Protein 9BR7 (pdb70)

Nearest PDB structures (foldseek):
  9br7-assembly1_A  TM=9.972E-01  e=2.450E-83  Homo sapiens
  9br6-assembly1_A  TM=9.965E-01  e=2.088E-80  Homo sapiens
  4ed9-assembly1_A-2  TM=9.128E-01  e=1.596E-41  Brucella suis 1330
  4hl6-assembly3_E  TM=9.369E-01  e=1.083E-39  Escherichia coli K-12
  1pt8-assembly1_B  TM=9.254E-01  e=2.695E-35  unclassified

Structure (mmCIF, N/CA/C/O backbone):
data_9BR7
#
_entry.id   9BR7
#
_cell.length_a   107.933
_cell.length_b   119.809
_cell.length_c   136.246
_cell.angle_alpha   90.00
_cell.angle_beta   90.00
_cell.angle_gamma   90.00
#
_symmetry.space_group_name_H-M   'P 21 21 21'
#
loop_
_entity.id
_entity.type
_entity.pdbx_description
1 polymer 'Succinate--hydroxymethylglutarate CoA-transferase'
2 non-polymer 'losartan carboxylic acid'
3 non-polymer 'AMMONIUM ION'
4 non-polymer 'SULFATE ION'
5 water water
#
loop_
_atom_site.group_PDB
_atom_site.id
_atom_site.type_symbol
_atom_site.label_atom_id
_atom_site.label_alt_id
_atom_site.label_comp_id
_atom_site.label_asym_id
_atom_site.label_entity_id
_atom_site.label_seq_id
_atom_site.pdbx_PDB_ins_code
_atom_site.Cartn_x
_atom_site.Cartn_y
_atom_site.Cartn_z
_atom_site.occupancy
_atom_site.B_iso_or_equiv
_atom_site.auth_seq_id
_atom_site.auth_comp_id
_atom_site.auth_asym_id
_atom_site.auth_atom_id
_atom_site.pdbx_PDB_model_num
ATOM 1 N N . ASN A 1 11 ? 8.995 -30.548 -15.251 1.00 71.75 37 ASN A N 1
ATOM 2 C CA . ASN A 1 11 ? 8.448 -30.975 -13.969 1.00 74.13 37 ASN A CA 1
ATOM 3 C C . ASN A 1 11 ? 9.531 -30.943 -12.894 1.00 69.43 37 ASN A C 1
ATOM 4 O O . ASN A 1 11 ? 9.351 -30.345 -11.833 1.00 65.26 37 ASN A O 1
ATOM 9 N N . ILE A 1 12 ? 10.661 -31.587 -13.184 1.00 70.74 38 ILE A N 1
ATOM 10 C CA . ILE A 1 12 ? 11.783 -31.680 -12.257 1.00 62.16 38 ILE A CA 1
ATOM 11 C C . ILE A 1 12 ? 12.859 -30.696 -12.691 1.00 58.17 38 ILE A C 1
ATOM 12 O O . ILE A 1 12 ? 13.234 -30.652 -13.870 1.00 55.14 38 ILE A O 1
ATOM 17 N N . LYS A 1 13 ? 13.359 -29.913 -11.740 1.00 57.04 39 LYS A N 1
ATOM 18 C CA . LYS A 1 13 ? 14.366 -28.908 -12.029 1.00 49.59 39 LYS A CA 1
ATOM 19 C C . LYS A 1 13 ? 15.755 -29.540 -12.084 1.00 47.27 39 LYS A C 1
ATOM 20 O O . LYS A 1 13 ? 15.982 -30.620 -11.533 1.00 46.74 39 LYS A O 1
ATOM 26 N N . PRO A 1 14 ? 16.705 -28.885 -12.759 1.00 47.75 40 PRO A N 1
ATOM 27 C CA . PRO A 1 14 ? 18.010 -29.529 -12.985 1.00 48.66 40 PRO A CA 1
ATOM 28 C C . PRO A 1 14 ? 18.851 -29.687 -11.730 1.00 46.22 40 PRO A C 1
ATOM 29 O O . PRO A 1 14 ? 19.677 -30.606 -11.675 1.00 45.16 40 PRO A O 1
ATOM 33 N N . LEU A 1 15 ? 18.680 -28.830 -10.724 1.00 47.61 41 LEU A N 1
ATOM 34 C CA . LEU A 1 15 ? 19.490 -28.898 -9.515 1.00 42.47 41 LEU A CA 1
ATOM 35 C C . LEU A 1 15 ? 18.813 -29.651 -8.377 1.00 50.71 41 LEU A C 1
ATOM 36 O O . LEU A 1 15 ? 19.363 -29.693 -7.272 1.00 51.08 41 LEU A O 1
ATOM 41 N N . GLU A 1 16 ? 17.643 -30.243 -8.613 1.00 51.21 42 GLU A N 1
ATOM 42 C CA . GLU A 1 16 ? 16.991 -31.021 -7.568 1.00 47.50 42 GLU A CA 1
ATOM 43 C C . GLU A 1 16 ? 17.925 -32.116 -7.070 1.00 48.56 42 GLU A C 1
ATOM 44 O O . GLU A 1 16 ? 18.649 -32.741 -7.849 1.00 51.72 42 GLU A O 1
ATOM 50 N N . GLY A 1 17 ? 17.908 -32.342 -5.759 1.00 46.70 43 GLY A N 1
ATOM 51 C CA . GLY A 1 17 ? 18.826 -33.266 -5.133 1.00 43.16 43 GLY A CA 1
ATOM 52 C C . GLY A 1 17 ? 20.157 -32.667 -4.738 1.00 45.02 43 GLY A C 1
ATOM 53 O O . GLY A 1 17 ? 20.976 -33.367 -4.129 1.00 54.06 43 GLY A O 1
ATOM 54 N N . VAL A 1 18 ? 20.399 -31.400 -5.060 1.00 45.67 44 VAL A N 1
ATOM 55 C CA . VAL A 1 18 ? 21.639 -30.715 -4.718 1.00 46.23 44 VAL A CA 1
ATOM 56 C C . VAL A 1 18 ? 21.385 -29.874 -3.473 1.00 42.66 44 VAL A C 1
ATOM 57 O O . VAL A 1 18 ? 20.491 -29.020 -3.463 1.00 46.56 44 VAL A O 1
ATOM 61 N N . LYS A 1 19 ? 22.163 -30.118 -2.422 1.00 45.61 45 LYS A N 1
ATOM 62 C CA . LYS A 1 19 ? 22.071 -29.360 -1.182 1.00 45.97 45 LYS A CA 1
ATOM 63 C C . LYS A 1 19 ? 23.150 -28.286 -1.158 1.00 41.50 45 LYS A C 1
ATOM 64 O O . LYS A 1 19 ? 24.318 -28.566 -1.449 1.00 45.05 45 LYS A O 1
ATOM 70 N N . ILE A 1 20 ? 22.757 -27.063 -0.813 1.00 40.75 46 ILE A N 1
ATOM 71 C CA . ILE A 1 20 ? 23.670 -25.929 -0.742 1.00 38.89 46 ILE A CA 1
ATOM 72 C C . ILE A 1 20 ? 23.670 -25.404 0.687 1.00 42.94 46 ILE A C 1
ATOM 73 O O . ILE A 1 20 ? 22.638 -24.935 1.183 1.00 42.09 46 ILE A O 1
ATOM 78 N N . LEU A 1 21 ? 24.824 -25.490 1.347 1.00 43.63 47 LEU A N 1
ATOM 79 C CA . LEU A 1 21 ? 25.012 -24.936 2.685 1.00 43.45 47 LEU A CA 1
ATOM 80 C C . LEU A 1 21 ? 25.387 -23.465 2.527 1.00 40.00 47 LEU A C 1
ATOM 81 O O . LEU A 1 21 ? 26.524 -23.143 2.170 1.00 40.86 47 LEU A O 1
ATOM 86 N N . ASP A 1 22 ? 24.440 -22.572 2.815 1.00 36.67 48 ASP A N 1
ATOM 87 C CA . ASP A 1 22 ? 24.522 -21.171 2.406 1.00 38.34 48 ASP A CA 1
ATOM 88 C C . ASP A 1 22 ? 24.721 -20.280 3.628 1.00 40.39 48 ASP A C 1
ATOM 89 O O . ASP A 1 22 ? 23.786 -20.061 4.406 1.00 38.01 48 ASP A O 1
ATOM 94 N N . LEU A 1 23 ? 25.936 -19.749 3.777 1.00 39.87 49 LEU A N 1
ATOM 95 C CA . LEU A 1 23 ? 26.274 -18.806 4.836 1.00 39.36 49 LEU A CA 1
ATOM 96 C C . LEU A 1 23 ? 26.357 -17.368 4.330 1.00 40.87 49 LEU A C 1
ATOM 97 O O . LEU A 1 23 ? 26.937 -16.512 5.006 1.00 39.80 49 LEU A O 1
ATOM 102 N N . THR A 1 24 ? 25.794 -17.088 3.158 1.00 39.52 50 THR A N 1
ATOM 103 C CA . THR A 1 24 ? 25.926 -15.781 2.535 1.00 41.37 50 THR A CA 1
ATOM 104 C C . THR A 1 24 ? 25.011 -14.755 3.200 1.00 38.35 50 THR A C 1
ATOM 105 O O . THR A 1 24 ? 24.011 -15.089 3.840 1.00 43.33 50 THR A O 1
ATOM 109 N N . ARG A 1 25 ? 25.368 -13.484 3.022 1.00 39.20 51 ARG A N 1
ATOM 110 C CA . ARG A 1 25 ? 24.621 -12.368 3.584 1.00 40.30 51 ARG A CA 1
ATOM 111 C C . ARG A 1 25 ? 24.614 -11.215 2.588 1.00 39.27 51 ARG A C 1
ATOM 112 O O . ARG A 1 25 ? 25.445 -11.149 1.680 1.00 43.11 51 ARG A O 1
ATOM 120 N N . VAL A 1 26 ? 23.664 -10.299 2.778 1.00 38.26 52 VAL A N 1
ATOM 121 C CA . VAL A 1 26 ? 23.510 -9.107 1.944 1.00 40.62 52 VAL A CA 1
ATOM 122 C C . VAL A 1 26 ? 22.955 -9.483 0.571 1.00 40.28 52 VAL A C 1
ATOM 123 O O . VAL A 1 26 ? 21.816 -9.950 0.465 1.00 41.00 52 VAL A O 1
ATOM 127 N N . LEU A 1 27 ? 23.739 -9.272 -0.491 1.00 37.20 53 LEU A N 1
ATOM 128 C CA . LEU A 1 27 ? 23.193 -9.394 -1.842 1.00 37.28 53 LEU A CA 1
ATOM 129 C C . LEU A 1 27 ? 23.963 -10.340 -2.761 1.00 36.20 53 LEU A C 1
ATOM 130 O O . LEU A 1 27 ? 23.373 -11.263 -3.331 1.00 40.04 53 LEU A O 1
ATOM 135 N N . ALA A 1 28 ? 25.267 -10.112 -2.931 1.00 36.32 54 ALA A N 1
ATOM 136 C CA . ALA A 1 28 ? 26.034 -10.862 -3.923 1.00 35.15 54 ALA A CA 1
ATOM 137 C C . ALA A 1 28 ? 25.874 -12.366 -3.728 1.00 41.69 54 ALA A C 1
ATOM 138 O O . ALA A 1 28 ? 25.485 -13.091 -4.651 1.00 36.22 54 ALA A O 1
ATOM 140 N N . GLY A 1 29 ? 26.173 -12.850 -2.527 1.00 39.49 55 GLY A N 1
ATOM 141 C CA . GLY A 1 29 ? 26.069 -14.257 -2.224 1.00 36.92 55 GLY A CA 1
ATOM 142 C C . GLY A 1 29 ? 24.637 -14.752 -2.255 1.00 36.18 55 GLY A C 1
ATOM 143 O O . GLY A 1 29 ? 24.312 -15.738 -2.924 1.00 38.30 55 GLY A O 1
ATOM 144 N N . PRO A 1 30 ? 23.749 -14.080 -1.517 1.00 40.42 56 PRO A N 1
ATOM 145 C CA . PRO A 1 30 ? 22.340 -14.506 -1.518 1.00 35.55 56 PRO A CA 1
ATOM 146 C C . PRO A 1 30 ? 21.715 -14.521 -2.900 1.00 37.08 56 PRO A C 1
ATOM 147 O O . PRO A 1 30 ? 20.894 -15.399 -3.193 1.00 39.36 56 PRO A O 1
ATOM 151 N N . PHE A 1 31 ? 22.077 -13.568 -3.763 1.00 35.37 57 PHE A N 1
ATOM 152 C CA . PHE A 1 31 ? 21.538 -13.563 -5.119 1.00 37.32 57 PHE A CA 1
ATOM 153 C C . PHE A 1 31 ? 21.973 -14.807 -5.884 1.00 36.39 57 PHE A C 1
ATOM 154 O O . PHE A 1 31 ? 21.180 -15.399 -6.625 1.00 35.85 57 PHE A O 1
ATOM 162 N N . ALA A 1 32 ? 23.229 -15.221 -5.713 1.00 38.99 58 ALA A N 1
ATOM 163 C CA . ALA A 1 32 ? 23.699 -16.438 -6.366 1.00 36.95 58 ALA A CA 1
ATOM 164 C C . ALA A 1 32 ? 22.900 -17.649 -5.901 1.00 37.94 58 ALA A C 1
ATOM 165 O O . ALA A 1 32 ? 22.433 -18.451 -6.719 1.00 36.98 58 ALA A O 1
ATOM 167 N N . THR A 1 33 ? 22.724 -17.796 -4.583 1.00 36.00 59 THR A N 1
ATOM 168 C CA . THR A 1 33 ? 22.033 -18.971 -4.061 1.00 35.55 59 THR A CA 1
ATOM 169 C C . THR A 1 33 ? 20.538 -18.926 -4.353 1.00 33.48 59 THR A C 1
ATOM 170 O O . THR A 1 33 ? 19.894 -19.978 -4.433 1.00 31.39 59 THR A O 1
ATOM 174 N N . MET A 1 34 ? 19.962 -17.729 -4.502 1.00 31.09 60 MET A N 1
ATOM 175 C CA . MET A 1 34 ? 18.560 -17.645 -4.899 1.00 35.93 60 MET A CA 1
ATOM 176 C C . MET A 1 34 ? 18.348 -18.229 -6.290 1.00 32.07 60 MET A C 1
ATOM 177 O O . MET A 1 34 ? 17.385 -18.970 -6.520 1.00 37.38 60 MET A O 1
ATOM 182 N N . ASN A 1 35 ? 19.230 -17.896 -7.235 1.00 34.49 61 ASN A N 1
ATOM 183 C CA . ASN A 1 35 ? 19.094 -18.427 -8.588 1.00 35.64 61 ASN A CA 1
ATOM 184 C C . ASN A 1 35 ? 19.315 -19.932 -8.629 1.00 35.32 61 ASN A C 1
ATOM 185 O O . ASN A 1 35 ? 18.683 -20.627 -9.433 1.00 32.28 61 ASN A O 1
ATOM 190 N N . LEU A 1 36 ? 20.191 -20.455 -7.769 1.00 36.92 62 LEU A N 1
ATOM 191 C CA . LEU A 1 36 ? 20.359 -21.901 -7.682 1.00 36.37 62 LEU A CA 1
ATOM 192 C C . LEU A 1 36 ? 19.147 -22.560 -7.041 1.00 36.66 62 LEU A C 1
ATOM 193 O O . LEU A 1 36 ? 18.784 -23.682 -7.410 1.00 37.31 62 LEU A O 1
ATOM 198 N N . GLY A 1 37 ? 18.510 -21.882 -6.085 1.00 36.50 63 GLY A N 1
ATOM 199 C CA . GLY A 1 37 ? 17.258 -22.388 -5.551 1.00 35.07 63 GLY A CA 1
ATOM 200 C C . GLY A 1 37 ? 16.164 -22.419 -6.600 1.00 33.81 63 GLY A C 1
ATOM 201 O O . GLY A 1 37 ? 15.364 -23.356 -6.651 1.00 37.74 63 GLY A O 1
ATOM 202 N N . ASP A 1 38 ? 16.116 -21.393 -7.452 1.00 37.51 64 ASP A N 1
ATOM 203 C CA . ASP A 1 38 ? 15.161 -21.392 -8.555 1.00 37.88 64 ASP A CA 1
ATOM 204 C C . ASP A 1 38 ? 15.344 -22.620 -9.437 1.00 35.25 64 ASP A C 1
ATOM 205 O O . ASP A 1 38 ? 14.366 -23.180 -9.945 1.00 36.76 64 ASP A O 1
ATOM 210 N N . LEU A 1 39 ? 16.589 -23.051 -9.631 1.00 36.23 65 LEU A N 1
ATOM 211 C CA . LEU A 1 39 ? 16.898 -24.208 -10.461 1.00 38.17 65 LEU A CA 1
ATOM 212 C C . LEU A 1 39 ? 16.693 -25.535 -9.738 1.00 39.77 65 LEU A C 1
ATOM 213 O O . LEU A 1 39 ? 17.054 -26.581 -10.289 1.00 41.87 65 LEU A O 1
ATOM 218 N N . GLY A 1 40 ? 16.130 -25.521 -8.530 1.00 40.71 66 GLY A N 1
ATOM 219 C CA . GLY A 1 40 ? 15.768 -26.740 -7.831 1.00 40.96 66 GLY A CA 1
ATOM 220 C C . GLY A 1 40 ? 16.668 -27.131 -6.678 1.00 41.88 66 GLY A C 1
ATOM 221 O O . GLY A 1 40 ? 16.363 -28.111 -5.989 1.00 40.80 66 GLY A O 1
ATOM 222 N N . ALA A 1 41 ? 17.756 -26.407 -6.436 1.00 41.30 67 ALA A N 1
ATOM 223 C CA . ALA A 1 41 ? 18.649 -26.762 -5.344 1.00 41.54 67 ALA A CA 1
ATOM 224 C C . ALA A 1 41 ? 17.971 -26.540 -3.997 1.00 40.41 67 ALA A C 1
ATOM 225 O O . ALA A 1 41 ? 17.151 -25.633 -3.828 1.00 43.52 67 ALA A O 1
ATOM 227 N N . GLU A 1 42 ? 18.320 -27.389 -3.034 1.00 40.67 68 GLU A N 1
ATOM 228 C CA . GLU A 1 42 ? 17.850 -27.251 -1.656 1.00 43.14 68 GLU A CA 1
ATOM 229 C C . GLU A 1 42 ? 18.826 -26.334 -0.931 1.00 35.47 68 GLU A C 1
ATOM 230 O O . GLU A 1 42 ? 19.917 -26.754 -0.537 1.00 40.39 68 GLU A O 1
ATOM 236 N N . VAL A 1 43 ? 18.434 -25.076 -0.761 1.00 39.78 69 VAL A N 1
ATOM 237 C CA . VAL A 1 43 ? 19.298 -24.057 -0.173 1.00 38.39 69 VAL A CA 1
ATOM 238 C C . VAL A 1 43 ? 19.038 -23.989 1.327 1.00 41.58 69 VAL A C 1
ATOM 239 O O . VAL A 1 43 ? 17.928 -23.665 1.762 1.00 38.65 69 VAL A O 1
ATOM 243 N N . ILE A 1 44 ? 20.063 -24.294 2.117 1.00 39.27 70 ILE A N 1
ATOM 244 C CA . ILE A 1 44 ? 19.986 -24.247 3.572 1.00 40.21 70 ILE A CA 1
ATOM 245 C C . ILE A 1 44 ? 20.703 -22.976 4.014 1.00 40.64 70 ILE A C 1
ATOM 246 O O . ILE A 1 44 ? 21.934 -22.941 4.110 1.00 40.08 70 ILE A O 1
ATOM 251 N N . LYS A 1 45 ? 19.932 -21.924 4.278 1.00 40.50 71 LYS A N 1
ATOM 252 C CA . LYS A 1 45 ? 20.490 -20.637 4.675 1.00 39.94 71 LYS A CA 1
ATOM 253 C C . LYS A 1 45 ? 20.822 -20.649 6.164 1.00 45.10 71 LYS A C 1
ATOM 254 O O . LYS A 1 45 ? 19.942 -20.886 6.999 1.00 45.15 71 LYS A O 1
ATOM 260 N N . VAL A 1 46 ? 22.085 -20.394 6.494 1.00 44.16 72 VAL A N 1
ATOM 261 C CA . VAL A 1 46 ? 22.553 -20.340 7.876 1.00 42.60 72 VAL A CA 1
ATOM 262 C C . VAL A 1 46 ? 22.554 -18.882 8.319 1.00 42.70 72 VAL A C 1
ATOM 263 O O . VAL A 1 46 ? 23.200 -18.036 7.690 1.00 43.56 72 VAL A O 1
ATOM 267 N N . GLU A 1 47 ? 21.838 -18.584 9.403 1.00 39.71 73 GLU A N 1
ATOM 268 C CA . GLU A 1 47 ? 21.647 -17.216 9.863 1.00 40.73 73 GLU A CA 1
ATOM 269 C C . GLU A 1 47 ? 21.990 -17.099 11.342 1.00 43.87 73 GLU A C 1
ATOM 270 O O . GLU A 1 47 ? 21.906 -18.073 12.097 1.00 47.80 73 GLU A O 1
ATOM 276 N N . ARG A 1 48 ? 22.387 -15.895 11.743 1.00 44.29 74 ARG A N 1
ATOM 277 C CA . ARG A 1 48 ? 22.678 -15.627 13.149 1.00 47.37 74 ARG A CA 1
ATOM 278 C C . ARG A 1 48 ? 21.396 -15.654 13.973 1.00 46.35 74 ARG A C 1
ATOM 279 O O . ARG A 1 48 ? 20.413 -15.001 13.601 1.00 47.93 74 ARG A O 1
ATOM 287 N N . PRO A 1 49 ? 21.359 -16.386 15.085 1.00 41.90 75 PRO A N 1
ATOM 288 C CA . PRO A 1 49 ? 20.179 -16.328 15.957 1.00 47.07 75 PRO A CA 1
ATOM 289 C C . PRO A 1 49 ? 19.957 -14.908 16.460 1.00 51.70 75 PRO A C 1
ATOM 290 O O . PRO A 1 49 ? 20.895 -14.220 16.868 1.00 50.18 75 PRO A O 1
ATOM 294 N N . GLY A 1 50 ? 18.701 -14.472 16.431 1.00 51.33 76 GLY A N 1
ATOM 295 C CA . GLY A 1 50 ? 18.370 -13.134 16.881 1.00 53.37 76 GLY A CA 1
ATOM 296 C C . GLY A 1 50 ? 18.352 -12.112 15.761 1.00 59.27 76 GLY A C 1
ATOM 297 O O . GLY A 1 50 ? 17.312 -11.512 15.477 1.00 62.31 76 GLY A O 1
ATOM 298 N N . ALA A 1 51 ? 19.502 -11.901 15.120 1.00 53.97 77 ALA A N 1
ATOM 299 C CA . ALA A 1 51 ? 19.628 -10.902 14.064 1.00 50.05 77 ALA A CA 1
ATOM 300 C C . ALA A 1 51 ? 19.358 -11.486 12.680 1.00 51.83 77 ALA A C 1
ATOM 301 O O . ALA A 1 51 ? 18.531 -10.956 11.931 1.00 50.59 77 ALA A O 1
ATOM 303 N N . GLY A 1 52 ? 20.047 -12.567 12.327 1.00 46.71 78 GLY A N 1
ATOM 304 C CA . GLY A 1 52 ? 19.907 -13.147 11.009 1.00 48.77 78 GLY A CA 1
ATOM 305 C C . GLY A 1 52 ? 20.640 -12.344 9.948 1.00 46.78 78 GLY A C 1
ATOM 306 O O . GLY A 1 52 ? 21.520 -11.523 10.234 1.00 46.37 78 GLY A O 1
ATOM 307 N N . ASP A 1 53 ? 20.264 -12.594 8.695 1.00 42.64 79 ASP A N 1
ATOM 308 C CA . ASP A 1 53 ? 20.861 -11.873 7.579 1.00 43.83 79 ASP A CA 1
ATOM 309 C C . ASP A 1 53 ? 20.708 -10.369 7.778 1.00 42.36 79 ASP A C 1
ATOM 310 O O . ASP A 1 53 ? 19.650 -9.885 8.189 1.00 42.61 79 ASP A O 1
ATOM 315 N N . ASP A 1 54 ? 21.783 -9.630 7.489 1.00 43.14 80 ASP A N 1
ATOM 316 C CA . ASP A 1 54 ? 21.777 -8.183 7.696 1.00 45.74 80 ASP A CA 1
ATOM 317 C C . ASP A 1 54 ? 20.564 -7.526 7.048 1.00 44.38 80 ASP A C 1
ATOM 318 O O . ASP A 1 54 ? 19.988 -6.584 7.602 1.00 45.90 80 ASP A O 1
ATOM 323 N N . THR A 1 55 ? 20.167 -8.003 5.867 1.00 40.42 81 THR A N 1
ATOM 324 C CA . THR A 1 55 ? 19.058 -7.378 5.154 1.00 45.51 81 THR A CA 1
ATOM 325 C C . THR A 1 55 ? 17.758 -7.424 5.946 1.00 44.74 81 THR A C 1
ATOM 326 O O . THR A 1 55 ? 16.841 -6.649 5.655 1.00 46.50 81 THR A O 1
ATOM 330 N N . ARG A 1 56 ? 17.653 -8.313 6.937 1.00 44.25 82 ARG A N 1
ATOM 331 C CA . ARG A 1 56 ? 16.422 -8.404 7.717 1.00 48.68 82 ARG A CA 1
ATOM 332 C C . ARG A 1 56 ? 16.111 -7.108 8.454 1.00 47.73 82 ARG A C 1
ATOM 333 O O . ARG A 1 56 ? 14.936 -6.784 8.664 1.00 51.29 82 ARG A O 1
ATOM 341 N N . THR A 1 57 ? 17.134 -6.357 8.857 1.00 43.89 83 THR A N 1
ATOM 342 C CA . THR A 1 57 ? 16.941 -5.153 9.653 1.00 53.44 83 THR A CA 1
ATOM 343 C C . THR A 1 57 ? 16.925 -3.875 8.824 1.00 56.70 83 THR A C 1
ATOM 344 O O . THR A 1 57 ? 16.720 -2.794 9.385 1.00 62.81 83 THR A O 1
ATOM 348 N N . TRP A 1 58 ? 17.134 -3.968 7.512 1.00 55.53 84 TRP A N 1
ATOM 349 C CA . TRP A 1 58 ? 17.217 -2.791 6.646 1.00 56.68 84 TRP A CA 1
ATOM 350 C C . TRP A 1 58 ? 15.816 -2.423 6.175 1.00 58.84 84 TRP A C 1
ATOM 351 O O . TRP A 1 58 ? 15.324 -2.915 5.159 1.00 53.37 84 TRP A O 1
ATOM 362 N N . GLY A 1 59 ? 15.172 -1.533 6.924 1.00 64.79 85 GLY A N 1
ATOM 363 C CA . GLY A 1 59 ? 13.864 -1.035 6.578 1.00 61.66 85 GLY A CA 1
ATOM 364 C C . GLY A 1 59 ? 13.537 0.227 7.349 1.00 68.63 85 GLY A C 1
ATOM 365 O O . GLY A 1 59 ? 14.272 0.634 8.254 1.00 69.44 85 GLY A O 1
ATOM 366 N N . PRO A 1 60 ? 12.414 0.872 7.011 1.00 67.58 86 PRO A N 1
ATOM 367 C CA . PRO A 1 60 ? 11.424 0.484 5.994 1.00 66.61 86 PRO A CA 1
ATOM 368 C C . PRO A 1 60 ? 11.997 0.544 4.584 1.00 66.75 86 PRO A C 1
ATOM 369 O O . PRO A 1 60 ? 13.081 1.076 4.361 1.00 67.01 86 PRO A O 1
ATOM 373 N N . PRO A 1 61 ? 11.271 -0.003 3.607 1.00 63.79 87 PRO A N 1
ATOM 374 C CA . PRO A 1 61 ? 9.915 -0.555 3.717 1.00 61.89 87 PRO A CA 1
ATOM 375 C C . PRO A 1 61 ? 9.897 -1.903 4.423 1.00 61.92 87 PRO A C 1
ATOM 376 O O . PRO A 1 61 ? 10.807 -2.713 4.270 1.00 60.12 87 PRO A O 1
ATOM 380 N N . PHE A 1 62 ? 8.861 -2.160 5.215 1.00 59.20 88 PHE A N 1
ATOM 381 C CA . PHE A 1 62 ? 8.685 -3.432 5.896 1.00 57.48 88 PHE A CA 1
ATOM 382 C C . PHE A 1 62 ? 7.341 -4.021 5.497 1.00 57.42 88 PHE A C 1
ATOM 383 O O . PHE A 1 62 ? 6.365 -3.288 5.306 1.00 60.56 88 PHE A O 1
ATOM 391 N N . VAL A 1 63 ? 7.292 -5.341 5.371 1.00 56.03 89 VAL A N 1
ATOM 392 C CA . VAL A 1 63 ? 6.043 -6.071 5.196 1.00 54.47 89 VAL A CA 1
ATOM 393 C C . VAL A 1 63 ? 5.934 -7.018 6.383 1.00 55.50 89 VAL A C 1
ATOM 394 O O . VAL A 1 63 ? 6.663 -8.016 6.459 1.00 51.38 89 VAL A O 1
ATOM 398 N N . GLY A 1 64 ? 5.034 -6.710 7.306 1.00 59.21 90 GLY A N 1
ATOM 399 C CA . GLY A 1 64 ? 5.021 -7.430 8.567 1.00 51.22 90 GLY A CA 1
ATOM 400 C C . GLY A 1 64 ? 6.348 -7.224 9.272 1.00 54.54 90 GLY A C 1
ATOM 401 O O . GLY A 1 64 ? 6.753 -6.091 9.558 1.00 58.77 90 GLY A O 1
ATOM 402 N N . THR A 1 65 ? 7.049 -8.320 9.555 1.00 56.86 91 THR A N 1
ATOM 403 C CA . THR A 1 65 ? 8.366 -8.254 10.175 1.00 52.85 91 THR A CA 1
ATOM 404 C C . THR A 1 65 ? 9.506 -8.348 9.171 1.00 56.33 91 THR A C 1
ATOM 405 O O . THR A 1 65 ? 10.658 -8.100 9.543 1.00 56.61 91 THR A O 1
ATOM 409 N N . GLU A 1 66 ? 9.219 -8.688 7.918 1.00 55.05 92 GLU A N 1
ATOM 410 C CA . GLU A 1 66 ? 10.247 -8.933 6.917 1.00 52.72 92 GLU A CA 1
ATOM 411 C C . GLU A 1 66 ? 10.468 -7.679 6.083 1.00 52.53 92 GLU A C 1
ATOM 412 O O . GLU A 1 66 ? 9.506 -7.052 5.627 1.00 56.41 92 GLU A O 1
ATOM 418 N N . SER A 1 67 ? 11.732 -7.324 5.882 1.00 49.27 93 SER A N 1
ATOM 419 C CA . SER A 1 67 ? 12.078 -6.182 5.052 1.00 53.81 93 SER A CA 1
ATOM 420 C C . SER A 1 67 ? 12.043 -6.562 3.577 1.00 47.14 93 SER A C 1
ATOM 421 O O . SER A 1 67 ? 12.301 -7.710 3.201 1.00 45.25 93 SER A O 1
ATOM 424 N N . THR A 1 68 ? 11.718 -5.579 2.733 1.00 47.25 94 THR A N 1
ATOM 425 C CA . THR A 1 68 ? 11.703 -5.832 1.296 1.00 45.08 94 THR A CA 1
ATOM 426 C C . THR A 1 68 ? 13.094 -6.183 0.783 1.00 45.24 94 THR A C 1
ATOM 427 O O . THR A 1 68 ? 13.225 -6.958 -0.172 1.00 45.14 94 THR A O 1
ATOM 431 N N . TYR A 1 69 ? 14.140 -5.626 1.399 1.00 43.73 95 TYR A N 1
ATOM 432 C CA . TYR A 1 69 ? 15.502 -6.002 1.032 1.00 42.38 95 TYR A CA 1
ATOM 433 C C . TYR A 1 69 ? 15.693 -7.508 1.144 1.00 42.12 95 TYR A C 1
ATOM 434 O O . TYR A 1 69 ? 16.112 -8.169 0.187 1.00 43.77 95 TYR A O 1
ATOM 443 N N . TYR A 1 70 ? 15.384 -8.069 2.317 1.00 42.51 96 TYR A N 1
ATOM 444 C CA . TYR A 1 70 ? 15.566 -9.501 2.528 1.00 39.55 96 TYR A CA 1
ATOM 445 C C . TYR A 1 70 ? 14.657 -10.317 1.621 1.00 39.46 96 TYR A C 1
ATOM 446 O O . TYR A 1 70 ? 15.086 -11.321 1.041 1.00 38.04 96 TYR A O 1
ATOM 455 N N . LEU A 1 71 ? 13.391 -9.915 1.502 1.00 35.66 97 LEU A N 1
ATOM 456 C CA . LEU A 1 71 ? 12.440 -10.693 0.717 1.00 43.06 97 LEU A CA 1
ATOM 457 C C . LEU A 1 71 ? 12.849 -10.777 -0.748 1.00 37.21 97 LEU A C 1
ATOM 458 O O . LEU A 1 71 ? 12.570 -11.781 -1.413 1.00 36.02 97 LEU A O 1
ATOM 463 N N . SER A 1 72 ? 13.509 -9.740 -1.267 1.00 38.91 98 SER A N 1
ATOM 464 C CA . SER A 1 72 ? 13.733 -9.654 -2.707 1.00 38.48 98 SER A CA 1
ATOM 465 C C . SER A 1 72 ? 14.682 -10.733 -3.220 1.00 36.06 98 SER A C 1
ATOM 466 O O . SER A 1 72 ? 14.596 -11.113 -4.393 1.00 36.04 98 SER A O 1
ATOM 469 N N . VAL A 1 73 ? 15.589 -11.239 -2.382 1.00 35.73 99 VAL A N 1
ATOM 470 C CA . VAL A 1 73 ? 16.621 -12.147 -2.881 1.00 37.42 99 VAL A CA 1
ATOM 471 C C . VAL A 1 73 ? 16.809 -13.365 -1.983 1.00 40.85 99 VAL A C 1
ATOM 472 O O . VAL A 1 73 ? 17.924 -13.887 -1.866 1.00 38.18 99 VAL A O 1
ATOM 476 N N . ASN A 1 74 ? 15.731 -13.847 -1.357 1.00 36.15 100 ASN A N 1
ATOM 477 C CA . ASN A 1 74 ? 15.878 -15.022 -0.504 1.00 39.40 100 ASN A CA 1
ATOM 478 C C . ASN A 1 74 ? 14.735 -16.020 -0.649 1.00 36.32 100 ASN A C 1
ATOM 479 O O . ASN A 1 74 ? 14.536 -16.853 0.244 1.00 35.00 100 ASN A O 1
ATOM 484 N N . ARG A 1 75 ? 13.985 -15.969 -1.744 1.00 38.80 101 ARG A N 1
ATOM 485 C CA . ARG A 1 75 ? 13.011 -17.013 -2.006 1.00 40.18 101 ARG A CA 1
ATOM 486 C C . ARG A 1 75 ? 13.720 -18.342 -2.257 1.00 38.14 101 ARG A C 1
ATOM 487 O O . ARG A 1 75 ? 14.924 -18.395 -2.528 1.00 35.60 101 ARG A O 1
ATOM 495 N N . ASN A 1 76 ? 12.952 -19.428 -2.166 1.00 35.59 102 ASN A N 1
ATOM 496 C CA . ASN A 1 76 ? 13.458 -20.769 -2.458 1.00 40.74 102 ASN A CA 1
ATOM 497 C C . ASN A 1 76 ? 14.627 -21.147 -1.548 1.00 41.98 102 ASN A C 1
ATOM 498 O O . ASN A 1 76 ? 15.621 -21.727 -1.992 1.00 39.45 102 ASN A O 1
ATOM 503 N N . LYS A 1 77 ? 14.509 -20.818 -0.263 1.00 40.89 103 LYS A N 1
ATOM 504 C CA . LYS A 1 77 ? 15.528 -21.160 0.718 1.00 38.68 103 LYS A CA 1
ATOM 505 C C . LYS A 1 77 ? 14.867 -21.632 2.005 1.00 43.34 103 LYS A C 1
ATOM 506 O O . LYS A 1 77 ? 13.707 -21.320 2.286 1.00 45.14 103 LYS A O 1
ATOM 512 N N . LYS A 1 78 ? 15.621 -22.407 2.780 1.00 39.89 104 LYS A N 1
ATOM 513 C CA . LYS A 1 78 ? 15.254 -22.768 4.140 1.00 40.85 104 LYS A CA 1
ATOM 514 C C . LYS A 1 78 ? 16.183 -22.046 5.106 1.00 41.98 104 LYS A C 1
ATOM 515 O O . LYS A 1 78 ? 17.328 -21.732 4.768 1.00 45.77 104 LYS A O 1
ATOM 521 N N . SER A 1 79 ? 15.690 -21.789 6.315 1.00 43.42 105 SER A N 1
ATOM 522 C CA . SER A 1 79 ? 16.427 -21.006 7.299 1.00 42.45 105 SER A CA 1
ATOM 523 C C . SER A 1 79 ? 16.664 -21.819 8.562 1.00 40.19 105 SER A C 1
ATOM 524 O O . SER A 1 79 ? 15.715 -22.335 9.163 1.00 42.74 105 SER A O 1
ATOM 527 N N . ILE A 1 80 ? 17.928 -21.919 8.965 1.00 41.36 106 ILE A N 1
ATOM 528 C CA . ILE A 1 80 ? 18.317 -22.468 10.259 1.00 46.48 106 ILE A CA 1
ATOM 529 C C . ILE A 1 80 ? 19.162 -21.419 10.968 1.00 45.43 106 ILE A C 1
ATOM 530 O O . ILE A 1 80 ? 20.181 -20.968 10.429 1.00 43.47 106 ILE A O 1
ATOM 535 N N . ALA A 1 81 ? 18.742 -21.027 12.168 1.00 47.51 107 ALA A N 1
ATOM 536 C CA . ALA A 1 81 ? 19.461 -20.033 12.958 1.00 43.11 107 ALA A CA 1
ATOM 537 C C . ALA A 1 81 ? 20.467 -20.755 13.846 1.00 48.85 107 ALA A C 1
ATOM 538 O O . ALA A 1 81 ? 20.085 -21.453 14.791 1.00 48.53 107 ALA A O 1
ATOM 540 N N . VAL A 1 82 ? 21.752 -20.592 13.543 1.00 50.16 108 VAL A N 1
ATOM 541 C CA . VAL A 1 82 ? 22.822 -21.258 14.276 1.00 43.60 108 VAL A CA 1
ATOM 542 C C . VAL A 1 82 ? 23.936 -20.258 14.546 1.00 44.17 108 VAL A C 1
ATOM 543 O O . VAL A 1 82 ? 24.313 -19.479 13.664 1.00 45.14 108 VAL A O 1
ATOM 547 N N . ASN A 1 83 ? 24.465 -20.281 15.766 1.00 47.33 109 ASN A N 1
ATOM 548 C CA . ASN A 1 83 ? 25.579 -19.413 16.138 1.00 47.74 109 ASN A CA 1
ATOM 549 C C . ASN A 1 83 ? 26.864 -20.145 15.775 1.00 46.42 109 ASN A C 1
ATOM 550 O O . ASN A 1 83 ? 27.344 -20.997 16.527 1.00 46.05 109 ASN A O 1
ATOM 555 N N . ILE A 1 84 ? 27.425 -19.811 14.610 1.00 44.63 110 ILE A N 1
ATOM 556 C CA . ILE A 1 84 ? 28.627 -20.487 14.127 1.00 47.93 110 ILE A CA 1
ATOM 557 C C . ILE A 1 84 ? 29.887 -20.043 14.848 1.00 48.98 110 ILE A C 1
ATOM 558 O O . ILE A 1 84 ? 30.955 -20.626 14.626 1.00 56.03 110 ILE A O 1
ATOM 563 N N . LYS A 1 85 ? 29.793 -19.031 15.707 1.00 48.95 111 LYS A N 1
ATOM 564 C CA . LYS A 1 85 ? 30.908 -18.633 16.553 1.00 52.63 111 LYS A CA 1
ATOM 565 C C . LYS A 1 85 ? 31.031 -19.497 17.801 1.00 58.47 111 LYS A C 1
ATOM 566 O O . LYS A 1 85 ? 32.027 -19.380 18.524 1.00 60.07 111 LYS A O 1
ATOM 572 N N . ASP A 1 86 ? 30.038 -20.355 18.070 1.00 51.86 112 ASP A N 1
ATOM 573 C CA . ASP A 1 86 ? 29.954 -21.307 19.172 1.00 56.96 112 ASP A CA 1
ATOM 574 C C . ASP A 1 86 ? 30.448 -22.672 18.719 1.00 50.57 112 ASP A C 1
ATOM 575 O O . ASP A 1 86 ? 30.041 -23.144 17.648 1.00 48.86 112 ASP A O 1
ATOM 580 N N . PRO A 1 87 ? 31.321 -23.331 19.489 1.00 54.29 113 PRO A N 1
ATOM 581 C CA . PRO A 1 87 ? 31.789 -24.668 19.082 1.00 49.16 113 PRO A CA 1
ATOM 582 C C . PRO A 1 87 ? 30.662 -25.636 18.762 1.00 49.77 113 PRO A C 1
ATOM 583 O O . PRO A 1 87 ? 30.806 -26.471 17.860 1.00 46.02 113 PRO A O 1
ATOM 587 N N . LYS A 1 88 ? 29.542 -25.559 19.486 1.00 50.74 114 LYS A N 1
ATOM 588 C CA . LYS A 1 88 ? 28.405 -26.412 19.157 1.00 49.97 114 LYS A CA 1
ATOM 589 C C . LYS A 1 88 ? 27.843 -26.065 17.784 1.00 47.34 114 LYS A C 1
ATOM 590 O O . LYS A 1 88 ? 27.375 -26.948 17.055 1.00 46.37 114 LYS A O 1
ATOM 596 N N . GLY A 1 89 ? 27.875 -24.782 17.418 1.00 49.45 115 GLY A N 1
ATOM 597 C CA . GLY A 1 89 ? 27.434 -24.394 16.089 1.00 45.55 115 GLY A CA 1
ATOM 598 C C . GLY A 1 89 ? 28.396 -24.845 15.006 1.00 47.46 115 GLY A C 1
ATOM 599 O O . GLY A 1 89 ? 27.974 -25.316 13.946 1.00 50.80 115 GLY A O 1
ATOM 600 N N . VAL A 1 90 ? 29.700 -24.707 15.256 1.00 48.01 116 VAL A N 1
ATOM 601 C CA . VAL A 1 90 ? 30.695 -25.217 14.315 1.00 46.01 116 VAL A CA 1
ATOM 602 C C . VAL A 1 90 ? 30.471 -26.700 14.059 1.00 50.64 116 VAL A C 1
ATOM 603 O O . VAL A 1 90 ? 30.551 -27.169 12.917 1.00 49.42 116 VAL A O 1
ATOM 607 N N . LYS A 1 91 ? 30.182 -27.459 15.117 1.00 46.85 117 LYS A N 1
ATOM 608 C CA . LYS A 1 91 ? 29.915 -28.883 14.957 1.00 45.02 117 LYS A CA 1
ATOM 609 C C . LYS A 1 91 ? 28.739 -29.113 14.015 1.00 46.42 117 LYS A C 1
ATOM 610 O O . LYS A 1 91 ? 28.773 -30.019 13.175 1.00 49.62 117 LYS A O 1
ATOM 616 N N . ILE A 1 92 ? 27.693 -28.294 14.137 1.00 45.25 118 ILE A N 1
ATOM 617 C CA . ILE A 1 92 ? 26.522 -28.452 13.282 1.00 51.50 118 ILE A CA 1
ATOM 618 C C . ILE A 1 92 ? 26.858 -28.113 11.834 1.00 50.73 118 ILE A C 1
ATOM 619 O O . ILE A 1 92 ? 26.402 -28.789 10.903 1.00 48.15 118 ILE A O 1
ATOM 624 N N . ILE A 1 93 ? 27.651 -27.061 11.616 1.00 44.77 119 ILE A N 1
ATOM 625 C CA . ILE A 1 93 ? 28.009 -26.681 10.251 1.00 47.60 119 ILE A CA 1
ATOM 626 C C . ILE A 1 93 ? 28.836 -27.774 9.585 1.00 49.89 119 ILE A C 1
ATOM 627 O O . ILE A 1 93 ? 28.611 -28.119 8.419 1.00 44.44 119 ILE A O 1
ATOM 632 N N . LYS A 1 94 ? 29.803 -28.339 10.312 1.00 49.13 120 LYS A N 1
ATOM 633 C CA . LYS A 1 94 ? 30.611 -29.412 9.742 1.00 48.93 120 LYS A CA 1
ATOM 634 C C . LYS A 1 94 ? 29.762 -30.641 9.449 1.00 52.79 120 LYS A C 1
ATOM 635 O O . LYS A 1 94 ? 29.947 -31.305 8.423 1.00 48.26 120 LYS A O 1
ATOM 641 N N . GLU A 1 95 ? 28.819 -30.953 10.339 1.00 49.23 121 GLU A N 1
ATOM 642 C CA . GLU A 1 95 ? 27.922 -32.078 10.105 1.00 50.95 121 GLU A CA 1
ATOM 643 C C . GLU A 1 95 ? 27.043 -31.837 8.884 1.00 50.65 121 GLU A C 1
ATOM 644 O O . GLU A 1 95 ? 26.753 -32.768 8.124 1.00 52.80 121 GLU A O 1
ATOM 650 N N . LEU A 1 96 ? 26.612 -30.590 8.677 1.00 47.84 122 LEU A N 1
ATOM 651 C CA . LEU A 1 96 ? 25.825 -30.269 7.491 1.00 49.59 122 LEU A CA 1
ATOM 652 C C . LEU A 1 96 ? 26.668 -30.365 6.224 1.00 49.47 122 LEU A C 1
ATOM 653 O O . LEU A 1 96 ? 26.212 -30.900 5.208 1.00 54.82 122 LEU A O 1
ATOM 658 N N . ALA A 1 97 ? 27.896 -29.841 6.262 1.00 50.10 123 ALA A N 1
ATOM 659 C CA . ALA A 1 97 ? 28.753 -29.882 5.083 1.00 48.73 123 ALA A CA 1
ATOM 660 C C . ALA A 1 97 ? 28.996 -31.310 4.609 1.00 52.70 123 ALA A C 1
ATOM 661 O O . ALA A 1 97 ? 29.120 -31.550 3.403 1.00 49.22 123 ALA A O 1
ATOM 663 N N . ALA A 1 98 ? 29.066 -32.267 5.537 1.00 52.01 124 ALA A N 1
ATOM 664 C CA . ALA A 1 98 ? 29.330 -33.651 5.160 1.00 51.16 124 ALA A CA 1
ATOM 665 C C . ALA A 1 98 ? 28.225 -34.240 4.294 1.00 52.90 124 ALA A C 1
ATOM 666 O O . ALA A 1 98 ? 28.479 -35.200 3.557 1.00 53.93 124 ALA A O 1
ATOM 668 N N . VAL A 1 99 ? 27.012 -33.695 4.360 1.00 51.18 125 VAL A N 1
ATOM 669 C CA . VAL A 1 99 ? 25.890 -34.200 3.579 1.00 52.70 125 VAL A CA 1
ATOM 670 C C . VAL A 1 99 ? 25.413 -33.180 2.555 1.00 54.39 125 VAL A C 1
ATOM 671 O O . VAL A 1 99 ? 24.356 -33.370 1.943 1.00 52.34 125 VAL A O 1
ATOM 675 N N . CYS A 1 100 ? 26.168 -32.105 2.347 1.00 47.98 126 CYS A N 1
ATOM 676 C CA . CYS A 1 100 ? 25.837 -31.078 1.372 1.00 50.21 126 CYS A CA 1
ATOM 677 C C . CYS A 1 100 ? 26.839 -31.101 0.225 1.00 50.70 126 CYS A C 1
ATOM 678 O O . CYS A 1 100 ? 27.981 -31.544 0.380 1.00 53.81 126 CYS A O 1
ATOM 681 N N . ASP A 1 101 ? 26.393 -30.623 -0.935 1.00 48.96 127 ASP A N 1
ATOM 682 C CA . ASP A 1 101 ? 27.222 -30.617 -2.133 1.00 49.45 127 ASP A CA 1
ATOM 683 C C . ASP A 1 101 ? 27.990 -29.316 -2.325 1.00 48.35 127 ASP A C 1
ATOM 684 O O . ASP A 1 101 ? 29.067 -29.330 -2.933 1.00 46.29 127 ASP A O 1
ATOM 689 N N . VAL A 1 102 ? 27.464 -28.194 -1.833 1.00 44.49 128 VAL A N 1
ATOM 690 C CA . VAL A 1 102 ? 28.069 -26.886 -2.052 1.00 42.11 128 VAL A CA 1
ATOM 691 C C . VAL A 1 102 ? 28.137 -26.126 -0.734 1.00 43.49 128 VAL A C 1
ATOM 692 O O . VAL A 1 102 ? 27.252 -26.240 0.120 1.00 45.85 128 VAL A O 1
ATOM 696 N N . PHE A 1 103 ? 29.201 -25.338 -0.582 1.00 41.34 129 PHE A N 1
ATOM 697 C CA . PHE A 1 103 ? 29.419 -24.489 0.582 1.00 37.17 129 PHE A CA 1
ATOM 698 C C . PHE A 1 103 ? 29.724 -23.088 0.076 1.00 41.35 129 PHE A C 1
ATOM 699 O O . PHE A 1 103 ? 30.679 -22.900 -0.686 1.00 41.51 129 PHE A O 1
ATOM 707 N N . VAL A 1 104 ? 28.921 -22.109 0.492 1.00 35.01 130 VAL A N 1
ATOM 708 C CA . VAL A 1 104 ? 29.032 -20.742 -0.006 1.00 38.91 130 VAL A CA 1
ATOM 709 C C . VAL A 1 104 ? 29.145 -19.790 1.177 1.00 41.49 130 VAL A C 1
ATOM 710 O O . VAL A 1 104 ? 28.389 -19.905 2.148 1.00 40.65 130 VAL A O 1
ATOM 714 N N . GLU A 1 105 ? 30.086 -18.852 1.089 1.00 35.59 131 GLU A N 1
ATOM 715 C CA . GLU A 1 105 ? 30.287 -17.846 2.120 1.00 40.98 131 GLU A CA 1
ATOM 716 C C . GLU A 1 105 ? 30.872 -16.600 1.473 1.00 43.97 131 GLU A C 1
ATOM 717 O O . GLU A 1 105 ? 31.493 -16.664 0.408 1.00 42.78 131 GLU A O 1
ATOM 723 N N . ASN A 1 106 ? 30.668 -15.457 2.126 1.00 34.60 132 ASN A N 1
ATOM 724 C CA . ASN A 1 106 ? 31.183 -14.191 1.611 1.00 43.17 132 ASN A CA 1
ATOM 725 C C . ASN A 1 106 ? 31.806 -13.366 2.730 1.00 45.41 132 ASN A C 1
ATOM 726 O O . ASN A 1 106 ? 31.646 -12.142 2.786 1.00 38.30 132 ASN A O 1
ATOM 731 N N . TYR A 1 107 ? 32.524 -14.023 3.634 1.00 44.50 133 TYR A N 1
ATOM 732 C CA . TYR A 1 107 ? 33.296 -13.321 4.646 1.00 45.77 133 TYR A CA 1
ATOM 733 C C . TYR A 1 107 ? 34.666 -12.941 4.093 1.00 46.35 133 TYR A C 1
ATOM 734 O O . TYR A 1 107 ? 35.131 -13.481 3.086 1.00 45.62 133 TYR A O 1
ATOM 743 N N . VAL A 1 108 ? 35.316 -12.004 4.775 1.00 46.28 134 VAL A N 1
ATOM 744 C CA . VAL A 1 108 ? 36.687 -11.613 4.456 1.00 44.22 134 VAL A CA 1
ATOM 745 C C . VAL A 1 108 ? 37.562 -12.861 4.475 1.00 47.64 134 VAL A C 1
ATOM 746 O O . VAL A 1 108 ? 37.325 -13.768 5.286 1.00 51.26 134 VAL A O 1
ATOM 750 N N . PRO A 1 109 ? 38.564 -12.962 3.604 1.00 46.03 135 PRO A N 1
ATOM 751 C CA . PRO A 1 109 ? 39.401 -14.169 3.582 1.00 47.01 135 PRO A CA 1
ATOM 752 C C . PRO A 1 109 ? 40.012 -14.443 4.950 1.00 51.60 135 PRO A C 1
ATOM 753 O O . PRO A 1 109 ? 40.551 -13.546 5.602 1.00 51.11 135 PRO A O 1
ATOM 757 N N . GLY A 1 110 ? 39.927 -15.702 5.380 1.00 46.19 136 GLY A N 1
ATOM 758 C CA . GLY A 1 110 ? 40.494 -16.126 6.638 1.00 51.16 136 GLY A CA 1
ATOM 759 C C . GLY A 1 110 ? 39.570 -16.016 7.832 1.00 52.50 136 GLY A C 1
ATOM 760 O O . GLY A 1 110 ? 39.869 -16.596 8.883 1.00 52.70 136 GLY A O 1
ATOM 761 N N . LYS A 1 111 ? 38.459 -15.287 7.709 1.00 46.83 137 LYS A N 1
ATOM 762 C CA . LYS A 1 111 ? 37.563 -15.123 8.849 1.00 53.12 137 LYS A CA 1
ATOM 763 C C . LYS A 1 111 ? 36.909 -16.449 9.218 1.00 50.07 137 LYS A C 1
ATOM 764 O O . LYS A 1 111 ? 36.924 -16.858 10.385 1.00 50.60 137 LYS A O 1
ATOM 770 N N . LEU A 1 112 ? 36.332 -17.143 8.233 1.00 49.97 138 LEU A N 1
ATOM 771 C CA . LEU A 1 112 ? 35.765 -18.456 8.513 1.00 52.64 138 LEU A CA 1
ATOM 772 C C . LEU A 1 112 ? 36.847 -19.444 8.927 1.00 53.77 138 LEU A C 1
ATOM 773 O O . LEU A 1 112 ? 36.603 -20.319 9.766 1.00 49.71 138 LEU A O 1
ATOM 778 N N . SER A 1 113 ? 38.047 -19.319 8.355 1.00 52.21 139 SER A N 1
ATOM 779 C CA . SER A 1 113 ? 39.147 -20.195 8.743 1.00 53.16 139 SER A CA 1
ATOM 780 C C . SER A 1 113 ? 39.508 -20.007 10.211 1.00 53.96 139 SER A C 1
ATOM 781 O O . SER A 1 113 ? 39.806 -20.978 10.914 1.00 54.17 139 SER A O 1
ATOM 784 N N . ALA A 1 114 ? 39.485 -18.762 10.692 1.00 52.30 140 ALA A N 1
ATOM 785 C CA . ALA A 1 114 ? 39.777 -18.508 12.097 1.00 58.17 140 ALA A CA 1
ATOM 786 C C . ALA A 1 114 ? 38.696 -19.064 13.011 1.00 52.26 140 ALA A C 1
ATOM 787 O O . ALA A 1 114 ? 38.945 -19.250 14.207 1.00 58.26 140 ALA A O 1
ATOM 789 N N . MET A 1 115 ? 37.510 -19.333 12.475 1.00 55.38 141 MET A N 1
ATOM 790 C CA . MET A 1 115 ? 36.416 -19.925 13.230 1.00 53.20 141 MET A CA 1
ATOM 791 C C . MET A 1 115 ? 36.373 -21.442 13.105 1.00 53.58 141 MET A C 1
ATOM 792 O O . MET A 1 115 ? 35.470 -22.070 13.670 1.00 52.36 141 MET A O 1
ATOM 797 N N . GLY A 1 116 ? 37.317 -22.040 12.383 1.00 53.76 142 GLY A N 1
ATOM 798 C CA . GLY A 1 116 ? 37.324 -23.470 12.163 1.00 50.95 142 GLY A CA 1
ATOM 799 C C . GLY A 1 116 ? 36.478 -23.946 11.005 1.00 53.65 142 GLY A C 1
ATOM 800 O O . GLY A 1 116 ? 36.228 -25.153 10.900 1.00 56.32 142 GLY A O 1
ATOM 801 N N . LEU A 1 117 ? 36.026 -23.043 10.134 1.00 55.88 143 LEU A N 1
ATOM 802 C CA . LEU A 1 117 ? 35.151 -23.384 9.019 1.00 52.11 143 LEU A CA 1
ATOM 803 C C . LEU A 1 117 ? 35.760 -23.001 7.672 1.00 50.76 143 LEU A C 1
ATOM 804 O O . LEU A 1 117 ? 35.036 -22.763 6.703 1.00 49.32 143 LEU A O 1
ATOM 809 N N . GLY A 1 118 ? 37.087 -22.928 7.597 1.00 54.33 144 GLY A N 1
ATOM 810 C CA . GLY A 1 118 ? 37.748 -22.657 6.337 1.00 57.68 144 GLY A CA 1
ATOM 811 C C . GLY A 1 118 ? 37.713 -23.855 5.406 1.00 55.64 144 GLY A C 1
ATOM 812 O O . GLY A 1 118 ? 37.306 -24.959 5.771 1.00 53.78 144 GLY A O 1
ATOM 813 N N . TYR A 1 119 ? 38.154 -23.626 4.165 1.00 57.76 145 TYR A N 1
ATOM 814 C CA . TYR A 1 119 ? 38.135 -24.697 3.171 1.00 54.34 145 TYR A CA 1
ATOM 815 C C . TYR A 1 119 ? 38.929 -25.907 3.647 1.00 58.36 145 TYR A C 1
ATOM 816 O O . TYR A 1 119 ? 38.491 -27.051 3.478 1.00 59.98 145 TYR A O 1
ATOM 825 N N . GLU A 1 120 ? 40.102 -25.678 4.241 1.00 62.91 146 GLU A N 1
ATOM 826 C CA . GLU A 1 120 ? 40.893 -26.791 4.757 1.00 64.93 146 GLU A CA 1
ATOM 827 C C . GLU A 1 120 ? 40.105 -27.585 5.790 1.00 63.97 146 GLU A C 1
ATOM 828 O O . GLU A 1 120 ? 40.108 -28.822 5.770 1.00 64.82 146 GLU A O 1
ATOM 834 N N . ASP A 1 121 ? 39.429 -26.891 6.706 1.00 61.40 147 ASP A N 1
ATOM 835 C CA . ASP A 1 121 ? 38.651 -27.581 7.730 1.00 63.29 147 ASP A CA 1
ATOM 836 C C . ASP A 1 121 ? 37.472 -28.324 7.114 1.00 60.54 147 ASP A C 1
ATOM 837 O O . ASP A 1 121 ? 37.209 -29.484 7.452 1.00 59.70 147 ASP A O 1
ATOM 842 N N . ILE A 1 122 ? 36.743 -27.667 6.209 1.00 56.02 148 ILE A N 1
ATOM 843 C CA . ILE A 1 122 ? 35.547 -28.281 5.641 1.00 54.69 148 ILE A CA 1
ATOM 844 C C . ILE A 1 122 ? 35.922 -29.387 4.664 1.00 62.56 148 ILE A C 1
ATOM 845 O O . ILE A 1 122 ? 35.299 -30.456 4.647 1.00 60.05 148 ILE A O 1
ATOM 850 N N . ASP A 1 123 ? 36.942 -29.152 3.835 1.00 58.99 149 ASP A N 1
ATOM 851 C CA . ASP A 1 123 ? 37.351 -30.162 2.865 1.00 61.14 149 ASP A CA 1
ATOM 852 C C . ASP A 1 123 ? 37.789 -31.451 3.549 1.00 62.73 149 ASP A C 1
ATOM 853 O O . ASP A 1 123 ? 37.611 -32.540 2.992 1.00 59.56 149 ASP A O 1
ATOM 858 N N . GLU A 1 124 ? 38.356 -31.349 4.753 1.00 65.15 150 GLU A N 1
ATOM 859 C CA . GLU A 1 124 ? 38.772 -32.541 5.488 1.00 67.57 150 GLU A CA 1
ATOM 860 C C . GLU A 1 124 ? 37.600 -33.487 5.716 1.00 67.45 150 GLU A C 1
ATOM 861 O O . GLU A 1 124 ? 37.711 -34.698 5.493 1.00 70.04 150 GLU A O 1
ATOM 867 N N . ILE A 1 125 ? 36.461 -32.951 6.169 1.00 65.05 151 ILE A N 1
ATOM 868 C CA . ILE A 1 125 ? 35.296 -33.784 6.462 1.00 63.85 151 ILE A CA 1
ATOM 869 C C . ILE A 1 125 ? 34.320 -33.861 5.298 1.00 65.34 151 ILE A C 1
ATOM 870 O O . ILE A 1 125 ? 33.333 -34.610 5.380 1.00 65.80 151 ILE A O 1
ATOM 875 N N . ALA A 1 126 ? 34.555 -33.111 4.223 1.00 59.64 152 ALA A N 1
ATOM 876 C CA . ALA A 1 126 ? 33.698 -33.131 3.037 1.00 59.03 152 ALA A CA 1
ATOM 877 C C . ALA A 1 126 ? 34.560 -32.939 1.798 1.00 58.50 152 ALA A C 1
ATOM 878 O O . ALA A 1 126 ? 34.484 -31.910 1.118 1.00 56.57 152 ALA A O 1
ATOM 880 N N . PRO A 1 127 ? 35.406 -33.922 1.477 1.00 59.35 153 PRO A N 1
ATOM 881 C CA . PRO A 1 127 ? 36.292 -33.781 0.308 1.00 54.58 153 PRO A CA 1
ATOM 882 C C . PRO A 1 127 ? 35.548 -33.655 -1.012 1.00 55.35 153 PRO A C 1
ATOM 883 O O . PRO A 1 127 ? 36.179 -33.336 -2.030 1.00 52.11 153 PRO A O 1
ATOM 887 N N . HIS A 1 128 ? 34.240 -33.900 -1.028 1.00 53.14 154 HIS A N 1
ATOM 888 C CA . HIS A 1 128 ? 33.422 -33.789 -2.226 1.00 50.49 154 HIS A CA 1
ATOM 889 C C . HIS A 1 128 ? 32.893 -32.382 -2.466 1.00 51.46 154 HIS A C 1
ATOM 890 O O . HIS A 1 128 ? 32.380 -32.107 -3.556 1.00 54.61 154 HIS A O 1
ATOM 897 N N . ILE A 1 129 ? 33.006 -31.495 -1.484 1.00 50.13 155 ILE A N 1
ATOM 898 C CA . ILE A 1 129 ? 32.237 -30.257 -1.460 1.00 47.54 155 ILE A CA 1
ATOM 899 C C . ILE A 1 129 ? 32.818 -29.240 -2.434 1.00 46.61 155 ILE A C 1
ATOM 900 O O . ILE A 1 129 ? 34.032 -29.172 -2.657 1.00 45.17 155 ILE A O 1
ATOM 905 N N . ILE A 1 130 ? 31.930 -28.444 -3.023 1.00 43.85 156 ILE A N 1
ATOM 906 C CA . ILE A 1 130 ? 32.309 -27.269 -3.801 1.00 49.79 156 ILE A CA 1
ATOM 907 C C . ILE A 1 130 ? 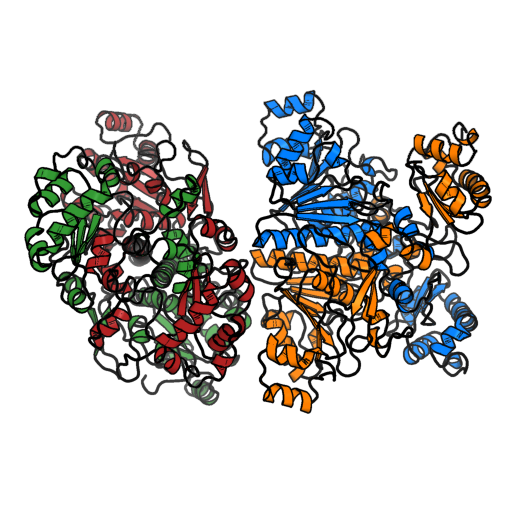32.244 -26.065 -2.867 1.00 43.43 156 ILE A C 1
ATOM 908 O O . ILE A 1 130 ? 31.163 -25.674 -2.418 1.00 42.05 156 ILE A O 1
ATOM 913 N N . TYR A 1 131 ? 33.402 -25.478 -2.569 1.00 43.99 157 TYR A N 1
ATOM 914 C CA . TYR A 1 131 ? 33.532 -24.394 -1.599 1.00 43.85 157 TYR A CA 1
ATOM 915 C C . TYR A 1 131 ? 33.739 -23.095 -2.371 1.00 42.60 157 TYR A C 1
ATOM 916 O O . TYR A 1 131 ? 34.765 -22.923 -3.039 1.00 45.08 157 TYR A O 1
ATOM 925 N N . CYS A 1 132 ? 32.771 -22.185 -2.281 1.00 38.78 158 CYS A N 1
ATOM 926 C CA . CYS A 1 132 ? 32.781 -20.941 -3.044 1.00 39.97 158 CYS A CA 1
ATOM 927 C C . CYS A 1 132 ? 32.809 -19.760 -2.085 1.00 44.09 158 CYS A C 1
ATOM 928 O O . CYS A 1 132 ? 31.904 -19.605 -1.258 1.00 41.54 158 CYS A O 1
ATOM 931 N N . SER A 1 133 ? 33.840 -18.927 -2.202 1.00 41.44 159 SER A N 1
ATOM 932 C CA . SER A 1 133 ? 33.995 -17.731 -1.385 1.00 40.88 159 SER A CA 1
ATOM 933 C C . SER A 1 133 ? 33.853 -16.492 -2.258 1.00 42.28 159 SER A C 1
ATOM 934 O O . SER A 1 133 ? 34.551 -16.355 -3.268 1.00 40.25 159 SER A O 1
ATOM 937 N N . ILE A 1 134 ? 32.957 -15.595 -1.861 1.00 42.56 160 ILE A N 1
ATOM 938 C CA . ILE A 1 134 ? 32.698 -14.349 -2.572 1.00 39.88 160 ILE A CA 1
ATOM 939 C C . ILE A 1 134 ? 33.222 -13.217 -1.699 1.00 45.17 160 ILE A C 1
ATOM 940 O O . ILE A 1 134 ? 32.675 -12.949 -0.622 1.00 41.29 160 ILE A O 1
ATOM 945 N N . THR A 1 135 ? 34.280 -12.554 -2.151 1.00 41.99 161 THR A N 1
ATOM 946 C CA . THR A 1 135 ? 34.941 -11.508 -1.383 1.00 37.52 161 THR A CA 1
ATOM 947 C C . THR A 1 135 ? 34.973 -10.211 -2.186 1.00 47.75 161 THR A C 1
ATOM 948 O O . THR A 1 135 ? 34.487 -10.135 -3.317 1.00 38.80 161 THR A O 1
ATOM 952 N N . GLY A 1 136 ? 35.556 -9.179 -1.582 1.00 41.76 162 GLY A N 1
ATOM 953 C CA . GLY A 1 136 ? 35.667 -7.895 -2.240 1.00 39.16 162 GLY A CA 1
ATOM 954 C C . GLY A 1 136 ? 36.761 -7.852 -3.286 1.00 41.62 162 GLY A C 1
ATOM 955 O O . GLY A 1 136 ? 36.576 -7.273 -4.360 1.00 39.64 162 GLY A O 1
ATOM 956 N N . TYR A 1 137 ? 37.904 -8.474 -2.992 1.00 41.68 163 TYR A N 1
ATOM 957 C CA . TYR A 1 137 ? 39.074 -8.350 -3.849 1.00 40.80 163 TYR A CA 1
ATOM 958 C C . TYR A 1 137 ? 39.795 -9.663 -4.116 1.00 40.05 163 TYR A C 1
ATOM 959 O O . TYR A 1 137 ? 40.850 -9.640 -4.757 1.00 41.46 163 TYR A O 1
ATOM 968 N N . GLY A 1 138 ? 39.277 -10.790 -3.656 1.00 41.98 164 GLY A N 1
ATOM 969 C CA . GLY A 1 138 ? 39.931 -12.071 -3.826 1.00 43.74 164 GLY A CA 1
ATOM 970 C C . GLY A 1 138 ? 40.482 -12.607 -2.515 1.00 43.25 164 GLY A C 1
ATOM 971 O O . GLY A 1 138 ? 40.478 -11.945 -1.476 1.00 44.76 164 GLY A O 1
ATOM 972 N N . GLN A 1 139 ? 40.971 -13.847 -2.590 1.00 45.44 165 GLN A N 1
ATOM 973 C CA . GLN A 1 139 ? 41.445 -14.534 -1.393 1.00 48.04 165 GLN A CA 1
ATOM 974 C C . GLN A 1 139 ? 42.799 -14.017 -0.924 1.00 45.86 165 GLN A C 1
ATOM 975 O O . GLN A 1 139 ? 43.095 -14.075 0.273 1.00 46.82 165 GLN A O 1
ATOM 981 N N . THR A 1 140 ? 43.628 -13.515 -1.836 1.00 48.24 166 THR A N 1
ATOM 982 C CA . THR A 1 140 ? 44.958 -13.036 -1.490 1.00 48.78 166 THR A CA 1
ATOM 983 C C . THR A 1 140 ? 45.206 -11.706 -2.188 1.00 47.00 166 THR A C 1
ATOM 984 O O . THR A 1 140 ? 44.477 -11.312 -3.101 1.00 48.55 166 THR A O 1
ATOM 988 N N . GLY A 1 141 ? 46.252 -11.012 -1.748 1.00 47.82 167 GLY A N 1
ATOM 989 C CA . GLY A 1 141 ? 46.626 -9.751 -2.341 1.00 51.83 167 GLY A CA 1
ATOM 990 C C . GLY A 1 141 ? 46.784 -8.635 -1.328 1.00 52.26 167 GLY A C 1
ATOM 991 O O . GLY A 1 141 ? 46.390 -8.756 -0.164 1.00 48.94 167 GLY A O 1
ATOM 992 N N . PRO A 1 142 ? 47.361 -7.513 -1.766 1.00 50.66 168 PRO A N 1
ATOM 993 C CA . PRO A 1 142 ? 47.659 -6.427 -0.816 1.00 55.93 168 PRO A CA 1
ATOM 994 C C . PRO A 1 142 ? 46.438 -5.876 -0.098 1.00 50.75 168 PRO A C 1
ATOM 995 O O . PRO A 1 142 ? 46.534 -5.527 1.084 1.00 54.35 168 PRO A O 1
ATOM 999 N N . ILE A 1 143 ? 45.296 -5.775 -0.769 1.00 54.03 169 ILE A N 1
ATOM 1000 C CA . ILE A 1 143 ? 44.100 -5.203 -0.165 1.00 47.05 169 ILE A CA 1
ATOM 1001 C C . ILE A 1 143 ? 42.997 -6.249 -0.008 1.00 51.08 169 ILE A C 1
ATOM 1002 O O . ILE A 1 143 ? 41.824 -5.899 0.105 1.00 54.08 169 ILE A O 1
ATOM 1007 N N . SER A 1 144 ? 43.358 -7.534 0.002 1.00 46.71 170 SER A N 1
ATOM 1008 C CA . SER A 1 144 ? 42.367 -8.599 0.095 1.00 49.11 170 SER A CA 1
ATOM 1009 C C . SER A 1 144 ? 41.678 -8.653 1.454 1.00 50.66 170 SER A C 1
ATOM 1010 O O . SER A 1 144 ? 40.647 -9.323 1.577 1.00 47.84 170 SER A O 1
ATOM 1013 N N . GLN A 1 145 ? 42.213 -7.977 2.469 1.00 48.21 171 GLN A N 1
ATOM 1014 C CA . GLN A 1 145 ? 41.604 -8.005 3.792 1.00 51.61 171 GLN A CA 1
ATOM 1015 C C . GLN A 1 145 ? 40.492 -6.979 3.959 1.00 51.38 171 GLN A C 1
ATOM 1016 O O . GLN A 1 145 ? 39.840 -6.963 5.008 1.00 48.60 171 GLN A O 1
ATOM 1022 N N . ARG A 1 146 ? 40.269 -6.123 2.965 1.00 47.02 172 ARG A N 1
ATOM 1023 C CA . ARG A 1 146 ? 39.175 -5.166 3.018 1.00 44.39 172 ARG A CA 1
ATOM 1024 C C . ARG A 1 146 ? 37.855 -5.856 2.700 1.00 48.18 172 ARG A C 1
ATOM 1025 O O . ARG A 1 146 ? 37.792 -6.744 1.844 1.00 42.52 172 ARG A O 1
ATOM 1033 N N . ALA A 1 147 ? 36.798 -5.444 3.394 1.00 46.65 173 ALA A N 1
ATOM 1034 C CA . ALA A 1 147 ? 35.476 -5.986 3.118 1.00 44.81 173 ALA A CA 1
ATOM 1035 C C . ALA A 1 147 ? 34.966 -5.482 1.772 1.00 46.35 173 ALA A C 1
ATOM 1036 O O . ALA A 1 147 ? 35.296 -4.377 1.331 1.00 45.21 173 ALA A O 1
ATOM 1038 N N . GLY A 1 148 ? 34.149 -6.305 1.120 1.00 43.69 174 GLY A N 1
ATOM 1039 C CA . GLY A 1 148 ? 33.637 -5.981 -0.199 1.00 39.62 174 GLY A CA 1
ATOM 1040 C C . GLY A 1 148 ? 32.361 -5.167 -0.128 1.00 45.57 174 GLY A C 1
ATOM 1041 O O . GLY A 1 148 ? 31.449 -5.485 0.640 1.00 44.36 174 GLY A O 1
ATOM 1042 N N . TYR A 1 149 ? 32.303 -4.108 -0.933 1.00 38.68 175 TYR A N 1
ATOM 1043 C CA . TYR A 1 149 ? 31.112 -3.281 -1.057 1.00 41.26 175 TYR A CA 1
ATOM 1044 C C . TYR A 1 149 ? 30.928 -2.914 -2.520 1.00 40.71 175 TYR A C 1
ATOM 1045 O O . TYR A 1 149 ? 31.900 -2.593 -3.209 1.00 42.45 175 TYR A O 1
ATOM 1054 N N . ASP A 1 150 ? 29.682 -2.968 -2.994 1.00 36.62 176 ASP A N 1
ATOM 1055 C CA . ASP A 1 150 ? 29.428 -2.715 -4.410 1.00 41.29 176 ASP A CA 1
ATOM 1056 C C . ASP A 1 150 ? 29.899 -1.323 -4.812 1.00 39.11 176 ASP A C 1
ATOM 1057 O O . ASP A 1 150 ? 30.609 -1.161 -5.811 1.00 42.50 176 ASP A O 1
ATOM 1062 N N . ALA A 1 151 ? 29.520 -0.302 -4.041 1.00 37.76 177 ALA A N 1
ATOM 1063 C CA . ALA A 1 151 ? 29.892 1.061 -4.403 1.00 39.70 177 ALA A CA 1
ATOM 1064 C C . ALA A 1 151 ? 31.403 1.242 -4.379 1.00 39.20 177 ALA A C 1
ATOM 1065 O O . ALA A 1 151 ? 31.967 1.935 -5.234 1.00 39.55 177 ALA A O 1
ATOM 1067 N N . VAL A 1 152 ? 32.080 0.614 -3.417 1.00 35.50 178 VAL A N 1
ATOM 1068 C CA . VAL A 1 152 ? 33.534 0.717 -3.347 1.00 38.11 178 VAL A CA 1
ATOM 1069 C C . VAL A 1 152 ? 34.174 -0.012 -4.522 1.00 42.75 178 VAL A C 1
ATOM 1070 O O . VAL A 1 152 ? 35.094 0.503 -5.168 1.00 41.46 178 VAL A O 1
ATOM 1074 N N . ALA A 1 153 ? 33.699 -1.226 -4.813 1.00 38.98 179 ALA A N 1
ATOM 1075 C CA . ALA A 1 153 ? 34.259 -1.994 -5.920 1.00 39.37 179 ALA A CA 1
ATOM 1076 C C . ALA A 1 153 ? 34.075 -1.269 -7.248 1.00 40.79 179 ALA A C 1
ATOM 1077 O O . ALA A 1 153 ? 35.008 -1.188 -8.055 1.00 40.73 179 ALA A O 1
ATOM 1079 N N . SER A 1 154 ? 32.879 -0.730 -7.492 1.00 38.53 180 SER A N 1
ATOM 1080 C CA . SER A 1 154 ? 32.638 -0.027 -8.746 1.00 41.47 180 SER A CA 1
ATOM 1081 C C . SER A 1 154 ? 33.509 1.216 -8.877 1.00 41.71 180 SER A C 1
ATOM 1082 O O . SER A 1 154 ? 33.779 1.657 -9.999 1.00 35.52 180 SER A O 1
ATOM 1085 N N . ALA A 1 155 ? 33.952 1.787 -7.756 1.00 37.67 181 ALA A N 1
ATOM 1086 C CA . ALA A 1 155 ? 34.871 2.918 -7.803 1.00 40.09 181 ALA A CA 1
ATOM 1087 C C . ALA A 1 155 ? 36.290 2.460 -8.118 1.00 41.58 181 ALA A C 1
ATOM 1088 O O . ALA A 1 155 ? 36.949 3.013 -9.006 1.00 38.73 181 ALA A O 1
ATOM 1090 N N . VAL A 1 156 ? 36.776 1.450 -7.393 1.00 38.91 182 VAL A N 1
ATOM 1091 C CA . VAL A 1 156 ? 38.143 0.973 -7.580 1.00 41.56 182 VAL A CA 1
ATOM 1092 C C . VAL A 1 156 ? 38.309 0.271 -8.921 1.00 38.66 182 VAL A C 1
ATOM 1093 O O . VAL A 1 156 ? 39.392 0.310 -9.518 1.00 36.70 182 VAL A O 1
ATOM 1097 N N . SER A 1 157 ? 37.255 -0.377 -9.418 1.00 38.28 183 SER A N 1
ATOM 1098 C CA . SER A 1 157 ? 37.352 -1.162 -10.642 1.00 36.98 183 SER A CA 1
ATOM 1099 C C . SER A 1 157 ? 37.281 -0.316 -11.906 1.00 43.08 183 SER A C 1
ATOM 1100 O O . SER A 1 157 ? 37.633 -0.813 -12.981 1.00 40.64 183 SER A O 1
ATOM 1103 N N . GLY A 1 158 ? 36.849 0.940 -11.809 1.00 40.36 184 GLY A N 1
ATOM 1104 C CA . GLY A 1 158 ? 36.761 1.819 -12.956 1.00 35.83 184 GLY A CA 1
ATOM 1105 C C . GLY A 1 158 ? 35.362 2.061 -13.486 1.00 38.71 184 GLY A C 1
ATOM 1106 O O . GLY A 1 158 ? 35.200 2.898 -14.382 1.00 40.61 184 GLY A O 1
ATOM 1107 N N . LEU A 1 159 ? 34.348 1.366 -12.965 1.00 39.07 185 LEU A N 1
ATOM 1108 C CA . LEU A 1 159 ? 32.995 1.550 -13.483 1.00 36.84 185 LEU A CA 1
ATOM 1109 C C . LEU A 1 159 ? 32.471 2.955 -13.207 1.00 42.41 185 LEU A C 1
ATOM 1110 O O . LEU A 1 159 ? 31.878 3.584 -14.092 1.00 41.92 185 LEU A O 1
ATOM 1115 N N . MET A 1 160 ? 32.675 3.469 -11.991 1.00 38.66 186 MET A N 1
ATOM 1116 C CA . MET A 1 160 ? 32.145 4.791 -11.664 1.00 44.30 186 MET A CA 1
ATOM 1117 C C . MET A 1 160 ? 32.766 5.872 -12.536 1.00 39.60 186 MET A C 1
ATOM 1118 O O . MET A 1 160 ? 32.077 6.807 -12.961 1.00 44.71 186 MET A O 1
ATOM 1123 N N . HIS A 1 161 ? 34.067 5.766 -12.811 1.00 39.95 187 HIS A N 1
ATOM 1124 C CA . HIS A 1 161 ? 34.728 6.801 -13.597 1.00 43.77 187 HIS A CA 1
ATOM 1125 C C . HIS A 1 161 ? 34.078 6.974 -14.963 1.00 43.93 187 HIS A C 1
ATOM 1126 O O . HIS A 1 161 ? 34.055 8.088 -15.500 1.00 42.96 187 HIS A O 1
ATOM 1133 N N . ILE A 1 162 ? 33.553 5.896 -15.545 1.00 43.73 188 ILE A N 1
ATOM 1134 C CA . ILE A 1 162 ? 32.961 5.956 -16.877 1.00 40.99 188 ILE A CA 1
ATOM 1135 C C . ILE A 1 162 ? 31.438 6.051 -16.826 1.00 38.25 188 ILE A C 1
ATOM 1136 O O . ILE A 1 162 ? 30.780 5.901 -17.859 1.00 43.57 188 ILE A O 1
ATOM 1141 N N . THR A 1 163 ? 30.861 6.304 -15.654 1.00 45.34 189 THR A N 1
ATOM 1142 C CA . THR A 1 163 ? 29.413 6.395 -15.497 1.00 41.27 189 THR A CA 1
ATOM 1143 C C . THR A 1 163 ? 29.064 7.750 -14.899 1.00 47.68 189 THR A C 1
ATOM 1144 O O . THR A 1 163 ? 29.545 8.096 -13.814 1.00 45.84 189 THR A O 1
ATOM 1148 N N . GLY A 1 164 ? 28.228 8.510 -15.602 1.00 44.83 190 GLY A N 1
ATOM 1149 C CA . GLY A 1 164 ? 27.814 9.809 -15.129 1.00 45.04 190 GLY A CA 1
ATOM 1150 C C . GLY A 1 164 ? 27.700 10.817 -16.253 1.00 49.75 190 GLY A C 1
ATOM 1151 O O . GLY A 1 164 ? 28.027 10.532 -17.409 1.00 45.00 190 GLY A O 1
ATOM 1152 N N . PRO A 1 165 ? 27.226 12.021 -15.936 1.00 50.03 191 PRO A N 1
ATOM 1153 C CA . PRO A 1 165 ? 27.136 13.062 -16.964 1.00 49.43 191 PRO A CA 1
ATOM 1154 C C . PRO A 1 165 ? 28.521 13.382 -17.506 1.00 51.40 191 PRO A C 1
ATOM 1155 O O . PRO A 1 165 ? 29.516 13.350 -16.779 1.00 49.76 191 PRO A O 1
ATOM 1159 N N . GLU A 1 166 ? 28.579 13.681 -18.804 1.00 50.05 192 GLU A N 1
ATOM 1160 C CA . GLU A 1 166 ? 29.862 13.945 -19.448 1.00 54.06 192 GLU A CA 1
ATOM 1161 C C . GLU A 1 166 ? 30.621 15.074 -18.759 1.00 61.72 192 GLU A C 1
ATOM 1162 O O . GLU A 1 166 ? 31.848 15.009 -18.618 1.00 67.87 192 GLU A O 1
ATOM 1168 N N . ASN A 1 167 ? 29.917 16.113 -18.319 1.00 55.82 193 ASN A N 1
ATOM 1169 C CA . ASN A 1 167 ? 30.529 17.267 -17.670 1.00 62.01 193 ASN A CA 1
ATOM 1170 C C . ASN A 1 167 ? 30.072 17.380 -16.220 1.00 60.23 193 ASN A C 1
ATOM 1171 O O . ASN A 1 167 ? 29.902 18.477 -15.684 1.00 62.42 193 ASN A O 1
ATOM 1176 N N . GLY A 1 168 ? 29.872 16.236 -15.570 1.00 51.54 194 GLY A N 1
ATOM 1177 C CA . GLY A 1 168 ? 29.412 16.200 -14.196 1.00 53.23 194 GLY A CA 1
ATOM 1178 C C . GLY A 1 168 ? 30.125 15.171 -13.344 1.00 54.35 194 GLY A C 1
ATOM 1179 O O . GLY A 1 168 ? 31.112 14.569 -13.776 1.00 56.34 194 GLY A O 1
ATOM 1180 N N . ASP A 1 169 ? 29.639 14.970 -12.122 1.00 54.67 195 ASP A N 1
ATOM 1181 C CA . ASP A 1 169 ? 30.273 14.049 -11.196 1.00 54.39 195 ASP A CA 1
ATOM 1182 C C . ASP A 1 169 ? 29.978 12.602 -11.584 1.00 52.60 195 ASP A C 1
ATOM 1183 O O . ASP A 1 169 ? 28.982 12.316 -12.253 1.00 51.76 195 ASP A O 1
ATOM 1188 N N . PRO A 1 170 ? 30.838 11.670 -11.175 1.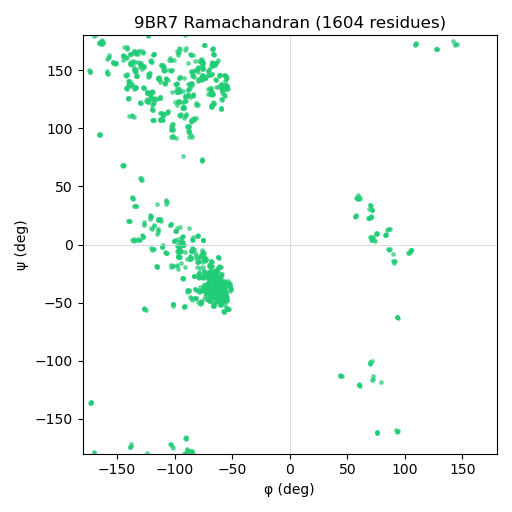00 49.06 196 PRO A N 1
ATOM 1189 C CA . PRO A 1 170 ? 30.569 10.251 -11.433 1.00 49.47 196 PRO A CA 1
ATOM 1190 C C . PRO A 1 170 ? 29.296 9.794 -10.736 1.00 47.45 196 PRO A C 1
ATOM 1191 O O . PRO A 1 170 ? 28.824 10.402 -9.773 1.00 45.87 196 PRO A O 1
ATOM 1195 N N . VAL A 1 171 ? 28.733 8.701 -11.249 1.00 49.36 197 VAL A N 1
ATOM 1196 C CA . VAL A 1 171 ? 27.483 8.147 -10.749 1.00 44.86 197 VAL A CA 1
ATOM 1197 C C . VAL A 1 171 ? 27.625 6.638 -10.602 1.00 45.73 197 VAL A C 1
ATOM 1198 O O . VAL A 1 171 ? 28.474 6.002 -11.231 1.00 40.84 197 VAL A O 1
ATOM 1202 N N . ARG A 1 172 ? 26.770 6.060 -9.726 1.00 44.27 198 ARG A N 1
ATOM 1203 C CA . ARG A 1 172 ? 26.676 4.625 -9.523 1.00 44.13 198 ARG A CA 1
ATOM 1204 C C . ARG A 1 172 ? 25.438 4.071 -10.216 1.00 44.83 198 ARG A C 1
ATOM 1205 O O . ARG A 1 172 ? 24.428 4.769 -10.350 1.00 46.98 198 ARG A O 1
ATOM 1213 N N . PRO A 1 173 ? 25.484 2.822 -10.673 1.00 45.35 199 PRO A N 1
ATOM 1214 C CA . PRO A 1 173 ? 24.273 2.197 -11.212 1.00 45.65 199 PRO A CA 1
ATOM 1215 C C . PRO A 1 173 ? 23.159 2.218 -10.177 1.00 44.11 199 PRO A C 1
ATOM 1216 O O . PRO A 1 173 ? 23.401 2.122 -8.972 1.00 43.34 199 PRO A O 1
ATOM 1220 N N . GLY A 1 174 ? 21.924 2.359 -10.659 1.00 42.30 200 GLY A N 1
ATOM 1221 C CA . GLY A 1 174 ? 20.796 2.424 -9.745 1.00 43.72 200 GLY A CA 1
ATOM 1222 C C . GLY A 1 174 ? 20.742 1.241 -8.800 1.00 43.61 200 GLY A C 1
ATOM 1223 O O . GLY A 1 174 ? 20.318 1.378 -7.649 1.00 42.65 200 GLY A O 1
ATOM 1224 N N . VAL A 1 175 ? 21.158 0.068 -9.270 1.00 44.42 201 VAL A N 1
ATOM 1225 C CA . VAL A 1 175 ? 21.257 -1.126 -8.445 1.00 41.22 201 VAL A CA 1
ATOM 1226 C C . VAL A 1 175 ? 22.712 -1.575 -8.418 1.00 45.23 201 VAL A C 1
ATOM 1227 O O . VAL A 1 175 ? 23.532 -1.169 -9.246 1.00 38.21 201 VAL A O 1
ATOM 1231 N N . ALA A 1 176 ? 23.023 -2.436 -7.449 1.00 38.88 202 ALA A N 1
ATOM 1232 C CA . ALA A 1 176 ? 24.391 -2.907 -7.224 1.00 41.63 202 ALA A CA 1
ATOM 1233 C C . ALA A 1 176 ? 24.751 -3.947 -8.287 1.00 40.47 202 ALA A C 1
ATOM 1234 O O . ALA A 1 176 ? 24.838 -5.150 -8.036 1.00 42.27 202 ALA A O 1
ATOM 1236 N N . MET A 1 177 ? 24.973 -3.448 -9.507 1.00 37.76 203 MET A N 1
ATOM 1237 C CA . MET A 1 177 ? 25.261 -4.334 -10.630 1.00 38.91 203 MET A CA 1
ATOM 1238 C C . MET A 1 177 ? 26.563 -5.101 -10.436 1.00 41.11 203 MET A C 1
ATOM 1239 O O . MET A 1 177 ? 26.697 -6.225 -10.934 1.00 37.77 203 MET A O 1
ATOM 1244 N N . THR A 1 178 ? 27.537 -4.519 -9.731 1.00 37.44 204 THR A N 1
ATOM 1245 C CA . THR A 1 178 ? 28.770 -5.254 -9.464 1.00 34.86 204 THR A CA 1
ATOM 1246 C C . THR A 1 178 ? 28.507 -6.451 -8.558 1.00 41.15 204 THR A C 1
ATOM 1247 O O . THR A 1 178 ? 29.014 -7.551 -8.809 1.00 37.25 204 THR A O 1
ATOM 1251 N N . ASP A 1 179 ? 27.712 -6.256 -7.503 1.00 42.06 205 ASP A N 1
ATOM 1252 C CA . ASP A 1 179 ? 27.317 -7.376 -6.654 1.00 38.68 205 ASP A CA 1
ATOM 1253 C C . ASP A 1 179 ? 26.563 -8.426 -7.461 1.00 42.31 205 ASP A C 1
ATOM 1254 O O . ASP A 1 179 ? 26.843 -9.626 -7.358 1.00 41.60 205 ASP A O 1
ATOM 1259 N N . LEU A 1 180 ? 25.596 -7.988 -8.272 1.00 35.80 206 LEU A N 1
ATOM 1260 C CA . LEU A 1 180 ? 24.776 -8.932 -9.022 1.00 37.41 206 LEU A CA 1
ATOM 1261 C C . LEU A 1 180 ? 25.599 -9.679 -10.064 1.00 36.32 206 LEU A C 1
ATOM 1262 O O . LEU A 1 180 ? 25.444 -10.894 -10.229 1.00 36.42 206 LEU A O 1
ATOM 1267 N N . ALA A 1 181 ? 26.476 -8.971 -10.780 1.00 34.56 207 ALA A N 1
ATOM 1268 C CA . ALA A 1 181 ? 27.355 -9.637 -11.736 1.00 38.15 207 ALA A CA 1
ATOM 1269 C C . ALA A 1 181 ? 28.213 -10.690 -11.045 1.00 36.37 207 ALA A C 1
ATOM 1270 O O . ALA A 1 181 ? 28.354 -11.815 -11.539 1.00 39.70 207 ALA A O 1
ATOM 1272 N N . THR A 1 182 ? 28.803 -10.338 -9.900 1.00 35.26 208 THR A N 1
ATOM 1273 C CA . THR A 1 182 ? 29.585 -11.309 -9.143 1.00 37.98 208 THR A CA 1
ATOM 1274 C C . THR A 1 182 ? 28.733 -12.509 -8.750 1.00 37.59 208 THR A C 1
ATOM 1275 O O . THR A 1 182 ? 29.183 -13.658 -8.839 1.00 35.39 208 THR A O 1
ATOM 1279 N N . GLY A 1 183 ? 27.499 -12.262 -8.307 1.00 36.61 209 GLY A N 1
ATOM 1280 C CA . GLY A 1 183 ? 26.605 -13.364 -7.995 1.00 37.40 209 GLY A CA 1
ATOM 1281 C C . GLY A 1 183 ? 26.358 -14.262 -9.192 1.00 37.23 209 GLY A C 1
ATOM 1282 O O . GLY A 1 183 ? 26.291 -15.486 -9.060 1.00 34.42 209 GLY A O 1
ATOM 1283 N N . LEU A 1 184 ? 26.210 -13.664 -10.377 1.00 33.26 210 LEU A N 1
ATOM 1284 C CA . LEU A 1 184 ? 25.999 -14.457 -11.583 1.00 33.93 210 LEU A CA 1
ATOM 1285 C C . LEU A 1 184 ? 27.253 -15.238 -11.955 1.00 34.22 210 LEU A C 1
ATOM 1286 O O . LEU A 1 184 ? 27.166 -16.396 -12.381 1.00 36.81 210 LEU A O 1
ATOM 1291 N N . TYR A 1 185 ? 28.430 -14.626 -11.800 1.00 34.47 211 TYR A N 1
ATOM 1292 C CA . TYR A 1 185 ? 29.675 -15.370 -11.973 1.00 33.37 211 TYR A CA 1
ATOM 1293 C C . TYR A 1 185 ? 29.703 -16.594 -11.066 1.00 35.09 211 TYR A C 1
ATOM 1294 O O . TYR A 1 185 ? 30.002 -17.708 -11.511 1.00 35.03 211 TYR A O 1
ATOM 1303 N N . ALA A 1 186 ? 29.387 -16.401 -9.782 1.00 33.58 212 ALA A N 1
ATOM 1304 C CA . ALA A 1 186 ? 29.440 -17.503 -8.827 1.00 38.42 212 ALA A CA 1
ATOM 1305 C C . ALA A 1 186 ? 28.388 -18.561 -9.135 1.00 34.13 212 ALA A C 1
ATOM 1306 O O . ALA A 1 186 ? 28.666 -19.762 -9.050 1.00 38.26 212 ALA A O 1
ATOM 1308 N N . TYR A 1 187 ? 27.174 -18.136 -9.494 1.00 36.96 213 TYR A N 1
ATOM 1309 C CA . TYR A 1 187 ? 26.104 -19.094 -9.753 1.00 36.27 213 TYR A CA 1
ATOM 1310 C C . TYR A 1 187 ? 26.435 -19.988 -10.941 1.00 41.16 213 TYR A C 1
ATOM 1311 O O . TYR A 1 187 ? 26.029 -21.155 -10.972 1.00 36.26 213 TYR A O 1
ATOM 1320 N N . GLY A 1 188 ? 27.182 -19.472 -11.913 1.00 36.04 214 GLY A N 1
ATOM 1321 C CA . GLY A 1 188 ? 27.684 -20.301 -12.990 1.00 37.07 214 GLY A CA 1
ATOM 1322 C C . GLY A 1 188 ? 28.893 -21.111 -12.565 1.00 36.38 214 GLY A C 1
ATOM 1323 O O . GLY A 1 188 ? 29.023 -22.286 -12.921 1.00 36.41 214 GLY A O 1
ATOM 1324 N N . ALA A 1 189 ? 29.784 -20.486 -11.790 1.00 37.41 215 ALA A N 1
ATOM 1325 C CA . ALA A 1 189 ? 30.996 -21.169 -11.347 1.00 34.41 215 ALA A CA 1
ATOM 1326 C C . ALA A 1 189 ? 30.668 -22.379 -10.481 1.00 36.55 215 ALA A C 1
ATOM 1327 O O . ALA A 1 189 ? 31.330 -23.419 -10.580 1.00 34.58 215 ALA A O 1
ATOM 1329 N N . ILE A 1 190 ? 29.662 -22.256 -9.613 1.00 35.85 216 ILE A N 1
ATOM 1330 C CA . ILE A 1 190 ? 29.289 -23.368 -8.745 1.00 39.23 216 ILE A CA 1
ATOM 1331 C C . ILE A 1 190 ? 28.861 -24.574 -9.571 1.00 39.51 216 ILE A C 1
ATOM 1332 O O . ILE A 1 190 ? 29.238 -25.714 -9.272 1.00 39.53 216 ILE A O 1
ATOM 1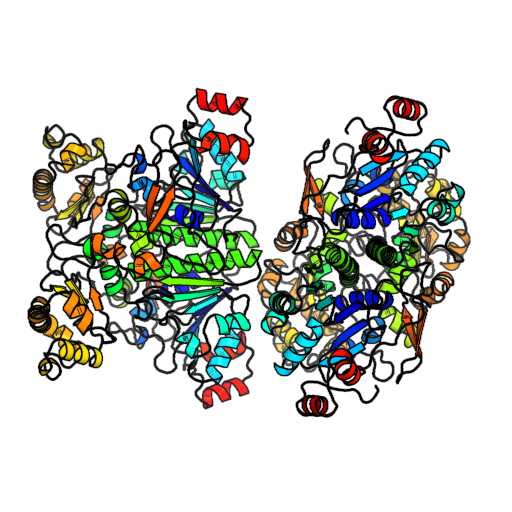337 N N . MET A 1 191 ? 28.065 -24.348 -10.619 1.00 36.50 217 MET A N 1
ATOM 1338 C CA . MET A 1 191 ? 27.635 -25.466 -11.454 1.00 41.36 217 MET A CA 1
ATOM 1339 C C . MET A 1 191 ? 28.783 -26.036 -12.275 1.00 39.72 217 MET A C 1
ATOM 1340 O O . MET A 1 191 ? 28.791 -27.236 -12.570 1.00 41.52 217 MET A O 1
ATOM 1345 N N . ALA A 1 192 ? 29.762 -25.209 -12.646 1.00 42.23 218 ALA A N 1
ATOM 1346 C CA . ALA A 1 192 ? 30.964 -25.747 -13.275 1.00 42.50 218 ALA A CA 1
ATOM 1347 C C . ALA A 1 192 ? 31.723 -26.649 -12.312 1.00 45.20 218 ALA A C 1
ATOM 1348 O O . ALA A 1 192 ? 32.252 -27.694 -12.710 1.00 42.87 218 ALA A O 1
ATOM 1350 N N . GLY A 1 193 ? 31.788 -26.262 -11.036 1.00 42.45 219 GLY A N 1
ATOM 1351 C CA . GLY A 1 193 ? 32.422 -27.117 -10.047 1.00 43.62 219 GLY A CA 1
ATOM 1352 C C . GLY A 1 193 ? 31.708 -28.444 -9.889 1.00 45.32 219 GLY A C 1
ATOM 1353 O O . GLY A 1 193 ? 32.344 -29.496 -9.798 1.00 50.38 219 GLY A O 1
ATOM 1354 N N . LEU A 1 194 ? 30.374 -28.414 -9.856 1.00 45.50 220 LEU A N 1
ATOM 1355 C CA . LEU A 1 194 ? 29.615 -29.657 -9.787 1.00 45.60 220 LEU A CA 1
ATOM 1356 C C . LEU A 1 194 ? 29.920 -30.549 -10.985 1.00 56.92 220 LEU A C 1
ATOM 1357 O O . LEU A 1 194 ? 30.206 -31.741 -10.827 1.00 54.06 220 LEU A O 1
ATOM 1362 N N . ILE A 1 195 ? 29.904 -29.976 -12.191 1.00 51.23 221 ILE A N 1
ATOM 1363 C CA . ILE A 1 195 ? 30.191 -30.751 -13.397 1.00 54.48 221 ILE A CA 1
ATOM 1364 C C . ILE A 1 195 ? 31.564 -31.405 -13.297 1.00 57.56 221 ILE A C 1
ATOM 1365 O O . ILE A 1 195 ? 31.727 -32.601 -13.573 1.00 57.97 221 ILE A O 1
ATOM 1370 N N . GLN A 1 196 ? 32.572 -30.626 -12.897 1.00 68.83 222 GLN A N 1
ATOM 1371 C CA . GLN A 1 196 ? 33.913 -31.168 -12.710 1.00 68.73 222 GLN A CA 1
ATOM 1372 C C . GLN A 1 196 ? 33.903 -32.264 -11.648 1.00 67.65 222 GLN A C 1
ATOM 1373 O O . GLN A 1 196 ? 34.588 -33.286 -11.783 1.00 66.82 222 GLN A O 1
ATOM 1379 N N . LYS A 1 197 ? 33.126 -32.066 -10.581 1.00 67.95 223 LYS A N 1
ATOM 1380 C CA . LYS A 1 197 ? 32.998 -33.082 -9.542 1.00 67.26 223 LYS A CA 1
ATOM 1381 C C . LYS A 1 197 ? 32.361 -34.368 -10.061 1.00 66.86 223 LYS A C 1
ATOM 1382 O O . LYS A 1 197 ? 32.705 -35.461 -9.594 1.00 64.86 223 LYS A O 1
ATOM 1388 N N . TYR A 1 198 ? 31.438 -34.268 -11.023 1.00 69.47 224 TYR A N 1
ATOM 1389 C CA . TYR A 1 198 ? 30.725 -35.460 -11.475 1.00 66.86 224 TYR A CA 1
ATOM 1390 C C . TYR A 1 198 ? 31.666 -36.505 -12.068 1.00 69.86 224 TYR A C 1
ATOM 1391 O O . TYR A 1 198 ? 31.430 -37.708 -11.908 1.00 82.24 224 TYR A O 1
ATOM 1400 N N . LYS A 1 199 ? 32.728 -36.078 -12.751 1.00 68.81 225 LYS A N 1
ATOM 1401 C CA . LYS A 1 199 ? 33.678 -37.034 -13.315 1.00 71.94 225 LYS A CA 1
ATOM 1402 C C . LYS A 1 199 ? 34.774 -37.412 -12.327 1.00 69.32 225 LYS A C 1
ATOM 1403 O O . LYS A 1 199 ? 35.177 -38.578 -12.272 1.00 79.61 225 LYS A O 1
ATOM 1409 N N . THR A 1 200 ? 35.274 -36.451 -11.550 1.00 71.62 226 THR A N 1
ATOM 1410 C CA . THR A 1 200 ? 36.415 -36.706 -10.683 1.00 70.42 226 THR A CA 1
ATOM 1411 C C . THR A 1 200 ? 36.013 -37.164 -9.287 1.00 67.28 226 THR A C 1
ATOM 1412 O O . THR A 1 200 ? 36.839 -37.751 -8.585 1.00 64.52 226 THR A O 1
ATOM 1416 N N . GLY A 1 201 ? 34.773 -36.923 -8.872 1.00 69.81 227 GLY A N 1
ATOM 1417 C CA . GLY A 1 201 ? 34.312 -37.273 -7.544 1.00 61.57 227 GLY A CA 1
ATOM 1418 C C . GLY A 1 201 ? 34.862 -36.428 -6.413 1.00 65.13 227 GLY A C 1
ATOM 1419 O O . GLY A 1 201 ? 34.550 -36.712 -5.249 1.00 65.85 227 GLY A O 1
ATOM 1420 N N . LYS A 1 202 ? 35.654 -35.391 -6.707 1.00 64.77 228 LYS A N 1
ATOM 1421 C CA . LYS A 1 202 ? 36.212 -34.506 -5.697 1.00 59.36 228 LYS A CA 1
ATOM 1422 C C . LYS A 1 202 ? 35.745 -33.078 -5.937 1.00 58.42 228 LYS A C 1
ATOM 1423 O O . LYS A 1 202 ? 35.372 -32.699 -7.049 1.00 59.94 228 LYS A O 1
ATOM 1429 N N . GLY A 1 203 ? 35.776 -32.285 -4.868 1.00 56.12 229 GLY A N 1
ATOM 1430 C CA . GLY A 1 203 ? 35.386 -30.895 -4.929 1.00 53.02 229 GLY A CA 1
ATOM 1431 C C . GLY A 1 203 ? 36.564 -29.992 -5.243 1.00 53.65 229 GLY A C 1
ATOM 1432 O O . GLY A 1 203 ? 37.637 -30.432 -5.656 1.00 54.61 229 GLY A O 1
ATOM 1433 N N . LEU A 1 204 ? 36.348 -28.699 -5.038 1.00 50.11 230 LEU A N 1
ATOM 1434 C CA . LEU A 1 204 ? 37.378 -27.696 -5.273 1.00 52.44 230 LEU A CA 1
ATOM 1435 C C . LEU A 1 204 ? 36.949 -26.403 -4.593 1.00 52.53 230 LEU A C 1
ATOM 1436 O O . LEU A 1 204 ? 35.843 -26.294 -4.057 1.00 51.46 230 LEU A O 1
ATOM 1441 N N . PHE A 1 205 ? 37.846 -25.424 -4.620 1.00 52.93 231 PHE A N 1
ATOM 1442 C CA . PHE A 1 205 ? 37.605 -24.112 -4.042 1.00 43.19 231 PHE A CA 1
ATOM 1443 C C . PHE A 1 205 ? 37.437 -23.098 -5.166 1.00 48.95 231 PHE A C 1
ATOM 1444 O O . PHE A 1 205 ? 38.163 -23.141 -6.164 1.00 46.69 231 PHE A O 1
ATOM 1452 N N . ILE A 1 206 ? 36.478 -22.189 -5.003 1.00 45.19 232 ILE A N 1
ATOM 1453 C CA . ILE A 1 206 ? 36.147 -21.195 -6.017 1.00 42.41 232 ILE A CA 1
ATOM 1454 C C . ILE A 1 206 ? 36.321 -19.809 -5.414 1.00 44.53 232 ILE A C 1
ATOM 1455 O O . ILE A 1 206 ? 35.805 -19.530 -4.325 1.00 44.85 232 ILE A O 1
ATOM 1460 N N . ASP A 1 207 ? 37.037 -18.942 -6.126 1.00 40.58 233 ASP A N 1
ATOM 1461 C CA . ASP A 1 207 ? 37.296 -17.574 -5.692 1.00 41.25 233 ASP A CA 1
ATOM 1462 C C . ASP A 1 207 ? 36.555 -16.618 -6.619 1.00 40.97 233 ASP A C 1
ATOM 1463 O O . ASP A 1 207 ? 36.941 -16.442 -7.780 1.00 43.00 233 ASP A O 1
ATOM 1468 N N . CYS A 1 208 ? 35.489 -16.010 -6.106 1.00 37.92 234 CYS A N 1
ATOM 1469 C CA . CYS A 1 208 ? 34.788 -14.925 -6.776 1.00 43.77 234 CYS A CA 1
ATOM 1470 C C . CYS A 1 208 ? 34.950 -13.657 -5.950 1.00 40.92 234 CYS A C 1
ATOM 1471 O O . CYS A 1 208 ? 34.950 -13.707 -4.716 1.00 41.77 234 CYS A O 1
ATOM 1474 N N . ASN A 1 209 ? 35.093 -12.520 -6.627 1.00 36.69 235 ASN A N 1
ATOM 1475 C CA . ASN A 1 209 ? 35.240 -11.260 -5.915 1.00 38.80 235 ASN A CA 1
ATOM 1476 C C . ASN A 1 209 ? 34.735 -10.122 -6.789 1.00 40.30 235 ASN A C 1
ATOM 1477 O O . ASN A 1 209 ? 34.702 -10.221 -8.018 1.00 39.62 235 ASN A O 1
ATOM 1482 N N . LEU A 1 210 ? 34.341 -9.030 -6.128 1.00 35.15 236 LEU A N 1
ATOM 1483 C CA . LEU A 1 210 ? 33.747 -7.904 -6.842 1.00 39.85 236 LEU A CA 1
ATOM 1484 C C . LEU A 1 210 ? 34.743 -7.265 -7.801 1.00 37.80 236 LEU A C 1
ATOM 1485 O O . LEU A 1 210 ? 34.384 -6.898 -8.927 1.00 38.23 236 LEU A O 1
ATOM 1490 N N . LEU A 1 211 ? 35.997 -7.113 -7.374 1.00 35.60 237 LEU A N 1
ATOM 1491 C CA . LEU A 1 211 ? 36.988 -6.456 -8.220 1.00 38.74 237 LEU A CA 1
ATOM 1492 C C . LEU A 1 211 ? 37.167 -7.207 -9.535 1.00 38.27 237 LEU A C 1
ATOM 1493 O O . LEU A 1 211 ? 37.107 -6.611 -10.616 1.00 36.38 237 LEU A O 1
ATOM 1498 N N . SER A 1 212 ? 37.397 -8.521 -9.459 1.00 37.96 238 SER A N 1
ATOM 1499 C CA . SER A 1 212 ? 37.600 -9.312 -10.669 1.00 38.63 238 SER A CA 1
ATOM 1500 C C . SER A 1 212 ? 36.376 -9.271 -11.576 1.00 36.75 238 SER A C 1
ATOM 1501 O O . SER A 1 212 ? 36.504 -9.120 -12.797 1.00 36.41 238 SER A O 1
ATOM 1504 N N . SER A 1 213 ? 35.180 -9.405 -11.000 1.00 33.91 239 SER A N 1
ATOM 1505 C CA . SER A 1 213 ? 33.964 -9.401 -11.810 1.00 34.43 239 SER A CA 1
ATOM 1506 C C . SER A 1 213 ? 33.825 -8.099 -12.590 1.00 38.95 239 SER A C 1
ATOM 1507 O O . SER A 1 213 ? 33.543 -8.110 -13.795 1.00 30.74 239 SER A O 1
ATOM 1510 N N . GLN A 1 214 ? 34.021 -6.961 -11.919 1.00 31.95 240 GLN A N 1
ATOM 1511 C CA . GLN A 1 214 ? 33.780 -5.679 -12.572 1.00 37.71 240 GLN A CA 1
ATOM 1512 C C . GLN A 1 214 ? 34.861 -5.359 -13.598 1.00 36.29 240 GLN A C 1
ATOM 1513 O O . GLN A 1 214 ? 34.563 -4.819 -14.670 1.00 33.99 240 GLN A O 1
ATOM 1519 N N . VAL A 1 215 ? 36.122 -5.671 -13.289 1.00 33.45 241 VAL A N 1
ATOM 1520 C CA . VAL A 1 215 ? 37.191 -5.426 -14.253 1.00 31.15 241 VAL A CA 1
ATOM 1521 C C . VAL A 1 215 ? 36.983 -6.269 -15.503 1.00 40.86 241 VAL A C 1
ATOM 1522 O O . VAL A 1 215 ? 37.174 -5.795 -16.630 1.00 38.91 241 VAL A O 1
ATOM 1526 N N . ALA A 1 216 ? 36.589 -7.532 -15.327 1.00 37.19 242 ALA A N 1
ATOM 1527 C CA . ALA A 1 216 ? 36.308 -8.376 -16.483 1.00 37.50 242 ALA A CA 1
ATOM 1528 C C . ALA A 1 216 ? 35.170 -7.801 -17.315 1.00 36.40 242 ALA A C 1
ATOM 1529 O O . ALA A 1 216 ? 35.202 -7.860 -18.550 1.00 38.75 242 ALA A O 1
ATOM 1531 N N . CYS A 1 217 ? 34.157 -7.231 -16.656 1.00 34.85 243 CYS A N 1
ATOM 1532 C CA . CYS A 1 217 ? 33.037 -6.654 -17.387 1.00 42.89 243 CYS A CA 1
ATOM 1533 C C . CYS A 1 217 ? 33.423 -5.388 -18.139 1.00 38.09 243 CYS A C 1
ATOM 1534 O O . CYS A 1 217 ? 32.700 -4.986 -19.056 1.00 38.04 243 CYS A O 1
ATOM 1537 N N . LEU A 1 218 ? 34.539 -4.749 -17.779 1.00 35.97 244 LEU A N 1
ATOM 1538 C CA . LEU A 1 218 ? 34.992 -3.602 -18.557 1.00 40.00 244 LEU A CA 1
ATOM 1539 C C . LEU A 1 218 ? 35.338 -4.014 -19.979 1.00 39.48 244 LEU A C 1
ATOM 1540 O O . LEU A 1 218 ? 35.126 -3.241 -20.920 1.00 42.80 244 LEU A O 1
ATOM 1545 N N . SER A 1 219 ? 35.874 -5.225 -20.147 1.00 39.91 245 SER A N 1
ATOM 1546 C CA . SER A 1 219 ? 36.089 -5.843 -21.451 1.00 39.64 245 SER A CA 1
ATOM 1547 C C . SER A 1 219 ? 36.661 -4.879 -22.482 1.00 38.77 245 SER A C 1
ATOM 1548 O O . SER A 1 219 ? 37.811 -4.441 -22.371 1.00 40.32 245 SER A O 1
ATOM 1551 N N . HIS A 1 220 ? 35.855 -4.552 -23.494 1.00 38.03 246 HIS A N 1
ATOM 1552 C CA . HIS A 1 220 ? 36.349 -3.778 -24.626 1.00 40.05 246 HIS A CA 1
ATOM 1553 C C . HIS A 1 220 ? 36.815 -2.387 -24.206 1.00 47.05 246 HIS A C 1
ATOM 1554 O O . HIS A 1 220 ? 37.806 -1.874 -24.740 1.00 45.74 246 HIS A O 1
ATOM 1561 N N . ILE A 1 221 ? 36.123 -1.75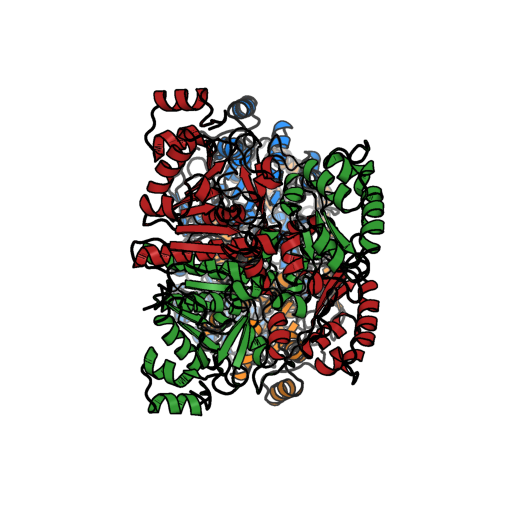8 -23.255 1.00 44.15 247 ILE A N 1
ATOM 1562 C CA . ILE A 1 221 ? 36.570 -0.451 -22.778 1.00 47.85 247 ILE A CA 1
ATOM 1563 C C . ILE A 1 221 ? 37.959 -0.566 -22.159 1.00 44.94 247 ILE A C 1
ATOM 1564 O O . ILE A 1 221 ? 38.856 0.237 -22.442 1.00 45.50 247 ILE A O 1
ATOM 1569 N N . ALA A 1 222 ? 38.156 -1.575 -21.306 1.00 46.35 248 ALA A N 1
ATOM 1570 C CA . ALA A 1 222 ? 39.476 -1.814 -20.730 1.00 44.65 248 ALA A CA 1
ATOM 1571 C C . ALA A 1 222 ? 40.476 -2.231 -21.800 1.00 45.70 248 ALA A C 1
ATOM 1572 O O . ALA A 1 222 ? 41.643 -1.824 -21.760 1.00 45.34 248 ALA A O 1
ATOM 1574 N N . ALA A 1 223 ? 40.040 -3.054 -22.757 1.00 46.64 249 ALA A N 1
ATOM 1575 C CA . ALA A 1 223 ? 40.929 -3.473 -23.836 1.00 45.06 249 ALA A CA 1
ATOM 1576 C C . ALA A 1 223 ? 41.436 -2.275 -24.628 1.00 49.16 249 ALA A C 1
ATOM 1577 O O . ALA A 1 223 ? 42.589 -2.262 -25.076 1.00 45.65 249 ALA A O 1
ATOM 1579 N N . ASN A 1 224 ? 40.589 -1.259 -24.816 1.00 46.02 250 ASN A N 1
ATOM 1580 C CA . ASN A 1 224 ? 41.032 -0.053 -25.509 1.00 52.03 250 ASN A CA 1
ATOM 1581 C C . ASN A 1 224 ? 42.241 0.565 -24.819 1.00 53.58 250 ASN A C 1
ATOM 1582 O O . ASN A 1 224 ? 43.135 1.103 -25.482 1.00 50.22 250 ASN A O 1
ATOM 1587 N N . TYR A 1 225 ? 42.286 0.504 -23.486 1.00 49.05 251 TYR A N 1
ATOM 1588 C CA . TYR A 1 225 ? 43.437 1.044 -22.772 1.00 51.86 251 TYR A CA 1
ATOM 1589 C C . TYR A 1 225 ? 44.599 0.058 -22.753 1.00 50.01 251 TYR A C 1
ATOM 1590 O O . TYR A 1 225 ? 45.746 0.436 -23.015 1.00 54.33 251 TYR A O 1
ATOM 1599 N N . LEU A 1 226 ? 44.325 -1.211 -22.442 1.00 46.82 252 LEU A N 1
ATOM 1600 C CA . LEU A 1 226 ? 45.406 -2.185 -22.340 1.00 51.03 252 LEU A CA 1
ATOM 1601 C C . LEU A 1 226 ? 46.143 -2.348 -23.661 1.00 52.54 252 LEU A C 1
ATOM 1602 O O . LEU A 1 226 ? 47.335 -2.677 -23.670 1.00 55.80 252 LEU A O 1
ATOM 1607 N N . ILE A 1 227 ? 45.461 -2.123 -24.778 1.00 52.86 253 ILE A N 1
ATOM 1608 C CA . ILE A 1 227 ? 46.048 -2.283 -26.103 1.00 54.72 253 ILE A CA 1
ATOM 1609 C C . ILE A 1 227 ? 46.429 -0.941 -26.713 1.00 57.29 253 ILE A C 1
ATOM 1610 O O . ILE A 1 227 ? 47.557 -0.757 -27.171 1.00 60.47 253 ILE A O 1
ATOM 1615 N N . GLY A 1 228 ? 45.498 0.009 -26.729 1.00 56.30 254 GLY A N 1
ATOM 1616 C CA . GLY A 1 228 ? 45.715 1.302 -27.339 1.00 59.10 254 GLY A CA 1
ATOM 1617 C C . GLY A 1 228 ? 46.058 2.437 -26.403 1.00 59.10 254 GLY A C 1
ATOM 1618 O O . GLY A 1 228 ? 46.178 3.578 -26.860 1.00 62.61 254 GLY A O 1
ATOM 1619 N N . ALA A 1 229 ? 46.214 2.170 -25.107 1.00 58.72 255 ALA A N 1
ATOM 1620 C CA . ALA A 1 229 ? 46.528 3.197 -24.117 1.00 58.65 255 ALA A CA 1
ATOM 1621 C C . ALA A 1 229 ? 45.497 4.320 -24.102 1.00 61.77 255 ALA A C 1
ATOM 1622 O O . ALA A 1 229 ? 45.801 5.443 -23.686 1.00 61.19 255 ALA A O 1
ATOM 1624 N N . ALA A 1 230 ? 44.278 4.037 -24.551 1.00 62.46 256 ALA A N 1
ATOM 1625 C CA . ALA A 1 230 ? 43.218 5.033 -24.604 1.00 58.72 256 ALA A CA 1
ATOM 1626 C C . ALA A 1 230 ? 42.454 5.050 -23.287 1.00 56.71 256 ALA A C 1
ATOM 1627 O O . ALA A 1 230 ? 42.002 4.005 -22.808 1.00 58.25 256 ALA A O 1
ATOM 1629 N N . GLU A 1 231 ? 42.316 6.237 -22.705 1.00 57.42 257 GLU A N 1
ATOM 1630 C CA . GLU A 1 231 ? 41.526 6.407 -21.496 1.00 53.29 257 GLU A CA 1
ATOM 1631 C C . GLU A 1 231 ? 40.056 6.597 -21.845 1.00 51.73 257 GLU A C 1
ATOM 1632 O O . GLU A 1 231 ? 39.710 7.146 -22.894 1.00 53.09 257 GLU A O 1
ATOM 1638 N N . ALA A 1 232 ? 39.187 6.126 -20.958 1.00 49.72 258 ALA A N 1
ATOM 1639 C CA . ALA A 1 232 ? 37.753 6.254 -21.154 1.00 52.56 258 ALA A CA 1
ATOM 1640 C C . ALA A 1 232 ? 37.233 7.465 -20.387 1.00 52.54 258 ALA A C 1
ATOM 1641 O O . ALA A 1 232 ? 37.900 8.000 -19.499 1.00 54.19 258 ALA A O 1
ATOM 1643 N N . LYS A 1 233 ? 36.028 7.899 -20.747 1.00 52.07 259 LYS A N 1
ATOM 1644 C CA . LYS A 1 233 ? 35.416 9.062 -20.123 1.00 53.40 259 LYS A CA 1
ATOM 1645 C C . LYS A 1 233 ? 33.915 8.836 -20.000 1.00 53.42 259 LYS A C 1
ATOM 1646 O O . LYS A 1 233 ? 33.357 7.887 -20.558 1.00 52.71 259 LYS A O 1
ATOM 1652 N N . ARG A 1 234 ? 33.263 9.728 -19.259 1.00 54.48 260 ARG A N 1
ATOM 1653 C CA . ARG A 1 234 ? 31.816 9.682 -19.110 1.00 55.82 260 ARG A CA 1
ATOM 1654 C C . ARG A 1 234 ? 31.142 10.363 -20.295 1.00 57.82 260 ARG A C 1
ATOM 1655 O O . ARG A 1 234 ? 31.648 11.354 -20.829 1.00 59.84 260 ARG A O 1
ATOM 1663 N N . TRP A 1 235 ? 29.990 9.824 -20.704 1.00 51.10 261 TRP A N 1
ATOM 1664 C CA . TRP A 1 235 ? 29.243 10.373 -21.829 1.00 50.78 261 TRP A CA 1
ATOM 1665 C C . TRP A 1 235 ? 27.779 10.633 -21.492 1.00 47.46 261 TRP A C 1
ATOM 1666 O O . TRP A 1 235 ? 27.000 10.955 -22.395 1.00 43.38 261 TRP A O 1
ATOM 1677 N N . GLY A 1 236 ? 27.383 10.498 -20.228 1.00 47.48 262 GLY A N 1
ATOM 1678 C CA . GLY A 1 236 ? 25.990 10.655 -19.860 1.00 46.63 262 GLY A CA 1
ATOM 1679 C C . GLY A 1 236 ? 25.141 9.499 -20.348 1.00 43.17 262 GLY A C 1
ATOM 1680 O O . GLY A 1 236 ? 25.118 8.433 -19.726 1.00 43.47 262 GLY A O 1
ATOM 1681 N N . THR A 1 237 ? 24.430 9.701 -21.457 1.00 50.26 263 THR A N 1
ATOM 1682 C CA . THR A 1 237 ? 23.706 8.628 -22.121 1.00 42.30 263 THR A CA 1
ATOM 1683 C C . THR A 1 237 ? 24.207 8.382 -23.536 1.00 42.44 263 THR A C 1
ATOM 1684 O O . THR A 1 237 ? 23.733 7.448 -24.194 1.00 42.15 263 THR A O 1
ATOM 1688 N N . ALA A 1 238 ? 25.147 9.187 -24.022 1.00 46.72 264 ALA A N 1
ATOM 1689 C CA . ALA A 1 238 ? 25.660 9.062 -25.374 1.00 41.82 264 ALA A CA 1
ATOM 1690 C C . ALA A 1 238 ? 26.842 8.095 -25.408 1.00 42.87 264 ALA A C 1
ATOM 1691 O O . ALA A 1 238 ? 27.211 7.481 -24.404 1.00 45.67 264 ALA A O 1
ATOM 1693 N N . HIS A 1 239 ? 27.444 7.960 -26.586 1.00 42.07 265 HIS A N 1
ATOM 1694 C CA . HIS A 1 239 ? 28.597 7.100 -26.798 1.00 42.81 265 HIS A CA 1
ATOM 1695 C C . HIS A 1 239 ? 29.683 7.898 -27.504 1.00 48.72 265 HIS A C 1
ATOM 1696 O O . HIS A 1 239 ? 29.412 8.892 -28.181 1.00 50.10 265 HIS A O 1
ATOM 1703 N N . GLY A 1 240 ? 30.929 7.448 -27.337 1.00 56.58 266 GLY A N 1
ATOM 1704 C CA . GLY A 1 240 ? 32.054 8.198 -27.868 1.00 60.31 266 GLY A CA 1
ATOM 1705 C C . GLY A 1 240 ? 32.298 8.029 -29.352 1.00 60.33 266 GLY A C 1
ATOM 1706 O O . GLY A 1 240 ? 32.808 8.948 -30.001 1.00 67.81 266 GLY A O 1
ATOM 1707 N N . SER A 1 241 ? 31.944 6.876 -29.916 1.00 53.51 267 SER A N 1
ATOM 1708 C CA . SER A 1 241 ? 32.309 6.553 -31.289 1.00 52.77 267 SER A CA 1
ATOM 1709 C C . SER A 1 241 ? 31.126 6.518 -32.247 1.00 51.43 267 SER A C 1
ATOM 1710 O O . SER A 1 241 ? 31.327 6.269 -33.440 1.00 50.20 267 SER A O 1
ATOM 1713 N N . ILE A 1 242 ? 29.904 6.740 -31.770 1.00 47.20 268 ILE A N 1
ATOM 1714 C CA . ILE A 1 242 ? 28.721 6.674 -32.621 1.00 45.64 268 ILE A CA 1
ATOM 1715 C C . ILE A 1 242 ? 27.764 7.789 -32.222 1.00 44.46 268 ILE A C 1
ATOM 1716 O O . ILE A 1 242 ? 27.398 7.914 -31.048 1.00 38.88 268 ILE A O 1
ATOM 1721 N N . VAL A 1 243 ? 27.361 8.597 -33.199 1.00 38.13 269 VAL A N 1
ATOM 1722 C CA . VAL A 1 243 ? 26.435 9.705 -32.980 1.00 39.27 269 VAL A CA 1
ATOM 1723 C C . VAL A 1 243 ? 25.473 9.788 -34.160 1.00 42.08 269 VAL A C 1
ATOM 1724 O O . VAL A 1 243 ? 25.905 9.684 -35.317 1.00 45.53 269 VAL A O 1
ATOM 1728 N N . PRO A 1 244 ? 24.170 9.985 -33.926 1.00 41.82 270 PRO A N 1
ATOM 1729 C CA . PRO A 1 244 ? 23.500 10.154 -32.629 1.00 37.99 270 PRO A CA 1
ATOM 1730 C C . PRO A 1 244 ? 23.140 8.827 -31.971 1.00 44.53 270 PRO A C 1
ATOM 1731 O O . PRO A 1 244 ? 22.696 7.894 -32.636 1.00 41.79 270 PRO A O 1
ATOM 1735 N N . TYR A 1 245 ? 23.334 8.710 -30.657 1.00 39.89 271 TYR A N 1
ATOM 1736 C CA . TYR A 1 245 ? 22.917 7.505 -29.936 1.00 40.67 271 TYR A CA 1
ATOM 1737 C C . TYR A 1 245 ? 22.943 7.865 -28.447 1.00 40.24 271 TYR A C 1
ATOM 1738 O O . TYR A 1 245 ? 23.985 7.775 -27.797 1.00 40.76 271 TYR A O 1
ATOM 1747 N N . GLN A 1 246 ? 21.790 8.269 -27.929 1.00 37.81 272 GLN A N 1
ATOM 1748 C CA . GLN A 1 246 ? 21.688 8.750 -26.557 1.00 37.47 272 GLN A CA 1
ATOM 1749 C C . GLN A 1 246 ? 20.213 8.885 -26.207 1.00 39.83 272 GLN A C 1
ATOM 1750 O O . GLN A 1 246 ? 19.329 8.605 -27.023 1.00 40.25 272 GLN A O 1
ATOM 1756 N N . ALA A 1 247 ? 19.958 9.333 -24.981 1.00 36.03 273 ALA A N 1
ATOM 1757 C CA . ALA A 1 247 ? 18.616 9.680 -24.546 1.00 34.13 273 ALA A CA 1
ATOM 1758 C C . ALA A 1 247 ? 18.319 11.125 -24.917 1.00 36.20 273 ALA A C 1
ATOM 1759 O O . ALA A 1 247 ? 19.176 12.004 -24.784 1.00 37.89 273 ALA A O 1
ATOM 1761 N N . PHE A 1 248 ? 17.105 11.362 -25.401 1.00 38.73 274 PHE A N 1
ATOM 1762 C CA . PHE A 1 248 ? 16.664 12.691 -25.796 1.00 36.41 274 PHE A CA 1
ATOM 1763 C C . PHE A 1 248 ? 15.457 13.077 -24.957 1.00 39.70 274 PHE A C 1
ATOM 1764 O O . PHE A 1 248 ? 14.517 12.289 -24.812 1.00 35.95 274 PHE A O 1
ATOM 1772 N N . LYS A 1 249 ? 15.493 14.281 -24.399 1.00 40.23 275 LYS A N 1
ATOM 1773 C CA . LYS A 1 249 ? 14.360 14.784 -23.641 1.00 41.46 275 LYS A CA 1
ATOM 1774 C C . LYS A 1 249 ? 13.183 15.037 -24.576 1.00 45.38 275 LYS A C 1
ATOM 1775 O O . LYS A 1 249 ? 13.330 15.678 -25.622 1.00 44.01 275 LYS A O 1
ATOM 1781 N N . THR A 1 250 ? 12.022 14.502 -24.212 1.00 45.12 276 THR A N 1
ATOM 1782 C CA . THR A 1 250 ? 10.782 14.715 -24.938 1.00 44.07 276 THR A CA 1
ATOM 1783 C C . THR A 1 250 ? 9.914 15.717 -24.174 1.00 44.59 276 THR A C 1
ATOM 1784 O O . THR A 1 250 ? 10.355 16.340 -23.202 1.00 47.58 276 THR A O 1
ATOM 1788 N N . LYS A 1 251 ? 8.667 15.893 -24.627 1.00 45.64 277 LYS A N 1
ATOM 1789 C CA . LYS A 1 251 ? 7.756 16.831 -23.973 1.00 46.62 277 LYS A CA 1
ATOM 1790 C C . LYS A 1 251 ? 7.410 16.399 -22.554 1.00 46.88 277 LYS A C 1
ATOM 1791 O O . LYS A 1 251 ? 7.160 17.251 -21.692 1.00 48.68 277 LYS A O 1
ATOM 1797 N N . ASP A 1 252 ? 7.397 15.094 -22.283 1.00 45.76 278 ASP A N 1
ATOM 1798 C CA . ASP A 1 252 ? 7.023 14.594 -20.969 1.00 45.75 278 ASP A CA 1
ATOM 1799 C C . ASP A 1 252 ? 7.988 13.563 -20.399 1.00 44.38 278 ASP A C 1
ATOM 1800 O O . ASP A 1 252 ? 7.715 13.014 -19.326 1.00 52.68 278 ASP A O 1
ATOM 1805 N N . GLY A 1 253 ? 9.102 13.283 -21.070 1.00 43.74 279 GLY A N 1
ATOM 1806 C CA . GLY A 1 253 ? 10.028 12.290 -20.565 1.00 45.27 279 GLY A CA 1
ATOM 1807 C C . GLY A 1 253 ? 11.319 12.203 -21.346 1.00 43.53 279 GLY A C 1
ATOM 1808 O O . GLY A 1 253 ? 11.913 13.227 -21.699 1.00 39.15 279 GLY A O 1
ATOM 1809 N N . TYR A 1 254 ? 11.759 10.977 -21.627 1.00 40.71 280 TYR A N 1
ATOM 1810 C CA . TYR A 1 254 ? 12.994 10.729 -22.353 1.00 36.75 280 TYR A CA 1
ATOM 1811 C C . TYR A 1 254 ? 12.790 9.553 -23.295 1.00 41.06 280 TYR A C 1
ATOM 1812 O O . TYR A 1 254 ? 12.048 8.616 -22.989 1.00 38.40 280 TYR A O 1
ATOM 1821 N N . ILE A 1 255 ? 13.460 9.609 -24.443 1.00 35.61 281 ILE A N 1
ATOM 1822 C CA . ILE A 1 255 ? 13.476 8.507 -25.397 1.00 37.13 281 ILE A CA 1
ATOM 1823 C C . ILE A 1 255 ? 14.913 8.282 -25.840 1.00 35.77 281 ILE A C 1
ATOM 1824 O O . ILE A 1 255 ? 15.636 9.242 -26.131 1.00 39.82 281 ILE A O 1
ATOM 1829 N N . VAL A 1 256 ? 15.329 7.021 -25.870 1.00 34.50 282 VAL A N 1
ATOM 1830 C CA . VAL A 1 256 ? 16.638 6.643 -26.389 1.00 36.86 282 VAL A CA 1
ATOM 1831 C C . VAL A 1 256 ? 16.494 6.339 -27.873 1.00 36.66 282 VAL A C 1
ATOM 1832 O O . VAL A 1 256 ? 15.633 5.547 -28.274 1.00 38.28 282 VAL A O 1
ATOM 1836 N N . VAL A 1 257 ? 17.324 6.980 -28.691 1.00 39.53 283 VAL A N 1
ATOM 1837 C CA . VAL A 1 257 ? 17.320 6.787 -30.137 1.00 39.78 283 VAL A CA 1
ATOM 1838 C C . VAL A 1 257 ? 18.760 6.782 -30.624 1.00 38.91 283 VAL A C 1
ATOM 1839 O O . VAL A 1 257 ? 19.592 7.555 -30.137 1.00 40.41 283 VAL A O 1
ATOM 1843 N N . GLY A 1 258 ? 19.063 5.906 -31.581 1.00 39.13 284 GLY A N 1
ATOM 1844 C CA . GLY A 1 258 ? 20.400 5.843 -32.131 1.00 40.24 284 GLY A CA 1
ATOM 1845 C C . GLY A 1 258 ? 20.380 5.512 -33.609 1.00 41.40 284 GLY A C 1
ATOM 1846 O O . GLY A 1 258 ? 19.415 4.953 -34.138 1.00 40.13 284 GLY A O 1
ATOM 1847 N N . ALA A 1 259 ? 21.482 5.870 -34.267 1.00 41.76 285 ALA A N 1
ATOM 1848 C CA . ALA A 1 259 ? 21.704 5.579 -35.679 1.00 36.83 285 ALA A CA 1
ATOM 1849 C C . ALA A 1 259 ? 23.160 5.167 -35.833 1.00 39.91 285 ALA A C 1
ATOM 1850 O O . ALA A 1 259 ? 24.058 6.000 -35.675 1.00 45.68 285 ALA A O 1
ATOM 1852 N N . GLY A 1 260 ? 23.395 3.893 -36.128 1.00 38.44 286 GLY A N 1
ATOM 1853 C CA . GLY A 1 260 ? 24.733 3.358 -36.238 1.00 40.56 286 GLY A CA 1
ATOM 1854 C C . GLY A 1 260 ? 25.418 3.516 -37.574 1.00 49.15 286 GLY A C 1
ATOM 1855 O O . GLY A 1 260 ? 26.589 3.146 -37.703 1.00 43.89 286 GLY A O 1
ATOM 1856 N N . ASN A 1 261 ? 24.736 4.060 -38.574 1.00 43.89 287 ASN A N 1
ATOM 1857 C CA . ASN A 1 261 ? 25.318 4.226 -39.899 1.00 48.62 287 ASN A CA 1
ATOM 1858 C C . ASN A 1 261 ? 24.477 5.237 -40.667 1.00 44.95 287 ASN A C 1
ATOM 1859 O O . ASN A 1 261 ? 23.441 5.705 -40.187 1.00 45.26 287 ASN A O 1
ATOM 1864 N N . ASN A 1 262 ? 24.933 5.570 -41.876 1.00 43.86 288 ASN A N 1
ATOM 1865 C CA . ASN A 1 262 ? 24.283 6.632 -42.635 1.00 46.66 288 ASN A CA 1
ATOM 1866 C C . ASN A 1 262 ? 22.837 6.292 -42.971 1.00 43.90 288 ASN A C 1
ATOM 1867 O O . ASN A 1 262 ? 21.991 7.192 -43.032 1.00 43.97 288 ASN A O 1
ATOM 1872 N N . GLN A 1 263 ? 22.522 5.011 -43.173 1.00 44.49 289 GLN A N 1
ATOM 1873 C CA . GLN A 1 263 ? 21.148 4.657 -43.517 1.00 44.61 289 GLN A CA 1
ATOM 1874 C C . GLN A 1 263 ? 20.222 4.781 -42.312 1.00 44.03 289 GLN A C 1
ATOM 1875 O O . GLN A 1 263 ? 19.084 5.244 -42.446 1.00 42.71 289 GLN A O 1
ATOM 1881 N N . GLN A 1 264 ? 20.685 4.377 -41.126 1.00 41.87 290 GLN A N 1
ATOM 1882 C CA . GLN A 1 264 ? 19.875 4.590 -39.931 1.00 43.08 290 GLN A CA 1
ATOM 1883 C C . GLN A 1 264 ? 19.728 6.075 -39.628 1.00 40.26 290 GLN A C 1
ATOM 1884 O O . GLN A 1 264 ? 18.656 6.526 -39.207 1.00 44.31 290 GLN A O 1
ATOM 1890 N N . PHE A 1 265 ? 20.792 6.852 -39.844 1.00 39.82 291 PHE A N 1
ATOM 1891 C CA . PHE A 1 265 ? 20.708 8.294 -39.634 1.00 40.76 291 PHE A CA 1
ATOM 1892 C C . PHE A 1 265 ? 19.673 8.926 -40.557 1.00 42.52 291 PHE A C 1
ATOM 1893 O O . PHE A 1 265 ? 18.916 9.811 -40.141 1.00 42.11 291 PHE A O 1
ATOM 1901 N N . ALA A 1 266 ? 19.628 8.491 -41.818 1.00 44.68 292 ALA A N 1
ATOM 1902 C CA . ALA A 1 266 ? 18.600 8.987 -42.727 1.00 42.60 292 ALA A CA 1
ATOM 1903 C C . ALA A 1 266 ? 17.206 8.646 -42.217 1.00 42.77 292 ALA A C 1
ATOM 1904 O O . ALA A 1 266 ? 16.300 9.487 -42.253 1.00 42.43 292 ALA A O 1
ATOM 1906 N N . THR A 1 267 ? 17.016 7.414 -41.739 1.00 43.52 293 THR A N 1
ATOM 1907 C CA . THR A 1 267 ? 15.722 7.013 -41.198 1.00 41.97 293 THR A CA 1
ATOM 1908 C C . THR A 1 267 ? 15.302 7.918 -40.045 1.00 41.82 293 THR A C 1
ATOM 1909 O O . THR A 1 267 ? 14.156 8.378 -39.986 1.00 40.96 293 THR A O 1
ATOM 1913 N N . VAL A 1 268 ? 16.220 8.181 -39.113 1.00 41.32 294 VAL A N 1
ATOM 1914 C CA . VAL A 1 268 ? 15.889 9.016 -37.960 1.00 41.65 294 VAL A CA 1
ATOM 1915 C C . VAL A 1 268 ? 15.516 10.424 -38.409 1.00 46.07 294 VAL A C 1
ATOM 1916 O O . VAL A 1 268 ? 14.526 11.001 -37.944 1.00 46.27 294 VAL A O 1
ATOM 1920 N N . CYS A 1 269 ? 16.306 10.999 -39.320 1.00 42.52 295 CYS A N 1
ATOM 1921 C CA . CYS A 1 269 ? 16.050 12.368 -39.759 1.00 45.95 295 CYS A CA 1
ATOM 1922 C C . CYS A 1 269 ? 14.699 12.489 -40.452 1.00 45.63 295 CYS A C 1
ATOM 1923 O O . CYS A 1 269 ? 13.970 13.465 -40.242 1.00 47.16 295 CYS A O 1
ATOM 1926 N N . LYS A 1 270 ? 14.353 11.512 -41.290 1.00 45.68 296 LYS A N 1
ATOM 1927 C CA . LYS A 1 270 ? 13.061 11.553 -41.965 1.00 45.46 296 LYS A CA 1
ATOM 1928 C C . LYS A 1 270 ? 11.922 11.496 -40.956 1.00 44.49 296 LYS A C 1
ATOM 1929 O O . LYS A 1 270 ? 10.942 12.242 -41.068 1.00 49.18 296 LYS A O 1
ATOM 1935 N N . ILE A 1 271 ? 12.036 10.616 -39.958 1.00 43.72 297 ILE A N 1
ATOM 1936 C CA . ILE A 1 271 ? 11.003 10.515 -38.932 1.00 48.57 297 ILE A CA 1
ATOM 1937 C C . ILE A 1 271 ? 10.877 11.828 -38.170 1.00 44.01 297 ILE A C 1
ATOM 1938 O O . ILE A 1 271 ? 9.775 12.239 -37.789 1.00 46.86 297 ILE A O 1
ATOM 1943 N N . LEU A 1 272 ? 11.999 12.509 -37.940 1.00 41.74 298 LEU A N 1
ATOM 1944 C CA . LEU A 1 272 ? 11.984 13.773 -37.215 1.00 48.36 298 LEU A CA 1
ATOM 1945 C C . LEU A 1 272 ? 11.657 14.961 -38.109 1.00 54.79 298 LEU A C 1
ATOM 1946 O O . LEU A 1 272 ? 11.676 16.100 -37.630 1.00 49.65 298 LEU A O 1
ATOM 1951 N N . ASP A 1 273 ? 11.354 14.726 -39.386 1.00 62.82 299 ASP A N 1
ATOM 1952 C CA . ASP A 1 273 ? 11.059 15.803 -40.329 1.00 65.95 299 ASP A CA 1
ATOM 1953 C C . ASP A 1 273 ? 12.235 16.770 -40.446 1.00 63.71 299 ASP A C 1
ATOM 1954 O O . ASP A 1 273 ? 12.057 17.986 -40.538 1.00 64.94 299 ASP A O 1
ATOM 1959 N N . LEU A 1 274 ? 13.448 16.223 -40.446 1.00 60.79 300 LEU A N 1
ATOM 1960 C CA . LEU A 1 274 ? 14.673 17.009 -40.603 1.00 59.01 300 LEU A CA 1
ATOM 1961 C C . LEU A 1 274 ? 15.540 16.397 -41.697 1.00 59.31 300 LEU A C 1
ATOM 1962 O O . LEU A 1 274 ? 16.711 16.073 -41.475 1.00 56.56 300 LEU A O 1
ATOM 1967 N N . PRO A 1 275 ? 14.995 16.235 -42.907 1.00 62.99 301 PRO A N 1
ATOM 1968 C CA . PRO A 1 275 ? 15.787 15.622 -43.986 1.00 63.42 301 PRO A CA 1
ATOM 1969 C C . PRO A 1 275 ? 16.981 16.455 -44.415 1.00 62.45 301 PRO A C 1
ATOM 1970 O O . PRO A 1 275 ? 17.931 15.895 -44.976 1.00 63.50 301 PRO A O 1
ATOM 1974 N N . GLU A 1 276 ? 16.969 17.767 -44.173 1.00 62.96 302 GLU A N 1
ATOM 1975 C CA . GLU A 1 276 ? 18.089 18.605 -44.584 1.00 63.76 302 GLU A CA 1
ATOM 1976 C C . GLU A 1 276 ? 19.388 18.209 -43.894 1.00 59.60 302 GLU A C 1
ATOM 1977 O O . GLU A 1 276 ? 20.468 18.552 -44.388 1.00 58.86 302 GLU A O 1
ATOM 1983 N N . LEU A 1 277 ? 19.309 17.506 -42.762 1.00 60.65 303 LEU A N 1
ATOM 1984 C CA . LEU A 1 277 ? 20.511 17.096 -42.047 1.00 56.72 303 LEU A CA 1
ATOM 1985 C C . LEU A 1 277 ? 21.239 15.952 -42.739 1.00 57.32 303 LEU A C 1
ATOM 1986 O O . LEU A 1 277 ? 22.449 15.796 -42.544 1.00 56.18 303 LEU A O 1
ATOM 1991 N N . ILE A 1 278 ? 20.530 15.151 -43.539 1.00 61.24 304 ILE A N 1
ATOM 1992 C CA . ILE A 1 278 ? 21.132 13.959 -44.130 1.00 57.71 304 ILE A CA 1
ATOM 1993 C C . ILE A 1 278 ? 22.261 14.333 -45.082 1.00 65.80 304 ILE A C 1
ATOM 1994 O O . ILE A 1 278 ? 23.324 13.700 -45.086 1.00 64.92 304 ILE A O 1
ATOM 1999 N N . ASP A 1 279 ? 22.054 15.363 -45.900 1.00 67.99 305 ASP A N 1
ATOM 2000 C CA . ASP A 1 279 ? 23.030 15.778 -46.899 1.00 67.96 305 ASP A CA 1
ATOM 2001 C C . ASP A 1 279 ? 23.941 16.900 -46.421 1.00 68.09 305 ASP A C 1
ATOM 2002 O O . ASP A 1 279 ? 24.826 17.321 -47.172 1.00 69.50 305 ASP A O 1
ATOM 2007 N N . ASN A 1 280 ? 23.748 17.395 -45.203 1.00 56.23 306 ASN A N 1
ATOM 2008 C CA . ASN A 1 280 ? 24.623 18.435 -44.684 1.00 56.45 306 ASN A CA 1
ATOM 2009 C C . ASN A 1 280 ? 26.050 17.909 -44.595 1.00 56.42 306 ASN A C 1
ATOM 2010 O O . ASN A 1 280 ? 26.289 16.786 -44.142 1.00 52.38 306 ASN A O 1
ATOM 2015 N N . SER A 1 281 ? 27.004 18.733 -45.033 1.00 51.62 307 SER A N 1
ATOM 2016 C CA . SER A 1 281 ? 28.396 18.295 -45.062 1.00 51.20 307 SER A CA 1
ATOM 2017 C C . SER A 1 281 ? 28.898 17.920 -43.674 1.00 56.53 307 SER A C 1
ATOM 2018 O O . SER A 1 281 ? 29.815 17.100 -43.548 1.00 52.26 307 SER A O 1
ATOM 2021 N N . LYS A 1 282 ? 28.318 18.505 -42.625 1.00 55.67 308 LYS A N 1
ATOM 2022 C CA . LYS A 1 282 ? 28.790 18.245 -41.271 1.00 48.60 308 LYS A CA 1
ATOM 2023 C C . LYS A 1 282 ? 28.314 16.909 -40.716 1.00 50.00 308 LYS A C 1
ATOM 2024 O O . LYS A 1 282 ? 28.919 16.404 -39.764 1.00 51.55 308 LYS A O 1
ATOM 2030 N N . TYR A 1 283 ? 27.251 16.324 -41.279 1.00 49.00 309 TYR A N 1
ATOM 2031 C CA . TYR A 1 283 ? 26.627 15.147 -40.682 1.00 47.24 309 TYR A CA 1
ATOM 2032 C C . TYR A 1 283 ? 26.498 13.980 -41.656 1.00 50.11 309 TYR A C 1
ATOM 2033 O O . TYR A 1 283 ? 25.729 13.050 -41.391 1.00 45.33 309 TYR A O 1
ATOM 2042 N N . LYS A 1 284 ? 27.229 13.992 -42.773 1.00 45.98 310 LYS A N 1
ATOM 2043 C CA . LYS A 1 284 ? 26.991 12.978 -43.794 1.00 47.82 310 LYS A CA 1
ATOM 2044 C C . LYS A 1 284 ? 27.543 11.607 -43.418 1.00 50.19 310 LYS A C 1
ATOM 2045 O O . LYS A 1 284 ? 27.040 10.599 -43.922 1.00 53.44 310 LYS A O 1
ATOM 2051 N N . THR A 1 285 ? 28.552 11.540 -42.552 1.00 48.14 311 THR A N 1
ATOM 2052 C CA . THR A 1 285 ? 29.120 10.272 -42.114 1.00 44.78 311 THR A CA 1
ATOM 2053 C C . THR A 1 285 ? 29.137 10.221 -40.591 1.00 50.72 311 THR A C 1
ATOM 2054 O O . THR A 1 285 ? 28.976 11.236 -39.908 1.00 44.25 311 THR A O 1
ATOM 2058 N N . ASN A 1 286 ? 29.336 9.012 -40.059 1.00 48.54 312 ASN A N 1
ATOM 2059 C CA . ASN A 1 286 ? 29.422 8.851 -38.611 1.00 48.96 312 ASN A CA 1
ATOM 2060 C C . ASN A 1 286 ? 30.634 9.580 -38.044 1.00 46.14 312 ASN A C 1
ATOM 2061 O O . ASN A 1 286 ? 30.536 10.243 -37.005 1.00 45.35 312 ASN A O 1
ATOM 2066 N N . HIS A 1 287 ? 31.785 9.479 -38.714 1.00 46.00 313 HIS A N 1
ATOM 2067 C CA . HIS A 1 287 ? 32.969 10.191 -38.242 1.00 49.96 313 HIS A CA 1
ATOM 2068 C C . HIS A 1 287 ? 32.714 11.691 -38.180 1.00 50.73 313 HIS A C 1
ATOM 2069 O O . HIS A 1 287 ? 33.160 12.367 -37.246 1.00 51.82 313 HIS A O 1
ATOM 2076 N N . LEU A 1 288 ? 31.995 12.230 -39.167 1.00 49.68 314 LEU A N 1
ATOM 2077 C CA . LEU A 1 288 ? 31.679 13.653 -39.160 1.00 50.98 314 LEU A CA 1
ATOM 2078 C C . LEU A 1 288 ? 30.626 13.990 -38.112 1.00 50.70 314 LEU A C 1
ATOM 2079 O O . LEU A 1 288 ? 30.677 15.068 -37.510 1.00 50.19 314 LEU A O 1
ATOM 2084 N N . ARG A 1 289 ? 29.673 13.085 -37.876 1.00 48.18 315 ARG A N 1
ATOM 2085 C CA . ARG A 1 289 ? 28.661 13.331 -36.854 1.00 48.17 315 ARG A CA 1
ATOM 2086 C C . ARG A 1 289 ? 29.281 13.372 -35.463 1.00 46.94 315 ARG A C 1
ATOM 2087 O O . ARG A 1 289 ? 28.902 14.207 -34.633 1.00 48.94 315 ARG A O 1
ATOM 2095 N N . VAL A 1 290 ? 30.232 12.479 -35.186 1.00 45.36 316 VAL A N 1
ATOM 2096 C CA . VAL A 1 290 ? 30.940 12.529 -33.910 1.00 49.72 316 VAL A CA 1
ATOM 2097 C C . VAL A 1 290 ? 31.702 13.843 -33.787 1.00 52.37 316 VAL A C 1
ATOM 2098 O O . VAL A 1 290 ? 31.676 14.504 -32.742 1.00 49.17 316 VAL A O 1
ATOM 2102 N N . HIS A 1 291 ? 32.392 14.241 -34.859 1.00 52.35 317 HIS A N 1
ATOM 2103 C CA . HIS A 1 291 ? 33.152 15.487 -34.832 1.00 51.37 317 HIS A CA 1
ATOM 2104 C C . HIS A 1 291 ? 32.240 16.689 -34.618 1.00 52.46 317 HIS A C 1
ATOM 2105 O O . HIS A 1 291 ? 32.615 17.648 -33.932 1.00 51.80 317 HIS A O 1
ATOM 2112 N N . ASN A 1 292 ? 31.038 16.656 -35.201 1.00 53.39 318 ASN A N 1
ATOM 2113 C CA . ASN A 1 292 ? 30.060 17.729 -35.066 1.00 51.66 318 ASN A CA 1
ATOM 2114 C C . ASN A 1 292 ? 28.905 17.313 -34.160 1.00 50.97 318 ASN A C 1
ATOM 2115 O O . ASN A 1 292 ? 27.757 17.713 -34.375 1.00 50.13 318 ASN A O 1
ATOM 2120 N N . ARG A 1 293 ? 29.205 16.520 -33.128 1.00 45.77 319 ARG A N 1
ATOM 2121 C CA . ARG A 1 293 ? 28.147 15.934 -32.317 1.00 46.96 319 ARG A CA 1
ATOM 2122 C C . ARG A 1 293 ? 27.401 16.990 -31.513 1.00 47.86 319 ARG A C 1
ATOM 2123 O O . ARG A 1 293 ? 26.179 16.893 -31.347 1.00 46.97 319 ARG A O 1
ATOM 2131 N N . LYS A 1 294 ? 28.108 18.004 -31.008 1.00 49.43 320 LYS A N 1
ATOM 2132 C CA . LYS A 1 294 ? 27.456 18.984 -30.147 1.00 49.35 320 LYS A CA 1
ATOM 2133 C C . LYS A 1 294 ? 26.387 19.758 -30.909 1.00 52.60 320 LYS A C 1
ATOM 2134 O O . LYS A 1 294 ? 25.294 19.998 -30.388 1.00 49.52 320 LYS A O 1
ATOM 2140 N N . GLU A 1 295 ? 26.690 20.172 -32.138 1.00 50.72 321 GLU A N 1
ATOM 2141 C CA . GLU A 1 295 ? 25.728 20.947 -32.911 1.00 49.92 321 GLU A CA 1
ATOM 2142 C C . GLU A 1 295 ? 24.581 20.065 -33.383 1.00 50.19 321 GLU A C 1
ATOM 2143 O O . GLU A 1 295 ? 23.422 20.494 -33.387 1.00 50.52 321 GLU A O 1
ATOM 2149 N N . LEU A 1 296 ? 24.891 18.829 -33.774 1.00 48.80 322 LEU A N 1
ATOM 2150 C CA . LEU A 1 296 ? 23.860 17.900 -34.220 1.00 50.49 322 LEU A CA 1
ATOM 2151 C C . LEU A 1 296 ? 22.897 17.552 -33.088 1.00 47.98 322 LEU A C 1
ATOM 2152 O O . LEU A 1 296 ? 21.673 17.637 -33.251 1.00 47.27 322 LEU A O 1
ATOM 2157 N N . ILE A 1 297 ? 23.431 17.174 -31.924 1.00 45.94 323 ILE A N 1
ATOM 2158 C CA . ILE A 1 297 ? 22.570 16.770 -30.814 1.00 48.57 323 ILE A CA 1
ATOM 2159 C C . ILE A 1 297 ? 21.662 17.917 -30.393 1.00 48.73 323 ILE A C 1
ATOM 2160 O O . ILE A 1 297 ? 20.495 17.707 -30.040 1.00 47.46 323 ILE A O 1
ATOM 2165 N N . LYS A 1 298 ? 22.182 19.144 -30.414 1.00 48.74 324 LYS A N 1
ATOM 2166 C CA . LYS A 1 298 ? 21.358 20.295 -30.061 1.00 51.70 324 LYS A CA 1
ATOM 2167 C C . LYS A 1 298 ? 20.194 20.451 -31.033 1.00 48.80 324 LYS A C 1
ATOM 2168 O O . LYS A 1 298 ? 19.058 20.714 -30.619 1.00 49.86 324 LYS A O 1
ATOM 2174 N N . ILE A 1 299 ? 20.454 20.290 -32.333 1.00 48.14 325 ILE A N 1
ATOM 2175 C CA . ILE A 1 299 ? 19.384 20.385 -33.325 1.00 48.24 325 ILE A CA 1
ATOM 2176 C C . ILE A 1 299 ? 18.363 19.271 -33.113 1.00 48.03 325 ILE A C 1
ATOM 2177 O O . ILE A 1 299 ? 17.148 19.507 -33.119 1.00 47.17 325 ILE A O 1
ATOM 2182 N N . LEU A 1 300 ? 18.840 18.037 -32.932 1.00 47.98 326 LEU A N 1
ATOM 2183 C CA . LEU A 1 300 ? 17.927 16.919 -32.712 1.00 47.01 326 LEU A CA 1
ATOM 2184 C C . LEU A 1 300 ? 17.155 17.082 -31.408 1.00 44.76 326 LEU A C 1
ATOM 2185 O O . LEU A 1 300 ? 15.948 16.818 -31.354 1.00 45.51 326 LEU A O 1
ATOM 2190 N N . SER A 1 301 ? 17.835 17.509 -30.343 1.00 44.38 327 SER A N 1
ATOM 2191 C CA . SER A 1 301 ? 17.172 17.642 -29.050 1.00 45.64 327 SER A CA 1
ATOM 2192 C C . SER A 1 301 ? 16.027 18.646 -29.110 1.00 47.26 327 SER A C 1
ATOM 2193 O O . SER A 1 301 ? 14.967 18.425 -28.513 1.00 46.92 327 SER A O 1
ATOM 2196 N N . GLU A 1 302 ? 16.215 19.752 -29.833 1.00 50.51 328 GLU A N 1
ATOM 2197 C CA . GLU A 1 302 ? 15.148 20.741 -29.938 1.00 51.20 328 GLU A CA 1
ATOM 2198 C C . GLU A 1 302 ? 13.889 20.123 -30.533 1.00 51.03 328 GLU A C 1
ATOM 2199 O O . GLU A 1 302 ? 12.772 20.424 -30.095 1.00 51.42 328 GLU A O 1
ATOM 2205 N N . ARG A 1 303 ? 14.051 19.265 -31.543 1.00 47.84 329 ARG A N 1
ATOM 2206 C CA . ARG A 1 303 ? 12.901 18.622 -32.171 1.00 47.26 329 ARG A CA 1
ATOM 2207 C C . ARG A 1 303 ? 12.261 17.592 -31.245 1.00 46.60 329 ARG A C 1
ATOM 2208 O O . ARG A 1 303 ? 11.037 17.572 -31.075 1.00 50.79 329 ARG A O 1
ATOM 2216 N N . PHE A 1 304 ? 13.073 16.715 -30.645 1.00 44.17 330 PHE A N 1
ATOM 2217 C CA . PHE A 1 304 ? 12.531 15.688 -29.757 1.00 46.53 330 PHE A CA 1
ATOM 2218 C C . PHE A 1 304 ? 11.657 16.267 -28.653 1.00 48.56 330 PHE A C 1
ATOM 2219 O O . PHE A 1 304 ? 10.661 15.648 -28.260 1.00 46.28 330 PHE A O 1
ATOM 2227 N N . GLU A 1 305 ? 12.000 17.445 -28.138 1.00 46.36 331 GLU A N 1
ATOM 2228 C CA . GLU A 1 305 ? 11.254 17.971 -27.002 1.00 53.71 331 GLU A CA 1
ATOM 2229 C C . GLU A 1 305 ? 9.879 18.513 -27.384 1.00 50.70 331 GLU A C 1
ATOM 2230 O O . GLU A 1 305 ? 9.113 18.874 -26.487 1.00 50.98 331 GLU A O 1
ATOM 2236 N N . GLU A 1 306 ? 9.551 18.602 -28.679 1.00 49.94 332 GLU A N 1
ATOM 2237 C CA . GLU A 1 306 ? 8.295 19.200 -29.126 1.00 51.30 332 GLU A CA 1
ATOM 2238 C C . GLU A 1 306 ? 7.129 18.215 -29.128 1.00 50.34 332 GLU A C 1
ATOM 2239 O O . GLU A 1 306 ? 5.979 18.640 -29.284 1.00 52.29 332 GLU A O 1
ATOM 2245 N N . GLU A 1 307 ? 7.391 16.916 -28.972 1.00 47.87 333 GLU A N 1
ATOM 2246 C CA . GLU A 1 307 ? 6.360 15.889 -29.036 1.00 46.98 333 GLU A CA 1
ATOM 2247 C C . GLU A 1 307 ? 6.411 15.007 -27.795 1.00 45.75 333 GLU A C 1
ATOM 2248 O O . GLU A 1 307 ? 7.461 14.855 -27.164 1.00 45.53 333 GLU A O 1
ATOM 2254 N N . LEU A 1 308 ? 5.264 14.417 -27.461 1.00 45.80 334 LEU A N 1
ATOM 2255 C CA . LEU A 1 308 ? 5.178 13.484 -26.349 1.00 44.86 334 LEU A CA 1
ATOM 2256 C C . LEU A 1 308 ? 5.954 12.207 -26.658 1.00 44.79 334 LEU A C 1
ATOM 2257 O O . LEU A 1 308 ? 6.183 11.848 -27.816 1.00 43.57 334 LEU A O 1
ATOM 2262 N N . THR A 1 309 ? 6.365 11.514 -25.593 1.00 42.59 335 THR A N 1
ATOM 2263 C CA . THR A 1 309 ? 7.049 10.237 -25.769 1.00 40.40 335 THR A CA 1
ATOM 2264 C C . THR A 1 309 ? 6.186 9.248 -26.542 1.00 40.28 335 THR A C 1
ATOM 2265 O O . THR A 1 309 ? 6.681 8.535 -27.423 1.00 41.08 335 THR A O 1
ATOM 2269 N N . SER A 1 310 ? 4.890 9.193 -26.230 1.00 40.47 336 SER A N 1
ATOM 2270 C CA . SER A 1 310 ? 4.011 8.253 -26.919 1.00 42.88 336 SER A CA 1
ATOM 2271 C C . SER A 1 310 ? 3.971 8.531 -28.416 1.00 46.23 336 SER A C 1
ATOM 2272 O O . SER A 1 310 ? 3.911 7.600 -29.227 1.00 45.72 336 SER A O 1
ATOM 2275 N N . LYS A 1 311 ? 4.005 9.808 -28.805 1.00 42.04 337 LYS A N 1
ATOM 2276 C CA . LYS A 1 311 ? 3.986 10.139 -30.225 1.00 41.83 337 LYS A CA 1
ATOM 2277 C C . LYS A 1 311 ? 5.265 9.680 -30.915 1.00 43.92 337 LYS A C 1
ATOM 2278 O O . LYS A 1 311 ? 5.215 9.110 -32.010 1.00 43.87 337 LYS A O 1
ATOM 2284 N N . TRP A 1 312 ? 6.422 9.919 -30.291 1.00 41.80 338 TRP A N 1
ATOM 2285 C CA . TRP A 1 312 ? 7.679 9.475 -30.885 1.00 40.58 338 TRP A CA 1
ATOM 2286 C C . TRP A 1 312 ? 7.733 7.956 -30.990 1.00 42.06 338 TRP A C 1
ATOM 2287 O O . TRP A 1 312 ? 8.201 7.412 -31.997 1.00 39.80 338 TRP A O 1
ATOM 2298 N N . LEU A 1 313 ? 7.268 7.252 -29.955 1.00 42.25 339 LEU A N 1
ATOM 2299 C CA . LEU A 1 313 ? 7.253 5.794 -30.008 1.00 41.76 339 LEU A CA 1
ATOM 2300 C C . LEU A 1 313 ? 6.410 5.292 -31.175 1.00 42.56 339 LEU A C 1
ATOM 2301 O O . LEU A 1 313 ? 6.775 4.313 -31.838 1.00 45.42 339 LEU A O 1
ATOM 2306 N N . TYR A 1 314 ? 5.287 5.957 -31.453 1.00 44.66 340 TYR A N 1
ATOM 2307 C CA . TYR A 1 314 ? 4.465 5.552 -32.589 1.00 48.83 340 TYR A CA 1
ATOM 2308 C C . TYR A 1 314 ? 5.174 5.817 -33.910 1.00 45.58 340 TYR A C 1
ATOM 2309 O O . TYR A 1 314 ? 5.158 4.970 -34.810 1.00 44.89 340 TYR A O 1
ATOM 2318 N N . LEU A 1 315 ? 5.813 6.982 -34.040 1.00 44.37 341 LEU A N 1
ATOM 2319 C CA . LEU A 1 315 ? 6.479 7.328 -35.290 1.00 43.76 341 LEU A CA 1
ATOM 2320 C C . LEU A 1 315 ? 7.698 6.458 -35.561 1.00 44.58 341 LEU A C 1
ATOM 2321 O O . LEU A 1 315 ? 8.103 6.330 -36.722 1.00 41.52 341 LEU A O 1
ATOM 2326 N N . PHE A 1 316 ? 8.292 5.862 -34.531 1.00 38.18 342 PHE A N 1
ATOM 2327 C CA . PHE A 1 316 ? 9.468 5.023 -34.713 1.00 44.10 342 PHE A CA 1
ATOM 2328 C C . PHE A 1 316 ? 9.137 3.547 -34.898 1.00 41.37 342 PHE A C 1
ATOM 2329 O O . PHE A 1 316 ? 10.059 2.745 -35.079 1.00 45.36 342 PHE A O 1
ATOM 2337 N N . GLU A 1 317 ? 7.862 3.165 -34.862 1.00 38.17 343 GLU A N 1
ATOM 2338 C CA . GLU A 1 317 ? 7.509 1.769 -35.085 1.00 41.00 343 GLU A CA 1
ATOM 2339 C C . GLU A 1 317 ? 8.009 1.328 -36.455 1.00 43.16 343 GLU A C 1
ATOM 2340 O O . GLU A 1 317 ? 7.770 2.001 -37.462 1.00 44.40 343 GLU A O 1
ATOM 2346 N N . GLY A 1 318 ? 8.705 0.195 -36.493 1.00 40.37 344 GLY A N 1
ATOM 2347 C CA . GLY A 1 318 ? 9.216 -0.323 -37.747 1.00 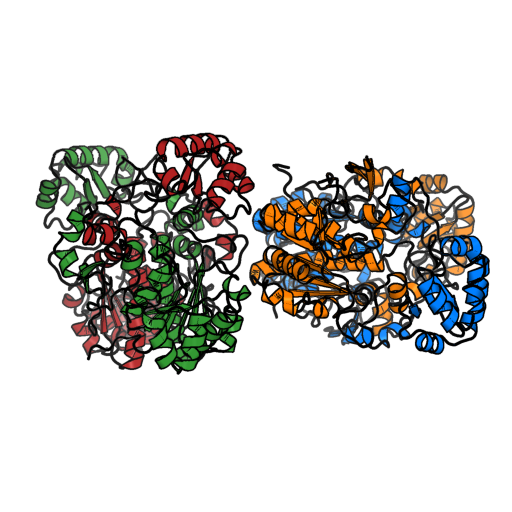39.35 344 GLY A CA 1
ATOM 2348 C C . GLY A 1 318 ? 10.378 0.441 -38.335 1.00 42.26 344 GLY A C 1
ATOM 2349 O O . GLY A 1 318 ? 10.795 0.139 -39.457 1.00 44.37 344 GLY A O 1
ATOM 2350 N N . SER A 1 319 ? 10.915 1.430 -37.616 1.00 42.22 345 SER A N 1
ATOM 2351 C CA . SER A 1 319 ? 12.055 2.179 -38.132 1.00 41.37 345 SER A CA 1
ATOM 2352 C C . SER A 1 319 ? 13.278 1.288 -38.291 1.00 41.41 345 SER A C 1
ATOM 2353 O O . SER A 1 319 ? 14.139 1.558 -39.135 1.00 43.30 345 SER A O 1
ATOM 2356 N N . GLY A 1 320 ? 13.374 0.230 -37.490 1.00 41.96 346 GLY A N 1
ATOM 2357 C CA . GLY A 1 320 ? 14.528 -0.642 -37.513 1.00 40.11 346 GLY A CA 1
ATOM 2358 C C . GLY A 1 320 ? 15.762 -0.079 -36.850 1.00 38.76 346 GLY A C 1
ATOM 2359 O O . GLY A 1 320 ? 16.840 -0.669 -36.982 1.00 44.12 346 GLY A O 1
ATOM 2360 N N . VAL A 1 321 ? 15.644 1.047 -36.152 1.00 37.87 347 VAL A N 1
ATOM 2361 C CA . VAL A 1 321 ? 16.771 1.644 -35.441 1.00 37.59 347 VAL A CA 1
ATOM 2362 C C . VAL A 1 321 ? 16.608 1.382 -33.949 1.00 38.02 347 VAL A C 1
ATOM 2363 O O . VAL A 1 321 ? 15.487 1.131 -33.483 1.00 36.15 347 VAL A O 1
ATOM 2367 N N . PRO A 1 322 ? 17.684 1.440 -33.163 1.00 38.85 348 PRO A N 1
ATOM 2368 C CA . PRO A 1 322 ? 17.551 1.291 -31.706 1.00 38.35 348 PRO A CA 1
ATOM 2369 C C . PRO A 1 322 ? 16.780 2.466 -31.121 1.00 38.04 348 PRO A C 1
ATOM 2370 O O . PRO A 1 322 ? 17.166 3.624 -31.293 1.00 35.27 348 PRO A O 1
ATOM 2374 N N . TYR A 1 323 ? 15.678 2.163 -30.440 1.00 37.54 349 TYR A N 1
ATOM 2375 C CA . TYR A 1 323 ? 14.881 3.199 -29.801 1.00 39.51 349 TYR A CA 1
ATOM 2376 C C . TYR A 1 323 ? 14.060 2.570 -28.686 1.00 40.60 349 TYR A C 1
ATOM 2377 O O . TYR A 1 323 ? 13.622 1.421 -28.791 1.00 39.03 349 TYR A O 1
ATOM 2386 N N . GLY A 1 324 ? 13.850 3.342 -27.626 1.00 34.90 350 GLY A N 1
ATOM 2387 C CA . GLY A 1 324 ? 13.064 2.902 -26.501 1.00 38.62 350 GLY A CA 1
ATOM 2388 C C . GLY A 1 324 ? 12.855 4.013 -25.495 1.00 38.35 350 GLY A C 1
ATOM 2389 O O . GLY A 1 324 ? 13.686 4.916 -25.352 1.00 37.53 350 GLY A O 1
ATOM 2390 N N . PRO A 1 325 ? 11.731 3.977 -24.786 1.00 37.36 351 PRO A N 1
ATOM 2391 C CA . PRO A 1 325 ? 11.481 4.985 -23.755 1.00 36.82 351 PRO A CA 1
ATOM 2392 C C . PRO A 1 325 ? 12.223 4.671 -22.467 1.00 40.86 351 PRO A C 1
ATOM 2393 O O . PRO A 1 325 ? 12.513 3.516 -22.147 1.00 33.79 351 PRO A O 1
ATOM 2397 N N . ILE A 1 326 ? 12.541 5.731 -21.729 1.00 39.08 352 ILE A N 1
ATOM 2398 C CA . ILE A 1 326 ? 13.069 5.592 -20.377 1.00 37.72 352 ILE A CA 1
ATOM 2399 C C . ILE A 1 326 ? 11.882 5.408 -19.437 1.00 41.37 352 ILE A C 1
ATOM 2400 O O . ILE A 1 326 ? 11.109 6.341 -19.209 1.00 38.91 352 ILE A O 1
ATOM 2405 N N . ASN A 1 327 ? 11.721 4.198 -18.912 1.00 41.17 353 ASN A N 1
ATOM 2406 C CA . ASN A 1 327 ? 10.582 3.857 -18.072 1.00 42.94 353 ASN A CA 1
ATOM 2407 C C . ASN A 1 327 ? 10.943 3.992 -16.599 1.00 39.67 353 ASN A C 1
ATOM 2408 O O . ASN A 1 327 ? 12.064 3.675 -16.191 1.00 40.26 353 ASN A O 1
ATOM 2413 N N . ASN A 1 328 ? 9.985 4.461 -15.805 1.00 41.83 354 ASN A N 1
ATOM 2414 C CA . ASN A 1 328 ? 10.087 4.375 -14.358 1.00 44.16 354 ASN A CA 1
ATOM 2415 C C . ASN A 1 328 ? 9.415 3.084 -13.889 1.00 45.50 354 ASN A C 1
ATOM 2416 O O . ASN A 1 328 ? 8.899 2.300 -14.688 1.00 44.27 354 ASN A O 1
ATOM 2421 N N . MET A 1 329 ? 9.422 2.853 -12.574 1.00 46.42 355 MET A N 1
ATOM 2422 C CA . MET A 1 329 ? 8.842 1.621 -12.047 1.00 45.85 355 MET A CA 1
ATOM 2423 C C . MET A 1 329 ? 7.389 1.468 -12.478 1.00 40.01 355 MET A C 1
ATOM 2424 O O . MET A 1 329 ? 6.937 0.361 -12.792 1.00 39.99 355 MET A O 1
ATOM 2429 N N . LYS A 1 330 ? 6.643 2.573 -12.501 1.00 38.92 356 LYS A N 1
ATOM 2430 C CA . LYS A 1 330 ? 5.242 2.524 -12.903 1.00 41.68 356 LYS A CA 1
ATOM 2431 C C . LYS A 1 330 ? 5.092 2.047 -14.345 1.00 47.89 356 LYS A C 1
ATOM 2432 O O . LYS A 1 330 ? 4.232 1.209 -14.644 1.00 42.09 356 LYS A O 1
ATOM 2438 N N . ASN A 1 331 ? 5.917 2.571 -15.253 1.00 39.29 357 ASN A N 1
ATOM 2439 C CA . ASN A 1 331 ? 5.833 2.161 -16.652 1.00 47.23 357 ASN A CA 1
ATOM 2440 C C . ASN A 1 331 ? 6.332 0.735 -16.851 1.00 45.01 357 ASN A C 1
ATOM 2441 O O . ASN A 1 331 ? 5.775 -0.017 -17.660 1.00 43.57 357 ASN A O 1
ATOM 2446 N N . VAL A 1 332 ? 7.377 0.343 -16.119 1.00 39.54 358 VAL A N 1
ATOM 2447 C CA . VAL A 1 332 ? 7.970 -0.979 -16.307 1.00 42.08 358 VAL A CA 1
ATOM 2448 C C . VAL A 1 332 ? 6.931 -2.072 -16.093 1.00 42.11 358 VAL A C 1
ATOM 2449 O O . VAL A 1 332 ? 6.794 -2.992 -16.908 1.00 40.51 358 VAL A O 1
ATOM 2453 N N . PHE A 1 333 ? 6.190 -1.997 -14.992 1.00 43.79 359 PHE A N 1
ATOM 2454 C CA . PHE A 1 333 ? 5.270 -3.064 -14.629 1.00 44.97 359 PHE A CA 1
ATOM 2455 C C . PHE A 1 333 ? 3.854 -2.824 -15.134 1.00 45.29 359 PHE A C 1
ATOM 2456 O O . PHE A 1 333 ? 2.948 -3.594 -14.798 1.00 48.70 359 PHE A O 1
ATOM 2464 N N . ALA A 1 334 ? 3.647 -1.777 -15.930 1.00 45.34 360 ALA A N 1
ATOM 2465 C CA . ALA A 1 334 ? 2.473 -1.663 -16.779 1.00 41.46 360 ALA A CA 1
ATOM 2466 C C . ALA A 1 334 ? 2.750 -2.135 -18.200 1.00 48.92 360 ALA A C 1
ATOM 2467 O O . ALA A 1 334 ? 1.808 -2.292 -18.984 1.00 47.60 360 ALA A O 1
ATOM 2469 N N . GLU A 1 335 ? 4.014 -2.362 -18.538 1.00 42.64 361 GLU A N 1
ATOM 2470 C CA . GLU A 1 335 ? 4.397 -2.837 -19.861 1.00 47.97 361 GLU A CA 1
ATOM 2471 C C . GLU A 1 335 ? 3.908 -4.263 -20.076 1.00 44.78 361 GLU A C 1
ATOM 2472 O O . GLU A 1 335 ? 4.325 -5.167 -19.340 1.00 45.12 361 GLU A O 1
ATOM 2478 N N . PRO A 1 336 ? 3.044 -4.515 -21.061 1.00 45.10 362 PRO A N 1
ATOM 2479 C CA . PRO A 1 336 ? 2.553 -5.888 -21.261 1.00 45.76 362 PRO A CA 1
ATOM 2480 C C . PRO A 1 336 ? 3.662 -6.904 -21.466 1.00 45.04 362 PRO A C 1
ATOM 2481 O O . PRO A 1 336 ? 3.514 -8.059 -21.047 1.00 45.25 362 PRO A O 1
ATOM 2485 N N . GLN A 1 337 ? 4.775 -6.512 -22.092 1.00 42.26 363 GLN A N 1
ATOM 2486 C CA . GLN A 1 337 ? 5.871 -7.453 -22.300 1.00 42.25 363 GLN A CA 1
ATOM 2487 C C . GLN A 1 337 ? 6.480 -7.894 -20.975 1.00 46.09 363 GLN A C 1
ATOM 2488 O O . GLN A 1 337 ? 6.825 -9.069 -20.802 1.00 41.79 363 GLN A O 1
ATOM 2494 N N . VAL A 1 338 ? 6.624 -6.963 -20.028 1.00 44.61 364 VAL A N 1
ATOM 2495 C CA . VAL A 1 338 ? 7.188 -7.306 -18.725 1.00 37.13 364 VAL A CA 1
ATOM 2496 C C . VAL A 1 338 ? 6.315 -8.340 -18.026 1.00 40.13 364 VAL A C 1
ATOM 2497 O O . VAL A 1 338 ? 6.807 -9.356 -17.521 1.00 40.51 364 VAL A O 1
ATOM 2501 N N . LEU A 1 339 ? 5.004 -8.097 -17.988 1.00 42.25 365 LEU A N 1
ATOM 2502 C CA . LEU A 1 339 ? 4.095 -9.073 -17.397 1.00 42.01 365 LEU A CA 1
ATOM 2503 C C . LEU A 1 339 ? 4.129 -10.388 -18.163 1.00 40.45 365 LEU A C 1
ATOM 2504 O O . LEU A 1 339 ? 4.053 -11.468 -17.564 1.00 44.41 365 LEU A O 1
ATOM 2509 N N . HIS A 1 340 ? 4.249 -10.318 -19.491 1.00 41.14 366 HIS A N 1
ATOM 2510 C CA . HIS A 1 340 ? 4.254 -11.532 -20.300 1.00 47.14 366 HIS A CA 1
ATOM 2511 C C . HIS A 1 340 ? 5.438 -12.427 -19.952 1.00 44.47 366 HIS A C 1
ATOM 2512 O O . HIS A 1 340 ? 5.314 -13.657 -19.943 1.00 46.32 366 HIS A O 1
ATOM 2519 N N . ASN A 1 341 ? 6.591 -11.831 -19.658 1.00 43.37 367 ASN A N 1
ATOM 2520 C CA . ASN A 1 341 ? 7.786 -12.599 -19.333 1.00 44.74 367 ASN A CA 1
ATOM 2521 C C . ASN A 1 341 ? 7.749 -13.200 -17.932 1.00 45.88 367 ASN A C 1
ATOM 2522 O O . ASN A 1 341 ? 8.740 -13.808 -17.512 1.00 41.60 367 ASN A O 1
ATOM 2527 N N . GLY A 1 342 ? 6.644 -13.047 -17.203 1.00 45.73 368 GLY A N 1
ATOM 2528 C CA . GLY A 1 342 ? 6.544 -13.606 -15.868 1.00 41.16 368 GLY A CA 1
ATOM 2529 C C . GLY A 1 342 ? 7.408 -12.930 -14.830 1.00 42.76 368 GLY A C 1
ATOM 2530 O O . GLY A 1 342 ? 7.734 -13.545 -13.812 1.00 41.32 368 GLY A O 1
ATOM 2531 N N . LEU A 1 343 ? 7.781 -11.671 -15.054 1.00 42.47 369 LEU A N 1
ATOM 2532 C CA . LEU A 1 343 ? 8.705 -10.971 -14.173 1.00 40.02 369 LEU A CA 1
ATOM 2533 C C . LEU A 1 343 ? 8.054 -10.484 -12.884 1.00 43.39 369 LEU A C 1
ATOM 2534 O O . LEU A 1 343 ? 8.768 -10.021 -11.988 1.00 40.10 369 LEU A O 1
ATOM 2539 N N . VAL A 1 344 ? 6.734 -10.573 -12.765 1.00 41.87 370 VAL A N 1
ATOM 2540 C CA . VAL A 1 344 ? 6.032 -10.230 -11.529 1.00 46.46 370 VAL A CA 1
ATOM 2541 C C . VAL A 1 344 ? 5.711 -11.555 -10.845 1.00 48.22 370 VAL A C 1
ATOM 2542 O O . VAL A 1 344 ? 4.681 -12.183 -11.099 1.00 49.29 370 VAL A O 1
ATOM 2546 N N . MET A 1 345 ? 6.607 -11.983 -9.959 1.00 45.30 371 MET A N 1
ATOM 2547 C CA . MET A 1 345 ? 6.475 -13.262 -9.271 1.00 47.44 371 MET A CA 1
ATOM 2548 C C . MET A 1 345 ? 5.759 -13.068 -7.940 1.00 52.87 371 MET A C 1
ATOM 2549 O O . MET A 1 345 ? 6.247 -12.345 -7.063 1.00 50.26 371 MET A O 1
ATOM 2554 N N . GLU A 1 346 ? 4.607 -13.714 -7.793 1.00 53.17 372 GLU A N 1
ATOM 2555 C CA . GLU A 1 346 ? 3.809 -13.642 -6.579 1.00 56.03 372 GLU A CA 1
ATOM 2556 C C . GLU A 1 346 ? 4.052 -14.872 -5.713 1.00 57.64 372 GLU A C 1
ATOM 2557 O O . GLU A 1 346 ? 4.136 -15.995 -6.220 1.00 54.94 372 GLU A O 1
ATOM 2563 N N . MET A 1 347 ? 4.163 -14.652 -4.405 1.00 58.95 373 MET A N 1
ATOM 2564 C CA . MET A 1 347 ? 4.396 -15.720 -3.446 1.00 57.80 373 MET A CA 1
ATOM 2565 C C . MET A 1 347 ? 3.475 -15.530 -2.251 1.00 60.23 373 MET A C 1
ATOM 2566 O O . MET A 1 347 ? 3.107 -14.405 -1.905 1.00 61.76 373 MET A O 1
ATOM 2571 N N . GLU A 1 348 ? 3.107 -16.644 -1.623 1.00 67.63 374 GLU A N 1
ATOM 2572 C CA . GLU A 1 348 ? 2.249 -16.636 -0.440 1.00 69.47 374 GLU A CA 1
ATOM 2573 C C . GLU A 1 348 ? 3.114 -16.839 0.798 1.00 70.72 374 GLU A C 1
ATOM 2574 O O . GLU A 1 348 ? 3.555 -17.954 1.088 1.00 69.67 374 GLU A O 1
ATOM 2580 N N . HIS A 1 349 ? 3.355 -15.757 1.521 1.00 64.14 375 HIS A N 1
ATOM 2581 C CA . HIS A 1 349 ? 4.127 -15.845 2.750 1.00 61.59 375 HIS A CA 1
ATOM 2582 C C . HIS A 1 349 ? 3.243 -16.371 3.881 1.00 66.74 375 HIS A C 1
ATOM 2583 O O . HIS A 1 349 ? 2.065 -16.013 3.966 1.00 68.34 375 HIS A O 1
ATOM 2590 N N . PRO A 1 350 ? 3.783 -17.220 4.760 1.00 60.58 376 PRO A N 1
ATOM 2591 C CA . PRO A 1 350 ? 2.922 -17.857 5.771 1.00 64.70 376 PRO A CA 1
ATOM 2592 C C . PRO A 1 350 ? 2.329 -16.879 6.769 1.00 63.59 376 PRO A C 1
ATOM 2593 O O . PRO A 1 350 ? 1.204 -17.098 7.236 1.00 63.54 376 PRO A O 1
ATOM 2597 N N . THR A 1 351 ? 3.048 -15.812 7.119 1.00 64.24 377 THR A N 1
ATOM 2598 C CA . THR A 1 351 ? 2.562 -14.832 8.079 1.00 63.18 377 THR A CA 1
ATOM 2599 C C . THR A 1 351 ? 2.366 -13.442 7.497 1.00 63.60 377 THR A C 1
ATOM 2600 O O . THR A 1 351 ? 1.640 -12.642 8.096 1.00 63.37 377 THR A O 1
ATOM 2604 N N . VAL A 1 352 ? 2.980 -13.135 6.357 1.00 61.64 378 VAL A N 1
ATOM 2605 C CA . VAL A 1 352 ? 2.910 -11.798 5.783 1.00 64.68 378 VAL A CA 1
ATOM 2606 C C . VAL A 1 352 ? 1.906 -11.703 4.637 1.00 62.64 378 VAL A C 1
ATOM 2607 O O . VAL A 1 352 ? 1.478 -10.589 4.295 1.00 60.24 378 VAL A O 1
ATOM 2611 N N . GLY A 1 353 ? 1.506 -12.824 4.052 1.00 63.99 379 GLY A N 1
ATOM 2612 C CA . GLY A 1 353 ? 0.543 -12.817 2.972 1.00 68.39 379 GLY A CA 1
ATOM 2613 C C . GLY A 1 353 ? 1.191 -12.781 1.601 1.00 66.36 379 GLY A C 1
ATOM 2614 O O . GLY A 1 353 ? 2.372 -13.089 1.415 1.00 61.94 379 GLY A O 1
ATOM 2615 N N . LYS A 1 354 ? 0.382 -12.394 0.618 1.00 65.50 380 LYS A N 1
ATOM 2616 C CA . LYS A 1 354 ? 0.846 -12.348 -0.762 1.00 61.87 380 LYS A CA 1
ATOM 2617 C C . LYS A 1 354 ? 1.867 -11.232 -0.944 1.00 55.40 380 LYS A C 1
ATOM 2618 O O . LYS A 1 354 ? 1.627 -10.085 -0.557 1.00 58.95 380 LYS A O 1
ATOM 2624 N N . ILE A 1 355 ? 3.010 -11.572 -1.536 1.00 57.95 381 ILE A N 1
ATOM 2625 C CA . ILE A 1 355 ? 4.062 -10.611 -1.837 1.00 55.00 381 ILE A CA 1
ATOM 2626 C C . ILE A 1 355 ? 4.544 -10.846 -3.261 1.00 53.90 381 ILE A C 1
ATOM 2627 O O . ILE A 1 355 ? 4.527 -11.973 -3.765 1.00 53.45 381 ILE A O 1
ATOM 2632 N N . SER A 1 356 ? 4.981 -9.770 -3.910 1.00 50.90 382 SER A N 1
ATOM 2633 C CA . SER A 1 356 ? 5.418 -9.812 -5.299 1.00 53.10 382 SER A CA 1
ATOM 2634 C C . SER A 1 356 ? 6.840 -9.280 -5.413 1.00 52.94 382 SER A C 1
ATOM 2635 O O . SER A 1 356 ? 7.153 -8.212 -4.879 1.00 51.38 382 SER A O 1
ATOM 2638 N N . VAL A 1 357 ? 7.691 -10.029 -6.107 1.00 47.56 383 VAL A N 1
ATOM 2639 C CA . VAL A 1 357 ? 9.072 -9.621 -6.359 1.00 45.34 383 VAL A CA 1
ATOM 2640 C C . VAL A 1 357 ? 9.433 -9.953 -7.795 1.00 46.08 383 VAL A C 1
ATOM 2641 O O . VAL A 1 357 ? 8.740 -10.731 -8.469 1.00 45.14 383 VAL A O 1
ATOM 2645 N N . PRO A 1 358 ? 10.519 -9.371 -8.300 1.00 41.13 384 PRO A N 1
ATOM 2646 C CA . PRO A 1 358 ? 10.975 -9.710 -9.653 1.00 43.13 384 PRO A CA 1
ATOM 2647 C C . PRO A 1 358 ? 11.270 -11.199 -9.767 1.00 42.16 384 PRO A C 1
ATOM 2648 O O . PRO A 1 358 ? 11.947 -11.782 -8.917 1.00 42.43 384 PRO A O 1
ATOM 2652 N N . GLY A 1 359 ? 10.756 -11.811 -10.833 1.00 40.73 385 GLY A N 1
ATOM 2653 C CA . GLY A 1 359 ? 10.882 -13.234 -11.036 1.00 38.35 385 GLY A CA 1
ATOM 2654 C C . GLY A 1 359 ? 12.178 -13.632 -11.714 1.00 42.98 385 GLY A C 1
ATOM 2655 O O . GLY A 1 359 ? 13.039 -12.797 -12.007 1.00 36.69 385 GLY A O 1
ATOM 2656 N N . PRO A 1 360 ? 12.338 -14.931 -11.971 1.00 38.00 386 PRO A N 1
ATOM 2657 C CA . PRO A 1 360 ? 13.564 -15.410 -12.620 1.00 36.48 386 PRO A CA 1
ATOM 2658 C C . PRO A 1 360 ? 13.744 -14.795 -14.000 1.00 37.63 386 PRO A C 1
ATOM 2659 O O . PRO A 1 360 ? 12.780 -14.540 -14.724 1.00 39.61 386 PRO A O 1
ATOM 2663 N N . ALA A 1 361 ? 15.007 -14.566 -14.363 1.00 34.55 387 ALA A N 1
ATOM 2664 C CA . ALA A 1 361 ? 15.311 -13.923 -15.636 1.00 36.46 387 ALA A CA 1
ATOM 2665 C C . ALA A 1 361 ? 15.320 -14.908 -16.799 1.00 37.83 387 ALA A C 1
ATOM 2666 O O . ALA A 1 361 ? 15.059 -14.510 -17.940 1.00 39.39 387 ALA A O 1
ATOM 2668 N N . VAL A 1 362 ? 15.615 -16.181 -16.538 1.00 38.68 388 VAL A N 1
ATOM 2669 C CA . VAL A 1 362 ? 15.757 -17.197 -17.576 1.00 37.48 388 VAL A CA 1
ATOM 2670 C C . VAL A 1 362 ? 14.555 -18.129 -17.531 1.00 40.27 388 VAL A C 1
ATOM 2671 O O . VAL A 1 362 ? 14.055 -18.464 -16.450 1.00 40.07 388 VAL A O 1
ATOM 2675 N N . ARG A 1 363 ? 14.093 -18.548 -18.708 1.00 36.04 389 ARG A N 1
ATOM 2676 C CA . ARG A 1 363 ? 12.987 -19.488 -18.842 1.00 39.92 389 ARG A CA 1
ATOM 2677 C C . ARG A 1 363 ? 13.441 -20.700 -19.643 1.00 41.33 389 ARG A C 1
ATOM 2678 O O . ARG A 1 363 ? 14.027 -20.554 -20.722 1.00 37.89 389 ARG A O 1
ATOM 2686 N N . TYR A 1 364 ? 13.165 -21.890 -19.115 1.00 39.96 390 TYR A N 1
ATOM 2687 C CA . TYR A 1 364 ? 13.526 -23.152 -19.743 1.00 36.88 390 TYR A CA 1
ATOM 2688 C C . TYR A 1 364 ? 12.276 -23.862 -20.254 1.00 41.11 390 TYR A C 1
ATOM 2689 O O . TYR A 1 364 ? 11.185 -23.712 -19.698 1.00 40.45 390 TYR A O 1
ATOM 2698 N N . SER A 1 365 ? 12.445 -24.639 -21.328 1.00 43.48 391 SER A N 1
ATOM 2699 C CA . SER A 1 365 ? 11.303 -25.289 -21.965 1.00 42.28 391 SER A CA 1
ATOM 2700 C C . SER A 1 365 ? 10.852 -26.539 -21.221 1.00 43.30 391 SER A C 1
ATOM 2701 O O . SER A 1 365 ? 9.682 -26.927 -21.327 1.00 45.59 391 SER A O 1
ATOM 2704 N N . LYS A 1 366 ? 11.755 -27.175 -20.470 1.00 41.49 392 LYS A N 1
ATOM 2705 C CA . LYS A 1 366 ? 11.488 -28.466 -19.845 1.00 45.28 392 LYS A CA 1
ATOM 2706 C C . LYS A 1 366 ? 11.033 -28.372 -18.395 1.00 48.25 392 LYS A C 1
ATOM 2707 O O . LYS A 1 366 ? 10.662 -29.401 -17.820 1.00 46.95 392 LYS A O 1
ATOM 2713 N N . PHE A 1 367 ? 11.045 -27.187 -17.792 1.00 44.43 393 PHE A N 1
ATOM 2714 C CA . PHE A 1 367 ? 10.558 -27.050 -16.427 1.00 45.92 393 PHE A CA 1
ATOM 2715 C C . PHE A 1 367 ? 10.162 -25.603 -16.183 1.00 46.04 393 PHE A C 1
ATOM 2716 O O . PHE A 1 367 ? 10.586 -24.692 -16.900 1.00 42.67 393 PHE A O 1
ATOM 2724 N N . LYS A 1 368 ? 9.340 -25.409 -15.156 1.00 42.36 394 LYS A N 1
ATOM 2725 C CA . LYS A 1 368 ? 8.821 -24.102 -14.786 1.00 49.97 394 LYS A CA 1
ATOM 2726 C C . LYS A 1 368 ? 9.375 -23.702 -13.426 1.00 46.91 394 LYS A C 1
ATOM 2727 O O . LYS A 1 368 ? 9.531 -24.544 -12.536 1.00 47.28 394 LYS A O 1
ATOM 2733 N N . MET A 1 369 ? 9.672 -22.412 -13.272 1.00 46.92 395 MET A N 1
ATOM 2734 C CA . MET A 1 369 ? 10.148 -21.863 -12.008 1.00 49.73 395 MET A CA 1
ATOM 2735 C C . MET A 1 369 ? 9.189 -20.816 -11.453 1.00 50.88 395 MET A C 1
ATOM 2736 O O . MET A 1 369 ? 9.564 -20.039 -10.568 1.00 53.35 395 MET A O 1
ATOM 2741 N N . SER A 1 370 ? 7.953 -20.781 -11.957 1.00 49.65 396 SER A N 1
ATOM 2742 C CA . SER A 1 370 ? 6.986 -19.771 -11.545 1.00 56.16 396 SER A CA 1
ATOM 2743 C C . SER A 1 370 ? 6.448 -20.008 -10.140 1.00 52.74 396 SER A C 1
ATOM 2744 O O . SER A 1 370 ? 5.813 -19.108 -9.581 1.00 59.26 396 SER A O 1
ATOM 2747 N N . GLU A 1 371 ? 6.685 -21.183 -9.563 1.00 53.67 397 GLU A N 1
ATOM 2748 C CA . GLU A 1 371 ? 6.256 -21.518 -8.208 1.00 55.77 397 GLU A CA 1
ATOM 2749 C C . GLU A 1 371 ? 7.492 -21.618 -7.326 1.00 49.71 397 GLU A C 1
ATOM 2750 O O . GLU A 1 371 ? 8.317 -22.521 -7.499 1.00 52.64 397 GLU A O 1
ATOM 2756 N N . ALA A 1 372 ? 7.617 -20.687 -6.388 1.00 51.92 398 ALA A N 1
ATOM 2757 C CA . ALA A 1 372 ? 8.784 -20.587 -5.530 1.00 47.97 398 ALA A CA 1
ATOM 2758 C C . ALA A 1 372 ? 8.353 -20.673 -4.074 1.00 50.34 398 ALA A C 1
ATOM 2759 O O . ALA A 1 372 ? 7.267 -20.220 -3.702 1.00 51.14 398 ALA A O 1
ATOM 2761 N N . ARG A 1 373 ? 9.209 -21.268 -3.258 1.00 45.98 399 ARG A N 1
ATOM 2762 C CA . ARG A 1 373 ? 8.998 -21.245 -1.816 1.00 47.42 399 ARG A CA 1
ATOM 2763 C C . ARG A 1 373 ? 9.207 -19.828 -1.296 1.00 47.62 399 ARG A C 1
ATOM 2764 O O . ARG A 1 373 ? 10.179 -19.169 -1.685 1.00 44.46 399 ARG A O 1
ATOM 2772 N N . PRO A 1 374 ? 8.326 -19.318 -0.437 1.00 52.23 400 PRO A N 1
ATOM 2773 C CA . PRO A 1 374 ? 8.493 -17.951 0.042 1.00 48.38 400 PRO A CA 1
ATOM 2774 C C . PRO A 1 374 ? 9.762 -17.831 0.869 1.00 46.18 400 PRO A C 1
ATOM 2775 O O . PRO A 1 374 ? 10.242 -18.824 1.443 1.00 40.82 400 PRO A O 1
ATOM 2779 N N . PRO A 1 375 ? 10.336 -16.636 0.948 1.00 43.70 401 PRO A N 1
ATOM 2780 C CA . PRO A 1 375 ? 11.531 -16.441 1.777 1.00 43.03 401 PRO A CA 1
ATOM 2781 C C . PRO A 1 375 ? 11.278 -16.896 3.201 1.00 44.11 401 PRO A C 1
ATOM 2782 O O . PRO A 1 375 ? 10.221 -16.603 3.780 1.00 45.81 401 PRO A O 1
ATOM 2786 N N . PRO A 1 376 ? 12.219 -17.616 3.802 1.00 43.01 402 PRO A N 1
ATOM 2787 C CA . PRO A 1 376 ? 11.968 -18.199 5.120 1.00 42.64 402 PRO A CA 1
ATOM 2788 C C . PRO A 1 376 ? 12.018 -17.159 6.226 1.00 45.19 402 PRO A C 1
ATOM 2789 O O . PRO A 1 376 ? 12.724 -16.150 6.143 1.00 41.10 402 PRO A O 1
ATOM 2793 N N . LEU A 1 377 ? 11.252 -17.427 7.276 1.00 47.74 403 LEU A N 1
ATOM 2794 C CA . LEU A 1 377 ? 11.367 -16.651 8.496 1.00 47.90 403 LEU A CA 1
ATOM 2795 C C . LEU A 1 377 ? 12.624 -17.073 9.251 1.00 46.01 403 LEU A C 1
ATOM 2796 O O . LEU A 1 377 ? 13.150 -18.174 9.066 1.00 45.29 403 LEU A O 1
ATOM 2801 N N . LEU A 1 378 ? 13.112 -16.175 10.102 1.00 43.25 404 LEU A N 1
ATOM 2802 C CA . LEU A 1 378 ? 14.373 -16.417 10.790 1.00 45.97 404 LEU A CA 1
ATOM 2803 C C . LEU A 1 378 ? 14.282 -17.681 11.635 1.00 50.43 404 LEU A C 1
ATOM 2804 O O . LEU A 1 378 ? 13.491 -17.754 12.581 1.00 44.04 404 LEU A O 1
ATOM 2809 N N . GLY A 1 379 ? 15.098 -18.678 11.292 1.00 46.74 405 GLY A N 1
ATOM 2810 C CA . GLY A 1 379 ? 15.069 -19.939 12.005 1.00 48.42 405 GLY A CA 1
ATOM 2811 C C . GLY A 1 379 ? 13.812 -20.746 11.791 1.00 48.05 405 GLY A C 1
ATOM 2812 O O . GLY A 1 379 ? 13.476 -21.588 12.627 1.00 55.64 405 GLY A O 1
ATOM 2813 N N . GLN A 1 380 ? 13.103 -20.510 10.685 1.00 40.49 406 GLN A N 1
ATOM 2814 C CA . GLN A 1 380 ? 11.838 -21.195 10.445 1.00 47.13 406 GLN A CA 1
ATOM 2815 C C . GLN A 1 380 ? 12.020 -22.704 10.344 1.00 51.10 406 GLN A C 1
ATOM 2816 O O . GLN A 1 380 ? 11.138 -23.464 10.761 1.00 47.78 406 GLN A O 1
ATOM 2822 N N . HIS A 1 381 ? 13.149 -23.159 9.799 1.00 46.12 407 HIS A N 1
ATOM 2823 C CA . HIS A 1 381 ? 13.382 -24.575 9.544 1.00 49.88 407 HIS A CA 1
ATOM 2824 C C . HIS A 1 381 ? 14.493 -25.151 10.416 1.00 47.03 407 HIS A C 1
ATOM 2825 O O . HIS A 1 381 ? 15.085 -26.175 10.060 1.00 54.48 407 HIS A O 1
ATOM 2832 N N . THR A 1 382 ? 14.795 -24.511 11.546 1.00 50.94 408 THR A N 1
ATOM 2833 C CA . THR A 1 382 ? 15.873 -24.987 12.408 1.00 52.98 408 THR A CA 1
ATOM 2834 C C . THR A 1 382 ? 15.638 -26.428 12.848 1.00 52.45 408 THR A C 1
ATOM 2835 O O . THR A 1 382 ? 16.469 -27.311 12.606 1.00 49.34 408 THR A O 1
ATOM 2839 N N . THR A 1 383 ? 14.505 -26.683 13.507 1.00 50.24 409 THR A N 1
ATOM 2840 C CA . THR A 1 383 ? 14.223 -28.029 13.996 1.00 56.83 409 THR A CA 1
ATOM 2841 C C . THR A 1 383 ? 14.123 -29.024 12.846 1.00 52.74 409 THR A C 1
ATOM 2842 O O . THR A 1 383 ? 14.667 -30.132 12.925 1.00 57.82 409 THR A O 1
ATOM 2846 N N . HIS A 1 384 ? 13.422 -28.649 11.773 1.00 56.37 410 HIS A N 1
ATOM 2847 C CA . HIS A 1 384 ? 13.269 -29.549 10.633 1.00 57.58 410 HIS A CA 1
ATOM 2848 C C . HIS A 1 384 ? 14.621 -30.001 10.096 1.00 57.04 410 HIS A C 1
ATOM 2849 O O . HIS A 1 384 ? 14.816 -31.186 9.803 1.00 58.84 410 HIS A O 1
ATOM 2856 N N . ILE A 1 385 ? 15.567 -29.071 9.959 1.00 55.73 411 ILE A N 1
ATOM 2857 C CA . ILE A 1 385 ? 16.874 -29.414 9.408 1.00 54.77 411 ILE A CA 1
ATOM 2858 C C . ILE A 1 385 ? 17.643 -30.312 10.369 1.00 55.57 411 ILE A C 1
ATOM 2859 O O . ILE A 1 385 ? 18.248 -31.309 9.961 1.00 59.04 411 ILE A O 1
ATOM 2864 N N . LEU A 1 386 ? 17.646 -29.967 11.658 1.00 54.78 412 LEU A N 1
ATOM 2865 C CA . LEU A 1 386 ? 18.393 -30.767 12.623 1.00 58.22 412 LEU A CA 1
ATOM 2866 C C . LEU A 1 386 ? 17.853 -32.190 12.704 1.00 59.07 412 LEU A C 1
ATOM 2867 O O . LEU A 1 386 ? 18.627 -33.149 12.796 1.00 60.65 412 LEU A O 1
ATOM 2872 N N . LYS A 1 387 ? 16.528 -32.351 12.669 1.00 60.29 413 LYS A N 1
ATOM 2873 C CA . LYS A 1 387 ? 15.945 -33.685 12.782 1.00 63.57 413 LYS A CA 1
ATOM 2874 C C . LYS A 1 387 ? 16.039 -34.461 11.475 1.00 66.59 413 LYS A C 1
ATOM 2875 O O . LYS A 1 387 ? 16.511 -35.603 11.453 1.00 68.56 413 LYS A O 1
ATOM 2881 N N . GLU A 1 388 ? 15.599 -33.847 10.375 1.00 63.48 414 GLU A N 1
ATOM 2882 C CA . GLU A 1 388 ? 15.449 -34.574 9.120 1.00 65.15 414 GLU A CA 1
ATOM 2883 C C . GLU A 1 388 ? 16.766 -34.689 8.363 1.00 64.72 414 GLU A C 1
ATOM 2884 O O . GLU A 1 388 ? 17.051 -35.740 7.772 1.00 72.73 414 GLU A O 1
ATOM 2890 N N . VAL A 1 389 ? 17.583 -33.633 8.379 1.00 62.95 415 VAL A N 1
ATOM 2891 C CA . VAL A 1 389 ? 18.814 -33.634 7.591 1.00 64.50 415 VAL A CA 1
ATOM 2892 C C . VAL A 1 389 ? 19.982 -34.238 8.370 1.00 65.97 415 VAL A C 1
ATOM 2893 O O . VAL A 1 389 ? 20.797 -34.974 7.807 1.00 65.62 415 VAL A O 1
ATOM 2897 N N . LEU A 1 390 ? 20.087 -33.954 9.670 1.00 66.33 416 LEU A N 1
ATOM 2898 C CA . LEU A 1 390 ? 21.213 -34.424 10.468 1.00 65.06 416 LEU A CA 1
ATOM 2899 C C . LEU A 1 390 ? 20.864 -35.538 11.444 1.00 68.50 416 LEU A C 1
ATOM 2900 O O . LEU A 1 390 ? 21.775 -36.106 12.054 1.00 71.38 416 LEU A O 1
ATOM 2905 N N . ARG A 1 391 ? 19.583 -35.868 11.598 1.00 69.61 417 ARG A N 1
ATOM 2906 C CA . ARG A 1 391 ? 19.123 -36.982 12.427 1.00 74.18 417 ARG A CA 1
ATOM 2907 C C . ARG A 1 391 ? 19.341 -36.711 13.913 1.00 70.21 417 ARG A C 1
ATOM 2908 O O . ARG A 1 391 ? 19.598 -37.637 14.686 1.00 75.27 417 ARG A O 1
ATOM 2916 N N . TYR A 1 392 ? 19.278 -35.447 14.322 1.00 66.87 418 TYR A N 1
ATOM 2917 C CA . TYR A 1 392 ? 19.282 -35.129 15.742 1.00 68.42 418 TYR A CA 1
ATOM 2918 C C . TYR A 1 392 ? 17.961 -35.553 16.363 1.00 69.90 418 TYR A C 1
ATOM 2919 O O . TYR A 1 392 ? 16.904 -35.484 15.730 1.00 69.24 418 TYR A O 1
ATOM 2928 N N . ASP A 1 393 ? 18.022 -35.996 17.615 1.00 75.52 419 ASP A N 1
ATOM 2929 C CA . ASP A 1 393 ? 16.810 -36.379 18.319 1.00 74.62 419 ASP A CA 1
ATOM 2930 C C . ASP A 1 393 ? 16.236 -35.191 19.086 1.00 72.96 419 ASP A C 1
ATOM 2931 O O . ASP A 1 393 ? 16.883 -34.159 19.270 1.00 70.17 419 ASP A O 1
ATOM 2936 N N . ASP A 1 394 ? 14.994 -35.356 19.548 1.00 78.10 420 ASP A N 1
ATOM 2937 C CA . ASP A 1 394 ? 14.331 -34.289 20.289 1.00 75.26 420 ASP A CA 1
ATOM 2938 C C . ASP A 1 394 ? 15.117 -33.922 21.541 1.00 80.90 420 ASP A C 1
ATOM 2939 O O . ASP A 1 394 ? 15.014 -32.794 22.037 1.00 77.54 420 ASP A O 1
ATOM 2944 N N . ARG A 1 395 ? 15.908 -34.863 22.057 1.00 79.88 421 ARG A N 1
ATOM 2945 C CA . ARG A 1 395 ? 16.668 -34.631 23.279 1.00 81.65 421 ARG A CA 1
ATOM 2946 C C . ARG A 1 395 ? 17.793 -33.627 23.046 1.00 75.13 421 ARG A C 1
ATOM 2947 O O . ARG A 1 395 ? 17.955 -32.669 23.811 1.00 74.33 421 ARG A O 1
ATOM 2955 N N . ALA A 1 396 ? 18.575 -33.828 21.983 1.00 72.53 422 ALA A N 1
ATOM 2956 C CA . ALA A 1 396 ? 19.696 -32.938 21.698 1.00 73.17 422 ALA A CA 1
ATOM 2957 C C . ALA A 1 396 ? 19.227 -31.566 21.226 1.00 72.67 422 ALA A C 1
ATOM 2958 O O . ALA A 1 396 ? 19.839 -30.546 21.565 1.00 67.95 422 ALA A O 1
ATOM 2960 N N . ILE A 1 397 ? 18.148 -31.520 20.440 1.00 67.29 423 ILE A N 1
ATOM 2961 C CA . ILE A 1 397 ? 17.684 -30.244 19.903 1.00 64.78 423 ILE A CA 1
ATOM 2962 C C . ILE A 1 397 ? 17.225 -29.322 21.022 1.00 70.28 423 ILE A C 1
ATOM 2963 O O . ILE A 1 397 ? 17.545 -28.127 21.032 1.00 70.00 423 ILE A O 1
ATOM 2968 N N . GLY A 1 398 ? 16.459 -29.854 21.973 1.00 67.09 424 GLY A N 1
ATOM 2969 C CA . GLY A 1 398 ? 16.040 -29.039 23.096 1.00 66.79 424 GLY A CA 1
ATOM 2970 C C . GLY A 1 398 ? 17.207 -28.477 23.879 1.00 69.46 424 GLY A C 1
ATOM 2971 O O . GLY A 1 398 ? 17.127 -27.368 24.411 1.00 71.71 424 GLY A O 1
ATOM 2972 N N . GLU A 1 399 ? 18.296 -29.234 23.975 1.00 66.70 425 GLU A N 1
ATOM 2973 C CA . GLU A 1 399 ? 19.467 -28.735 24.683 1.00 66.72 425 GLU A CA 1
ATOM 2974 C C . GLU A 1 399 ? 20.123 -27.583 23.926 1.00 67.14 425 GLU A C 1
ATOM 2975 O O . GLU A 1 399 ? 20.529 -26.585 24.533 1.00 61.36 425 GLU A O 1
ATOM 2981 N N . LEU A 1 400 ? 20.243 -27.705 22.599 1.00 62.06 426 LEU A N 1
ATOM 2982 C CA . LEU A 1 400 ? 20.813 -26.622 21.801 1.00 61.85 426 LEU A CA 1
ATOM 2983 C C . LEU A 1 400 ? 19.916 -25.393 21.834 1.00 59.16 426 LEU A C 1
ATOM 2984 O O . LEU A 1 400 ? 20.408 -24.260 21.869 1.00 55.15 426 LEU A O 1
ATOM 2989 N N . LEU A 1 401 ? 18.597 -25.598 21.814 1.00 63.11 427 LEU A N 1
ATOM 2990 C CA . LEU A 1 401 ? 17.671 -24.476 21.926 1.00 58.39 427 LEU A CA 1
ATOM 2991 C C . LEU A 1 401 ? 17.778 -23.811 23.292 1.00 60.24 427 LEU A C 1
ATOM 2992 O O . LEU A 1 401 ? 17.795 -22.579 23.391 1.00 57.75 427 LEU A O 1
ATOM 2997 N N . SER A 1 402 ? 17.849 -24.610 24.359 1.00 61.28 428 SER A N 1
ATOM 2998 C CA . SER A 1 402 ? 17.939 -24.039 25.697 1.00 62.85 428 SER A CA 1
ATOM 2999 C C . SER A 1 402 ? 19.209 -23.213 25.859 1.00 59.98 428 SER A C 1
ATOM 3000 O O . SER A 1 402 ? 19.188 -22.148 26.486 1.00 58.92 428 SER A O 1
ATOM 3003 N N . ALA A 1 403 ? 20.325 -23.684 25.300 1.00 62.50 429 ALA A N 1
ATOM 3004 C CA . ALA A 1 403 ? 21.581 -22.949 25.394 1.00 57.16 429 ALA A CA 1
ATOM 3005 C C . ALA A 1 403 ? 21.624 -21.729 24.482 1.00 60.01 429 ALA A C 1
ATOM 3006 O O . ALA A 1 403 ? 22.518 -20.891 24.643 1.00 54.39 429 ALA A O 1
ATOM 3008 N N . GLY A 1 404 ? 20.690 -21.605 23.543 1.00 58.54 430 GLY A N 1
ATOM 3009 C CA . GLY A 1 404 ? 20.724 -20.513 22.595 1.00 52.56 430 GLY A CA 1
ATOM 3010 C C . GLY A 1 404 ? 21.621 -20.736 21.400 1.00 53.53 430 GLY A C 1
ATOM 3011 O O . GLY A 1 404 ? 21.833 -19.800 20.620 1.00 55.52 430 GLY A O 1
ATOM 3012 N N . VAL A 1 405 ? 22.146 -21.950 21.221 1.00 51.26 431 VAL A N 1
ATOM 3013 C CA . VAL A 1 405 ? 23.017 -22.221 20.082 1.00 54.03 431 VAL A CA 1
ATOM 3014 C C . VAL A 1 405 ? 22.234 -22.108 18.782 1.00 50.79 431 VAL A C 1
ATOM 3015 O O . VAL A 1 405 ? 22.755 -21.635 17.765 1.00 49.65 431 VAL A O 1
ATOM 3019 N N . VAL A 1 406 ? 20.970 -22.528 18.797 1.00 51.73 432 VAL A N 1
ATOM 3020 C CA . VAL A 1 406 ? 20.095 -22.440 17.639 1.00 52.40 432 VAL A CA 1
ATOM 3021 C C . VAL A 1 406 ? 18.778 -21.834 18.098 1.00 51.84 432 VAL A C 1
ATOM 3022 O O . VAL A 1 406 ? 18.474 -21.782 19.292 1.00 53.25 432 VAL A O 1
ATOM 3026 N N . ASP A 1 407 ? 17.989 -21.378 17.131 1.00 48.21 433 ASP A N 1
ATOM 3027 C CA . ASP A 1 407 ? 16.713 -20.750 17.430 1.00 54.36 433 ASP A CA 1
ATOM 3028 C C . ASP A 1 407 ? 15.681 -21.216 16.417 1.00 54.32 433 ASP A C 1
ATOM 3029 O O . ASP A 1 407 ? 15.967 -21.296 15.219 1.00 47.41 433 ASP A O 1
ATOM 3034 N N . GLN A 1 408 ? 14.479 -21.512 16.905 1.00 51.63 434 GLN A N 1
ATOM 3035 C CA . GLN A 1 408 ? 13.377 -21.979 16.076 1.00 55.66 434 GLN A CA 1
ATOM 3036 C C . GLN A 1 408 ? 12.271 -20.938 16.116 1.00 54.55 434 GLN A C 1
ATOM 3037 O O . GLN A 1 408 ? 11.800 -20.567 17.196 1.00 58.37 434 GLN A O 1
ATOM 3043 N N . HIS A 1 409 ? 11.859 -20.474 14.942 1.00 56.34 435 HIS A N 1
ATOM 3044 C CA . HIS A 1 409 ? 10.772 -19.515 14.858 1.00 57.49 435 HIS A CA 1
ATOM 3045 C C . HIS A 1 409 ? 9.466 -20.172 15.289 1.00 63.79 435 HIS A C 1
ATOM 3046 O O . HIS A 1 409 ? 9.297 -21.392 15.196 1.00 58.85 435 HIS A O 1
ATOM 3053 N N . GLU A 1 410 ? 8.537 -19.350 15.779 1.00 61.73 436 GLU A N 1
ATOM 3054 C CA . GLU A 1 410 ? 7.220 -19.868 16.130 1.00 65.19 436 GLU A CA 1
ATOM 3055 C C . GLU A 1 410 ? 6.582 -20.576 14.940 1.00 68.07 436 GLU A C 1
ATOM 3056 O O . GLU A 1 410 ? 5.990 -21.651 15.090 1.00 70.93 436 GLU A O 1
ATOM 3062 N N . THR A 1 411 ? 6.689 -19.984 13.752 1.00 67.79 437 THR A N 1
ATOM 3063 C CA . THR A 1 411 ? 6.140 -20.578 12.541 1.00 66.20 437 THR A CA 1
ATOM 3064 C C . THR A 1 411 ? 7.122 -21.588 11.957 1.00 67.36 437 THR A C 1
ATOM 3065 O O . THR A 1 411 ? 8.303 -21.280 11.768 1.00 64.44 437 THR A O 1
ATOM 3069 N N . HIS A 1 412 ? 6.632 -22.792 11.675 1.00 66.42 438 HIS A N 1
ATOM 3070 C CA . HIS A 1 412 ? 7.462 -23.843 11.094 1.00 62.59 438 HIS A CA 1
ATOM 3071 C C . HIS A 1 412 ? 7.280 -23.930 9.582 1.00 64.50 438 HIS A C 1
ATOM 3072 O O . HIS A 1 412 ? 6.376 -23.318 9.014 1.00 67.18 438 HIS A O 1
ATOM 3080 N N . ASP B 1 8 ? 48.659 -28.645 -18.760 1.00 100.26 34 ASP B N 1
ATOM 3081 C CA . ASP B 1 8 ? 47.952 -29.347 -19.825 1.00 102.65 34 ASP B CA 1
ATOM 3082 C C . ASP B 1 8 ? 47.603 -30.768 -19.397 1.00 104.07 34 ASP B C 1
ATOM 3083 O O . ASP B 1 8 ? 46.429 -31.133 -19.324 1.00 100.35 34 ASP B O 1
ATOM 3088 N N . MET B 1 9 ? 48.632 -31.572 -19.123 1.00 108.57 35 MET B N 1
ATOM 3089 C CA . MET B 1 9 ? 48.402 -32.946 -18.687 1.00 110.28 35 MET B CA 1
ATOM 3090 C C . MET B 1 9 ? 47.591 -32.979 -17.396 1.00 106.13 35 MET B C 1
ATOM 3091 O O . MET B 1 9 ? 46.626 -33.743 -17.273 1.00 103.75 35 MET B O 1
ATOM 3096 N N . ASN B 1 10 ? 47.969 -32.150 -16.422 1.00 103.99 36 ASN B N 1
ATOM 3097 C CA . ASN B 1 10 ? 47.271 -32.053 -15.146 1.00 104.40 36 ASN B CA 1
ATOM 3098 C C . ASN B 1 10 ? 46.236 -30.936 -15.116 1.00 96.00 36 ASN B C 1
ATOM 3099 O O . ASN B 1 10 ? 45.370 -30.937 -14.234 1.00 96.53 36 ASN B O 1
ATOM 3104 N N . ASN B 1 11 ? 46.295 -29.995 -16.060 1.00 89.71 37 ASN B N 1
ATOM 3105 C CA . ASN B 1 11 ? 45.419 -28.823 -16.055 1.00 83.21 37 ASN B CA 1
ATOM 3106 C C . ASN B 1 11 ? 44.177 -29.124 -16.890 1.00 73.94 37 ASN B C 1
ATOM 3107 O O . ASN B 1 11 ? 44.013 -28.653 -18.018 1.00 74.48 37 ASN B O 1
ATOM 3112 N N . ILE B 1 12 ? 43.277 -29.914 -16.312 1.00 72.75 38 ILE B N 1
ATOM 3113 C CA . ILE B 1 12 ? 42.041 -30.318 -16.975 1.00 67.38 38 ILE B CA 1
ATOM 3114 C C . ILE B 1 12 ? 40.915 -29.411 -16.501 1.00 60.88 38 ILE B C 1
ATOM 3115 O O . ILE B 1 12 ? 40.605 -29.365 -15.304 1.00 61.53 38 ILE B O 1
ATOM 3120 N N . LYS B 1 13 ? 40.294 -28.700 -17.440 1.00 54.22 39 LYS B N 1
ATOM 3121 C CA . LYS B 1 13 ? 39.216 -27.769 -17.146 1.00 51.29 39 LYS B CA 1
ATOM 3122 C C . LYS B 1 13 ? 37.870 -28.482 -17.164 1.00 45.54 39 LYS B C 1
ATOM 3123 O O . LYS B 1 13 ? 37.714 -29.528 -17.802 1.00 46.44 39 LYS B O 1
ATOM 3129 N N . PRO B 1 14 ? 36.869 -27.935 -16.468 1.00 44.63 40 PRO B N 1
ATOM 3130 C CA . PRO B 1 14 ? 35.615 -28.687 -16.285 1.00 43.96 40 PRO B CA 1
ATOM 3131 C C . PRO B 1 14 ? 34.875 -28.998 -17.574 1.00 42.75 40 PRO B C 1
ATOM 3132 O O . PRO B 1 14 ? 34.283 -30.078 -17.691 1.00 41.78 40 PRO B O 1
ATOM 3136 N N . LEU B 1 15 ? 34.878 -28.087 -18.544 1.00 41.49 41 LEU B N 1
ATOM 3137 C CA . LEU B 1 15 ? 34.057 -28.234 -19.738 1.00 41.65 41 LEU B CA 1
ATOM 3138 C C . LEU B 1 15 ? 34.817 -28.809 -20.927 1.00 43.75 41 LEU B C 1
ATOM 3139 O O . LEU B 1 15 ? 34.319 -28.740 -22.055 1.00 46.42 41 LEU B O 1
ATOM 3144 N N . GLU B 1 16 ? 36.001 -29.379 -20.711 1.00 43.99 42 GLU B N 1
ATOM 3145 C CA . GLU B 1 16 ? 36.702 -30.036 -21.806 1.00 43.68 42 GLU B CA 1
ATOM 3146 C C . GLU B 1 16 ? 35.857 -31.177 -22.355 1.00 44.70 42 GLU B C 1
ATOM 3147 O O . GLU B 1 16 ? 35.250 -31.942 -21.602 1.00 47.66 42 GLU B O 1
ATOM 3153 N N . GLY B 1 17 ? 35.821 -31.289 -23.681 1.00 47.73 43 GLY B N 1
ATOM 3154 C CA . GLY B 1 17 ? 34.984 -32.262 -24.342 1.00 43.25 43 GLY B CA 1
ATOM 3155 C C . GLY B 1 17 ? 33.594 -31.774 -24.682 1.00 44.90 43 GLY B C 1
ATOM 3156 O O . GLY B 1 17 ? 32.859 -32.485 -25.380 1.00 51.92 43 GLY B O 1
ATOM 3157 N N . VAL B 1 18 ? 33.209 -30.593 -24.211 1.00 40.05 44 VAL B N 1
ATOM 3158 C CA . VAL B 1 18 ? 31.921 -29.997 -24.546 1.00 43.50 44 VAL B CA 1
ATOM 3159 C C . VAL B 1 18 ? 32.106 -29.116 -25.774 1.00 42.85 44 VAL B C 1
ATOM 3160 O O . VAL B 1 18 ? 32.924 -28.190 -25.767 1.00 43.40 44 VAL B O 1
ATOM 3164 N N . LYS B 1 19 ? 31.345 -29.401 -26.826 1.00 42.40 45 LYS B N 1
ATOM 3165 C CA . LYS B 1 19 ? 31.381 -28.624 -28.057 1.00 43.47 45 LYS B CA 1
ATOM 3166 C C . LYS B 1 19 ? 30.232 -27.625 -28.057 1.00 39.34 45 LYS B C 1
ATOM 3167 O O . LYS B 1 19 ? 29.085 -27.991 -27.780 1.00 37.90 45 LYS B O 1
ATOM 3173 N N . ILE B 1 20 ? 30.539 -26.369 -28.370 1.00 37.63 46 ILE B N 1
ATOM 3174 C CA . ILE B 1 20 ? 29.544 -25.303 -28.405 1.00 35.45 46 ILE B CA 1
ATOM 3175 C C . ILE B 1 20 ? 29.493 -24.733 -29.817 1.00 41.45 46 ILE B C 1
ATOM 3176 O O . ILE B 1 20 ? 30.482 -24.169 -30.303 1.00 36.41 46 ILE B O 1
ATOM 3181 N N . LEU B 1 21 ? 28.347 -24.891 -30.475 1.00 39.90 47 LEU B N 1
ATOM 3182 C CA . LEU B 1 21 ? 28.110 -24.308 -31.792 1.00 39.17 47 LEU B CA 1
ATOM 3183 C C . LEU B 1 21 ? 27.604 -22.884 -31.590 1.00 40.00 47 LEU B C 1
ATOM 3184 O O . LEU B 1 21 ? 26.452 -22.676 -31.196 1.00 41.43 47 LEU B O 1
ATOM 3189 N N . ASP B 1 22 ? 28.465 -21.906 -31.863 1.00 37.93 48 ASP B N 1
ATOM 3190 C CA . ASP B 1 22 ? 28.269 -20.524 -31.434 1.00 38.47 48 ASP B CA 1
ATOM 3191 C C . ASP B 1 22 ? 28.014 -19.633 -32.646 1.00 39.09 48 ASP B C 1
ATOM 3192 O O . ASP B 1 22 ? 28.932 -19.360 -33.427 1.00 39.73 48 ASP B O 1
ATOM 3197 N N . LEU B 1 23 ? 26.769 -19.179 -32.799 1.00 38.53 49 LEU B N 1
ATOM 3198 C CA . LEU B 1 23 ? 26.394 -18.234 -33.843 1.00 40.66 49 LEU B CA 1
ATOM 3199 C C . LEU B 1 23 ? 26.207 -16.817 -33.307 1.00 41.56 49 LEU B C 1
ATOM 3200 O O . LEU B 1 23 ? 25.607 -15.978 -33.989 1.00 49.85 49 LEU B O 1
ATOM 3205 N N . THR B 1 24 ? 26.708 -16.530 -32.109 1.00 37.76 50 THR B N 1
ATOM 3206 C CA . THR B 1 24 ? 26.456 -15.242 -31.483 1.00 37.19 50 THR B CA 1
ATOM 3207 C C . THR B 1 24 ? 27.329 -14.145 -32.086 1.00 39.65 50 THR B C 1
ATOM 3208 O O . THR B 1 24 ? 28.379 -14.395 -32.682 1.00 42.74 50 THR B O 1
ATOM 3212 N N . ARG B 1 25 ? 26.868 -12.909 -31.916 1.00 39.21 51 ARG B N 1
ATOM 3213 C CA . ARG B 1 25 ? 27.577 -11.729 -32.380 1.00 40.92 51 ARG B CA 1
ATOM 3214 C C . ARG B 1 25 ? 27.370 -10.604 -31.374 1.00 42.29 51 ARG B C 1
ATOM 3215 O O . ARG B 1 25 ? 26.463 -10.650 -30.539 1.00 41.86 51 ARG B O 1
ATOM 3223 N N . VAL B 1 26 ? 28.234 -9.592 -31.459 1.00 41.24 52 VAL B N 1
ATOM 3224 C CA . VAL B 1 26 ? 28.175 -8.412 -30.598 1.00 41.04 52 VAL B CA 1
ATOM 3225 C C . VAL B 1 26 ? 28.787 -8.727 -29.236 1.00 38.48 52 VAL B C 1
ATOM 3226 O O . VAL B 1 26 ? 29.979 -9.042 -29.145 1.00 40.81 52 VAL B O 1
ATOM 3230 N N . LEU B 1 27 ? 27.993 -8.641 -28.166 1.00 36.94 53 LEU B N 1
ATOM 3231 C CA . LEU B 1 27 ? 28.572 -8.705 -26.827 1.00 35.35 53 LEU B CA 1
ATOM 3232 C C . LEU B 1 27 ? 27.943 -9.771 -25.932 1.00 37.21 53 LEU B C 1
ATOM 3233 O O . LEU B 1 27 ? 28.655 -10.618 -25.382 1.00 35.96 53 LEU B O 1
ATOM 3238 N N . ALA B 1 28 ? 26.619 -9.732 -25.758 1.00 35.01 54 ALA B N 1
ATOM 3239 C CA . ALA B 1 28 ? 25.963 -10.617 -24.797 1.00 34.39 54 ALA B CA 1
ATOM 3240 C C . ALA B 1 28 ? 26.307 -12.081 -25.054 1.00 37.60 54 ALA B C 1
ATOM 3241 O O . ALA B 1 28 ? 26.800 -12.787 -24.166 1.00 36.98 54 ALA B O 1
ATOM 3243 N N . GLY B 1 29 ? 26.050 -12.552 -26.271 1.00 33.47 55 GLY B N 1
ATOM 3244 C CA . GLY B 1 29 ? 26.304 -13.926 -26.630 1.00 31.15 55 GLY B CA 1
ATOM 3245 C C . GLY B 1 29 ? 27.779 -14.268 -26.611 1.00 30.58 55 GLY B C 1
ATOM 3246 O O . GLY B 1 29 ? 28.204 -15.245 -25.986 1.00 31.65 55 GLY B O 1
ATOM 3247 N N . PRO B 1 30 ? 28.594 -13.474 -27.311 1.00 32.10 56 PRO B N 1
ATOM 3248 C CA . PRO B 1 30 ? 30.040 -13.752 -27.311 1.00 33.70 56 PRO B CA 1
ATOM 3249 C C . PRO B 1 30 ? 30.650 -13.758 -25.920 1.00 32.54 56 PRO B C 1
ATOM 3250 O O . PRO B 1 30 ? 31.553 -14.559 -25.650 1.00 31.98 56 PRO B O 1
ATOM 3254 N N . PHE B 1 31 ? 30.186 -12.881 -25.027 1.00 32.27 57 PHE B N 1
ATOM 3255 C CA . PHE B 1 31 ? 30.701 -12.881 -23.661 1.00 31.62 57 PHE B CA 1
ATOM 3256 C C . PHE B 1 31 ? 30.364 -14.185 -22.948 1.00 33.49 57 PHE B C 1
ATOM 3257 O O . PHE B 1 31 ? 31.192 -14.729 -22.207 1.00 33.21 57 PHE B O 1
ATOM 3265 N N . ALA B 1 32 ? 29.151 -14.699 -23.155 1.00 31.16 58 ALA B N 1
ATOM 3266 C CA . ALA B 1 32 ? 28.769 -15.968 -22.544 1.00 31.82 58 ALA B CA 1
ATOM 3267 C C . ALA B 1 32 ? 29.654 -17.109 -23.036 1.00 35.04 58 ALA B C 1
ATOM 3268 O O . ALA B 1 32 ? 30.182 -17.889 -22.235 1.00 33.79 58 ALA B O 1
ATOM 3270 N N . THR B 1 33 ? 29.836 -17.220 -24.356 1.00 29.79 59 THR B N 1
ATOM 3271 C CA . THR B 1 33 ? 30.600 -18.343 -24.892 1.00 34.63 59 THR B CA 1
ATOM 3272 C C . THR B 1 33 ? 32.088 -18.209 -24.598 1.00 32.52 59 THR B C 1
ATOM 3273 O O . THR B 1 33 ? 32.789 -19.223 -24.499 1.00 35.33 59 THR B O 1
ATOM 3277 N N . MET B 1 34 ? 32.591 -16.980 -24.456 1.00 29.62 60 MET B N 1
ATOM 3278 C CA . MET B 1 34 ? 33.987 -16.811 -24.067 1.00 35.46 60 MET B CA 1
ATOM 3279 C C . MET B 1 34 ? 34.237 -17.381 -22.677 1.00 34.65 60 MET B C 1
ATOM 3280 O O . MET B 1 34 ? 35.246 -18.060 -22.449 1.00 36.34 60 MET B O 1
ATOM 3285 N N . ASN B 1 35 ? 33.333 -17.111 -21.730 1.00 34.14 61 ASN B N 1
ATOM 3286 C CA . ASN B 1 35 ? 33.497 -17.652 -20.385 1.00 36.12 61 ASN B CA 1
ATOM 3287 C C . ASN B 1 35 ? 33.388 -19.171 -20.380 1.00 36.39 61 ASN B C 1
ATOM 3288 O O . ASN B 1 35 ? 34.023 -19.831 -19.550 1.00 35.38 61 ASN B O 1
ATOM 3293 N N . LEU B 1 36 ? 32.582 -19.739 -21.280 1.00 37.54 62 LEU B N 1
ATOM 3294 C CA . LEU B 1 36 ? 32.538 -21.192 -21.413 1.00 34.93 62 LEU B CA 1
ATOM 3295 C C . LEU B 1 36 ? 33.810 -21.730 -22.056 1.00 38.40 62 LEU B C 1
ATOM 3296 O O . LEU B 1 36 ? 34.263 -22.827 -21.708 1.00 34.23 62 LEU B O 1
ATOM 3301 N N . GLY B 1 37 ? 34.399 -20.975 -22.985 1.00 35.77 63 GLY B N 1
ATOM 3302 C CA . GLY B 1 37 ? 35.687 -21.367 -23.530 1.00 32.01 63 GLY B CA 1
ATOM 3303 C C . GLY B 1 37 ? 36.784 -21.348 -22.484 1.00 34.66 63 GLY B C 1
ATOM 3304 O O . GLY B 1 37 ? 37.662 -22.215 -22.474 1.00 34.46 63 GLY B O 1
ATOM 3305 N N . ASP B 1 38 ? 36.757 -20.351 -21.597 1.00 32.35 64 ASP B N 1
ATOM 3306 C CA . ASP B 1 38 ? 37.718 -20.312 -20.499 1.00 38.02 64 ASP B CA 1
ATOM 3307 C C . ASP B 1 38 ? 37.637 -21.576 -19.654 1.00 33.70 64 ASP B C 1
ATOM 3308 O O . ASP B 1 38 ? 38.660 -22.082 -19.180 1.00 39.83 64 ASP B O 1
ATOM 3313 N N . LEU B 1 39 ? 36.429 -22.104 -19.461 1.00 35.09 65 LEU B N 1
ATOM 3314 C CA . LEU B 1 39 ? 36.226 -23.313 -18.674 1.00 38.35 65 LEU B CA 1
ATOM 3315 C C . LEU B 1 39 ? 36.531 -24.586 -19.455 1.00 38.87 65 LEU B C 1
ATOM 3316 O O . LEU B 1 39 ? 36.264 -25.682 -18.951 1.00 42.55 65 LEU B O 1
ATOM 3321 N N . GLY B 1 40 ? 37.073 -24.471 -20.666 1.00 38.44 66 GLY B N 1
ATOM 3322 C CA . GLY B 1 40 ? 37.528 -25.622 -21.418 1.00 42.03 66 GLY B CA 1
ATOM 3323 C C . GLY B 1 40 ? 36.645 -26.052 -22.569 1.00 39.00 66 GLY B C 1
ATOM 3324 O O . GLY B 1 40 ? 37.029 -26.966 -23.308 1.00 37.89 66 GLY B O 1
ATOM 3325 N N . ALA B 1 41 ? 35.489 -25.423 -22.759 1.00 39.18 67 ALA B N 1
ATOM 3326 C CA . ALA B 1 41 ? 34.601 -25.823 -23.840 1.00 38.93 67 ALA B CA 1
ATOM 3327 C C . ALA B 1 41 ? 35.222 -25.501 -25.193 1.00 40.94 67 ALA B C 1
ATOM 3328 O O . ALA B 1 41 ? 35.947 -24.516 -25.355 1.00 42.04 67 ALA B O 1
ATOM 3330 N N . GLU B 1 42 ? 34.932 -26.354 -26.173 1.00 42.50 68 GLU B N 1
ATOM 3331 C CA . GLU B 1 42 ? 35.367 -26.143 -27.551 1.00 46.93 68 GLU B CA 1
ATOM 3332 C C . GLU B 1 42 ? 34.307 -25.302 -28.254 1.00 40.64 68 GLU B C 1
ATOM 3333 O O . GLU B 1 42 ? 33.252 -25.809 -28.644 1.00 41.93 68 GLU B O 1
ATOM 3339 N N . VAL B 1 43 ? 34.584 -24.010 -28.403 1.00 40.22 69 VAL B N 1
ATOM 3340 C CA . VAL B 1 43 ? 33.634 -23.060 -28.973 1.00 38.71 69 VAL B CA 1
ATOM 3341 C C . VAL B 1 43 ? 33.894 -22.934 -30.470 1.00 45.18 69 VAL B C 1
ATOM 3342 O O . VAL B 1 43 ? 34.967 -22.486 -30.889 1.00 43.47 69 VAL B O 1
ATOM 3346 N N . ILE B 1 44 ? 32.908 -23.316 -31.276 1.00 41.79 70 ILE B N 1
ATOM 3347 C CA . ILE B 1 44 ? 32.992 -23.234 -32.730 1.00 41.23 70 ILE B CA 1
ATOM 3348 C C . ILE B 1 44 ? 32.173 -22.021 -33.158 1.00 43.38 70 ILE B C 1
ATOM 3349 O O . ILE B 1 44 ? 30.944 -22.086 -33.254 1.00 45.36 70 ILE B O 1
ATOM 3354 N N . LYS B 1 45 ? 32.855 -20.907 -33.408 1.00 40.29 71 LYS B N 1
ATOM 3355 C CA . LYS B 1 45 ? 32.189 -19.670 -33.793 1.00 39.38 71 LYS B CA 1
ATOM 3356 C C . LYS B 1 45 ? 31.851 -19.715 -35.279 1.00 40.77 71 LYS B C 1
ATOM 3357 O O . LYS B 1 45 ? 32.746 -19.851 -36.120 1.00 43.06 71 LYS B O 1
ATOM 3363 N N . VAL B 1 46 ? 30.566 -19.600 -35.601 1.00 39.87 72 VAL B N 1
ATOM 3364 C CA . VAL B 1 46 ? 30.083 -19.608 -36.978 1.00 41.41 72 VAL B CA 1
ATOM 3365 C C . VAL B 1 46 ? 29.912 -18.162 -37.424 1.00 43.54 72 VAL B C 1
ATOM 3366 O O . VAL B 1 46 ? 29.184 -17.392 -36.786 1.00 41.62 72 VAL B O 1
ATOM 3370 N N . GLU B 1 47 ? 30.577 -17.783 -38.515 1.00 43.36 73 GLU B N 1
ATOM 3371 C CA . GLU B 1 47 ? 30.596 -16.394 -38.951 1.00 43.61 73 GLU B CA 1
ATOM 3372 C C . GLU B 1 47 ? 30.239 -16.276 -40.427 1.00 51.27 73 GLU B C 1
ATOM 3373 O O . GLU B 1 47 ? 30.459 -17.198 -41.218 1.00 47.95 73 GLU B O 1
ATOM 3379 N N . ARG B 1 48 ? 29.694 -15.117 -40.786 1.00 45.86 74 ARG B N 1
ATOM 3380 C CA . ARG B 1 48 ? 29.365 -14.833 -42.178 1.00 47.97 74 ARG B CA 1
ATOM 3381 C C . ARG B 1 48 ? 30.636 -14.683 -43.004 1.00 50.80 74 ARG B C 1
ATOM 3382 O O . ARG B 1 48 ? 31.546 -13.946 -42.604 1.00 50.78 74 ARG B O 1
ATOM 3390 N N . PRO B 1 49 ? 30.741 -15.354 -44.149 1.00 41.65 75 PRO B N 1
ATOM 3391 C CA . PRO B 1 49 ? 31.914 -15.156 -45.007 1.00 46.05 75 PRO B CA 1
ATOM 3392 C C . PRO B 1 49 ? 32.045 -13.698 -45.418 1.00 48.27 75 PRO B C 1
ATOM 3393 O O . PRO B 1 49 ? 31.064 -13.039 -45.772 1.00 45.72 75 PRO B O 1
ATOM 3397 N N . GLY B 1 50 ? 33.273 -13.192 -45.355 1.00 45.52 76 GLY B N 1
ATOM 3398 C CA . GLY B 1 50 ? 33.533 -11.820 -45.735 1.00 45.19 76 GLY B CA 1
ATOM 3399 C C . GLY B 1 50 ? 33.473 -10.855 -44.571 1.00 55.47 76 GLY B C 1
ATOM 3400 O O . GLY B 1 50 ? 34.470 -10.206 -44.238 1.00 54.62 76 GLY B O 1
ATOM 3401 N N . ALA B 1 51 ? 32.301 -10.747 -43.945 1.00 49.92 77 ALA B N 1
ATOM 3402 C CA . ALA B 1 51 ? 32.098 -9.802 -42.855 1.00 46.94 77 ALA B CA 1
ATOM 3403 C C . ALA B 1 51 ? 32.379 -10.420 -41.488 1.00 50.10 77 ALA B C 1
ATOM 3404 O O . ALA B 1 51 ? 33.173 -9.878 -40.712 1.00 42.76 77 ALA B O 1
ATOM 3406 N N . GLY B 1 52 ? 31.743 -11.545 -41.177 1.00 44.60 78 GLY B N 1
ATOM 3407 C CA . GLY B 1 52 ? 31.914 -12.141 -39.869 1.00 41.91 78 GLY B CA 1
ATOM 3408 C C . GLY B 1 52 ? 31.138 -11.392 -38.798 1.00 46.14 78 GLY B C 1
ATOM 3409 O O . GLY B 1 52 ? 30.205 -10.628 -39.075 1.00 42.99 78 GLY B O 1
ATOM 3410 N N . ASP B 1 53 ? 31.540 -11.622 -37.549 1.00 42.37 79 ASP B N 1
ATOM 3411 C CA . ASP B 1 53 ? 30.903 -10.957 -36.420 1.00 41.48 79 ASP B CA 1
ATOM 3412 C C . ASP B 1 53 ? 30.923 -9.446 -36.608 1.00 40.15 79 ASP B C 1
ATOM 3413 O O . ASP B 1 53 ? 31.934 -8.865 -37.012 1.00 44.16 79 ASP B O 1
ATOM 3418 N N . ASP B 1 54 ? 29.786 -8.811 -36.309 1.00 40.87 80 ASP B N 1
ATOM 3419 C CA . ASP B 1 54 ? 29.656 -7.368 -36.494 1.00 44.65 80 ASP B CA 1
ATOM 3420 C C . ASP B 1 54 ? 30.786 -6.600 -35.818 1.00 44.90 80 ASP B C 1
ATOM 3421 O O . ASP B 1 54 ? 31.295 -5.617 -36.369 1.00 48.62 80 ASP B O 1
ATOM 3426 N N . THR B 1 55 ? 31.193 -7.031 -34.621 1.00 40.25 81 THR B N 1
ATOM 3427 C CA . THR B 1 55 ? 32.209 -6.292 -33.876 1.00 44.28 81 THR B CA 1
ATOM 3428 C C . THR B 1 55 ? 33.536 -6.217 -34.618 1.00 44.09 81 THR B C 1
ATOM 3429 O O . THR B 1 55 ? 34.364 -5.357 -34.295 1.00 43.81 81 THR B O 1
ATOM 3433 N N . ARG B 1 56 ? 33.756 -7.087 -35.606 1.00 38.23 82 ARG B N 1
ATOM 3434 C CA . ARG B 1 56 ? 35.017 -7.058 -36.340 1.00 46.56 82 ARG B CA 1
ATOM 3435 C C . ARG B 1 56 ? 35.246 -5.703 -36.998 1.00 47.82 82 ARG B C 1
ATOM 3436 O O . ARG B 1 56 ? 36.395 -5.280 -37.162 1.00 49.07 82 ARG B O 1
ATOM 3444 N N . THR B 1 57 ? 34.173 -5.016 -37.387 1.00 44.28 83 THR B N 1
ATOM 3445 C CA . THR B 1 57 ? 34.272 -3.741 -38.084 1.00 50.48 83 THR B CA 1
ATOM 3446 C C . THR B 1 57 ? 34.119 -2.539 -37.163 1.00 53.53 83 THR B C 1
ATOM 3447 O O . THR B 1 57 ? 34.219 -1.403 -37.637 1.00 58.69 83 THR B O 1
ATOM 3451 N N . TRP B 1 58 ? 33.891 -2.747 -35.866 1.00 54.92 84 TRP B N 1
ATOM 3452 C CA . TRP B 1 58 ? 33.650 -1.625 -34.957 1.00 54.81 84 TRP B CA 1
ATOM 3453 C C . TRP B 1 58 ? 35.002 -1.096 -34.500 1.00 52.91 84 TRP B C 1
ATOM 3454 O O . TRP B 1 58 ? 35.581 -1.558 -33.516 1.00 56.38 84 TRP B O 1
ATOM 3465 N N . GLY B 1 59 ? 35.504 -0.103 -35.227 1.00 56.76 85 GLY B N 1
ATOM 3466 C CA . GLY B 1 59 ? 36.747 0.546 -34.894 1.00 57.03 85 GLY B CA 1
ATOM 3467 C C . GLY B 1 59 ? 36.879 1.871 -35.615 1.00 60.71 85 GLY B C 1
ATOM 3468 O O . GLY B 1 59 ? 36.062 2.219 -36.472 1.00 60.87 85 GLY B O 1
ATOM 3469 N N . PRO B 1 60 ? 37.918 2.641 -35.281 1.00 62.17 86 PRO B N 1
ATOM 3470 C CA . PRO B 1 60 ? 38.983 2.332 -34.316 1.00 58.75 86 PRO B CA 1
ATOM 3471 C C . PRO B 1 60 ? 38.449 2.249 -32.890 1.00 59.51 86 PRO B C 1
ATOM 3472 O O . PRO B 1 60 ? 37.312 2.624 -32.619 1.00 60.23 86 PRO B O 1
ATOM 3476 N N . PRO B 1 61 ? 39.264 1.746 -31.958 1.00 55.47 87 PRO B N 1
ATOM 3477 C CA . PRO B 1 61 ? 40.669 1.371 -32.137 1.00 55.95 87 PRO B CA 1
ATOM 3478 C C . PRO B 1 61 ? 40.835 0.052 -32.884 1.00 58.89 87 PRO B C 1
ATOM 3479 O O . PRO B 1 61 ? 40.048 -0.876 -32.726 1.00 55.82 87 PRO B O 1
ATOM 3483 N N . PHE B 1 62 ? 41.871 -0.039 -33.713 1.00 60.97 88 PHE B N 1
ATOM 3484 C CA . PHE B 1 62 ? 42.193 -1.244 -34.460 1.00 55.72 88 PHE B CA 1
ATOM 3485 C C . PHE B 1 62 ? 43.609 -1.694 -34.133 1.00 58.25 88 PHE B C 1
ATOM 3486 O O . PHE B 1 62 ? 44.501 -0.872 -33.903 1.00 64.66 88 PHE B O 1
ATOM 3494 N N . VAL B 1 63 ? 43.807 -3.008 -34.111 1.00 56.97 89 VAL B N 1
ATOM 3495 C CA . VAL B 1 63 ? 45.132 -3.605 -34.018 1.00 57.01 89 VAL B CA 1
ATOM 3496 C C . VAL B 1 63 ? 45.326 -4.432 -35.280 1.00 61.92 89 VAL B C 1
ATOM 3497 O O . VAL B 1 63 ? 44.719 -5.501 -35.430 1.00 56.54 89 VAL B O 1
ATOM 3501 N N . GLY B 1 64 ? 46.162 -3.946 -36.186 1.00 62.04 90 GLY B N 1
ATOM 3502 C CA . GLY B 1 64 ? 46.248 -4.580 -37.490 1.00 61.89 90 GLY B CA 1
ATOM 3503 C C . GLY B 1 64 ? 44.895 -4.534 -38.171 1.00 58.39 90 GLY B C 1
ATOM 3504 O O . GLY B 1 64 ? 44.325 -3.460 -38.400 1.00 61.08 90 GLY B O 1
ATOM 3505 N N . THR B 1 65 ? 44.358 -5.710 -38.496 1.00 59.73 91 THR B N 1
ATOM 3506 C CA . THR B 1 65 ? 43.044 -5.821 -39.115 1.00 57.46 91 THR B CA 1
ATOM 3507 C C . THR B 1 65 ? 41.930 -6.106 -38.116 1.00 61.74 91 THR B C 1
ATOM 3508 O O . THR B 1 65 ? 40.754 -6.023 -38.487 1.00 61.96 91 THR B O 1
ATOM 3512 N N . GLU B 1 66 ? 42.264 -6.440 -36.874 1.00 54.62 92 GLU B N 1
ATOM 3513 C CA . GLU B 1 66 ? 41.285 -6.841 -35.874 1.00 55.44 92 GLU B CA 1
ATOM 3514 C C . GLU B 1 66 ? 40.933 -5.664 -34.975 1.00 56.17 92 GLU B C 1
ATOM 3515 O O . GLU B 1 66 ? 41.816 -4.930 -34.522 1.00 56.79 92 GLU B O 1
ATOM 3521 N N . SER B 1 67 ? 39.640 -5.486 -34.719 1.00 49.39 93 SER B N 1
ATOM 3522 C CA . SER B 1 67 ? 39.209 -4.434 -33.812 1.00 49.70 93 SER B CA 1
ATOM 3523 C C . SER B 1 67 ? 39.381 -4.886 -32.368 1.00 48.78 93 SER B C 1
ATOM 3524 O O . SER B 1 67 ? 39.257 -6.071 -32.045 1.00 43.59 93 SER B O 1
ATOM 3527 N N . THR B 1 68 ? 39.668 -3.919 -31.493 1.00 46.89 94 THR B N 1
ATOM 3528 C CA . THR B 1 68 ? 39.832 -4.238 -30.080 1.00 45.75 94 THR B CA 1
ATOM 3529 C C . THR B 1 68 ? 38.534 -4.740 -29.463 1.00 40.14 94 THR B C 1
ATOM 3530 O O . THR B 1 68 ? 38.563 -5.581 -28.557 1.00 40.13 94 THR B O 1
ATOM 3534 N N . TYR B 1 69 ? 37.390 -4.238 -29.932 1.00 38.33 95 TYR B N 1
ATOM 3535 C CA . TYR B 1 69 ? 36.110 -4.749 -29.453 1.00 39.30 95 TYR B CA 1
ATOM 3536 C C . TYR B 1 69 ? 36.016 -6.254 -29.670 1.00 43.45 95 TYR B C 1
ATOM 3537 O O . TYR B 1 69 ? 35.717 -7.011 -28.740 1.00 33.48 95 TYR B O 1
ATOM 3546 N N . TYR B 1 70 ? 36.274 -6.706 -30.900 1.00 39.04 96 TYR B N 1
ATOM 3547 C CA . TYR B 1 70 ? 36.169 -8.131 -31.195 1.00 37.64 96 TYR B CA 1
ATOM 3548 C C . TYR B 1 70 ? 37.158 -8.935 -30.363 1.00 36.00 96 TYR B C 1
ATOM 3549 O O . TYR B 1 70 ? 36.810 -9.992 -29.823 1.00 38.20 96 TYR B O 1
ATOM 3558 N N . LEU B 1 71 ? 38.399 -8.457 -30.256 1.00 38.11 97 LEU B N 1
ATOM 3559 C CA . LEU B 1 71 ? 39.414 -9.201 -29.520 1.00 43.61 97 LEU B CA 1
ATOM 3560 C C . LEU B 1 71 ? 39.044 -9.355 -28.051 1.00 39.77 97 LEU B C 1
ATOM 3561 O O . LEU B 1 71 ? 39.386 -10.366 -27.427 1.00 41.20 97 LEU B O 1
ATOM 3566 N N . SER B 1 72 ? 38.348 -8.368 -27.484 1.00 39.43 98 SER B N 1
ATOM 3567 C CA . SER B 1 72 ? 38.139 -8.342 -26.040 1.00 40.91 98 SER B CA 1
ATOM 3568 C C . SER B 1 72 ? 37.247 -9.482 -25.563 1.00 41.00 98 SER B C 1
ATOM 3569 O O . SER B 1 72 ? 37.343 -9.886 -24.399 1.00 37.34 98 SER B O 1
ATOM 3572 N N . VAL B 1 73 ? 36.371 -10.007 -26.422 1.00 40.07 99 VAL B N 1
ATOM 3573 C CA . VAL B 1 73 ? 35.385 -10.982 -25.967 1.00 40.13 99 VAL B CA 1
ATOM 3574 C C . VAL B 1 73 ? 35.288 -12.179 -26.907 1.00 39.89 99 VAL B C 1
ATOM 3575 O O . VAL B 1 73 ? 34.207 -12.754 -27.074 1.00 42.43 99 VAL B O 1
ATOM 3579 N N . ASN B 1 74 ? 36.406 -12.574 -27.525 1.00 34.28 100 ASN B N 1
ATOM 3580 C CA . ASN B 1 74 ? 36.359 -13.738 -28.405 1.00 37.99 100 ASN B CA 1
ATOM 3581 C C . ASN B 1 74 ? 37.587 -14.636 -28.286 1.00 38.63 100 ASN B C 1
ATOM 3582 O O . ASN B 1 74 ? 37.849 -15.433 -29.195 1.00 38.34 100 ASN B O 1
ATOM 3587 N N . ARG B 1 75 ? 38.340 -14.546 -27.195 1.00 35.50 101 ARG B N 1
ATOM 3588 C CA . ARG B 1 75 ? 39.410 -15.504 -26.977 1.00 39.95 101 ARG B CA 1
ATOM 3589 C C . ARG B 1 75 ? 38.826 -16.898 -26.755 1.00 40.06 101 ARG B C 1
ATOM 3590 O O . ARG B 1 75 ? 37.637 -17.066 -26.473 1.00 37.05 101 ARG B O 1
ATOM 3598 N N . ASN B 1 76 ? 39.687 -17.908 -26.884 1.00 37.16 102 ASN B N 1
ATOM 3599 C CA . ASN B 1 76 ? 39.302 -19.296 -26.626 1.00 40.81 102 ASN B CA 1
ATOM 3600 C C . ASN B 1 76 ? 38.158 -19.745 -27.534 1.00 41.18 102 ASN B C 1
ATOM 3601 O O . ASN B 1 76 ? 37.229 -20.428 -27.098 1.00 39.34 102 ASN B O 1
ATOM 3606 N N . LYS B 1 77 ? 38.219 -19.353 -28.805 1.00 36.57 103 LYS B N 1
ATOM 3607 C CA . LYS B 1 77 ? 37.225 -19.766 -29.784 1.00 37.92 103 LYS B CA 1
ATOM 3608 C C . LYS B 1 77 ? 37.916 -20.104 -31.097 1.00 41.32 103 LYS B C 1
ATOM 3609 O O . LYS B 1 77 ? 39.011 -19.617 -31.390 1.00 40.28 103 LYS B O 1
ATOM 3615 N N . LYS B 1 78 ? 37.264 -20.956 -31.883 1.00 40.22 104 LYS B N 1
ATOM 3616 C CA . LYS B 1 78 ? 37.656 -21.228 -33.258 1.00 36.92 104 LYS B CA 1
ATOM 3617 C C . LYS B 1 78 ? 36.608 -20.657 -34.204 1.00 39.67 104 LYS B C 1
ATOM 3618 O O . LYS B 1 78 ? 35.436 -20.516 -33.843 1.00 46.03 104 LYS B O 1
ATOM 3624 N N . SER B 1 79 ? 37.038 -20.331 -35.420 1.00 38.99 105 SER B N 1
ATOM 3625 C CA . SER B 1 79 ? 36.191 -19.663 -36.399 1.00 38.20 105 SER B CA 1
ATOM 3626 C C . SER B 1 79 ? 36.049 -20.508 -37.656 1.00 39.29 105 SER B C 1
ATOM 3627 O O . SER B 1 79 ? 37.049 -20.945 -38.236 1.00 37.57 105 SER B O 1
ATOM 3630 N N . ILE B 1 80 ? 34.805 -20.739 -38.067 1.00 37.98 106 ILE B N 1
ATOM 3631 C CA . ILE B 1 80 ? 34.486 -21.327 -39.362 1.00 41.97 106 ILE B CA 1
ATOM 3632 C C . ILE B 1 80 ? 33.574 -20.352 -40.092 1.00 42.37 106 ILE B C 1
ATOM 3633 O O . ILE B 1 80 ? 32.514 -19.979 -39.573 1.00 38.35 106 ILE B O 1
ATOM 3638 N N . ALA B 1 81 ? 33.991 -19.926 -41.283 1.00 41.49 107 ALA B N 1
ATOM 3639 C CA . ALA B 1 81 ? 33.204 -19.005 -42.094 1.00 44.36 107 ALA B CA 1
ATOM 3640 C C . ALA B 1 81 ? 32.312 -19.822 -43.021 1.00 40.22 107 ALA B C 1
ATOM 3641 O O . ALA B 1 81 ? 32.795 -20.449 -43.968 1.00 42.25 107 ALA B O 1
ATOM 3643 N N . VAL B 1 82 ? 31.012 -19.818 -42.743 1.00 44.10 108 VAL B N 1
ATOM 3644 C CA . VAL B 1 82 ? 30.035 -20.573 -43.517 1.00 39.40 108 VAL B CA 1
ATOM 3645 C C . VAL B 1 82 ? 28.812 -19.694 -43.734 1.00 39.79 108 VAL B C 1
ATOM 3646 O O . VAL B 1 82 ? 28.371 -18.991 -42.819 1.00 38.62 108 VAL B O 1
ATOM 3650 N N . ASN B 1 83 ? 28.271 -19.729 -44.948 1.00 38.65 109 ASN B N 1
ATOM 3651 C CA . ASN B 1 83 ? 27.090 -18.945 -45.306 1.00 42.31 109 ASN B CA 1
ATOM 3652 C C . ASN B 1 83 ? 25.842 -19.748 -44.956 1.00 40.17 109 ASN B C 1
ATOM 3653 O O . ASN B 1 83 ? 25.456 -20.666 -45.684 1.00 39.99 109 ASN B O 1
ATOM 3658 N N . ILE B 1 84 ? 25.208 -19.407 -43.829 1.00 38.74 110 ILE B N 1
ATOM 3659 C CA . ILE B 1 84 ? 24.033 -20.148 -43.381 1.00 37.12 110 ILE B CA 1
ATOM 3660 C C . ILE B 1 84 ? 22.791 -19.844 -44.204 1.00 43.07 110 ILE B C 1
ATOM 3661 O O . ILE B 1 84 ? 21.759 -20.493 -44.007 1.00 48.00 110 ILE B O 1
ATOM 3666 N N . LYS B 1 85 ? 22.853 -18.872 -45.116 1.00 41.85 111 LYS B N 1
ATOM 3667 C CA . LYS B 1 85 ? 21.768 -18.679 -46.072 1.00 46.94 111 LYS B CA 1
ATOM 3668 C C . LYS B 1 85 ? 21.865 -19.609 -47.273 1.00 48.41 111 LYS B C 1
ATOM 3669 O O . LYS B 1 85 ? 20.937 -19.637 -48.089 1.00 50.06 111 LYS B O 1
ATOM 3675 N N . ASP B 1 86 ? 22.954 -20.353 -47.408 1.00 46.86 112 ASP B N 1
ATOM 3676 C CA . ASP B 1 86 ? 23.099 -21.319 -48.490 1.00 46.80 112 ASP B CA 1
ATOM 3677 C C . ASP B 1 86 ? 22.616 -22.682 -48.012 1.00 46.28 112 ASP B C 1
ATOM 3678 O O . ASP B 1 86 ? 22.991 -23.111 -46.914 1.00 44.55 112 ASP B O 1
ATOM 3683 N N . PRO B 1 87 ? 21.774 -23.376 -48.785 1.00 49.10 113 PRO B N 1
ATOM 3684 C CA . PRO B 1 87 ? 21.309 -24.702 -48.343 1.00 47.57 113 PRO B CA 1
ATOM 3685 C C . PRO B 1 87 ? 22.442 -25.635 -47.950 1.00 42.41 113 PRO B C 1
ATOM 3686 O O . PRO B 1 87 ? 22.296 -26.408 -46.994 1.00 47.46 113 PRO B O 1
ATOM 3690 N N . LYS B 1 88 ? 23.575 -25.581 -48.656 1.00 45.32 114 LYS B N 1
ATOM 3691 C CA . LYS B 1 88 ? 24.723 -26.383 -48.249 1.00 44.64 114 LYS B CA 1
ATOM 3692 C C . LYS B 1 88 ? 25.249 -25.936 -46.893 1.00 44.43 114 LYS B C 1
ATOM 3693 O O . LYS B 1 88 ? 25.730 -26.763 -46.109 1.00 44.80 114 LYS B O 1
ATOM 3699 N N . GLY B 1 89 ? 25.166 -24.637 -46.600 1.00 43.12 115 GLY B N 1
ATOM 3700 C CA . GLY B 1 89 ? 25.581 -24.161 -45.293 1.00 38.92 115 GLY B CA 1
ATOM 3701 C C . GLY B 1 89 ? 24.648 -24.629 -44.193 1.00 39.68 115 GLY B C 1
ATOM 3702 O O . GLY B 1 89 ? 25.097 -25.015 -43.110 1.00 40.47 115 GLY B O 1
ATOM 3703 N N . VAL B 1 90 ? 23.339 -24.602 -44.453 1.00 38.29 116 VAL B N 1
ATOM 3704 C CA . VAL B 1 90 ? 22.389 -25.162 -43.497 1.00 43.92 116 VAL B CA 1
ATOM 3705 C C . VAL B 1 90 ? 22.752 -26.608 -43.191 1.00 45.08 116 VAL B C 1
ATOM 3706 O O . VAL B 1 90 ? 22.698 -27.049 -42.037 1.00 42.30 116 VAL B O 1
ATOM 3710 N N . LYS B 1 91 ? 23.131 -27.364 -44.225 1.00 41.87 117 LYS B N 1
ATOM 3711 C CA . LYS B 1 91 ? 23.558 -28.745 -44.033 1.00 40.80 117 LYS B CA 1
ATOM 3712 C C . LYS B 1 91 ? 24.752 -28.829 -43.090 1.00 44.49 117 LYS B C 1
ATOM 3713 O O . LYS B 1 91 ? 24.805 -29.704 -42.217 1.00 40.11 117 LYS B O 1
ATOM 3719 N N . ILE B 1 92 ? 25.715 -27.919 -43.242 1.00 41.25 118 ILE B N 1
ATOM 3720 C CA . ILE B 1 92 ? 26.906 -27.956 -42.400 1.00 44.62 118 ILE B CA 1
ATOM 3721 C C . ILE B 1 92 ? 26.551 -27.638 -40.954 1.00 45.91 118 ILE B C 1
ATOM 3722 O O . ILE B 1 92 ? 27.080 -28.253 -40.020 1.00 38.23 118 ILE B O 1
ATOM 3727 N N . ILE B 1 93 ? 25.657 -26.670 -40.742 1.00 42.84 119 ILE B N 1
ATOM 3728 C CA . ILE B 1 93 ? 25.262 -26.317 -39.383 1.00 39.43 119 ILE B CA 1
ATOM 3729 C C . ILE B 1 93 ? 24.550 -27.485 -38.710 1.00 43.74 119 ILE B C 1
ATOM 3730 O O . ILE B 1 93 ? 24.800 -27.790 -37.538 1.00 48.85 119 ILE B O 1
ATOM 3735 N N . LYS B 1 94 ? 23.653 -28.158 -39.437 1.00 38.54 120 LYS B N 1
ATOM 3736 C CA . LYS B 1 94 ? 22.957 -29.303 -38.858 1.00 46.10 120 LYS B CA 1
ATOM 3737 C C . LYS B 1 94 ? 23.921 -30.440 -38.545 1.00 45.10 120 LYS B C 1
ATOM 3738 O O . LYS B 1 94 ? 23.793 -31.106 -37.511 1.00 38.56 120 LYS B O 1
ATOM 3744 N N . GLU B 1 95 ? 24.893 -30.678 -39.427 1.00 38.74 121 GLU B N 1
ATOM 3745 C CA . GLU B 1 95 ? 25.887 -31.712 -39.164 1.00 42.48 121 GLU B CA 1
ATOM 3746 C C . GLU B 1 95 ? 26.732 -31.367 -37.944 1.00 45.69 121 GLU B C 1
ATOM 3747 O O . GLU B 1 95 ? 27.112 -32.254 -37.171 1.00 45.64 121 GLU B O 1
ATOM 3753 N N . LEU B 1 96 ? 27.033 -30.080 -37.753 1.00 41.08 122 LEU B N 1
ATOM 3754 C CA . LEU B 1 96 ? 27.774 -29.662 -36.568 1.00 44.20 122 LEU B CA 1
ATOM 3755 C C . LEU B 1 96 ? 26.939 -29.843 -35.306 1.00 44.61 122 LEU B C 1
ATOM 3756 O O . LEU B 1 96 ? 27.442 -30.323 -34.284 1.00 43.09 122 LEU B O 1
ATOM 3761 N N . ALA B 1 97 ? 25.662 -29.454 -35.356 1.00 38.73 123 ALA B N 1
ATOM 3762 C CA . ALA B 1 97 ? 24.803 -29.600 -34.188 1.00 45.27 123 ALA B CA 1
ATOM 3763 C C . ALA B 1 97 ?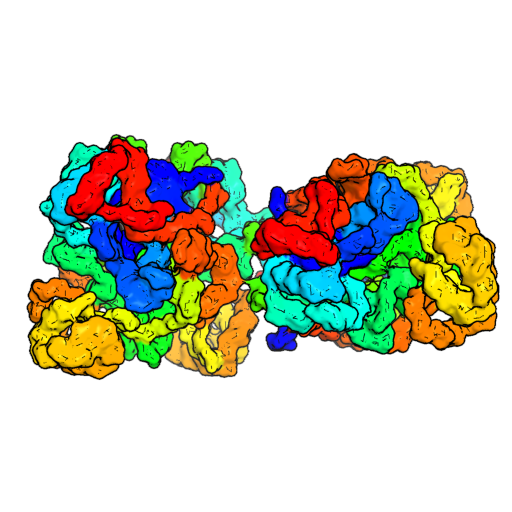 24.713 -31.051 -33.740 1.00 46.06 123 ALA B C 1
ATOM 3764 O O . ALA B 1 97 ? 24.618 -31.325 -32.538 1.00 42.73 123 ALA B O 1
ATOM 3766 N N . ALA B 1 98 ? 24.747 -31.992 -34.687 1.00 42.97 124 ALA B N 1
ATOM 3767 C CA . ALA B 1 98 ? 24.635 -33.403 -34.342 1.00 43.08 124 ALA B CA 1
ATOM 3768 C C . ALA B 1 98 ? 25.798 -33.888 -33.489 1.00 42.90 124 ALA B C 1
ATOM 3769 O O . ALA B 1 98 ? 25.650 -34.879 -32.766 1.00 43.16 124 ALA B O 1
ATOM 3771 N N . VAL B 1 99 ? 26.947 -33.217 -33.546 1.00 45.48 125 VAL B N 1
ATOM 3772 C CA . VAL B 1 99 ? 28.113 -33.616 -32.770 1.00 43.63 125 VAL B CA 1
ATOM 3773 C C . VAL B 1 99 ? 28.486 -32.566 -31.735 1.00 45.33 125 VAL B C 1
ATOM 3774 O O . VAL B 1 99 ? 29.541 -32.672 -31.100 1.00 44.55 125 VAL B O 1
ATOM 3778 N N . CYS B 1 100 ? 27.639 -31.562 -31.533 1.00 43.11 126 CYS B N 1
ATOM 3779 C CA . CYS B 1 100 ? 27.875 -30.520 -30.549 1.00 40.00 126 CYS B CA 1
ATOM 3780 C C . CYS B 1 100 ? 26.863 -30.630 -29.418 1.00 41.89 126 CYS B C 1
ATOM 3781 O O . CYS B 1 100 ? 25.756 -31.147 -29.596 1.00 43.00 126 CYS B O 1
ATOM 3784 N N . ASP B 1 101 ? 27.259 -30.134 -28.249 1.00 45.86 127 ASP B N 1
ATOM 3785 C CA . ASP B 1 101 ? 26.426 -30.210 -27.058 1.00 38.84 127 ASP B CA 1
ATOM 3786 C C . ASP B 1 101 ? 25.549 -28.983 -26.863 1.00 37.77 127 ASP B C 1
ATOM 3787 O O . ASP B 1 101 ? 24.465 -29.096 -26.279 1.00 38.29 127 ASP B O 1
ATOM 3792 N N . VAL B 1 102 ? 25.988 -27.818 -27.334 1.00 36.22 128 VAL B N 1
ATOM 3793 C CA . VAL B 1 102 ? 25.279 -26.567 -27.103 1.00 37.96 128 VAL B CA 1
ATOM 3794 C C . VAL B 1 102 ? 25.155 -25.794 -28.408 1.00 36.76 128 VAL B C 1
ATOM 3795 O O . VAL B 1 102 ? 26.051 -25.818 -29.257 1.00 35.47 128 VAL B O 1
ATOM 3799 N N . PHE B 1 103 ? 24.030 -25.095 -28.553 1.00 37.00 129 PHE B N 1
ATOM 3800 C CA . PHE B 1 103 ? 23.748 -24.237 -29.699 1.00 35.96 129 PHE B CA 1
ATOM 3801 C C . PHE B 1 103 ? 23.303 -22.884 -29.163 1.00 37.54 129 PHE B C 1
ATOM 3802 O O . PHE B 1 103 ? 22.332 -22.808 -28.403 1.00 40.36 129 PHE B O 1
ATOM 3810 N N . VAL B 1 104 ? 24.012 -21.823 -29.545 1.00 32.41 130 VAL B N 1
ATOM 3811 C CA . VAL B 1 104 ? 23.769 -20.487 -29.012 1.00 34.77 130 VAL B CA 1
ATOM 3812 C C . VAL B 1 104 ? 23.571 -19.520 -30.171 1.00 35.14 130 VAL B C 1
ATOM 3813 O O . VAL B 1 104 ? 24.339 -19.539 -31.139 1.00 41.47 130 VAL B O 1
ATOM 3817 N N . GLU B 1 105 ? 22.550 -18.672 -30.066 1.00 35.30 131 GLU B N 1
ATOM 3818 C CA . GLU B 1 105 ? 22.275 -17.672 -31.088 1.00 37.70 131 GLU B CA 1
ATOM 3819 C C . GLU B 1 105 ? 21.596 -16.477 -30.438 1.00 40.50 131 GLU B C 1
ATOM 3820 O O . GLU B 1 105 ? 20.967 -16.595 -29.383 1.00 38.14 131 GLU B O 1
ATOM 3826 N N . ASN B 1 106 ? 21.728 -15.318 -31.081 1.00 37.04 132 ASN B N 1
ATOM 3827 C CA . ASN B 1 106 ? 21.120 -14.091 -30.578 1.00 37.19 132 ASN B CA 1
ATOM 3828 C C . ASN B 1 106 ? 20.471 -13.310 -31.713 1.00 40.79 132 ASN B C 1
ATOM 3829 O O . ASN B 1 106 ? 20.557 -12.079 -31.774 1.00 45.05 132 ASN B O 1
ATOM 3834 N N . TYR B 1 107 ? 19.811 -14.018 -32.625 1.00 38.44 133 TYR B N 1
ATOM 3835 C CA . TYR B 1 107 ? 19.017 -13.378 -33.658 1.00 45.04 133 TYR B CA 1
ATOM 3836 C C . TYR B 1 107 ? 17.626 -13.059 -33.122 1.00 43.30 133 TYR B C 1
ATOM 3837 O O . TYR B 1 107 ? 17.193 -13.585 -32.092 1.00 37.18 133 TYR B O 1
ATOM 3846 N N . VAL B 1 108 ? 16.927 -12.178 -33.832 1.00 37.87 134 VAL B N 1
ATOM 3847 C CA . VAL B 1 108 ? 15.536 -11.907 -33.455 1.00 42.22 134 VAL B CA 1
ATOM 3848 C C . VAL B 1 108 ? 14.765 -13.219 -33.432 1.00 41.83 134 VAL B C 1
ATOM 3849 O O . VAL B 1 108 ? 15.026 -14.103 -34.274 1.00 43.22 134 VAL B O 1
ATOM 3853 N N . PRO B 1 109 ? 13.834 -13.419 -32.502 1.00 44.00 135 PRO B N 1
ATOM 3854 C CA . PRO B 1 109 ? 13.105 -14.693 -32.455 1.00 44.06 135 PRO B CA 1
ATOM 3855 C C . PRO B 1 109 ? 12.432 -14.982 -33.789 1.00 44.26 135 PRO B C 1
ATOM 3856 O O . PRO B 1 109 ? 11.803 -14.109 -34.391 1.00 43.07 135 PRO B O 1
ATOM 3860 N N . GLY B 1 110 ? 12.573 -16.223 -34.251 1.00 45.17 136 GLY B N 1
ATOM 3861 C CA . GLY B 1 110 ? 11.975 -16.647 -35.496 1.00 42.35 136 GLY B CA 1
ATOM 3862 C C . GLY B 1 110 ? 12.848 -16.480 -36.722 1.00 40.88 136 GLY B C 1
ATOM 3863 O O . GLY B 1 110 ? 12.526 -17.052 -37.770 1.00 45.85 136 GLY B O 1
ATOM 3864 N N . LYS B 1 111 ? 13.939 -15.717 -36.632 1.00 41.53 137 LYS B N 1
ATOM 3865 C CA . LYS B 1 111 ? 14.786 -15.513 -37.804 1.00 46.59 137 LYS B CA 1
ATOM 3866 C C . LYS B 1 111 ? 15.472 -16.805 -38.228 1.00 42.69 137 LYS B C 1
ATOM 3867 O O . LYS B 1 111 ? 15.403 -17.200 -39.398 1.00 45.43 137 LYS B O 1
ATOM 3873 N N . LEU B 1 112 ? 16.143 -17.477 -37.291 1.00 39.23 138 LEU B N 1
ATOM 3874 C CA . LEU B 1 112 ? 16.794 -18.739 -37.625 1.00 41.31 138 LEU B CA 1
ATOM 3875 C C . LEU B 1 112 ? 15.785 -19.807 -38.014 1.00 47.22 138 LEU B C 1
ATOM 3876 O O . LEU B 1 112 ? 16.079 -20.656 -38.864 1.00 39.95 138 LEU B O 1
ATOM 3881 N N . SER B 1 113 ? 14.593 -19.784 -37.415 1.00 44.25 139 SER B N 1
ATOM 3882 C CA . SER B 1 113 ? 13.577 -20.763 -37.782 1.00 46.27 139 SER B CA 1
ATOM 3883 C C . SER B 1 113 ? 13.215 -20.646 -39.258 1.00 48.75 139 SER B C 1
ATOM 3884 O O . SER B 1 113 ? 13.006 -21.659 -39.937 1.00 47.75 139 SER B O 1
ATOM 3887 N N . ALA B 1 114 ? 13.141 -19.417 -39.775 1.00 45.31 140 ALA B N 1
ATOM 3888 C CA . ALA B 1 114 ? 12.844 -19.223 -41.190 1.00 47.27 140 ALA B CA 1
ATOM 3889 C C . ALA B 1 114 ? 13.982 -19.685 -42.091 1.00 48.93 140 ALA B C 1
ATOM 3890 O O . ALA B 1 114 ? 13.755 -19.917 -43.283 1.00 51.76 140 ALA B O 1
ATOM 3892 N N . MET B 1 115 ? 15.193 -19.821 -41.555 1.00 49.65 141 MET B N 1
ATOM 3893 C CA . MET B 1 115 ? 16.332 -20.309 -42.321 1.00 49.69 141 MET B CA 1
ATOM 3894 C C . MET B 1 115 ? 16.534 -21.810 -42.183 1.00 45.02 141 MET B C 1
ATOM 3895 O O . MET B 1 115 ? 17.504 -22.342 -42.732 1.00 52.11 141 MET B O 1
ATOM 3900 N N . GLY B 1 116 ? 15.662 -22.499 -41.453 1.00 50.58 142 GLY B N 1
ATOM 3901 C CA . GLY B 1 116 ? 15.829 -23.918 -41.223 1.00 47.72 142 GLY B CA 1
ATOM 3902 C C . GLY B 1 116 ? 16.734 -24.265 -40.065 1.00 48.83 142 GLY B C 1
ATOM 3903 O O . GLY B 1 116 ? 17.126 -25.430 -39.934 1.00 46.59 142 GLY B O 1
ATOM 3904 N N . LEU B 1 117 ? 17.080 -23.291 -39.221 1.00 43.36 143 LEU B N 1
ATOM 3905 C CA . LEU B 1 117 ? 17.987 -23.508 -38.099 1.00 48.22 143 LEU B CA 1
ATOM 3906 C C . LEU B 1 117 ? 17.338 -23.166 -36.762 1.00 41.40 143 LEU B C 1
ATOM 3907 O O . LEU B 1 117 ? 18.043 -22.861 -35.795 1.00 40.04 143 LEU B O 1
ATOM 3912 N N . GLY B 1 118 ? 16.012 -23.206 -36.687 1.00 43.89 144 GLY B N 1
ATOM 3913 C CA . GLY B 1 118 ? 15.331 -22.972 -35.431 1.00 43.67 144 GLY B CA 1
ATOM 3914 C C . GLY B 1 118 ? 15.454 -24.154 -34.489 1.00 43.30 144 GLY B C 1
ATOM 3915 O O . GLY B 1 118 ? 15.943 -25.229 -34.840 1.00 40.60 144 GLY B O 1
ATOM 3916 N N . TYR B 1 119 ? 15.001 -23.944 -33.249 1.00 43.24 145 TYR B N 1
ATOM 3917 C CA . TYR B 1 119 ? 15.084 -25.014 -32.261 1.00 41.55 145 TYR B CA 1
ATOM 3918 C C . TYR B 1 119 ? 14.357 -26.265 -32.732 1.00 42.57 145 TYR B C 1
ATOM 3919 O O . TYR B 1 119 ? 14.858 -27.382 -32.563 1.00 46.59 145 TYR B O 1
ATOM 3928 N N . GLU B 1 120 ? 13.173 -26.102 -33.319 1.00 49.97 146 GLU B N 1
ATOM 3929 C CA . GLU B 1 120 ? 12.434 -27.258 -33.813 1.00 52.17 146 GLU B CA 1
ATOM 3930 C C . GLU B 1 120 ? 13.257 -28.038 -34.834 1.00 51.89 146 GLU B C 1
ATOM 3931 O O . GLU B 1 120 ? 13.327 -29.271 -34.781 1.00 51.76 146 GLU B O 1
ATOM 3937 N N . ASP B 1 121 ? 13.897 -27.329 -35.766 1.00 51.53 147 ASP B N 1
ATOM 3938 C CA . ASP B 1 121 ? 14.693 -27.994 -36.793 1.00 51.35 147 ASP B CA 1
ATOM 3939 C C . ASP B 1 121 ? 15.911 -28.689 -36.194 1.00 48.33 147 ASP B C 1
ATOM 3940 O O . ASP B 1 121 ? 16.229 -29.825 -36.565 1.00 48.48 147 ASP B O 1
ATOM 3945 N N . ILE B 1 122 ? 16.615 -28.016 -35.283 1.00 45.94 148 ILE B N 1
ATOM 3946 C CA . ILE B 1 122 ? 17.853 -28.568 -34.739 1.00 48.01 148 ILE B CA 1
ATOM 3947 C C . ILE B 1 122 ? 17.560 -29.719 -33.782 1.00 46.78 148 ILE B C 1
ATOM 3948 O O . ILE B 1 122 ? 18.247 -30.748 -33.800 1.00 45.60 148 ILE B O 1
ATOM 3953 N N . ASP B 1 123 ? 16.543 -29.567 -32.930 1.00 46.67 149 ASP B N 1
ATOM 3954 C CA . ASP B 1 123 ? 16.217 -30.627 -31.980 1.00 47.21 149 ASP B CA 1
ATOM 3955 C C . ASP B 1 123 ? 15.835 -31.920 -32.687 1.00 48.55 149 ASP B C 1
ATOM 3956 O O . ASP B 1 123 ? 16.088 -33.011 -32.165 1.00 49.39 149 ASP B O 1
ATOM 3961 N N . GLU B 1 124 ? 15.231 -31.819 -33.872 1.00 48.20 150 GLU B N 1
ATOM 3962 C CA . GLU B 1 124 ? 14.860 -33.012 -34.628 1.00 50.51 150 GLU B CA 1
ATOM 3963 C C . GLU B 1 124 ? 16.066 -33.904 -34.907 1.00 49.31 150 GLU B C 1
ATOM 3964 O O . GLU B 1 124 ? 16.012 -35.121 -34.692 1.00 50.41 150 GLU B O 1
ATOM 3970 N N . ILE B 1 125 ? 17.168 -33.321 -35.384 1.00 47.44 151 ILE B N 1
ATOM 3971 C CA . ILE B 1 125 ? 18.363 -34.093 -35.712 1.00 46.60 151 ILE B CA 1
ATOM 3972 C C . ILE B 1 125 ? 19.391 -34.097 -34.589 1.00 44.28 151 ILE B C 1
ATOM 3973 O O . ILE B 1 125 ? 20.419 -34.777 -34.706 1.00 43.84 151 ILE B O 1
ATOM 3978 N N . ALA B 1 126 ? 19.151 -33.358 -33.508 1.00 44.60 152 ALA B N 1
ATOM 3979 C CA . ALA B 1 126 ? 20.064 -33.305 -32.365 1.00 44.80 152 ALA B CA 1
ATOM 3980 C C . ALA B 1 126 ? 19.247 -33.196 -31.085 1.00 44.14 152 ALA B C 1
ATOM 3981 O O . ALA B 1 126 ? 19.260 -32.168 -30.398 1.00 40.11 152 ALA B O 1
ATOM 3983 N N . PRO B 1 127 ? 18.524 -34.261 -30.726 1.00 44.93 153 PRO B N 1
ATOM 3984 C CA . PRO B 1 127 ? 17.659 -34.205 -29.534 1.00 44.53 153 PRO B CA 1
ATOM 3985 C C . PRO B 1 127 ? 18.412 -33.970 -28.234 1.00 45.64 153 PRO B C 1
ATOM 3986 O O . PRO B 1 127 ? 17.769 -33.721 -27.205 1.00 42.25 153 PRO B O 1
ATOM 3990 N N . HIS B 1 128 ? 19.740 -34.050 -28.245 1.00 44.93 154 HIS B N 1
ATOM 3991 C CA . HIS B 1 128 ? 20.572 -33.815 -27.072 1.00 44.66 154 HIS B CA 1
ATOM 3992 C C . HIS B 1 128 ? 20.924 -32.348 -26.866 1.00 45.62 154 HIS B C 1
ATOM 3993 O O . HIS B 1 128 ? 21.444 -31.994 -25.802 1.00 44.04 154 HIS B O 1
ATOM 4000 N N . ILE B 1 129 ? 20.648 -31.492 -27.849 1.00 40.61 155 ILE B N 1
ATOM 4001 C CA . ILE B 1 129 ? 21.284 -30.183 -27.900 1.00 38.55 155 ILE B CA 1
ATOM 4002 C C . ILE B 1 129 ? 20.690 -29.261 -26.844 1.00 38.80 155 ILE B C 1
ATOM 4003 O O . ILE B 1 129 ? 19.483 -29.293 -26.565 1.00 36.59 155 ILE B O 1
ATOM 4008 N N . ILE B 1 130 ? 21.543 -28.431 -26.253 1.00 35.83 156 ILE B N 1
ATOM 4009 C CA . ILE B 1 130 ? 21.119 -27.333 -25.394 1.00 39.00 156 ILE B CA 1
ATOM 4010 C C . ILE B 1 130 ? 21.074 -26.096 -26.279 1.00 35.17 156 ILE B C 1
ATOM 4011 O O . ILE B 1 130 ? 22.117 -25.590 -26.709 1.00 37.97 156 ILE B O 1
ATOM 4016 N N . TYR B 1 131 ? 19.870 -25.605 -26.551 1.00 37.94 157 TYR B N 1
ATOM 4017 C CA . TYR B 1 131 ? 19.649 -24.524 -27.506 1.00 37.25 157 TYR B CA 1
ATOM 4018 C C . TYR B 1 131 ? 19.329 -23.260 -26.720 1.00 36.80 157 TYR B C 1
ATOM 4019 O O . TYR B 1 131 ? 18.283 -23.176 -26.068 1.00 38.57 157 TYR B O 1
ATOM 4028 N N . CYS B 1 132 ? 20.228 -22.281 -26.782 1.00 35.70 158 CYS B N 1
ATOM 4029 C CA . CYS B 1 132 ? 20.105 -21.056 -26.003 1.00 36.49 158 CYS B CA 1
ATOM 4030 C C . CYS B 1 132 ? 20.024 -19.872 -26.952 1.00 37.38 158 CYS B C 1
ATOM 4031 O O . CYS B 1 132 ? 20.955 -19.629 -27.727 1.00 41.36 158 CYS B O 1
ATOM 4034 N N . SER B 1 133 ? 18.926 -19.127 -26.876 1.00 35.69 159 SER B N 1
ATOM 4035 C CA . SER B 1 133 ? 18.718 -17.942 -27.696 1.00 40.26 159 SER B CA 1
ATOM 4036 C C . SER B 1 133 ? 18.726 -16.709 -26.802 1.00 38.92 159 SER B C 1
ATOM 4037 O O . SER B 1 133 ? 17.987 -16.647 -25.813 1.00 37.99 159 SER B O 1
ATOM 4040 N N . ILE B 1 134 ? 19.558 -15.735 -27.154 1.00 35.08 160 ILE B N 1
ATOM 4041 C CA . ILE B 1 134 ? 19.700 -14.494 -26.402 1.00 34.61 160 ILE B CA 1
ATOM 4042 C C . ILE B 1 134 ? 19.086 -13.379 -27.236 1.00 40.72 160 ILE B C 1
ATOM 4043 O O . ILE B 1 134 ? 19.605 -13.033 -28.305 1.00 40.18 160 ILE B O 1
ATOM 4048 N N . THR B 1 135 ? 17.979 -12.821 -26.759 1.00 35.00 161 THR B N 1
ATOM 4049 C CA . THR B 1 135 ? 17.239 -11.798 -27.484 1.00 37.26 161 THR B CA 1
ATOM 4050 C C . THR B 1 135 ? 17.106 -10.541 -26.627 1.00 40.84 161 THR B C 1
ATOM 4051 O O . THR B 1 135 ? 17.558 -10.484 -25.479 1.00 36.99 161 THR B O 1
ATOM 4055 N N . GLY B 1 136 ? 16.461 -9.531 -27.201 1.00 38.53 162 GLY B N 1
ATOM 4056 C CA . GLY B 1 136 ? 16.242 -8.280 -26.506 1.00 42.14 162 GLY B CA 1
ATOM 4057 C C . GLY B 1 136 ? 15.128 -8.367 -25.485 1.00 40.54 162 GLY B C 1
ATOM 4058 O O . GLY B 1 136 ? 15.234 -7.803 -24.393 1.00 36.81 162 GLY B O 1
ATOM 4059 N N . TYR B 1 137 ? 14.056 -9.083 -25.825 1.00 41.21 163 TYR B N 1
ATOM 4060 C CA . TYR B 1 137 ? 12.862 -9.076 -24.996 1.00 40.88 163 TYR B CA 1
ATOM 4061 C C . TYR B 1 137 ? 12.253 -10.452 -24.764 1.00 42.58 163 TYR B C 1
ATOM 4062 O O . TYR B 1 137 ? 11.208 -10.535 -24.110 1.00 38.99 163 TYR B O 1
ATOM 4071 N N . GLY B 1 138 ? 12.863 -11.521 -25.252 1.00 38.79 164 GLY B N 1
ATOM 4072 C CA . GLY B 1 138 ? 12.313 -12.853 -25.118 1.00 40.95 164 GLY B CA 1
ATOM 4073 C C . GLY B 1 138 ? 11.798 -13.394 -26.443 1.00 43.48 164 GLY B C 1
ATOM 4074 O O . GLY B 1 138 ? 11.740 -12.703 -27.460 1.00 40.53 164 GLY B O 1
ATOM 4075 N N . GLN B 1 139 ? 11.418 -14.672 -26.405 1.00 46.13 165 GLN B N 1
ATOM 4076 C CA . GLN B 1 139 ? 10.999 -15.360 -27.622 1.00 47.07 165 GLN B CA 1
ATOM 4077 C C . GLN B 1 139 ? 9.592 -14.974 -28.063 1.00 50.73 165 GLN B C 1
ATOM 4078 O O . GLN B 1 139 ? 9.292 -15.026 -29.261 1.00 48.48 165 GLN B O 1
ATOM 4084 N N . THR B 1 140 ? 8.722 -14.592 -27.132 1.00 43.97 166 THR B N 1
ATOM 4085 C CA . THR B 1 140 ? 7.345 -14.253 -27.459 1.00 45.00 166 THR B CA 1
ATOM 4086 C C . THR B 1 140 ? 6.953 -12.979 -26.725 1.00 47.74 166 THR B C 1
ATOM 4087 O O . THR B 1 140 ? 7.640 -12.526 -25.806 1.00 50.41 166 THR B O 1
ATOM 4091 N N . GLY B 1 141 ? 5.831 -12.401 -27.144 1.00 50.68 167 GLY B N 1
ATOM 4092 C CA . GLY B 1 141 ? 5.319 -11.200 -26.533 1.00 52.82 167 GLY B CA 1
ATOM 4093 C C . GLY B 1 141 ? 5.039 -10.112 -27.548 1.00 48.48 167 GLY B C 1
ATOM 4094 O O . GLY B 1 141 ? 5.435 -10.196 -28.714 1.00 53.13 167 GLY B O 1
ATOM 4095 N N . PRO B 1 142 ? 4.344 -9.058 -27.114 1.00 48.64 168 PRO B N 1
ATOM 4096 C CA . PRO B 1 142 ? 3.943 -8.009 -28.068 1.00 52.32 168 PRO B CA 1
ATOM 4097 C C . PRO B 1 142 ? 5.113 -7.340 -28.770 1.00 50.72 168 PRO B C 1
ATOM 4098 O O . PRO B 1 142 ? 4.999 -6.996 -29.953 1.00 54.73 168 PRO B O 1
ATOM 4102 N N . ILE B 1 143 ? 6.232 -7.140 -28.081 1.00 47.01 169 ILE B N 1
ATOM 4103 C CA . ILE B 1 143 ? 7.379 -6.440 -28.645 1.00 47.58 169 ILE B CA 1
ATOM 4104 C C . ILE B 1 143 ? 8.585 -7.368 -28.800 1.00 50.89 169 ILE B C 1
ATOM 4105 O O . ILE B 1 143 ? 9.720 -6.901 -28.871 1.00 53.47 169 ILE B O 1
ATOM 4110 N N . SER B 1 144 ? 8.356 -8.681 -28.859 1.00 48.30 170 SER B N 1
ATOM 4111 C CA . SER B 1 144 ? 9.451 -9.642 -28.947 1.00 50.50 170 SER B CA 1
ATOM 4112 C C . SER B 1 144 ? 10.194 -9.593 -30.278 1.00 50.00 170 SER B C 1
ATOM 4113 O O . SER B 1 144 ? 11.287 -10.161 -30.374 1.00 45.85 170 SER B O 1
ATOM 4116 N N . GLN B 1 145 ? 9.643 -8.937 -31.299 1.00 49.50 171 GLN B N 1
ATOM 4117 C CA . GLN B 1 145 ? 10.292 -8.887 -32.603 1.00 49.17 171 GLN B CA 1
ATOM 4118 C C . GLN B 1 145 ? 11.332 -7.780 -32.724 1.00 48.14 171 GLN B C 1
ATOM 4119 O O . GLN B 1 145 ? 12.018 -7.711 -33.749 1.00 54.38 171 GLN B O 1
ATOM 4125 N N . ARG B 1 146 ? 11.472 -6.921 -31.718 1.00 49.40 172 ARG B N 1
ATOM 4126 C CA . ARG B 1 146 ? 12.486 -5.876 -31.755 1.00 50.32 172 ARG B CA 1
ATOM 4127 C C . ARG B 1 146 ? 13.863 -6.446 -31.444 1.00 44.35 172 ARG B C 1
ATOM 4128 O O . ARG B 1 146 ? 14.011 -7.329 -30.594 1.00 45.29 172 ARG B O 1
ATOM 4136 N N . ALA B 1 147 ? 14.875 -5.931 -32.137 1.00 45.05 173 ALA B N 1
ATOM 4137 C CA . ALA B 1 147 ? 16.245 -6.342 -31.877 1.00 42.84 173 ALA B CA 1
ATOM 4138 C C . ALA B 1 147 ? 16.710 -5.803 -30.528 1.00 47.94 173 ALA B C 1
ATOM 4139 O O . ALA B 1 147 ? 16.255 -4.757 -30.060 1.00 42.94 173 ALA B O 1
ATOM 4141 N N . GLY B 1 148 ? 17.628 -6.536 -29.899 1.00 39.55 174 GLY B N 1
ATOM 4142 C CA . GLY B 1 148 ? 18.111 -6.176 -28.581 1.00 44.00 174 GLY B CA 1
ATOM 4143 C C . GLY B 1 148 ? 19.268 -5.198 -28.641 1.00 46.27 174 GLY B C 1
ATOM 4144 O O . GLY B 1 148 ? 20.200 -5.369 -29.432 1.00 42.32 174 GLY B O 1
ATOM 4145 N N . TYR B 1 149 ? 19.197 -4.166 -27.803 1.00 39.74 175 TYR B N 1
ATOM 4146 C CA . TYR B 1 149 ? 20.271 -3.197 -27.648 1.00 40.17 175 TYR B CA 1
ATOM 4147 C C . TYR B 1 149 ? 20.419 -2.883 -26.169 1.00 40.30 175 TYR B C 1
ATOM 4148 O O . TYR B 1 149 ? 19.421 -2.683 -25.471 1.00 42.63 175 TYR B O 1
ATOM 4157 N N . ASP B 1 150 ? 21.666 -2.826 -25.697 1.00 41.57 176 ASP B N 1
ATOM 4158 C CA . ASP B 1 150 ? 21.903 -2.605 -24.274 1.00 41.85 176 ASP B CA 1
ATOM 4159 C C . ASP B 1 150 ? 21.311 -1.278 -23.812 1.00 44.09 176 ASP B C 1
ATOM 4160 O O . ASP B 1 150 ? 20.621 -1.217 -22.787 1.00 38.42 176 ASP B O 1
ATOM 4165 N N . ALA B 1 151 ? 21.577 -0.198 -24.554 1.00 40.43 177 ALA B N 1
ATOM 4166 C CA . ALA B 1 151 ? 21.095 1.115 -24.135 1.00 42.21 177 ALA B CA 1
ATOM 4167 C C . ALA B 1 151 ? 19.573 1.163 -24.117 1.00 43.41 177 ALA B C 1
ATOM 4168 O O . ALA B 1 151 ? 18.974 1.786 -23.234 1.00 45.39 177 ALA B O 1
ATOM 4170 N N . VAL B 1 152 ? 18.930 0.513 -25.087 1.00 45.83 178 VAL B N 1
ATOM 4171 C CA . VAL B 1 152 ? 17.471 0.486 -25.112 1.00 42.87 178 VAL B CA 1
ATOM 4172 C C . VAL B 1 152 ? 16.935 -0.355 -23.960 1.00 42.61 178 VAL B C 1
ATOM 4173 O O . VAL B 1 152 ? 15.979 0.037 -23.281 1.00 42.70 178 VAL B O 1
ATOM 4177 N N . ALA B 1 153 ? 17.538 -1.522 -23.722 1.00 39.12 179 ALA B N 1
ATOM 4178 C CA . ALA B 1 153 ? 17.073 -2.390 -22.646 1.00 39.22 179 ALA B CA 1
ATOM 4179 C C . ALA B 1 153 ? 17.171 -1.692 -21.294 1.00 42.20 179 ALA B C 1
ATOM 4180 O O . ALA B 1 153 ? 16.234 -1.738 -20.489 1.00 39.39 179 ALA B O 1
ATOM 4182 N N . SER B 1 154 ? 18.299 -1.031 -21.029 1.00 38.71 180 SER B N 1
ATOM 4183 C CA . SER B 1 154 ? 18.450 -0.333 -19.756 1.00 37.35 180 SER B CA 1
ATOM 4184 C C . SER B 1 154 ? 17.458 0.815 -19.625 1.00 42.74 180 SER B C 1
ATOM 4185 O O . SER B 1 154 ? 17.103 1.201 -18.505 1.00 40.39 180 SER B O 1
ATOM 4188 N N . ALA B 1 155 ? 16.994 1.368 -20.747 1.00 38.80 181 ALA B N 1
ATOM 4189 C CA . ALA B 1 155 ? 15.980 2.415 -20.692 1.00 39.01 181 ALA B CA 1
ATOM 4190 C C . ALA B 1 155 ? 14.602 1.829 -20.412 1.00 39.81 181 ALA B C 1
ATOM 4191 O O . ALA B 1 155 ? 13.883 2.304 -19.526 1.00 39.82 181 ALA B O 1
ATOM 4193 N N . VAL B 1 156 ? 14.220 0.794 -21.164 1.00 38.93 182 VAL B N 1
ATOM 4194 C CA . VAL B 1 156 ? 12.903 0.186 -21.007 1.00 39.31 182 VAL B CA 1
ATOM 4195 C C . VAL B 1 156 ? 12.786 -0.553 -19.679 1.00 38.46 182 VAL B C 1
ATOM 4196 O O . VAL B 1 156 ? 11.694 -0.637 -19.103 1.00 39.08 182 VAL B O 1
ATOM 4200 N N . SER B 1 157 ? 13.894 -1.093 -19.166 1.00 37.18 183 SER B N 1
ATOM 4201 C CA . SER B 1 157 ? 13.847 -1.935 -17.975 1.00 37.24 183 SER B CA 1
ATOM 4202 C C . SER B 1 157 ? 13.760 -1.147 -16.675 1.00 38.88 183 SER B C 1
ATOM 4203 O O . SER B 1 157 ? 13.432 -1.732 -15.637 1.00 40.66 183 SER B O 1
ATOM 4206 N N . GLY B 1 158 ? 14.046 0.151 -16.699 1.00 37.50 184 GLY B N 1
ATOM 4207 C CA . GLY B 1 158 ? 13.987 0.971 -15.508 1.00 40.64 184 GLY B CA 1
ATOM 4208 C C . GLY B 1 158 ? 15.334 1.301 -14.902 1.00 37.42 184 GLY B C 1
ATOM 4209 O O . GLY B 1 158 ? 15.390 2.106 -13.964 1.00 40.78 184 GLY B O 1
ATOM 4210 N N . LEU B 1 159 ? 16.417 0.708 -15.408 1.00 36.39 185 LEU B N 1
ATOM 4211 C CA . LEU B 1 159 ? 17.737 0.972 -14.843 1.00 39.80 185 LEU B CA 1
ATOM 4212 C C . LEU B 1 159 ? 18.141 2.426 -15.047 1.00 44.96 185 LEU B C 1
ATOM 4213 O O . LEU B 1 159 ? 18.669 3.065 -14.129 1.00 37.19 185 LEU B O 1
ATOM 4218 N N . MET B 1 160 ? 17.898 2.963 -16.244 1.00 40.53 186 MET B N 1
ATOM 4219 C CA . MET B 1 160 ? 18.284 4.338 -16.541 1.00 39.26 186 MET B CA 1
ATOM 4220 C C . MET B 1 160 ? 17.534 5.319 -15.649 1.00 40.82 186 MET B C 1
ATOM 4221 O O . MET B 1 160 ? 18.107 6.309 -15.179 1.00 43.05 186 MET B O 1
ATOM 4226 N N . HIS B 1 161 ? 16.246 5.060 -15.407 1.00 41.66 187 HIS B N 1
ATOM 4227 C CA . HIS B 1 161 ? 15.449 5.957 -14.576 1.00 42.87 187 HIS B CA 1
ATOM 4228 C C . HIS B 1 161 ? 16.022 6.095 -13.171 1.00 42.91 187 HIS B C 1
ATOM 4229 O O . HIS B 1 161 ? 15.937 7.174 -12.573 1.00 45.14 187 HIS B O 1
ATOM 4236 N N . ILE B 1 162 ? 16.612 5.028 -12.631 1.00 39.89 188 ILE B N 1
ATOM 4237 C CA . ILE B 1 162 ? 17.131 5.042 -11.267 1.00 46.50 188 ILE B CA 1
ATOM 4238 C C . ILE B 1 162 ? 18.637 5.275 -11.230 1.00 44.59 188 ILE B C 1
ATOM 4239 O O . ILE B 1 162 ? 19.259 5.118 -10.174 1.00 39.45 188 ILE B O 1
ATOM 4244 N N . THR B 1 163 ? 19.238 5.663 -12.353 1.00 39.35 189 THR B N 1
ATOM 4245 C CA . THR B 1 163 ? 20.675 5.892 -12.440 1.00 39.11 189 THR B CA 1
ATOM 4246 C C . THR B 1 163 ? 20.915 7.318 -12.909 1.00 48.15 189 THR B C 1
ATOM 4247 O O . THR B 1 163 ? 20.416 7.721 -13.966 1.00 46.17 189 THR B O 1
ATOM 4251 N N . GLY B 1 164 ? 21.671 8.079 -12.121 1.00 41.32 190 GLY B N 1
ATOM 4252 C CA . GLY B 1 164 ? 22.001 9.440 -12.464 1.00 45.71 190 GLY B CA 1
ATOM 4253 C C . GLY B 1 164 ? 22.052 10.343 -11.249 1.00 48.52 190 GLY B C 1
ATOM 4254 O O . GLY B 1 164 ? 21.684 9.951 -10.137 1.00 45.30 190 GLY B O 1
ATOM 4255 N N . PRO B 1 165 ? 22.510 11.578 -11.444 1.00 49.63 191 PRO B N 1
ATOM 4256 C CA . PRO B 1 165 ? 22.599 12.518 -10.320 1.00 46.11 191 PRO B CA 1
ATOM 4257 C C . PRO B 1 165 ? 21.228 12.866 -9.757 1.00 50.79 191 PRO B C 1
ATOM 4258 O O . PRO B 1 165 ? 20.249 13.008 -10.492 1.00 47.22 191 PRO B O 1
ATOM 4262 N N . GLU B 1 166 ? 21.170 13.007 -8.436 1.00 50.53 192 GLU B N 1
ATOM 4263 C CA . GLU B 1 166 ? 19.931 13.396 -7.775 1.00 52.71 192 GLU B CA 1
ATOM 4264 C C . GLU B 1 166 ? 19.458 14.740 -8.313 1.00 56.38 192 GLU B C 1
ATOM 4265 O O . GLU B 1 166 ? 20.205 15.724 -8.293 1.00 57.55 192 GLU B O 1
ATOM 4271 N N . ASN B 1 167 ? 18.218 14.780 -8.798 1.00 57.64 193 ASN B N 1
ATOM 4272 C CA . ASN B 1 167 ? 17.650 15.981 -9.405 1.00 58.73 193 ASN B CA 1
ATOM 4273 C C . ASN B 1 167 ? 18.308 16.303 -10.743 1.00 62.81 193 ASN B C 1
ATOM 4274 O O . ASN B 1 167 ? 18.456 17.473 -11.104 1.00 68.05 193 ASN B O 1
ATOM 4279 N N . GLY B 1 168 ? 18.705 15.273 -11.487 1.00 60.70 194 GLY B N 1
ATOM 4280 C CA . GLY B 1 168 ? 19.356 15.461 -12.769 1.00 57.60 194 GLY B CA 1
ATOM 4281 C C . GLY B 1 168 ? 18.865 14.497 -13.829 1.00 56.83 194 GLY B C 1
ATOM 4282 O O . GLY B 1 168 ? 17.915 13.744 -13.598 1.00 62.07 194 GLY B O 1
ATOM 4283 N N . ASP B 1 169 ? 19.506 14.508 -14.995 1.00 55.90 195 ASP B N 1
ATOM 4284 C CA . ASP B 1 169 ? 19.085 13.671 -16.106 1.00 55.60 195 ASP B CA 1
ATOM 4285 C C . ASP B 1 169 ? 19.485 12.216 -15.886 1.00 55.28 195 ASP B C 1
ATOM 4286 O O . ASP B 1 169 ? 20.430 11.921 -15.150 1.00 46.88 195 ASP B O 1
ATOM 4291 N N . PRO B 1 170 ? 18.773 11.283 -16.517 1.00 54.69 196 PRO B N 1
ATOM 4292 C CA . PRO B 1 170 ? 19.157 9.871 -16.422 1.00 52.01 196 PRO B CA 1
ATOM 4293 C C . PRO B 1 170 ? 20.528 9.631 -17.034 1.00 48.17 196 PRO B C 1
ATOM 4294 O O . PRO B 1 170 ? 21.017 10.404 -17.861 1.00 44.72 196 PRO B O 1
ATOM 4298 N N . VAL B 1 171 ? 21.160 8.544 -16.598 1.00 43.76 197 VAL B N 1
ATOM 4299 C CA . VAL B 1 171 ? 22.473 8.156 -17.093 1.00 49.05 197 VAL B CA 1
ATOM 4300 C C . VAL B 1 171 ? 22.466 6.656 -17.354 1.00 47.30 197 VAL B C 1
ATOM 4301 O O . VAL B 1 171 ? 21.699 5.904 -16.745 1.00 45.08 197 VAL B O 1
ATOM 4305 N N . ARG B 1 172 ? 23.330 6.222 -18.272 1.00 39.36 198 ARG B N 1
ATOM 4306 C CA . ARG B 1 172 ? 23.487 4.799 -18.515 1.00 45.21 198 ARG B CA 1
ATOM 4307 C C . ARG B 1 172 ? 24.805 4.316 -17.918 1.00 43.59 198 ARG B C 1
ATOM 4308 O O . ARG B 1 172 ? 25.768 5.085 -17.831 1.00 47.41 198 ARG B O 1
ATOM 4316 N N . PRO B 1 173 ? 24.889 3.056 -17.498 1.00 45.09 199 PRO B N 1
ATOM 4317 C CA . PRO B 1 173 ? 26.177 2.530 -17.032 1.00 41.85 199 PRO B CA 1
ATOM 4318 C C . PRO B 1 173 ? 27.254 2.694 -18.095 1.00 48.79 199 PRO B C 1
ATOM 4319 O O . PRO B 1 173 ? 26.990 2.595 -19.296 1.00 43.90 199 PRO B O 1
ATOM 4323 N N . GLY B 1 174 ? 28.480 2.961 -17.637 1.00 46.17 200 GLY B N 1
ATOM 4324 C CA . GLY B 1 174 ? 29.580 3.191 -18.559 1.00 45.83 200 GLY B CA 1
ATOM 4325 C C . GLY B 1 174 ? 29.799 2.052 -19.536 1.00 46.58 200 GLY B C 1
ATOM 4326 O O . GLY B 1 174 ? 30.188 2.281 -20.684 1.00 44.28 200 GLY B O 1
ATOM 4327 N N . VAL B 1 175 ? 29.565 0.817 -19.098 1.00 46.18 201 VAL B N 1
ATOM 4328 C CA . VAL B 1 175 ? 29.667 -0.353 -19.958 1.00 41.71 201 VAL B CA 1
ATOM 4329 C C . VAL B 1 175 ? 28.294 -1.010 -20.037 1.00 45.86 201 VAL B C 1
ATOM 4330 O O . VAL B 1 175 ? 27.402 -0.745 -19.227 1.00 41.89 201 VAL B O 1
ATOM 4334 N N . ALA B 1 176 ? 28.134 -1.882 -21.034 1.00 38.88 202 ALA B N 1
ATOM 4335 C CA . ALA B 1 176 ? 26.847 -2.523 -21.310 1.00 41.70 202 ALA B CA 1
ATOM 4336 C C . ALA B 1 176 ? 26.585 -3.624 -20.281 1.00 42.45 202 ALA B C 1
ATOM 4337 O O . ALA B 1 176 ? 26.636 -4.823 -20.564 1.00 37.23 202 ALA B O 1
ATOM 4339 N N . MET B 1 177 ? 26.287 -3.186 -19.053 1.00 38.16 203 MET B N 1
ATOM 4340 C CA . MET B 1 177 ? 26.045 -4.133 -17.968 1.00 39.00 203 MET B CA 1
ATOM 4341 C C . MET B 1 177 ? 24.803 -4.979 -18.216 1.00 36.74 203 MET B C 1
ATOM 4342 O O . MET B 1 177 ? 24.731 -6.120 -17.747 1.00 36.55 203 MET B O 1
ATOM 4347 N N . THR B 1 178 ? 23.810 -4.441 -18.925 1.00 41.71 204 THR B N 1
ATOM 4348 C CA . THR B 1 178 ? 22.632 -5.244 -19.239 1.00 38.60 204 THR B CA 1
ATOM 4349 C C . THR B 1 178 ? 22.987 -6.401 -20.166 1.00 39.81 204 THR B C 1
ATOM 4350 O O . THR B 1 178 ? 22.555 -7.539 -19.940 1.00 34.78 204 THR B O 1
ATOM 4354 N N . ASP B 1 179 ? 23.779 -6.135 -21.208 1.00 38.56 205 ASP B N 1
ATOM 4355 C CA . ASP B 1 179 ? 24.257 -7.210 -22.072 1.00 36.13 205 ASP B CA 1
ATOM 4356 C C . ASP B 1 179 ? 25.095 -8.212 -21.287 1.00 39.34 205 ASP B C 1
ATOM 4357 O O . ASP B 1 179 ? 24.906 -9.429 -21.407 1.00 34.86 205 ASP B O 1
ATOM 4362 N N . LEU B 1 180 ? 26.036 -7.716 -20.480 1.00 33.81 206 LEU B N 1
ATOM 4363 C CA . LEU B 1 180 ? 26.937 -8.611 -19.760 1.00 34.23 206 LEU B CA 1
ATOM 4364 C C . LEU B 1 180 ? 26.187 -9.446 -18.731 1.00 32.96 206 LEU B C 1
ATOM 4365 O O . LEU B 1 180 ? 26.441 -10.649 -18.598 1.00 35.50 206 LEU B O 1
ATOM 4370 N N . ALA B 1 181 ? 25.258 -8.832 -17.996 1.00 32.66 207 ALA B N 1
ATOM 4371 C CA . ALA B 1 181 ? 24.438 -9.594 -17.060 1.00 38.40 207 ALA B CA 1
ATOM 4372 C C . ALA B 1 181 ? 23.684 -10.702 -17.783 1.00 34.29 207 ALA B C 1
ATOM 4373 O O . ALA B 1 181 ? 23.640 -11.847 -17.319 1.00 34.82 207 ALA B O 1
ATOM 4375 N N . THR B 1 182 ? 23.073 -10.374 -18.924 1.00 31.17 208 THR B N 1
ATOM 4376 C CA . THR B 1 182 ? 22.401 -11.394 -19.719 1.00 36.46 208 THR B CA 1
ATOM 4377 C C . THR B 1 182 ? 23.375 -12.487 -20.137 1.00 33.72 208 THR B C 1
ATOM 4378 O O . THR B 1 182 ? 23.045 -13.678 -20.089 1.00 36.50 208 THR B O 1
ATOM 4382 N N . GLY B 1 183 ? 24.585 -12.102 -20.549 1.00 31.50 209 GLY B N 1
ATOM 4383 C CA . GLY B 1 183 ? 25.584 -13.099 -20.896 1.00 32.43 209 GLY B CA 1
ATOM 4384 C C . GLY B 1 183 ? 25.921 -14.021 -19.739 1.00 35.95 209 GLY B C 1
ATOM 4385 O O . GLY B 1 183 ? 26.082 -15.230 -19.924 1.00 40.09 209 GLY B O 1
ATOM 4386 N N . LEU B 1 184 ? 26.034 -13.466 -18.529 1.00 31.41 210 LEU B N 1
ATOM 4387 C CA . LEU B 1 184 ? 26.334 -14.295 -17.366 1.00 36.69 210 LEU B CA 1
ATOM 4388 C C . LEU B 1 184 ? 25.159 -15.199 -17.015 1.00 35.26 210 LEU B C 1
ATOM 4389 O O . LEU B 1 184 ? 25.354 -16.362 -16.641 1.00 34.69 210 LEU B O 1
ATOM 4394 N N . TYR B 1 185 ? 23.932 -14.686 -17.128 1.00 33.13 211 TYR B N 1
ATOM 4395 C CA . TYR B 1 185 ? 22.758 -15.538 -16.965 1.00 33.53 211 TYR B CA 1
ATOM 4396 C C . TYR B 1 185 ? 22.824 -16.732 -17.910 1.00 32.46 211 TYR B C 1
ATOM 4397 O O . TYR B 1 185 ? 22.603 -17.878 -17.503 1.00 34.16 211 TYR B O 1
ATOM 4406 N N . ALA B 1 186 ? 23.130 -16.474 -19.184 1.00 30.97 212 ALA B N 1
ATOM 4407 C CA . ALA B 1 186 ? 23.161 -17.540 -20.181 1.00 34.31 212 ALA B CA 1
ATOM 4408 C C . ALA B 1 186 ? 24.283 -18.536 -19.910 1.00 35.12 212 ALA B C 1
ATOM 4409 O O . ALA B 1 186 ? 24.090 -19.748 -20.054 1.00 36.61 212 ALA B O 1
ATOM 4411 N N . TYR B 1 187 ? 25.467 -18.046 -19.532 1.00 33.53 213 TYR B N 1
ATOM 4412 C CA . TYR B 1 187 ? 26.596 -18.944 -19.308 1.00 32.59 213 TYR B CA 1
ATOM 4413 C C . TYR B 1 187 ? 26.335 -19.886 -18.139 1.00 36.29 213 TYR B C 1
ATOM 4414 O O . TYR B 1 187 ? 26.818 -21.025 -18.138 1.00 34.01 213 TYR B O 1
ATOM 4423 N N . GLY B 1 188 ? 25.564 -19.441 -17.150 1.00 35.68 214 GLY B N 1
ATOM 4424 C CA . GLY B 1 188 ? 25.135 -20.314 -16.076 1.00 34.08 214 GLY B CA 1
ATOM 4425 C C . GLY B 1 188 ? 23.991 -21.218 -16.493 1.00 40.72 214 GLY B C 1
ATOM 4426 O O . GLY B 1 188 ? 23.953 -22.397 -16.125 1.00 36.27 214 GLY B O 1
ATOM 4427 N N . ALA B 1 189 ? 23.045 -20.671 -17.261 1.00 33.60 215 ALA B N 1
ATOM 4428 C CA . ALA B 1 189 ? 21.901 -21.462 -17.701 1.00 34.08 215 ALA B CA 1
ATOM 4429 C C . ALA B 1 189 ? 22.340 -22.629 -18.575 1.00 34.10 215 ALA B C 1
ATOM 4430 O O . ALA B 1 189 ? 21.791 -23.732 -18.474 1.00 34.67 215 ALA B O 1
ATOM 4432 N N . ILE B 1 190 ? 23.323 -22.402 -19.450 1.00 34.11 216 ILE B N 1
ATOM 4433 C CA . ILE B 1 190 ? 23.798 -23.472 -20.321 1.00 35.87 216 ILE B CA 1
ATOM 4434 C C . ILE B 1 190 ? 24.349 -24.630 -19.499 1.00 37.75 216 ILE B C 1
ATOM 4435 O O . ILE B 1 190 ? 24.079 -25.801 -19.790 1.00 33.87 216 ILE B O 1
ATOM 4440 N N . MET B 1 191 ? 25.122 -24.327 -18.454 1.00 32.89 217 MET B N 1
ATOM 4441 C CA . MET B 1 191 ? 25.654 -25.400 -17.621 1.00 42.05 217 MET B CA 1
ATOM 4442 C C . MET B 1 191 ? 24.557 -26.081 -16.814 1.00 38.03 217 MET B C 1
ATOM 4443 O O . MET B 1 191 ? 24.674 -27.270 -16.496 1.00 38.51 217 MET B O 1
ATOM 4448 N N . ALA B 1 192 ? 23.489 -25.356 -16.475 1.00 35.58 218 ALA B N 1
ATOM 4449 C CA . ALA B 1 192 ? 22.332 -26.014 -15.879 1.00 37.91 218 ALA B CA 1
ATOM 4450 C C . ALA B 1 192 ? 21.711 -27.002 -16.857 1.00 38.59 218 ALA B C 1
ATOM 4451 O O . ALA B 1 192 ? 21.288 -28.096 -16.466 1.00 38.59 218 ALA B O 1
ATOM 4453 N N . GLY B 1 193 ? 21.650 -26.634 -18.138 1.00 38.07 219 GLY B N 1
ATOM 4454 C CA . GLY B 1 193 ? 21.156 -27.565 -19.139 1.00 39.14 219 GLY B CA 1
ATOM 4455 C C . GLY B 1 193 ? 22.033 -28.795 -19.270 1.00 39.69 219 GLY B C 1
ATOM 4456 O O . GLY B 1 193 ? 21.535 -29.917 -19.383 1.00 42.19 219 GLY B O 1
ATOM 4457 N N . LEU B 1 194 ? 23.353 -28.599 -19.263 1.00 36.02 220 LEU B N 1
ATOM 4458 C CA . LEU B 1 194 ? 24.272 -29.729 -19.326 1.00 36.83 220 LEU B CA 1
ATOM 4459 C C . LEU B 1 194 ? 24.062 -30.678 -18.150 1.00 44.20 220 LEU B C 1
ATOM 4460 O O . LEU B 1 194 ? 23.988 -31.899 -18.327 1.00 43.36 220 LEU B O 1
ATOM 4465 N N . ILE B 1 195 ? 23.965 -30.129 -16.937 1.00 43.82 221 ILE B N 1
ATOM 4466 C CA . ILE B 1 195 ? 23.731 -30.956 -15.754 1.00 43.12 221 ILE B CA 1
ATOM 4467 C C . ILE B 1 195 ? 22.435 -31.746 -15.902 1.00 44.51 221 ILE B C 1
ATOM 4468 O O . ILE B 1 195 ? 22.390 -32.959 -15.658 1.00 38.25 221 ILE B O 1
ATOM 4473 N N . GLN B 1 196 ? 21.366 -31.066 -16.321 1.00 49.98 222 GLN B N 1
ATOM 4474 C CA . GLN B 1 196 ? 20.072 -31.709 -16.512 1.00 46.69 222 GLN B CA 1
ATOM 4475 C C . GLN B 1 196 ? 20.162 -32.833 -17.543 1.00 50.18 222 GLN B C 1
ATOM 4476 O O . GLN B 1 196 ? 19.495 -33.864 -17.399 1.00 46.13 222 GLN B O 1
ATOM 4482 N N . LYS B 1 197 ? 20.978 -32.653 -18.587 1.00 49.04 223 LYS B N 1
ATOM 4483 C CA . LYS B 1 197 ? 21.151 -33.708 -19.583 1.00 46.95 223 LYS B CA 1
ATOM 4484 C C . LYS B 1 197 ? 21.725 -34.982 -18.966 1.00 47.23 223 LYS B C 1
ATOM 4485 O O . LYS B 1 197 ? 21.426 -36.085 -19.439 1.00 45.46 223 LYS B O 1
ATOM 4491 N N . TYR B 1 198 ? 22.547 -34.858 -17.915 1.00 52.41 224 TYR B N 1
ATOM 4492 C CA . TYR B 1 198 ? 23.083 -36.046 -17.253 1.00 48.35 224 TYR B CA 1
ATOM 4493 C C . TYR B 1 198 ? 21.972 -36.968 -16.785 1.00 48.77 224 TYR B C 1
ATOM 4494 O O . TYR B 1 198 ? 22.126 -38.196 -16.802 1.00 46.53 224 TYR B O 1
ATOM 4503 N N . LYS B 1 199 ? 20.849 -36.393 -16.373 1.00 49.42 225 LYS B N 1
ATOM 4504 C CA . LYS B 1 199 ? 19.710 -37.126 -15.844 1.00 44.74 225 LYS B CA 1
ATOM 4505 C C . LYS B 1 199 ? 18.764 -37.594 -16.941 1.00 49.23 225 LYS B C 1
ATOM 4506 O O . LYS B 1 199 ? 18.319 -38.747 -16.927 1.00 47.01 225 LYS B O 1
ATOM 4512 N N . THR B 1 200 ? 18.450 -36.720 -17.897 1.00 46.92 226 THR B N 1
ATOM 4513 C CA . THR B 1 200 ? 17.457 -37.024 -18.917 1.00 50.02 226 THR B CA 1
ATOM 4514 C C . THR B 1 200 ? 18.051 -37.523 -20.226 1.00 50.04 226 THR B C 1
ATOM 4515 O O . THR B 1 200 ? 17.337 -38.172 -20.999 1.00 47.24 226 THR B O 1
ATOM 4519 N N . GLY B 1 201 ? 19.324 -37.241 -20.499 1.00 51.47 227 GLY B N 1
ATOM 4520 C CA . GLY B 1 201 ? 19.880 -37.588 -21.788 1.00 43.91 227 GLY B CA 1
ATOM 4521 C C . GLY B 1 201 ? 19.360 -36.752 -22.933 1.00 51.11 227 GLY B C 1
ATOM 4522 O O . GLY B 1 201 ? 19.711 -37.020 -24.088 1.00 49.92 227 GLY B O 1
ATOM 4523 N N . LYS B 1 202 ? 18.527 -35.756 -22.651 1.00 47.53 228 LYS B N 1
ATOM 4524 C CA . LYS B 1 202 ? 17.916 -34.908 -23.659 1.00 47.32 228 LYS B CA 1
ATOM 4525 C C . LYS B 1 202 ? 18.309 -33.456 -23.426 1.00 51.24 228 LYS B C 1
ATOM 4526 O O . LYS B 1 202 ? 18.705 -33.065 -22.324 1.00 48.63 228 LYS B O 1
ATOM 4532 N N . GLY B 1 203 ? 18.203 -32.659 -24.487 1.00 44.95 229 GLY B N 1
ATOM 4533 C CA . GLY B 1 203 ? 18.482 -31.243 -24.417 1.00 38.65 229 GLY B CA 1
ATOM 4534 C C . GLY B 1 203 ? 17.241 -30.449 -24.063 1.00 39.34 229 GLY B C 1
ATOM 4535 O O . GLY B 1 203 ? 16.215 -30.986 -23.641 1.00 46.91 229 GLY B O 1
ATOM 4536 N N . LEU B 1 204 ? 17.341 -29.137 -24.248 1.00 37.76 230 LEU B N 1
ATOM 4537 C CA . LEU B 1 204 ? 16.221 -28.255 -23.952 1.00 39.70 230 LEU B CA 1
ATOM 4538 C C . LEU B 1 204 ? 16.491 -26.898 -24.586 1.00 41.53 230 LEU B C 1
ATOM 4539 O O . LEU B 1 204 ? 17.575 -26.642 -25.116 1.00 40.17 230 LEU B O 1
ATOM 4544 N N . PHE B 1 205 ? 15.489 -26.026 -24.511 1.00 38.14 231 PHE B N 1
ATOM 4545 C CA . PHE B 1 205 ? 15.572 -24.676 -25.046 1.00 35.89 231 PHE B CA 1
ATOM 4546 C C . PHE B 1 205 ? 15.656 -23.677 -23.900 1.00 35.98 231 PHE B C 1
ATOM 4547 O O . PHE B 1 205 ? 14.960 -23.819 -22.889 1.00 38.69 231 PHE B O 1
ATOM 4555 N N . ILE B 1 206 ? 16.514 -22.672 -24.059 1.00 42.18 232 ILE B N 1
ATOM 4556 C CA . ILE B 1 206 ? 16.755 -21.661 -23.036 1.00 35.62 232 ILE B CA 1
ATOM 4557 C C . ILE B 1 206 ? 16.465 -20.290 -23.632 1.00 39.24 232 ILE B C 1
ATOM 4558 O O . ILE B 1 206 ? 16.964 -19.961 -24.714 1.00 37.76 232 ILE B O 1
ATOM 4563 N N . ASP B 1 207 ? 15.667 -19.494 -22.924 1.00 39.99 233 ASP B N 1
ATOM 4564 C CA . ASP B 1 207 ? 15.314 -18.142 -23.346 1.00 40.07 233 ASP B CA 1
ATOM 4565 C C . ASP B 1 207 ? 15.949 -17.155 -22.372 1.00 36.86 233 ASP B C 1
ATOM 4566 O O . ASP B 1 207 ? 15.514 -17.043 -21.221 1.00 39.52 233 ASP B O 1
ATOM 4571 N N . CYS B 1 208 ? 16.979 -16.454 -22.835 1.00 37.49 234 CYS B N 1
ATOM 4572 C CA . CYS B 1 208 ? 17.574 -15.337 -22.118 1.00 37.11 234 CYS B CA 1
ATOM 4573 C C . CYS B 1 208 ? 17.341 -14.064 -22.919 1.00 40.28 234 CYS B C 1
ATOM 4574 O O . CYS B 1 208 ? 17.405 -14.081 -24.152 1.00 41.95 234 CYS B O 1
ATOM 4577 N N . ASN B 1 209 ? 17.079 -12.958 -22.226 1.00 39.62 235 ASN B N 1
ATOM 4578 C CA . ASN B 1 209 ? 16.860 -11.695 -22.916 1.00 40.59 235 ASN B CA 1
ATOM 4579 C C . ASN B 1 209 ? 17.237 -10.538 -22.003 1.00 39.35 235 ASN B C 1
ATOM 4580 O O . ASN B 1 209 ? 17.247 -10.661 -20.775 1.00 35.95 235 ASN B O 1
ATOM 4585 N N . LEU B 1 210 ? 17.548 -9.401 -22.631 1.00 39.60 236 LEU B N 1
ATOM 4586 C CA . LEU B 1 210 ? 18.041 -8.244 -21.891 1.00 35.82 236 LEU B CA 1
ATOM 4587 C C . LEU B 1 210 ? 16.997 -7.714 -20.916 1.00 36.88 236 LEU B C 1
ATOM 4588 O O . LEU B 1 210 ? 17.326 -7.355 -19.779 1.00 37.66 236 LEU B O 1
ATOM 4593 N N . LEU B 1 211 ? 15.736 -7.643 -21.344 1.00 32.66 237 LEU B N 1
ATOM 4594 C CA . LEU B 1 211 ? 14.694 -7.097 -20.482 1.00 35.22 237 LEU B CA 1
ATOM 4595 C C . LEU B 1 211 ? 14.543 -7.921 -19.208 1.00 38.81 237 LEU B C 1
ATOM 4596 O O . LEU B 1 211 ? 14.552 -7.376 -18.099 1.00 32.87 237 LEU B O 1
ATOM 4601 N N . SER B 1 212 ? 14.401 -9.242 -19.347 1.00 36.60 238 SER B N 1
ATOM 4602 C CA . SER B 1 212 ? 14.225 -10.092 -18.172 1.00 38.89 238 SER B CA 1
ATOM 4603 C C . SER B 1 212 ? 15.417 -9.993 -17.230 1.00 34.39 238 SER B C 1
ATOM 4604 O O . SER B 1 212 ? 15.246 -9.917 -16.007 1.00 34.96 238 SER B O 1
ATOM 4607 N N . SER B 1 213 ? 16.634 -10.003 -17.777 1.00 29.27 239 SER B N 1
ATOM 4608 C CA . SER B 1 213 ? 17.823 -9.932 -16.934 1.00 31.85 239 SER B CA 1
ATOM 4609 C C . SER B 1 213 ? 17.837 -8.653 -16.105 1.00 36.09 239 SER B C 1
ATOM 4610 O O . SER B 1 213 ? 18.090 -8.686 -14.894 1.00 35.07 239 SER B O 1
ATOM 4613 N N . GLN B 1 214 ? 17.567 -7.511 -16.741 1.00 32.47 240 GLN B N 1
ATOM 4614 C CA . GLN B 1 214 ? 17.694 -6.237 -16.039 1.00 35.78 240 GLN B CA 1
ATOM 4615 C C . GLN B 1 214 ? 16.570 -6.039 -15.030 1.00 35.11 240 GLN B C 1
ATOM 4616 O O . GLN B 1 214 ? 16.798 -5.506 -13.938 1.00 36.11 240 GLN B O 1
ATOM 4622 N N . VAL B 1 215 ? 15.348 -6.447 -15.376 1.00 33.29 241 VAL B N 1
ATOM 4623 C CA . VAL B 1 215 ? 14.241 -6.324 -14.432 1.00 33.05 241 VAL B CA 1
ATOM 4624 C C . VAL B 1 215 ? 14.512 -7.165 -13.191 1.00 37.92 241 VAL B C 1
ATOM 4625 O O . VAL B 1 215 ? 14.236 -6.742 -12.061 1.00 38.71 241 VAL B O 1
ATOM 4629 N N . ALA B 1 216 ? 15.057 -8.369 -13.379 1.00 32.65 242 ALA B N 1
ATOM 4630 C CA . ALA B 1 216 ? 15.411 -9.204 -12.236 1.00 38.29 242 ALA B CA 1
ATOM 4631 C C . ALA B 1 216 ? 16.453 -8.522 -11.358 1.00 40.05 242 ALA B C 1
ATOM 4632 O O . ALA B 1 216 ? 16.412 -8.638 -10.128 1.00 36.97 242 ALA B O 1
ATOM 4634 N N . CYS B 1 217 ? 17.395 -7.801 -11.972 1.00 36.22 243 CYS B N 1
ATOM 4635 C CA . CYS B 1 217 ? 18.429 -7.116 -11.205 1.00 40.27 243 CYS B CA 1
ATOM 4636 C C . CYS B 1 217 ? 17.875 -5.953 -10.394 1.00 37.06 243 CYS B C 1
ATOM 4637 O O . CYS B 1 217 ? 18.557 -5.467 -9.486 1.00 39.98 243 CYS B O 1
ATOM 4640 N N . LEU B 1 218 ? 16.668 -5.481 -10.711 1.00 37.60 244 LEU B N 1
ATOM 4641 C CA . LEU B 1 218 ? 16.058 -4.430 -9.905 1.00 40.73 244 LEU B CA 1
ATOM 4642 C C . LEU B 1 218 ? 15.804 -4.901 -8.478 1.00 43.30 244 LEU B C 1
ATOM 4643 O O . LEU B 1 218 ? 15.894 -4.103 -7.537 1.00 46.78 244 LEU B O 1
ATOM 4648 N N . SER B 1 219 ? 15.488 -6.185 -8.301 1.00 41.87 245 SER B N 1
ATOM 4649 C CA . SER B 1 219 ? 15.351 -6.818 -6.991 1.00 41.82 245 SER B CA 1
ATOM 4650 C C . SER B 1 219 ? 14.558 -5.964 -6.006 1.00 39.02 245 SER B C 1
ATOM 4651 O O . SER B 1 219 ? 13.352 -5.764 -6.184 1.00 42.97 245 SER B O 1
ATOM 4654 N N . HIS B 1 220 ? 15.221 -5.466 -4.958 1.00 43.17 246 HIS B N 1
ATOM 4655 C CA . HIS B 1 220 ? 14.498 -4.800 -3.878 1.00 41.61 246 HIS B CA 1
ATOM 4656 C C . HIS B 1 220 ? 13.810 -3.529 -4.366 1.00 47.82 246 HIS B C 1
ATOM 4657 O O . HIS B 1 220 ? 12.722 -3.183 -3.890 1.00 46.68 246 HIS B O 1
ATOM 4664 N N . ILE B 1 221 ? 14.433 -2.814 -5.304 1.00 45.98 247 ILE B N 1
ATOM 4665 C CA . ILE B 1 221 ? 13.826 -1.591 -5.827 1.00 45.20 247 ILE B CA 1
ATOM 4666 C C . ILE B 1 221 ? 12.470 -1.895 -6.451 1.00 45.33 247 ILE B C 1
ATOM 4667 O O . ILE B 1 221 ? 11.480 -1.198 -6.199 1.00 43.53 247 ILE B O 1
ATOM 4672 N N . ALA B 1 222 ? 12.404 -2.946 -7.271 1.00 44.25 248 ALA B N 1
ATOM 4673 C CA . ALA B 1 222 ? 11.131 -3.336 -7.869 1.00 42.53 248 ALA B CA 1
ATOM 4674 C C . ALA B 1 222 ? 10.142 -3.817 -6.815 1.00 43.79 248 ALA B C 1
ATOM 4675 O O . ALA B 1 222 ? 8.949 -3.501 -6.889 1.00 41.72 248 ALA B O 1
ATOM 4677 N N . ALA B 1 223 ? 10.617 -4.580 -5.826 1.00 39.70 249 ALA B N 1
ATOM 4678 C CA . ALA B 1 223 ? 9.727 -5.062 -4.774 1.00 47.48 249 ALA B CA 1
ATOM 4679 C C . ALA B 1 223 ? 9.079 -3.907 -4.023 1.00 42.92 249 ALA B C 1
ATOM 4680 O O . ALA B 1 223 ? 7.906 -3.988 -3.639 1.00 47.93 249 ALA B O 1
ATOM 4682 N N . ASN B 1 224 ? 9.826 -2.823 -3.803 1.00 43.67 250 ASN B N 1
ATOM 4683 C CA . ASN B 1 224 ? 9.255 -1.659 -3.133 1.00 45.64 250 ASN B CA 1
ATOM 4684 C C . ASN B 1 224 ? 8.037 -1.134 -3.882 1.00 50.26 250 ASN B C 1
ATOM 4685 O O . ASN B 1 224 ? 7.060 -0.695 -3.262 1.00 49.84 250 ASN B O 1
ATOM 4690 N N . TYR B 1 225 ? 8.067 -1.179 -5.215 1.00 44.97 251 TYR B N 1
ATOM 4691 C CA . TYR B 1 225 ? 6.910 -0.735 -5.983 1.00 47.93 251 TYR B CA 1
ATOM 4692 C C . TYR B 1 225 ? 5.846 -1.823 -6.055 1.00 45.93 251 TYR B C 1
ATOM 4693 O O . TYR B 1 225 ? 4.656 -1.553 -5.858 1.00 49.53 251 TYR B O 1
ATOM 4702 N N . LEU B 1 226 ? 6.255 -3.059 -6.351 1.00 45.63 252 LEU B N 1
ATOM 4703 C CA . LEU B 1 226 ? 5.285 -4.142 -6.474 1.00 48.01 252 LEU B CA 1
ATOM 4704 C C . LEU B 1 226 ? 4.553 -4.392 -5.163 1.00 50.38 252 LEU B C 1
ATOM 4705 O O . LEU B 1 226 ? 3.398 -4.833 -5.172 1.00 53.49 252 LEU B O 1
ATOM 4710 N N . ILE B 1 227 ? 5.195 -4.112 -4.035 1.00 52.91 253 ILE B N 1
ATOM 4711 C CA . ILE B 1 227 ? 4.616 -4.359 -2.718 1.00 56.01 253 ILE B CA 1
ATOM 4712 C C . ILE B 1 227 ? 4.068 -3.083 -2.097 1.00 56.02 253 ILE B C 1
ATOM 4713 O O . ILE B 1 227 ? 2.919 -3.043 -1.656 1.00 60.40 253 ILE B O 1
ATOM 4718 N N . GLY B 1 228 ? 4.876 -2.028 -2.051 1.00 60.88 254 GLY B N 1
ATOM 4719 C CA . GLY B 1 228 ? 4.483 -0.777 -1.442 1.00 56.30 254 GLY B CA 1
ATOM 4720 C C . GLY B 1 228 ? 4.038 0.304 -2.398 1.00 58.46 254 GLY B C 1
ATOM 4721 O O . GLY B 1 228 ? 3.746 1.419 -1.956 1.00 58.77 254 GLY B O 1
ATOM 4722 N N . ALA B 1 229 ? 3.973 0.016 -3.697 1.00 53.83 255 ALA B N 1
ATOM 4723 C CA . ALA B 1 229 ? 3.584 0.998 -4.705 1.00 56.09 255 ALA B CA 1
ATOM 4724 C C . ALA B 1 229 ? 4.480 2.230 -4.680 1.00 56.12 255 ALA B C 1
ATOM 4725 O O . ALA B 1 229 ? 4.066 3.314 -5.104 1.00 55.37 255 ALA B O 1
ATOM 4727 N N . ALA B 1 230 ? 5.706 2.079 -4.185 1.00 53.34 256 ALA B N 1
ATOM 4728 C CA . ALA B 1 230 ? 6.649 3.182 -4.065 1.00 53.68 256 ALA B CA 1
ATOM 4729 C C . ALA B 1 230 ? 7.470 3.329 -5.340 1.00 52.06 256 ALA B C 1
ATOM 4730 O O . ALA B 1 230 ? 8.034 2.351 -5.841 1.00 51.17 256 ALA B O 1
ATOM 4732 N N . GLU B 1 231 ? 7.526 4.550 -5.865 1.00 52.80 257 GLU B N 1
ATOM 4733 C CA . GLU B 1 231 ? 8.364 4.848 -7.016 1.00 56.83 257 GLU B CA 1
ATOM 4734 C C . GLU B 1 231 ? 9.790 5.142 -6.563 1.00 51.41 257 GLU B C 1
ATOM 4735 O O . GLU B 1 231 ? 10.023 5.650 -5.464 1.00 54.49 257 GLU B O 1
ATOM 4741 N N . ALA B 1 232 ? 10.747 4.810 -7.422 1.00 50.67 258 ALA B N 1
ATOM 4742 C CA . ALA B 1 232 ? 12.160 4.995 -7.131 1.00 49.82 258 ALA B CA 1
ATOM 4743 C C . ALA B 1 232 ? 12.667 6.304 -7.726 1.00 53.05 258 ALA B C 1
ATOM 4744 O O . ALA B 1 232 ? 12.019 6.931 -8.567 1.00 52.34 258 ALA B O 1
ATOM 4746 N N . LYS B 1 233 ? 13.850 6.715 -7.273 1.00 50.77 259 LYS B N 1
ATOM 4747 C CA . LYS B 1 233 ? 14.460 7.962 -7.710 1.00 53.84 259 LYS B CA 1
ATOM 4748 C C . LYS B 1 233 ? 15.962 7.775 -7.866 1.00 51.45 259 LYS B C 1
ATOM 4749 O O . LYS B 1 233 ? 16.536 6.767 -7.446 1.00 50.09 259 LYS B O 1
ATOM 4755 N N . ARG B 1 234 ? 16.595 8.769 -8.482 1.00 53.91 260 ARG B N 1
ATOM 4756 C CA . ARG B 1 234 ? 18.043 8.796 -8.607 1.00 53.74 260 ARG B CA 1
ATOM 4757 C C . ARG B 1 234 ? 18.668 9.391 -7.351 1.00 53.14 260 ARG B C 1
ATOM 4758 O O . ARG B 1 234 ? 18.106 10.291 -6.720 1.00 56.62 260 ARG B O 1
ATOM 4766 N N . TRP B 1 235 ? 19.847 8.878 -6.990 1.00 45.36 261 TRP B N 1
ATOM 4767 C CA . TRP B 1 235 ? 20.542 9.324 -5.788 1.00 46.79 261 TRP B CA 1
ATOM 4768 C C . TRP B 1 235 ? 21.980 9.750 -6.058 1.00 46.12 261 TRP B C 1
ATOM 4769 O O . TRP B 1 235 ? 22.720 10.020 -5.105 1.00 44.02 261 TRP B O 1
ATOM 4780 N N . GLY B 1 236 ? 22.398 9.813 -7.320 1.00 43.14 262 GLY B N 1
ATOM 4781 C CA . GLY B 1 236 ? 23.772 10.137 -7.650 1.00 41.41 262 GLY B CA 1
ATOM 4782 C C . GLY B 1 236 ? 24.719 9.018 -7.269 1.00 39.74 262 GLY B C 1
ATOM 4783 O O . GLY B 1 236 ? 24.808 8.007 -7.970 1.00 44.85 262 GLY B O 1
ATOM 4784 N N . THR B 1 237 ? 25.434 9.186 -6.159 1.00 41.83 263 THR B N 1
ATOM 4785 C CA . THR B 1 237 ? 26.241 8.117 -5.589 1.00 41.27 263 THR B CA 1
ATOM 4786 C C . THR B 1 237 ? 25.815 7.759 -4.174 1.00 43.63 263 THR B C 1
ATOM 4787 O O . THR B 1 237 ? 26.373 6.823 -3.591 1.00 45.18 263 THR B O 1
ATOM 4791 N N . ALA B 1 238 ? 24.846 8.472 -3.607 1.00 40.52 264 ALA B N 1
ATOM 4792 C CA . ALA B 1 238 ? 24.406 8.219 -2.248 1.00 45.15 264 ALA B CA 1
ATOM 4793 C C . ALA B 1 238 ? 23.310 7.158 -2.245 1.00 40.94 264 ALA B C 1
ATOM 4794 O O . ALA B 1 238 ? 22.930 6.612 -3.283 1.00 43.36 264 ALA B O 1
ATOM 4796 N N . HIS B 1 239 ? 22.792 6.864 -1.057 1.00 46.40 265 HIS B N 1
ATOM 4797 C CA . HIS B 1 239 ? 21.749 5.867 -0.883 1.00 46.56 265 HIS B CA 1
ATOM 4798 C C . HIS B 1 239 ? 20.635 6.444 -0.024 1.00 51.22 265 HIS B C 1
ATOM 4799 O O . HIS B 1 239 ? 20.836 7.391 0.740 1.00 51.52 265 HIS B O 1
ATOM 4806 N N . GLY B 1 240 ? 19.443 5.862 -0.166 1.00 53.39 266 GLY B N 1
ATOM 4807 C CA . GLY B 1 240 ? 18.285 6.388 0.533 1.00 52.07 266 GLY B CA 1
ATOM 4808 C C . GLY B 1 240 ? 18.214 6.012 1.997 1.00 57.32 266 GLY B C 1
ATOM 4809 O O . GLY B 1 240 ? 17.637 6.754 2.797 1.00 59.34 266 GLY B O 1
ATOM 4810 N N . SER B 1 241 ? 18.792 4.874 2.375 1.00 49.34 267 SER B N 1
ATOM 4811 C CA . SER B 1 241 ? 18.617 4.331 3.715 1.00 50.74 267 SER B CA 1
ATOM 4812 C C . SER B 1 241 ? 19.872 4.385 4.576 1.00 51.61 267 SER B C 1
ATOM 4813 O O . SER B 1 241 ? 19.816 3.987 5.744 1.00 56.19 267 SER B O 1
ATOM 4816 N N . ILE B 1 242 ? 20.998 4.858 4.047 1.00 46.46 268 ILE B N 1
ATOM 4817 C CA . ILE B 1 242 ? 22.251 4.888 4.796 1.00 44.03 268 ILE B CA 1
ATOM 4818 C C . ILE B 1 242 ? 22.989 6.181 4.478 1.00 48.05 268 ILE B C 1
ATOM 4819 O O . ILE B 1 242 ? 23.232 6.491 3.308 1.00 42.81 268 ILE B O 1
ATOM 4824 N N . VAL B 1 243 ? 23.348 6.928 5.519 1.00 44.40 269 VAL B N 1
ATOM 4825 C C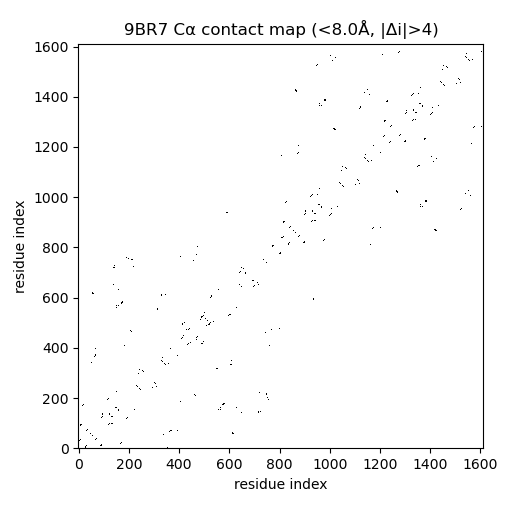A . VAL B 1 243 ? 24.094 8.176 5.370 1.00 42.46 269 VAL B CA 1
ATOM 4826 C C . VAL B 1 243 ? 25.120 8.283 6.493 1.00 44.97 269 VAL B C 1
ATOM 4827 O O . VAL B 1 243 ? 24.784 8.041 7.661 1.00 45.53 269 VAL B O 1
ATOM 4831 N N . PRO B 1 244 ? 26.374 8.651 6.196 1.00 40.00 270 PRO B N 1
ATOM 4832 C CA . PRO B 1 244 ? 26.933 8.967 4.876 1.00 41.82 270 PRO B CA 1
ATOM 4833 C C . PRO B 1 244 ? 27.421 7.730 4.127 1.00 40.13 270 PRO B C 1
ATOM 4834 O O . PRO B 1 244 ? 28.029 6.833 4.709 1.00 41.01 270 PRO B O 1
ATOM 4838 N N . TYR B 1 245 ? 27.159 7.666 2.820 1.00 38.84 271 TYR B N 1
ATOM 4839 C CA . TYR B 1 245 ? 27.669 6.580 1.984 1.00 36.64 271 TYR B CA 1
ATOM 4840 C C . TYR B 1 245 ? 27.513 7.029 0.531 1.00 38.90 271 TYR B C 1
ATOM 4841 O O . TYR B 1 245 ? 26.439 6.863 -0.054 1.00 39.85 271 TYR B O 1
ATOM 4850 N N . GLN B 1 246 ? 28.575 7.593 -0.030 1.00 39.23 272 GLN B N 1
ATOM 4851 C CA . GLN B 1 246 ? 28.524 8.151 -1.377 1.00 37.72 272 GLN B CA 1
ATOM 4852 C C . GLN B 1 246 ? 29.945 8.485 -1.811 1.00 38.02 272 GLN B C 1
ATOM 4853 O O . GLN B 1 246 ? 30.914 8.239 -1.085 1.00 40.80 272 GLN B O 1
ATOM 4859 N N . ALA B 1 247 ? 30.061 9.037 -3.015 1.00 41.42 273 ALA B N 1
ATOM 4860 C CA . ALA B 1 247 ? 31.320 9.579 -3.502 1.00 37.72 273 ALA B CA 1
ATOM 4861 C C . ALA B 1 247 ? 31.464 11.027 -3.055 1.00 43.41 273 ALA B C 1
ATOM 4862 O O . ALA B 1 247 ? 30.498 11.796 -3.070 1.00 36.66 273 ALA B O 1
ATOM 4864 N N . PHE B 1 248 ? 32.671 11.388 -2.631 1.00 37.60 274 PHE B N 1
ATOM 4865 C CA . PHE B 1 248 ? 32.979 12.741 -2.194 1.00 36.88 274 PHE B CA 1
ATOM 4866 C C . PHE B 1 248 ? 34.082 13.314 -3.070 1.00 38.85 274 PHE B C 1
ATOM 4867 O O . PHE B 1 248 ? 35.100 12.655 -3.308 1.00 40.33 274 PHE B O 1
ATOM 4875 N N . LYS B 1 249 ? 33.867 14.530 -3.557 1.00 39.43 275 LYS B N 1
ATOM 4876 C CA . LYS B 1 249 ? 34.886 15.217 -4.334 1.00 39.79 275 LYS B CA 1
ATOM 4877 C C . LYS B 1 249 ? 36.062 15.588 -3.439 1.00 40.96 275 LYS B C 1
ATOM 4878 O O . LYS B 1 249 ? 35.880 16.170 -2.365 1.00 39.60 275 LYS B O 1
ATOM 4884 N N . THR B 1 250 ? 37.268 15.242 -3.874 1.00 40.28 276 THR B N 1
ATOM 4885 C CA . THR B 1 250 ? 38.480 15.638 -3.180 1.00 37.97 276 THR B CA 1
ATOM 4886 C C . THR B 1 250 ? 39.110 16.800 -3.946 1.00 44.62 276 THR B C 1
ATOM 4887 O O . THR B 1 250 ? 38.533 17.324 -4.903 1.00 39.35 276 THR B O 1
ATOM 4891 N N . LYS B 1 251 ? 40.308 17.216 -3.530 1.00 42.68 277 LYS B N 1
ATOM 4892 C CA . LYS B 1 251 ? 40.941 18.354 -4.190 1.00 45.33 277 LYS B CA 1
ATOM 4893 C C . LYS B 1 251 ? 41.322 18.031 -5.630 1.00 46.19 277 LYS B C 1
ATOM 4894 O O . LYS B 1 251 ? 41.394 18.938 -6.467 1.00 45.41 277 LYS B O 1
ATOM 4900 N N . ASP B 1 252 ? 41.573 16.758 -5.940 1.00 45.66 278 ASP B N 1
ATOM 4901 C CA . ASP B 1 252 ? 41.995 16.373 -7.277 1.00 47.32 278 ASP B CA 1
ATOM 4902 C C . ASP B 1 252 ? 41.199 15.216 -7.865 1.00 46.43 278 ASP B C 1
ATOM 4903 O O . ASP B 1 252 ? 41.524 14.768 -8.970 1.00 48.24 278 ASP B O 1
ATOM 4908 N N . GLY B 1 253 ? 40.172 14.725 -7.176 1.00 45.97 279 GLY B N 1
ATOM 4909 C CA . GLY B 1 253 ? 39.394 13.616 -7.691 1.00 42.91 279 GLY B CA 1
ATOM 4910 C C . GLY B 1 253 ? 38.167 13.290 -6.865 1.00 43.03 279 GLY B C 1
ATOM 4911 O O . GLY B 1 253 ? 37.430 14.190 -6.452 1.00 37.77 279 GLY B O 1
ATOM 4912 N N . TYR B 1 254 ? 37.934 12.000 -6.631 1.00 45.41 280 TYR B N 1
ATOM 4913 C CA . TYR B 1 254 ? 36.794 11.532 -5.857 1.00 39.29 280 TYR B CA 1
ATOM 4914 C C . TYR B 1 254 ? 37.209 10.337 -5.013 1.00 43.51 280 TYR B C 1
ATOM 4915 O O . TYR B 1 254 ? 38.039 9.523 -5.428 1.00 39.12 280 TYR B O 1
ATOM 4924 N N . ILE B 1 255 ? 36.614 10.234 -3.828 1.00 37.19 281 ILE B N 1
ATOM 4925 C CA . ILE B 1 255 ? 36.797 9.089 -2.946 1.00 39.14 281 ILE B CA 1
ATOM 4926 C C . ILE B 1 255 ? 35.432 8.658 -2.431 1.00 37.83 281 ILE B C 1
ATOM 4927 O O . ILE B 1 255 ? 34.616 9.500 -2.039 1.00 38.99 281 ILE B O 1
ATOM 4932 N N . VAL B 1 256 ? 35.182 7.355 -2.442 1.00 36.24 282 VAL B N 1
ATOM 4933 C CA . VAL B 1 256 ? 33.965 6.792 -1.870 1.00 38.25 282 VAL B CA 1
ATOM 4934 C C . VAL B 1 256 ? 34.228 6.461 -0.408 1.00 39.18 282 VAL B C 1
ATOM 4935 O O . VAL B 1 256 ? 35.201 5.771 -0.082 1.00 41.67 282 VAL B O 1
ATOM 4939 N N . VAL B 1 257 ? 33.364 6.956 0.475 1.00 37.11 283 VAL B N 1
ATOM 4940 C CA . VAL B 1 257 ? 33.477 6.720 1.910 1.00 36.22 283 VAL B CA 1
ATOM 4941 C C . VAL B 1 257 ? 32.086 6.466 2.471 1.00 36.93 283 VAL B C 1
ATOM 4942 O O . VAL B 1 257 ? 31.113 7.108 2.063 1.00 40.37 283 VAL B O 1
ATOM 4946 N N . GLY B 1 258 ? 31.993 5.524 3.409 1.00 40.86 284 GLY B N 1
ATOM 4947 C CA . GLY B 1 258 ? 30.722 5.192 4.016 1.00 42.09 284 GLY B CA 1
ATOM 4948 C C . GLY B 1 258 ? 30.885 4.834 5.480 1.00 41.94 284 GLY B C 1
ATOM 4949 O O . GLY B 1 258 ? 31.983 4.540 5.959 1.00 38.79 284 GLY B O 1
ATOM 4950 N N . ALA B 1 259 ? 29.759 4.874 6.188 1.00 36.63 285 ALA B N 1
ATOM 4951 C CA . ALA B 1 259 ? 29.697 4.487 7.593 1.00 41.75 285 ALA B CA 1
ATOM 4952 C C . ALA B 1 259 ? 28.442 3.647 7.779 1.00 41.30 285 ALA B C 1
ATOM 4953 O O . ALA B 1 259 ? 27.326 4.169 7.694 1.00 45.47 285 ALA B O 1
ATOM 4955 N N . GLY B 1 260 ? 28.623 2.351 8.028 1.00 42.25 286 GLY B N 1
ATOM 4956 C CA . GLY B 1 260 ? 27.508 1.436 8.156 1.00 48.01 286 GLY B CA 1
ATOM 4957 C C . GLY B 1 260 ? 26.857 1.375 9.516 1.00 51.52 286 GLY B C 1
ATOM 4958 O O . GLY B 1 260 ? 25.851 0.680 9.679 1.00 49.42 286 GLY B O 1
ATOM 4959 N N . ASN B 1 261 ? 27.402 2.080 10.503 1.00 44.95 287 ASN B N 1
ATOM 4960 C CA . ASN B 1 261 ? 26.820 2.122 11.837 1.00 47.10 287 ASN B CA 1
ATOM 4961 C C . ASN B 1 261 ? 27.432 3.301 12.579 1.00 48.34 287 ASN B C 1
ATOM 4962 O O . ASN B 1 261 ? 28.340 3.971 12.082 1.00 44.27 287 ASN B O 1
ATOM 4967 N N . ASN B 1 262 ? 26.919 3.543 13.786 1.00 46.61 288 ASN B N 1
ATOM 4968 C CA . ASN B 1 262 ? 27.331 4.721 14.542 1.00 46.84 288 ASN B CA 1
ATOM 4969 C C . ASN B 1 262 ? 28.813 4.679 14.891 1.00 45.50 288 ASN B C 1
ATOM 4970 O O . ASN B 1 262 ? 29.458 5.730 14.977 1.00 47.56 288 ASN B O 1
ATOM 4975 N N . GLN B 1 263 ? 29.375 3.485 15.079 1.00 46.49 289 GLN B N 1
ATOM 4976 C CA . GLN B 1 263 ? 30.789 3.397 15.426 1.00 45.83 289 GLN B CA 1
ATOM 4977 C C . GLN B 1 263 ? 31.664 3.757 14.231 1.00 45.24 289 GLN B C 1
ATOM 4978 O O . GLN B 1 263 ? 32.691 4.429 14.384 1.00 41.53 289 GLN B O 1
ATOM 4984 N N . GLN B 1 264 ? 31.269 3.320 13.034 1.00 42.59 290 GLN B N 1
ATOM 4985 C CA . GLN B 1 264 ? 31.988 3.710 11.826 1.00 44.50 290 GLN B CA 1
ATOM 4986 C C . GLN B 1 264 ? 31.838 5.202 11.548 1.00 40.88 290 GLN B C 1
ATOM 4987 O O . GLN B 1 264 ? 32.787 5.853 11.095 1.00 38.70 290 GLN B O 1
ATOM 4993 N N . PHE B 1 265 ? 30.656 5.763 11.814 1.00 41.11 291 PHE B N 1
ATOM 4994 C CA . PHE B 1 265 ? 30.464 7.199 11.636 1.00 38.66 291 PHE B CA 1
ATOM 4995 C C . PHE B 1 265 ? 31.410 7.993 12.528 1.00 45.13 291 PHE B C 1
ATOM 4996 O O . PHE B 1 265 ? 31.983 9.002 12.099 1.00 40.72 291 PHE B O 1
ATOM 5004 N N . ALA B 1 266 ? 31.586 7.552 13.776 1.00 40.41 292 ALA B N 1
ATOM 5005 C CA . ALA B 1 266 ? 32.558 8.193 14.655 1.00 40.76 292 ALA B CA 1
ATOM 5006 C C . ALA B 1 266 ? 33.965 8.091 14.082 1.00 44.47 292 ALA B C 1
ATOM 5007 O O . ALA B 1 266 ? 34.731 9.061 14.118 1.00 41.12 292 ALA B O 1
ATOM 5009 N N . THR B 1 267 ? 34.327 6.916 13.559 1.00 40.24 293 THR B N 1
ATOM 5010 C CA . THR B 1 267 ? 35.643 6.740 12.952 1.00 41.84 293 THR B CA 1
ATOM 5011 C C . THR B 1 267 ? 35.866 7.731 11.816 1.00 39.49 293 THR B C 1
ATOM 5012 O O . THR B 1 267 ? 36.923 8.368 11.730 1.00 41.45 293 THR B O 1
ATOM 5016 N N . VAL B 1 268 ? 34.880 7.872 10.928 1.00 37.81 294 VAL B N 1
ATOM 5017 C CA . VAL B 1 268 ? 35.023 8.788 9.800 1.00 41.04 294 VAL B CA 1
ATOM 5018 C C . VAL B 1 268 ? 35.193 10.218 10.294 1.00 42.02 294 VAL B C 1
ATOM 5019 O O . VAL B 1 268 ? 36.048 10.965 9.802 1.00 41.05 294 VAL B O 1
ATOM 5023 N N . CYS B 1 269 ? 34.385 10.621 11.275 1.00 38.79 295 CYS B N 1
ATOM 5024 C CA . CYS B 1 269 ? 34.442 11.996 11.757 1.00 39.90 295 CYS B CA 1
ATOM 5025 C C . CYS B 1 269 ? 35.805 12.321 12.352 1.00 42.22 295 CYS B C 1
ATOM 5026 O O . CYS B 1 269 ? 36.351 13.405 12.113 1.00 41.29 295 CYS B O 1
ATOM 5029 N N . LYS B 1 270 ? 36.375 11.394 13.123 1.00 40.36 296 LYS B N 1
ATOM 5030 C CA . LYS B 1 270 ? 37.697 11.634 13.691 1.00 43.31 296 LYS B CA 1
ATOM 5031 C C . LYS B 1 270 ? 38.737 11.794 12.591 1.00 43.64 296 LYS B C 1
ATOM 5032 O O . LYS B 1 270 ? 39.589 12.688 12.654 1.00 45.09 296 LYS B O 1
ATOM 5038 N N . ILE B 1 271 ? 38.679 10.936 11.571 1.00 43.85 297 ILE B N 1
ATOM 5039 C CA . ILE B 1 271 ? 39.623 11.030 10.462 1.00 42.22 297 ILE B CA 1
ATOM 5040 C C . ILE B 1 271 ? 39.474 12.369 9.750 1.00 40.31 297 ILE B C 1
ATOM 5041 O O . ILE B 1 271 ? 40.460 12.962 9.297 1.00 45.93 297 ILE B O 1
ATOM 5046 N N . LEU B 1 272 ? 38.241 12.865 9.638 1.00 42.36 298 LEU B N 1
ATOM 5047 C CA . LEU B 1 272 ? 37.981 14.135 8.973 1.00 41.04 298 LEU B CA 1
ATOM 5048 C C . LEU B 1 272 ? 38.164 15.337 9.889 1.00 43.19 298 LEU B C 1
ATOM 5049 O O . LEU B 1 272 ? 37.907 16.466 9.457 1.00 46.21 298 LEU B O 1
ATOM 5054 N N . ASP B 1 273 ? 38.600 15.127 11.132 1.00 43.56 299 ASP B N 1
ATOM 5055 C CA . ASP B 1 273 ? 38.756 16.214 12.098 1.00 47.50 299 ASP B CA 1
ATOM 5056 C C . ASP B 1 273 ? 37.433 16.939 12.329 1.00 43.69 299 ASP B C 1
ATOM 5057 O O . ASP B 1 273 ? 37.388 18.164 12.459 1.00 43.46 299 ASP B O 1
ATOM 5062 N N . LEU B 1 274 ? 36.344 16.175 12.391 1.00 44.76 300 LEU B N 1
ATOM 5063 C CA . LEU B 1 274 ? 35.011 16.718 12.659 1.00 43.69 300 LEU B CA 1
ATOM 5064 C C . LEU B 1 274 ? 34.361 15.940 13.798 1.00 46.28 300 LEU B C 1
ATOM 5065 O O . LEU B 1 274 ? 33.260 15.402 13.656 1.00 44.66 300 LEU B O 1
ATOM 5070 N N . PRO B 1 275 ? 35.023 15.865 14.957 1.00 43.00 301 PRO B N 1
ATOM 5071 C CA . PRO B 1 275 ? 34.441 15.111 16.078 1.00 45.72 301 PRO B CA 1
ATOM 5072 C C . PRO B 1 275 ? 33.162 15.721 16.624 1.00 48.52 301 PRO B C 1
ATOM 5073 O O . PRO B 1 275 ? 32.365 14.995 17.231 1.00 50.39 301 PRO B O 1
ATOM 5077 N N . GLU B 1 276 ? 32.931 17.022 16.424 1.00 48.97 302 GLU B N 1
ATOM 5078 C CA . GLU B 1 276 ? 31.722 17.647 16.949 1.00 46.83 302 GLU B CA 1
ATOM 5079 C C . GLU B 1 276 ? 30.456 17.049 16.351 1.00 44.89 302 GLU B C 1
ATOM 5080 O O . GLU B 1 276 ? 29.378 17.193 16.938 1.00 44.82 302 GLU B O 1
ATOM 5086 N N . LEU B 1 277 ? 30.558 16.393 15.193 1.00 43.58 303 LEU B N 1
ATOM 5087 C CA . LEU B 1 277 ? 29.391 15.791 14.559 1.00 41.52 303 LEU B CA 1
ATOM 5088 C C . LEU B 1 277 ? 28.936 14.514 15.259 1.00 49.78 303 LEU B C 1
ATOM 5089 O O . LEU B 1 277 ? 27.770 14.131 15.122 1.00 45.93 303 LEU B O 1
ATOM 5094 N N . ILE B 1 278 ? 29.828 13.849 15.998 1.00 47.27 304 ILE B N 1
ATOM 5095 C CA . ILE B 1 278 ? 29.501 12.543 16.565 1.00 43.80 304 ILE B CA 1
ATOM 5096 C C . ILE B 1 278 ? 28.338 12.648 17.545 1.00 50.42 304 ILE B C 1
ATOM 5097 O O . ILE B 1 278 ? 27.426 11.813 17.540 1.00 54.39 304 ILE B O 1
ATOM 5102 N N . ASP B 1 279 ? 28.355 13.664 18.403 1.00 54.73 305 ASP B N 1
ATOM 5103 C CA . ASP B 1 279 ? 27.324 13.871 19.412 1.00 48.07 305 ASP B CA 1
ATOM 5104 C C . ASP B 1 279 ? 26.258 14.870 18.979 1.00 49.03 305 ASP B C 1
ATOM 5105 O O . ASP B 1 279 ? 25.355 15.173 19.766 1.00 50.94 305 ASP B O 1
ATOM 5110 N N . ASN B 1 280 ? 26.349 15.396 17.760 1.00 49.93 306 ASN B N 1
ATOM 5111 C CA . ASN B 1 280 ? 25.351 16.334 17.265 1.00 46.83 306 ASN B CA 1
ATOM 5112 C C . ASN B 1 280 ? 23.972 15.688 17.264 1.00 46.24 306 ASN B C 1
ATOM 5113 O O . ASN B 1 280 ? 23.804 14.546 16.827 1.00 48.05 306 ASN B O 1
ATOM 5118 N N . SER B 1 281 ? 22.978 16.435 17.753 1.00 47.25 307 SER B N 1
ATOM 5119 C CA . SER B 1 281 ? 21.633 15.884 17.876 1.00 48.00 307 SER B CA 1
ATOM 5120 C C . SER B 1 281 ? 21.055 15.483 16.525 1.00 46.64 307 SER B C 1
ATOM 5121 O O . SER B 1 281 ? 20.217 14.577 16.455 1.00 52.06 307 SER B O 1
ATOM 5124 N N . LYS B 1 282 ? 21.466 16.153 15.448 1.00 45.40 308 LYS B N 1
ATOM 5125 C CA . LYS B 1 282 ? 20.924 15.841 14.130 1.00 45.97 308 LYS B CA 1
ATOM 5126 C C . LYS B 1 282 ? 21.578 14.628 13.483 1.00 49.03 308 LYS B C 1
ATOM 5127 O O . LYS B 1 282 ? 20.992 14.046 12.563 1.00 46.41 308 LYS B O 1
ATOM 5133 N N . TYR B 1 283 ? 22.775 14.233 13.930 1.00 45.21 309 TYR B N 1
ATOM 5134 C CA . TYR B 1 283 ? 23.544 13.211 13.228 1.00 45.14 309 TYR B CA 1
ATOM 5135 C C . TYR B 1 283 ? 23.962 12.057 14.133 1.00 47.78 309 TYR B C 1
ATOM 5136 O O . TYR B 1 283 ? 24.857 11.289 13.763 1.00 42.64 309 TYR B O 1
ATOM 5145 N N . LYS B 1 284 ? 23.328 11.897 15.298 1.00 44.27 310 LYS B N 1
ATOM 5146 C CA . LYS B 1 284 ? 23.836 10.922 16.260 1.00 48.62 310 LYS B CA 1
ATOM 5147 C C . LYS B 1 284 ? 23.545 9.486 15.839 1.00 48.14 310 LYS B C 1
ATOM 5148 O O . LYS B 1 284 ? 24.284 8.572 16.223 1.00 53.63 310 LYS B O 1
ATOM 5154 N N . THR B 1 285 ? 22.494 9.262 15.057 1.00 45.52 311 THR B N 1
ATOM 5155 C CA . THR B 1 285 ? 22.151 7.926 14.595 1.00 46.08 311 THR B CA 1
ATOM 5156 C C . THR B 1 285 ? 21.992 7.941 13.082 1.00 47.20 311 THR B C 1
ATOM 5157 O O . THR B 1 285 ? 21.886 8.998 12.454 1.00 47.14 311 THR B O 1
ATOM 5161 N N . ASN B 1 286 ? 21.978 6.743 12.493 1.00 46.15 312 ASN B N 1
ATOM 5162 C CA . ASN B 1 286 ? 21.776 6.639 11.052 1.00 48.15 312 ASN B CA 1
ATOM 5163 C C . ASN B 1 286 ? 20.401 7.150 10.648 1.00 46.01 312 ASN B C 1
ATOM 5164 O O . ASN B 1 286 ? 20.264 7.858 9.643 1.00 44.16 312 ASN B O 1
ATOM 5169 N N . HIS B 1 287 ? 19.370 6.809 11.422 1.00 44.61 313 HIS B N 1
ATOM 5170 C CA . HIS B 1 287 ? 18.030 7.291 11.108 1.00 51.01 313 HIS B CA 1
ATOM 5171 C C . HIS B 1 287 ? 17.999 8.815 11.084 1.00 50.64 313 HIS B C 1
ATOM 5172 O O . HIS B 1 287 ? 17.346 9.418 10.224 1.00 52.27 313 HIS B O 1
ATOM 5179 N N . LEU B 1 288 ? 18.712 9.453 12.016 1.00 47.21 314 LEU B N 1
ATOM 5180 C CA . LEU B 1 288 ? 18.779 10.911 12.043 1.00 47.77 314 LEU B CA 1
ATOM 5181 C C . LEU B 1 288 ? 19.667 11.457 10.931 1.00 44.48 314 LEU B C 1
ATOM 5182 O O . LEU B 1 288 ? 19.391 12.536 10.393 1.00 44.51 314 LEU B O 1
ATOM 5187 N N . ARG B 1 289 ? 20.738 10.740 10.581 1.00 41.94 315 ARG B N 1
ATOM 5188 C CA . ARG B 1 289 ? 21.605 11.194 9.497 1.00 44.81 315 ARG B CA 1
ATOM 5189 C C . ARG B 1 289 ? 20.876 11.171 8.160 1.00 45.29 315 ARG B C 1
ATOM 5190 O O . ARG B 1 289 ? 21.041 12.084 7.341 1.00 42.97 315 ARG B O 1
ATOM 5198 N N . VAL B 1 290 ? 20.072 10.136 7.914 1.00 45.05 316 VAL B N 1
ATOM 5199 C CA . VAL B 1 290 ? 19.284 10.091 6.685 1.00 47.49 316 VAL B CA 1
ATOM 5200 C C . VAL B 1 290 ? 18.303 11.255 6.642 1.00 47.23 316 VAL B C 1
ATOM 5201 O O . VAL B 1 290 ? 18.163 11.938 5.621 1.00 49.75 316 VAL B O 1
ATOM 5205 N N . HIS B 1 291 ? 17.610 11.500 7.756 1.00 51.86 317 HIS B N 1
ATOM 5206 C CA . HIS B 1 291 ? 16.633 12.583 7.796 1.00 51.24 317 HIS B CA 1
ATOM 5207 C C . HIS B 1 291 ? 17.294 13.940 7.580 1.00 53.05 317 HIS B C 1
ATOM 5208 O O . HIS B 1 291 ? 16.723 14.820 6.925 1.00 51.86 317 HIS B O 1
ATOM 5215 N N . ASN B 1 292 ? 18.502 14.124 8.109 1.00 47.15 318 ASN B N 1
ATOM 5216 C CA . ASN B 1 292 ? 19.240 15.379 7.997 1.00 51.54 318 ASN B CA 1
ATOM 5217 C C . ASN B 1 292 ? 20.414 15.243 7.032 1.00 46.58 318 ASN B C 1
ATOM 5218 O O . ASN B 1 292 ? 21.485 15.816 7.238 1.00 46.66 318 ASN B O 1
ATOM 5223 N N . ARG B 1 293 ? 20.208 14.481 5.959 1.00 42.16 319 ARG B N 1
ATOM 5224 C CA . ARG B 1 293 ? 21.306 14.126 5.066 1.00 49.07 319 ARG B CA 1
ATOM 5225 C C . ARG B 1 293 ? 21.833 15.334 4.301 1.00 50.21 319 ARG B C 1
ATOM 5226 O O . ARG B 1 293 ? 23.040 15.439 4.056 1.00 46.99 319 ARG B O 1
ATOM 5234 N N . LYS B 1 294 ? 20.949 16.255 3.916 1.00 45.52 320 LYS B N 1
ATOM 5235 C CA . LYS B 1 294 ? 21.364 17.351 3.047 1.00 49.36 320 LYS B CA 1
ATOM 5236 C C . LYS B 1 294 ? 22.412 18.225 3.721 1.00 47.82 320 LYS B C 1
ATOM 5237 O O . LYS B 1 294 ? 23.435 18.568 3.117 1.00 52.43 320 LYS B O 1
ATOM 5243 N N . GLU B 1 295 ? 22.188 18.577 4.986 1.00 48.57 321 GLU B N 1
ATOM 5244 C CA . GLU B 1 295 ? 23.131 19.453 5.672 1.00 46.38 321 GLU B CA 1
ATOM 5245 C C . GLU B 1 295 ? 24.403 18.705 6.060 1.00 46.91 321 GLU B C 1
ATOM 5246 O O . GLU B 1 295 ? 25.497 19.279 6.034 1.00 44.53 321 GLU B O 1
ATOM 5252 N N . LEU B 1 296 ? 24.276 17.432 6.442 1.00 43.42 322 LEU B N 1
ATOM 5253 C CA . LEU B 1 296 ? 25.449 16.647 6.820 1.00 45.50 322 LEU B CA 1
ATOM 5254 C C . LEU B 1 296 ? 26.405 16.471 5.646 1.00 42.50 322 LEU B C 1
ATOM 5255 O O . LEU B 1 296 ? 27.619 16.662 5.786 1.00 39.76 322 LEU B O 1
ATOM 5260 N N . ILE B 1 297 ? 25.877 16.089 4.480 1.00 41.22 323 ILE B N 1
ATOM 5261 C CA . ILE B 1 297 ? 26.736 15.852 3.321 1.00 42.21 323 ILE B CA 1
ATOM 5262 C C . ILE B 1 297 ? 27.479 17.123 2.930 1.00 43.24 323 ILE B C 1
ATOM 5263 O O . ILE B 1 297 ? 28.652 17.079 2.536 1.00 41.44 323 ILE B O 1
ATOM 5268 N N . LYS B 1 298 ? 26.815 18.276 3.032 1.00 44.21 324 LYS B N 1
ATOM 5269 C CA . LYS B 1 298 ? 27.484 19.531 2.706 1.00 44.83 324 LYS B CA 1
ATOM 5270 C C . LYS B 1 298 ? 28.662 19.781 3.641 1.00 46.29 324 LYS B C 1
ATOM 5271 O O . LYS B 1 298 ? 29.735 20.208 3.200 1.00 46.60 324 LYS B O 1
ATOM 5277 N N . ILE B 1 299 ? 28.478 19.528 4.940 1.00 43.55 325 ILE B N 1
ATOM 5278 C CA . ILE B 1 299 ? 29.566 19.722 5.898 1.00 44.48 325 ILE B CA 1
ATOM 5279 C C . ILE B 1 299 ? 30.715 18.768 5.593 1.00 41.95 325 ILE B C 1
ATOM 5280 O O . ILE B 1 299 ? 31.885 19.168 5.560 1.00 42.81 325 ILE B O 1
ATOM 5285 N N . LEU B 1 300 ? 30.401 17.488 5.377 1.00 40.44 326 LEU B N 1
ATOM 5286 C CA . LEU B 1 300 ? 31.443 16.518 5.055 1.00 40.88 326 LEU B CA 1
ATOM 5287 C C . LEU B 1 300 ? 32.097 16.837 3.716 1.00 42.52 326 LEU B C 1
ATOM 5288 O O . LEU B 1 300 ? 33.323 16.752 3.578 1.00 40.61 326 LEU B O 1
ATOM 5293 N N . SER B 1 301 ? 31.293 17.201 2.715 1.00 39.61 327 SER B N 1
ATOM 5294 C CA . SER B 1 301 ? 31.840 17.501 1.395 1.00 40.29 327 SER B CA 1
ATOM 5295 C C . SER B 1 301 ? 32.830 18.657 1.462 1.00 47.09 327 SER B C 1
ATOM 5296 O O . SER B 1 301 ? 33.845 18.658 0.756 1.00 43.11 327 SER B O 1
ATOM 5299 N N . GLU B 1 302 ? 32.544 19.657 2.299 1.00 43.33 328 GLU B N 1
ATOM 5300 C CA . GLU B 1 302 ? 33.449 20.794 2.433 1.00 48.04 328 GLU B CA 1
ATOM 5301 C C . GLU B 1 302 ? 34.833 20.345 2.887 1.00 48.59 328 GLU B C 1
ATOM 5302 O O . GLU B 1 302 ? 35.851 20.843 2.391 1.00 45.80 328 GLU B O 1
ATOM 5308 N N . ARG B 1 303 ? 34.891 19.413 3.841 1.00 44.69 329 ARG B N 1
ATOM 5309 C CA . ARG B 1 303 ? 36.175 18.930 4.340 1.00 44.38 329 ARG B CA 1
ATOM 5310 C C . ARG B 1 303 ? 36.886 18.061 3.308 1.00 41.31 329 ARG B C 1
ATOM 5311 O O . ARG B 1 303 ? 38.084 18.234 3.057 1.00 40.89 329 ARG B O 1
ATOM 5319 N N . PHE B 1 304 ? 36.165 17.111 2.707 1.00 38.96 330 PHE B N 1
ATOM 5320 C CA . PHE B 1 304 ? 36.779 16.218 1.728 1.00 39.42 330 PHE B CA 1
ATOM 5321 C C . PHE B 1 304 ? 37.490 16.975 0.610 1.00 41.92 330 PHE B C 1
ATOM 5322 O O . PHE B 1 304 ? 38.520 16.511 0.108 1.00 42.27 330 PHE B O 1
ATOM 5330 N N . GLU B 1 305 ? 36.974 18.143 0.214 1.00 43.46 331 GLU B N 1
ATOM 5331 C CA . GLU B 1 305 ? 37.543 18.869 -0.919 1.00 46.09 331 GLU B CA 1
ATOM 5332 C C . GLU B 1 305 ? 38.869 19.550 -0.609 1.00 47.45 331 GLU B C 1
ATOM 5333 O O . GLU B 1 305 ? 39.512 20.052 -1.537 1.00 45.54 331 GLU B O 1
ATOM 5339 N N . GLU B 1 306 ? 39.289 19.599 0.652 1.00 43.37 332 GLU B N 1
ATOM 5340 C CA . GLU B 1 306 ? 40.491 20.336 1.020 1.00 46.01 332 GLU B CA 1
ATOM 5341 C C . GLU B 1 306 ? 41.769 19.519 0.878 1.00 43.71 332 GLU B C 1
ATOM 5342 O O . GLU B 1 306 ? 42.860 20.098 0.918 1.00 45.22 332 GLU B O 1
ATOM 5348 N N . GLU B 1 307 ? 41.669 18.204 0.697 1.00 41.28 333 GLU B N 1
ATOM 5349 C CA . GLU B 1 307 ? 42.838 17.338 0.655 1.00 43.34 333 GLU B CA 1
ATOM 5350 C C . GLU B 1 307 ? 42.836 16.503 -0.617 1.00 42.82 333 GLU B C 1
ATOM 5351 O O . GLU B 1 307 ? 41.782 16.208 -1.188 1.00 38.46 333 GLU B O 1
ATOM 5357 N N . LEU B 1 308 ? 44.034 16.119 -1.049 1.00 41.19 334 LEU B N 1
ATOM 5358 C CA . LEU B 1 308 ? 44.183 15.252 -2.205 1.00 42.93 334 LEU B CA 1
ATOM 5359 C C . LEU B 1 308 ? 43.645 13.855 -1.901 1.00 44.29 334 LEU B C 1
ATOM 5360 O O . LEU B 1 308 ? 43.566 13.427 -0.747 1.00 43.51 334 LEU B O 1
ATOM 5365 N N . THR B 1 309 ? 43.269 13.141 -2.965 1.00 42.69 335 THR B N 1
ATOM 5366 C CA . THR B 1 309 ? 42.830 11.759 -2.798 1.00 40.55 335 THR B CA 1
ATOM 5367 C C . THR B 1 309 ? 43.912 10.921 -2.129 1.00 44.73 335 THR B C 1
ATOM 5368 O O . THR B 1 309 ? 43.618 10.090 -1.261 1.00 40.27 335 THR B O 1
ATOM 5372 N N . SER B 1 310 ? 45.172 11.133 -2.515 1.00 41.18 336 SER B N 1
ATOM 5373 C CA . SER B 1 310 ? 46.263 10.363 -1.928 1.00 41.43 336 SER B CA 1
ATOM 5374 C C . SER B 1 310 ? 46.342 10.576 -0.421 1.00 43.14 336 SER B C 1
ATOM 5375 O O . SER B 1 310 ? 46.642 9.641 0.330 1.00 42.20 336 SER B O 1
ATOM 5378 N N . LYS B 1 311 ? 46.080 11.801 0.041 1.00 41.55 337 LYS B N 1
ATOM 5379 C CA . LYS B 1 311 ? 46.118 12.066 1.475 1.00 39.40 337 LYS B CA 1
ATOM 5380 C C . LYS B 1 311 ? 44.998 11.335 2.205 1.00 41.86 337 LYS B C 1
ATOM 5381 O O . LYS B 1 311 ? 45.227 10.731 3.260 1.00 41.41 337 LYS B O 1
ATOM 5387 N N . TRP B 1 312 ? 43.779 11.379 1.662 1.00 38.14 338 TRP B N 1
ATOM 5388 C CA . TRP B 1 312 ? 42.663 10.694 2.307 1.00 37.33 338 TRP B CA 1
ATOM 5389 C C . TRP B 1 312 ? 42.886 9.187 2.352 1.00 40.92 338 TRP B C 1
ATOM 5390 O O . TRP B 1 312 ? 42.595 8.541 3.365 1.00 40.17 338 TRP B O 1
ATOM 5401 N N . LEU B 1 313 ? 43.397 8.607 1.265 1.00 41.07 339 LEU B N 1
ATOM 5402 C CA . LEU B 1 313 ? 43.670 7.173 1.264 1.00 42.16 339 LEU B CA 1
ATOM 5403 C C . LEU B 1 313 ? 44.660 6.804 2.362 1.00 41.10 339 LEU B C 1
ATOM 5404 O O . LEU B 1 313 ? 44.518 5.762 3.014 1.00 44.88 339 LEU B O 1
ATOM 5409 N N . TYR B 1 314 ? 45.662 7.654 2.590 1.00 40.89 340 TYR B N 1
ATOM 5410 C CA . TYR B 1 314 ? 46.618 7.404 3.663 1.00 42.20 340 TYR B CA 1
ATOM 5411 C C . TYR B 1 314 ? 45.962 7.537 5.030 1.00 45.75 340 TYR B C 1
ATOM 5412 O O . TYR B 1 314 ? 46.198 6.713 5.923 1.00 41.74 340 TYR B O 1
ATOM 5421 N N . LEU B 1 315 ? 45.136 8.567 5.215 1.00 41.66 341 LEU B N 1
ATOM 5422 C CA . LEU B 1 315 ? 44.486 8.774 6.501 1.00 45.13 341 LEU B CA 1
ATOM 5423 C C . LEU B 1 315 ? 43.440 7.708 6.794 1.00 43.26 341 LEU B C 1
ATOM 5424 O O . LEU B 1 315 ? 43.117 7.480 7.965 1.00 39.57 341 LEU B O 1
ATOM 5429 N N . PHE B 1 316 ? 42.904 7.053 5.766 1.00 46.43 342 PHE B N 1
ATOM 5430 C CA . PHE B 1 316 ? 41.896 6.018 5.951 1.00 44.43 342 PHE B CA 1
ATOM 5431 C C . PHE B 1 316 ? 42.482 4.614 6.053 1.00 45.66 342 PHE B C 1
ATOM 5432 O O . PHE B 1 316 ? 41.720 3.657 6.225 1.00 47.01 342 PHE B O 1
ATOM 5440 N N . GLU B 1 317 ? 43.803 4.462 5.958 1.00 48.30 343 GLU B N 1
ATOM 5441 C CA . GLU B 1 317 ? 44.412 3.148 6.132 1.00 49.81 343 GLU B CA 1
ATOM 5442 C C . GLU B 1 317 ? 44.042 2.562 7.487 1.00 50.38 343 GLU B C 1
ATOM 5443 O O . GLU B 1 317 ? 44.191 3.217 8.523 1.00 51.78 343 GLU B O 1
ATOM 5449 N N . GLY B 1 318 ? 43.562 1.321 7.475 1.00 49.63 344 GLY B N 1
ATOM 5450 C CA . GLY B 1 318 ? 43.197 0.642 8.701 1.00 50.51 344 GLY B CA 1
ATOM 5451 C C . GLY B 1 318 ? 41.949 1.157 9.376 1.00 48.83 344 GLY B C 1
ATOM 5452 O O . GLY B 1 318 ? 41.632 0.709 10.482 1.00 52.02 344 GLY B O 1
ATOM 5453 N N . SER B 1 319 ? 41.226 2.088 8.749 1.00 46.46 345 SER B N 1
ATOM 5454 C CA . SER B 1 319 ? 40.013 2.612 9.366 1.00 44.99 345 SER B CA 1
ATOM 5455 C C . SER B 1 319 ? 38.954 1.531 9.527 1.00 46.86 345 SER B C 1
ATOM 5456 O O . SER B 1 319 ? 38.127 1.605 10.442 1.00 45.16 345 SER B O 1
ATOM 5459 N N . GLY B 1 320 ? 38.954 0.529 8.650 1.00 47.97 346 GLY B N 1
ATOM 5460 C CA . GLY B 1 320 ? 37.943 -0.505 8.711 1.00 48.48 346 GLY B CA 1
ATOM 5461 C C . GLY B 1 320 ? 36.576 -0.092 8.220 1.00 43.87 346 GLY B C 1
ATOM 5462 O O . GLY B 1 320 ? 35.615 -0.845 8.400 1.00 48.50 346 GLY B O 1
ATOM 5463 N N . VAL B 1 321 ? 36.456 1.080 7.605 1.00 41.85 347 VAL B N 1
ATOM 5464 C CA . VAL B 1 321 ? 35.180 1.544 7.070 1.00 41.97 347 VAL B CA 1
ATOM 5465 C C . VAL B 1 321 ? 35.199 1.356 5.559 1.00 43.36 347 VAL B C 1
ATOM 5466 O O . VAL B 1 321 ? 36.281 1.245 4.964 1.00 42.71 347 VAL B O 1
ATOM 5470 N N . PRO B 1 322 ? 34.042 1.300 4.900 1.00 39.83 348 PRO B N 1
ATOM 5471 C CA . PRO B 1 322 ? 34.028 1.204 3.433 1.00 41.56 348 PRO B CA 1
ATOM 5472 C C . PRO B 1 322 ? 34.575 2.483 2.816 1.00 40.94 348 PRO B C 1
ATOM 5473 O O . PRO B 1 322 ? 34.041 3.571 3.039 1.00 44.03 348 PRO B O 1
ATOM 5477 N N . TYR B 1 323 ? 35.646 2.346 2.038 1.00 42.14 349 TYR B N 1
ATOM 5478 C CA . TYR B 1 323 ? 36.236 3.493 1.364 1.00 38.13 349 TYR B CA 1
ATOM 5479 C C . TYR B 1 323 ? 37.063 3.004 0.186 1.00 42.05 349 TYR B C 1
ATOM 5480 O O . TYR B 1 323 ? 37.653 1.922 0.230 1.00 38.99 349 TYR B O 1
ATOM 5489 N N . GLY B 1 324 ? 37.103 3.822 -0.862 1.00 37.59 350 GLY B N 1
ATOM 5490 C CA . GLY B 1 324 ? 37.888 3.531 -2.035 1.00 36.64 350 GLY B CA 1
ATOM 5491 C C . GLY B 1 324 ? 37.889 4.694 -3.005 1.00 38.87 350 GLY B C 1
ATOM 5492 O O . GLY B 1 324 ? 36.919 5.452 -3.108 1.00 38.75 350 GLY B O 1
ATOM 5493 N N . PRO B 1 325 ? 38.984 4.856 -3.740 1.00 38.90 351 PRO B N 1
ATOM 5494 C CA . PRO B 1 325 ? 39.058 5.930 -4.732 1.00 39.54 351 PRO B CA 1
ATOM 5495 C C . PRO B 1 325 ? 38.333 5.566 -6.016 1.00 38.45 351 PRO B C 1
ATOM 5496 O O . PRO B 1 325 ? 38.187 4.394 -6.371 1.00 37.16 351 PRO B O 1
ATOM 5500 N N . ILE B 1 326 ? 37.866 6.599 -6.711 1.00 38.12 352 ILE B N 1
ATOM 5501 C CA . ILE B 1 326 ? 37.322 6.436 -8.055 1.00 40.41 352 ILE B CA 1
ATOM 5502 C C . ILE B 1 326 ? 38.500 6.400 -9.024 1.00 40.24 352 ILE B C 1
ATOM 5503 O O . ILE B 1 326 ? 39.158 7.417 -9.253 1.00 36.74 352 ILE B O 1
ATOM 5508 N N . ASN B 1 327 ? 38.777 5.223 -9.578 1.00 36.89 353 ASN B N 1
ATOM 5509 C CA . ASN B 1 327 ? 39.927 5.015 -10.446 1.00 39.93 353 ASN B CA 1
ATOM 5510 C C . ASN B 1 327 ? 39.536 5.152 -11.910 1.00 41.79 353 ASN B C 1
ATOM 5511 O O . ASN B 1 327 ? 38.435 4.763 -12.311 1.00 41.63 353 ASN B O 1
ATOM 5516 N N . ASN B 1 328 ? 40.449 5.705 -12.704 1.00 42.31 354 ASN B N 1
ATOM 5517 C CA . ASN B 1 328 ? 40.356 5.645 -14.151 1.00 43.33 354 ASN B CA 1
ATOM 5518 C C . ASN B 1 328 ? 41.097 4.401 -14.642 1.00 43.53 354 ASN B C 1
ATOM 5519 O O . ASN B 1 328 ? 41.655 3.632 -13.855 1.00 41.18 354 ASN B O 1
ATOM 5524 N N . MET B 1 329 ? 41.108 4.193 -15.961 1.00 42.42 355 MET B N 1
ATOM 5525 C CA . MET B 1 329 ? 41.739 2.993 -16.502 1.00 43.64 355 MET B CA 1
ATOM 5526 C C . MET B 1 329 ? 43.202 2.889 -16.085 1.00 41.42 355 MET B C 1
ATOM 5527 O O . MET B 1 329 ? 43.677 1.802 -15.735 1.00 39.56 355 MET B O 1
ATOM 5532 N N . LYS B 1 330 ? 43.934 4.006 -16.101 1.00 41.09 356 LYS B N 1
ATOM 5533 C CA . LYS B 1 330 ? 45.336 3.957 -15.696 1.00 46.02 356 LYS B CA 1
ATOM 5534 C C . LYS B 1 330 ? 45.476 3.547 -14.235 1.00 42.36 356 LYS B C 1
ATOM 5535 O O . LYS B 1 330 ? 46.347 2.738 -13.892 1.00 44.52 356 LYS B O 1
ATOM 5541 N N . ASN B 1 331 ? 44.633 4.093 -13.356 1.00 44.49 357 ASN B N 1
ATOM 5542 C CA . ASN B 1 331 ? 44.702 3.703 -11.951 1.00 43.36 357 ASN B CA 1
ATOM 5543 C C . ASN B 1 331 ? 44.255 2.259 -11.763 1.00 40.92 357 ASN B C 1
ATOM 5544 O O . ASN B 1 331 ? 44.804 1.538 -10.922 1.00 47.49 357 ASN B O 1
ATOM 5549 N N . VAL B 1 332 ? 43.258 1.819 -12.534 1.00 41.70 358 VAL B N 1
ATOM 5550 C CA . VAL B 1 332 ? 42.752 0.456 -12.390 1.00 39.56 358 VAL B CA 1
ATOM 5551 C C . VAL B 1 332 ? 43.869 -0.555 -12.616 1.00 42.19 358 VAL B C 1
ATOM 5552 O O . VAL B 1 332 ? 44.074 -1.471 -11.811 1.00 43.61 358 VAL B O 1
ATOM 5556 N N . PHE B 1 333 ? 44.610 -0.403 -13.711 1.00 39.81 359 PHE B N 1
ATOM 5557 C CA . PHE B 1 333 ? 45.619 -1.379 -14.098 1.00 41.49 359 PHE B CA 1
ATOM 5558 C C . PHE B 1 333 ? 47.012 -1.035 -13.589 1.00 46.62 359 PHE B C 1
ATOM 5559 O O . PHE B 1 333 ? 47.978 -1.714 -13.951 1.00 51.25 359 PHE B O 1
ATOM 5567 N N . ALA B 1 334 ? 47.136 0.007 -12.770 1.00 43.40 360 ALA B N 1
ATOM 5568 C CA . ALA B 1 334 ? 48.308 0.201 -11.932 1.00 46.59 360 ALA B CA 1
ATOM 5569 C C . ALA B 1 334 ? 48.093 -0.315 -10.517 1.00 48.07 360 ALA B C 1
ATOM 5570 O O . ALA B 1 334 ? 49.058 -0.414 -9.752 1.00 48.33 360 ALA B O 1
ATOM 5572 N N . GLU B 1 335 ? 46.859 -0.647 -10.162 1.00 47.24 361 GLU B N 1
ATOM 5573 C CA . GLU B 1 335 ? 46.554 -1.156 -8.834 1.00 43.91 361 GLU B CA 1
ATOM 5574 C C . GLU B 1 335 ? 47.178 -2.534 -8.668 1.00 45.99 361 GLU B C 1
ATOM 5575 O O . GLU B 1 335 ? 46.816 -3.460 -9.406 1.00 43.28 361 GLU B O 1
ATOM 5581 N N . PRO B 1 336 ? 48.101 -2.724 -7.722 1.00 46.45 362 PRO B N 1
ATOM 5582 C CA . PRO B 1 336 ? 48.732 -4.046 -7.577 1.00 46.45 362 PRO B CA 1
ATOM 5583 C C . PRO B 1 336 ? 47.741 -5.176 -7.360 1.00 45.54 362 PRO B C 1
ATOM 5584 O O . PRO B 1 336 ? 48.000 -6.305 -7.795 1.00 45.57 362 PRO B O 1
ATOM 5588 N N . GLN B 1 337 ? 46.612 -4.914 -6.698 1.00 46.76 363 GLN B N 1
ATOM 5589 C CA . GLN B 1 337 ? 45.627 -5.970 -6.488 1.00 46.22 363 GLN B CA 1
ATOM 5590 C C . GLN B 1 337 ? 45.043 -6.447 -7.812 1.00 46.40 363 GLN B C 1
ATOM 5591 O O . GLN B 1 337 ? 44.831 -7.650 -8.009 1.00 43.30 363 GLN B O 1
ATOM 5597 N N . VAL B 1 338 ? 44.779 -5.519 -8.735 1.00 45.36 364 VAL B N 1
ATOM 5598 C CA . VAL B 1 338 ? 44.234 -5.894 -10.038 1.00 42.96 364 VAL B CA 1
ATOM 5599 C C . VAL B 1 338 ? 45.206 -6.805 -10.775 1.00 41.99 364 VAL B C 1
ATOM 5600 O O . VAL B 1 338 ? 44.825 -7.858 -11.300 1.00 40.26 364 VAL B O 1
ATOM 5604 N N . LEU B 1 339 ? 46.480 -6.411 -10.828 1.00 40.81 365 LEU B N 1
ATOM 5605 C CA . LEU B 1 339 ? 47.488 -7.258 -11.456 1.00 44.47 365 LEU B CA 1
ATOM 5606 C C . LEU B 1 339 ? 47.623 -8.586 -10.721 1.00 43.17 365 LEU B C 1
ATOM 5607 O O . LEU B 1 339 ? 47.829 -9.634 -11.345 1.00 44.38 365 LEU B O 1
ATOM 5612 N N . HIS B 1 340 ? 47.512 -8.560 -9.391 1.00 45.48 366 HIS B N 1
ATOM 5613 C CA . HIS B 1 340 ? 47.663 -9.781 -8.607 1.00 46.09 366 HIS B CA 1
ATOM 5614 C C . HIS B 1 340 ? 46.594 -10.807 -8.968 1.00 43.94 366 HIS B C 1
ATOM 5615 O O . HIS B 1 340 ? 46.869 -12.012 -9.010 1.00 46.98 366 HIS B O 1
ATOM 5622 N N . ASN B 1 341 ? 45.371 -10.351 -9.241 1.00 46.26 367 ASN B N 1
ATOM 5623 C CA . ASN B 1 341 ? 44.276 -11.248 -9.591 1.00 46.33 367 ASN B CA 1
ATOM 5624 C C . ASN B 1 341 ? 44.372 -11.784 -11.014 1.00 45.51 367 ASN B C 1
ATOM 5625 O O . ASN B 1 341 ? 43.454 -12.484 -11.456 1.00 42.46 367 ASN B O 1
ATOM 5630 N N . GLY B 1 342 ? 45.442 -11.468 -11.743 1.00 44.42 368 GLY B N 1
ATOM 5631 C CA . GLY B 1 342 ? 45.592 -11.967 -13.096 1.00 42.79 368 GLY B CA 1
ATOM 5632 C C . GLY B 1 342 ? 44.641 -11.375 -14.110 1.00 43.54 368 GLY B C 1
ATOM 5633 O O . GLY B 1 342 ? 44.368 -12.010 -15.131 1.00 47.89 368 GLY B O 1
ATOM 5634 N N . LEU B 1 343 ? 44.127 -10.172 -13.862 1.00 41.27 369 LEU B N 1
ATOM 5635 C CA . LEU B 1 343 ? 43.115 -9.578 -14.725 1.00 42.91 369 LEU B CA 1
ATOM 5636 C C . LEU B 1 343 ? 43.681 -9.002 -16.018 1.00 44.27 369 LEU B C 1
ATOM 5637 O O . LEU B 1 343 ? 42.900 -8.626 -16.899 1.00 44.49 369 LEU B O 1
ATOM 5642 N N . VAL B 1 344 ? 45.000 -8.922 -16.157 1.00 45.67 370 VAL B N 1
ATOM 5643 C CA . VAL B 1 344 ? 45.632 -8.484 -17.401 1.00 42.08 370 VAL B CA 1
ATOM 5644 C C . VAL B 1 344 ? 46.113 -9.749 -18.104 1.00 46.34 370 VAL B C 1
ATOM 5645 O O . VAL B 1 344 ? 47.218 -10.242 -17.867 1.00 47.77 370 VAL B O 1
ATOM 5649 N N . MET B 1 345 ? 45.267 -10.280 -18.983 1.00 43.27 371 MET B N 1
ATOM 5650 C CA . MET B 1 345 ? 45.553 -11.517 -19.700 1.00 46.65 371 MET B CA 1
ATOM 5651 C C . MET B 1 345 ? 46.208 -11.197 -21.038 1.00 51.37 371 MET B C 1
ATOM 5652 O O . MET B 1 345 ? 45.601 -10.540 -21.892 1.00 48.47 371 MET B O 1
ATOM 5657 N N . GLU B 1 346 ? 47.438 -11.668 -21.222 1.00 59.21 372 GLU B N 1
ATOM 5658 C CA . GLU B 1 346 ? 48.190 -11.445 -22.448 1.00 58.06 372 GLU B CA 1
ATOM 5659 C C . GLU B 1 346 ? 48.094 -12.668 -23.351 1.00 56.91 372 GLU B C 1
ATOM 5660 O O . GLU B 1 346 ? 48.177 -13.807 -22.882 1.00 58.04 372 GLU B O 1
ATOM 5666 N N . MET B 1 347 ? 47.921 -12.424 -24.648 1.00 53.30 373 MET B N 1
ATOM 5667 C CA . MET B 1 347 ? 47.783 -13.481 -25.638 1.00 57.02 373 MET B CA 1
ATOM 5668 C C . MET B 1 347 ? 48.644 -13.169 -26.853 1.00 53.81 373 MET B C 1
ATOM 5669 O O . MET B 1 347 ? 48.900 -12.005 -27.172 1.00 58.42 373 MET B O 1
ATOM 5674 N N . GLU B 1 348 ? 49.097 -14.226 -27.524 1.00 57.50 374 GLU B N 1
ATOM 5675 C CA . GLU B 1 348 ? 49.911 -14.111 -28.733 1.00 61.45 374 GLU B CA 1
ATOM 5676 C C . GLU B 1 348 ? 49.043 -14.368 -29.958 1.00 56.69 374 GLU B C 1
ATOM 5677 O O . GLU B 1 348 ? 48.708 -15.514 -30.270 1.00 58.44 374 GLU B O 1
ATOM 5683 N N . HIS B 1 349 ? 48.681 -13.294 -30.651 1.00 55.46 375 HIS B N 1
ATOM 5684 C CA . HIS B 1 349 ? 47.903 -13.416 -31.874 1.00 61.24 375 HIS B CA 1
ATOM 5685 C C . HIS B 1 349 ? 48.819 -13.794 -33.039 1.00 61.15 375 HIS B C 1
ATOM 5686 O O . HIS B 1 349 ? 49.945 -13.297 -33.128 1.00 61.73 375 HIS B O 1
ATOM 5693 N N . PRO B 1 350 ? 48.364 -14.667 -33.942 1.00 60.24 376 PRO B N 1
ATOM 5694 C CA . PRO B 1 350 ? 49.270 -15.157 -34.995 1.00 57.22 376 PRO B CA 1
ATOM 5695 C C . PRO B 1 350 ? 49.706 -14.081 -35.975 1.00 61.21 376 PRO B C 1
ATOM 5696 O O . PRO B 1 350 ? 50.836 -14.141 -36.475 1.00 64.33 376 PRO B O 1
ATOM 5700 N N . THR B 1 351 ? 48.852 -13.098 -36.266 1.00 61.90 377 THR B N 1
ATOM 5701 C CA . THR B 1 351 ? 49.182 -12.040 -37.209 1.00 61.20 377 THR B CA 1
ATOM 5702 C C . THR B 1 351 ? 49.260 -10.660 -36.580 1.00 58.59 377 THR B C 1
ATOM 5703 O O . THR B 1 351 ? 49.871 -9.766 -37.175 1.00 64.07 377 THR B O 1
ATOM 5707 N N . VAL B 1 352 ? 48.668 -10.461 -35.404 1.00 60.34 378 VAL B N 1
ATOM 5708 C CA . VAL B 1 352 ? 48.644 -9.151 -34.768 1.00 63.24 378 VAL B CA 1
ATOM 5709 C C . VAL B 1 352 ? 49.672 -9.024 -33.649 1.00 62.28 378 VAL B C 1
ATOM 5710 O O . VAL B 1 352 ? 50.030 -7.895 -33.280 1.00 61.37 378 VAL B O 1
ATOM 5714 N N . GLY B 1 353 ? 50.173 -10.132 -33.121 1.00 62.83 379 GLY B N 1
ATOM 5715 C CA . GLY B 1 353 ? 51.164 -10.082 -32.069 1.00 62.46 379 GLY B CA 1
ATOM 5716 C C . GLY B 1 353 ? 50.564 -10.144 -30.678 1.00 64.12 379 GLY B C 1
ATOM 5717 O O . GLY B 1 353 ? 49.424 -10.565 -30.457 1.00 62.17 379 GLY B O 1
ATOM 5718 N N . LYS B 1 354 ? 51.371 -9.706 -29.717 1.00 64.31 380 LYS B N 1
ATOM 5719 C CA . LYS B 1 354 ? 50.978 -9.745 -28.316 1.00 62.32 380 LYS B CA 1
ATOM 5720 C C . LYS B 1 354 ? 49.847 -8.754 -28.062 1.00 58.14 380 LYS B C 1
ATOM 5721 O O . LYS B 1 354 ? 49.941 -7.581 -28.436 1.00 61.37 380 LYS B O 1
ATOM 5727 N N . ILE B 1 355 ? 48.775 -9.225 -27.425 1.00 56.58 381 ILE B N 1
ATOM 5728 C CA . ILE B 1 355 ? 47.636 -8.384 -27.078 1.00 54.21 381 ILE B CA 1
ATOM 5729 C C . ILE B 1 355 ? 47.230 -8.664 -25.638 1.00 54.38 381 ILE B C 1
ATOM 5730 O O . ILE B 1 355 ? 47.398 -9.777 -25.131 1.00 54.51 381 ILE B O 1
ATOM 5735 N N . SER B 1 356 ? 46.689 -7.642 -24.978 1.00 46.36 382 SER B N 1
ATOM 5736 C CA . SER B 1 356 ? 46.286 -7.730 -23.580 1.00 52.81 382 SER B CA 1
ATOM 5737 C C . SER B 1 356 ? 44.816 -7.361 -23.444 1.00 46.99 382 SER B C 1
ATOM 5738 O O . SER B 1 356 ? 44.376 -6.335 -23.973 1.00 49.49 382 SER B O 1
ATOM 5741 N N . VAL B 1 357 ? 44.062 -8.205 -22.745 1.00 47.32 383 VAL B N 1
ATOM 5742 C CA . VAL B 1 357 ? 42.646 -7.959 -22.469 1.00 41.55 383 VAL B CA 1
ATOM 5743 C C . VAL B 1 357 ? 42.346 -8.361 -21.033 1.00 45.35 383 VAL B C 1
ATOM 5744 O O . VAL B 1 357 ? 43.131 -9.069 -20.390 1.00 41.33 383 VAL B O 1
ATOM 5748 N N . PRO B 1 358 ? 41.210 -7.911 -20.502 1.00 42.21 384 PRO B N 1
ATOM 5749 C CA . PRO B 1 358 ? 40.814 -8.332 -19.151 1.00 39.42 384 PRO B CA 1
ATOM 5750 C C . PRO B 1 358 ? 40.676 -9.847 -19.073 1.00 42.38 384 PRO B C 1
ATOM 5751 O O . PRO B 1 358 ? 40.062 -10.476 -19.938 1.00 46.62 384 PRO B O 1
ATOM 5755 N N . GLY B 1 359 ? 41.257 -10.432 -18.028 1.00 43.05 385 GLY B N 1
ATOM 5756 C CA . GLY B 1 359 ? 41.270 -11.867 -17.876 1.00 42.73 385 GLY B CA 1
ATOM 5757 C C . GLY B 1 359 ? 40.021 -12.409 -17.209 1.00 40.31 385 GLY B C 1
ATOM 5758 O O . GLY B 1 359 ? 39.092 -11.667 -16.874 1.00 40.75 385 GLY B O 1
ATOM 5759 N N . PRO B 1 360 ? 39.974 -13.727 -17.016 1.00 39.14 386 PRO B N 1
ATOM 5760 C CA . PRO B 1 360 ? 38.804 -14.335 -16.370 1.00 40.24 386 PRO B CA 1
ATOM 5761 C C . PRO B 1 360 ? 38.620 -13.816 -14.951 1.00 39.75 386 PRO B C 1
ATOM 5762 O O . PRO B 1 360 ? 39.583 -13.534 -14.236 1.00 42.34 386 PRO B O 1
ATOM 5766 N N . ALA B 1 361 ? 37.353 -13.703 -14.544 1.00 37.00 387 ALA B N 1
ATOM 5767 C CA . ALA B 1 361 ? 37.030 -13.141 -13.237 1.00 36.65 387 ALA B CA 1
ATOM 5768 C C . ALA B 1 361 ? 37.131 -14.162 -12.110 1.00 37.26 387 ALA B C 1
ATOM 5769 O O . ALA B 1 361 ? 37.389 -13.781 -10.963 1.00 39.00 387 ALA B O 1
ATOM 5771 N N . VAL B 1 362 ? 36.943 -15.447 -12.404 1.00 33.77 388 VAL B N 1
ATOM 5772 C CA . VAL B 1 362 ? 36.895 -16.490 -11.386 1.00 34.34 388 VAL B CA 1
ATOM 5773 C C . VAL B 1 362 ? 38.184 -17.294 -11.437 1.00 39.28 388 VAL B C 1
ATOM 5774 O O . VAL B 1 362 ? 38.717 -17.565 -12.520 1.00 39.01 388 VAL B O 1
ATOM 5778 N N . ARG B 1 363 ? 38.685 -17.681 -10.265 1.00 45.99 389 ARG B N 1
ATOM 5779 C CA . ARG B 1 363 ? 39.873 -18.517 -10.164 1.00 45.70 389 ARG B CA 1
ATOM 5780 C C . ARG B 1 363 ? 39.520 -19.780 -9.390 1.00 42.04 389 ARG B C 1
ATOM 5781 O O . ARG B 1 363 ? 38.940 -19.702 -8.303 1.00 46.23 389 ARG B O 1
ATOM 5789 N N . TYR B 1 364 ? 39.871 -20.934 -9.952 1.00 41.91 390 TYR B N 1
ATOM 5790 C CA . TYR B 1 364 ? 39.603 -22.231 -9.352 1.00 46.87 390 TYR B CA 1
ATOM 5791 C C . TYR B 1 364 ? 40.898 -22.864 -8.862 1.00 46.81 390 TYR B C 1
ATOM 5792 O O . TYR B 1 364 ? 41.973 -22.639 -9.427 1.00 50.72 390 TYR B O 1
ATOM 5801 N N . SER B 1 365 ? 40.780 -23.674 -7.807 1.00 47.40 391 SER B N 1
ATOM 5802 C CA . SER B 1 365 ? 41.958 -24.273 -7.189 1.00 54.51 391 SER B CA 1
ATOM 5803 C C . SER B 1 365 ? 42.483 -25.478 -7.969 1.00 52.35 391 SER B C 1
ATOM 5804 O O . SER B 1 365 ? 43.665 -25.808 -7.857 1.00 58.87 391 SER B O 1
ATOM 5807 N N . LYS B 1 366 ? 41.646 -26.137 -8.767 1.00 45.14 392 LYS B N 1
ATOM 5808 C CA . LYS B 1 366 ? 42.029 -27.377 -9.431 1.00 51.71 392 LYS B CA 1
ATOM 5809 C C . LYS B 1 366 ? 42.492 -27.199 -10.874 1.00 54.57 392 LYS B C 1
ATOM 5810 O O . LYS B 1 366 ? 42.923 -28.180 -11.492 1.00 55.10 392 LYS B O 1
ATOM 5816 N N . PHE B 1 367 ? 42.399 -25.999 -11.439 1.00 47.80 393 PHE B N 1
ATOM 5817 C CA . PHE B 1 367 ? 42.870 -25.803 -12.804 1.00 51.62 393 PHE B CA 1
ATOM 5818 C C . PHE B 1 367 ? 43.200 -24.337 -13.041 1.00 51.57 393 PHE B C 1
ATOM 5819 O O . PHE B 1 367 ? 42.797 -23.458 -12.277 1.00 51.61 393 PHE B O 1
ATOM 5827 N N . LYS B 1 368 ? 43.959 -24.089 -14.106 1.00 48.67 394 LYS B N 1
ATOM 5828 C CA . LYS B 1 368 ? 44.425 -22.756 -14.451 1.00 51.19 394 LYS B CA 1
ATOM 5829 C C . LYS B 1 368 ? 43.764 -22.301 -15.747 1.00 54.29 394 LYS B C 1
ATOM 5830 O O . LYS B 1 368 ? 43.616 -23.083 -16.691 1.00 49.31 394 LYS B O 1
ATOM 5836 N N . MET B 1 369 ? 43.373 -21.029 -15.795 1.00 50.11 395 MET B N 1
ATOM 5837 C CA . MET B 1 369 ? 42.800 -20.442 -17.003 1.00 51.59 395 MET B CA 1
ATOM 5838 C C . MET B 1 369 ? 43.624 -19.267 -17.518 1.00 47.11 395 MET B C 1
ATOM 5839 O O . MET B 1 369 ? 43.150 -18.507 -18.370 1.00 47.16 395 MET B O 1
ATOM 5844 N N . SER B 1 370 ? 44.849 -19.098 -17.021 1.00 50.54 396 SER B N 1
ATOM 5845 C CA . SER B 1 370 ? 45.667 -17.956 -17.406 1.00 52.04 396 SER B CA 1
ATOM 5846 C C . SER B 1 370 ? 46.220 -18.070 -18.821 1.00 54.81 396 SER B C 1
ATOM 5847 O O . SER B 1 370 ? 46.751 -17.082 -19.338 1.00 56.69 396 SER B O 1
ATOM 5850 N N . GLU B 1 371 ? 46.119 -19.238 -19.450 1.00 54.05 397 GLU B N 1
ATOM 5851 C CA . GLU B 1 371 ? 46.634 -19.469 -20.795 1.00 54.20 397 GLU B CA 1
ATOM 5852 C C . GLU B 1 371 ? 45.444 -19.656 -21.730 1.00 54.81 397 GLU B C 1
ATOM 5853 O O . GLU B 1 371 ? 44.711 -20.643 -21.616 1.00 53.84 397 GLU B O 1
ATOM 5859 N N . ALA B 1 372 ? 45.250 -18.712 -22.649 1.00 59.23 398 ALA B N 1
ATOM 5860 C CA . ALA B 1 372 ? 44.082 -18.704 -23.516 1.00 54.67 398 ALA B CA 1
ATOM 5861 C C . ALA B 1 372 ? 44.489 -18.726 -24.983 1.00 51.87 398 ALA B C 1
ATOM 5862 O O . ALA B 1 372 ? 45.523 -18.173 -25.370 1.00 52.32 398 ALA B O 1
ATOM 5864 N N . ARG B 1 373 ? 43.666 -19.385 -25.791 1.00 49.26 399 ARG B N 1
ATOM 5865 C CA . ARG B 1 373 ? 43.820 -19.322 -27.238 1.00 46.62 399 ARG B CA 1
ATOM 5866 C C . ARG B 1 373 ? 43.426 -17.931 -27.725 1.00 47.74 399 ARG B C 1
ATOM 5867 O O . ARG B 1 373 ? 42.379 -17.414 -27.318 1.00 46.84 399 ARG B O 1
ATOM 5875 N N . PRO B 1 374 ? 44.219 -17.295 -28.590 1.00 47.66 400 PRO B N 1
ATOM 5876 C CA . PRO B 1 374 ? 43.872 -15.944 -29.030 1.00 47.55 400 PRO B CA 1
ATOM 5877 C C . PRO B 1 374 ? 42.591 -15.950 -29.838 1.00 44.07 400 PRO B C 1
ATOM 5878 O O . PRO B 1 374 ? 42.212 -16.979 -30.424 1.00 46.85 400 PRO B O 1
ATOM 5882 N N . PRO B 1 375 ? 41.870 -14.832 -29.880 1.00 45.04 401 PRO B N 1
ATOM 5883 C CA . PRO B 1 375 ? 40.651 -14.752 -30.694 1.00 43.18 401 PRO B CA 1
ATOM 5884 C C . PRO B 1 375 ? 40.943 -15.118 -32.137 1.00 38.64 401 PRO B C 1
ATOM 5885 O O . PRO B 1 375 ? 41.954 -14.680 -32.707 1.00 43.90 401 PRO B O 1
ATOM 5889 N N . PRO B 1 376 ? 40.086 -15.919 -32.762 1.00 39.28 402 PRO B N 1
ATOM 5890 C CA . PRO B 1 376 ? 40.388 -16.432 -34.100 1.00 39.98 402 PRO B CA 1
ATOM 5891 C C . PRO B 1 376 ? 40.210 -15.387 -35.189 1.00 41.91 402 PRO B C 1
ATOM 5892 O O . PRO B 1 376 ? 39.406 -14.458 -35.079 1.00 35.97 402 PRO B O 1
ATOM 5896 N N . LEU B 1 377 ? 40.984 -15.557 -36.256 1.00 40.07 403 LEU B N 1
ATOM 5897 C CA . LEU B 1 377 ? 40.769 -14.789 -37.470 1.00 45.26 403 LEU B CA 1
ATOM 5898 C C . LEU B 1 377 ? 39.560 -15.340 -38.221 1.00 44.82 403 LEU B C 1
ATOM 5899 O O . LEU B 1 377 ? 39.151 -16.489 -38.034 1.00 41.43 403 LEU B O 1
ATOM 5904 N N . LEU B 1 378 ? 38.976 -14.495 -39.067 1.00 41.54 404 LEU B N 1
ATOM 5905 C CA . LEU B 1 378 ? 37.751 -14.872 -39.759 1.00 37.67 404 LEU B CA 1
ATOM 5906 C C . LEU B 1 378 ? 37.987 -16.110 -40.614 1.00 41.59 404 LEU B C 1
ATOM 5907 O O . LEU B 1 378 ? 38.788 -16.084 -41.553 1.00 38.37 404 LEU B O 1
ATOM 5912 N N . GLY B 1 379 ? 37.292 -17.196 -40.282 1.00 43.67 405 GLY B N 1
ATOM 5913 C CA . GLY B 1 379 ? 37.456 -18.434 -41.019 1.00 43.75 405 GLY B CA 1
ATOM 5914 C C . GLY B 1 379 ? 38.800 -19.100 -40.845 1.00 40.66 405 GLY B C 1
ATOM 5915 O O . GLY B 1 379 ? 39.204 -19.891 -41.700 1.00 43.68 405 GLY B O 1
ATOM 5916 N N . GLN B 1 380 ? 39.506 -18.803 -39.752 1.00 41.25 406 GLN B N 1
ATOM 5917 C CA . GLN B 1 380 ? 40.841 -19.360 -39.555 1.00 42.58 406 GLN B CA 1
ATOM 5918 C C . GLN B 1 380 ? 40.817 -20.880 -39.466 1.00 43.81 406 GLN B C 1
ATOM 5919 O O . GLN B 1 380 ? 41.761 -21.541 -39.913 1.00 40.00 406 GLN B O 1
ATOM 5925 N N . HIS B 1 381 ? 39.755 -21.452 -38.898 1.00 41.83 407 HIS B N 1
ATOM 5926 C CA . HIS B 1 381 ? 39.681 -22.882 -38.628 1.00 42.13 407 HIS B CA 1
ATOM 5927 C C . HIS B 1 381 ? 38.639 -23.587 -39.489 1.00 40.67 407 HIS B C 1
ATOM 5928 O O . HIS B 1 381 ? 38.165 -24.667 -39.123 1.00 44.46 407 HIS B O 1
ATOM 5935 N N . THR B 1 382 ? 38.275 -22.997 -40.627 1.00 38.25 408 THR B N 1
ATOM 5936 C CA . THR B 1 382 ? 37.258 -23.590 -41.491 1.00 43.69 408 THR B CA 1
ATOM 5937 C C . THR B 1 382 ? 37.640 -25.009 -41.899 1.00 41.55 408 THR B C 1
ATOM 5938 O O . THR B 1 382 ? 36.886 -25.962 -41.669 1.00 42.71 408 THR B O 1
ATOM 5942 N N . THR B 1 383 ? 38.811 -25.170 -42.518 1.00 42.54 409 THR B N 1
ATOM 5943 C CA . THR B 1 383 ? 39.228 -26.494 -42.973 1.00 44.32 409 THR B CA 1
ATOM 5944 C C . THR B 1 383 ? 39.370 -27.459 -41.802 1.00 46.71 409 THR B C 1
ATOM 5945 O O . THR B 1 383 ? 38.919 -28.608 -41.869 1.00 45.77 409 THR B O 1
ATOM 5949 N N . HIS B 1 384 ? 40.004 -27.007 -40.718 1.00 48.17 410 HIS B N 1
ATOM 5950 C CA . HIS B 1 384 ? 40.198 -27.873 -39.559 1.00 47.80 410 HIS B CA 1
ATOM 5951 C C . HIS B 1 384 ? 38.873 -28.420 -39.042 1.00 42.25 410 HIS B C 1
ATOM 5952 O O . HIS B 1 384 ? 38.763 -29.613 -38.734 1.00 49.72 410 HIS B O 1
ATOM 5959 N N . ILE B 1 385 ? 37.856 -27.565 -38.943 1.00 43.66 411 ILE B N 1
ATOM 5960 C CA . ILE B 1 385 ? 36.573 -27.996 -38.397 1.00 43.23 411 ILE B CA 1
ATOM 5961 C C . ILE B 1 385 ? 35.891 -28.981 -39.339 1.00 46.04 411 ILE B C 1
ATOM 5962 O O . ILE B 1 385 ? 35.382 -30.023 -38.909 1.00 45.41 411 ILE B O 1
ATOM 5967 N N . LEU B 1 386 ? 35.865 -28.666 -40.635 1.00 47.19 412 LEU B N 1
ATOM 5968 C CA . LEU B 1 386 ? 35.199 -29.550 -41.586 1.00 47.46 412 LEU B CA 1
ATOM 5969 C C . LEU B 1 386 ? 35.860 -30.921 -41.617 1.00 47.78 412 LEU B C 1
ATOM 5970 O O . LEU B 1 386 ? 35.175 -31.948 -41.679 1.00 45.65 412 LEU B O 1
ATOM 5975 N N . LYS B 1 387 ? 37.192 -30.959 -41.585 1.00 45.81 413 LYS B N 1
ATOM 5976 C CA . LYS B 1 387 ? 37.907 -32.229 -41.631 1.00 53.45 413 LYS B CA 1
ATOM 5977 C C . LYS B 1 387 ? 37.926 -32.915 -40.269 1.00 53.98 413 LYS B C 1
ATOM 5978 O O . LYS B 1 387 ? 37.611 -34.105 -40.161 1.00 57.65 413 LYS B O 1
ATOM 5984 N N . GLU B 1 388 ? 38.291 -32.180 -39.220 1.00 53.04 414 GLU B N 1
ATOM 5985 C CA . GLU B 1 388 ? 38.510 -32.808 -37.923 1.00 56.86 414 GLU B CA 1
ATOM 5986 C C . GLU B 1 388 ? 37.204 -33.043 -37.174 1.00 51.86 414 GLU B C 1
ATOM 5987 O O . GLU B 1 388 ? 37.044 -34.076 -36.514 1.00 60.28 414 GLU B O 1
ATOM 5993 N N . VAL B 1 389 ? 36.267 -32.103 -37.248 1.00 54.85 415 VAL B N 1
ATOM 5994 C CA . VAL B 1 389 ? 35.027 -32.233 -36.491 1.00 50.81 415 VAL B CA 1
ATOM 5995 C C . VAL B 1 389 ? 33.958 -32.981 -37.279 1.00 49.17 415 VAL B C 1
ATOM 5996 O O . VAL B 1 389 ? 33.211 -33.782 -36.710 1.00 50.00 415 VAL B O 1
ATOM 6000 N N . LEU B 1 390 ? 33.856 -32.737 -38.588 1.00 49.04 416 LEU B N 1
ATOM 6001 C CA . LEU B 1 390 ? 32.813 -33.345 -39.401 1.00 48.80 416 LEU B CA 1
ATOM 6002 C C . LEU B 1 390 ? 33.303 -34.446 -40.327 1.00 54.58 416 LEU B C 1
ATOM 6003 O O . LEU B 1 390 ? 32.472 -35.130 -40.931 1.00 53.89 416 LEU B O 1
ATOM 6008 N N . ARG B 1 391 ? 34.609 -34.657 -40.442 1.00 50.91 417 ARG B N 1
ATOM 6009 C CA . ARG B 1 391 ? 35.144 -35.783 -41.195 1.00 56.68 417 ARG B CA 1
ATOM 6010 C C . ARG B 1 391 ? 34.960 -35.625 -42.700 1.00 55.84 417 ARG B C 1
ATOM 6011 O O . ARG B 1 391 ? 34.847 -36.617 -43.424 1.00 56.46 417 ARG B O 1
ATOM 6019 N N . TYR B 1 392 ? 34.940 -34.393 -43.192 1.00 56.31 418 TYR B N 1
ATOM 6020 C CA . TYR B 1 392 ? 34.954 -34.169 -44.630 1.00 56.79 418 TYR B CA 1
ATOM 6021 C C . TYR B 1 392 ? 36.328 -34.506 -45.205 1.00 62.84 418 TYR B C 1
ATOM 6022 O O . TYR B 1 392 ? 37.364 -34.284 -44.571 1.00 65.17 418 TYR B O 1
ATOM 6031 N N . ASP B 1 393 ? 36.332 -35.041 -46.424 1.00 62.55 419 ASP B N 1
ATOM 6032 C CA . ASP B 1 393 ? 37.583 -35.337 -47.106 1.00 62.81 419 ASP B CA 1
ATOM 6033 C C . ASP B 1 393 ? 38.020 -34.131 -47.936 1.00 59.84 419 ASP B C 1
ATOM 6034 O O . ASP B 1 393 ? 37.268 -33.176 -48.134 1.00 56.15 419 ASP B O 1
ATOM 6039 N N . ASP B 1 394 ? 39.263 -34.181 -48.426 1.00 65.10 420 ASP B N 1
ATOM 6040 C CA . ASP B 1 394 ? 39.827 -33.019 -49.109 1.00 65.94 420 ASP B CA 1
ATOM 6041 C C . ASP B 1 394 ? 39.024 -32.601 -50.338 1.00 64.58 420 ASP B C 1
ATOM 6042 O O . ASP B 1 394 ? 38.978 -31.409 -50.663 1.00 66.49 420 ASP B O 1
ATOM 6047 N N . ARG B 1 395 ? 38.381 -33.543 -51.035 1.00 61.59 421 ARG B N 1
ATOM 6048 C CA . ARG B 1 395 ? 37.615 -33.146 -52.215 1.00 63.25 421 ARG B CA 1
ATOM 6049 C C . ARG B 1 395 ? 36.324 -32.433 -51.841 1.00 59.13 421 ARG B C 1
ATOM 6050 O O . ARG B 1 395 ? 35.983 -31.407 -52.441 1.00 57.40 421 ARG B O 1
ATOM 6058 N N . ALA B 1 396 ? 35.585 -32.954 -50.860 1.00 56.95 422 ALA B N 1
ATOM 6059 C CA . ALA B 1 396 ? 34.333 -32.303 -50.497 1.00 61.49 422 ALA B CA 1
ATOM 6060 C C . ALA B 1 396 ? 34.597 -30.921 -49.919 1.00 53.10 422 ALA B C 1
ATOM 6061 O O . ALA B 1 396 ? 33.839 -29.978 -50.175 1.00 55.71 422 ALA B O 1
ATOM 6063 N N . ILE B 1 397 ? 35.673 -30.777 -49.144 1.00 57.10 423 ILE B N 1
ATOM 6064 C CA . ILE B 1 397 ? 36.012 -29.468 -48.599 1.00 55.91 423 ILE B CA 1
ATOM 6065 C C . ILE B 1 397 ? 36.410 -28.520 -49.723 1.00 54.08 423 ILE B C 1
ATOM 6066 O O . ILE B 1 397 ? 35.984 -27.359 -49.757 1.00 51.25 423 ILE B O 1
ATOM 6071 N N . GLY B 1 398 ? 37.235 -28.999 -50.658 1.00 53.33 424 GLY B N 1
ATOM 6072 C CA . GLY B 1 398 ? 37.636 -28.168 -51.783 1.00 55.90 424 GLY B CA 1
ATOM 6073 C C . GLY B 1 398 ? 36.465 -27.719 -52.636 1.00 53.20 424 GLY B C 1
ATOM 6074 O O . GLY B 1 398 ? 36.460 -26.605 -53.164 1.00 53.15 424 GLY B O 1
ATOM 6075 N N . GLU B 1 399 ? 35.460 -28.584 -52.788 1.00 53.45 425 GLU B N 1
ATOM 6076 C CA . GLU B 1 399 ? 34.267 -28.209 -53.538 1.00 53.41 425 GLU B CA 1
ATOM 6077 C C . GLU B 1 399 ? 33.481 -27.125 -52.813 1.00 50.58 425 GLU B C 1
ATOM 6078 O O . GLU B 1 399 ? 32.979 -26.186 -53.442 1.00 52.34 425 GLU B O 1
ATOM 6084 N N . LEU B 1 400 ? 33.359 -27.242 -51.489 1.00 49.83 426 LEU B N 1
ATOM 6085 C CA . LEU B 1 400 ? 32.652 -26.224 -50.722 1.00 46.79 426 LEU B CA 1
ATOM 6086 C C . LEU B 1 400 ? 33.379 -24.887 -50.787 1.00 46.09 426 LEU B C 1
ATOM 6087 O O . LEU B 1 400 ? 32.740 -23.829 -50.839 1.00 49.74 426 LEU B O 1
ATOM 6092 N N . LEU B 1 401 ? 34.713 -24.911 -50.777 1.00 46.88 427 LEU B N 1
ATOM 6093 C CA . LEU B 1 401 ? 35.472 -23.675 -50.935 1.00 50.56 427 LEU B CA 1
ATOM 6094 C C . LEU B 1 401 ? 35.281 -23.087 -52.329 1.00 49.61 427 LEU B C 1
ATOM 6095 O O . LEU B 1 401 ? 35.047 -21.882 -52.479 1.00 49.73 427 LEU B O 1
ATOM 6100 N N . SER B 1 402 ? 35.373 -23.927 -53.364 1.00 52.40 428 SER B N 1
ATOM 6101 C CA . SER B 1 402 ? 35.198 -23.439 -54.730 1.00 53.18 428 SER B CA 1
ATOM 6102 C C . SER B 1 402 ? 33.790 -22.903 -54.949 1.00 52.15 428 SER B C 1
ATOM 6103 O O . SER B 1 402 ? 33.601 -21.898 -55.645 1.00 53.47 428 SER B O 1
ATOM 6106 N N . ALA B 1 403 ? 32.788 -23.564 -54.371 1.00 54.15 429 ALA B N 1
ATOM 6107 C CA . ALA B 1 403 ? 31.408 -23.125 -54.529 1.00 51.68 429 ALA B CA 1
ATOM 6108 C C . ALA B 1 403 ? 31.098 -21.864 -53.735 1.00 52.64 429 ALA B C 1
ATOM 6109 O O . ALA B 1 403 ? 30.056 -21.245 -53.976 1.00 50.04 429 ALA B O 1
ATOM 6111 N N . GLY B 1 404 ? 31.973 -21.466 -52.814 1.00 48.02 430 GLY B N 1
ATOM 6112 C CA . GLY B 1 404 ? 31.732 -20.305 -51.982 1.00 49.29 430 GLY B CA 1
ATOM 6113 C C . GLY B 1 404 ? 30.881 -20.548 -50.758 1.00 49.46 430 GLY B C 1
ATOM 6114 O O . GLY B 1 404 ? 30.496 -19.581 -50.091 1.00 41.66 430 GLY B O 1
ATOM 6115 N N . VAL B 1 405 ? 30.568 -21.806 -50.441 1.00 47.96 431 VAL B N 1
ATOM 6116 C CA . VAL B 1 405 ? 29.766 -22.093 -49.257 1.00 43.00 431 VAL B CA 1
ATOM 6117 C C . VAL B 1 405 ? 30.542 -21.766 -47.987 1.00 43.27 431 VAL B C 1
ATOM 6118 O O . VAL B 1 405 ? 29.958 -21.325 -46.990 1.00 42.33 431 VAL B O 1
ATOM 6122 N N . VAL B 1 406 ? 31.857 -21.983 -47.993 1.00 46.47 432 VAL B N 1
ATOM 6123 C CA . VAL B 1 406 ? 32.714 -21.713 -46.848 1.00 43.75 432 VAL B CA 1
ATOM 6124 C C . VAL B 1 406 ? 33.931 -20.930 -47.325 1.00 46.00 432 VAL B C 1
ATOM 6125 O O . VAL B 1 406 ? 34.207 -20.830 -48.521 1.00 47.99 432 VAL B O 1
ATOM 6129 N N . ASP B 1 407 ? 34.657 -20.364 -46.363 1.00 40.13 433 ASP B N 1
ATOM 6130 C CA . ASP B 1 407 ? 35.839 -19.563 -46.646 1.00 38.63 433 ASP B CA 1
ATOM 6131 C C . ASP B 1 407 ? 36.930 -19.894 -45.640 1.00 47.53 433 ASP B C 1
ATOM 6132 O O . ASP B 1 407 ? 36.662 -20.019 -44.442 1.00 41.82 433 ASP B O 1
ATOM 6137 N N . GLN B 1 408 ? 38.161 -20.020 -46.130 1.00 44.43 434 GLN B N 1
ATOM 6138 C CA . GLN B 1 408 ? 39.311 -20.338 -45.295 1.00 47.83 434 GLN B CA 1
ATOM 6139 C C . GLN B 1 408 ? 40.300 -19.183 -45.327 1.00 50.32 434 GLN B C 1
ATOM 6140 O O . GLN B 1 408 ? 40.732 -18.758 -46.404 1.00 47.45 434 GLN B O 1
ATOM 6146 N N . HIS B 1 409 ? 40.654 -18.684 -44.147 1.00 51.33 435 HIS B N 1
ATOM 6147 C CA . HIS B 1 409 ? 41.633 -17.617 -44.015 1.00 51.69 435 HIS B CA 1
ATOM 6148 C C . HIS B 1 409 ? 43.026 -18.105 -44.409 1.00 54.35 435 HIS B C 1
ATOM 6149 O O . HIS B 1 409 ? 43.331 -19.300 -44.374 1.00 56.71 435 HIS B O 1
ATOM 6156 N N . GLU B 1 410 ? 43.875 -17.152 -44.803 1.00 53.90 436 GLU B N 1
ATOM 6157 C CA . GLU B 1 410 ? 45.266 -17.475 -45.108 1.00 58.63 436 GLU B CA 1
ATOM 6158 C C . GLU B 1 410 ? 45.928 -18.193 -43.940 1.00 64.80 436 GLU B C 1
ATOM 6159 O O . GLU B 1 410 ? 46.625 -19.198 -44.123 1.00 62.70 436 GLU B O 1
ATOM 6165 N N . THR B 1 411 ? 45.721 -17.686 -42.728 1.00 60.76 437 THR B N 1
ATOM 6166 C CA . THR B 1 411 ? 46.287 -18.300 -41.535 1.00 58.90 437 THR B CA 1
ATOM 6167 C C . THR B 1 411 ? 45.378 -19.424 -41.055 1.00 57.43 437 THR B C 1
ATOM 6168 O O . THR B 1 411 ? 44.169 -19.230 -40.893 1.00 54.19 437 THR B O 1
ATOM 6172 N N . HIS B 1 412 ? 45.960 -20.598 -40.829 1.00 55.80 438 HIS B N 1
ATOM 6173 C CA . HIS B 1 412 ? 45.194 -21.758 -40.384 1.00 58.03 438 HIS B CA 1
ATOM 6174 C C . HIS B 1 412 ? 45.279 -21.950 -38.871 1.00 60.37 438 HIS B C 1
ATOM 6175 O O . HIS B 1 412 ? 45.816 -21.105 -38.155 1.00 53.96 438 HIS B O 1
ATOM 6182 N N . ASN C 1 10 ? -2.243 -76.430 -33.257 1.00 107.99 36 ASN C N 1
ATOM 6183 C CA . ASN C 1 10 ? -1.779 -77.618 -32.552 1.00 116.09 36 ASN C CA 1
ATOM 6184 C C . ASN C 1 10 ? -0.838 -77.237 -31.413 1.00 116.69 36 ASN C C 1
ATOM 6185 O O . ASN C 1 10 ? -1.180 -77.371 -30.238 1.00 112.27 36 ASN C O 1
ATOM 6190 N N . ASN C 1 11 ? 0.350 -76.760 -31.776 1.00 118.93 37 ASN C N 1
ATOM 6191 C CA . ASN C 1 11 ? 1.392 -76.396 -30.816 1.00 108.98 37 ASN C CA 1
ATOM 6192 C C . ASN C 1 11 ? 1.345 -74.882 -30.627 1.00 101.93 37 ASN C C 1
ATOM 6193 O O . ASN C 1 11 ? 1.983 -74.124 -31.358 1.00 109.71 37 ASN C O 1
ATOM 6198 N N . ILE C 1 12 ? 0.582 -74.442 -29.631 1.00 84.46 38 ILE C N 1
ATOM 6199 C CA . ILE C 1 12 ? 0.367 -73.020 -29.386 1.00 82.81 38 ILE C CA 1
ATOM 6200 C C . ILE C 1 12 ? 1.431 -72.525 -28.415 1.00 73.25 38 ILE C C 1
ATOM 6201 O O . ILE C 1 12 ? 1.588 -73.069 -27.317 1.00 65.61 38 ILE C O 1
ATOM 6206 N N . LYS C 1 13 ? 2.161 -71.496 -28.819 1.00 62.24 39 LYS C N 1
ATOM 6207 C CA . LYS C 1 13 ? 3.242 -70.950 -28.019 1.00 57.38 39 LYS C CA 1
ATOM 6208 C C . LYS C 1 13 ? 2.795 -69.691 -27.292 1.00 53.77 39 LYS C C 1
ATOM 6209 O O . LYS C 1 13 ? 1.825 -69.038 -27.689 1.00 56.22 39 LYS C O 1
ATOM 6215 N N . PRO C 1 14 ? 3.489 -69.321 -26.213 1.00 46.78 40 PRO C N 1
ATOM 6216 C CA . PRO C 1 14 ? 3.014 -68.188 -25.399 1.00 49.03 40 PRO C CA 1
ATOM 6217 C C . PRO C 1 14 ? 2.950 -66.878 -26.163 1.00 49.81 40 PRO C C 1
ATOM 6218 O O . PRO C 1 14 ? 1.947 -66.158 -26.075 1.00 54.06 40 PRO C O 1
ATOM 6222 N N . LEU C 1 15 ? 3.999 -66.542 -26.909 1.00 47.77 41 LEU C N 1
ATOM 6223 C CA . LEU C 1 15 ? 4.071 -65.276 -27.622 1.00 45.77 41 LEU C CA 1
ATOM 6224 C C . LEU C 1 15 ? 3.440 -65.341 -29.007 1.00 53.00 41 LEU C C 1
ATOM 6225 O O . LEU C 1 15 ? 3.665 -64.440 -29.822 1.00 48.69 41 LEU C O 1
ATOM 6230 N N . GLU C 1 16 ? 2.662 -66.383 -29.289 1.00 50.46 42 GLU C N 1
ATOM 6231 C CA . GLU C 1 16 ? 1.949 -66.464 -30.555 1.00 52.56 42 GLU C CA 1
ATOM 6232 C C . GLU C 1 16 ? 1.125 -65.201 -30.766 1.00 53.92 42 GLU C C 1
ATOM 6233 O O . GLU C 1 16 ? 0.439 -64.733 -29.855 1.00 54.75 42 GLU C O 1
ATOM 6239 N N . GLY C 1 17 ? 1.208 -64.642 -31.970 1.00 51.63 43 GLY C N 1
ATOM 6240 C CA . GLY C 1 17 ? 0.494 -63.424 -32.286 1.00 50.92 43 GLY C CA 1
ATOM 6241 C C . GLY C 1 17 ? 1.198 -62.141 -31.903 1.00 51.84 43 GLY C C 1
ATOM 6242 O O . GLY C 1 17 ? 0.682 -61.059 -32.207 1.00 57.15 43 GLY C O 1
ATOM 6243 N N . VAL C 1 18 ? 2.354 -62.220 -31.252 1.00 47.46 44 VAL C N 1
ATOM 6244 C CA . VAL C 1 18 ? 3.112 -61.038 -30.857 1.00 43.64 44 VAL C CA 1
ATOM 6245 C C . VAL C 1 18 ? 4.074 -60.679 -31.982 1.00 47.88 44 VAL C C 1
ATOM 6246 O O . VAL C 1 18 ? 4.893 -61.506 -32.398 1.00 43.73 44 VAL C O 1
ATOM 6250 N N . LYS C 1 19 ? 3.975 -59.448 -32.478 1.00 43.35 45 LYS C N 1
ATOM 6251 C CA . LYS C 1 19 ? 4.872 -58.948 -33.510 1.00 44.03 45 LYS C CA 1
ATOM 6252 C C . LYS C 1 19 ? 5.980 -58.130 -32.862 1.00 40.83 45 LYS C C 1
ATOM 6253 O O . LYS C 1 19 ? 5.707 -57.248 -32.041 1.00 42.28 45 LYS C O 1
ATOM 6259 N N . ILE C 1 20 ? 7.222 -58.412 -33.242 1.00 42.89 46 ILE C N 1
ATOM 6260 C CA . ILE C 1 20 ? 8.386 -57.705 -32.724 1.00 41.35 46 ILE C CA 1
ATOM 6261 C C . ILE C 1 20 ? 9.085 -57.031 -33.895 1.00 44.23 46 ILE C C 1
ATOM 6262 O O . ILE C 1 20 ? 9.587 -57.709 -34.800 1.00 43.64 46 ILE C O 1
ATOM 6267 N N . LEU C 1 21 ? 9.117 -55.702 -33.877 1.00 37.56 47 LEU C N 1
ATOM 6268 C CA . LEU C 1 21 ? 9.837 -54.927 -34.880 1.00 43.22 47 LEU C CA 1
ATOM 6269 C C . LEU C 1 21 ? 11.287 -54.819 -34.424 1.00 43.13 47 LEU C C 1
ATOM 6270 O O . LEU C 1 21 ? 11.597 -54.092 -33.475 1.00 38.36 47 LEU C O 1
ATOM 6275 N N . ASP C 1 22 ? 12.172 -55.546 -35.099 1.00 43.71 48 ASP C N 1
ATOM 6276 C CA . ASP C 1 22 ? 13.523 -55.813 -34.618 1.00 43.30 48 ASP C CA 1
ATOM 6277 C C . ASP C 1 22 ? 14.532 -55.070 -35.485 1.00 38.11 48 ASP C C 1
ATOM 6278 O O . ASP C 1 22 ? 14.757 -55.440 -36.642 1.00 45.00 48 ASP C O 1
ATOM 6283 N N . LEU C 1 23 ? 15.136 -54.021 -34.925 1.00 38.07 49 LEU C N 1
ATOM 6284 C CA . LEU C 1 23 ? 16.210 -53.287 -35.580 1.00 39.21 49 LEU C CA 1
ATOM 6285 C C . LEU C 1 23 ? 17.581 -53.631 -35.005 1.00 39.46 49 LEU C C 1
ATOM 6286 O O . LEU C 1 23 ? 18.539 -52.879 -35.212 1.00 43.84 49 LEU C O 1
ATOM 6291 N N . THR C 1 24 ? 17.694 -54.750 -34.293 1.00 37.90 50 THR C N 1
ATOM 6292 C CA . THR C 1 24 ? 18.929 -55.109 -33.613 1.00 41.23 50 THR C CA 1
ATOM 6293 C C . THR C 1 24 ? 19.967 -55.637 -34.601 1.00 40.96 50 THR C C 1
ATOM 6294 O O . THR C 1 24 ? 19.646 -56.096 -35.701 1.00 46.37 50 THR C O 1
ATOM 6298 N N . ARG C 1 25 ? 21.230 -55.573 -34.184 1.00 41.77 51 ARG C N 1
ATOM 6299 C CA . ARG C 1 25 ? 22.347 -56.023 -35.000 1.00 42.71 51 ARG C CA 1
ATOM 6300 C C . ARG C 1 25 ? 23.396 -56.681 -34.113 1.00 43.07 51 ARG C C 1
ATOM 6301 O O . ARG C 1 25 ? 23.421 -56.487 -32.895 1.00 43.29 51 ARG C O 1
ATOM 6309 N N . VAL C 1 26 ? 24.267 -57.466 -34.749 1.00 41.61 52 VAL C N 1
ATOM 6310 C CA . VAL C 1 26 ? 25.371 -58.155 -34.083 1.00 42.02 52 VAL C CA 1
ATOM 6311 C C . VAL C 1 26 ? 24.845 -59.304 -33.226 1.00 45.69 52 VAL C C 1
ATOM 6312 O O . VAL C 1 26 ? 24.264 -60.260 -33.751 1.00 40.80 52 VAL C O 1
ATOM 6316 N N . LEU C 1 27 ? 25.031 -59.226 -31.904 1.00 41.07 53 LEU C N 1
ATOM 6317 C CA . LEU C 1 27 ? 24.781 -60.381 -31.043 1.00 42.50 53 LEU C CA 1
ATOM 6318 C C . LEU C 1 27 ? 23.799 -60.092 -29.915 1.00 42.15 53 LEU C C 1
ATOM 6319 O O . LEU C 1 27 ? 22.789 -60.793 -29.796 1.00 40.21 53 LEU C O 1
ATOM 6324 N N . ALA C 1 28 ? 24.063 -59.086 -29.078 1.00 39.53 54 ALA C N 1
ATOM 6325 C CA . ALA C 1 28 ? 23.243 -58.870 -27.890 1.00 41.90 54 ALA C CA 1
ATOM 6326 C C . ALA C 1 28 ? 21.764 -58.763 -28.244 1.00 39.22 54 ALA C C 1
ATOM 6327 O O . ALA C 1 28 ? 20.929 -59.504 -27.714 1.00 39.86 54 ALA C O 1
ATOM 6329 N N . GLY C 1 29 ? 21.423 -57.848 -29.146 1.00 39.19 55 GLY C N 1
ATOM 6330 C CA . GLY C 1 29 ? 20.050 -57.639 -29.540 1.00 36.68 55 GLY C CA 1
ATOM 6331 C C . GLY C 1 29 ? 19.447 -58.823 -30.273 1.00 40.26 55 GLY C C 1
ATOM 6332 O O . GLY C 1 29 ? 18.374 -59.321 -29.913 1.00 40.95 55 GLY C O 1
ATOM 6333 N N . PRO C 1 30 ? 20.119 -59.291 -31.329 1.00 37.92 56 PRO C N 1
ATOM 6334 C CA . PRO C 1 30 ? 19.583 -60.448 -32.068 1.00 39.05 56 PRO C CA 1
ATOM 6335 C C . PRO C 1 30 ? 19.377 -61.677 -31.200 1.00 42.12 56 PRO C C 1
ATOM 6336 O O . PRO C 1 30 ? 18.421 -62.432 -31.423 1.00 42.21 56 PRO C O 1
ATOM 6340 N N . PHE C 1 31 ? 20.251 -61.907 -30.217 1.00 41.24 57 PHE C N 1
ATOM 6341 C CA . PHE C 1 31 ? 20.082 -63.061 -29.339 1.00 40.25 57 PHE C CA 1
ATOM 6342 C C . PHE C 1 31 ? 18.787 -62.958 -28.542 1.00 38.50 57 PHE C C 1
ATOM 6343 O O . PHE C 1 31 ? 18.076 -63.954 -28.363 1.00 38.89 57 PHE C O 1
ATOM 6351 N N . ALA C 1 32 ? 18.465 -61.760 -28.053 1.00 37.59 58 ALA C N 1
ATOM 6352 C CA . ALA C 1 32 ? 17.219 -61.569 -27.319 1.00 35.47 58 ALA C CA 1
ATOM 6353 C C . ALA C 1 32 ? 16.010 -61.867 -28.199 1.00 41.95 58 ALA C C 1
ATOM 6354 O O . ALA C 1 32 ? 15.094 -62.592 -27.792 1.00 43.16 58 ALA C O 1
ATOM 6356 N N . THR C 1 33 ? 15.990 -61.314 -29.416 1.00 37.14 59 THR C N 1
ATOM 6357 C CA . THR C 1 33 ? 14.826 -61.487 -30.280 1.00 37.58 59 THR C CA 1
ATOM 6358 C C . THR C 1 33 ? 14.723 -62.909 -30.819 1.00 38.47 59 THR C C 1
ATOM 6359 O O . THR C 1 33 ? 13.618 -63.374 -31.117 1.00 39.26 59 THR C O 1
ATOM 6363 N N . MET C 1 34 ? 15.848 -63.615 -30.956 1.00 37.82 60 MET C N 1
ATOM 6364 C CA . MET C 1 34 ? 15.781 -65.016 -31.362 1.00 38.10 60 MET C CA 1
ATOM 6365 C C . MET C 1 34 ? 15.057 -65.852 -30.315 1.00 38.72 60 MET C C 1
ATOM 6366 O O . MET C 1 34 ? 14.201 -66.680 -30.646 1.00 40.99 60 MET C O 1
ATOM 6371 N N . ASN C 1 35 ? 15.389 -65.645 -29.039 1.00 40.36 61 ASN C N 1
ATOM 6372 C CA . ASN C 1 35 ? 14.728 -66.401 -27.982 1.00 41.87 61 ASN C CA 1
ATOM 6373 C C . ASN C 1 35 ? 13.249 -66.054 -27.893 1.00 40.56 61 ASN C C 1
ATOM 6374 O O . ASN C 1 35 ? 12.432 -66.913 -27.544 1.00 39.90 61 ASN C O 1
ATOM 6379 N N . LEU C 1 36 ? 12.885 -64.808 -28.203 1.00 39.99 62 LEU C N 1
ATOM 6380 C CA . LEU C 1 36 ? 11.471 -64.460 -28.278 1.00 37.79 62 LEU C CA 1
ATOM 6381 C C . LEU C 1 36 ? 10.816 -65.072 -29.509 1.00 42.68 62 LEU C C 1
ATOM 6382 O O . LEU C 1 36 ? 9.634 -65.436 -29.465 1.00 40.89 62 LEU C O 1
ATOM 6387 N N . GLY C 1 37 ? 11.560 -65.198 -30.610 1.00 42.78 63 GLY C N 1
ATOM 6388 C CA . GLY C 1 37 ? 11.035 -65.906 -31.767 1.00 42.74 63 GLY C CA 1
ATOM 6389 C C . GLY C 1 37 ? 10.786 -67.376 -31.486 1.00 44.05 63 GLY C C 1
ATOM 6390 O O . GLY C 1 37 ? 9.796 -67.948 -31.948 1.00 45.69 63 GLY C O 1
ATOM 6391 N N . ASP C 1 38 ? 11.685 -68.008 -30.727 1.00 45.29 64 ASP C N 1
ATOM 6392 C CA . ASP C 1 38 ? 11.471 -69.397 -30.328 1.00 45.99 64 ASP C CA 1
ATOM 6393 C C . ASP C 1 38 ? 10.153 -69.560 -29.582 1.00 44.13 64 ASP C C 1
ATOM 6394 O O . ASP C 1 38 ? 9.479 -70.588 -29.714 1.00 46.02 64 ASP C O 1
ATOM 6399 N N . LEU C 1 39 ? 9.774 -68.561 -28.788 1.00 43.65 65 LEU C N 1
ATOM 6400 C CA . LEU C 1 39 ? 8.542 -68.607 -28.011 1.00 44.97 65 LEU C CA 1
ATOM 6401 C C . LEU C 1 39 ? 7.302 -68.273 -28.833 1.00 48.58 65 LEU C C 1
ATOM 6402 O O . LEU C 1 39 ? 6.217 -68.135 -28.258 1.00 44.91 65 LEU C O 1
ATOM 6407 N N . GLY C 1 40 ? 7.433 -68.137 -30.152 1.00 46.79 66 GLY C N 1
ATOM 6408 C CA . GLY C 1 40 ? 6.293 -67.952 -31.029 1.00 44.85 66 GLY C CA 1
ATOM 6409 C C . GLY C 1 40 ? 6.101 -66.546 -31.554 1.00 46.12 66 GLY C C 1
ATOM 6410 O O . GLY C 1 40 ? 5.192 -66.330 -32.364 1.00 47.56 66 GLY C O 1
ATOM 6411 N N . ALA C 1 41 ? 6.905 -65.582 -31.118 1.00 44.46 67 ALA C N 1
ATOM 6412 C CA . ALA C 1 41 ? 6.745 -64.218 -31.594 1.00 45.91 67 ALA C CA 1
ATOM 6413 C C . ALA C 1 41 ? 7.136 -64.114 -33.064 1.00 47.87 67 ALA C C 1
ATOM 6414 O O . ALA C 1 41 ? 8.042 -64.804 -33.541 1.00 43.62 67 ALA C O 1
ATOM 6416 N N . GLU C 1 42 ? 6.435 -63.245 -33.788 1.00 42.01 68 GLU C N 1
ATOM 6417 C CA . GLU C 1 42 ? 6.775 -62.947 -35.177 1.00 45.95 68 GLU C CA 1
ATOM 6418 C C . GLU C 1 42 ? 7.775 -61.799 -35.168 1.00 42.32 68 GLU C C 1
ATOM 6419 O O . GLU C 1 42 ? 7.404 -60.636 -34.992 1.00 46.53 68 GLU C O 1
ATOM 6425 N N . VAL C 1 43 ? 9.048 -62.125 -35.355 1.00 41.99 69 VAL C N 1
ATOM 6426 C CA . VAL C 1 43 ? 10.117 -61.137 -35.303 1.00 42.51 69 VAL C CA 1
ATOM 6427 C C . VAL C 1 43 ? 10.351 -60.617 -36.714 1.00 47.88 69 VAL C C 1
ATOM 6428 O O . VAL C 1 43 ? 10.723 -61.379 -37.613 1.00 41.69 69 VAL C O 1
ATOM 6432 N N . ILE C 1 44 ? 10.129 -59.320 -36.907 1.00 45.80 70 ILE C N 1
ATOM 6433 C CA . ILE C 1 44 ? 10.306 -58.665 -38.198 1.00 44.86 70 ILE C CA 1
ATOM 6434 C C . ILE C 1 44 ? 11.638 -57.926 -38.138 1.00 41.74 70 ILE C C 1
ATOM 6435 O O . ILE C 1 44 ? 11.730 -56.824 -37.591 1.00 45.86 70 ILE C O 1
ATOM 6440 N N . LYS C 1 45 ? 12.674 -58.541 -38.701 1.00 39.72 71 LYS C N 1
ATOM 6441 C CA . LYS C 1 45 ? 14.017 -57.978 -38.679 1.00 41.47 71 LYS C CA 1
ATOM 6442 C C . LYS C 1 45 ? 14.152 -56.930 -39.781 1.00 42.99 71 LYS C C 1
ATOM 6443 O O . LYS C 1 45 ? 13.975 -57.239 -40.966 1.00 43.59 71 LYS C O 1
ATOM 6449 N N . VAL C 1 46 ? 14.457 -55.696 -39.387 1.00 40.20 72 VAL C N 1
ATOM 6450 C CA . VAL C 1 46 ? 14.636 -54.579 -40.310 1.00 39.63 72 VAL C CA 1
ATOM 6451 C C . VAL C 1 46 ? 16.125 -54.416 -40.574 1.00 46.30 72 VAL C C 1
ATOM 6452 O O . VAL C 1 46 ? 16.916 -54.222 -39.640 1.00 42.44 72 VAL C O 1
ATOM 6456 N N . GLU C 1 47 ? 16.504 -54.492 -41.847 1.00 36.66 73 GLU C N 1
ATOM 6457 C CA . GLU C 1 47 ? 17.901 -54.497 -42.246 1.00 39.46 73 GLU C CA 1
ATOM 6458 C C . GLU C 1 47 ? 18.173 -53.472 -43.334 1.00 49.89 73 GLU C C 1
ATOM 6459 O O . GLU C 1 47 ? 17.269 -53.058 -44.067 1.00 48.36 73 GLU C O 1
ATOM 6465 N N . ARG C 1 48 ? 19.437 -53.069 -43.407 1.00 43.33 74 ARG C N 1
ATOM 6466 C CA . ARG C 1 48 ? 19.890 -52.140 -44.431 1.00 52.16 74 ARG C CA 1
ATOM 6467 C C . ARG C 1 48 ? 19.828 -52.830 -45.790 1.00 53.84 74 ARG C C 1
ATOM 6468 O O . ARG C 1 48 ? 20.351 -53.943 -45.938 1.00 54.81 74 ARG C O 1
ATOM 6476 N N . PRO C 1 49 ? 19.214 -52.218 -46.795 1.00 55.68 75 PRO C N 1
ATOM 6477 C CA . PRO C 1 49 ? 19.248 -52.793 -48.143 1.00 58.15 75 PRO C CA 1
ATOM 6478 C C . PRO C 1 49 ? 20.688 -52.922 -48.617 1.00 56.52 75 PRO C C 1
ATOM 6479 O O . PRO C 1 49 ? 21.492 -52.002 -48.470 1.00 59.15 75 PRO C O 1
ATOM 6483 N N . GLY C 1 50 ? 21.014 -54.077 -49.194 1.00 60.80 76 GLY C N 1
ATOM 6484 C CA . GLY C 1 50 ? 22.367 -54.307 -49.664 1.00 65.16 76 GLY C CA 1
ATOM 6485 C C . GLY C 1 50 ? 23.261 -55.002 -48.655 1.00 67.41 76 GLY C C 1
ATOM 6486 O O . GLY C 1 50 ? 23.732 -56.117 -48.902 1.00 69.03 76 GLY C O 1
ATOM 6487 N N . ALA C 1 51 ? 23.498 -54.363 -47.509 1.00 60.50 77 ALA C N 1
ATOM 6488 C CA . ALA C 1 51 ? 24.394 -54.908 -46.493 1.00 61.34 77 ALA C CA 1
ATOM 6489 C C . ALA C 1 51 ? 23.662 -55.777 -45.473 1.00 55.14 77 ALA C C 1
ATOM 6490 O O . ALA C 1 51 ? 24.063 -56.919 -45.227 1.00 51.14 77 ALA C O 1
ATOM 6492 N N . GLY C 1 52 ? 22.605 -55.249 -44.864 1.00 55.86 78 GLY C N 1
ATOM 6493 C CA . GLY C 1 52 ? 21.896 -55.979 -43.833 1.00 52.41 78 GLY C CA 1
ATOM 6494 C C . GLY C 1 52 ? 22.651 -55.981 -42.515 1.00 51.31 78 GLY C C 1
ATOM 6495 O O . GLY C 1 52 ? 23.548 -55.168 -42.271 1.00 51.46 78 GLY C O 1
ATOM 6496 N N . ASP C 1 53 ? 22.269 -56.921 -41.650 1.00 50.81 79 ASP C N 1
ATOM 6497 C CA . ASP C 1 53 ? 22.930 -57.062 -40.359 1.00 48.34 79 ASP C CA 1
ATOM 6498 C C . ASP C 1 53 ? 24.431 -57.235 -40.556 1.00 48.17 79 ASP C C 1
ATOM 6499 O O . ASP C 1 53 ? 24.877 -57.968 -41.442 1.00 46.36 79 ASP C O 1
ATOM 6504 N N . ASP C 1 54 ? 25.210 -56.541 -39.722 1.00 45.86 80 ASP C N 1
ATOM 6505 C CA . ASP C 1 54 ? 26.664 -56.588 -39.845 1.00 49.27 80 ASP C CA 1
ATOM 6506 C C . ASP C 1 54 ? 27.178 -58.022 -39.890 1.00 46.25 80 ASP C C 1
ATOM 6507 O O . ASP C 1 54 ? 28.122 -58.329 -40.627 1.00 50.06 80 ASP C O 1
ATOM 6512 N N . THR C 1 55 ? 26.577 -58.914 -39.098 1.00 45.46 81 THR C N 1
ATOM 6513 C CA . THR C 1 55 ? 27.057 -60.289 -39.018 1.00 48.57 81 THR C CA 1
ATOM 6514 C C . THR C 1 55 ? 26.981 -61.022 -40.352 1.00 48.06 81 THR C C 1
ATOM 6515 O O . THR C 1 55 ? 27.661 -62.040 -40.524 1.00 51.94 81 THR C O 1
ATOM 6519 N N . ARG C 1 56 ? 26.171 -60.536 -41.298 1.00 46.13 82 ARG C N 1
ATOM 6520 C CA . ARG C 1 56 ? 26.047 -61.213 -42.586 1.00 51.23 82 ARG C CA 1
ATOM 6521 C C . ARG C 1 56 ? 27.377 -61.279 -43.325 1.00 52.56 82 ARG C C 1
ATOM 6522 O O . ARG C 1 56 ? 27.629 -62.238 -44.064 1.00 53.18 82 ARG C O 1
ATOM 6530 N N . THR C 1 57 ? 28.235 -60.280 -43.142 1.00 53.55 83 THR C N 1
ATOM 6531 C CA . THR C 1 57 ? 29.488 -60.181 -43.874 1.00 58.67 83 THR C CA 1
ATOM 6532 C C . THR C 1 57 ? 30.682 -60.732 -43.104 1.00 57.06 83 THR C C 1
ATOM 6533 O O . THR C 1 57 ? 31.796 -60.733 -43.636 1.00 60.98 83 THR C O 1
ATOM 6537 N N . TRP C 1 58 ? 30.482 -61.201 -41.874 1.00 54.81 84 TRP C N 1
ATOM 6538 C CA . TRP C 1 58 ? 31.578 -61.671 -41.025 1.00 60.55 84 TRP C CA 1
ATOM 6539 C C . TRP C 1 58 ? 31.853 -63.145 -41.305 1.00 60.03 84 TRP C C 1
ATOM 6540 O O . TRP C 1 58 ? 31.196 -64.031 -40.754 1.00 61.73 84 TRP C O 1
ATOM 6551 N N . GLY C 1 59 ? 32.830 -63.403 -42.172 1.00 65.24 85 GLY C N 1
ATOM 6552 C CA . GLY C 1 59 ? 33.259 -64.743 -42.493 1.00 70.44 85 GLY C CA 1
ATOM 6553 C C . GLY C 1 59 ? 34.629 -64.734 -43.141 1.00 79.53 85 GLY C C 1
ATOM 6554 O O . GLY C 1 59 ? 35.186 -63.673 -43.443 1.00 80.40 85 GLY C O 1
ATOM 6555 N N . PRO C 1 60 ? 35.211 -65.921 -43.368 1.00 82.11 86 PRO C N 1
ATOM 6556 C CA . PRO C 1 60 ? 34.675 -67.267 -43.106 1.00 77.36 86 PRO C CA 1
ATOM 6557 C C . PRO C 1 60 ? 34.521 -67.550 -41.615 1.00 80.51 86 PRO C C 1
ATOM 6558 O O . PRO C 1 60 ? 35.031 -66.807 -40.782 1.00 87.60 86 PRO C O 1
ATOM 6562 N N . PRO C 1 61 ? 33.826 -68.636 -41.250 1.00 75.66 87 PRO C N 1
ATOM 6563 C CA . PRO C 1 61 ? 33.260 -69.673 -42.127 1.00 67.49 87 PRO C CA 1
ATOM 6564 C C . PRO C 1 61 ? 31.993 -69.219 -42.842 1.00 66.90 87 PRO C C 1
ATOM 6565 O O . PRO C 1 61 ? 31.187 -68.471 -42.296 1.00 64.53 87 PRO C O 1
ATOM 6569 N N . PHE C 1 62 ? 31.805 -69.669 -44.080 1.00 67.95 88 PHE C N 1
ATOM 6570 C CA . PHE C 1 62 ? 30.613 -69.381 -44.862 1.00 63.29 88 PHE C CA 1
ATOM 6571 C C . PHE C 1 62 ? 29.942 -70.679 -45.288 1.00 63.05 88 PHE C C 1
ATOM 6572 O O . PHE C 1 62 ? 30.607 -71.683 -45.561 1.00 64.75 88 PHE C O 1
ATOM 6580 N N . VAL C 1 63 ? 28.615 -70.648 -45.336 1.00 60.01 89 VAL C N 1
ATOM 6581 C CA . VAL C 1 63 ? 27.813 -71.718 -45.916 1.00 61.17 89 VAL C CA 1
ATOM 6582 C C . VAL C 1 63 ? 27.051 -71.092 -47.074 1.00 60.01 89 VAL C C 1
ATOM 6583 O O . VAL C 1 63 ? 26.102 -70.327 -46.860 1.00 57.72 89 VAL C O 1
ATOM 6587 N N . GLY C 1 64 ? 27.458 -71.412 -48.294 1.00 59.42 90 GLY C N 1
ATOM 6588 C CA . GLY C 1 64 ? 26.929 -70.690 -49.437 1.00 53.32 90 GLY C CA 1
ATOM 6589 C C . GLY C 1 64 ? 27.281 -69.221 -49.305 1.00 54.92 90 GLY C C 1
ATOM 6590 O O . GLY C 1 64 ? 28.456 -68.846 -49.214 1.00 58.67 90 GLY C O 1
ATOM 6591 N N . THR C 1 65 ? 26.260 -68.367 -49.282 1.00 50.77 91 THR C N 1
ATOM 6592 C CA . THR C 1 65 ? 26.459 -66.936 -49.104 1.00 56.00 91 THR C CA 1
ATOM 6593 C C . THR C 1 65 ? 26.270 -66.473 -47.664 1.00 57.62 91 THR C C 1
ATOM 6594 O O . THR C 1 65 ? 26.595 -65.322 -47.355 1.00 58.13 91 THR C O 1
ATOM 6598 N N . GLU C 1 66 ? 25.764 -67.331 -46.781 1.00 55.14 92 GLU C N 1
ATOM 6599 C CA . GLU C 1 66 ? 25.435 -66.949 -45.414 1.00 53.63 92 GLU C CA 1
ATOM 6600 C C . GLU C 1 66 ? 26.579 -67.313 -44.477 1.00 54.39 92 GLU C C 1
ATOM 6601 O O . GLU C 1 66 ? 27.108 -68.428 -44.537 1.00 56.88 92 GLU C O 1
ATOM 6607 N N . SER C 1 67 ? 26.954 -66.374 -43.612 1.00 52.23 93 SER C N 1
ATOM 6608 C CA . SER C 1 67 ? 27.988 -66.624 -42.619 1.00 56.13 93 SER C CA 1
ATOM 6609 C C . SER C 1 67 ? 27.413 -67.354 -41.410 1.00 48.20 93 SER C C 1
ATOM 6610 O O . SER C 1 67 ? 26.235 -67.210 -41.070 1.00 42.89 93 SER C O 1
ATOM 6613 N N . THR C 1 68 ? 28.263 -68.156 -40.765 1.00 47.75 94 THR C N 1
ATOM 6614 C CA . THR C 1 68 ? 27.836 -68.872 -39.567 1.00 50.91 94 THR C CA 1
ATOM 6615 C C . THR C 1 68 ? 27.487 -67.915 -38.432 1.00 49.02 94 THR C C 1
ATOM 6616 O O . THR C 1 68 ? 26.616 -68.223 -37.610 1.00 44.89 94 THR C O 1
ATOM 6620 N N . TYR C 1 69 ? 28.152 -66.759 -38.365 1.00 49.46 95 TYR C N 1
ATOM 6621 C CA . TYR C 1 69 ? 27.803 -65.755 -37.364 1.00 45.26 95 TYR C CA 1
ATOM 6622 C C . TYR C 1 69 ? 26.325 -65.395 -37.444 1.00 47.28 95 TYR C C 1
ATOM 6623 O O . TYR C 1 69 ? 25.590 -65.480 -36.453 1.00 41.77 95 TYR C O 1
ATOM 6632 N N . TYR C 1 70 ? 25.873 -64.983 -38.631 1.00 43.71 96 TYR C N 1
ATOM 6633 C CA . TYR C 1 70 ? 24.489 -64.550 -38.785 1.00 41.71 96 TYR C CA 1
ATOM 6634 C C . TYR C 1 70 ? 23.515 -65.696 -38.550 1.00 42.83 96 TYR C C 1
ATOM 6635 O O . TYR C 1 70 ? 22.493 -65.523 -37.876 1.00 47.05 96 TYR C O 1
ATOM 6644 N N . LEU C 1 71 ? 23.808 -66.873 -39.108 1.00 42.82 97 LEU C N 1
ATOM 6645 C CA . LEU C 1 71 ? 22.880 -67.995 -39.008 1.00 45.32 97 LEU C CA 1
ATOM 6646 C C . LEU C 1 71 ? 22.658 -68.423 -37.564 1.00 40.41 97 LEU C C 1
ATOM 6647 O O . LEU C 1 71 ? 21.557 -68.863 -37.209 1.00 44.40 97 LEU C O 1
ATOM 6652 N N . SER C 1 72 ? 23.680 -68.296 -36.715 1.00 40.90 98 SER C N 1
ATOM 6653 C CA . SER C 1 72 ? 23.612 -68.884 -35.382 1.00 43.31 98 SER C CA 1
ATOM 6654 C C . SER C 1 72 ? 22.575 -68.206 -34.494 1.00 44.93 98 SER C C 1
ATOM 6655 O O . SER C 1 72 ? 22.049 -68.842 -33.572 1.00 44.00 98 SER C O 1
ATOM 6658 N N . VAL C 1 73 ? 22.264 -66.934 -34.739 1.00 42.78 99 VAL C N 1
ATOM 6659 C CA . VAL C 1 73 ? 21.414 -66.192 -33.813 1.00 41.84 99 VAL C CA 1
ATOM 6660 C C . VAL C 1 73 ? 20.332 -65.416 -34.551 1.00 40.10 99 VAL C C 1
ATOM 6661 O O . VAL C 1 73 ? 19.936 -64.329 -34.118 1.00 40.65 99 VAL C O 1
ATOM 6665 N N . ASN C 1 74 ? 19.840 -65.961 -35.665 1.00 44.65 100 ASN C N 1
ATOM 6666 C CA . ASN C 1 74 ? 18.786 -65.259 -36.388 1.00 41.31 100 ASN C CA 1
ATOM 6667 C C . ASN C 1 74 ? 17.710 -66.197 -36.928 1.00 42.80 100 ASN C C 1
ATOM 6668 O O . ASN C 1 74 ? 16.973 -65.814 -37.844 1.00 44.49 100 ASN C O 1
ATOM 6673 N N . ARG C 1 75 ? 17.592 -67.405 -36.386 1.00 41.68 101 ARG C N 1
ATOM 6674 C CA . ARG C 1 75 ? 16.470 -68.259 -36.736 1.00 42.41 101 ARG C CA 1
ATOM 6675 C C . ARG C 1 75 ? 15.165 -67.651 -36.228 1.00 43.76 101 ARG C C 1
ATOM 6676 O O . ARG C 1 75 ? 15.152 -66.748 -35.386 1.00 44.34 101 ARG C O 1
ATOM 6684 N N . ASN C 1 76 ? 14.054 -68.155 -36.763 1.00 39.28 102 ASN C N 1
ATOM 6685 C CA . ASN C 1 76 ? 12.721 -67.749 -36.317 1.00 40.85 102 ASN C CA 1
ATOM 6686 C C . ASN C 1 76 ? 12.514 -66.245 -36.465 1.00 42.91 102 ASN C C 1
ATOM 6687 O O . ASN C 1 76 ? 11.917 -65.594 -35.606 1.00 43.35 102 ASN C O 1
ATOM 6692 N N . LYS C 1 77 ? 13.003 -65.691 -37.570 1.00 42.38 103 LYS C N 1
ATOM 6693 C CA . LYS C 1 77 ? 12.839 -64.276 -37.859 1.00 43.63 103 LYS C CA 1
ATOM 6694 C C . LYS C 1 77 ? 12.505 -64.101 -39.332 1.00 42.39 103 LYS C C 1
ATOM 6695 O O . LYS C 1 77 ? 12.836 -64.942 -40.173 1.00 38.85 103 LYS C O 1
ATOM 6701 N N . LYS C 1 78 ? 11.845 -62.990 -39.633 1.00 44.85 104 LYS C N 1
ATOM 6702 C CA . LYS C 1 78 ? 11.628 -62.549 -40.998 1.00 41.27 104 LYS C CA 1
ATOM 6703 C C . LYS C 1 78 ? 12.471 -61.308 -41.252 1.00 46.45 104 LYS C C 1
ATOM 6704 O O . LYS C 1 78 ? 12.793 -60.559 -40.325 1.00 44.15 104 LYS C O 1
ATOM 6710 N N . SER C 1 79 ? 12.836 -61.098 -42.514 1.00 39.85 105 SER C N 1
ATOM 6711 C CA . SER C 1 79 ? 13.710 -59.998 -42.895 1.00 40.51 105 SER C CA 1
ATOM 6712 C C . SER C 1 79 ? 12.989 -59.096 -43.883 1.00 43.71 105 SER C C 1
ATOM 6713 O O . SER C 1 79 ? 12.492 -59.566 -44.912 1.00 41.96 105 SER C O 1
ATOM 6716 N N . ILE C 1 80 ? 12.934 -57.807 -43.565 1.00 42.41 106 ILE C N 1
ATOM 6717 C CA . ILE C 1 80 ? 12.460 -56.778 -44.481 1.00 41.35 106 ILE C CA 1
ATOM 6718 C C . ILE C 1 80 ? 13.568 -55.745 -44.614 1.00 45.04 106 ILE C C 1
ATOM 6719 O O . ILE C 1 80 ? 14.032 -55.191 -43.609 1.00 49.72 106 ILE C O 1
ATOM 6724 N N . ALA C 1 81 ? 14.000 -55.498 -45.847 1.00 42.88 107 ALA C N 1
ATOM 6725 C CA . ALA C 1 81 ? 15.069 -54.548 -46.130 1.00 45.85 107 ALA C CA 1
ATOM 6726 C C . ALA C 1 81 ? 14.460 -53.172 -46.369 1.00 50.73 107 ALA C C 1
ATOM 6727 O O . ALA C 1 81 ? 13.769 -52.957 -47.370 1.00 52.49 107 ALA C O 1
ATOM 6729 N N . VAL C 1 82 ? 14.716 -52.241 -45.454 1.00 49.16 108 VAL C N 1
ATOM 6730 C CA . VAL C 1 82 ? 14.177 -50.891 -45.540 1.00 51.23 108 VAL C CA 1
ATOM 6731 C C . VAL C 1 82 ? 15.307 -49.913 -45.260 1.00 53.46 108 VAL C C 1
ATOM 6732 O O . VAL C 1 82 ? 16.092 -50.105 -44.325 1.00 52.09 108 VAL C O 1
ATOM 6736 N N . ASN C 1 83 ? 15.384 -48.859 -46.068 1.00 53.34 109 ASN C N 1
ATOM 6737 C CA . ASN C 1 83 ? 16.423 -47.844 -45.919 1.00 54.93 109 ASN C CA 1
ATOM 6738 C C . ASN C 1 83 ? 15.929 -46.800 -44.927 1.00 52.97 109 ASN C C 1
ATOM 6739 O O . ASN C 1 83 ? 15.176 -45.891 -45.285 1.00 52.28 109 ASN C O 1
ATOM 6744 N N . ILE C 1 84 ? 16.355 -46.933 -43.668 1.00 53.27 110 ILE C N 1
ATOM 6745 C CA . ILE C 1 84 ? 15.923 -46.004 -42.625 1.00 55.06 110 ILE C CA 1
ATOM 6746 C C . ILE C 1 84 ? 16.631 -44.664 -42.711 1.00 58.00 110 ILE C C 1
ATOM 6747 O O . ILE C 1 84 ? 16.299 -43.750 -41.945 1.00 56.14 110 ILE C O 1
ATOM 6752 N N . LYS C 1 85 ? 17.599 -44.520 -43.619 1.00 59.14 111 LYS C N 1
ATOM 6753 C CA . LYS C 1 85 ? 18.224 -43.230 -43.871 1.00 60.19 111 LYS C CA 1
ATOM 6754 C C . LYS C 1 85 ? 17.382 -42.346 -44.777 1.00 57.20 111 LYS C C 1
ATOM 6755 O O . LYS C 1 85 ? 17.665 -41.148 -44.889 1.00 56.01 111 LYS C O 1
ATOM 6761 N N . ASP C 1 86 ? 16.364 -42.904 -45.417 1.00 56.45 112 ASP C N 1
ATOM 6762 C CA . ASP C 1 86 ? 15.442 -42.175 -46.273 1.00 52.99 112 ASP C CA 1
ATOM 6763 C C . ASP C 1 86 ? 14.193 -41.815 -45.491 1.00 52.03 112 ASP C C 1
ATOM 6764 O O . ASP C 1 86 ? 13.621 -42.688 -44.821 1.00 51.91 112 ASP C O 1
ATOM 6769 N N . PRO C 1 87 ? 13.740 -40.562 -45.530 1.00 51.68 113 PRO C N 1
ATOM 6770 C CA . PRO C 1 87 ? 12.475 -40.233 -44.856 1.00 50.95 113 PRO C CA 1
ATOM 6771 C C . PRO C 1 87 ? 11.344 -41.152 -45.280 1.00 53.59 113 PRO C C 1
ATOM 6772 O O . PRO C 1 87 ? 10.462 -41.464 -44.467 1.00 48.49 113 PRO C O 1
ATOM 6776 N N . LYS C 1 88 ? 11.351 -41.602 -46.539 1.00 53.12 114 LYS C N 1
ATOM 6777 C CA . LYS C 1 88 ? 10.343 -42.551 -47.000 1.00 48.49 114 LYS C CA 1
ATOM 6778 C C . LYS C 1 88 ? 10.442 -43.868 -46.239 1.00 48.86 114 LYS C C 1
ATOM 6779 O O . LYS C 1 88 ? 9.423 -44.520 -45.973 1.00 45.72 114 LYS C O 1
ATOM 6785 N N . GLY C 1 89 ? 11.662 -44.282 -45.890 1.00 48.96 115 GLY C N 1
ATOM 6786 C CA . GLY C 1 89 ? 11.823 -45.495 -45.106 1.00 48.31 115 GLY C CA 1
ATOM 6787 C C . GLY C 1 89 ? 11.347 -45.330 -43.676 1.00 44.97 115 GLY C C 1
ATOM 6788 O O . GLY C 1 89 ? 10.706 -46.225 -43.118 1.00 43.83 115 GLY C O 1
ATOM 6789 N N . VAL C 1 90 ? 11.658 -44.187 -43.061 1.00 47.28 116 VAL C N 1
ATOM 6790 C CA . VAL C 1 90 ? 11.155 -43.897 -41.721 1.00 44.93 116 VAL C CA 1
ATOM 6791 C C . VAL C 1 90 ? 9.635 -43.985 -41.691 1.00 46.72 116 VAL C C 1
ATOM 6792 O O . VAL C 1 90 ? 9.045 -44.508 -40.737 1.00 47.50 116 VAL C O 1
ATOM 6796 N N . LYS C 1 91 ? 8.977 -43.472 -42.733 1.00 46.30 117 LYS C N 1
ATOM 6797 C CA . LYS C 1 91 ? 7.521 -43.542 -42.809 1.00 47.12 117 LYS C CA 1
ATOM 6798 C C . LYS C 1 91 ? 7.025 -44.983 -42.757 1.00 47.18 117 LYS C C 1
ATOM 6799 O O . LYS C 1 91 ? 6.038 -45.282 -42.072 1.00 43.43 117 LYS C O 1
ATOM 6805 N N . ILE C 1 92 ? 7.697 -45.893 -43.466 1.00 45.58 118 ILE C N 1
ATOM 6806 C CA . ILE C 1 92 ? 7.251 -47.284 -43.494 1.00 45.61 118 ILE C CA 1
ATOM 6807 C C . ILE C 1 92 ? 7.444 -47.942 -42.134 1.00 43.48 118 ILE C C 1
ATOM 6808 O O . ILE C 1 92 ? 6.584 -48.699 -41.668 1.00 43.30 118 ILE C O 1
ATOM 6813 N N . ILE C 1 93 ? 8.571 -47.667 -41.475 1.00 43.97 119 ILE C N 1
ATOM 6814 C CA . ILE C 1 93 ? 8.826 -48.263 -40.167 1.00 46.65 119 ILE C CA 1
ATOM 6815 C C . ILE C 1 93 ? 7.789 -47.791 -39.158 1.00 42.03 119 ILE C C 1
ATOM 6816 O O . ILE C 1 93 ? 7.301 -48.574 -38.334 1.00 43.07 119 ILE C O 1
ATOM 6821 N N . LYS C 1 94 ? 7.437 -46.505 -39.203 1.00 41.86 120 LYS C N 1
ATOM 6822 C CA . LYS C 1 94 ? 6.419 -45.988 -38.296 1.00 43.34 120 LYS C CA 1
ATOM 6823 C C . LYS C 1 94 ? 5.069 -46.646 -38.554 1.00 44.87 120 LYS C C 1
ATOM 6824 O O . LYS C 1 94 ? 4.319 -46.927 -37.611 1.00 44.51 120 LYS C O 1
ATOM 6830 N N . GLU C 1 95 ? 4.739 -46.897 -39.825 1.00 43.95 121 GLU C N 1
ATOM 6831 C CA . GLU C 1 95 ? 3.491 -47.591 -40.130 1.00 45.56 121 GLU C CA 1
ATOM 6832 C C . GLU C 1 95 ? 3.500 -49.007 -39.569 1.00 40.32 121 GLU C C 1
ATOM 6833 O O . GLU C 1 95 ? 2.470 -49.502 -39.098 1.00 46.16 121 GLU C O 1
ATOM 6839 N N . LEU C 1 96 ? 4.651 -49.680 -39.622 1.00 44.32 122 LEU C N 1
ATOM 6840 C CA . LEU C 1 96 ? 4.754 -51.007 -39.023 1.00 47.31 122 LEU C CA 1
ATOM 6841 C C . LEU C 1 96 ? 4.692 -50.934 -37.504 1.00 42.94 122 LEU C C 1
ATOM 6842 O O . LEU C 1 96 ? 3.995 -51.732 -36.867 1.00 45.26 122 LEU C O 1
ATOM 6847 N N . ALA C 1 97 ? 5.408 -49.977 -36.906 1.00 46.93 123 ALA C N 1
ATOM 6848 C CA . ALA C 1 97 ? 5.423 -49.864 -35.451 1.00 42.38 123 ALA C CA 1
ATOM 6849 C C . ALA C 1 97 ? 4.020 -49.685 -34.889 1.00 46.33 123 ALA C C 1
ATOM 6850 O O . ALA C 1 97 ? 3.727 -50.162 -33.786 1.00 39.43 123 ALA C O 1
ATOM 6852 N N . ALA C 1 98 ? 3.144 -49.000 -35.627 1.00 40.30 124 ALA C N 1
ATOM 6853 C CA . ALA C 1 98 ? 1.781 -48.785 -35.158 1.00 43.75 124 ALA C CA 1
ATOM 6854 C C . ALA C 1 98 ? 1.016 -50.092 -35.008 1.00 46.21 124 ALA C C 1
ATOM 6855 O O . ALA C 1 98 ? 0.032 -50.141 -34.261 1.00 47.47 124 ALA C O 1
ATOM 6857 N N . VAL C 1 99 ? 1.443 -51.147 -35.699 1.00 45.86 125 VAL C N 1
ATOM 6858 C CA . VAL C 1 99 ? 0.778 -52.443 -35.667 1.00 42.33 125 VAL C CA 1
ATOM 6859 C C . VAL C 1 99 ? 1.654 -53.516 -35.034 1.00 44.12 125 VAL C C 1
ATOM 6860 O O . VAL C 1 99 ? 1.360 -54.708 -35.168 1.00 43.80 125 VAL C O 1
ATOM 6864 N N . CYS C 1 100 ? 2.738 -53.128 -34.366 1.00 39.92 126 CYS C N 1
ATOM 6865 C CA . CYS C 1 100 ? 3.622 -54.067 -33.693 1.00 41.18 126 CYS C CA 1
ATOM 6866 C C . CYS C 1 100 ? 3.522 -53.909 -32.181 1.00 46.12 126 CYS C C 1
ATOM 6867 O O . CYS C 1 100 ? 3.160 -52.845 -31.670 1.00 38.46 126 CYS C O 1
ATOM 6870 N N . ASP C 1 101 ? 3.841 -54.990 -31.470 1.00 40.39 127 ASP C N 1
ATOM 6871 C CA . ASP C 1 101 ? 3.756 -55.015 -30.016 1.00 42.79 127 ASP C CA 1
ATOM 6872 C C . ASP C 1 101 ? 5.065 -54.645 -29.335 1.00 38.44 127 ASP C C 1
ATOM 6873 O O . ASP C 1 101 ? 5.043 -54.099 -28.226 1.00 40.51 127 ASP C O 1
ATOM 6878 N N . VAL C 1 102 ? 6.201 -54.930 -29.964 1.00 43.83 128 VAL C N 1
ATOM 6879 C CA . VAL C 1 102 ? 7.510 -54.690 -29.371 1.00 39.31 128 VAL C CA 1
ATOM 6880 C C . VAL C 1 102 ? 8.400 -54.007 -30.398 1.00 37.43 128 VAL C C 1
ATOM 6881 O O . VAL C 1 102 ? 8.307 -54.282 -31.599 1.00 41.58 128 VAL C O 1
ATOM 6885 N N . PHE C 1 103 ? 9.262 -53.114 -29.917 1.00 37.10 129 PHE C N 1
ATOM 6886 C CA . PHE C 1 103 ? 10.240 -52.409 -30.736 1.00 37.79 129 PHE C CA 1
ATOM 6887 C C . PHE C 1 103 ? 11.588 -52.551 -30.047 1.00 40.55 129 PHE C C 1
ATOM 6888 O O . PHE C 1 103 ? 11.737 -52.145 -28.889 1.00 41.60 129 PHE C O 1
ATOM 6896 N N . VAL C 1 104 ? 12.564 -53.123 -30.746 1.00 38.51 130 VAL C N 1
ATOM 6897 C CA . VAL C 1 104 ? 13.865 -53.426 -30.161 1.00 40.12 130 VAL C CA 1
ATOM 6898 C C . VAL C 1 104 ? 14.959 -52.815 -31.024 1.00 38.85 130 VAL C C 1
ATOM 6899 O O . VAL C 1 104 ? 14.932 -52.927 -32.254 1.00 40.56 130 VAL C O 1
ATOM 6903 N N . GLU C 1 105 ? 15.926 -52.172 -30.372 1.00 36.17 131 GLU C N 1
ATOM 6904 C CA . GLU C 1 105 ? 17.059 -51.570 -31.059 1.00 41.07 131 GLU C CA 1
ATOM 6905 C C . GLU C 1 105 ? 18.252 -51.573 -30.116 1.00 42.84 131 GLU C C 1
ATOM 6906 O O . GLU C 1 105 ? 18.098 -51.628 -28.892 1.00 41.51 131 GLU C O 1
ATOM 6912 N N . ASN C 1 106 ? 19.450 -51.531 -30.697 1.00 35.86 132 ASN C N 1
ATOM 6913 C CA . ASN C 1 106 ? 20.676 -51.520 -29.905 1.00 41.43 132 ASN C CA 1
ATOM 6914 C C . ASN C 1 106 ? 21.676 -50.518 -30.470 1.00 41.19 132 ASN C C 1
ATOM 6915 O O . ASN C 1 106 ? 22.881 -50.782 -30.532 1.00 40.13 132 ASN C O 1
ATOM 6920 N N . TYR C 1 107 ? 21.185 -49.357 -30.897 1.00 42.90 133 TYR C N 1
ATOM 6921 C CA . TYR C 1 107 ? 22.041 -48.250 -31.293 1.00 45.17 133 TYR C CA 1
ATOM 6922 C C . TYR C 1 107 ? 22.432 -47.418 -30.075 1.00 42.57 133 TYR C C 1
ATOM 6923 O O . TYR C 1 107 ? 21.818 -47.504 -29.007 1.00 41.91 133 TYR C O 1
ATOM 6932 N N . VAL C 1 108 ? 23.470 -46.604 -30.250 1.00 39.77 134 VAL C N 1
ATOM 6933 C CA . VAL C 1 108 ? 23.886 -45.652 -29.223 1.00 40.46 134 VAL C CA 1
ATOM 6934 C C . VAL C 1 108 ? 22.684 -44.787 -28.865 1.00 44.34 134 VAL C C 1
ATOM 6935 O O . VAL C 1 108 ? 21.868 -44.471 -29.742 1.00 37.94 134 VAL C O 1
ATOM 6939 N N . PRO C 1 109 ? 22.525 -44.398 -27.603 1.00 36.38 135 PRO C N 1
ATOM 6940 C CA . PRO C 1 109 ? 21.349 -43.610 -27.216 1.00 38.13 135 PRO C CA 1
ATOM 6941 C C . PRO C 1 109 ? 21.215 -42.348 -28.056 1.00 40.38 135 PRO C C 1
ATOM 6942 O O . PRO C 1 109 ? 22.184 -41.620 -28.281 1.00 38.04 135 PRO C O 1
ATOM 6946 N N . GLY C 1 110 ? 19.997 -42.094 -28.527 1.00 38.05 136 GLY C N 1
ATOM 6947 C CA . GLY C 1 110 ? 19.715 -40.911 -29.306 1.00 41.09 136 GLY C CA 1
ATOM 6948 C C . GLY C 1 110 ? 19.886 -41.061 -30.803 1.00 43.84 136 GLY C C 1
ATOM 6949 O O . GLY C 1 110 ? 19.409 -40.196 -31.549 1.00 43.22 136 GLY C O 1
ATOM 6950 N N . LYS C 1 111 ? 20.541 -42.126 -31.273 1.00 35.84 137 LYS C N 1
ATOM 6951 C CA . LYS C 1 111 ? 20.766 -42.266 -32.709 1.00 42.01 137 LYS C CA 1
ATOM 6952 C C . LYS C 1 111 ? 19.455 -42.454 -33.459 1.00 44.27 137 LYS C C 1
ATOM 6953 O O . LYS C 1 111 ? 19.184 -41.753 -34.441 1.00 42.46 137 LYS C O 1
ATOM 6959 N N . LEU C 1 112 ? 18.628 -43.403 -33.019 1.00 42.18 138 LEU C N 1
ATOM 6960 C CA . LEU C 1 112 ? 17.337 -43.591 -33.668 1.00 45.12 138 LEU C CA 1
ATOM 6961 C C . LEU C 1 112 ? 16.446 -42.370 -33.491 1.00 46.58 138 LEU C C 1
ATOM 6962 O O . LEU C 1 112 ? 15.668 -42.033 -34.391 1.00 44.35 138 LEU C O 1
ATOM 6967 N N . SER C 1 113 ? 16.556 -41.690 -32.348 1.00 38.07 139 SER C N 1
ATOM 6968 C CA . SER C 1 113 ? 15.756 -40.493 -32.112 1.00 44.43 139 SER C CA 1
ATOM 6969 C C . SER C 1 113 ? 16.063 -39.406 -33.135 1.00 42.04 139 SER C C 1
ATOM 6970 O O . SER C 1 113 ? 15.154 -38.712 -33.605 1.00 38.22 139 SER C O 1
ATOM 6973 N N . ALA C 1 114 ? 17.337 -39.245 -33.498 1.00 38.17 140 ALA C N 1
ATOM 6974 C CA . ALA C 1 114 ? 17.695 -38.240 -34.492 1.00 41.07 140 ALA C CA 1
ATOM 6975 C C . ALA C 1 114 ? 17.173 -38.592 -35.878 1.00 45.77 140 ALA C C 1
ATOM 6976 O O . ALA C 1 114 ? 17.079 -37.705 -36.734 1.00 43.67 140 ALA C O 1
ATOM 6978 N N . MET C 1 115 ? 16.831 -39.857 -36.114 1.00 39.91 141 MET C N 1
ATOM 6979 C CA . MET C 1 115 ? 16.264 -40.306 -37.378 1.00 41.41 141 MET C CA 1
ATOM 6980 C C . MET C 1 115 ? 14.741 -40.327 -37.370 1.00 43.07 141 MET C C 1
ATOM 6981 O O . MET C 1 115 ? 14.137 -40.728 -38.371 1.00 48.65 141 MET C O 1
ATOM 6986 N N . GLY C 1 116 ? 14.109 -39.910 -36.277 1.00 39.05 142 GLY C N 1
ATOM 6987 C CA . GLY C 1 116 ? 12.667 -39.957 -36.165 1.00 41.34 142 GLY C CA 1
ATOM 6988 C C . GLY C 1 116 ? 12.095 -41.265 -35.667 1.00 45.73 142 GLY C C 1
ATOM 6989 O O . GLY C 1 116 ? 10.881 -41.472 -35.781 1.00 41.33 142 GLY C O 1
ATOM 6990 N N . LEU C 1 117 ? 12.923 -42.156 -35.117 1.00 40.33 143 LEU C N 1
ATOM 6991 C CA . LEU C 1 117 ? 12.467 -43.459 -34.645 1.00 42.96 143 LEU C CA 1
ATOM 6992 C C . LEU C 1 117 ? 12.738 -43.660 -33.157 1.00 44.18 143 LEU C C 1
ATOM 6993 O O . LEU C 1 117 ? 12.847 -44.802 -32.698 1.00 40.05 143 LEU C O 1
ATOM 6998 N N . GLY C 1 118 ? 12.852 -42.576 -32.395 1.00 44.18 144 GLY C N 1
ATOM 6999 C CA . GLY C 1 118 ? 13.026 -42.686 -30.962 1.00 41.78 144 GLY C CA 1
ATOM 7000 C C . GLY C 1 118 ? 11.743 -43.081 -30.255 1.00 44.54 144 GLY C C 1
ATOM 7001 O O . GLY C 1 118 ? 10.658 -43.133 -30.836 1.00 41.31 144 GLY C O 1
ATOM 7002 N N . TYR C 1 119 ? 11.878 -43.369 -28.958 1.00 44.47 145 TYR C N 1
ATOM 7003 C CA . TYR C 1 119 ? 10.716 -43.782 -28.177 1.00 43.76 145 TYR C CA 1
ATOM 7004 C C . TYR C 1 119 ? 9.617 -42.728 -28.219 1.00 41.93 145 TYR C C 1
ATOM 7005 O O . TYR C 1 119 ? 8.431 -43.059 -28.335 1.00 42.70 145 TYR C O 1
ATOM 7014 N N . GLU C 1 120 ? 9.992 -41.453 -28.119 1.00 61.74 146 GLU C N 1
ATOM 7015 C CA . GLU C 1 120 ? 9.003 -40.381 -28.159 1.00 64.42 146 GLU C CA 1
ATOM 7016 C C . GLU C 1 120 ? 8.198 -40.435 -29.451 1.00 61.74 146 GLU C C 1
ATOM 7017 O O . GLU C 1 120 ? 6.966 -40.328 -29.437 1.00 61.78 146 GLU C O 1
ATOM 7023 N N . ASP C 1 121 ? 8.883 -40.610 -30.582 1.00 59.88 147 ASP C N 1
ATOM 7024 C CA . ASP C 1 121 ? 8.192 -40.669 -31.866 1.00 57.99 147 ASP C CA 1
ATOM 7025 C C . ASP C 1 121 ? 7.318 -41.913 -31.969 1.00 53.83 147 ASP C C 1
ATOM 7026 O O . ASP C 1 121 ? 6.167 -41.835 -32.413 1.00 54.79 147 ASP C O 1
ATOM 7031 N N . ILE C 1 122 ? 7.846 -43.069 -31.561 1.00 52.12 148 ILE C N 1
ATOM 7032 C CA . ILE C 1 122 ? 7.113 -44.321 -31.732 1.00 48.42 148 ILE C CA 1
ATOM 7033 C C . ILE C 1 122 ? 5.941 -44.400 -30.763 1.00 51.58 148 ILE C C 1
ATOM 7034 O O . ILE C 1 122 ? 4.842 -44.832 -31.132 1.00 52.11 148 ILE C O 1
ATOM 7039 N N . ASP C 1 123 ? 6.151 -43.992 -29.509 1.00 50.79 149 ASP C N 1
ATOM 7040 C CA . ASP C 1 123 ? 5.066 -44.040 -28.536 1.00 52.97 149 ASP C CA 1
ATOM 7041 C C . ASP C 1 123 ? 3.894 -43.170 -28.967 1.00 55.96 149 ASP C C 1
ATOM 7042 O O . ASP C 1 123 ? 2.739 -43.484 -28.654 1.00 55.01 149 ASP C O 1
ATOM 7047 N N . GLU C 1 124 ? 4.168 -42.075 -29.678 1.00 57.85 150 GLU C N 1
ATOM 7048 C CA . GLU C 1 124 ? 3.094 -41.208 -30.150 1.00 59.52 150 GLU C CA 1
ATOM 7049 C C . GLU C 1 124 ? 2.120 -41.982 -31.032 1.00 56.97 150 GLU C C 1
ATOM 7050 O O . GLU C 1 124 ? 0.898 -41.868 -30.879 1.00 58.86 150 GLU C O 1
ATOM 7056 N N . ILE C 1 125 ? 2.646 -42.772 -31.973 1.00 53.64 151 ILE C N 1
ATOM 7057 C CA . ILE C 1 125 ? 1.806 -43.532 -32.895 1.00 52.20 151 ILE C CA 1
ATOM 7058 C C . ILE C 1 125 ? 1.560 -44.963 -32.434 1.00 53.05 151 ILE C C 1
ATOM 7059 O O . ILE C 1 125 ? 0.766 -45.676 -33.069 1.00 53.38 151 ILE C O 1
ATOM 7064 N N . ALA C 1 126 ? 2.208 -45.409 -31.356 1.00 51.70 152 ALA C N 1
ATOM 7065 C CA . ALA C 1 126 ? 2.010 -46.759 -30.825 1.00 49.94 152 ALA C CA 1
ATOM 7066 C C . ALA C 1 126 ? 2.122 -46.716 -29.308 1.00 48.40 152 ALA C C 1
ATOM 7067 O O . ALA C 1 126 ? 3.062 -47.260 -28.716 1.00 46.50 152 ALA C O 1
ATOM 7069 N N . PRO C 1 127 ? 1.160 -46.075 -28.637 1.00 50.90 153 PRO C N 1
ATOM 7070 C CA . PRO C 1 127 ? 1.241 -45.950 -27.172 1.00 46.51 153 PRO C CA 1
ATOM 7071 C C . PRO C 1 127 ? 1.210 -47.282 -26.439 1.00 51.88 153 PRO C C 1
ATOM 7072 O O . PRO C 1 127 ? 1.474 -47.307 -25.230 1.00 49.53 153 PRO C O 1
ATOM 7076 N N . HIS C 1 128 ? 0.894 -48.379 -27.124 1.00 46.19 154 HIS C N 1
ATOM 7077 C CA . HIS C 1 128 ? 0.862 -49.708 -26.530 1.00 46.08 154 HIS C CA 1
ATOM 7078 C C . HIS C 1 128 ? 2.213 -50.407 -26.553 1.00 42.76 154 HIS C C 1
ATOM 7079 O O . HIS C 1 128 ? 2.368 -51.447 -25.903 1.00 46.29 154 HIS C O 1
ATOM 7086 N N . ILE C 1 129 ? 3.177 -49.870 -27.283 1.00 43.96 155 ILE C N 1
ATOM 7087 C CA . ILE C 1 129 ? 4.361 -50.625 -27.675 1.00 46.23 155 ILE C CA 1
ATOM 7088 C C . ILE C 1 129 ? 5.311 -50.789 -26.497 1.00 45.53 155 ILE C C 1
ATOM 7089 O O . ILE C 1 129 ? 5.431 -49.917 -25.628 1.00 42.88 155 ILE C O 1
ATOM 7094 N N . ILE C 1 130 ? 5.986 -51.933 -26.468 1.00 39.09 156 ILE C N 1
ATOM 7095 C CA . ILE C 1 130 ? 7.098 -52.179 -25.560 1.00 41.77 156 ILE C CA 1
ATOM 7096 C C . ILE C 1 130 ? 8.378 -51.854 -26.319 1.00 41.86 156 ILE C C 1
ATOM 7097 O O . ILE C 1 130 ? 8.754 -52.565 -27.257 1.00 38.81 156 ILE C O 1
ATOM 7102 N N . TYR C 1 131 ? 9.050 -50.780 -25.914 1.00 39.34 157 TYR C N 1
ATOM 7103 C CA . TYR C 1 131 ? 10.230 -50.263 -26.599 1.00 39.68 157 TYR C CA 1
ATOM 7104 C C . TYR C 1 131 ? 11.453 -50.606 -25.758 1.00 39.61 157 TYR C C 1
ATOM 7105 O O . TYR C 1 131 ? 11.600 -50.106 -24.637 1.00 39.07 157 TYR C O 1
ATOM 7114 N N . CYS C 1 132 ? 12.326 -51.456 -26.295 1.00 36.40 158 CYS C N 1
ATOM 7115 C CA . CYS C 1 132 ? 13.489 -51.953 -25.570 1.00 37.55 158 CYS C CA 1
ATOM 7116 C C . CYS C 1 132 ? 14.758 -51.526 -26.294 1.00 41.26 158 CYS C C 1
ATOM 7117 O O . CYS C 1 132 ? 14.943 -51.851 -27.472 1.00 40.98 158 CYS C O 1
ATOM 7120 N N . SER C 1 133 ? 15.627 -50.806 -25.589 1.00 36.07 159 SER C N 1
ATOM 7121 C CA . SER C 1 133 ? 16.904 -50.353 -26.123 1.00 40.50 159 SER C CA 1
ATOM 7122 C C . SER C 1 133 ? 18.037 -51.067 -25.400 1.00 37.22 159 SER C C 1
ATOM 7123 O O . SER C 1 133 ? 18.096 -51.055 -24.166 1.00 36.87 159 SER C O 1
ATOM 7126 N N . ILE C 1 134 ? 18.930 -51.687 -26.166 1.00 35.79 160 ILE C N 1
ATOM 7127 C CA . ILE C 1 134 ? 20.087 -52.397 -25.629 1.00 39.05 160 ILE C CA 1
ATOM 7128 C C . ILE C 1 134 ? 21.327 -51.596 -26.002 1.00 41.32 160 ILE C C 1
ATOM 7129 O O . ILE C 1 134 ? 21.693 -51.511 -27.181 1.00 39.68 160 ILE C O 1
ATOM 7134 N N . THR C 1 135 ? 21.979 -51.011 -25.003 1.00 35.55 161 THR C N 1
ATOM 7135 C CA . THR C 1 135 ? 23.129 -50.142 -25.213 1.00 36.54 161 THR C CA 1
ATOM 7136 C C . THR C 1 135 ? 24.329 -50.665 -24.428 1.00 41.22 161 THR C C 1
ATOM 7137 O O . THR C 1 135 ? 24.257 -51.685 -23.738 1.00 39.87 161 THR C O 1
ATOM 7141 N N . GLY C 1 136 ? 25.443 -49.948 -24.545 1.00 37.50 162 GLY C N 1
ATOM 7142 C CA . GLY C 1 136 ? 26.658 -50.307 -23.843 1.00 39.86 162 GLY C CA 1
ATOM 7143 C C . GLY C 1 136 ? 26.653 -49.929 -22.375 1.00 40.32 162 GLY C C 1
ATOM 7144 O O . GLY C 1 136 ? 27.136 -50.691 -21.533 1.00 35.43 162 GLY C O 1
ATOM 7145 N N . TYR C 1 137 ? 26.111 -48.752 -22.053 1.00 37.88 163 TYR C N 1
ATOM 7146 C CA . TYR C 1 137 ? 26.205 -48.223 -20.699 1.00 40.63 163 TYR C CA 1
ATOM 7147 C C . TYR C 1 137 ? 24.907 -47.632 -20.167 1.00 39.13 163 TYR C C 1
ATOM 7148 O O . TYR C 1 137 ? 24.908 -47.104 -19.051 1.00 39.97 163 TYR C O 1
ATOM 7157 N N . GLY C 1 138 ? 23.812 -47.708 -20.908 1.00 32.76 164 GLY C N 1
ATOM 7158 C CA . GLY C 1 138 ? 22.552 -47.122 -20.501 1.00 35.21 164 GLY C CA 1
ATOM 7159 C C . GLY C 1 138 ? 22.198 -45.901 -21.334 1.00 37.39 164 GLY C C 1
ATOM 7160 O O . GLY C 1 138 ? 22.987 -45.396 -22.133 1.00 34.93 164 GLY C O 1
ATOM 7161 N N . GLN C 1 139 ? 20.973 -45.421 -21.115 1.00 38.16 165 GLN C N 1
ATOM 7162 C CA . GLN C 1 139 ? 20.456 -44.313 -21.911 1.00 39.44 165 GLN C CA 1
ATOM 7163 C C . GLN C 1 139 ? 21.047 -42.970 -21.502 1.00 42.91 165 GLN C C 1
ATOM 7164 O O . GLN C 1 139 ? 21.138 -42.063 -22.337 1.00 33.42 165 GLN C O 1
ATOM 7170 N N . THR C 1 140 ? 21.449 -42.818 -20.241 1.00 35.58 166 THR C N 1
ATOM 7171 C CA . THR C 1 140 ? 21.979 -41.557 -19.745 1.00 39.05 166 THR C CA 1
ATOM 7172 C C . THR C 1 140 ? 23.233 -41.822 -18.924 1.00 39.25 166 THR C C 1
ATOM 7173 O O . THR C 1 140 ? 23.512 -42.952 -18.518 1.00 39.03 166 THR C O 1
ATOM 7177 N N . GLY C 1 141 ? 23.988 -40.758 -18.670 1.00 39.86 167 GLY C N 1
ATOM 7178 C CA . GLY C 1 141 ? 25.195 -40.860 -17.886 1.00 41.84 167 GLY C CA 1
ATOM 7179 C C . GLY C 1 141 ? 26.400 -40.275 -18.592 1.00 44.34 167 GLY C C 1
ATOM 7180 O O . GLY C 1 141 ? 26.365 -39.967 -19.788 1.00 41.28 167 GLY C O 1
ATOM 7181 N N . PRO C 1 142 ? 27.502 -40.114 -17.854 1.00 45.50 168 PRO C N 1
ATOM 7182 C CA . PRO C 1 142 ? 28.683 -39.458 -18.442 1.00 45.30 168 PRO C CA 1
ATOM 7183 C C . PRO C 1 142 ? 29.233 -40.167 -19.668 1.00 41.11 168 PRO C C 1
ATOM 7184 O O . PRO C 1 142 ? 29.697 -39.501 -20.601 1.00 46.74 168 PRO C O 1
ATOM 7188 N N . ILE C 1 143 ? 29.205 -41.496 -19.696 1.00 46.28 169 ILE C N 1
ATOM 7189 C CA . ILE C 1 143 ? 29.770 -42.258 -20.802 1.00 42.56 169 ILE C CA 1
ATOM 7190 C C . ILE C 1 143 ? 28.688 -43.008 -21.577 1.00 43.80 169 ILE C C 1
ATOM 7191 O O . ILE C 1 143 ? 28.983 -43.984 -22.264 1.00 43.32 169 ILE C O 1
ATOM 7196 N N . SER C 1 144 ? 27.434 -42.560 -21.486 1.00 40.22 170 SER C N 1
ATOM 7197 C CA . SER C 1 144 ? 26.354 -43.268 -22.160 1.00 42.39 170 SER C CA 1
ATOM 7198 C C . SER C 1 144 ? 26.455 -43.176 -23.678 1.00 43.79 170 SER C C 1
ATOM 7199 O O . SER C 1 144 ? 25.788 -43.945 -24.377 1.00 39.22 170 SER C O 1
ATOM 7202 N N . GLN C 1 145 ? 27.270 -42.262 -24.204 1.00 41.16 171 GLN C N 1
ATOM 7203 C CA . GLN C 1 145 ? 27.419 -42.110 -25.645 1.00 43.99 171 GLN C CA 1
ATOM 7204 C C . GLN C 1 145 ? 28.457 -43.043 -26.252 1.00 45.13 171 GLN C C 1
ATOM 7205 O O . GLN C 1 145 ? 28.594 -43.071 -27.480 1.00 41.99 171 GLN C O 1
ATOM 7211 N N . ARG C 1 146 ? 29.186 -43.802 -25.441 1.00 42.99 172 ARG C N 1
ATOM 7212 C CA . ARG C 1 146 ? 30.139 -44.760 -25.981 1.00 45.32 172 ARG C CA 1
ATOM 7213 C C . ARG C 1 146 ? 29.404 -45.987 -26.502 1.00 43.67 172 ARG C C 1
ATOM 7214 O O . ARG C 1 146 ? 28.422 -46.442 -25.908 1.00 44.69 172 ARG C O 1
ATOM 7222 N N . ALA C 1 147 ? 29.887 -46.521 -27.621 1.00 40.33 173 ALA C N 1
ATOM 7223 C CA . ALA C 1 147 ? 29.298 -47.725 -28.186 1.00 45.14 173 ALA C CA 1
ATOM 7224 C C . ALA C 1 147 ? 29.615 -48.935 -27.316 1.00 42.45 173 ALA C C 1
ATOM 7225 O O . ALA C 1 147 ? 30.654 -49.002 -26.655 1.00 41.93 173 ALA C O 1
ATOM 7227 N N . GLY C 1 148 ? 28.696 -49.901 -27.320 1.00 44.09 174 GLY C N 1
ATOM 7228 C CA . GLY C 1 148 ? 28.841 -51.089 -26.502 1.00 47.51 174 GLY C CA 1
ATOM 7229 C C . GLY C 1 148 ? 29.616 -52.176 -27.219 1.00 48.32 174 GLY C C 1
ATOM 7230 O O . GLY C 1 148 ? 29.355 -52.474 -28.388 1.00 45.76 174 GLY C O 1
ATOM 7231 N N . TYR C 1 149 ? 30.578 -52.764 -26.510 1.00 44.47 175 TYR C N 1
ATOM 7232 C CA . TYR C 1 149 ? 31.348 -53.897 -27.000 1.00 43.55 175 TYR C CA 1
ATOM 7233 C C . TYR C 1 149 ? 31.544 -54.870 -25.848 1.00 46.52 175 TYR C C 1
ATOM 7234 O O . TYR C 1 149 ? 31.827 -54.456 -24.721 1.00 44.65 175 TYR C O 1
ATOM 7243 N N . ASP C 1 150 ? 31.392 -56.164 -26.134 1.00 43.04 176 ASP C N 1
ATOM 7244 C CA . ASP C 1 150 ? 31.459 -57.165 -25.073 1.00 47.61 176 ASP C CA 1
ATOM 7245 C C . ASP C 1 150 ? 32.805 -57.124 -24.358 1.00 42.89 176 ASP C C 1
ATOM 7246 O O . ASP C 1 150 ? 32.864 -57.103 -23.124 1.00 47.83 176 ASP C O 1
ATOM 7251 N N . ALA C 1 151 ? 33.901 -57.109 -25.120 1.00 43.16 177 ALA C N 1
ATOM 7252 C CA . ALA C 1 151 ? 35.223 -57.134 -24.503 1.00 47.02 177 ALA C CA 1
ATOM 7253 C C . ALA C 1 151 ? 35.466 -55.889 -23.658 1.00 46.00 177 ALA C C 1
ATOM 7254 O O . ALA C 1 151 ? 36.085 -55.965 -22.591 1.00 47.20 177 ALA C O 1
ATOM 7256 N N . VAL C 1 152 ? 34.991 -54.732 -24.121 1.00 49.74 178 VAL C N 1
ATOM 7257 C CA . VAL C 1 152 ? 35.164 -53.503 -23.354 1.00 42.66 178 VAL C CA 1
ATOM 7258 C C . VAL C 1 152 ? 34.308 -53.533 -22.095 1.00 42.13 178 VAL C C 1
ATOM 7259 O O . VAL C 1 152 ? 34.766 -53.166 -21.006 1.00 43.28 178 VAL C O 1
ATOM 7263 N N . ALA C 1 153 ? 33.052 -53.967 -22.220 1.00 40.50 179 ALA C N 1
ATOM 7264 C CA . ALA C 1 153 ? 32.161 -54.005 -21.065 1.00 43.83 179 ALA C CA 1
ATOM 7265 C C . ALA C 1 153 ? 32.710 -54.910 -19.967 1.00 45.91 179 ALA C C 1
ATOM 7266 O O . ALA C 1 153 ? 32.687 -54.547 -18.785 1.00 40.21 179 ALA C O 1
ATOM 7268 N N . SER C 1 154 ? 33.207 -56.093 -20.335 1.00 42.37 180 SER C N 1
ATOM 7269 C CA . SER C 1 154 ? 33.749 -57.002 -19.333 1.00 47.08 180 SER C CA 1
ATOM 7270 C C . SER C 1 154 ? 34.972 -56.420 -18.637 1.00 44.41 180 SER C C 1
ATOM 7271 O O . SER C 1 154 ? 35.284 -56.826 -17.512 1.00 39.83 180 SER C O 1
ATOM 7274 N N . ALA C 1 155 ? 35.674 -55.485 -19.282 1.00 43.75 181 ALA C N 1
ATOM 7275 C CA . ALA C 1 155 ? 36.810 -54.821 -18.651 1.00 41.70 181 ALA C CA 1
ATOM 7276 C C . ALA C 1 155 ? 36.354 -53.759 -17.655 1.00 43.36 181 ALA C C 1
ATOM 7277 O O . ALA C 1 155 ? 36.815 -53.734 -16.509 1.00 45.94 181 ALA C O 1
ATOM 7279 N N . VAL C 1 156 ? 35.452 -52.870 -18.079 1.00 39.29 182 VAL C N 1
ATOM 7280 C CA . VAL C 1 156 ? 35.004 -51.796 -17.198 1.00 44.72 182 VAL C CA 1
ATOM 7281 C C . VAL C 1 156 ? 34.165 -52.342 -16.051 1.00 45.42 182 VAL C C 1
ATOM 7282 O O . VAL C 1 156 ? 34.161 -51.773 -14.951 1.00 46.70 182 VAL C O 1
ATOM 7286 N N . SER C 1 157 ? 33.447 -53.443 -16.275 1.00 39.97 183 SER C N 1
ATOM 7287 C CA . SER C 1 157 ? 32.541 -53.978 -15.268 1.00 40.38 183 SER C CA 1
ATOM 7288 C C . SER C 1 157 ? 33.255 -54.782 -14.189 1.00 45.67 183 SER C C 1
ATOM 7289 O O . SER C 1 157 ? 32.646 -55.073 -13.153 1.00 46.18 183 SER C O 1
ATOM 7292 N N . GLY C 1 158 ? 34.511 -55.166 -14.410 1.00 45.97 184 GLY C N 1
ATOM 7293 C CA . GLY C 1 158 ? 35.280 -55.900 -13.430 1.00 40.93 184 GLY C CA 1
ATOM 7294 C C . GLY C 1 158 ? 35.411 -57.383 -13.698 1.00 46.36 184 GLY C C 1
ATOM 7295 O O . GLY C 1 158 ? 36.165 -58.058 -12.985 1.00 46.26 184 GLY C O 1
ATOM 7296 N N . LEU C 1 159 ? 34.703 -57.912 -14.700 1.00 44.87 185 LEU C N 1
ATOM 7297 C CA . LEU C 1 159 ? 34.761 -59.347 -14.964 1.00 46.87 185 LEU C CA 1
ATOM 7298 C C . LEU C 1 159 ? 36.147 -59.776 -15.430 1.00 44.01 185 LEU C C 1
ATOM 7299 O O . LEU C 1 159 ? 36.663 -60.808 -14.985 1.00 43.72 185 LEU C O 1
ATOM 7304 N N . MET C 1 160 ? 36.765 -59.005 -16.327 1.00 44.99 186 MET C N 1
ATOM 7305 C CA . MET C 1 160 ? 38.074 -59.392 -16.843 1.00 45.43 186 MET C CA 1
ATOM 7306 C C . MET C 1 160 ? 39.122 -59.422 -15.739 1.00 45.02 186 MET C C 1
ATOM 7307 O O . MET C 1 160 ? 39.984 -60.309 -15.716 1.00 47.01 186 MET C O 1
ATOM 7312 N N . HIS C 1 161 ? 39.074 -58.456 -14.819 1.00 44.52 187 HIS C N 1
ATOM 7313 C CA . HIS C 1 161 ? 40.073 -58.407 -13.758 1.00 44.58 187 HIS C CA 1
ATOM 7314 C C . HIS C 1 161 ? 40.066 -59.674 -12.911 1.00 51.77 187 HIS C C 1
ATOM 7315 O O . HIS C 1 161 ? 41.119 -60.092 -12.415 1.00 50.48 187 HIS C O 1
ATOM 7322 N N . ILE C 1 162 ? 38.900 -60.294 -12.727 1.00 47.81 188 ILE C N 1
ATOM 7323 C CA . ILE C 1 162 ? 38.769 -61.474 -11.879 1.00 48.75 188 ILE C CA 1
ATOM 7324 C C . ILE C 1 162 ? 38.769 -62.765 -12.690 1.00 53.10 188 ILE C C 1
ATOM 7325 O O . ILE C 1 162 ? 38.454 -63.831 -12.150 1.00 48.55 188 ILE C O 1
ATOM 7330 N N . THR C 1 163 ? 39.114 -62.698 -13.973 1.00 48.99 189 THR C N 1
ATOM 7331 C CA . THR C 1 163 ? 39.119 -63.864 -14.847 1.00 52.02 189 THR C CA 1
ATOM 7332 C C . THR C 1 163 ? 40.504 -64.021 -15.457 1.00 53.09 189 THR C C 1
ATOM 7333 O O . THR C 1 163 ? 41.010 -63.096 -16.101 1.00 50.70 189 THR C O 1
ATOM 7337 N N . GLY C 1 164 ? 41.109 -65.188 -15.256 1.00 52.14 190 GLY C N 1
ATOM 7338 C CA . GLY C 1 164 ? 42.412 -65.476 -15.803 1.00 53.08 190 GLY C CA 1
ATOM 7339 C C . GLY C 1 164 ? 43.249 -66.317 -14.864 1.00 57.52 190 GLY C C 1
ATOM 7340 O O . GLY C 1 164 ? 42.873 -66.569 -13.715 1.00 58.54 190 GLY C O 1
ATOM 7341 N N . PRO C 1 165 ? 44.407 -66.772 -15.339 1.00 61.54 191 PRO C N 1
ATOM 7342 C CA . PRO C 1 165 ? 45.274 -67.592 -14.485 1.00 59.94 191 PRO C CA 1
ATOM 7343 C C . PRO C 1 165 ? 45.783 -66.801 -13.290 1.00 62.82 191 PRO C C 1
ATOM 7344 O O . PRO C 1 165 ? 46.102 -65.615 -13.394 1.00 65.72 191 PRO C O 1
ATOM 7348 N N . GLU C 1 166 ? 45.852 -67.474 -12.144 1.00 69.14 192 GLU C N 1
ATOM 7349 C CA . GLU C 1 166 ? 46.374 -66.839 -10.942 1.00 71.87 192 GLU C CA 1
ATOM 7350 C C . GLU C 1 166 ? 47.806 -66.380 -11.183 1.00 76.62 192 GLU C C 1
ATOM 7351 O O . GLU C 1 166 ? 48.664 -67.169 -11.590 1.00 82.77 192 GLU C O 1
ATOM 7357 N N . ASN C 1 167 ? 48.060 -65.094 -10.937 1.00 68.96 193 ASN C N 1
ATOM 7358 C CA . ASN C 1 167 ? 49.369 -64.492 -11.176 1.00 74.65 193 ASN C CA 1
ATOM 7359 C C . ASN C 1 167 ? 49.685 -64.385 -12.665 1.00 69.55 193 ASN C C 1
ATOM 7360 O O . ASN C 1 167 ? 50.840 -64.526 -13.072 1.00 69.75 193 ASN C O 1
ATOM 7365 N N . GLY C 1 168 ? 48.664 -64.148 -13.489 1.00 69.47 194 GLY C N 1
ATOM 7366 C CA . GLY C 1 168 ? 48.846 -64.014 -14.919 1.00 64.64 194 GLY C CA 1
ATOM 7367 C C . GLY C 1 168 ? 48.004 -62.876 -15.461 1.00 63.71 194 GLY C C 1
ATOM 7368 O O . GLY C 1 168 ? 47.359 -62.145 -14.708 1.00 63.81 194 GLY C O 1
ATOM 7369 N N . ASP C 1 169 ? 48.016 -62.744 -16.786 1.00 59.00 195 ASP C N 1
ATOM 7370 C CA . ASP C 1 169 ? 47.279 -61.646 -17.389 1.00 61.24 195 ASP C CA 1
ATOM 7371 C C . ASP C 1 169 ? 45.780 -61.939 -17.402 1.00 59.29 195 ASP C C 1
ATOM 7372 O O . ASP C 1 169 ? 45.366 -63.102 -17.416 1.00 58.22 195 ASP C O 1
ATOM 7377 N N . PRO C 1 170 ? 44.947 -60.900 -17.399 1.00 60.66 196 PRO C N 1
ATOM 7378 C CA . PRO C 1 170 ? 43.502 -61.119 -17.510 1.00 56.78 196 PRO C CA 1
ATOM 7379 C C . PRO C 1 170 ? 43.140 -61.730 -18.855 1.00 56.59 196 PRO C C 1
ATOM 7380 O O . PRO C 1 170 ? 43.859 -61.599 -19.848 1.00 52.99 196 PRO C O 1
ATOM 7384 N N . VAL C 1 171 ? 41.995 -62.413 -18.874 1.00 53.65 197 VAL C N 1
ATOM 7385 C CA . VAL C 1 171 ? 41.483 -63.058 -20.074 1.00 56.11 197 VAL C CA 1
ATOM 7386 C C . VAL C 1 171 ? 39.990 -62.780 -20.171 1.00 55.55 197 VAL C C 1
ATOM 7387 O O . VAL C 1 171 ? 39.323 -62.475 -19.180 1.00 48.32 197 VAL C O 1
ATOM 7391 N N . ARG C 1 172 ? 39.474 -62.892 -21.379 1.00 50.50 198 ARG C N 1
ATOM 7392 C CA . ARG C 1 172 ? 38.052 -62.729 -21.615 1.00 51.21 198 ARG C CA 1
ATOM 7393 C C . ARG C 1 172 ? 37.381 -64.085 -21.794 1.00 52.50 198 ARG C C 1
ATOM 7394 O O . ARG C 1 172 ? 38.010 -65.042 -22.256 1.00 54.95 198 ARG C O 1
ATOM 7402 N N . PRO C 1 173 ? 36.107 -64.201 -21.422 1.00 52.68 199 PRO C N 1
ATOM 7403 C CA . PRO C 1 173 ? 35.376 -65.443 -21.690 1.00 55.12 199 PRO C CA 1
ATOM 7404 C C . PRO C 1 173 ? 35.403 -65.784 -23.173 1.00 55.02 199 PRO C C 1
ATOM 7405 O O . PRO C 1 173 ? 35.389 -64.903 -24.036 1.00 53.65 199 PRO C O 1
ATOM 7409 N N . GLY C 1 174 ? 35.447 -67.087 -23.462 1.00 56.34 200 GLY C N 1
ATOM 7410 C CA . GLY C 1 174 ? 35.537 -67.528 -24.843 1.00 51.85 200 GLY C CA 1
ATOM 7411 C C . GLY C 1 174 ? 34.434 -66.981 -25.727 1.00 53.78 200 GLY C C 1
ATOM 7412 O O . GLY C 1 174 ? 34.660 -66.709 -26.910 1.00 52.71 200 GLY C O 1
ATOM 7413 N N . VAL C 1 175 ? 33.231 -66.822 -25.179 1.00 50.89 201 VAL C N 1
ATOM 7414 C CA . VAL C 1 175 ? 32.117 -66.226 -25.902 1.00 52.37 201 VAL C CA 1
ATOM 7415 C C . VAL C 1 175 ? 31.687 -64.959 -25.174 1.00 49.04 201 VAL C C 1
ATOM 7416 O O . VAL C 1 175 ? 32.018 -64.737 -24.007 1.00 50.00 201 VAL C O 1
ATOM 7420 N N . ALA C 1 176 ? 30.924 -64.124 -25.885 1.00 41.65 202 ALA C N 1
ATOM 7421 C CA . ALA C 1 176 ? 30.509 -62.816 -25.375 1.00 47.54 202 ALA C CA 1
ATOM 7422 C C . ALA C 1 176 ? 29.383 -62.991 -24.355 1.00 46.47 202 ALA C C 1
ATOM 7423 O O . ALA C 1 176 ? 28.214 -62.681 -24.596 1.00 43.67 202 ALA C O 1
ATOM 7425 N N . MET C 1 177 ? 29.766 -63.494 -23.177 1.00 45.46 203 MET C N 1
ATOM 7426 C CA . MET C 1 177 ? 28.782 -63.756 -22.131 1.00 40.48 203 MET C CA 1
ATOM 7427 C C . MET C 1 177 ? 28.117 -62.475 -21.643 1.00 39.41 203 MET C C 1
ATOM 7428 O O . MET C 1 177 ? 26.957 -62.505 -21.215 1.00 39.46 203 MET C O 1
ATOM 7433 N N . THR C 1 178 ? 28.828 -61.347 -21.685 1.00 38.90 204 THR C N 1
ATOM 7434 C CA . THR C 1 178 ? 28.207 -60.083 -21.298 1.00 43.26 204 THR C CA 1
ATOM 7435 C C . THR C 1 178 ? 27.103 -59.699 -22.275 1.00 41.58 204 THR C C 1
ATOM 7436 O O . THR C 1 178 ? 26.017 -59.278 -21.858 1.00 38.35 204 THR C O 1
ATOM 7440 N N . ASP C 1 179 ? 27.361 -59.838 -23.577 1.00 42.58 205 ASP C N 1
ATOM 7441 C CA . ASP C 1 179 ? 26.311 -59.621 -24.568 1.00 42.24 205 ASP C CA 1
ATOM 7442 C C . ASP C 1 179 ? 25.153 -60.584 -24.349 1.00 39.16 205 ASP C C 1
ATOM 7443 O O . ASP C 1 179 ? 23.984 -60.184 -24.355 1.00 38.41 205 ASP C O 1
ATOM 7448 N N . LEU C 1 180 ? 25.464 -61.866 -24.154 1.00 35.45 206 LEU C N 1
ATOM 7449 C CA . LEU C 1 180 ? 24.411 -62.864 -24.019 1.00 36.40 206 LEU C CA 1
ATOM 7450 C C . LEU C 1 180 ? 23.602 -62.644 -22.747 1.00 42.56 206 LEU C C 1
ATOM 7451 O O . LEU C 1 180 ? 22.368 -62.731 -22.768 1.00 40.08 206 LEU C O 1
ATOM 7456 N N . ALA C 1 181 ? 24.276 -62.351 -21.632 1.00 39.24 207 ALA C N 1
ATOM 7457 C CA . ALA C 1 181 ? 23.563 -62.040 -20.398 1.00 39.42 207 ALA C CA 1
ATOM 7458 C C . ALA C 1 181 ? 22.636 -60.847 -20.594 1.00 36.79 207 ALA C C 1
ATOM 7459 O O . ALA C 1 181 ? 21.468 -60.880 -20.190 1.00 38.83 207 ALA C O 1
ATOM 7461 N N . THR C 1 182 ? 23.142 -59.782 -21.221 1.00 37.00 208 THR C N 1
ATOM 7462 C CA . THR C 1 182 ? 22.296 -58.629 -21.510 1.00 34.22 208 THR C CA 1
ATOM 7463 C C . THR C 1 182 ? 21.110 -59.030 -22.379 1.00 36.42 208 THR C C 1
ATOM 7464 O O . THR C 1 182 ? 19.980 -58.586 -22.143 1.00 34.17 208 THR C O 1
ATOM 7468 N N . GLY C 1 183 ? 21.351 -59.868 -23.391 1.00 36.18 209 GLY C N 1
ATOM 7469 C CA . GLY C 1 183 ? 20.254 -60.354 -24.213 1.00 33.90 209 GLY C CA 1
ATOM 7470 C C . GLY C 1 183 ? 19.217 -61.118 -23.412 1.00 35.45 209 GLY C C 1
ATOM 7471 O O . GLY C 1 183 ? 18.013 -60.969 -23.635 1.00 34.22 209 GLY C O 1
ATOM 7472 N N . LEU C 1 184 ? 19.670 -61.944 -22.463 1.00 34.35 210 LEU C N 1
ATOM 7473 C CA . LEU C 1 184 ? 18.740 -62.698 -21.628 1.00 37.66 210 LEU C CA 1
ATOM 7474 C C . LEU C 1 184 ? 17.966 -61.774 -20.695 1.00 38.58 210 LEU C C 1
ATOM 7475 O O . LEU C 1 184 ? 16.773 -61.986 -20.448 1.00 36.36 210 LEU C O 1
ATOM 7480 N N . TYR C 1 185 ? 18.633 -60.754 -20.152 1.00 36.17 211 TYR C N 1
ATOM 7481 C CA . TYR C 1 185 ? 17.922 -59.729 -19.398 1.00 37.23 211 TYR C CA 1
ATOM 7482 C C . TYR C 1 185 ? 16.810 -59.114 -20.239 1.00 40.55 211 TYR C C 1
ATOM 7483 O O . TYR C 1 185 ? 15.663 -58.999 -19.790 1.00 37.08 211 TYR C O 1
ATOM 7492 N N . ALA C 1 186 ? 17.134 -58.729 -21.477 1.00 33.73 212 ALA C N 1
ATOM 7493 C CA . ALA C 1 186 ? 16.159 -58.062 -22.333 1.00 35.82 212 ALA C CA 1
ATOM 7494 C C . ALA C 1 186 ? 15.003 -58.985 -22.692 1.00 38.90 212 ALA C C 1
ATOM 7495 O O . ALA C 1 186 ? 13.843 -58.553 -22.716 1.00 35.97 212 ALA C O 1
ATOM 7497 N N . TYR C 1 187 ? 15.297 -60.254 -22.985 1.00 34.43 213 TYR C N 1
ATOM 7498 C CA . TYR C 1 187 ? 14.247 -61.183 -23.390 1.00 39.27 213 TYR C CA 1
ATOM 7499 C C . TYR C 1 187 ? 13.243 -61.413 -22.267 1.00 35.45 213 TYR C C 1
ATOM 7500 O O . TYR C 1 187 ? 12.053 -61.618 -22.533 1.00 39.33 213 TYR C O 1
ATOM 7509 N N . GLY C 1 188 ? 13.688 -61.355 -21.015 1.00 36.21 214 GLY C N 1
ATOM 7510 C CA . GLY C 1 188 ? 12.773 -61.410 -19.892 1.00 37.15 214 GLY C CA 1
ATOM 7511 C C . GLY C 1 188 ? 12.078 -60.085 -19.646 1.00 35.60 214 GLY C C 1
ATOM 7512 O O . GLY C 1 188 ? 10.880 -60.044 -19.350 1.00 36.10 214 GLY C O 1
ATOM 7513 N N . ALA C 1 189 ? 12.829 -58.987 -19.776 1.00 35.83 215 ALA C N 1
ATOM 7514 C CA . ALA C 1 189 ? 12.261 -57.663 -19.539 1.00 37.00 215 ALA C CA 1
ATOM 7515 C C . ALA C 1 189 ? 11.137 -57.353 -20.520 1.00 39.76 215 ALA C C 1
ATOM 7516 O O . ALA C 1 189 ? 10.124 -56.750 -20.145 1.00 35.36 215 ALA C O 1
ATOM 7518 N N . ILE C 1 190 ? 11.302 -57.744 -21.786 1.00 35.74 216 ILE C N 1
ATOM 7519 C CA . ILE C 1 190 ? 10.266 -57.487 -22.782 1.00 35.21 216 ILE C CA 1
ATOM 7520 C C . ILE C 1 190 ? 8.966 -58.178 -22.391 1.00 37.81 216 ILE C C 1
ATOM 7521 O O . ILE C 1 190 ? 7.878 -57.602 -22.513 1.00 36.27 216 ILE C O 1
ATOM 7526 N N . MET C 1 191 ? 9.055 -59.423 -21.915 1.00 36.30 217 MET C N 1
ATOM 7527 C CA . MET C 1 191 ? 7.854 -60.139 -21.495 1.00 42.22 217 MET C CA 1
ATOM 7528 C C . MET C 1 191 ? 7.256 -59.537 -20.229 1.00 40.94 217 MET C C 1
ATOM 7529 O O . MET C 1 191 ? 6.038 -59.611 -20.024 1.00 39.48 217 MET C O 1
ATOM 7534 N N . ALA C 1 192 ? 8.088 -58.945 -19.369 1.00 37.34 218 ALA C N 1
ATOM 7535 C CA . ALA C 1 192 ? 7.558 -58.184 -18.243 1.00 37.28 218 ALA C CA 1
ATOM 7536 C C . ALA C 1 192 ? 6.765 -56.979 -18.731 1.00 44.59 218 ALA C C 1
ATOM 7537 O O . ALA C 1 192 ? 5.729 -56.629 -18.151 1.00 37.89 218 ALA C O 1
ATOM 7539 N N . GLY C 1 193 ? 7.244 -56.325 -19.791 1.00 40.51 219 GLY C N 1
ATOM 7540 C CA . GLY C 1 193 ? 6.500 -55.215 -20.362 1.00 42.09 219 GLY C CA 1
ATOM 7541 C C . GLY C 1 193 ? 5.157 -55.635 -20.928 1.00 40.64 219 GLY C C 1
ATOM 7542 O O . GLY C 1 193 ? 4.147 -54.958 -20.717 1.00 40.72 219 GLY C O 1
ATOM 7543 N N . LEU C 1 194 ? 5.124 -56.757 -21.656 1.00 37.56 220 LEU C N 1
ATOM 7544 C CA . LEU C 1 194 ? 3.857 -57.264 -22.178 1.00 39.53 220 LEU C CA 1
ATOM 7545 C C . LEU C 1 194 ? 2.883 -57.546 -21.045 1.00 48.98 220 LEU C C 1
ATOM 7546 O O . LEU C 1 194 ? 1.701 -57.191 -21.119 1.00 51.58 220 LEU C O 1
ATOM 7551 N N . ILE C 1 195 ? 3.362 -58.198 -19.985 1.00 42.85 221 ILE C N 1
ATOM 7552 C CA . ILE C 1 195 ? 2.507 -58.436 -18.829 1.00 48.07 221 ILE C CA 1
ATOM 7553 C C . ILE C 1 195 ? 1.960 -57.116 -18.306 1.00 48.78 221 ILE C C 1
ATOM 7554 O O . ILE C 1 195 ? 0.765 -57.000 -18.006 1.00 46.05 221 ILE C O 1
ATOM 7559 N N . GLN C 1 196 ? 2.814 -56.097 -18.173 1.00 55.47 222 GLN C N 1
ATOM 7560 C CA . GLN C 1 196 ? 2.288 -54.815 -17.715 1.00 58.32 222 GLN C CA 1
ATOM 7561 C C . GLN C 1 196 ? 1.273 -54.237 -18.693 1.00 59.89 222 GLN C C 1
ATOM 7562 O O . GLN C 1 196 ? 0.252 -53.679 -18.277 1.00 57.11 222 GLN C O 1
ATOM 7568 N N . LYS C 1 197 ? 1.539 -54.348 -19.998 1.00 56.13 223 LYS C N 1
ATOM 7569 C CA . LYS C 1 197 ? 0.582 -53.853 -20.983 1.00 56.18 223 LYS C CA 1
ATOM 7570 C C . LYS C 1 197 ? -0.731 -54.602 -20.860 1.00 56.70 223 LYS C C 1
ATOM 7571 O O . LYS C 1 197 ? -1.803 -54.024 -21.068 1.00 54.72 223 LYS C O 1
ATOM 7577 N N . TYR C 1 198 ? -0.658 -55.890 -20.527 1.00 59.17 224 TYR C N 1
ATOM 7578 C CA . TYR C 1 198 ? -1.862 -56.685 -20.345 1.00 61.31 224 TYR C CA 1
ATOM 7579 C C . TYR C 1 198 ? -2.703 -56.130 -19.204 1.00 61.76 224 TYR C C 1
ATOM 7580 O O . TYR C 1 198 ? -3.937 -56.199 -19.242 1.00 68.32 224 TYR C O 1
ATOM 7589 N N . LYS C 1 199 ? -2.049 -55.567 -18.189 1.00 56.98 225 LYS C N 1
ATOM 7590 C CA . LYS C 1 199 ? -2.718 -55.010 -17.022 1.00 61.85 225 LYS C CA 1
ATOM 7591 C C . LYS C 1 199 ? -3.145 -53.563 -17.242 1.00 64.13 225 LYS C C 1
ATOM 7592 O O . LYS C 1 199 ? -4.270 -53.188 -16.902 1.00 66.23 225 LYS C O 1
ATOM 7598 N N . THR C 1 200 ? -2.257 -52.737 -17.792 1.00 61.97 226 THR C N 1
ATOM 7599 C CA . THR C 1 200 ? -2.522 -51.313 -17.939 1.00 59.83 226 THR C CA 1
ATOM 7600 C C . THR C 1 200 ? -3.020 -50.922 -19.323 1.00 60.88 226 THR C C 1
ATOM 7601 O O . THR C 1 200 ? -3.574 -49.827 -19.478 1.00 60.18 226 THR C O 1
ATOM 7605 N N . GLY C 1 201 ? -2.827 -51.773 -20.329 1.00 59.18 227 GLY C N 1
ATOM 7606 C CA . GLY C 1 201 ? -3.166 -51.408 -21.686 1.00 55.90 227 GLY C CA 1
ATOM 7607 C C . GLY C 1 201 ? -2.228 -50.412 -22.325 1.00 55.94 227 GLY C C 1
ATOM 7608 O O . GLY C 1 201 ? -2.488 -49.979 -23.453 1.00 53.92 227 GLY C O 1
ATOM 7609 N N . LYS C 1 202 ? -1.159 -50.024 -21.638 1.00 52.77 228 LYS C N 1
ATOM 7610 C CA . LYS C 1 202 ? -0.181 -49.074 -22.142 1.00 50.46 228 LYS C CA 1
ATOM 7611 C C . LYS C 1 202 ? 1.192 -49.731 -22.184 1.00 54.23 228 LYS C C 1
ATOM 7612 O O . LYS C 1 202 ? 1.464 -50.699 -21.467 1.00 51.50 228 LYS C O 1
ATOM 7618 N N . GLY C 1 203 ? 2.064 -49.189 -23.033 1.00 47.30 229 GLY C N 1
ATOM 7619 C CA . GLY C 1 203 ? 3.419 -49.677 -23.163 1.00 45.06 229 GLY C CA 1
ATOM 7620 C C . GLY C 1 203 ? 4.373 -48.975 -22.215 1.00 45.00 229 GLY C C 1
ATOM 7621 O O . GLY C 1 203 ? 3.975 -48.270 -21.286 1.00 49.77 229 GLY C O 1
ATOM 7622 N N . LEU C 1 204 ? 5.663 -49.177 -22.467 1.00 38.35 230 LEU C N 1
ATOM 7623 C CA . LEU C 1 204 ? 6.696 -48.555 -21.650 1.00 43.96 230 LEU C CA 1
ATOM 7624 C C . LEU C 1 204 ? 8.030 -48.678 -22.373 1.00 42.64 230 LEU C C 1
ATOM 7625 O O . LEU C 1 204 ? 8.138 -49.334 -23.412 1.00 43.92 230 LEU C O 1
ATOM 7630 N N . PHE C 1 205 ? 9.044 -48.032 -21.803 1.00 40.14 231 PHE C N 1
ATOM 7631 C CA . PHE C 1 205 ? 10.406 -48.057 -22.316 1.00 38.51 231 PHE C CA 1
ATOM 7632 C C . PHE C 1 205 ? 11.291 -48.872 -21.383 1.00 42.91 231 PHE C C 1
ATOM 7633 O O . PHE C 1 205 ? 11.175 -48.772 -20.157 1.00 42.39 231 PHE C O 1
ATOM 7641 N N . ILE C 1 206 ? 12.179 -49.673 -21.966 1.00 38.07 232 ILE C N 1
ATOM 7642 C CA . ILE C 1 206 ? 13.057 -50.563 -21.217 1.00 39.36 232 ILE C CA 1
ATOM 7643 C C . ILE C 1 206 ? 14.502 -50.227 -21.555 1.00 40.20 232 ILE C C 1
ATOM 7644 O O . ILE C 1 206 ? 14.861 -50.119 -22.734 1.00 44.21 232 ILE C O 1
ATOM 7649 N N . ASP C 1 207 ? 15.327 -50.067 -20.521 1.00 40.61 233 ASP C N 1
ATOM 7650 C CA . ASP C 1 207 ? 16.745 -49.748 -20.663 1.00 40.55 233 ASP C CA 1
ATOM 7651 C C . ASP C 1 207 ? 17.564 -50.947 -20.195 1.00 43.02 233 ASP C C 1
ATOM 7652 O O . ASP C 1 207 ? 17.649 -51.216 -18.992 1.00 41.46 233 ASP C O 1
ATOM 7657 N N . CYS C 1 208 ? 18.167 -51.659 -21.146 1.00 35.99 234 CYS C N 1
ATOM 7658 C CA . CYS C 1 208 ? 19.135 -52.711 -20.868 1.00 37.97 234 CYS C CA 1
ATOM 7659 C C . CYS C 1 208 ? 20.492 -52.287 -21.413 1.00 40.57 234 CYS C C 1
ATOM 7660 O O . CYS C 1 208 ? 20.572 -51.661 -22.475 1.00 44.96 234 CYS C O 1
ATOM 7663 N N . ASN C 1 209 ? 21.559 -52.627 -20.693 1.00 35.09 235 ASN C N 1
ATOM 7664 C CA . ASN C 1 209 ? 22.896 -52.275 -21.148 1.00 41.65 235 ASN C CA 1
ATOM 7665 C C . ASN C 1 209 ? 23.907 -53.266 -20.587 1.00 41.60 235 ASN C C 1
ATOM 7666 O O . ASN C 1 209 ? 23.667 -53.930 -19.575 1.00 37.69 235 ASN C O 1
ATOM 7671 N N . LEU C 1 210 ? 25.048 -53.361 -21.275 1.00 41.75 236 LEU C N 1
ATOM 7672 C CA . LEU C 1 210 ? 26.060 -54.347 -20.913 1.00 40.17 236 LEU C CA 1
ATOM 7673 C C . LEU C 1 210 ? 26.627 -54.084 -19.523 1.00 38.57 236 LEU C C 1
ATOM 7674 O O . LEU C 1 210 ? 26.843 -55.021 -18.745 1.00 35.61 236 LEU C O 1
ATOM 7679 N N . LEU C 1 211 ? 26.880 -52.815 -19.194 1.00 40.18 237 LEU C N 1
ATOM 7680 C CA . LEU C 1 211 ? 27.487 -52.488 -17.908 1.00 39.38 237 LEU C CA 1
ATOM 7681 C C . LEU C 1 211 ? 26.617 -52.957 -16.749 1.00 36.31 237 LEU C C 1
ATOM 7682 O O . LEU C 1 211 ? 27.089 -53.659 -15.848 1.00 40.97 237 LEU C O 1
ATOM 7687 N N . SER C 1 212 ? 25.337 -52.578 -16.756 1.00 38.34 238 SER C N 1
ATOM 7688 C CA . SER C 1 212 ? 24.451 -52.970 -15.665 1.00 40.43 238 SER C CA 1
ATOM 7689 C C . SER C 1 212 ? 24.331 -54.484 -15.570 1.00 36.66 238 SER C C 1
ATOM 7690 O O . SER C 1 212 ? 24.346 -55.049 -14.470 1.00 36.17 238 SER C O 1
ATOM 7693 N N . SER C 1 213 ? 24.200 -55.158 -16.714 1.00 38.98 239 SER C N 1
ATOM 7694 C CA . SER C 1 213 ? 24.064 -56.610 -16.706 1.00 32.69 239 SER C CA 1
ATOM 7695 C C . SER C 1 213 ? 25.275 -57.268 -16.057 1.00 34.19 239 SER C C 1
ATOM 7696 O O . SER C 1 213 ? 25.135 -58.143 -15.196 1.00 38.65 239 SER C O 1
ATOM 7699 N N . GLN C 1 214 ? 26.479 -56.853 -16.455 1.00 34.13 240 GLN C N 1
ATOM 7700 C CA . GLN C 1 214 ? 27.679 -57.516 -15.958 1.00 37.99 240 GLN C CA 1
ATOM 7701 C C . GLN C 1 214 ? 27.943 -57.165 -14.499 1.00 39.02 240 GLN C C 1
ATOM 7702 O O . GLN C 1 214 ? 28.360 -58.025 -13.715 1.00 39.92 240 GLN C O 1
ATOM 7708 N N . VAL C 1 215 ? 27.707 -55.909 -14.113 1.00 38.16 241 VAL C N 1
ATOM 7709 C CA . VAL C 1 215 ? 27.896 -55.522 -12.717 1.00 36.62 241 VAL C CA 1
ATOM 7710 C C . VAL C 1 215 ? 26.946 -56.299 -11.817 1.00 39.87 241 VAL C C 1
ATOM 7711 O O . VAL C 1 215 ? 27.329 -56.760 -10.734 1.00 37.65 241 VAL C O 1
ATOM 7715 N N . ALA C 1 216 ? 25.695 -56.467 -12.252 1.00 35.81 242 ALA C N 1
ATOM 7716 C CA . ALA C 1 216 ? 24.744 -57.244 -11.464 1.00 37.91 242 ALA C CA 1
ATOM 7717 C C . ALA C 1 216 ? 25.221 -58.679 -11.286 1.00 40.40 242 ALA C C 1
ATOM 7718 O O . ALA C 1 216 ? 25.031 -59.277 -10.220 1.00 42.71 242 ALA C O 1
ATOM 7720 N N . CYS C 1 217 ? 25.849 -59.246 -12.317 1.00 39.85 243 CYS C N 1
ATOM 7721 C CA . CYS C 1 217 ? 26.331 -60.620 -12.240 1.00 37.41 243 CYS C CA 1
ATOM 7722 C C . CYS C 1 217 ? 27.512 -60.778 -11.290 1.00 40.47 243 CYS C C 1
ATOM 7723 O O . CYS C 1 217 ? 27.815 -61.904 -10.883 1.00 38.79 243 CYS C O 1
ATOM 7726 N N . LEU C 1 218 ? 28.192 -59.685 -10.934 1.00 39.47 244 LEU C N 1
ATOM 7727 C CA . LEU C 1 218 ? 29.274 -59.787 -9.959 1.00 40.72 244 LEU C CA 1
ATOM 7728 C C . LEU C 1 218 ? 28.764 -60.249 -8.601 1.00 40.06 244 LEU C C 1
ATOM 7729 O O . LEU C 1 218 ? 29.482 -60.946 -7.875 1.00 54.18 244 LEU C O 1
ATOM 7734 N N . SER C 1 219 ? 27.539 -59.869 -8.241 1.00 37.33 245 SER C N 1
ATOM 7735 C CA . SER C 1 219 ? 26.868 -60.359 -7.040 1.00 47.20 245 SER C CA 1
ATOM 7736 C C . SER C 1 219 ? 27.767 -60.367 -5.808 1.00 47.32 245 SER C C 1
ATOM 7737 O O . SER C 1 219 ? 28.163 -59.305 -5.315 1.00 42.79 245 SER C O 1
ATOM 7740 N N . HIS C 1 220 ? 28.095 -61.562 -5.304 1.00 46.03 246 HIS C N 1
ATOM 7741 C CA . HIS C 1 220 ? 28.770 -61.662 -4.012 1.00 51.57 246 HIS C CA 1
ATOM 7742 C C . HIS C 1 220 ? 30.152 -61.020 -4.046 1.00 50.07 246 HIS C C 1
ATOM 7743 O O . HIS C 1 220 ? 30.581 -60.405 -3.063 1.00 50.32 246 HIS C O 1
ATOM 7750 N N . ILE C 1 221 ? 30.867 -61.154 -5.164 1.00 47.15 247 ILE C N 1
ATOM 7751 C CA . ILE C 1 221 ? 32.197 -60.557 -5.256 1.00 49.49 247 ILE C CA 1
ATOM 7752 C C . ILE C 1 221 ? 32.107 -59.051 -5.055 1.00 50.05 247 ILE C C 1
ATOM 7753 O O . ILE C 1 221 ? 32.894 -58.455 -4.310 1.00 54.61 247 ILE C O 1
ATOM 7758 N N . ALA C 1 222 ? 31.139 -58.413 -5.716 1.00 45.69 248 ALA C N 1
ATOM 7759 C CA . ALA C 1 222 ? 30.923 -56.989 -5.494 1.00 52.08 248 ALA C CA 1
ATOM 7760 C C . ALA C 1 222 ? 30.463 -56.730 -4.065 1.00 47.00 248 ALA C C 1
ATOM 7761 O O . ALA C 1 222 ? 30.890 -55.757 -3.434 1.00 49.77 248 ALA C O 1
ATOM 7763 N N . ALA C 1 223 ? 29.591 -57.594 -3.538 1.00 46.83 249 ALA C N 1
ATOM 7764 C CA . ALA C 1 223 ? 29.141 -57.437 -2.159 1.00 51.75 249 ALA C CA 1
ATOM 7765 C C . ALA C 1 223 ? 30.310 -57.524 -1.187 1.00 50.61 249 ALA C C 1
ATOM 7766 O O . ALA C 1 223 ? 30.346 -56.805 -0.182 1.00 52.49 249 ALA C O 1
ATOM 7768 N N . ASN C 1 224 ? 31.276 -58.402 -1.467 1.00 50.03 250 ASN C N 1
ATOM 7769 C CA . ASN C 1 224 ? 32.452 -58.494 -0.610 1.00 51.22 250 ASN C CA 1
ATOM 7770 C C . ASN C 1 224 ? 33.178 -57.158 -0.525 1.00 56.29 250 ASN C C 1
ATOM 7771 O O . ASN C 1 224 ? 33.701 -56.794 0.534 1.00 54.82 250 ASN C O 1
ATOM 7776 N N . TYR C 1 225 ? 33.228 -56.417 -1.633 1.00 51.11 251 TYR C N 1
ATOM 7777 C CA . TYR C 1 225 ? 33.867 -55.106 -1.607 1.00 55.31 251 TYR C CA 1
ATOM 7778 C C . TYR C 1 225 ? 32.920 -54.031 -1.085 1.00 52.28 251 TYR C C 1
ATOM 7779 O O . TYR C 1 225 ? 33.306 -53.207 -0.249 1.00 51.12 251 TYR C O 1
ATOM 7788 N N . LEU C 1 226 ? 31.676 -54.019 -1.573 1.00 51.14 252 LEU C N 1
ATOM 7789 C CA . LEU C 1 226 ? 30.739 -52.974 -1.172 1.00 49.58 252 LEU C CA 1
ATOM 7790 C C . LEU C 1 226 ? 30.472 -52.997 0.325 1.00 51.68 252 LEU C C 1
ATOM 7791 O O . LEU C 1 226 ? 30.168 -51.955 0.916 1.00 48.37 252 LEU C O 1
ATOM 7796 N N . ILE C 1 227 ? 30.571 -54.163 0.951 1.00 57.01 253 ILE C N 1
ATOM 7797 C CA . ILE C 1 227 ? 30.298 -54.311 2.376 1.00 59.55 253 ILE C CA 1
ATOM 7798 C C . ILE C 1 227 ? 31.584 -54.382 3.188 1.00 55.83 253 ILE C C 1
ATOM 7799 O O . ILE C 1 227 ? 31.747 -53.657 4.169 1.00 59.40 253 ILE C O 1
ATOM 7804 N N . GLY C 1 228 ? 32.506 -55.257 2.799 1.00 54.76 254 GLY C N 1
ATOM 7805 C CA . GLY C 1 228 ? 33.745 -55.442 3.521 1.00 60.31 254 GLY C CA 1
ATOM 7806 C C . GLY C 1 228 ? 34.958 -54.754 2.939 1.00 59.07 254 GLY C C 1
ATOM 7807 O O . GLY C 1 228 ? 36.059 -54.919 3.474 1.00 62.40 254 GLY C O 1
ATOM 7808 N N . ALA C 1 229 ? 34.798 -53.987 1.861 1.00 55.91 255 ALA C N 1
ATOM 7809 C CA . ALA C 1 229 ? 35.906 -53.302 1.201 1.00 58.04 255 ALA C CA 1
ATOM 7810 C C . ALA C 1 229 ? 37.001 -54.270 0.766 1.00 58.83 255 ALA C C 1
ATOM 7811 O O . ALA C 1 229 ? 38.163 -53.875 0.620 1.00 60.41 255 ALA C O 1
ATOM 7813 N N . ALA C 1 230 ? 36.648 -55.536 0.557 1.00 60.64 256 ALA C N 1
ATOM 7814 C CA . ALA C 1 230 ? 37.605 -56.562 0.165 1.00 61.31 256 ALA C CA 1
ATOM 7815 C C . ALA C 1 230 ? 37.732 -56.604 -1.352 1.00 59.54 256 ALA C C 1
ATOM 7816 O O . ALA C 1 230 ? 36.726 -56.687 -2.065 1.00 55.16 256 ALA C O 1
ATOM 7818 N N . GLU C 1 231 ? 38.966 -56.541 -1.840 1.00 61.40 257 GLU C N 1
ATOM 7819 C CA . GLU C 1 231 ? 39.233 -56.646 -3.265 1.00 60.85 257 GLU C CA 1
ATOM 7820 C C . GLU C 1 231 ? 39.343 -58.108 -3.685 1.00 58.62 257 GLU C C 1
ATOM 7821 O O . GLU C 1 231 ? 39.785 -58.966 -2.916 1.00 61.16 257 GLU C O 1
ATOM 7827 N N . ALA C 1 232 ? 38.934 -58.382 -4.920 1.00 59.58 258 ALA C N 1
ATOM 7828 C CA . ALA C 1 232 ? 38.947 -59.722 -5.489 1.00 54.07 258 ALA C CA 1
ATOM 7829 C C . ALA C 1 232 ? 40.192 -59.934 -6.345 1.00 57.52 258 ALA C C 1
ATOM 7830 O O . ALA C 1 232 ? 40.906 -58.993 -6.699 1.00 62.96 258 ALA C O 1
ATOM 7832 N N . LYS C 1 233 ? 40.449 -61.199 -6.675 1.00 55.49 259 LYS C N 1
ATOM 7833 C CA . LYS C 1 233 ? 41.614 -61.579 -7.463 1.00 55.91 259 LYS C CA 1
ATOM 7834 C C . LYS C 1 233 ? 41.239 -62.694 -8.430 1.00 58.43 259 LYS C C 1
ATOM 7835 O O . LYS C 1 233 ? 40.154 -63.278 -8.357 1.00 54.29 259 LYS C O 1
ATOM 7841 N N . ARG C 1 234 ? 42.158 -62.979 -9.350 1.00 62.43 260 ARG C N 1
ATOM 7842 C CA . ARG C 1 234 ? 42.002 -64.082 -10.286 1.00 57.48 260 ARG C CA 1
ATOM 7843 C C . ARG C 1 234 ? 42.459 -65.391 -9.653 1.00 57.41 260 ARG C C 1
ATOM 7844 O O . ARG C 1 234 ? 43.395 -65.422 -8.849 1.00 64.09 260 ARG C O 1
ATOM 7852 N N . TRP C 1 235 ? 41.784 -66.482 -10.024 1.00 58.45 261 TRP C N 1
ATOM 7853 C CA . TRP C 1 235 ? 42.100 -67.799 -9.485 1.00 63.94 261 TRP C CA 1
ATOM 7854 C C . TRP C 1 235 ? 42.339 -68.846 -10.566 1.00 60.69 261 TRP C C 1
ATOM 7855 O O . TRP C 1 235 ? 42.496 -70.028 -10.238 1.00 59.37 261 TRP C O 1
ATOM 7866 N N . GLY C 1 236 ? 42.371 -68.456 -11.837 1.00 57.78 262 GLY C N 1
ATOM 7867 C CA . GLY C 1 236 ? 42.525 -69.429 -12.899 1.00 56.47 262 GLY C CA 1
ATOM 7868 C C . GLY C 1 236 ? 41.290 -70.290 -13.057 1.00 54.64 262 GLY C C 1
ATOM 7869 O O . GLY C 1 236 ? 40.297 -69.866 -13.657 1.00 52.80 262 GLY C O 1
ATOM 7870 N N . THR C 1 237 ? 41.341 -71.508 -12.518 1.00 51.82 263 THR C N 1
ATOM 7871 C CA . THR C 1 237 ? 40.181 -72.384 -12.459 1.00 57.83 263 THR C CA 1
ATOM 7872 C C . THR C 1 237 ? 39.780 -72.733 -11.032 1.00 59.68 263 THR C C 1
ATOM 7873 O O . THR C 1 237 ? 38.757 -73.400 -10.838 1.00 58.66 263 THR C O 1
ATOM 7877 N N . ALA C 1 238 ? 40.542 -72.295 -10.033 1.00 58.12 264 ALA C N 1
ATOM 7878 C CA . ALA C 1 238 ? 40.256 -72.620 -8.646 1.00 57.66 264 ALA C CA 1
ATOM 7879 C C . ALA C 1 238 ? 39.311 -71.585 -8.038 1.00 61.01 264 ALA C C 1
ATOM 7880 O O . ALA C 1 238 ? 38.849 -70.653 -8.702 1.00 59.41 264 ALA C O 1
ATOM 7882 N N . HIS C 1 239 ? 39.024 -71.751 -6.750 1.00 59.56 265 HIS C N 1
ATOM 7883 C CA . HIS C 1 239 ? 38.140 -70.858 -6.020 1.00 55.98 265 HIS C CA 1
ATOM 7884 C C . HIS C 1 239 ? 38.815 -70.431 -4.725 1.00 60.54 265 HIS C C 1
ATOM 7885 O O . HIS C 1 239 ? 39.691 -71.123 -4.198 1.00 59.03 265 HIS C O 1
ATOM 7892 N N . GLY C 1 240 ? 38.399 -69.269 -4.217 1.00 59.81 266 GLY C N 1
ATOM 7893 C CA . GLY C 1 240 ? 39.023 -68.728 -3.025 1.00 61.99 266 GLY C CA 1
ATOM 7894 C C . GLY C 1 240 ? 38.547 -69.356 -1.734 1.00 62.00 266 GLY C C 1
ATOM 7895 O O . GLY C 1 240 ? 39.298 -69.401 -0.755 1.00 67.89 266 GLY C O 1
ATOM 7896 N N . SER C 1 241 ? 37.308 -69.847 -1.707 1.00 60.55 267 SER C N 1
ATOM 7897 C CA . SER C 1 241 ? 36.676 -70.297 -0.473 1.00 67.99 267 SER C CA 1
ATOM 7898 C C . SER C 1 241 ? 36.471 -71.805 -0.391 1.00 62.10 267 SER C C 1
ATOM 7899 O O . SER C 1 241 ? 35.985 -72.290 0.638 1.00 59.59 267 SER C O 1
ATOM 7902 N N . ILE C 1 242 ? 36.833 -72.561 -1.425 1.00 63.60 268 ILE C N 1
ATOM 7903 C CA . ILE C 1 242 ? 36.616 -74.004 -1.447 1.00 58.98 268 ILE C CA 1
ATOM 7904 C C . ILE C 1 242 ? 37.827 -74.678 -2.075 1.00 60.39 268 ILE C C 1
ATOM 7905 O O . ILE C 1 242 ? 38.221 -74.340 -3.196 1.00 54.09 268 ILE C O 1
ATOM 7910 N N . VAL C 1 243 ? 38.413 -75.630 -1.356 1.00 56.40 269 VAL C N 1
ATOM 7911 C CA . VAL C 1 243 ? 39.550 -76.405 -1.845 1.00 54.99 269 VAL C CA 1
ATOM 7912 C C . VAL C 1 243 ? 39.397 -77.844 -1.362 1.00 63.53 269 VAL C C 1
ATOM 7913 O O . VAL C 1 243 ? 39.086 -78.070 -0.182 1.00 58.19 269 VAL C O 1
ATOM 7917 N N . PRO C 1 244 ? 39.602 -78.844 -2.227 1.00 55.48 270 PRO C N 1
ATOM 7918 C CA . PRO C 1 244 ? 39.964 -78.729 -3.642 1.00 57.91 270 PRO C CA 1
ATOM 7919 C C . PRO C 1 244 ? 38.748 -78.545 -4.540 1.00 57.23 270 PRO C C 1
ATOM 7920 O O . PRO C 1 244 ? 37.723 -79.201 -4.367 1.00 57.84 270 PRO C O 1
ATOM 7924 N N . TYR C 1 245 ? 38.854 -77.644 -5.512 1.00 56.71 271 TYR C N 1
ATOM 7925 C CA . TYR C 1 245 ? 37.812 -77.428 -6.508 1.00 57.34 271 TYR C CA 1
ATOM 7926 C C . TYR C 1 245 ? 38.380 -76.611 -7.662 1.00 57.42 271 TYR C C 1
ATOM 7927 O O . TYR C 1 245 ? 38.413 -75.376 -7.599 1.00 53.11 271 TYR C O 1
ATOM 7936 N N . GLN C 1 246 ? 38.827 -77.287 -8.714 1.00 56.62 272 GLN C N 1
ATOM 7937 C CA . GLN C 1 246 ? 39.480 -76.616 -9.831 1.00 53.05 272 GLN C CA 1
ATOM 7938 C C . GLN C 1 246 ? 39.628 -77.616 -10.969 1.00 58.03 272 GLN C C 1
ATOM 7939 O O . GLN C 1 246 ? 39.228 -78.779 -10.859 1.00 52.93 272 GLN C O 1
ATOM 7945 N N . ALA C 1 247 ? 40.211 -77.148 -12.068 1.00 54.79 273 ALA C N 1
ATOM 7946 C CA . ALA C 1 247 ? 40.600 -78.018 -13.164 1.00 54.93 273 ALA C CA 1
ATOM 7947 C C . ALA C 1 247 ? 41.996 -78.560 -12.894 1.00 54.57 273 ALA C C 1
ATOM 7948 O O . ALA C 1 247 ? 42.884 -77.828 -12.448 1.00 60.12 273 ALA C O 1
ATOM 7950 N N . PHE C 1 248 ? 42.186 -79.846 -13.167 1.00 56.46 274 PHE C N 1
ATOM 7951 C CA . PHE C 1 248 ? 43.464 -80.507 -12.954 1.00 59.15 274 PHE C CA 1
ATOM 7952 C C . PHE C 1 248 ? 43.984 -81.023 -14.284 1.00 64.03 274 PHE C C 1
ATOM 7953 O O . PHE C 1 248 ? 43.251 -81.683 -15.028 1.00 59.91 274 PHE C O 1
ATOM 7961 N N . LYS C 1 249 ? 45.246 -80.727 -14.577 1.00 65.01 275 LYS C N 1
ATOM 7962 C CA . LYS C 1 249 ? 45.864 -81.242 -15.788 1.00 65.98 275 LYS C CA 1
ATOM 7963 C C . LYS C 1 249 ? 46.003 -82.753 -15.682 1.00 69.57 275 LYS C C 1
ATOM 7964 O O . LYS C 1 249 ? 46.521 -83.272 -14.689 1.00 66.79 275 LYS C O 1
ATOM 7970 N N . THR C 1 250 ? 45.547 -83.460 -16.706 1.00 71.98 276 THR C N 1
ATOM 7971 C CA . THR C 1 250 ? 45.710 -84.900 -16.752 1.00 75.16 276 THR C CA 1
ATOM 7972 C C . THR C 1 250 ? 46.869 -85.234 -17.682 1.00 76.57 276 THR C C 1
ATOM 7973 O O . THR C 1 250 ? 47.559 -84.352 -18.200 1.00 76.54 276 THR C O 1
ATOM 7977 N N . LYS C 1 251 ? 47.079 -86.529 -17.907 1.00 81.59 277 LYS C N 1
ATOM 7978 C CA . LYS C 1 251 ? 48.211 -86.925 -18.731 1.00 82.96 277 LYS C CA 1
ATOM 7979 C C . LYS C 1 251 ? 48.006 -86.506 -20.182 1.00 82.46 277 LYS C C 1
ATOM 7980 O O . LYS C 1 251 ? 48.983 -86.294 -20.910 1.00 85.36 277 LYS C O 1
ATOM 7986 N N . ASP C 1 252 ? 46.747 -86.378 -20.616 1.00 75.85 278 ASP C N 1
ATOM 7987 C CA . ASP C 1 252 ? 46.424 -86.016 -21.987 1.00 79.48 278 ASP C CA 1
ATOM 7988 C C . ASP C 1 252 ? 45.407 -84.888 -22.103 1.00 77.51 278 ASP C C 1
ATOM 7989 O O . ASP C 1 252 ? 45.007 -84.556 -23.225 1.00 85.18 278 ASP C O 1
ATOM 7994 N N . GLY C 1 253 ? 44.975 -84.292 -20.992 1.00 77.05 279 GLY C N 1
ATOM 7995 C CA . GLY C 1 253 ? 43.997 -83.221 -21.045 1.00 69.65 279 GLY C CA 1
ATOM 7996 C C . GLY C 1 253 ? 43.748 -82.548 -19.709 1.00 66.45 279 GLY C C 1
ATOM 7997 O O . GLY C 1 253 ? 44.693 -82.260 -18.968 1.00 66.04 279 GLY C O 1
ATOM 7998 N N . TYR C 1 254 ? 42.479 -82.290 -19.393 1.00 63.56 280 TYR C N 1
ATOM 7999 C CA . TYR C 1 254 ? 42.097 -81.645 -18.144 1.00 63.49 280 TYR C CA 1
ATOM 8000 C C . TYR C 1 254 ? 40.811 -82.267 -17.621 1.00 61.05 280 TYR C C 1
ATOM 8001 O O . TYR C 1 254 ? 39.929 -82.651 -18.395 1.00 61.16 280 TYR C O 1
ATOM 8010 N N . ILE C 1 255 ? 40.711 -82.354 -16.297 1.00 62.70 281 ILE C N 1
ATOM 8011 C CA . ILE C 1 255 ? 39.503 -82.810 -15.622 1.00 57.96 281 ILE C CA 1
ATOM 8012 C C . ILE C 1 255 ? 39.220 -81.868 -14.460 1.00 57.08 281 ILE C C 1
ATOM 8013 O O . ILE C 1 255 ? 40.133 -81.521 -13.702 1.00 60.87 281 ILE C O 1
ATOM 8018 N N . VAL C 1 256 ? 37.965 -81.454 -14.325 1.00 54.28 282 VAL C N 1
ATOM 8019 C CA . VAL C 1 256 ? 37.531 -80.652 -13.186 1.00 53.82 282 VAL C CA 1
ATOM 8020 C C . VAL C 1 256 ? 37.036 -81.587 -12.092 1.00 54.32 282 VAL C C 1
ATOM 8021 O O . VAL C 1 256 ? 36.187 -82.452 -12.339 1.00 50.97 282 VAL C O 1
ATOM 8025 N N . VAL C 1 257 ? 37.566 -81.416 -10.885 1.00 51.36 283 VAL C N 1
ATOM 8026 C CA . VAL C 1 257 ? 37.181 -82.225 -9.734 1.00 52.90 283 VAL C CA 1
ATOM 8027 C C . VAL C 1 257 ? 37.093 -81.318 -8.516 1.00 55.25 283 VAL C C 1
ATOM 8028 O O . VAL C 1 257 ? 37.922 -80.419 -8.335 1.00 50.46 283 VAL C O 1
ATOM 8032 N N . GLY C 1 258 ? 36.086 -81.555 -7.680 1.00 57.76 284 GLY C N 1
ATOM 8033 C CA . GLY C 1 258 ? 35.899 -80.758 -6.483 1.00 53.99 284 GLY C CA 1
ATOM 8034 C C . GLY C 1 258 ? 35.360 -81.595 -5.344 1.00 58.09 284 GLY C C 1
ATOM 8035 O O . GLY C 1 258 ? 34.828 -82.692 -5.541 1.00 54.87 284 GLY C O 1
ATOM 8036 N N . ALA C 1 259 ? 35.509 -81.054 -4.136 1.00 57.50 285 ALA C N 1
ATOM 8037 C CA . ALA C 1 259 ? 34.991 -81.676 -2.921 1.00 58.64 285 ALA C CA 1
ATOM 8038 C C . ALA C 1 259 ? 34.353 -80.580 -2.079 1.00 64.13 285 ALA C C 1
ATOM 8039 O O . ALA C 1 259 ? 35.056 -79.716 -1.545 1.00 57.79 285 ALA C O 1
ATOM 8041 N N . GLY C 1 260 ? 33.027 -80.618 -1.956 1.00 64.86 286 GLY C N 1
ATOM 8042 C CA . GLY C 1 260 ? 32.309 -79.582 -1.244 1.00 63.51 286 GLY C CA 1
ATOM 8043 C C . GLY C 1 260 ? 32.251 -79.733 0.257 1.00 66.65 286 GLY C C 1
ATOM 8044 O O . GLY C 1 260 ? 31.720 -78.849 0.935 1.00 64.82 286 GLY C O 1
ATOM 8045 N N . ASN C 1 261 ? 32.782 -80.825 0.799 1.00 68.41 287 ASN C N 1
ATOM 8046 C CA . ASN C 1 261 ? 32.804 -81.039 2.240 1.00 70.30 287 ASN C CA 1
ATOM 8047 C C . ASN C 1 261 ? 33.821 -82.128 2.545 1.00 72.99 287 ASN C C 1
ATOM 8048 O O . ASN C 1 261 ? 34.392 -82.746 1.643 1.00 70.24 287 ASN C O 1
ATOM 8053 N N . ASN C 1 262 ? 34.041 -82.354 3.842 1.00 73.86 288 ASN C N 1
ATOM 8054 C CA . ASN C 1 262 ? 35.066 -83.303 4.259 1.00 72.95 288 ASN C CA 1
ATOM 8055 C C . ASN C 1 262 ? 34.735 -84.713 3.799 1.00 78.43 288 ASN C C 1
ATOM 8056 O O . ASN C 1 262 ? 35.642 -85.510 3.531 1.00 81.10 288 ASN C O 1
ATOM 8061 N N . GLN C 1 263 ? 33.445 -85.040 3.698 1.00 77.64 289 GLN C N 1
ATOM 8062 C CA . GLN C 1 263 ? 33.062 -86.380 3.277 1.00 77.26 289 GLN C CA 1
ATOM 8063 C C . GLN C 1 263 ? 33.310 -86.574 1.785 1.00 75.38 289 GLN C C 1
ATOM 8064 O O . GLN C 1 263 ? 33.766 -87.641 1.358 1.00 71.38 289 GLN C O 1
ATOM 8070 N N . GLN C 1 264 ? 33.015 -85.552 0.975 1.00 72.52 290 GLN C N 1
ATOM 8071 C CA . GLN C 1 264 ? 33.349 -85.615 -0.445 1.00 71.20 290 GLN C CA 1
ATOM 8072 C C . GLN C 1 264 ? 34.858 -85.614 -0.655 1.00 70.43 290 GLN C C 1
ATOM 8073 O O . GLN C 1 264 ? 35.366 -86.274 -1.569 1.00 63.03 290 GLN C O 1
ATOM 8079 N N . PHE C 1 265 ? 35.588 -84.869 0.178 1.00 69.71 291 PHE C N 1
ATOM 8080 C CA . PHE C 1 265 ? 37.045 -84.868 0.092 1.00 70.30 291 PHE C CA 1
ATOM 8081 C C . PHE C 1 265 ? 37.611 -86.266 0.312 1.00 67.98 291 PHE C C 1
ATOM 8082 O O . PHE C 1 265 ? 38.556 -86.676 -0.372 1.00 69.56 291 PHE C O 1
ATOM 8090 N N . ALA C 1 266 ? 37.050 -87.012 1.266 1.00 68.23 292 ALA C N 1
ATOM 8091 C CA . ALA C 1 266 ? 37.475 -88.395 1.462 1.00 70.76 292 ALA C CA 1
ATOM 8092 C C . ALA C 1 266 ? 37.228 -89.225 0.209 1.00 72.91 292 ALA C C 1
ATOM 8093 O O . ALA C 1 266 ? 38.083 -90.021 -0.198 1.00 69.72 292 ALA C O 1
ATOM 8095 N N . THR C 1 267 ? 36.064 -89.051 -0.418 1.00 68.11 293 THR C N 1
ATOM 8096 C CA . THR C 1 267 ? 35.771 -89.774 -1.651 1.00 68.31 293 THR C CA 1
ATOM 8097 C C . THR C 1 267 ? 36.832 -89.495 -2.708 1.00 69.79 293 THR C C 1
ATOM 8098 O O . THR C 1 267 ? 37.329 -90.416 -3.367 1.00 67.09 293 THR C O 1
ATOM 8102 N N . VAL C 1 268 ? 37.184 -88.220 -2.889 1.00 64.34 294 VAL C N 1
ATOM 8103 C CA . VAL C 1 268 ? 38.189 -87.859 -3.885 1.00 65.33 294 VAL C CA 1
ATOM 8104 C C . VAL C 1 268 ? 39.541 -88.472 -3.535 1.00 68.37 294 VAL C C 1
ATOM 8105 O O . VAL C 1 268 ? 40.243 -88.999 -4.405 1.00 72.74 294 VAL C O 1
ATOM 8109 N N . CYS C 1 269 ? 39.931 -88.407 -2.261 1.00 66.38 295 CYS C N 1
ATOM 8110 C CA . CYS C 1 269 ? 41.250 -88.893 -1.865 1.00 69.97 295 CYS C CA 1
ATOM 8111 C C . CYS C 1 269 ? 41.409 -90.389 -2.128 1.00 73.55 295 CYS C C 1
ATOM 8112 O O . CYS C 1 269 ? 42.454 -90.830 -2.623 1.00 79.01 295 CYS C O 1
ATOM 8115 N N . LYS C 1 270 ? 40.396 -91.197 -1.797 1.00 69.75 296 LYS C N 1
ATOM 8116 C CA . LYS C 1 270 ? 40.509 -92.628 -2.078 1.00 79.45 296 LYS C CA 1
ATOM 8117 C C . LYS C 1 270 ? 40.580 -92.907 -3.574 1.00 75.49 296 LYS C C 1
ATOM 8118 O O . LYS C 1 270 ? 41.364 -93.755 -4.014 1.00 76.51 296 LYS C O 1
ATOM 8124 N N . ILE C 1 271 ? 39.760 -92.217 -4.370 1.00 75.73 297 ILE C N 1
ATOM 8125 C CA . ILE C 1 271 ? 39.780 -92.455 -5.810 1.00 74.03 297 ILE C CA 1
ATOM 8126 C C . ILE C 1 271 ? 41.172 -92.195 -6.372 1.00 75.35 297 ILE C C 1
ATOM 8127 O O . ILE C 1 271 ? 41.624 -92.883 -7.297 1.00 73.52 297 ILE C O 1
ATOM 8132 N N . LEU C 1 272 ? 41.871 -91.203 -5.827 1.00 84.08 298 LEU C N 1
ATOM 8133 C CA . LEU C 1 272 ? 43.204 -90.823 -6.277 1.00 84.82 298 LEU C CA 1
ATOM 8134 C C . LEU C 1 272 ? 44.321 -91.655 -5.646 1.00 88.45 298 LEU C C 1
ATOM 8135 O O . LEU C 1 272 ? 45.498 -91.364 -5.890 1.00 89.41 298 LEU C O 1
ATOM 8140 N N . ASP C 1 273 ? 43.993 -92.676 -4.853 1.00 90.85 299 ASP C N 1
ATOM 8141 C CA . ASP C 1 273 ? 45.005 -93.478 -4.164 1.00 94.84 299 ASP C CA 1
ATOM 8142 C C . ASP C 1 273 ? 45.850 -92.618 -3.227 1.00 93.62 299 ASP C C 1
ATOM 8143 O O . ASP C 1 273 ? 47.065 -92.798 -3.118 1.00 96.22 299 ASP C O 1
ATOM 8148 N N . LEU C 1 274 ? 45.204 -91.675 -2.544 1.00 89.92 300 LEU C N 1
ATOM 8149 C CA . LEU C 1 274 ? 45.865 -90.806 -1.568 1.00 88.63 300 LEU C CA 1
ATOM 8150 C C . LEU C 1 274 ? 45.080 -90.795 -0.261 1.00 88.13 300 LEU C C 1
ATOM 8151 O O . LEU C 1 274 ? 44.652 -89.740 0.217 1.00 85.90 300 LEU C O 1
ATOM 8156 N N . PRO C 1 275 ? 44.866 -91.966 0.345 1.00 91.81 301 PRO C N 1
ATOM 8157 C CA . PRO C 1 275 ? 44.091 -92.008 1.596 1.00 91.94 301 PRO C CA 1
ATOM 8158 C C . PRO C 1 275 ? 44.770 -91.310 2.763 1.00 91.85 301 PRO C C 1
ATOM 8159 O O . PRO C 1 275 ? 44.076 -90.907 3.705 1.00 90.81 301 PRO C O 1
ATOM 8163 N N . GLU C 1 276 ? 46.095 -91.151 2.736 1.00 93.17 302 GLU C N 1
ATOM 8164 C CA . GLU C 1 276 ? 46.798 -90.520 3.848 1.00 93.45 302 GLU C CA 1
ATOM 8165 C C . GLU C 1 276 ? 46.382 -89.070 4.065 1.00 88.63 302 GLU C C 1
ATOM 8166 O O . GLU C 1 276 ? 46.580 -88.537 5.163 1.00 88.68 302 GLU C O 1
ATOM 8172 N N . LEU C 1 277 ? 45.812 -88.419 3.049 1.00 84.89 303 LEU C N 1
ATOM 8173 C CA . LEU C 1 277 ? 45.430 -87.017 3.176 1.00 82.82 303 LEU C CA 1
ATOM 8174 C C . LEU C 1 277 ? 44.187 -86.812 4.033 1.00 83.63 303 LEU C C 1
ATOM 8175 O O . LEU C 1 277 ? 43.999 -85.718 4.575 1.00 80.70 303 LEU C O 1
ATOM 8180 N N . ILE C 1 278 ? 43.338 -87.832 4.169 1.00 81.65 304 ILE C N 1
ATOM 8181 C CA . ILE C 1 278 ? 42.057 -87.649 4.848 1.00 81.04 304 ILE C CA 1
ATOM 8182 C C . ILE C 1 278 ? 42.252 -87.268 6.312 1.00 88.68 304 ILE C C 1
ATOM 8183 O O . ILE C 1 278 ? 41.545 -86.400 6.837 1.00 88.19 304 ILE C O 1
ATOM 8188 N N . ASP C 1 279 ? 43.201 -87.904 6.996 1.00 85.98 305 ASP C N 1
ATOM 8189 C CA . ASP C 1 279 ? 43.402 -87.671 8.421 1.00 87.77 305 ASP C CA 1
ATOM 8190 C C . ASP C 1 279 ? 44.481 -86.641 8.737 1.00 89.96 305 ASP C C 1
ATOM 8191 O O . ASP C 1 279 ? 44.702 -86.346 9.915 1.00 94.85 305 ASP C O 1
ATOM 8196 N N . ASN C 1 280 ? 45.159 -86.094 7.731 1.00 89.53 306 ASN C N 1
ATOM 8197 C CA . ASN C 1 280 ? 46.170 -85.078 7.994 1.00 85.69 306 ASN C CA 1
ATOM 8198 C C . ASN C 1 280 ? 45.532 -83.836 8.606 1.00 87.97 306 ASN C C 1
ATOM 8199 O O . ASN C 1 280 ? 44.483 -83.367 8.157 1.00 86.92 306 ASN C O 1
ATOM 8204 N N . SER C 1 281 ? 46.177 -83.302 9.645 1.00 80.84 307 SER C N 1
ATOM 8205 C CA . SER C 1 281 ? 45.635 -82.136 10.336 1.00 86.14 307 SER C CA 1
ATOM 8206 C C . SER C 1 281 ? 45.514 -80.936 9.406 1.00 82.72 307 SER C C 1
ATOM 8207 O O . SER C 1 281 ? 44.690 -80.045 9.646 1.00 78.18 307 SER C O 1
ATOM 8210 N N . LYS C 1 282 ? 46.320 -80.892 8.342 1.00 78.54 308 LYS C N 1
ATOM 8211 C CA . LYS C 1 282 ? 46.320 -79.747 7.443 1.00 75.43 308 LYS C CA 1
ATOM 8212 C C . LYS C 1 282 ? 45.105 -79.728 6.525 1.00 73.83 308 LYS C C 1
ATOM 8213 O O . LYS C 1 282 ? 44.776 -78.671 5.977 1.00 71.11 308 LYS C O 1
ATOM 8219 N N . TYR C 1 283 ? 44.429 -80.865 6.351 1.00 72.72 309 TYR C N 1
ATOM 8220 C CA . TYR C 1 283 ? 43.373 -80.993 5.353 1.00 72.33 309 TYR C CA 1
ATOM 8221 C C . TYR C 1 283 ? 42.063 -81.499 5.950 1.00 73.46 309 TYR C C 1
ATOM 8222 O O . TYR C 1 283 ? 41.202 -81.982 5.212 1.00 70.21 309 TYR C O 1
ATOM 8231 N N . LYS C 1 284 ? 41.880 -81.395 7.267 1.00 74.17 310 LYS C N 1
ATOM 8232 C CA . LYS C 1 284 ? 40.725 -82.040 7.885 1.00 74.56 310 LYS C CA 1
ATOM 8233 C C . LYS C 1 284 ? 39.417 -81.312 7.590 1.00 72.79 310 LYS C C 1
ATOM 8234 O O . LYS C 1 284 ? 38.353 -81.942 7.580 1.00 79.36 310 LYS C O 1
ATOM 8240 N N . THR C 1 285 ? 39.460 -80.005 7.350 1.00 71.16 311 THR C N 1
ATOM 8241 C CA . THR C 1 285 ? 38.263 -79.240 7.035 1.00 69.36 311 THR C CA 1
ATOM 8242 C C . THR C 1 285 ? 38.494 -78.434 5.765 1.00 65.36 311 THR C C 1
ATOM 8243 O O . THR C 1 285 ? 39.625 -78.271 5.301 1.00 61.75 311 THR C O 1
ATOM 8247 N N . ASN C 1 286 ? 37.402 -77.914 5.206 1.00 66.32 312 ASN C N 1
ATOM 8248 C CA . ASN C 1 286 ? 37.530 -77.039 4.047 1.00 63.82 312 ASN C CA 1
ATOM 8249 C C . ASN C 1 286 ? 38.311 -75.782 4.405 1.00 61.68 312 ASN C C 1
ATOM 8250 O O . ASN C 1 286 ? 39.156 -75.323 3.627 1.00 57.24 312 ASN C O 1
ATOM 8255 N N . HIS C 1 287 ? 38.041 -75.211 5.582 1.00 60.44 313 HIS C N 1
ATOM 8256 C CA . HIS C 1 287 ? 38.792 -74.043 6.030 1.00 59.73 313 HIS C CA 1
ATOM 8257 C C . HIS C 1 287 ? 40.280 -74.353 6.138 1.00 57.77 313 HIS C C 1
ATOM 8258 O O . HIS C 1 287 ? 41.123 -73.521 5.783 1.00 59.10 313 HIS C O 1
ATOM 8265 N N . LEU C 1 288 ? 40.624 -75.545 6.634 1.00 58.92 314 LEU C N 1
ATOM 8266 C CA . LEU C 1 288 ? 42.031 -75.924 6.712 1.00 62.80 314 LEU C CA 1
ATOM 8267 C C . LEU C 1 288 ? 42.599 -76.259 5.340 1.00 60.78 314 LEU C C 1
ATOM 8268 O O . LEU C 1 288 ? 43.772 -75.976 5.072 1.00 61.94 314 LEU C O 1
ATOM 8273 N N . ARG C 1 289 ? 41.794 -76.860 4.461 1.00 59.82 315 ARG C N 1
ATOM 8274 C CA . ARG C 1 289 ? 42.276 -77.149 3.115 1.00 62.45 315 ARG C CA 1
ATOM 8275 C C . ARG C 1 289 ? 42.533 -75.865 2.339 1.00 63.27 315 ARG C C 1
ATOM 8276 O O . ARG C 1 289 ? 43.529 -75.759 1.613 1.00 65.59 315 ARG C O 1
ATOM 8284 N N . VAL C 1 290 ? 41.647 -74.877 2.478 1.00 61.55 316 VAL C N 1
ATOM 8285 C CA . VAL C 1 290 ? 41.881 -73.582 1.846 1.00 61.53 316 VAL C CA 1
ATOM 8286 C C . VAL C 1 290 ? 43.146 -72.948 2.406 1.00 61.99 316 VAL C C 1
ATOM 8287 O O . VAL C 1 290 ? 43.973 -72.407 1.662 1.00 60.48 316 VAL C O 1
ATOM 8291 N N . HIS C 1 291 ? 43.314 -73.007 3.729 1.00 61.56 317 HIS C N 1
ATOM 8292 C CA . HIS C 1 291 ? 44.488 -72.417 4.362 1.00 59.85 317 HIS C CA 1
ATOM 8293 C C . HIS C 1 291 ? 45.773 -73.087 3.886 1.00 58.22 317 HIS C C 1
ATOM 8294 O O . HIS C 1 291 ? 46.804 -72.424 3.725 1.00 64.45 317 HIS C O 1
ATOM 8301 N N . ASN C 1 292 ? 45.730 -74.397 3.651 1.00 58.40 318 ASN C N 1
ATOM 8302 C CA . ASN C 1 292 ? 46.884 -75.171 3.201 1.00 62.37 318 ASN C CA 1
ATOM 8303 C C . ASN C 1 292 ? 46.745 -75.564 1.733 1.00 68.16 318 ASN C C 1
ATOM 8304 O O . ASN C 1 292 ? 47.155 -76.650 1.319 1.00 69.39 318 ASN C O 1
ATOM 8309 N N . ARG C 1 293 ? 46.167 -74.670 0.932 1.00 64.77 319 ARG C N 1
ATOM 8310 C CA . ARG C 1 293 ? 45.816 -75.010 -0.442 1.00 68.58 319 ARG C CA 1
ATOM 8311 C C . ARG C 1 293 ? 47.042 -75.196 -1.327 1.00 70.14 319 ARG C C 1
ATOM 8312 O O . ARG C 1 293 ? 47.032 -76.050 -2.222 1.00 68.52 319 ARG C O 1
ATOM 8320 N N . LYS C 1 294 ? 48.103 -74.420 -1.103 1.00 80.99 320 LYS C N 1
ATOM 8321 C CA . LYS C 1 294 ? 49.238 -74.451 -2.022 1.00 86.36 320 LYS C CA 1
ATOM 8322 C C . LYS C 1 294 ? 49.901 -75.824 -2.059 1.00 84.67 320 LYS C C 1
ATOM 8323 O O . LYS C 1 294 ? 50.193 -76.351 -3.138 1.00 85.48 320 LYS C O 1
ATOM 8329 N N . GLU C 1 295 ? 50.144 -76.421 -0.893 1.00 74.29 321 GLU C N 1
ATOM 8330 C CA . GLU C 1 295 ? 50.777 -77.736 -0.869 1.00 80.34 321 GLU C CA 1
ATOM 8331 C C . GLU C 1 295 ? 49.801 -78.860 -1.205 1.00 77.63 321 GLU C C 1
ATOM 8332 O O . GLU C 1 295 ? 50.185 -79.835 -1.864 1.00 76.24 321 GLU C O 1
ATOM 8338 N N . LEU C 1 296 ? 48.544 -78.753 -0.770 1.00 75.42 322 LEU C N 1
ATOM 8339 C CA . LEU C 1 296 ? 47.579 -79.808 -1.069 1.00 73.25 322 LEU C CA 1
ATOM 8340 C C . LEU C 1 296 ? 47.368 -79.964 -2.573 1.00 73.79 322 LEU C C 1
ATOM 8341 O O . LEU C 1 296 ? 47.407 -81.081 -3.103 1.00 69.93 322 LEU C O 1
ATOM 8346 N N . ILE C 1 297 ? 47.151 -78.852 -3.283 1.00 69.62 323 ILE C N 1
ATOM 8347 C CA . ILE C 1 297 ? 46.906 -78.942 -4.719 1.00 69.95 323 ILE C CA 1
ATOM 8348 C C . ILE C 1 297 ? 48.104 -79.551 -5.435 1.00 71.89 323 ILE C C 1
ATOM 8349 O O . ILE C 1 297 ? 47.945 -80.268 -6.426 1.00 73.39 323 ILE C O 1
ATOM 8354 N N . LYS C 1 298 ? 49.320 -79.263 -4.961 1.00 73.31 324 LYS C N 1
ATOM 8355 C CA . LYS C 1 298 ? 50.502 -79.857 -5.578 1.00 76.95 324 LYS C CA 1
ATOM 8356 C C . LYS C 1 298 ? 50.425 -81.375 -5.524 1.00 76.33 324 LYS C C 1
ATOM 8357 O O . LYS C 1 298 ? 50.715 -82.065 -6.510 1.00 76.95 324 LYS C O 1
ATOM 8363 N N . ILE C 1 299 ? 50.043 -81.913 -4.368 1.00 75.58 325 ILE C N 1
ATOM 8364 C CA . ILE C 1 299 ? 49.955 -83.362 -4.206 1.00 75.33 325 ILE C CA 1
ATOM 8365 C C . ILE C 1 299 ? 48.905 -83.940 -5.146 1.00 75.01 325 ILE C C 1
ATOM 8366 O O . ILE C 1 299 ? 49.148 -84.928 -5.848 1.00 76.49 325 ILE C O 1
ATOM 8371 N N . LEU C 1 300 ? 47.721 -83.327 -5.178 1.00 71.93 326 LEU C N 1
ATOM 8372 C CA . LEU C 1 300 ? 46.663 -83.821 -6.051 1.00 71.35 326 LEU C CA 1
ATOM 8373 C C . LEU C 1 300 ? 47.043 -83.680 -7.520 1.00 75.39 326 LEU C C 1
ATOM 8374 O O . LEU C 1 300 ? 46.811 -84.595 -8.317 1.00 72.00 326 LEU C O 1
ATOM 8379 N N . SER C 1 301 ? 47.630 -82.540 -7.896 1.00 76.91 327 SER C N 1
ATOM 8380 C CA . SER C 1 301 ? 47.978 -82.319 -9.296 1.00 73.41 327 SER C CA 1
ATOM 8381 C C . SER C 1 301 ? 48.968 -83.365 -9.796 1.00 75.80 327 SER C C 1
ATOM 8382 O O . SER C 1 301 ? 48.869 -83.828 -10.938 1.00 80.51 327 SER C O 1
ATOM 8385 N N . GLU C 1 302 ? 49.933 -83.749 -8.957 1.00 76.49 328 GLU C N 1
ATOM 8386 C CA . GLU C 1 302 ? 50.904 -84.757 -9.371 1.00 80.50 328 GLU C CA 1
ATOM 8387 C C . GLU C 1 302 ? 50.218 -86.070 -9.730 1.00 79.37 328 GLU C C 1
ATOM 8388 O O . GLU C 1 302 ? 50.578 -86.716 -10.721 1.00 83.39 328 GLU C O 1
ATOM 8394 N N . ARG C 1 303 ? 49.228 -86.481 -8.936 1.00 78.21 329 ARG C N 1
ATOM 8395 C CA . ARG C 1 303 ? 48.541 -87.740 -9.206 1.00 77.52 329 ARG C CA 1
ATOM 8396 C C . ARG C 1 303 ? 47.675 -87.637 -10.456 1.00 77.05 329 ARG C C 1
ATOM 8397 O O . ARG C 1 303 ? 47.719 -88.514 -11.328 1.00 74.09 329 ARG C O 1
ATOM 8405 N N . PHE C 1 304 ? 46.873 -86.575 -10.555 1.00 74.46 330 PHE C N 1
ATOM 8406 C CA . PHE C 1 304 ? 46.016 -86.393 -11.721 1.00 73.66 330 PHE C CA 1
ATOM 8407 C C . PHE C 1 304 ? 46.816 -86.454 -13.016 1.00 75.63 330 PHE C C 1
ATOM 8408 O O . PHE C 1 304 ? 46.303 -86.906 -14.046 1.00 72.02 330 PHE C O 1
ATOM 8416 N N . GLU C 1 305 ? 48.079 -86.016 -12.980 1.00 79.87 331 GLU C N 1
ATOM 8417 C CA . GLU C 1 305 ? 48.903 -85.942 -14.180 1.00 83.44 331 GLU C CA 1
ATOM 8418 C C . GLU C 1 305 ? 49.356 -87.302 -14.682 1.00 82.96 331 GLU C C 1
ATOM 8419 O O . GLU C 1 305 ? 49.830 -87.397 -15.819 1.00 84.70 331 GLU C O 1
ATOM 8425 N N . GLU C 1 306 ? 49.202 -88.349 -13.883 1.00 85.14 332 GLU C N 1
ATOM 8426 C CA . GLU C 1 306 ? 49.752 -89.649 -14.230 1.00 86.02 332 GLU C CA 1
ATOM 8427 C C . GLU C 1 306 ? 48.809 -90.515 -15.051 1.00 85.31 332 GLU C C 1
ATOM 8428 O O . GLU C 1 306 ? 49.256 -91.522 -15.609 1.00 87.92 332 GLU C O 1
ATOM 8434 N N . GLU C 1 307 ? 47.532 -90.153 -15.153 1.00 80.51 333 GLU C N 1
ATOM 8435 C CA . GLU C 1 307 ? 46.550 -90.973 -15.843 1.00 79.55 333 GLU C CA 1
ATOM 8436 C C . GLU C 1 307 ? 45.826 -90.144 -16.894 1.00 78.20 333 GLU C C 1
ATOM 8437 O O . GLU C 1 307 ? 45.708 -88.921 -16.773 1.00 76.50 333 GLU C O 1
ATOM 8443 N N . LEU C 1 308 ? 45.340 -90.827 -17.926 1.00 77.93 334 LEU C N 1
ATOM 8444 C CA . LEU C 1 308 ? 44.561 -90.173 -18.965 1.00 71.62 334 LEU C CA 1
ATOM 8445 C C . LEU C 1 308 ? 43.221 -89.697 -18.411 1.00 69.72 334 LEU C C 1
ATOM 8446 O O . LEU C 1 308 ? 42.711 -90.209 -17.410 1.00 69.55 334 LEU C O 1
ATOM 8451 N N . THR C 1 309 ? 42.648 -88.694 -19.082 1.00 68.46 335 THR C N 1
ATOM 8452 C CA . THR C 1 309 ? 41.332 -88.202 -18.687 1.00 66.95 335 THR C CA 1
ATOM 8453 C C . THR C 1 309 ? 40.298 -89.321 -18.706 1.00 66.16 335 THR C C 1
ATOM 8454 O O . THR C 1 309 ? 39.441 -89.400 -17.818 1.00 63.85 335 THR C O 1
ATOM 8458 N N . SER C 1 310 ? 40.359 -90.193 -19.715 1.00 69.84 336 SER C N 1
ATOM 8459 C CA . SER C 1 310 ? 39.394 -91.283 -19.805 1.00 66.60 336 SER C CA 1
ATOM 8460 C C . SER C 1 310 ? 39.467 -92.185 -18.580 1.00 66.59 336 SER C C 1
ATOM 8461 O O . SER C 1 310 ? 38.439 -92.674 -18.097 1.00 66.51 336 SER C O 1
ATOM 8464 N N . LYS C 1 311 ? 40.674 -92.416 -18.061 1.00 67.68 337 LYS C N 1
ATOM 8465 C CA . LYS C 1 311 ? 40.816 -93.261 -16.880 1.00 68.83 337 LYS C CA 1
ATOM 8466 C C . LYS C 1 311 ? 40.204 -92.599 -15.649 1.00 67.81 337 LYS C C 1
ATOM 8467 O O . LYS C 1 311 ? 39.493 -93.253 -14.876 1.00 67.95 337 LYS C O 1
ATOM 8473 N N . TRP C 1 312 ? 40.462 -91.303 -15.449 1.00 64.76 338 TRP C N 1
ATOM 8474 C CA . TRP C 1 312 ? 39.891 -90.610 -14.297 1.00 66.57 338 TRP C CA 1
ATOM 8475 C C . TRP C 1 312 ? 38.369 -90.571 -14.372 1.00 63.56 338 TRP C C 1
ATOM 8476 O O . TRP C 1 312 ? 37.686 -90.770 -13.361 1.00 63.16 338 TRP C O 1
ATOM 8487 N N . LEU C 1 313 ? 37.817 -90.313 -15.560 1.00 65.06 339 LEU C N 1
ATOM 8488 C CA . LEU C 1 313 ? 36.365 -90.325 -15.709 1.00 62.72 339 LEU C CA 1
ATOM 8489 C C . LEU C 1 313 ? 35.793 -91.684 -15.332 1.00 67.64 339 LEU C C 1
ATOM 8490 O O . LEU C 1 313 ? 34.704 -91.772 -14.752 1.00 65.84 339 LEU C O 1
ATOM 8495 N N . TYR C 1 314 ? 36.516 -92.756 -15.658 1.00 66.42 340 TYR C N 1
ATOM 8496 C CA . TYR C 1 314 ? 36.081 -94.097 -15.282 1.00 70.23 340 TYR C CA 1
ATOM 8497 C C . TYR C 1 314 ? 36.130 -94.294 -13.771 1.00 68.85 340 TYR C C 1
ATOM 8498 O O . TYR C 1 314 ? 35.196 -94.849 -13.182 1.00 69.42 340 TYR C O 1
ATOM 8507 N N . LEU C 1 315 ? 37.210 -93.846 -13.127 1.00 68.50 341 LEU C N 1
ATOM 8508 C CA . LEU C 1 315 ? 37.348 -94.021 -11.686 1.00 69.68 341 LEU C CA 1
ATOM 8509 C C . LEU C 1 315 ? 36.392 -93.144 -10.887 1.00 67.15 341 LEU C C 1
ATOM 8510 O O . LEU C 1 315 ? 36.072 -93.486 -9.744 1.00 68.72 341 LEU C O 1
ATOM 8515 N N . PHE C 1 316 ? 35.922 -92.034 -11.453 1.00 66.60 342 PHE C N 1
ATOM 8516 C CA . PHE C 1 316 ? 35.010 -91.138 -10.752 1.00 65.82 342 PHE C CA 1
ATOM 8517 C C . PHE C 1 316 ? 33.544 -91.466 -10.997 1.00 68.76 342 PHE C C 1
ATOM 8518 O O . PHE C 1 316 ? 32.672 -90.779 -10.453 1.00 65.63 342 PHE C O 1
ATOM 8526 N N . GLU C 1 317 ? 33.252 -92.493 -11.792 1.00 68.28 343 GLU C N 1
ATOM 8527 C CA . GLU C 1 317 ? 31.870 -92.887 -12.030 1.00 72.28 343 GLU C CA 1
ATOM 8528 C C . GLU C 1 317 ? 31.175 -93.203 -10.712 1.00 75.17 343 GLU C C 1
ATOM 8529 O O . GLU C 1 317 ? 31.683 -93.978 -9.897 1.00 74.30 343 GLU C O 1
ATOM 8535 N N . GLY C 1 318 ? 30.009 -92.595 -10.503 1.00 70.97 344 GLY C N 1
ATOM 8536 C CA . GLY C 1 318 ? 29.254 -92.840 -9.292 1.00 70.31 344 GLY C CA 1
ATOM 8537 C C . GLY C 1 318 ? 29.852 -92.252 -8.037 1.00 75.36 344 GLY C C 1
ATOM 8538 O O . GLY C 1 318 ? 29.342 -92.514 -6.944 1.00 72.02 344 GLY C O 1
ATOM 8539 N N . SER C 1 319 ? 30.923 -91.462 -8.156 1.00 75.07 345 SER C N 1
ATOM 8540 C CA . SER C 1 319 ? 31.550 -90.884 -6.973 1.00 71.28 345 SER C CA 1
ATOM 8541 C C . SER C 1 319 ? 30.612 -89.934 -6.242 1.00 67.66 345 SER C C 1
ATOM 8542 O O . SER C 1 319 ? 30.712 -89.783 -5.019 1.00 67.41 345 SER C O 1
ATOM 8545 N N . GLY C 1 320 ? 29.696 -89.293 -6.964 1.00 68.94 346 GLY C N 1
ATOM 8546 C CA . GLY C 1 320 ? 28.800 -88.335 -6.350 1.00 69.11 346 GLY C CA 1
ATOM 8547 C C . GLY C 1 320 ? 29.426 -87.006 -5.996 1.00 61.33 346 GLY C C 1
ATOM 8548 O O . GLY C 1 320 ? 28.783 -86.198 -5.319 1.00 66.17 346 GLY C O 1
ATOM 8549 N N . VAL C 1 321 ? 30.657 -86.753 -6.430 1.00 64.86 347 VAL C N 1
ATOM 8550 C CA . VAL C 1 321 ? 31.332 -85.482 -6.179 1.00 58.07 347 VAL C CA 1
ATOM 8551 C C . VAL C 1 321 ? 31.309 -84.660 -7.462 1.00 60.43 347 VAL C C 1
ATOM 8552 O O . VAL C 1 321 ? 31.120 -85.221 -8.551 1.00 57.64 347 VAL C O 1
ATOM 8556 N N . PRO C 1 322 ? 31.494 -83.341 -7.391 1.00 60.04 348 PRO C N 1
ATOM 8557 C CA . PRO C 1 322 ? 31.536 -82.535 -8.621 1.00 53.85 348 PRO C CA 1
ATOM 8558 C C . PRO C 1 322 ? 32.749 -82.913 -9.457 1.00 56.34 348 PRO C C 1
ATOM 8559 O O . PRO C 1 322 ? 33.890 -82.807 -9.003 1.00 52.59 348 PRO C O 1
ATOM 8563 N N . TYR C 1 323 ? 32.497 -83.358 -10.686 1.00 55.05 349 TYR C N 1
ATOM 8564 C CA . TYR C 1 323 ? 33.576 -83.712 -11.594 1.00 55.55 349 TYR C CA 1
ATOM 8565 C C . TYR C 1 323 ? 33.049 -83.676 -13.019 1.00 54.14 349 TYR C C 1
ATOM 8566 O O . TYR C 1 323 ? 31.875 -83.963 -13.270 1.00 51.99 349 TYR C O 1
ATOM 8575 N N . GLY C 1 324 ? 33.930 -83.316 -13.946 1.00 51.41 350 GLY C N 1
ATOM 8576 C CA . GLY C 1 324 ? 33.594 -83.291 -15.347 1.00 53.36 350 GLY C CA 1
ATOM 8577 C C . GLY C 1 324 ? 34.803 -82.998 -16.209 1.00 54.09 350 GLY C C 1
ATOM 8578 O O . GLY C 1 324 ? 35.726 -82.284 -15.805 1.00 55.40 350 GLY C O 1
ATOM 8579 N N . PRO C 1 325 ? 34.821 -83.543 -17.420 1.00 53.06 351 PRO C N 1
ATOM 8580 C CA . PRO C 1 325 ? 35.929 -83.266 -18.333 1.00 53.39 351 PRO C CA 1
ATOM 8581 C C . PRO C 1 325 ? 35.768 -81.913 -19.002 1.00 52.30 351 PRO C C 1
ATOM 8582 O O . PRO C 1 325 ? 34.658 -81.412 -19.196 1.00 52.26 351 PRO C O 1
ATOM 8586 N N . ILE C 1 326 ? 36.905 -81.317 -19.350 1.00 52.19 352 ILE C N 1
ATOM 8587 C CA . ILE C 1 326 ? 36.915 -80.108 -20.166 1.00 51.61 352 ILE C CA 1
ATOM 8588 C C . ILE C 1 326 ? 36.794 -80.545 -21.622 1.00 55.42 352 ILE C C 1
ATOM 8589 O O . ILE C 1 326 ? 37.734 -81.101 -22.194 1.00 54.15 352 ILE C O 1
ATOM 8594 N N . ASN C 1 327 ? 35.632 -80.304 -22.220 1.00 55.02 353 ASN C N 1
ATOM 8595 C CA . ASN C 1 327 ? 35.335 -80.757 -23.571 1.00 53.58 353 ASN C CA 1
ATOM 8596 C C . ASN C 1 327 ? 35.619 -79.660 -24.587 1.00 55.74 353 ASN C C 1
ATOM 8597 O O . ASN C 1 327 ? 35.407 -78.475 -24.316 1.00 53.83 353 ASN C O 1
ATOM 8602 N N . ASN C 1 328 ? 36.097 -80.067 -25.758 1.00 57.13 354 ASN C N 1
ATOM 8603 C CA . ASN C 1 328 ? 36.147 -79.186 -26.910 1.00 58.79 354 ASN C CA 1
ATOM 8604 C C . ASN C 1 328 ? 34.848 -79.335 -27.700 1.00 57.86 354 ASN C C 1
ATOM 8605 O O . ASN C 1 328 ? 33.949 -80.092 -27.325 1.00 54.48 354 ASN C O 1
ATOM 8610 N N . MET C 1 329 ? 34.735 -78.592 -28.803 1.00 58.30 355 MET C N 1
ATOM 8611 C CA . MET C 1 329 ? 33.511 -78.646 -29.596 1.00 56.15 355 MET C CA 1
ATOM 8612 C C . MET C 1 329 ? 33.209 -80.071 -30.044 1.00 57.51 355 MET C C 1
ATOM 8613 O O . MET C 1 329 ? 32.049 -80.501 -30.038 1.00 50.00 355 MET C O 1
ATOM 8618 N N . LYS C 1 330 ? 34.244 -80.821 -30.426 1.00 56.14 356 LYS C N 1
ATOM 8619 C CA . LYS C 1 330 ? 34.046 -82.204 -30.846 1.00 59.01 356 LYS C CA 1
ATOM 8620 C C . LYS C 1 330 ? 33.480 -83.047 -29.710 1.00 56.92 356 LYS C C 1
ATOM 8621 O O . LYS C 1 330 ? 32.525 -83.809 -29.899 1.00 53.70 356 LYS C O 1
ATOM 8627 N N . ASN C 1 331 ? 34.051 -82.912 -28.512 1.00 57.21 357 ASN C N 1
ATOM 8628 C CA . ASN C 1 331 ? 33.578 -83.694 -27.375 1.00 56.88 357 ASN C CA 1
ATOM 8629 C C . ASN C 1 331 ? 32.211 -83.221 -26.896 1.00 54.22 357 ASN C C 1
ATOM 8630 O O . ASN C 1 331 ? 31.376 -84.035 -26.483 1.00 55.06 357 ASN C O 1
ATOM 8635 N N . VAL C 1 332 ? 31.965 -81.910 -26.937 1.00 52.85 358 VAL C N 1
ATOM 8636 C CA . VAL C 1 332 ? 30.695 -81.371 -26.455 1.00 53.10 358 VAL C CA 1
ATOM 8637 C C . VAL C 1 332 ? 29.528 -82.003 -27.204 1.00 53.43 358 VAL C C 1
ATOM 8638 O O . VAL C 1 332 ? 28.545 -82.447 -26.599 1.00 54.87 358 VAL C O 1
ATOM 8642 N N . PHE C 1 333 ? 29.619 -82.052 -28.529 1.00 55.00 359 PHE C N 1
ATOM 8643 C CA . PHE C 1 333 ? 28.525 -82.516 -29.369 1.00 52.74 359 PHE C CA 1
ATOM 8644 C C . PHE C 1 333 ? 28.604 -84.005 -29.680 1.00 54.53 359 PHE C C 1
ATOM 8645 O O . PHE C 1 333 ? 27.820 -84.500 -30.495 1.00 53.36 359 PHE C O 1
ATOM 8653 N N . ALA C 1 334 ? 29.533 -84.725 -29.053 1.00 55.94 360 ALA C N 1
ATOM 8654 C CA . ALA C 1 334 ? 29.474 -86.178 -28.991 1.00 55.14 360 ALA C CA 1
ATOM 8655 C C . ALA C 1 334 ? 28.825 -86.680 -27.708 1.00 55.22 360 ALA C C 1
ATOM 8656 O O . ALA C 1 334 ? 28.520 -87.873 -27.611 1.00 61.19 360 ALA C O 1
ATOM 8658 N N . GLU C 1 335 ? 28.609 -85.802 -26.736 1.00 57.46 361 GLU C N 1
ATOM 8659 C CA . GLU C 1 335 ? 27.973 -86.172 -25.476 1.00 59.39 361 GLU C CA 1
ATOM 8660 C C . GLU C 1 335 ? 26.507 -86.530 -25.680 1.00 55.20 361 GLU C C 1
ATOM 8661 O O . GLU C 1 335 ? 25.732 -85.683 -26.145 1.00 53.19 361 GLU C O 1
ATOM 8667 N N . PRO C 1 336 ? 26.082 -87.752 -25.357 1.00 57.34 362 PRO C N 1
ATOM 8668 C CA . PRO C 1 336 ? 24.663 -88.097 -25.536 1.00 60.94 362 PRO C CA 1
ATOM 8669 C C . PRO C 1 336 ? 23.721 -87.161 -24.798 1.00 58.67 362 PRO C C 1
ATOM 8670 O O . PRO C 1 336 ? 22.600 -86.929 -25.269 1.00 57.72 362 PRO C O 1
ATOM 8674 N N . GLN C 1 337 ? 24.138 -86.617 -23.651 1.00 57.80 363 GLN C N 1
ATOM 8675 C CA . GLN C 1 337 ? 23.273 -85.698 -22.918 1.00 52.99 363 GLN C CA 1
ATOM 8676 C C . GLN C 1 337 ? 23.006 -84.432 -23.723 1.00 56.53 363 GLN C C 1
ATOM 8677 O O . GLN C 1 337 ? 21.879 -83.923 -23.738 1.00 53.29 363 GLN C O 1
ATOM 8683 N N . VAL C 1 338 ? 24.032 -83.905 -24.392 1.00 50.76 364 VAL C N 1
ATOM 8684 C CA . VAL C 1 338 ? 23.843 -82.717 -25.221 1.00 53.37 364 VAL C CA 1
ATOM 8685 C C . VAL C 1 338 ? 22.864 -83.015 -26.350 1.00 52.13 364 VAL C C 1
ATOM 8686 O O . VAL C 1 338 ? 21.921 -82.254 -26.598 1.00 49.96 364 VAL C O 1
ATOM 8690 N N . LEU C 1 339 ? 23.074 -84.132 -27.051 1.00 51.56 365 LEU C N 1
ATOM 8691 C CA . LEU C 1 339 ? 22.149 -84.524 -28.110 1.00 57.30 365 LEU C CA 1
ATOM 8692 C C . LEU C 1 339 ? 20.756 -84.796 -27.556 1.00 52.86 365 LEU C C 1
ATOM 8693 O O . LEU C 1 339 ? 19.750 -84.451 -28.186 1.00 56.34 365 LEU C O 1
ATOM 8698 N N . HIS C 1 340 ? 20.676 -85.411 -26.375 1.00 53.90 366 HIS C N 1
ATOM 8699 C CA . HIS C 1 340 ? 19.375 -85.724 -25.795 1.00 54.12 366 HIS C CA 1
ATOM 8700 C C . HIS C 1 340 ? 18.574 -84.459 -25.510 1.00 56.47 366 HIS C C 1
ATOM 8701 O O . HIS C 1 340 ? 17.347 -84.442 -25.671 1.00 56.78 366 HIS C O 1
ATOM 8708 N N . ASN C 1 341 ? 19.247 -83.390 -25.086 1.00 51.21 367 ASN C N 1
ATOM 8709 C CA . ASN C 1 341 ? 18.583 -82.134 -24.758 1.00 49.96 367 ASN C CA 1
ATOM 8710 C C . ASN C 1 341 ? 18.139 -81.349 -25.987 1.00 57.18 367 ASN C C 1
ATOM 8711 O O . ASN C 1 341 ? 17.634 -80.230 -25.836 1.00 51.81 367 ASN C O 1
ATOM 8716 N N . GLY C 1 342 ? 18.314 -81.894 -27.189 1.00 51.81 368 GLY C N 1
ATOM 8717 C CA . GLY C 1 342 ? 17.904 -81.188 -28.387 1.00 52.85 368 GLY C CA 1
ATOM 8718 C C . GLY C 1 342 ? 18.743 -79.980 -28.726 1.00 49.72 368 GLY C C 1
ATOM 8719 O O . GLY C 1 342 ? 18.265 -79.078 -29.418 1.00 48.91 368 GLY C O 1
ATOM 8720 N N . LEU C 1 343 ? 19.991 -79.938 -28.260 1.00 49.16 369 LEU C N 1
ATOM 8721 C CA . LEU C 1 343 ? 20.837 -78.765 -28.436 1.00 46.18 369 LEU C CA 1
ATOM 8722 C C . LEU C 1 343 ? 21.422 -78.653 -29.838 1.00 54.23 369 LEU C C 1
ATOM 8723 O O . LEU C 1 343 ? 21.994 -77.609 -30.170 1.00 49.07 369 LEU C O 1
ATOM 8728 N N . VAL C 1 344 ? 21.295 -79.688 -30.662 1.00 49.18 370 VAL C N 1
ATOM 8729 C CA . VAL C 1 344 ? 21.725 -79.637 -32.058 1.00 51.56 370 VAL C CA 1
ATOM 8730 C C . VAL C 1 344 ? 20.458 -79.458 -32.886 1.00 50.16 370 VAL C C 1
ATOM 8731 O O . VAL C 1 344 ? 19.781 -80.422 -33.247 1.00 50.89 370 VAL C O 1
ATOM 8735 N N . MET C 1 345 ? 20.128 -78.206 -33.186 1.00 50.18 371 MET C N 1
ATOM 8736 C CA . MET C 1 345 ? 18.921 -77.881 -33.933 1.00 51.11 371 MET C CA 1
ATOM 8737 C C . MET C 1 345 ? 19.257 -77.817 -35.417 1.00 53.48 371 MET C C 1
ATOM 8738 O O . MET C 1 345 ? 20.061 -76.980 -35.842 1.00 53.03 371 MET C O 1
ATOM 8743 N N . GLU C 1 346 ? 18.635 -78.692 -36.200 1.00 57.77 372 GLU C N 1
ATOM 8744 C CA . GLU C 1 346 ? 18.858 -78.760 -37.636 1.00 57.79 372 GLU C CA 1
ATOM 8745 C C . GLU C 1 346 ? 17.750 -78.004 -38.356 1.00 57.63 372 GLU C C 1
ATOM 8746 O O . GLU C 1 346 ? 16.575 -78.104 -37.987 1.00 58.81 372 GLU C O 1
ATOM 8752 N N . MET C 1 347 ? 18.129 -77.245 -39.382 1.00 56.42 373 MET C N 1
ATOM 8753 C CA . MET C 1 347 ? 17.190 -76.422 -40.127 1.00 56.27 373 MET C CA 1
ATOM 8754 C C . MET C 1 347 ? 17.426 -76.593 -41.620 1.00 56.69 373 MET C C 1
ATOM 8755 O O . MET C 1 347 ? 18.551 -76.840 -42.062 1.00 57.37 373 MET C O 1
ATOM 8760 N N . GLU C 1 348 ? 16.354 -76.452 -42.395 1.00 57.64 374 GLU C N 1
ATOM 8761 C CA . GLU C 1 348 ? 16.420 -76.574 -43.849 1.00 64.85 374 GLU C CA 1
ATOM 8762 C C . GLU C 1 348 ? 16.381 -75.162 -44.428 1.00 59.92 374 GLU C C 1
ATOM 8763 O O . GLU C 1 348 ? 15.318 -74.541 -44.508 1.00 58.78 374 GLU C O 1
ATOM 8769 N N . HIS C 1 349 ? 17.541 -74.659 -44.840 1.00 60.81 375 HIS C N 1
ATOM 8770 C CA . HIS C 1 349 ? 17.603 -73.323 -45.418 1.00 58.13 375 HIS C CA 1
ATOM 8771 C C . HIS C 1 349 ? 17.145 -73.361 -46.877 1.00 62.24 375 HIS C C 1
ATOM 8772 O O . HIS C 1 349 ? 17.447 -74.315 -47.598 1.00 55.97 375 HIS C O 1
ATOM 8779 N N . PRO C 1 350 ? 16.420 -72.336 -47.337 1.00 58.52 376 PRO C N 1
ATOM 8780 C CA . PRO C 1 350 ? 15.821 -72.414 -48.680 1.00 57.97 376 PRO C CA 1
ATOM 8781 C C . PRO C 1 350 ? 16.841 -72.461 -49.804 1.00 58.34 376 PRO C C 1
ATOM 8782 O O . PRO C 1 350 ? 16.587 -73.110 -50.826 1.00 61.61 376 PRO C O 1
ATOM 8786 N N . THR C 1 351 ? 17.985 -71.793 -49.652 1.00 58.28 377 THR C N 1
ATOM 8787 C CA . THR C 1 351 ? 19.006 -71.767 -50.688 1.00 59.26 377 THR C CA 1
ATOM 8788 C C . THR C 1 351 ? 20.315 -72.426 -50.284 1.00 61.12 377 THR C C 1
ATOM 8789 O O . THR C 1 351 ? 21.106 -72.772 -51.167 1.00 67.34 377 THR C O 1
ATOM 8793 N N . VAL C 1 352 ? 20.571 -72.601 -48.989 1.00 58.70 378 VAL C N 1
ATOM 8794 C CA . VAL C 1 352 ? 21.835 -73.162 -48.526 1.00 58.86 378 VAL C CA 1
ATOM 8795 C C . VAL C 1 352 ? 21.725 -74.624 -48.096 1.00 58.41 378 VAL C C 1
ATOM 8796 O O . VAL C 1 352 ? 22.754 -75.313 -48.025 1.00 63.67 378 VAL C O 1
ATOM 8800 N N . GLY C 1 353 ? 20.522 -75.121 -47.830 1.00 61.53 379 GLY C N 1
ATOM 8801 C CA . GLY C 1 353 ? 20.351 -76.500 -47.411 1.00 60.79 379 GLY C CA 1
ATOM 8802 C C . GLY C 1 353 ? 20.324 -76.656 -45.901 1.00 62.76 379 GLY C C 1
ATOM 8803 O O . GLY C 1 353 ? 20.077 -75.711 -45.145 1.00 63.64 379 GLY C O 1
ATOM 8804 N N . LYS C 1 354 ? 20.581 -77.886 -45.459 1.00 63.70 380 LYS C N 1
ATOM 8805 C CA . LYS C 1 354 ? 20.550 -78.196 -44.035 1.00 60.79 380 LYS C CA 1
ATOM 8806 C C . LYS C 1 354 ? 21.680 -77.497 -43.290 1.00 58.80 380 LYS C C 1
ATOM 8807 O O . LYS C 1 354 ? 22.842 -77.546 -43.705 1.00 57.76 380 LYS C O 1
ATOM 8813 N N . ILE C 1 355 ? 21.327 -76.841 -42.186 1.00 58.01 381 ILE C N 1
ATOM 8814 C CA . ILE C 1 355 ? 22.282 -76.195 -41.298 1.00 55.52 381 ILE C CA 1
ATOM 8815 C C . ILE C 1 355 ? 21.927 -76.578 -39.869 1.00 57.16 381 ILE C C 1
ATOM 8816 O O . ILE C 1 355 ? 20.758 -76.802 -39.539 1.00 55.37 381 ILE C O 1
ATOM 8821 N N . SER C 1 356 ? 22.946 -76.661 -39.019 1.00 53.56 382 SER C N 1
ATOM 8822 C CA . SER C 1 356 ? 22.777 -77.048 -37.625 1.00 55.73 382 SER C CA 1
ATOM 8823 C C . SER C 1 356 ? 23.360 -75.966 -36.729 1.00 51.54 382 SER C C 1
ATOM 8824 O O . SER C 1 356 ? 24.500 -75.536 -36.930 1.00 53.67 382 SER C O 1
ATOM 8827 N N . VAL C 1 357 ? 22.579 -75.533 -35.744 1.00 50.49 383 VAL C N 1
ATOM 8828 C CA . VAL C 1 357 ? 23.027 -74.542 -34.767 1.00 50.28 383 VAL C CA 1
ATOM 8829 C C . VAL C 1 357 ? 22.540 -74.948 -33.387 1.00 49.08 383 VAL C C 1
ATOM 8830 O O . VAL C 1 357 ? 21.650 -75.799 -33.247 1.00 50.85 383 VAL C O 1
ATOM 8834 N N . PRO C 1 358 ? 23.111 -74.353 -32.340 1.00 50.81 384 PRO C N 1
ATOM 8835 C CA . PRO C 1 358 ? 22.647 -74.654 -30.979 1.00 48.94 384 PRO C CA 1
ATOM 8836 C C . PRO C 1 358 ? 21.165 -74.343 -30.820 1.00 49.63 384 PRO C C 1
ATOM 8837 O O . PRO C 1 358 ? 20.692 -73.270 -31.205 1.00 48.77 384 PRO C O 1
ATOM 8841 N N . GLY C 1 359 ? 20.435 -75.291 -30.236 1.00 47.05 385 GLY C N 1
ATOM 8842 C CA . GLY C 1 359 ? 19.004 -75.173 -30.091 1.00 46.86 385 GLY C CA 1
ATOM 8843 C C . GLY C 1 359 ? 18.592 -74.398 -28.855 1.00 45.98 385 GLY C C 1
ATOM 8844 O O . GLY C 1 359 ? 19.426 -73.894 -28.098 1.00 45.47 385 GLY C O 1
ATOM 8845 N N . PRO C 1 360 ? 17.283 -74.285 -28.632 1.00 47.10 386 PRO C N 1
ATOM 8846 C CA . PRO C 1 360 ? 16.798 -73.542 -27.464 1.00 46.88 386 PRO C CA 1
ATOM 8847 C C . PRO C 1 360 ? 17.300 -74.164 -26.169 1.00 45.51 386 PRO C C 1
ATOM 8848 O O . PRO C 1 360 ? 17.466 -75.380 -26.059 1.00 46.53 386 PRO C O 1
ATOM 8852 N N . ALA C 1 361 ? 17.551 -73.304 -25.180 1.00 47.07 387 ALA C N 1
ATOM 8853 C CA . ALA C 1 361 ? 18.089 -73.771 -23.908 1.00 45.01 387 ALA C CA 1
ATOM 8854 C C . ALA C 1 361 ? 17.003 -74.285 -22.970 1.00 45.45 387 ALA C C 1
ATOM 8855 O O . ALA C 1 361 ? 17.281 -75.134 -22.117 1.00 46.12 387 ALA C O 1
ATOM 8857 N N . VAL C 1 362 ? 15.776 -73.787 -23.105 1.00 45.14 388 VAL C N 1
ATOM 8858 C CA . VAL C 1 362 ? 14.679 -74.110 -22.200 1.00 45.52 388 VAL C CA 1
ATOM 8859 C C . VAL C 1 362 ? 13.693 -75.024 -22.911 1.00 49.76 388 VAL C C 1
ATOM 8860 O O . VAL C 1 362 ? 13.445 -74.877 -24.114 1.00 46.37 388 VAL C O 1
ATOM 8864 N N . ARG C 1 363 ? 13.132 -75.970 -22.163 1.00 48.32 389 ARG C N 1
ATOM 8865 C CA . ARG C 1 363 ? 12.117 -76.886 -22.663 1.00 48.62 389 ARG C CA 1
ATOM 8866 C C . ARG C 1 363 ? 10.860 -76.754 -21.817 1.00 48.87 389 ARG C C 1
ATOM 8867 O O . ARG C 1 363 ? 10.926 -76.806 -20.584 1.00 48.53 389 ARG C O 1
ATOM 8875 N N . TYR C 1 364 ? 9.722 -76.572 -22.481 1.00 48.61 390 TYR C N 1
ATOM 8876 C CA . TYR C 1 364 ? 8.430 -76.431 -21.827 1.00 48.86 390 TYR C CA 1
ATOM 8877 C C . TYR C 1 364 ? 7.581 -77.667 -22.093 1.00 50.26 390 TYR C C 1
ATOM 8878 O O . TYR C 1 364 ? 7.709 -78.315 -23.135 1.00 52.44 390 TYR C O 1
ATOM 8887 N N . SER C 1 365 ? 6.705 -77.989 -21.139 1.00 50.88 391 SER C N 1
ATOM 8888 C CA . SER C 1 365 ? 5.916 -79.211 -21.242 1.00 52.36 391 SER C CA 1
ATOM 8889 C C . SER C 1 365 ? 4.722 -79.066 -22.178 1.00 52.68 391 SER C C 1
ATOM 8890 O O . SER C 1 365 ? 4.252 -80.069 -22.728 1.00 54.61 391 SER C O 1
ATOM 8893 N N . LYS C 1 366 ? 4.219 -77.849 -22.376 1.00 51.72 392 LYS C N 1
ATOM 8894 C CA . LYS C 1 366 ? 2.990 -77.654 -23.132 1.00 52.62 392 LYS C CA 1
ATOM 8895 C C . LYS C 1 366 ? 3.224 -77.288 -24.594 1.00 51.66 392 LYS C C 1
ATOM 8896 O O . LYS C 1 366 ? 2.255 -77.222 -25.357 1.00 52.07 392 LYS C O 1
ATOM 8902 N N . PHE C 1 367 ? 4.469 -77.060 -25.009 1.00 50.92 393 PHE C N 1
ATOM 8903 C CA . PHE C 1 367 ? 4.746 -76.759 -26.408 1.00 50.60 393 PHE C CA 1
ATOM 8904 C C . PHE C 1 367 ? 6.207 -77.067 -26.709 1.00 54.95 393 PHE C C 1
ATOM 8905 O O . PHE C 1 367 ? 7.051 -77.131 -25.811 1.00 60.70 393 PHE C O 1
ATOM 8913 N N . LYS C 1 368 ? 6.488 -77.251 -27.994 1.00 50.53 394 LYS C N 1
ATOM 8914 C CA . LYS C 1 368 ? 7.814 -77.587 -28.495 1.00 58.73 394 LYS C CA 1
ATOM 8915 C C . LYS C 1 368 ? 8.372 -76.452 -29.339 1.00 60.49 394 LYS C C 1
ATOM 8916 O O . LYS C 1 368 ? 7.626 -75.794 -30.071 1.00 55.48 394 LYS C O 1
ATOM 8922 N N . MET C 1 369 ? 9.689 -76.238 -29.238 1.00 56.16 395 MET C N 1
ATOM 8923 C CA . MET C 1 369 ? 10.398 -75.245 -30.038 1.00 57.03 395 MET C CA 1
ATOM 8924 C C . MET C 1 369 ? 11.455 -75.880 -30.934 1.00 54.10 395 MET C C 1
ATOM 8925 O O . MET C 1 369 ? 12.321 -75.168 -31.456 1.00 47.58 395 MET C O 1
ATOM 8930 N N . SER C 1 370 ? 11.400 -77.200 -31.134 1.00 53.84 396 SER C N 1
ATOM 8931 C CA . SER C 1 370 ? 12.420 -77.918 -31.890 1.00 59.56 396 SER C CA 1
ATOM 8932 C C . SER C 1 370 ? 12.341 -77.685 -33.393 1.00 55.58 396 SER C C 1
ATOM 8933 O O . SER C 1 370 ? 13.295 -78.023 -34.102 1.00 54.02 396 SER C O 1
ATOM 8936 N N . GLU C 1 371 ? 11.243 -77.126 -33.897 1.00 53.38 397 GLU C N 1
ATOM 8937 C CA . GLU C 1 371 ? 11.075 -76.841 -35.320 1.00 51.51 397 GLU C CA 1
ATOM 8938 C C . GLU C 1 371 ? 11.054 -75.329 -35.509 1.00 55.24 397 GLU C C 1
ATOM 8939 O O . GLU C 1 371 ? 10.111 -74.657 -35.078 1.00 53.52 397 GLU C O 1
ATOM 8945 N N . ALA C 1 372 ? 12.082 -74.801 -36.167 1.00 48.30 398 ALA C N 1
ATOM 8946 C CA . ALA C 1 372 ? 12.272 -73.365 -36.292 1.00 52.78 398 ALA C CA 1
ATOM 8947 C C . ALA C 1 372 ? 12.326 -72.944 -37.754 1.00 51.81 398 ALA C C 1
ATOM 8948 O O . ALA C 1 372 ? 12.802 -73.685 -38.620 1.00 50.46 398 ALA C O 1
ATOM 8950 N N . ARG C 1 373 ? 11.834 -71.740 -38.013 1.00 51.32 399 ARG C N 1
ATOM 8951 C CA . ARG C 1 373 ? 11.995 -71.133 -39.325 1.00 46.17 399 ARG C CA 1
ATOM 8952 C C . ARG C 1 373 ? 13.466 -70.794 -39.538 1.00 47.93 399 ARG C C 1
ATOM 8953 O O . ARG C 1 373 ? 14.091 -70.197 -38.653 1.00 45.00 399 ARG C O 1
ATOM 8961 N N . PRO C 1 374 ? 14.047 -71.134 -40.684 1.00 46.32 400 PRO C N 1
ATOM 8962 C CA . PRO C 1 374 ? 15.474 -70.871 -40.898 1.00 46.08 400 PRO C CA 1
ATOM 8963 C C . PRO C 1 374 ? 15.755 -69.380 -40.915 1.00 46.29 400 PRO C C 1
ATOM 8964 O O . PRO C 1 374 ? 14.860 -68.573 -41.208 1.00 44.60 400 PRO C O 1
ATOM 8968 N N . PRO C 1 375 ? 16.979 -68.973 -40.592 1.00 44.56 401 PRO C N 1
ATOM 8969 C CA . PRO C 1 375 ? 17.327 -67.549 -40.642 1.00 43.65 401 PRO C CA 1
ATOM 8970 C C . PRO C 1 375 ? 17.026 -66.967 -42.010 1.00 44.41 401 PRO C C 1
ATOM 8971 O O . PRO C 1 375 ? 17.354 -67.573 -43.042 1.00 44.56 401 PRO C O 1
ATOM 8975 N N . PRO C 1 376 ? 16.408 -65.791 -42.062 1.00 45.74 402 PRO C N 1
ATOM 8976 C CA . PRO C 1 376 ? 15.956 -65.246 -43.343 1.00 43.95 402 PRO C CA 1
ATOM 8977 C C . PRO C 1 376 ? 17.095 -64.685 -44.177 1.00 44.70 402 PRO C C 1
ATOM 8978 O O . PRO C 1 376 ? 18.124 -64.241 -43.663 1.00 42.84 402 PRO C O 1
ATOM 8982 N N . LEU C 1 377 ? 16.899 -64.728 -45.491 1.00 43.78 403 LEU C N 1
ATOM 8983 C CA . LEU C 1 377 ? 17.781 -64.026 -46.407 1.00 46.49 403 LEU C CA 1
ATOM 8984 C C . LEU C 1 377 ? 17.461 -62.533 -46.394 1.00 44.49 403 LEU C C 1
ATOM 8985 O O . LEU C 1 377 ? 16.358 -62.111 -46.036 1.00 46.42 403 LEU C O 1
ATOM 8990 N N . LEU C 1 378 ? 18.446 -61.730 -46.790 1.00 43.74 404 LEU C N 1
ATOM 8991 C CA . LEU C 1 378 ? 18.304 -60.280 -46.715 1.00 45.34 404 LEU C CA 1
ATOM 8992 C C . LEU C 1 378 ? 17.124 -59.812 -47.557 1.00 49.68 404 LEU C C 1
ATOM 8993 O O . LEU C 1 378 ? 17.113 -59.982 -48.781 1.00 46.77 404 LEU C O 1
ATOM 8998 N N . GLY C 1 379 ? 16.130 -59.219 -46.898 1.00 44.09 405 GLY C N 1
ATOM 8999 C CA . GLY C 1 379 ? 14.948 -58.753 -47.596 1.00 43.99 405 GLY C CA 1
ATOM 9000 C C . GLY C 1 379 ? 14.066 -59.848 -48.146 1.00 46.51 405 GLY C C 1
ATOM 9001 O O . GLY C 1 379 ? 13.298 -59.601 -49.079 1.00 45.44 405 GLY C O 1
ATOM 9002 N N . GLN C 1 380 ? 14.150 -61.058 -47.587 1.00 45.58 406 GLN C N 1
ATOM 9003 C CA . GLN C 1 380 ? 13.373 -62.177 -48.108 1.00 48.42 406 GLN C CA 1
ATOM 9004 C C . GLN C 1 380 ? 11.873 -61.932 -48.000 1.00 49.04 406 GLN C C 1
ATOM 9005 O O . GLN C 1 380 ? 11.113 -62.358 -48.878 1.00 44.62 406 GLN C O 1
ATOM 9011 N N . HIS C 1 381 ? 11.427 -61.240 -46.950 1.00 43.34 407 HIS C N 1
ATOM 9012 C CA . HIS C 1 381 ? 10.005 -61.084 -46.670 1.00 43.47 407 HIS C CA 1
ATOM 9013 C C . HIS C 1 381 ? 9.523 -59.648 -46.852 1.00 44.37 407 HIS C C 1
ATOM 9014 O O . HIS C 1 381 ? 8.470 -59.281 -46.321 1.00 43.52 407 HIS C O 1
ATOM 9021 N N . THR C 1 382 ? 10.266 -58.831 -47.601 1.00 45.33 408 THR C N 1
ATOM 9022 C CA . THR C 1 382 ? 9.884 -57.434 -47.785 1.00 43.60 408 THR C CA 1
ATOM 9023 C C . THR C 1 382 ? 8.488 -57.318 -48.390 1.00 46.68 408 THR C C 1
ATOM 9024 O O . THR C 1 382 ? 7.597 -56.680 -47.817 1.00 46.40 408 THR C O 1
ATOM 9028 N N . THR C 1 383 ? 8.281 -57.930 -49.557 1.00 45.56 409 THR C N 1
ATOM 9029 C CA . THR C 1 383 ? 6.991 -57.826 -50.232 1.00 45.07 409 THR C CA 1
ATOM 9030 C C . THR C 1 383 ? 5.869 -58.423 -49.388 1.00 44.90 409 THR C C 1
ATOM 9031 O O . THR C 1 383 ? 4.792 -57.829 -49.261 1.00 50.36 409 THR C O 1
ATOM 9035 N N . HIS C 1 384 ? 6.097 -59.607 -48.815 1.00 45.47 410 HIS C N 1
ATOM 9036 C CA . HIS C 1 384 ? 5.061 -60.244 -48.005 1.00 51.92 410 HIS C CA 1
ATOM 9037 C C . HIS C 1 384 ? 4.609 -59.342 -46.861 1.00 49.75 410 HIS C C 1
ATOM 9038 O O . HIS C 1 384 ? 3.407 -59.218 -46.597 1.00 48.33 410 HIS C O 1
ATOM 9045 N N . ILE C 1 385 ? 5.555 -58.706 -46.168 1.00 44.79 411 ILE C N 1
ATOM 9046 C CA . ILE C 1 385 ? 5.200 -57.863 -45.029 1.00 47.55 411 ILE C CA 1
ATOM 9047 C C . ILE C 1 385 ? 4.442 -56.625 -45.497 1.00 48.76 411 ILE C C 1
ATOM 9048 O O . ILE C 1 385 ? 3.412 -56.253 -44.921 1.00 48.21 411 ILE C O 1
ATOM 9053 N N . LEU C 1 386 ? 4.939 -55.970 -46.550 1.00 42.85 412 LEU C N 1
ATOM 9054 C CA . LEU C 1 386 ? 4.289 -54.757 -47.038 1.00 49.61 412 LEU C CA 1
ATOM 9055 C C . LEU C 1 386 ? 2.865 -55.041 -47.498 1.00 47.24 412 LEU C C 1
ATOM 9056 O O . LEU C 1 386 ? 1.958 -54.236 -47.264 1.00 47.97 412 LEU C O 1
ATOM 9061 N N . LYS C 1 387 ? 2.650 -56.176 -48.164 1.00 46.99 413 LYS C N 1
ATOM 9062 C CA . LYS C 1 387 ? 1.311 -56.507 -48.641 1.00 47.25 413 LYS C CA 1
ATOM 9063 C C . LYS C 1 387 ? 0.429 -57.006 -47.505 1.00 48.85 413 LYS C C 1
ATOM 9064 O O . LYS C 1 387 ? -0.706 -56.545 -47.336 1.00 49.96 413 LYS C O 1
ATOM 9070 N N . GLU C 1 388 ? 0.934 -57.946 -46.708 1.00 49.59 414 GLU C N 1
ATOM 9071 C CA . GLU C 1 388 ? 0.077 -58.610 -45.735 1.00 52.00 414 GLU C CA 1
ATOM 9072 C C . GLU C 1 388 ? -0.122 -57.758 -44.485 1.00 49.06 414 GLU C C 1
ATOM 9073 O O . GLU C 1 388 ? -1.222 -57.726 -43.923 1.00 50.26 414 GLU C O 1
ATOM 9079 N N . VAL C 1 389 ? 0.925 -57.080 -44.027 1.00 47.69 415 VAL C N 1
ATOM 9080 C CA . VAL C 1 389 ? 0.823 -56.299 -42.799 1.00 47.17 415 VAL C CA 1
ATOM 9081 C C . VAL C 1 389 ? 0.363 -54.873 -43.075 1.00 49.03 415 VAL C C 1
ATOM 9082 O O . VAL C 1 389 ? -0.462 -54.331 -42.336 1.00 51.34 415 VAL C O 1
ATOM 9086 N N . LEU C 1 390 ? 0.867 -54.249 -44.142 1.00 49.97 416 LEU C N 1
ATOM 9087 C CA . LEU C 1 390 ? 0.554 -52.858 -44.430 1.00 46.35 416 LEU C CA 1
ATOM 9088 C C . LEU C 1 390 ? -0.383 -52.669 -45.614 1.00 49.03 416 LEU C C 1
ATOM 9089 O O . LEU C 1 390 ? -0.820 -51.539 -45.859 1.00 45.48 416 LEU C O 1
ATOM 9094 N N . ARG C 1 391 ? -0.697 -53.730 -46.356 1.00 46.52 417 ARG C N 1
ATOM 9095 C CA . ARG C 1 391 ? -1.686 -53.673 -47.428 1.00 49.99 417 ARG C CA 1
ATOM 9096 C C . ARG C 1 391 ? -1.192 -52.888 -48.644 1.00 46.93 417 ARG C C 1
ATOM 9097 O O . ARG C 1 391 ? -1.988 -52.277 -49.360 1.00 49.64 417 ARG C O 1
ATOM 9105 N N . TYR C 1 392 ? 0.117 -52.891 -48.887 1.00 46.62 418 TYR C N 1
ATOM 9106 C CA . TYR C 1 392 ? 0.655 -52.304 -50.107 1.00 49.83 418 TYR C CA 1
ATOM 9107 C C . TYR C 1 392 ? 0.373 -53.196 -51.313 1.00 55.47 418 TYR C C 1
ATOM 9108 O O . TYR C 1 392 ? 0.410 -54.426 -51.218 1.00 50.29 418 TYR C O 1
ATOM 9117 N N . ASP C 1 393 ? 0.087 -52.569 -52.451 1.00 55.43 419 ASP C N 1
ATOM 9118 C CA . ASP C 1 393 ? -0.092 -53.270 -53.714 1.00 55.69 419 ASP C CA 1
ATOM 9119 C C . ASP C 1 393 ? 1.206 -53.253 -54.521 1.00 59.69 419 ASP C C 1
ATOM 9120 O O . ASP C 1 393 ? 2.166 -52.553 -54.192 1.00 56.40 419 ASP C O 1
ATOM 9125 N N . ASP C 1 394 ? 1.227 -54.049 -55.593 1.00 52.95 420 ASP C N 1
ATOM 9126 C CA . ASP C 1 394 ? 2.409 -54.098 -56.450 1.00 63.13 420 ASP C CA 1
ATOM 9127 C C . ASP C 1 394 ? 2.734 -52.724 -57.019 1.00 66.05 420 ASP C C 1
ATOM 9128 O O . ASP C 1 394 ? 3.893 -52.443 -57.349 1.00 62.50 420 ASP C O 1
ATOM 9133 N N . ARG C 1 395 ? 1.728 -51.856 -57.136 1.00 70.89 421 ARG C N 1
ATOM 9134 C CA . ARG C 1 395 ? 1.944 -50.536 -57.714 1.00 72.25 421 ARG C CA 1
ATOM 9135 C C . ARG C 1 395 ? 2.794 -49.675 -56.786 1.00 67.23 421 ARG C C 1
ATOM 9136 O O . ARG C 1 395 ? 3.779 -49.065 -57.216 1.00 66.88 421 ARG C O 1
ATOM 9144 N N . ALA C 1 396 ? 2.432 -49.627 -55.502 1.00 59.61 422 ALA C N 1
ATOM 9145 C CA . ALA C 1 396 ? 3.196 -48.840 -54.540 1.00 64.57 422 ALA C CA 1
ATOM 9146 C C . ALA C 1 396 ? 4.543 -49.485 -54.236 1.00 61.17 422 ALA C C 1
ATOM 9147 O O . ALA C 1 396 ? 5.548 -48.786 -54.060 1.00 58.70 422 ALA C O 1
ATOM 9149 N N . ILE C 1 397 ? 4.585 -50.817 -54.166 1.00 57.98 423 ILE C N 1
ATOM 9150 C CA . ILE C 1 397 ? 5.833 -51.506 -53.850 1.00 55.75 423 ILE C CA 1
ATOM 9151 C C . ILE C 1 397 ? 6.859 -51.296 -54.956 1.00 56.13 423 ILE C C 1
ATOM 9152 O O . ILE C 1 397 ? 8.043 -51.064 -54.684 1.00 55.13 423 ILE C O 1
ATOM 9157 N N . GLY C 1 398 ? 6.427 -51.376 -56.218 1.00 55.49 424 GLY C N 1
ATOM 9158 C CA . GLY C 1 398 ? 7.346 -51.151 -57.322 1.00 56.91 424 GLY C CA 1
ATOM 9159 C C . GLY C 1 398 ? 8.000 -49.784 -57.277 1.00 57.52 424 GLY C C 1
ATOM 9160 O O . GLY C 1 398 ? 9.169 -49.637 -57.650 1.00 58.96 424 GLY C O 1
ATOM 9161 N N . GLU C 1 399 ? 7.262 -48.766 -56.818 1.00 56.70 425 GLU C N 1
ATOM 9162 C CA . GLU C 1 399 ? 7.851 -47.440 -56.641 1.00 60.18 425 GLU C CA 1
ATOM 9163 C C . GLU C 1 399 ? 8.914 -47.452 -55.552 1.00 56.24 425 GLU C C 1
ATOM 9164 O O . GLU C 1 399 ? 9.986 -46.857 -55.715 1.00 57.61 425 GLU C O 1
ATOM 9170 N N . LEU C 1 400 ? 8.637 -48.127 -54.436 1.00 54.55 426 LEU C N 1
ATOM 9171 C CA . LEU C 1 400 ? 9.607 -48.181 -53.347 1.00 54.67 426 LEU C CA 1
ATOM 9172 C C . LEU C 1 400 ? 10.870 -48.928 -53.759 1.00 52.09 426 LEU C C 1
ATOM 9173 O O . LEU C 1 400 ? 11.982 -48.525 -53.397 1.00 53.02 426 LEU C O 1
ATOM 9178 N N . LEU C 1 401 ? 10.724 -50.008 -54.528 1.00 49.31 427 LEU C N 1
ATOM 9179 C CA . LEU C 1 401 ? 11.896 -50.734 -55.007 1.00 53.87 427 LEU C CA 1
ATOM 9180 C C . LEU C 1 401 ? 12.716 -49.885 -55.972 1.00 59.38 427 LEU C C 1
ATOM 9181 O O . LEU C 1 401 ? 13.947 -49.832 -55.870 1.00 58.11 427 LEU C O 1
ATOM 9186 N N . SER C 1 402 ? 12.051 -49.212 -56.914 1.00 54.41 428 SER C N 1
ATOM 9187 C CA . SER C 1 402 ? 12.770 -48.375 -57.869 1.00 58.40 428 SER C CA 1
ATOM 9188 C C . SER C 1 402 ? 13.486 -47.227 -57.167 1.00 61.84 428 SER C C 1
ATOM 9189 O O . SER C 1 402 ? 14.609 -46.866 -57.537 1.00 61.51 428 SER C O 1
ATOM 9192 N N . ALA C 1 403 ? 12.847 -46.637 -56.154 1.00 57.07 429 ALA C N 1
ATOM 9193 C CA . ALA C 1 403 ? 13.444 -45.530 -55.417 1.00 60.45 429 ALA C CA 1
ATOM 9194 C C . ALA C 1 403 ? 14.556 -45.971 -54.475 1.00 59.77 429 ALA C C 1
ATOM 9195 O O . ALA C 1 403 ? 15.297 -45.116 -53.980 1.00 62.15 429 ALA C O 1
ATOM 9197 N N . GLY C 1 404 ? 14.689 -47.269 -54.215 1.00 59.12 430 GLY C N 1
ATOM 9198 C CA . GLY C 1 404 ? 15.679 -47.747 -53.274 1.00 57.77 430 GLY C CA 1
ATOM 9199 C C . GLY C 1 404 ? 15.259 -47.679 -51.825 1.00 56.69 430 GLY C C 1
ATOM 9200 O O . GLY C 1 404 ? 16.094 -47.911 -50.943 1.00 57.36 430 GLY C O 1
ATOM 9201 N N . VAL C 1 405 ? 13.993 -47.359 -51.550 1.00 54.04 431 VAL C N 1
ATOM 9202 C CA . VAL C 1 405 ? 13.524 -47.282 -50.171 1.00 55.29 431 VAL C CA 1
ATOM 9203 C C . VAL C 1 405 ? 13.496 -48.666 -49.534 1.00 55.63 431 VAL C C 1
ATOM 9204 O O . VAL C 1 405 ? 13.807 -48.825 -48.348 1.00 51.51 431 VAL C O 1
ATOM 9208 N N . VAL C 1 406 ? 13.126 -49.688 -50.307 1.00 52.53 432 VAL C N 1
ATOM 9209 C CA . VAL C 1 406 ? 13.078 -51.061 -49.826 1.00 52.82 432 VAL C CA 1
ATOM 9210 C C . VAL C 1 406 ? 13.751 -51.962 -50.852 1.00 52.84 432 VAL C C 1
ATOM 9211 O O . VAL C 1 406 ? 13.989 -51.573 -51.997 1.00 55.59 432 VAL C O 1
ATOM 9215 N N . ASP C 1 407 ? 14.062 -53.184 -50.422 1.00 51.69 433 ASP C N 1
ATOM 9216 C CA . ASP C 1 407 ? 14.716 -54.162 -51.280 1.00 49.40 433 ASP C CA 1
ATOM 9217 C C . ASP C 1 407 ? 14.111 -55.536 -51.032 1.00 53.32 433 ASP C C 1
ATOM 9218 O O . ASP C 1 407 ? 13.856 -55.913 -49.884 1.00 51.42 433 ASP C O 1
ATOM 9223 N N . GLN C 1 408 ? 13.881 -56.277 -52.112 1.00 50.87 434 GLN C N 1
ATOM 9224 C CA . GLN C 1 408 ? 13.302 -57.613 -52.051 1.00 54.08 434 GLN C CA 1
ATOM 9225 C C . GLN C 1 408 ? 14.300 -58.629 -52.586 1.00 53.57 434 GLN C C 1
ATOM 9226 O O . GLN C 1 408 ? 14.799 -58.481 -53.707 1.00 49.89 434 GLN C O 1
ATOM 9232 N N . HIS C 1 409 ? 14.589 -59.653 -51.789 1.00 48.97 435 HIS C N 1
ATOM 9233 C CA . HIS C 1 409 ? 15.470 -60.718 -52.242 1.00 53.77 435 HIS C CA 1
ATOM 9234 C C . HIS C 1 409 ? 14.808 -61.512 -53.361 1.00 57.48 435 HIS C C 1
ATOM 9235 O O . HIS C 1 409 ? 13.580 -61.581 -53.463 1.00 55.57 435 HIS C O 1
ATOM 9242 N N . GLU C 1 410 ? 15.639 -62.116 -54.214 1.00 58.88 436 GLU C N 1
ATOM 9243 C CA . GLU C 1 410 ? 15.104 -62.977 -55.264 1.00 66.13 436 GLU C CA 1
ATOM 9244 C C . GLU C 1 410 ? 14.239 -64.084 -54.676 1.00 63.29 436 GLU C C 1
ATOM 9245 O O . GLU C 1 410 ? 13.152 -64.375 -55.190 1.00 55.54 436 GLU C O 1
ATOM 9251 N N . THR C 1 411 ? 14.705 -64.716 -53.601 1.00 61.27 437 THR C N 1
ATOM 9252 C CA . THR C 1 411 ? 13.952 -65.782 -52.957 1.00 64.03 437 THR C CA 1
ATOM 9253 C C . THR C 1 411 ? 12.940 -65.197 -51.978 1.00 62.13 437 THR C C 1
ATOM 9254 O O . THR C 1 411 ? 13.294 -64.389 -51.113 1.00 54.96 437 THR C O 1
ATOM 9258 N N . HIS C 1 412 ? 11.684 -65.612 -52.111 1.00 65.25 438 HIS C N 1
ATOM 9259 C CA . HIS C 1 412 ? 10.620 -65.148 -51.225 1.00 60.37 438 HIS C CA 1
ATOM 9260 C C . HIS C 1 412 ? 10.354 -66.157 -50.115 1.00 63.03 438 HIS C C 1
ATOM 9261 O O . HIS C 1 412 ? 11.285 -66.689 -49.511 1.00 68.63 438 HIS C O 1
ATOM 9268 N N . ASN D 1 11 ? 3.314 -46.052 -9.147 1.00 103.01 37 ASN D N 1
ATOM 9269 C CA . ASN D 1 11 ? 2.708 -47.039 -10.034 1.00 94.93 37 ASN D CA 1
ATOM 9270 C C . ASN D 1 11 ? 2.983 -48.465 -9.563 1.00 91.30 37 ASN D C 1
ATOM 9271 O O . ASN D 1 11 ? 3.838 -48.699 -8.709 1.00 94.16 37 ASN D O 1
ATOM 9276 N N . ILE D 1 12 ? 2.249 -49.410 -10.130 1.00 80.13 38 ILE D N 1
ATOM 9277 C CA . ILE D 1 12 ? 2.342 -50.813 -9.750 1.00 67.26 38 ILE D CA 1
ATOM 9278 C C . ILE D 1 12 ? 3.368 -51.505 -10.634 1.00 61.32 38 ILE D C 1
ATOM 9279 O O . ILE D 1 12 ? 3.490 -51.200 -11.827 1.00 60.54 38 ILE D O 1
ATOM 9284 N N . LYS D 1 13 ? 4.114 -52.435 -10.047 1.00 54.48 39 LYS D N 1
ATOM 9285 C CA . LYS D 1 13 ? 5.075 -53.226 -10.795 1.00 51.82 39 LYS D CA 1
ATOM 9286 C C . LYS D 1 13 ? 4.367 -54.341 -11.557 1.00 46.58 39 LYS D C 1
ATOM 9287 O O . LYS D 1 13 ? 3.256 -54.743 -11.203 1.00 48.76 39 LYS D O 1
ATOM 9293 N N . PRO D 1 14 ? 4.998 -54.868 -12.610 1.00 43.69 40 PRO D N 1
ATOM 9294 C CA . PRO D 1 14 ? 4.290 -55.837 -13.467 1.00 47.31 40 PRO D CA 1
ATOM 9295 C C . PRO D 1 14 ? 3.889 -57.119 -12.754 1.00 49.30 40 PRO D C 1
ATOM 9296 O O . PRO D 1 14 ? 2.795 -57.639 -13.006 1.00 47.60 40 PRO D O 1
ATOM 9300 N N . LEU D 1 15 ? 4.737 -57.648 -11.873 1.00 43.71 41 LEU D N 1
ATOM 9301 C CA . LEU D 1 15 ? 4.473 -58.919 -11.210 1.00 45.48 41 LEU D CA 1
ATOM 9302 C C . LEU D 1 15 ? 3.821 -58.758 -9.841 1.00 51.40 41 LEU D C 1
ATOM 9303 O O . LEU D 1 15 ? 3.796 -59.719 -9.063 1.00 46.76 41 LEU D O 1
ATOM 9308 N N . GLU D 1 16 ? 3.294 -57.577 -9.527 1.00 49.45 42 GLU D N 1
ATOM 9309 C CA . GLU D 1 16 ? 2.601 -57.393 -8.260 1.00 50.75 42 GLU D CA 1
ATOM 9310 C C . GLU D 1 16 ? 1.417 -58.348 -8.166 1.00 49.42 42 GLU D C 1
ATOM 9311 O O . GLU D 1 16 ? 0.684 -58.554 -9.137 1.00 49.66 42 GLU D O 1
ATOM 9317 N N . GLY D 1 17 ? 1.237 -58.938 -6.985 1.00 51.25 43 GLY D N 1
ATOM 9318 C CA . GLY D 1 17 ? 0.187 -59.907 -6.761 1.00 47.00 43 GLY D CA 1
ATOM 9319 C C . GLY D 1 17 ? 0.542 -61.332 -7.128 1.00 48.04 43 GLY D C 1
ATOM 9320 O O . GLY D 1 17 ? -0.270 -62.236 -6.891 1.00 56.37 43 GLY D O 1
ATOM 9321 N N . VAL D 1 18 ? 1.721 -61.563 -7.697 1.00 43.48 44 VAL D N 1
ATOM 9322 C CA . VAL D 1 18 ? 2.163 -62.902 -8.068 1.00 44.31 44 VAL D CA 1
ATOM 9323 C C . VAL D 1 18 ? 2.985 -63.474 -6.921 1.00 46.87 44 VAL D C 1
ATOM 9324 O O . VAL D 1 18 ? 3.983 -62.875 -6.504 1.00 49.19 44 VAL D O 1
ATOM 9328 N N . LYS D 1 19 ? 2.567 -64.627 -6.406 1.00 40.90 45 LYS D N 1
ATOM 9329 C CA . LYS D 1 19 ? 3.291 -65.323 -5.351 1.00 42.02 45 LYS D CA 1
ATOM 9330 C C . LYS D 1 19 ? 4.158 -66.417 -5.956 1.00 44.33 45 LYS D C 1
ATOM 9331 O O . LYS D 1 19 ? 3.688 -67.200 -6.790 1.00 50.12 45 LYS D O 1
ATOM 9337 N N . ILE D 1 20 ? 5.418 -66.466 -5.536 1.00 42.10 46 ILE D N 1
ATOM 9338 C CA . ILE D 1 20 ? 6.374 -67.463 -6.000 1.00 42.69 46 ILE D CA 1
ATOM 9339 C C . ILE D 1 20 ? 6.841 -68.268 -4.796 1.00 48.56 46 ILE D C 1
ATOM 9340 O O . ILE D 1 20 ? 7.451 -67.717 -3.871 1.00 45.21 46 ILE D O 1
ATOM 9345 N N . LEU D 1 21 ? 6.546 -69.565 -4.805 1.00 44.47 47 LEU D N 1
ATOM 9346 C CA . LEU D 1 21 ? 7.023 -70.478 -3.771 1.00 45.52 47 LEU D CA 1
ATOM 9347 C C . LEU D 1 21 ? 8.425 -70.935 -4.157 1.00 48.52 47 LEU D C 1
ATOM 9348 O O . LEU D 1 21 ? 8.594 -71.714 -5.101 1.00 48.69 47 LEU D O 1
ATOM 9353 N N . ASP D 1 22 ? 9.432 -70.445 -3.435 1.00 45.78 48 ASP D N 1
ATOM 9354 C CA . ASP D 1 22 ? 10.828 -70.523 -3.856 1.00 49.28 48 ASP D CA 1
ATOM 9355 C C . ASP D 1 22 ? 11.572 -71.505 -2.959 1.00 48.82 48 ASP D C 1
ATOM 9356 O O . ASP D 1 22 ? 11.853 -71.203 -1.794 1.00 50.81 48 ASP D O 1
ATOM 9361 N N . LEU D 1 23 ? 11.896 -72.679 -3.506 1.00 51.55 49 LEU D N 1
ATOM 9362 C CA . LEU D 1 23 ? 12.694 -73.685 -2.818 1.00 46.64 49 LEU D CA 1
ATOM 9363 C C . LEU D 1 23 ? 14.134 -73.732 -3.322 1.00 45.50 49 LEU D C 1
ATOM 9364 O O . LEU D 1 23 ? 14.841 -74.711 -3.065 1.00 54.66 49 LEU D O 1
ATOM 9369 N N . THR D 1 24 ? 14.582 -72.695 -4.026 1.00 47.80 50 THR D N 1
ATOM 9370 C CA . THR D 1 24 ? 15.900 -72.702 -4.640 1.00 48.89 50 THR D CA 1
ATOM 9371 C C . THR D 1 24 ? 16.990 -72.450 -3.601 1.00 47.07 50 THR D C 1
ATOM 9372 O O . THR D 1 24 ? 16.747 -71.900 -2.523 1.00 49.31 50 THR D O 1
ATOM 9376 N N . ARG D 1 25 ? 18.213 -72.853 -3.946 1.00 47.98 51 ARG D N 1
ATOM 9377 C CA . ARG D 1 25 ? 19.361 -72.668 -3.071 1.00 50.19 51 ARG D CA 1
ATOM 9378 C C . ARG D 1 25 ? 20.576 -72.297 -3.909 1.00 46.56 51 ARG D C 1
ATOM 9379 O O . ARG D 1 25 ? 20.616 -72.524 -5.120 1.00 49.37 51 ARG D O 1
ATOM 9387 N N . VAL D 1 26 ? 21.577 -71.731 -3.236 1.00 45.10 52 VAL D N 1
ATOM 9388 C CA . VAL D 1 26 ? 22.838 -71.338 -3.857 1.00 44.65 52 VAL D CA 1
ATOM 9389 C C . VAL D 1 26 ? 22.634 -70.113 -4.742 1.00 47.88 52 VAL D C 1
ATOM 9390 O O . VAL D 1 26 ? 22.337 -69.022 -4.241 1.00 42.68 52 VAL D O 1
ATOM 9394 N N . LEU D 1 27 ? 22.792 -70.273 -6.060 1.00 41.69 53 LEU D N 1
ATOM 9395 C CA . LEU D 1 27 ? 22.853 -69.103 -6.932 1.00 42.75 53 LEU D CA 1
ATOM 9396 C C . LEU D 1 27 ? 21.861 -69.128 -8.092 1.00 43.03 53 LEU D C 1
ATOM 9397 O O . LEU D 1 27 ? 21.088 -68.179 -8.265 1.00 42.50 53 LEU D O 1
ATOM 9402 N N . ALA D 1 28 ? 21.878 -70.191 -8.900 1.00 44.44 54 ALA D N 1
ATOM 9403 C CA . ALA D 1 28 ? 21.091 -70.212 -10.131 1.00 41.70 54 ALA D CA 1
ATOM 9404 C C . ALA D 1 28 ? 19.625 -69.883 -9.864 1.00 42.57 54 ALA D C 1
ATOM 9405 O O . ALA D 1 28 ? 19.059 -68.962 -10.464 1.00 39.38 54 ALA D O 1
ATOM 9407 N N . GLY D 1 29 ? 18.993 -70.636 -8.969 1.00 40.86 55 GLY D N 1
ATOM 9408 C CA . GLY D 1 29 ? 17.604 -70.427 -8.636 1.00 37.13 55 GLY D CA 1
ATOM 9409 C C . GLY D 1 29 ? 17.348 -69.113 -7.922 1.00 40.73 55 GLY D C 1
ATOM 9410 O O . GLY D 1 29 ? 16.486 -68.323 -8.320 1.00 37.78 55 GLY D O 1
ATOM 9411 N N . PRO D 1 30 ? 18.087 -68.859 -6.836 1.00 38.60 56 PRO D N 1
ATOM 9412 C CA . PRO D 1 30 ? 17.880 -67.597 -6.103 1.00 37.56 56 PRO D CA 1
ATOM 9413 C C . PRO D 1 30 ? 18.068 -66.358 -6.961 1.00 39.43 56 PRO D C 1
ATOM 9414 O O . PRO D 1 30 ? 17.339 -65.373 -6.786 1.00 38.60 56 PRO D O 1
ATOM 9418 N N . PHE D 1 31 ? 19.027 -66.376 -7.889 1.00 40.74 57 PHE D N 1
ATOM 9419 C CA . PHE D 1 31 ? 19.218 -65.226 -8.768 1.00 36.23 57 PHE D CA 1
ATOM 9420 C C . PHE D 1 31 ? 17.993 -64.995 -9.642 1.00 36.24 57 PHE D C 1
ATOM 9421 O O . PHE D 1 31 ? 17.565 -63.852 -9.838 1.00 38.93 57 PHE D O 1
ATOM 9429 N N . ALA D 1 32 ? 17.409 -66.072 -10.171 1.00 34.55 58 ALA D N 1
ATOM 9430 C CA . ALA D 1 32 ? 16.197 -65.939 -10.972 1.00 36.68 58 ALA D CA 1
ATOM 9431 C C . ALA D 1 32 ? 15.055 -65.363 -10.143 1.00 38.90 58 ALA D C 1
ATOM 9432 O O . ALA D 1 32 ? 14.355 -64.443 -10.582 1.00 35.78 58 ALA D O 1
ATOM 9434 N N . THR D 1 33 ? 14.844 -65.903 -8.939 1.00 35.90 59 THR D N 1
ATOM 9435 C CA . THR D 1 33 ? 13.727 -65.453 -8.114 1.00 37.44 59 THR D CA 1
ATOM 9436 C C . THR D 1 33 ? 13.964 -64.057 -7.549 1.00 40.50 59 THR D C 1
ATOM 9437 O O . THR D 1 33 ? 13.001 -63.327 -7.290 1.00 42.56 59 THR D O 1
ATOM 9441 N N . MET D 1 34 ? 15.225 -63.664 -7.352 1.00 37.18 60 MET D N 1
ATOM 9442 C CA . MET D 1 34 ? 15.504 -62.296 -6.925 1.00 36.82 60 MET D CA 1
ATOM 9443 C C . MET D 1 34 ? 15.068 -61.295 -7.988 1.00 41.61 60 MET D C 1
ATOM 9444 O O . MET D 1 34 ? 14.430 -60.281 -7.681 1.00 37.05 60 MET D O 1
ATOM 9449 N N . ASN D 1 35 ? 15.400 -61.569 -9.252 1.00 35.76 61 ASN D N 1
ATOM 9450 C CA . ASN D 1 35 ? 15.014 -60.655 -10.322 1.00 41.96 61 ASN D CA 1
ATOM 9451 C C . ASN D 1 35 ? 13.503 -60.607 -10.496 1.00 39.64 61 ASN D C 1
ATOM 9452 O O . ASN D 1 35 ? 12.958 -59.560 -10.863 1.00 36.73 61 ASN D O 1
ATOM 9457 N N . LEU D 1 36 ? 12.810 -61.718 -10.237 1.00 36.79 62 LEU D N 1
ATOM 9458 C CA . LEU D 1 36 ? 11.353 -61.679 -10.246 1.00 38.01 62 LEU D CA 1
ATOM 9459 C C . LEU D 1 36 ? 10.818 -60.910 -9.046 1.00 43.12 62 LEU D C 1
ATOM 9460 O O . LEU D 1 36 ? 9.777 -60.251 -9.147 1.00 42.68 62 LEU D O 1
ATOM 9465 N N . GLY D 1 37 ? 11.512 -60.979 -7.910 1.00 39.57 63 GLY D N 1
ATOM 9466 C CA . GLY D 1 37 ? 11.132 -60.152 -6.777 1.00 40.25 63 GLY D CA 1
ATOM 9467 C C . GLY D 1 37 ? 11.286 -58.671 -7.068 1.00 44.00 63 GLY D C 1
ATOM 9468 O O . GLY D 1 37 ? 10.454 -57.859 -6.658 1.00 41.16 63 GLY D O 1
ATOM 9469 N N . ASP D 1 38 ? 12.355 -58.300 -7.778 1.00 41.09 64 ASP D N 1
ATOM 9470 C CA . ASP D 1 38 ? 12.527 -56.909 -8.185 1.00 41.62 64 ASP D CA 1
ATOM 9471 C C . ASP D 1 38 ? 11.339 -56.423 -9.007 1.00 39.41 64 ASP D C 1
ATOM 9472 O O . ASP D 1 38 ? 10.924 -55.265 -8.890 1.00 40.44 64 ASP D O 1
ATOM 9477 N N . LEU D 1 39 ? 10.774 -57.298 -9.836 1.00 40.19 65 LEU D N 1
ATOM 9478 C CA . LEU D 1 39 ? 9.650 -56.954 -10.698 1.00 41.04 65 LEU D CA 1
ATOM 9479 C C . LEU D 1 39 ? 8.311 -56.957 -9.965 1.00 44.13 65 LEU D C 1
ATOM 9480 O O . LEU D 1 39 ? 7.268 -56.830 -10.615 1.00 42.92 65 LEU D O 1
ATOM 9485 N N . GLY D 1 40 ? 8.314 -57.103 -8.640 1.00 41.57 66 GLY D N 1
ATOM 9486 C CA . GLY D 1 40 ? 7.109 -56.979 -7.842 1.00 41.34 66 GLY D CA 1
ATOM 9487 C C . GLY D 1 40 ? 6.528 -58.275 -7.315 1.00 44.48 66 GLY D C 1
ATOM 9488 O O . GLY D 1 40 ? 5.547 -58.226 -6.564 1.00 47.90 66 GLY D O 1
ATOM 9489 N N . ALA D 1 41 ? 7.084 -59.427 -7.680 1.00 39.85 67 ALA D N 1
ATOM 9490 C CA . ALA D 1 41 ? 6.550 -60.693 -7.199 1.00 41.59 67 ALA D CA 1
ATOM 9491 C C . ALA D 1 41 ? 6.806 -60.861 -5.704 1.00 48.03 67 ALA D C 1
ATOM 9492 O O . ALA D 1 41 ? 7.824 -60.412 -5.170 1.00 42.49 67 ALA D O 1
ATOM 9494 N N . GLU D 1 42 ? 5.862 -61.512 -5.026 1.00 43.27 68 GLU D N 1
ATOM 9495 C CA . GLU D 1 42 ? 6.013 -61.861 -3.613 1.00 45.02 68 GLU D CA 1
ATOM 9496 C C . GLU D 1 42 ? 6.687 -63.226 -3.541 1.00 45.13 68 GLU D C 1
ATOM 9497 O O . GLU D 1 42 ? 6.042 -64.262 -3.723 1.00 44.25 68 GLU D O 1
ATOM 9503 N N . VAL D 1 43 ? 7.985 -63.232 -3.263 1.00 41.43 69 VAL D N 1
ATOM 9504 C CA . VAL D 1 43 ? 8.770 -64.460 -3.249 1.00 40.74 69 VAL D CA 1
ATOM 9505 C C . VAL D 1 43 ? 8.777 -65.019 -1.832 1.00 47.22 69 VAL D C 1
ATOM 9506 O O . VAL D 1 43 ? 9.277 -64.376 -0.902 1.00 44.92 69 VAL D O 1
ATOM 9510 N N . ILE D 1 44 ? 8.222 -66.215 -1.668 1.00 44.77 70 ILE D N 1
ATOM 9511 C CA . ILE D 1 44 ? 8.175 -66.896 -0.381 1.00 44.14 70 ILE D CA 1
ATOM 9512 C C . ILE D 1 44 ? 9.272 -67.952 -0.403 1.00 44.52 70 ILE D C 1
ATOM 9513 O O . ILE D 1 44 ? 9.094 -69.043 -0.951 1.00 48.51 70 ILE D O 1
ATOM 9518 N N . LYS D 1 45 ? 10.410 -67.625 0.198 1.00 45.05 71 LYS D N 1
ATOM 9519 C CA . LYS D 1 45 ? 11.556 -68.523 0.220 1.00 48.50 71 LYS D CA 1
ATOM 9520 C C . LYS D 1 45 ? 11.346 -69.573 1.304 1.00 47.72 71 LYS D C 1
ATOM 9521 O O . LYS D 1 45 ? 11.197 -69.234 2.483 1.00 47.84 71 LYS D O 1
ATOM 9527 N N . VAL D 1 46 ? 11.328 -70.842 0.911 1.00 48.46 72 VAL D N 1
ATOM 9528 C CA . VAL D 1 46 ? 11.160 -71.951 1.843 1.00 50.47 72 VAL D CA 1
ATOM 9529 C C . VAL D 1 46 ? 12.543 -72.485 2.183 1.00 53.26 72 VAL D C 1
ATOM 9530 O O . VAL D 1 46 ? 13.297 -72.890 1.290 1.00 52.59 72 VAL D O 1
ATOM 9534 N N . GLU D 1 47 ? 12.880 -72.498 3.471 1.00 48.63 73 GLU D N 1
ATOM 9535 C CA . GLU D 1 47 ? 14.215 -72.871 3.910 1.00 51.98 73 GLU D CA 1
ATOM 9536 C C . GLU D 1 47 ? 14.120 -73.950 4.977 1.00 59.37 73 GLU D C 1
ATOM 9537 O O . GLU D 1 47 ? 13.143 -74.022 5.727 1.00 56.56 73 GLU D O 1
ATOM 9543 N N . ARG D 1 48 ? 15.147 -74.784 5.039 1.00 60.06 74 ARG D N 1
ATOM 9544 C CA . ARG D 1 48 ? 15.196 -75.829 6.051 1.00 68.75 74 ARG D CA 1
ATOM 9545 C C . ARG D 1 48 ? 15.442 -75.198 7.419 1.00 67.13 74 ARG D C 1
ATOM 9546 O O . ARG D 1 48 ? 16.365 -74.389 7.565 1.00 65.74 74 ARG D O 1
ATOM 9554 N N . PRO D 1 49 ? 14.648 -75.531 8.436 1.00 70.37 75 PRO D N 1
ATOM 9555 C CA . PRO D 1 49 ? 14.878 -74.958 9.769 1.00 72.92 75 PRO D CA 1
ATOM 9556 C C . PRO D 1 49 ? 16.268 -75.268 10.306 1.00 67.94 75 PRO D C 1
ATOM 9557 O O . PRO D 1 49 ? 16.780 -76.381 10.167 1.00 71.50 75 PRO D O 1
ATOM 9561 N N . GLY D 1 50 ? 16.877 -74.258 10.921 1.00 67.25 76 GLY D N 1
ATOM 9562 C CA . GLY D 1 50 ? 18.197 -74.394 11.502 1.00 67.29 76 GLY D CA 1
ATOM 9563 C C . GLY D 1 50 ? 19.318 -73.966 10.578 1.00 82.92 76 GLY D C 1
ATOM 9564 O O . GLY D 1 50 ? 20.044 -73.015 10.880 1.00 87.41 76 GLY D O 1
ATOM 9565 N N . ALA D 1 51 ? 19.473 -74.660 9.450 1.00 83.78 77 ALA D N 1
ATOM 9566 C CA . ALA D 1 51 ? 20.553 -74.364 8.517 1.00 78.30 77 ALA D CA 1
ATOM 9567 C C . ALA D 1 51 ? 20.128 -73.371 7.441 1.00 73.67 77 ALA D C 1
ATOM 9568 O O . ALA D 1 51 ? 20.781 -72.341 7.249 1.00 64.12 77 ALA D O 1
ATOM 9570 N N . GLY D 1 52 ? 19.040 -73.666 6.735 1.00 70.72 78 GLY D N 1
ATOM 9571 C CA . GLY D 1 52 ? 18.599 -72.807 5.657 1.00 62.49 78 GLY D CA 1
ATOM 9572 C C . GLY D 1 52 ? 19.451 -72.958 4.409 1.00 56.78 78 GLY D C 1
ATOM 9573 O O . GLY D 1 52 ? 20.176 -73.940 4.215 1.00 62.68 78 GLY D O 1
ATOM 9574 N N . ASP D 1 53 ? 19.348 -71.952 3.544 1.00 54.31 79 ASP D N 1
ATOM 9575 C CA . ASP D 1 53 ? 20.127 -71.932 2.314 1.00 53.95 79 ASP D CA 1
ATOM 9576 C C . ASP D 1 53 ? 21.613 -72.075 2.625 1.00 54.87 79 ASP D C 1
ATOM 9577 O O . ASP D 1 53 ? 22.130 -71.451 3.556 1.00 59.30 79 ASP D O 1
ATOM 9582 N N . ASP D 1 54 ? 22.302 -72.909 1.837 1.00 57.00 80 ASP D N 1
ATOM 9583 C CA . ASP D 1 54 ? 23.726 -73.143 2.068 1.00 58.39 80 ASP D CA 1
ATOM 9584 C C . ASP D 1 54 ? 24.496 -71.835 2.165 1.00 58.34 80 ASP D C 1
ATOM 9585 O O . ASP D 1 54 ? 25.418 -71.704 2.978 1.00 57.75 80 ASP D O 1
ATOM 9590 N N . THR D 1 55 ? 24.127 -70.852 1.343 1.00 58.21 81 THR D N 1
ATOM 9591 C CA . THR D 1 55 ? 24.874 -69.603 1.289 1.00 56.00 81 THR D CA 1
ATOM 9592 C C . THR D 1 55 ? 24.912 -68.887 2.633 1.00 57.17 81 THR D C 1
ATOM 9593 O O . THR D 1 55 ? 25.774 -68.026 2.837 1.00 55.19 81 THR D O 1
ATOM 9597 N N . ARG D 1 56 ? 23.995 -69.212 3.548 1.00 58.53 82 ARG D N 1
ATOM 9598 C CA . ARG D 1 56 ? 23.997 -68.564 4.856 1.00 52.00 82 ARG D CA 1
ATOM 9599 C C . ARG D 1 56 ? 25.274 -68.855 5.634 1.00 60.84 82 ARG D C 1
ATOM 9600 O O . ARG D 1 56 ? 25.739 -68.003 6.401 1.00 63.27 82 ARG D O 1
ATOM 9608 N N . THR D 1 57 ? 25.854 -70.040 5.457 1.00 62.43 83 THR D N 1
ATOM 9609 C CA . THR D 1 57 ? 27.026 -70.459 6.216 1.00 66.83 83 THR D CA 1
ATOM 9610 C C . THR D 1 57 ? 28.337 -70.247 5.470 1.00 65.92 83 THR D C 1
ATOM 9611 O O . THR D 1 57 ? 29.401 -70.542 6.023 1.00 69.88 83 THR D O 1
ATOM 9615 N N . TRP D 1 58 ? 28.292 -69.745 4.237 1.00 61.80 84 TRP D N 1
ATOM 9616 C CA . TRP D 1 58 ? 29.494 -69.582 3.419 1.00 67.67 84 TRP D CA 1
ATOM 9617 C C . TRP D 1 58 ? 30.136 -68.241 3.752 1.00 68.31 84 TRP D C 1
ATOM 9618 O O . TRP D 1 58 ? 29.786 -67.199 3.197 1.00 63.39 84 TRP D O 1
ATOM 9629 N N . GLY D 1 59 ? 31.089 -68.276 4.679 1.00 69.49 85 GLY D N 1
ATOM 9630 C CA . GLY D 1 59 ? 31.837 -67.105 5.065 1.00 72.93 85 GLY D CA 1
ATOM 9631 C C . GLY D 1 59 ? 33.102 -67.484 5.807 1.00 74.78 85 GLY D C 1
ATOM 9632 O O . GLY D 1 59 ? 33.331 -68.654 6.130 1.00 77.25 85 GLY D O 1
ATOM 9633 N N . PRO D 1 60 ? 33.957 -66.497 6.096 1.00 75.94 86 PRO D N 1
ATOM 9634 C CA . PRO D 1 60 ? 33.801 -65.061 5.819 1.00 75.94 86 PRO D CA 1
ATOM 9635 C C . PRO D 1 60 ? 33.828 -64.755 4.326 1.00 75.23 86 PRO D C 1
ATOM 9636 O O . PRO D 1 60 ? 34.179 -65.609 3.516 1.00 79.27 86 PRO D O 1
ATOM 9640 N N . PRO D 1 61 ? 33.461 -63.529 3.938 1.00 72.87 87 PRO D N 1
ATOM 9641 C CA . PRO D 1 61 ? 33.123 -62.396 4.805 1.00 75.82 87 PRO D CA 1
ATOM 9642 C C . PRO D 1 61 ? 31.725 -62.504 5.410 1.00 75.70 87 PRO D C 1
ATOM 9643 O O . PRO D 1 61 ? 30.793 -62.994 4.778 1.00 70.03 87 PRO D O 1
ATOM 9647 N N . PHE D 1 62 ? 31.571 -62.045 6.651 1.00 75.67 88 PHE D N 1
ATOM 9648 C CA . PHE D 1 62 ? 30.294 -62.016 7.346 1.00 74.48 88 PHE D CA 1
ATOM 9649 C C . PHE D 1 62 ? 29.967 -60.594 7.777 1.00 67.37 88 PHE D C 1
ATOM 9650 O O . PHE D 1 62 ? 30.859 -59.811 8.119 1.00 72.72 88 PHE D O 1
ATOM 9658 N N . VAL D 1 63 ? 28.679 -60.267 7.754 1.00 65.64 89 VAL D N 1
ATOM 9659 C CA . VAL D 1 63 ? 28.161 -59.024 8.317 1.00 69.59 89 VAL D CA 1
ATOM 9660 C C . VAL D 1 63 ? 27.203 -59.422 9.429 1.00 68.82 89 VAL D C 1
ATOM 9661 O O . VAL D 1 63 ? 26.096 -59.905 9.160 1.00 65.93 89 VAL D O 1
ATOM 9665 N N . GLY D 1 64 ? 27.618 -59.217 10.672 1.00 69.01 90 GLY D N 1
ATOM 9666 C CA . GLY D 1 64 ? 26.854 -59.768 11.776 1.00 65.74 90 GLY D CA 1
ATOM 9667 C C . GLY D 1 64 ? 26.806 -61.275 11.631 1.00 65.21 90 GLY D C 1
ATOM 9668 O O . GLY D 1 64 ? 27.841 -61.953 11.609 1.00 69.56 90 GLY D O 1
ATOM 9669 N N . THR D 1 65 ? 25.596 -61.819 11.523 1.00 67.20 91 THR D N 1
ATOM 9670 C CA . THR D 1 65 ? 25.403 -63.246 11.312 1.00 68.01 91 THR D CA 1
ATOM 9671 C C . THR D 1 65 ? 25.188 -63.617 9.848 1.00 71.39 91 THR D C 1
ATOM 9672 O O . THR D 1 65 ? 25.208 -64.809 9.521 1.00 67.82 91 THR D O 1
ATOM 9676 N N . GLU D 1 66 ? 24.989 -62.640 8.966 1.00 65.78 92 GLU D N 1
ATOM 9677 C CA . GLU D 1 66 ? 24.667 -62.893 7.566 1.00 66.79 92 GLU D CA 1
ATOM 9678 C C . GLU D 1 66 ? 25.926 -62.819 6.712 1.00 65.89 92 GLU D C 1
ATOM 9679 O O . GLU D 1 66 ? 26.720 -61.882 6.845 1.00 70.45 92 GLU D O 1
ATOM 9685 N N . SER D 1 67 ? 26.102 -63.808 5.838 1.00 59.56 93 SER D N 1
ATOM 9686 C CA . SER D 1 67 ? 27.217 -63.814 4.903 1.00 63.13 93 SER D CA 1
ATOM 9687 C C . SER D 1 67 ? 26.899 -62.952 3.687 1.00 52.25 93 SER D C 1
ATOM 9688 O O . SER D 1 67 ? 25.740 -62.805 3.290 1.00 51.54 93 SER D O 1
ATOM 9691 N N . THR D 1 68 ? 27.948 -62.378 3.093 1.00 53.36 94 THR D N 1
ATOM 9692 C CA . THR D 1 68 ? 27.754 -61.586 1.883 1.00 50.20 94 THR D CA 1
ATOM 9693 C C . THR D 1 68 ? 27.221 -62.443 0.743 1.00 50.63 94 THR D C 1
ATOM 9694 O O . THR D 1 68 ? 26.480 -61.947 -0.114 1.00 48.44 94 THR D O 1
ATOM 9698 N N . TYR D 1 69 ? 27.581 -63.729 0.720 1.00 49.92 95 TYR D N 1
ATOM 9699 C CA . TYR D 1 69 ? 27.046 -64.638 -0.289 1.00 51.07 95 TYR D CA 1
ATOM 9700 C C . TYR D 1 69 ? 25.523 -64.615 -0.296 1.00 48.80 95 TYR D C 1
ATOM 9701 O O . TYR D 1 69 ? 24.895 -64.372 -1.332 1.00 43.06 95 TYR D O 1
ATOM 9710 N N . TYR D 1 70 ? 24.911 -64.862 0.865 1.00 51.29 96 TYR D N 1
ATOM 9711 C CA . TYR D 1 70 ? 23.455 -64.926 0.937 1.00 50.16 96 TYR D CA 1
ATOM 9712 C C . TYR D 1 70 ? 22.815 -63.576 0.630 1.00 48.75 96 TYR D C 1
ATOM 9713 O O . TYR D 1 70 ? 21.831 -63.505 -0.114 1.00 47.13 96 TYR D O 1
ATOM 9722 N N . LEU D 1 71 ? 23.351 -62.496 1.203 1.00 42.91 97 LEU D N 1
ATOM 9723 C CA . LEU D 1 71 ? 22.730 -61.185 1.042 1.00 45.21 97 LEU D CA 1
ATOM 9724 C C . LEU D 1 71 ? 22.708 -60.736 -0.413 1.00 43.93 97 LEU D C 1
ATOM 9725 O O . LEU D 1 71 ? 21.786 -60.025 -0.827 1.00 40.12 97 LEU D O 1
ATOM 9730 N N . SER D 1 72 ? 23.706 -61.136 -1.201 1.00 41.46 98 SER D N 1
ATOM 9731 C CA . SER D 1 72 ? 23.861 -60.573 -2.537 1.00 40.88 98 SER D CA 1
ATOM 9732 C C . SER D 1 72 ? 22.724 -60.967 -3.474 1.00 47.51 98 SER D C 1
ATOM 9733 O O . SER D 1 72 ? 22.437 -60.235 -4.427 1.00 46.97 98 SER D O 1
ATOM 9736 N N . VAL D 1 73 ? 22.068 -62.106 -3.238 1.00 42.63 99 VAL D N 1
ATOM 9737 C CA . VAL D 1 73 ? 21.087 -62.601 -4.202 1.00 42.68 99 VAL D CA 1
ATOM 9738 C C . VAL D 1 73 ? 19.796 -63.048 -3.528 1.00 41.26 99 VAL D C 1
ATOM 9739 O O . VAL D 1 73 ? 19.138 -63.983 -3.999 1.00 45.73 99 VAL D O 1
ATOM 9743 N N . ASN D 1 74 ? 19.405 -62.383 -2.434 1.00 38.73 100 ASN D N 1
ATOM 9744 C CA . ASN D 1 74 ? 18.162 -62.771 -1.776 1.00 38.42 100 ASN D CA 1
ATOM 9745 C C . ASN D 1 74 ? 17.337 -61.579 -1.294 1.00 38.87 100 ASN D C 1
ATOM 9746 O O . ASN D 1 74 ? 16.473 -61.750 -0.425 1.00 37.53 100 ASN D O 1
ATOM 9751 N N . ARG D 1 75 ? 17.569 -60.385 -1.833 1.00 43.29 101 ARG D N 1
ATOM 9752 C CA . ARG D 1 75 ? 16.697 -59.260 -1.536 1.00 42.65 101 ARG D CA 1
ATOM 9753 C C . ARG D 1 75 ? 15.305 -59.504 -2.114 1.00 43.15 101 ARG D C 1
ATOM 9754 O O . ARG D 1 75 ? 15.095 -60.386 -2.953 1.00 40.88 101 ARG D O 1
ATOM 9762 N N . ASN D 1 76 ? 14.340 -58.718 -1.638 1.00 40.47 102 ASN D N 1
ATOM 9763 C CA . ASN D 1 76 ? 12.968 -58.778 -2.143 1.00 41.29 102 ASN D CA 1
ATOM 9764 C C . ASN D 1 76 ? 12.385 -60.181 -1.997 1.00 41.43 102 ASN D C 1
ATOM 9765 O O . ASN D 1 76 ? 11.689 -60.680 -2.884 1.00 40.55 102 ASN D O 1
ATOM 9770 N N . LYS D 1 77 ? 12.672 -60.823 -0.867 1.00 41.73 103 LYS D N 1
ATOM 9771 C CA . LYS D 1 77 ? 12.141 -62.144 -0.573 1.00 41.04 103 LYS D CA 1
ATOM 9772 C C . LYS D 1 77 ? 11.718 -62.206 0.886 1.00 42.90 103 LYS D C 1
ATOM 9773 O O . LYS D 1 77 ? 12.223 -61.468 1.735 1.00 43.26 103 LYS D O 1
ATOM 9779 N N . LYS D 1 78 ? 10.784 -63.108 1.163 1.00 45.47 104 LYS D N 1
ATOM 9780 C CA . LYS D 1 78 ? 10.398 -63.472 2.516 1.00 44.62 104 LYS D CA 1
ATOM 9781 C C . LYS D 1 78 ? 10.876 -64.888 2.805 1.00 45.25 104 LYS D C 1
ATOM 9782 O O . LYS D 1 78 ? 11.046 -65.699 1.890 1.00 42.41 104 LYS D O 1
ATOM 9788 N N . SER D 1 79 ? 11.101 -65.182 4.083 1.00 44.52 105 SER D N 1
ATOM 9789 C CA . SER D 1 79 ? 11.642 -66.467 4.505 1.00 45.18 105 SER D CA 1
ATOM 9790 C C . SER D 1 79 ? 10.662 -67.156 5.442 1.00 47.24 105 SER D C 1
ATOM 9791 O O . SER D 1 79 ? 10.228 -66.568 6.437 1.00 44.99 105 SER D O 1
ATOM 9794 N N . ILE D 1 80 ? 10.315 -68.399 5.118 1.00 48.32 106 ILE D N 1
ATOM 9795 C CA . ILE D 1 80 ? 9.547 -69.268 6.001 1.00 48.02 106 ILE D CA 1
ATOM 9796 C C . ILE D 1 80 ? 10.365 -70.532 6.216 1.00 51.25 106 ILE D C 1
ATOM 9797 O O . ILE D 1 80 ? 10.757 -71.197 5.248 1.00 51.17 106 ILE D O 1
ATOM 9802 N N . ALA D 1 81 ? 10.633 -70.856 7.477 1.00 49.15 107 ALA D N 1
ATOM 9803 C CA . ALA D 1 81 ? 11.413 -72.037 7.831 1.00 53.36 107 ALA D CA 1
ATOM 9804 C C . ALA D 1 81 ? 10.459 -73.212 7.999 1.00 56.21 107 ALA D C 1
ATOM 9805 O O . ALA D 1 81 ? 9.664 -73.248 8.944 1.00 55.72 107 ALA D O 1
ATOM 9807 N N . VAL D 1 82 ? 10.537 -74.172 7.082 1.00 53.40 108 VAL D N 1
ATOM 9808 C CA . VAL D 1 82 ? 9.668 -75.340 7.085 1.00 54.33 108 VAL D CA 1
ATOM 9809 C C . VAL D 1 82 ? 10.522 -76.576 6.849 1.00 60.59 108 VAL D C 1
ATOM 9810 O O . VAL D 1 82 ? 11.402 -76.578 5.980 1.00 62.63 108 VAL D O 1
ATOM 9814 N N . ASN D 1 83 ? 10.264 -77.625 7.625 1.00 56.66 109 ASN D N 1
ATOM 9815 C CA . ASN D 1 83 ? 10.991 -78.888 7.503 1.00 65.02 109 ASN D CA 1
ATOM 9816 C C . ASN D 1 83 ? 10.281 -79.760 6.476 1.00 65.53 109 ASN D C 1
ATOM 9817 O O . ASN D 1 83 ? 9.302 -80.440 6.796 1.00 65.42 109 ASN D O 1
ATOM 9822 N N . ILE D 1 84 ? 10.776 -79.753 5.234 1.00 68.29 110 ILE D N 1
ATOM 9823 C CA . ILE D 1 84 ? 10.136 -80.549 4.187 1.00 68.14 110 ILE D CA 1
ATOM 9824 C C . ILE D 1 84 ? 10.461 -82.028 4.300 1.00 65.08 110 ILE D C 1
ATOM 9825 O O . ILE D 1 84 ? 9.892 -82.833 3.552 1.00 70.66 110 ILE D O 1
ATOM 9830 N N . LYS D 1 85 ? 11.359 -82.412 5.210 1.00 68.84 111 LYS D N 1
ATOM 9831 C CA . LYS D 1 85 ? 11.571 -83.822 5.509 1.00 70.62 111 LYS D CA 1
ATOM 9832 C C . LYS D 1 85 ? 10.532 -84.376 6.472 1.00 67.22 111 LYS D C 1
ATOM 9833 O O . LYS D 1 85 ? 10.472 -85.596 6.659 1.00 68.97 111 LYS D O 1
ATOM 9839 N N . ASP D 1 86 ? 9.727 -83.518 7.084 1.00 69.92 112 ASP D N 1
ATOM 9840 C CA . ASP D 1 86 ? 8.648 -83.928 7.969 1.00 63.60 112 ASP D CA 1
ATOM 9841 C C . ASP D 1 86 ? 7.346 -83.985 7.186 1.00 62.11 112 ASP D C 1
ATOM 9842 O O . ASP D 1 86 ? 7.036 -83.031 6.455 1.00 63.46 112 ASP D O 1
ATOM 9847 N N . PRO D 1 87 ? 6.568 -85.066 7.292 1.00 66.52 113 PRO D N 1
ATOM 9848 C CA . PRO D 1 87 ? 5.275 -85.102 6.588 1.00 60.86 113 PRO D CA 1
ATOM 9849 C C . PRO D 1 87 ? 4.411 -83.885 6.870 1.00 62.40 113 PRO D C 1
ATOM 9850 O O . PRO D 1 87 ? 3.677 -83.428 5.986 1.00 59.05 113 PRO D O 1
ATOM 9854 N N . LYS D 1 88 ? 4.485 -83.350 8.090 1.00 64.03 114 LYS D N 1
ATOM 9855 C CA . LYS D 1 88 ? 3.759 -82.135 8.430 1.00 58.76 114 LYS D CA 1
ATOM 9856 C C . LYS D 1 88 ? 4.244 -80.943 7.617 1.00 59.57 114 LYS D C 1
ATOM 9857 O O . LYS D 1 88 ? 3.449 -80.075 7.251 1.00 55.62 114 LYS D O 1
ATOM 9863 N N . GLY D 1 89 ? 5.539 -80.889 7.311 1.00 60.79 115 GLY D N 1
ATOM 9864 C CA . GLY D 1 89 ? 6.051 -79.803 6.491 1.00 56.35 115 GLY D CA 1
ATOM 9865 C C . GLY D 1 89 ? 5.624 -79.897 5.037 1.00 57.51 115 GLY D C 1
ATOM 9866 O O . GLY D 1 89 ? 5.245 -78.892 4.430 1.00 53.70 115 GLY D O 1
ATOM 9867 N N . VAL D 1 90 ? 5.671 -81.102 4.460 1.00 58.65 116 VAL D N 1
ATOM 9868 C CA . VAL D 1 90 ? 5.184 -81.288 3.094 1.00 52.16 116 VAL D CA 1
ATOM 9869 C C . VAL D 1 90 ? 3.733 -80.842 2.982 1.00 53.72 116 VAL D C 1
ATOM 9870 O O . VAL D 1 90 ? 3.333 -80.213 1.994 1.00 49.93 116 VAL D O 1
ATOM 9874 N N . LYS D 1 91 ? 2.922 -81.167 3.991 1.00 52.33 117 LYS D N 1
ATOM 9875 C CA . LYS D 1 91 ? 1.524 -80.748 4.000 1.00 51.55 117 LYS D CA 1
ATOM 9876 C C . LYS D 1 91 ? 1.397 -79.230 3.930 1.00 51.84 117 LYS D C 1
ATOM 9877 O O . LYS D 1 91 ? 0.538 -78.703 3.212 1.00 54.95 117 LYS D O 1
ATOM 9883 N N . ILE D 1 92 ? 2.245 -78.509 4.666 1.00 52.72 118 ILE D N 1
ATOM 9884 C CA . ILE D 1 92 ? 2.167 -77.051 4.663 1.00 49.79 118 ILE D CA 1
ATOM 9885 C C . ILE D 1 92 ? 2.579 -76.495 3.307 1.00 53.23 118 ILE D C 1
ATOM 9886 O O . ILE D 1 92 ? 1.973 -75.542 2.801 1.00 47.27 118 ILE D O 1
ATOM 9891 N N . ILE D 1 93 ? 3.612 -77.077 2.696 1.00 50.11 119 ILE D N 1
ATOM 9892 C CA . ILE D 1 93 ? 4.062 -76.605 1.390 1.00 50.48 119 ILE D CA 1
ATOM 9893 C C . ILE D 1 93 ? 2.961 -76.791 0.356 1.00 52.14 119 ILE D C 1
ATOM 9894 O O . ILE D 1 93 ? 2.735 -75.924 -0.498 1.00 49.78 119 ILE D O 1
ATOM 9899 N N . LYS D 1 94 ? 2.260 -77.926 0.413 1.00 47.91 120 LYS D N 1
ATOM 9900 C CA . LYS D 1 94 ? 1.162 -78.162 -0.518 1.00 50.60 120 LYS D CA 1
ATOM 9901 C C . LYS D 1 94 ? 0.041 -77.151 -0.314 1.00 53.17 120 LYS D C 1
ATOM 9902 O O . LYS D 1 94 ? -0.576 -76.694 -1.284 1.00 46.90 120 LYS D O 1
ATOM 9908 N N . GLU D 1 95 ? -0.244 -76.791 0.941 1.00 48.39 121 GLU D N 1
ATOM 9909 C CA . GLU D 1 95 ? -1.254 -75.768 1.193 1.00 46.71 121 GLU D CA 1
ATOM 9910 C C . GLU D 1 95 ? -0.826 -74.424 0.618 1.00 45.04 121 GLU D C 1
ATOM 9911 O O . GLU D 1 95 ? -1.659 -73.663 0.112 1.00 48.58 121 GLU D O 1
ATOM 9917 N N . LEU D 1 96 ? 0.469 -74.112 0.693 1.00 46.62 122 LEU D N 1
ATOM 9918 C CA . LEU D 1 96 ? 0.968 -72.877 0.097 1.00 48.99 122 LEU D CA 1
ATOM 9919 C C . LEU D 1 96 ? 0.911 -72.929 -1.425 1.00 44.52 122 LEU D C 1
ATOM 9920 O O . LEU D 1 96 ? 0.499 -71.957 -2.069 1.00 44.09 122 LEU D O 1
ATOM 9925 N N . ALA D 1 97 ? 1.325 -74.053 -2.018 1.00 45.15 123 ALA D N 1
ATOM 9926 C CA . ALA D 1 97 ? 1.339 -74.164 -3.473 1.00 45.63 123 ALA D CA 1
ATOM 9927 C C . ALA D 1 97 ? -0.043 -73.950 -4.074 1.00 46.25 123 ALA D C 1
ATOM 9928 O O . ALA D 1 97 ? -0.162 -73.384 -5.167 1.00 47.59 123 ALA D O 1
ATOM 9930 N N . ALA D 1 98 ? -1.096 -74.381 -3.378 1.00 43.34 124 ALA D N 1
ATOM 9931 C CA . ALA D 1 98 ? -2.444 -74.237 -3.912 1.00 46.02 124 ALA D CA 1
ATOM 9932 C C . ALA D 1 98 ? -2.840 -72.779 -4.099 1.00 46.07 124 ALA D C 1
ATOM 9933 O O . ALA D 1 98 ? -3.742 -72.492 -4.894 1.00 45.41 124 ALA D O 1
ATOM 9935 N N . VAL D 1 99 ? -2.195 -71.855 -3.388 1.00 44.14 125 VAL D N 1
ATOM 9936 C CA . VAL D 1 99 ? -2.511 -70.435 -3.469 1.00 43.25 125 VAL D CA 1
ATOM 9937 C C . VAL D 1 99 ? -1.360 -69.627 -4.055 1.00 42.90 125 VAL D C 1
ATOM 9938 O O . VAL D 1 99 ? -1.372 -68.394 -3.978 1.00 44.17 125 VAL D O 1
ATOM 9942 N N . CYS D 1 100 ? -0.364 -70.286 -4.641 1.00 45.22 126 CYS D N 1
ATOM 9943 C CA . CYS D 1 100 ? 0.762 -69.608 -5.264 1.00 43.81 126 CYS D CA 1
ATOM 9944 C C . CYS D 1 100 ? 0.702 -69.765 -6.778 1.00 46.55 126 CYS D C 1
ATOM 9945 O O . CYS D 1 100 ? 0.111 -70.713 -7.302 1.00 43.61 126 CYS D O 1
ATOM 9948 N N . ASP D 1 101 ? 1.312 -68.809 -7.475 1.00 46.22 127 ASP D N 1
ATOM 9949 C CA . ASP D 1 101 ? 1.291 -68.785 -8.932 1.00 44.59 127 ASP D CA 1
ATOM 9950 C C . ASP D 1 101 ? 2.494 -69.475 -9.560 1.00 44.87 127 ASP D C 1
ATOM 9951 O O . ASP D 1 101 ? 2.386 -69.986 -10.681 1.00 46.90 127 ASP D O 1
ATOM 9956 N N . VAL D 1 102 ? 3.638 -69.491 -8.880 1.00 44.14 128 VAL D N 1
ATOM 9957 C CA . VAL D 1 102 ? 4.867 -70.058 -9.418 1.00 43.81 128 VAL D CA 1
ATOM 9958 C C . VAL D 1 102 ? 5.508 -70.951 -8.364 1.00 44.46 128 VAL D C 1
ATOM 9959 O O . VAL D 1 102 ? 5.441 -70.662 -7.164 1.00 44.92 128 VAL D O 1
ATOM 9963 N N . PHE D 1 103 ? 6.132 -72.037 -8.819 1.00 44.62 129 PHE D N 1
ATOM 9964 C CA . PHE D 1 103 ? 6.848 -72.976 -7.961 1.00 45.32 129 PHE D CA 1
ATOM 9965 C C . PHE D 1 103 ? 8.225 -73.209 -8.566 1.00 44.79 129 PHE D C 1
ATOM 9966 O O . PHE D 1 103 ? 8.329 -73.634 -9.722 1.00 45.47 129 PHE D O 1
ATOM 9974 N N . VAL D 1 104 ? 9.277 -72.928 -7.797 1.00 44.77 130 VAL D N 1
ATOM 9975 C CA . VAL D 1 104 ? 10.650 -73.005 -8.285 1.00 45.37 130 VAL D CA 1
ATOM 9976 C C . VAL D 1 104 ? 11.475 -73.878 -7.349 1.00 48.06 130 VAL D C 1
ATOM 9977 O O . VAL D 1 104 ? 11.385 -73.750 -6.122 1.00 45.73 130 VAL D O 1
ATOM 9981 N N . GLU D 1 105 ? 12.282 -74.764 -7.932 1.00 45.08 131 GLU D N 1
ATOM 9982 C CA . GLU D 1 105 ? 13.171 -75.635 -7.174 1.00 46.05 131 GLU D CA 1
ATOM 9983 C C . GLU D 1 105 ? 14.384 -75.959 -8.033 1.00 50.90 131 GLU D C 1
ATOM 9984 O O . GLU D 1 105 ? 14.327 -75.898 -9.264 1.00 48.08 131 GLU D O 1
ATOM 9990 N N . ASN D 1 106 ? 15.488 -76.306 -7.372 1.00 47.65 132 ASN D N 1
ATOM 9991 C CA . ASN D 1 106 ? 16.726 -76.637 -8.073 1.00 51.73 132 ASN D CA 1
ATOM 9992 C C . ASN D 1 106 ? 17.380 -77.872 -7.467 1.00 53.39 132 ASN D C 1
ATOM 9993 O O . ASN D 1 106 ? 18.607 -77.953 -7.348 1.00 52.73 132 ASN D O 1
ATOM 9998 N N . TYR D 1 107 ? 16.569 -78.852 -7.083 1.00 55.56 133 TYR D N 1
ATOM 9999 C CA . TYR D 1 107 ? 17.072 -80.147 -6.650 1.00 56.46 133 TYR D CA 1
ATOM 10000 C C . TYR D 1 107 ? 17.277 -81.069 -7.848 1.00 55.22 133 TYR D C 1
ATOM 10001 O O . TYR D 1 107 ? 16.774 -80.824 -8.948 1.00 54.67 133 TYR D O 1
ATOM 10010 N N . VAL D 1 108 ? 18.029 -82.140 -7.620 1.00 54.29 134 VAL D N 1
ATOM 10011 C CA . VAL D 1 108 ? 18.218 -83.171 -8.637 1.00 55.49 134 VAL D CA 1
ATOM 10012 C C . VAL D 1 108 ? 16.847 -83.653 -9.095 1.00 54.43 134 VAL D C 1
ATOM 10013 O O . VAL D 1 108 ? 15.918 -83.743 -8.279 1.00 54.79 134 VAL D O 1
ATOM 10017 N N . PRO D 1 109 ? 16.671 -83.957 -10.379 1.00 50.44 135 PRO D N 1
ATOM 10018 C CA . PRO D 1 109 ? 15.354 -84.390 -10.864 1.00 55.01 135 PRO D CA 1
ATOM 10019 C C . PRO D 1 109 ? 14.839 -85.608 -10.108 1.00 57.78 135 PRO D C 1
ATOM 10020 O O . PRO D 1 109 ? 15.566 -86.578 -9.883 1.00 53.65 135 PRO D O 1
ATOM 10024 N N . GLY D 1 110 ? 13.565 -85.544 -9.718 1.00 58.27 136 GLY D N 1
ATOM 10025 C CA . GLY D 1 110 ? 12.889 -86.632 -9.052 1.00 55.10 136 GLY D CA 1
ATOM 10026 C C . GLY D 1 110 ? 12.963 -86.627 -7.538 1.00 60.56 136 GLY D C 1
ATOM 10027 O O . GLY D 1 110 ? 12.185 -87.343 -6.898 1.00 58.13 136 GLY D O 1
ATOM 10028 N N . LYS D 1 111 ? 13.868 -85.851 -6.939 1.00 59.51 137 LYS D N 1
ATOM 10029 C CA . LYS D 1 111 ? 13.978 -85.878 -5.483 1.00 63.27 137 LYS D CA 1
ATOM 10030 C C . LYS D 1 111 ? 12.746 -85.254 -4.831 1.00 60.32 137 LYS D C 1
ATOM 10031 O O . LYS D 1 111 ? 12.163 -85.834 -3.908 1.00 68.75 137 LYS D O 1
ATOM 10037 N N . LEU D 1 112 ? 12.332 -84.070 -5.295 1.00 55.57 138 LEU D N 1
ATOM 10038 C CA . LEU D 1 112 ? 11.108 -83.477 -4.761 1.00 60.89 138 LEU D CA 1
ATOM 10039 C C . LEU D 1 112 ? 9.896 -84.343 -5.071 1.00 61.38 138 LEU D C 1
ATOM 10040 O O . LEU D 1 112 ? 8.959 -84.413 -4.267 1.00 59.00 138 LEU D O 1
ATOM 10045 N N . SER D 1 113 ? 9.892 -85.006 -6.229 1.00 57.91 139 SER D N 1
ATOM 10046 C CA . SER D 1 113 ? 8.790 -85.904 -6.555 1.00 58.69 139 SER D CA 1
ATOM 10047 C C . SER D 1 113 ? 8.711 -87.050 -5.554 1.00 61.65 139 SER D C 1
ATOM 10048 O O . SER D 1 113 ? 7.615 -87.470 -5.165 1.00 62.82 139 SER D O 1
ATOM 10051 N N . ALA D 1 114 ? 9.865 -87.569 -5.125 1.00 61.25 140 ALA D N 1
ATOM 10052 C CA . ALA D 1 114 ? 9.886 -88.644 -4.139 1.00 64.46 140 ALA D CA 1
ATOM 10053 C C . ALA D 1 114 ? 9.423 -88.183 -2.764 1.00 63.20 140 ALA D C 1
ATOM 10054 O O . ALA D 1 114 ? 9.049 -89.020 -1.937 1.00 65.13 140 ALA D O 1
ATOM 10056 N N . MET D 1 115 ? 9.447 -86.879 -2.502 1.00 65.47 141 MET D N 1
ATOM 10057 C CA . MET D 1 115 ? 8.971 -86.318 -1.246 1.00 61.43 141 MET D CA 1
ATOM 10058 C C . MET D 1 115 ? 7.521 -85.858 -1.321 1.00 61.37 141 MET D C 1
ATOM 10059 O O . MET D 1 115 ? 7.004 -85.319 -0.337 1.00 61.72 141 MET D O 1
ATOM 10064 N N . GLY D 1 116 ? 6.858 -86.062 -2.456 1.00 61.38 142 GLY D N 1
ATOM 10065 C CA . GLY D 1 116 ? 5.501 -85.600 -2.649 1.00 60.94 142 GLY D CA 1
ATOM 10066 C C . GLY D 1 116 ? 5.367 -84.181 -3.153 1.00 59.17 142 GLY D C 1
ATOM 10067 O O . GLY D 1 116 ? 4.260 -83.631 -3.108 1.00 58.71 142 GLY D O 1
ATOM 10068 N N . LEU D 1 117 ? 6.452 -83.569 -3.634 1.00 60.55 143 LEU D N 1
ATOM 10069 C CA . LEU D 1 117 ? 6.425 -82.189 -4.109 1.00 55.90 143 LEU D CA 1
ATOM 10070 C C . LEU D 1 117 ? 6.835 -82.077 -5.574 1.00 55.09 143 LEU D C 1
ATOM 10071 O O . LEU D 1 117 ? 7.285 -81.011 -6.010 1.00 57.28 143 LEU D O 1
ATOM 10076 N N . GLY D 1 118 ? 6.691 -83.151 -6.343 1.00 58.82 144 GLY D N 1
ATOM 10077 C CA . GLY D 1 118 ? 6.973 -83.095 -7.760 1.00 57.68 144 GLY D CA 1
ATOM 10078 C C . GLY D 1 118 ? 5.885 -82.371 -8.529 1.00 58.73 144 GLY D C 1
ATOM 10079 O O . GLY D 1 118 ? 4.826 -82.025 -8.003 1.00 56.34 144 GLY D O 1
ATOM 10080 N N . TYR D 1 119 ? 6.164 -82.131 -9.812 1.00 57.39 145 TYR D N 1
ATOM 10081 C CA . TYR D 1 119 ? 5.192 -81.442 -10.654 1.00 55.14 145 TYR D CA 1
ATOM 10082 C C . TYR D 1 119 ? 3.865 -82.186 -10.676 1.00 58.13 145 TYR D C 1
ATOM 10083 O O . TYR D 1 119 ? 2.794 -81.568 -10.664 1.00 59.16 145 TYR D O 1
ATOM 10092 N N . GLU D 1 120 ? 3.921 -83.516 -10.719 1.00 59.52 146 GLU D N 1
ATOM 10093 C CA . GLU D 1 120 ? 2.705 -84.317 -10.772 1.00 66.86 146 GLU D CA 1
ATOM 10094 C C . GLU D 1 120 ? 1.802 -84.008 -9.584 1.00 65.00 146 GLU D C 1
ATOM 10095 O O . GLU D 1 120 ? 0.597 -83.783 -9.741 1.00 62.98 146 GLU D O 1
ATOM 10101 N N . ASP D 1 121 ? 2.380 -83.985 -8.381 1.00 61.42 147 ASP D N 1
ATOM 10102 C CA . ASP D 1 121 ? 1.603 -83.720 -7.175 1.00 61.79 147 ASP D CA 1
ATOM 10103 C C . ASP D 1 121 ? 1.110 -82.278 -7.123 1.00 56.83 147 ASP D C 1
ATOM 10104 O O . ASP D 1 121 ? -0.058 -82.026 -6.805 1.00 56.94 147 ASP D O 1
ATOM 10109 N N . ILE D 1 122 ? 1.981 -81.319 -7.444 1.00 54.65 148 ILE D N 1
ATOM 10110 C CA . ILE D 1 122 ? 1.632 -79.911 -7.272 1.00 53.36 148 ILE D CA 1
ATOM 10111 C C . ILE D 1 122 ? 0.591 -79.478 -8.297 1.00 59.17 148 ILE D C 1
ATOM 10112 O O . ILE D 1 122 ? -0.345 -78.738 -7.972 1.00 55.73 148 ILE D O 1
ATOM 10117 N N . ASP D 1 123 ? 0.739 -79.917 -9.549 1.00 54.91 149 ASP D N 1
ATOM 10118 C CA . ASP D 1 123 ? -0.228 -79.539 -10.574 1.00 56.79 149 ASP D CA 1
ATOM 10119 C C . ASP D 1 123 ? -1.629 -80.029 -10.234 1.00 56.54 149 ASP D C 1
ATOM 10120 O O . ASP D 1 123 ? -2.618 -79.373 -10.582 1.00 57.29 149 ASP D O 1
ATOM 10125 N N . GLU D 1 124 ? -1.737 -81.173 -9.554 1.00 55.87 150 GLU D N 1
ATOM 10126 C CA . GLU D 1 124 ? -3.047 -81.694 -9.175 1.00 57.94 150 GLU D CA 1
ATOM 10127 C C . GLU D 1 124 ? -3.819 -80.688 -8.328 1.00 59.66 150 GLU D C 1
ATOM 10128 O O . GLU D 1 124 ? -5.010 -80.452 -8.557 1.00 58.14 150 GLU D O 1
ATOM 10134 N N . ILE D 1 125 ? -3.156 -80.092 -7.331 1.00 56.32 151 ILE D N 1
ATOM 10135 C CA . ILE D 1 125 ? -3.824 -79.146 -6.440 1.00 56.05 151 ILE D CA 1
ATOM 10136 C C . ILE D 1 125 ? -3.653 -77.699 -6.879 1.00 57.14 151 ILE D C 1
ATOM 10137 O O . ILE D 1 125 ? -4.263 -76.804 -6.274 1.00 53.92 151 ILE D O 1
ATOM 10142 N N . ALA D 1 126 ? -2.849 -77.440 -7.911 1.00 53.80 152 ALA D N 1
ATOM 10143 C CA . ALA D 1 126 ? -2.649 -76.086 -8.432 1.00 51.43 152 ALA D CA 1
ATOM 10144 C C . ALA D 1 126 ? -2.470 -76.168 -9.942 1.00 55.05 152 ALA D C 1
ATOM 10145 O O . ALA D 1 126 ? -1.385 -75.907 -10.475 1.00 49.91 152 ALA D O 1
ATOM 10147 N N . PRO D 1 127 ? -3.532 -76.524 -10.670 1.00 52.13 153 PRO D N 1
ATOM 10148 C CA . PRO D 1 127 ? -3.404 -76.686 -12.129 1.00 56.44 153 PRO D CA 1
ATOM 10149 C C . PRO D 1 127 ? -2.994 -75.413 -12.849 1.00 52.03 153 PRO D C 1
ATOM 10150 O O . PRO D 1 127 ? -2.646 -75.477 -14.034 1.00 53.30 153 PRO D O 1
ATOM 10154 N N . HIS D 1 128 ? -3.018 -74.270 -12.171 1.00 49.93 154 HIS D N 1
ATOM 10155 C CA . HIS D 1 128 ? -2.598 -72.995 -12.732 1.00 50.78 154 HIS D CA 1
ATOM 10156 C C . HIS D 1 128 ? -1.102 -72.755 -12.593 1.00 51.19 154 HIS D C 1
ATOM 10157 O O . HIS D 1 128 ? -0.583 -71.804 -13.188 1.00 48.96 154 HIS D O 1
ATOM 10164 N N . ILE D 1 129 ? -0.402 -73.598 -11.833 1.00 47.65 155 ILE D N 1
ATOM 10165 C CA . ILE D 1 129 ? 0.926 -73.255 -11.342 1.00 51.08 155 ILE D CA 1
ATOM 10166 C C . ILE D 1 129 ? 1.947 -73.319 -12.469 1.00 46.16 155 ILE D C 1
ATOM 10167 O O . ILE D 1 129 ? 1.873 -74.177 -13.360 1.00 46.21 155 ILE D O 1
ATOM 10172 N N . ILE D 1 130 ? 2.909 -72.402 -12.430 1.00 49.52 156 ILE D N 1
ATOM 10173 C CA . ILE D 1 130 ? 4.092 -72.443 -13.281 1.00 44.14 156 ILE D CA 1
ATOM 10174 C C . ILE D 1 130 ? 5.202 -73.099 -12.469 1.00 45.55 156 ILE D C 1
ATOM 10175 O O . ILE D 1 130 ? 5.688 -72.529 -11.485 1.00 47.09 156 ILE D O 1
ATOM 10180 N N . TYR D 1 131 ? 5.596 -74.303 -12.872 1.00 44.80 157 TYR D N 1
ATOM 10181 C CA . TYR D 1 131 ? 6.557 -75.124 -12.142 1.00 45.18 157 TYR D CA 1
ATOM 10182 C C . TYR D 1 131 ? 7.876 -75.107 -12.905 1.00 44.50 157 TYR D C 1
ATOM 10183 O O . TYR D 1 131 ? 7.958 -75.625 -14.025 1.00 50.09 157 TYR D O 1
ATOM 10192 N N . CYS D 1 132 ? 8.906 -74.519 -12.300 1.00 43.96 158 CYS D N 1
ATOM 10193 C CA . CYS D 1 132 ? 10.202 -74.333 -12.941 1.00 43.29 158 CYS D CA 1
ATOM 10194 C C . CYS D 1 132 ? 11.263 -75.088 -12.156 1.00 46.25 158 CYS D C 1
ATOM 10195 O O . CYS D 1 132 ? 11.451 -74.835 -10.961 1.00 46.23 158 CYS D O 1
ATOM 10198 N N . SER D 1 133 ? 11.951 -76.009 -12.826 1.00 49.15 159 SER D N 1
ATOM 10199 C CA . SER D 1 133 ? 13.026 -76.790 -12.229 1.00 46.70 159 SER D CA 1
ATOM 10200 C C . SER D 1 133 ? 14.351 -76.404 -12.870 1.00 49.70 159 SER D C 1
ATOM 10201 O O . SER D 1 133 ? 14.487 -76.441 -14.097 1.00 47.06 159 SER D O 1
ATOM 10204 N N . ILE D 1 134 ? 15.322 -76.041 -12.039 1.00 49.26 160 ILE D N 1
ATOM 10205 C CA . ILE D 1 134 ? 16.656 -75.660 -12.488 1.00 47.38 160 ILE D CA 1
ATOM 10206 C C . ILE D 1 134 ? 17.613 -76.760 -12.051 1.00 50.10 160 ILE D C 1
ATOM 10207 O O . ILE D 1 134 ? 17.875 -76.930 -10.853 1.00 48.40 160 ILE D O 1
ATOM 10212 N N . THR D 1 135 ? 18.136 -77.506 -13.017 1.00 47.78 161 THR D N 1
ATOM 10213 C CA . THR D 1 135 ? 18.994 -78.658 -12.775 1.00 44.20 161 THR D CA 1
ATOM 10214 C C . THR D 1 135 ? 20.324 -78.480 -13.502 1.00 45.58 161 THR D C 1
ATOM 10215 O O . THR D 1 135 ? 20.570 -77.470 -14.166 1.00 42.80 161 THR D O 1
ATOM 10219 N N . GLY D 1 136 ? 21.189 -79.481 -13.364 1.00 44.26 162 GLY D N 1
ATOM 10220 C CA . GLY D 1 136 ? 22.484 -79.458 -14.013 1.00 45.93 162 GLY D CA 1
ATOM 10221 C C . GLY D 1 136 ? 22.448 -79.794 -15.491 1.00 47.93 162 GLY D C 1
ATOM 10222 O O . GLY D 1 136 ? 23.165 -79.180 -16.286 1.00 45.78 162 GLY D O 1
ATOM 10223 N N . TYR D 1 137 ? 21.627 -80.776 -15.872 1.00 47.37 163 TYR D N 1
ATOM 10224 C CA . TYR D 1 137 ? 21.641 -81.290 -17.235 1.00 51.32 163 TYR D CA 1
ATOM 10225 C C . TYR D 1 137 ? 20.258 -81.516 -17.829 1.00 49.61 163 TYR D C 1
ATOM 10226 O O . TYR D 1 137 ? 20.169 -82.012 -18.958 1.00 45.75 163 TYR D O 1
ATOM 10235 N N . GLY D 1 138 ? 19.190 -81.170 -17.127 1.00 46.35 164 GLY D N 1
ATOM 10236 C CA . GLY D 1 138 ? 17.839 -81.431 -17.580 1.00 49.71 164 GLY D CA 1
ATOM 10237 C C . GLY D 1 138 ? 17.168 -82.516 -16.753 1.00 52.05 164 GLY D C 1
ATOM 10238 O O . GLY D 1 138 ? 17.779 -83.177 -15.911 1.00 54.31 164 GLY D O 1
ATOM 10239 N N . GLN D 1 139 ? 15.873 -82.696 -17.019 1.00 54.18 165 GLN D N 1
ATOM 10240 C CA . GLN D 1 139 ? 15.081 -83.627 -16.221 1.00 52.09 165 GLN D CA 1
ATOM 10241 C C . GLN D 1 139 ? 15.365 -85.083 -16.571 1.00 55.13 165 GLN D C 1
ATOM 10242 O O . GLN D 1 139 ? 15.219 -85.958 -15.710 1.00 52.98 165 GLN D O 1
ATOM 10248 N N . THR D 1 140 ? 15.771 -85.364 -17.807 1.00 55.25 166 THR D N 1
ATOM 10249 C CA . THR D 1 140 ? 16.014 -86.724 -18.264 1.00 55.50 166 THR D CA 1
ATOM 10250 C C . THR D 1 140 ? 17.326 -86.782 -19.033 1.00 54.51 166 THR D C 1
ATOM 10251 O O . THR D 1 140 ? 17.891 -85.759 -19.427 1.00 53.09 166 THR D O 1
ATOM 10255 N N . GLY D 1 141 ? 17.809 -88.003 -19.249 1.00 56.03 167 GLY D N 1
ATOM 10256 C CA . GLY D 1 141 ? 19.031 -88.217 -19.985 1.00 58.22 167 GLY D CA 1
ATOM 10257 C C . GLY D 1 141 ? 20.024 -89.067 -19.221 1.00 55.96 167 GLY D C 1
ATOM 10258 O O . GLY D 1 141 ? 19.869 -89.320 -18.022 1.00 56.68 167 GLY D O 1
ATOM 10259 N N . PRO D 1 142 ? 21.077 -89.518 -19.907 1.00 59.49 168 PRO D N 1
ATOM 10260 C CA . PRO D 1 142 ? 22.030 -90.434 -19.256 1.00 59.06 168 PRO D CA 1
ATOM 10261 C C . PRO D 1 142 ? 22.686 -89.857 -18.012 1.00 58.86 168 PRO D C 1
ATOM 10262 O O . PRO D 1 142 ? 22.938 -90.601 -17.057 1.00 54.58 168 PRO D O 1
ATOM 10266 N N . ILE D 1 143 ? 22.981 -88.559 -17.991 1.00 56.46 169 ILE D N 1
ATOM 10267 C CA . ILE D 1 143 ? 23.661 -87.942 -16.859 1.00 55.31 169 ILE D CA 1
ATOM 10268 C C . ILE D 1 143 ? 22.762 -86.934 -16.143 1.00 55.41 169 ILE D C 1
ATOM 10269 O O . ILE D 1 143 ? 23.257 -86.065 -15.428 1.00 55.30 169 ILE D O 1
ATOM 10274 N N . SER D 1 144 ? 21.443 -87.044 -16.309 1.00 53.34 170 SER D N 1
ATOM 10275 C CA . SER D 1 144 ? 20.543 -86.072 -15.700 1.00 53.97 170 SER D CA 1
ATOM 10276 C C . SER D 1 144 ? 20.506 -86.169 -14.181 1.00 56.96 170 SER D C 1
ATOM 10277 O O . SER D 1 144 ? 20.010 -85.240 -13.533 1.00 55.14 170 SER D O 1
ATOM 10280 N N . GLN D 1 145 ? 21.014 -87.255 -13.601 1.00 52.08 171 GLN D N 1
ATOM 10281 C CA . GLN D 1 145 ? 20.997 -87.427 -12.155 1.00 52.24 171 GLN D CA 1
ATOM 10282 C C . GLN D 1 145 ? 22.183 -86.774 -11.455 1.00 52.09 171 GLN D C 1
ATOM 10283 O O . GLN D 1 145 ? 22.217 -86.758 -10.220 1.00 58.56 171 GLN D O 1
ATOM 10289 N N . ARG D 1 146 ? 23.145 -86.237 -12.201 1.00 53.08 172 ARG D N 1
ATOM 10290 C CA . ARG D 1 146 ? 24.272 -85.543 -11.593 1.00 52.93 172 ARG D CA 1
ATOM 10291 C C . ARG D 1 146 ? 23.853 -84.154 -11.132 1.00 57.94 172 ARG D C 1
ATOM 10292 O O . ARG D 1 146 ? 23.075 -83.468 -11.803 1.00 55.54 172 ARG D O 1
ATOM 10300 N N . ALA D 1 147 ? 24.382 -83.739 -9.985 1.00 52.84 173 ALA D N 1
ATOM 10301 C CA . ALA D 1 147 ? 24.104 -82.407 -9.473 1.00 49.14 173 ALA D CA 1
ATOM 10302 C C . ALA D 1 147 ? 24.800 -81.351 -10.325 1.00 52.91 173 ALA D C 1
ATOM 10303 O O . ALA D 1 147 ? 25.864 -81.589 -10.905 1.00 58.11 173 ALA D O 1
ATOM 10305 N N . GLY D 1 148 ? 24.185 -80.173 -10.397 1.00 52.80 174 GLY D N 1
ATOM 10306 C CA . GLY D 1 148 ? 24.700 -79.094 -11.220 1.00 54.31 174 GLY D CA 1
ATOM 10307 C C . GLY D 1 148 ? 25.698 -78.226 -10.481 1.00 51.01 174 GLY D C 1
ATOM 10308 O O . GLY D 1 148 ? 25.462 -77.823 -9.339 1.00 56.17 174 GLY D O 1
ATOM 10309 N N . TYR D 1 149 ? 26.816 -77.936 -11.144 1.00 48.08 175 TYR D N 1
ATOM 10310 C CA . TYR D 1 149 ? 27.830 -77.030 -10.626 1.00 51.00 175 TYR D CA 1
ATOM 10311 C C . TYR D 1 149 ? 28.336 -76.155 -11.761 1.00 53.48 175 TYR D C 1
ATOM 10312 O O . TYR D 1 149 ? 28.549 -76.635 -12.878 1.00 51.80 175 TYR D O 1
ATOM 10321 N N . ASP D 1 150 ? 28.523 -74.867 -11.469 1.00 48.78 176 ASP D N 1
ATOM 10322 C CA . ASP D 1 150 ? 28.917 -73.921 -12.506 1.00 49.59 176 ASP D CA 1
ATOM 10323 C C . ASP D 1 150 ? 30.236 -74.324 -13.154 1.00 49.34 176 ASP D C 1
ATOM 10324 O O . ASP D 1 150 ? 30.350 -74.361 -14.385 1.00 47.91 176 ASP D O 1
ATOM 10329 N N . ALA D 1 151 ? 31.248 -74.632 -12.339 1.00 47.27 177 ALA D N 1
ATOM 10330 C CA . ALA D 1 151 ? 32.561 -74.957 -12.888 1.00 51.27 177 ALA D CA 1
ATOM 10331 C C . ALA D 1 151 ? 32.517 -76.229 -13.725 1.00 51.47 177 ALA D C 1
ATOM 10332 O O . ALA D 1 151 ? 33.165 -76.313 -14.775 1.00 51.20 177 ALA D O 1
ATOM 10334 N N . VAL D 1 152 ? 31.752 -77.228 -13.281 1.00 56.42 178 VAL D N 1
ATOM 10335 C CA . VAL D 1 152 ? 31.652 -78.470 -14.040 1.00 51.89 178 VAL D CA 1
ATOM 10336 C C . VAL D 1 152 ? 30.890 -78.243 -15.338 1.00 48.81 178 VAL D C 1
ATOM 10337 O O . VAL D 1 152 ? 31.302 -78.709 -16.407 1.00 46.20 178 VAL D O 1
ATOM 10341 N N . ALA D 1 153 ? 29.769 -77.521 -15.271 1.00 47.05 179 ALA D N 1
ATOM 10342 C CA . ALA D 1 153 ? 28.983 -77.271 -16.474 1.00 54.18 179 ALA D CA 1
ATOM 10343 C C . ALA D 1 153 ? 29.796 -76.517 -17.518 1.00 50.59 179 ALA D C 1
ATOM 10344 O O . ALA D 1 153 ? 29.769 -76.863 -18.705 1.00 53.75 179 ALA D O 1
ATOM 10346 N N . SER D 1 154 ? 30.526 -75.482 -17.098 1.00 46.21 180 SER D N 1
ATOM 10347 C CA . SER D 1 154 ? 31.330 -74.722 -18.049 1.00 53.62 180 SER D CA 1
ATOM 10348 C C . SER D 1 154 ? 32.445 -75.571 -18.648 1.00 51.93 180 SER D C 1
ATOM 10349 O O . SER D 1 154 ? 32.912 -75.285 -19.757 1.00 51.59 180 SER D O 1
ATOM 10352 N N . ALA D 1 155 ? 32.882 -76.614 -17.940 1.00 53.81 181 ALA D N 1
ATOM 10353 C CA . ALA D 1 155 ? 33.898 -77.511 -18.482 1.00 50.74 181 ALA D CA 1
ATOM 10354 C C . ALA D 1 155 ? 33.304 -78.474 -19.503 1.00 51.49 181 ALA D C 1
ATOM 10355 O O . ALA D 1 155 ? 33.827 -78.613 -20.614 1.00 51.20 181 ALA D O 1
ATOM 10357 N N . VAL D 1 156 ? 32.211 -79.150 -19.143 1.00 51.10 182 VAL D N 1
ATOM 10358 C CA . VAL D 1 156 ? 31.614 -80.118 -20.057 1.00 47.30 182 VAL D CA 1
ATOM 10359 C C . VAL D 1 156 ? 30.987 -79.416 -21.253 1.00 52.69 182 VAL D C 1
ATOM 10360 O O . VAL D 1 156 ? 30.920 -79.984 -22.350 1.00 51.17 182 VAL D O 1
ATOM 10364 N N . SER D 1 157 ? 30.520 -78.180 -21.073 1.00 47.01 183 SER D N 1
ATOM 10365 C CA . SER D 1 157 ? 29.812 -77.477 -22.134 1.00 51.02 183 SER D CA 1
ATOM 10366 C C . SER D 1 157 ? 30.743 -76.880 -23.182 1.00 46.63 183 SER D C 1
ATOM 10367 O O . SER D 1 157 ? 30.268 -76.488 -24.253 1.00 51.08 183 SER D O 1
ATOM 10370 N N . GLY D 1 158 ? 32.044 -76.793 -22.906 1.00 47.06 184 GLY D N 1
ATOM 10371 C CA . GLY D 1 158 ? 32.999 -76.270 -23.858 1.00 51.16 184 GLY D CA 1
ATOM 10372 C C . GLY D 1 158 ? 33.480 -74.861 -23.584 1.00 54.95 184 GLY D C 1
ATOM 10373 O O . GLY D 1 158 ? 34.383 -74.388 -24.285 1.00 50.59 184 GLY D O 1
ATOM 10374 N N . LEU D 1 159 ? 32.906 -74.175 -22.593 1.00 49.02 185 LEU D N 1
ATOM 10375 C CA . LEU D 1 159 ? 33.312 -72.799 -22.324 1.00 50.63 185 LEU D CA 1
ATOM 10376 C C . LEU D 1 159 ? 34.757 -72.725 -21.844 1.00 51.87 185 LEU D C 1
ATOM 10377 O O . LEU D 1 159 ? 35.517 -71.856 -22.285 1.00 52.37 185 LEU D O 1
ATOM 10382 N N . MET D 1 160 ? 35.155 -73.622 -20.939 1.00 50.00 186 MET D N 1
ATOM 10383 C CA . MET D 1 160 ? 36.510 -73.565 -20.400 1.00 50.42 186 MET D CA 1
ATOM 10384 C C . MET D 1 160 ? 37.555 -73.798 -21.485 1.00 50.73 186 MET D C 1
ATOM 10385 O O . MET D 1 160 ? 38.600 -73.138 -21.502 1.00 52.29 186 MET D O 1
ATOM 10390 N N . HIS D 1 161 ? 37.294 -74.735 -22.400 1.00 49.07 187 HIS D N 1
ATOM 10391 C CA . HIS D 1 161 ? 38.277 -75.043 -23.434 1.00 52.00 187 HIS D CA 1
ATOM 10392 C C . HIS D 1 161 ? 38.597 -73.829 -24.299 1.00 52.77 187 HIS D C 1
ATOM 10393 O O . HIS D 1 161 ? 39.736 -73.681 -24.758 1.00 52.83 187 HIS D O 1
ATOM 10400 N N . ILE D 1 162 ? 37.618 -72.955 -24.532 1.00 51.23 188 ILE D N 1
ATOM 10401 C CA . ILE D 1 162 ? 37.801 -71.794 -25.398 1.00 57.10 188 ILE D CA 1
ATOM 10402 C C . ILE D 1 162 ? 38.076 -70.522 -24.602 1.00 52.26 188 ILE D C 1
ATOM 10403 O O . ILE D 1 162 ? 38.045 -69.424 -25.166 1.00 54.59 188 ILE D O 1
ATOM 10408 N N . THR D 1 163 ? 38.346 -70.643 -23.305 1.00 55.32 189 THR D N 1
ATOM 10409 C CA . THR D 1 163 ? 38.603 -69.498 -22.438 1.00 50.11 189 THR D CA 1
ATOM 10410 C C . THR D 1 163 ? 39.958 -69.678 -21.771 1.00 53.47 189 THR D C 1
ATOM 10411 O O . THR D 1 163 ? 40.204 -70.701 -21.122 1.00 58.00 189 THR D O 1
ATOM 10415 N N . GLY D 1 164 ? 40.832 -68.687 -21.931 1.00 55.99 190 GLY D N 1
ATOM 10416 C CA . GLY D 1 164 ? 42.144 -68.718 -21.333 1.00 56.63 190 GLY D CA 1
ATOM 10417 C C . GLY D 1 164 ? 43.194 -68.067 -22.210 1.00 59.40 190 GLY D C 1
ATOM 10418 O O . GLY D 1 164 ? 42.939 -67.703 -23.363 1.00 60.76 190 GLY D O 1
ATOM 10419 N N . PRO D 1 165 ? 44.403 -67.906 -21.676 1.00 64.82 191 PRO D N 1
ATOM 10420 C CA . PRO D 1 165 ? 45.471 -67.274 -22.459 1.00 62.96 191 PRO D CA 1
ATOM 10421 C C . PRO D 1 165 ? 45.835 -68.109 -23.676 1.00 68.22 191 PRO D C 1
ATOM 10422 O O . PRO D 1 165 ? 45.858 -69.340 -23.625 1.00 68.92 191 PRO D O 1
ATOM 10426 N N . GLU D 1 166 ? 46.116 -67.424 -24.782 1.00 75.84 192 GLU D N 1
ATOM 10427 C CA . GLU D 1 166 ? 46.534 -68.114 -25.994 1.00 77.73 192 GLU D CA 1
ATOM 10428 C C . GLU D 1 166 ? 47.799 -68.911 -25.713 1.00 80.83 192 GLU D C 1
ATOM 10429 O O . GLU D 1 166 ? 48.800 -68.360 -25.244 1.00 84.19 192 GLU D O 1
ATOM 10435 N N . ASN D 1 167 ? 47.751 -70.213 -25.992 1.00 70.97 193 ASN D N 1
ATOM 10436 C CA . ASN D 1 167 ? 48.866 -71.113 -25.716 1.00 71.48 193 ASN D CA 1
ATOM 10437 C C . ASN D 1 167 ? 49.051 -71.340 -24.218 1.00 75.28 193 ASN D C 1
ATOM 10438 O O . ASN D 1 167 ? 50.175 -71.511 -23.743 1.00 74.18 193 ASN D O 1
ATOM 10443 N N . GLY D 1 168 ? 47.952 -71.339 -23.466 1.00 72.17 194 GLY D N 1
ATOM 10444 C CA . GLY D 1 168 ? 48.006 -71.546 -22.033 1.00 68.78 194 GLY D CA 1
ATOM 10445 C C . GLY D 1 168 ? 46.893 -72.437 -21.522 1.00 67.37 194 GLY D C 1
ATOM 10446 O O . GLY D 1 168 ? 46.112 -72.978 -22.310 1.00 67.44 194 GLY D O 1
ATOM 10447 N N . ASP D 1 169 ? 46.802 -72.587 -20.202 1.00 70.14 195 ASP D N 1
ATOM 10448 C CA . ASP D 1 169 ? 45.810 -73.466 -19.605 1.00 68.44 195 ASP D CA 1
ATOM 10449 C C . ASP D 1 169 ? 44.424 -72.823 -19.621 1.00 69.84 195 ASP D C 1
ATOM 10450 O O . ASP D 1 169 ? 44.299 -71.595 -19.639 1.00 68.53 195 ASP D O 1
ATOM 10455 N N . PRO D 1 170 ? 43.368 -73.635 -19.612 1.00 65.61 196 PRO D N 1
ATOM 10456 C CA . PRO D 1 170 ? 42.012 -73.080 -19.540 1.00 66.03 196 PRO D CA 1
ATOM 10457 C C . PRO D 1 170 ? 41.772 -72.349 -18.227 1.00 60.13 196 PRO D C 1
ATOM 10458 O O . PRO D 1 170 ? 42.420 -72.605 -17.209 1.00 55.74 196 PRO D O 1
ATOM 10462 N N . VAL D 1 171 ? 40.809 -71.426 -18.263 1.00 59.38 197 VAL D N 1
ATOM 10463 C CA . VAL D 1 171 ? 40.430 -70.630 -17.103 1.00 58.23 197 VAL D CA 1
ATOM 10464 C C . VAL D 1 171 ? 38.910 -70.573 -17.032 1.00 55.09 197 VAL D C 1
ATOM 10465 O O . VAL D 1 171 ? 38.209 -70.757 -18.029 1.00 52.19 197 VAL D O 1
ATOM 10469 N N . ARG D 1 172 ? 38.409 -70.311 -15.837 1.00 56.30 198 ARG D N 1
ATOM 10470 C CA . ARG D 1 172 ? 36.975 -70.160 -15.660 1.00 53.75 198 ARG D CA 1
ATOM 10471 C C . ARG D 1 172 ? 36.606 -68.689 -15.532 1.00 54.31 198 ARG D C 1
ATOM 10472 O O . ARG D 1 172 ? 37.410 -67.880 -15.057 1.00 57.53 198 ARG D O 1
ATOM 10480 N N . PRO D 1 173 ? 35.402 -68.306 -15.953 1.00 51.00 199 PRO D N 1
ATOM 10481 C CA . PRO D 1 173 ? 34.950 -66.933 -15.708 1.00 52.93 199 PRO D CA 1
ATOM 10482 C C . PRO D 1 173 ? 35.003 -66.615 -14.221 1.00 55.33 199 PRO D C 1
ATOM 10483 O O . PRO D 1 173 ? 34.742 -67.472 -13.374 1.00 54.74 199 PRO D O 1
ATOM 10487 N N . GLY D 1 174 ? 35.342 -65.362 -13.908 1.00 54.11 200 GLY D N 1
ATOM 10488 C CA . GLY D 1 174 ? 35.485 -64.971 -12.515 1.00 52.25 200 GLY D CA 1
ATOM 10489 C C . GLY D 1 174 ? 34.248 -65.244 -11.683 1.00 51.07 200 GLY D C 1
ATOM 10490 O O . GLY D 1 174 ? 34.353 -65.583 -10.501 1.00 54.54 200 GLY D O 1
ATOM 10491 N N . VAL D 1 175 ? 33.066 -65.102 -12.277 1.00 54.27 201 VAL D N 1
ATOM 10492 C CA . VAL D 1 175 ? 31.811 -65.405 -11.606 1.00 52.07 201 VAL D CA 1
ATOM 10493 C C . VAL D 1 175 ? 31.113 -66.530 -12.358 1.00 50.29 201 VAL D C 1
ATOM 10494 O O . VAL D 1 175 ? 31.436 -66.841 -13.508 1.00 52.38 201 VAL D O 1
ATOM 10498 N N . ALA D 1 176 ? 30.135 -67.142 -11.688 1.00 49.02 202 ALA D N 1
ATOM 10499 C CA . ALA D 1 176 ? 29.424 -68.304 -12.222 1.00 48.40 202 ALA D CA 1
ATOM 10500 C C . ALA D 1 176 ? 28.426 -67.847 -13.288 1.00 44.07 202 ALA D C 1
ATOM 10501 O O . ALA D 1 176 ? 27.208 -67.842 -13.098 1.00 40.50 202 ALA D O 1
ATOM 10503 N N . MET D 1 177 ? 28.977 -67.458 -14.442 1.00 44.88 203 MET D N 1
ATOM 10504 C CA . MET D 1 177 ? 28.140 -66.961 -15.529 1.00 42.97 203 MET D CA 1
ATOM 10505 C C . MET D 1 177 ? 27.202 -68.039 -16.053 1.00 42.34 203 MET D C 1
ATOM 10506 O O . MET D 1 177 ? 26.108 -67.728 -16.536 1.00 43.69 203 MET D O 1
ATOM 10511 N N . THR D 1 178 ? 27.613 -69.307 -15.978 1.00 42.14 204 THR D N 1
ATOM 10512 C CA . THR D 1 178 ? 26.726 -70.389 -16.394 1.00 41.39 204 THR D CA 1
ATOM 10513 C C . THR D 1 178 ? 25.510 -70.484 -15.481 1.00 39.99 204 THR D C 1
ATOM 10514 O O . THR D 1 178 ? 24.382 -70.661 -15.957 1.00 39.36 204 THR D O 1
ATOM 10518 N N . ASP D 1 179 ? 25.721 -70.386 -14.166 1.00 41.97 205 ASP D N 1
ATOM 10519 C CA . ASP D 1 179 ? 24.599 -70.339 -13.233 1.00 41.90 205 ASP D CA 1
ATOM 10520 C C . ASP D 1 179 ? 23.713 -69.127 -13.503 1.00 42.22 205 ASP D C 1
ATOM 10521 O O . ASP D 1 179 ? 22.483 -69.240 -13.563 1.00 39.44 205 ASP D O 1
ATOM 10526 N N . LEU D 1 180 ? 24.327 -67.954 -13.666 1.00 39.61 206 LEU D N 1
ATOM 10527 C CA . LEU D 1 180 ? 23.555 -66.728 -13.840 1.00 41.80 206 LEU D CA 1
ATOM 10528 C C . LEU D 1 180 ? 22.779 -66.738 -15.152 1.00 40.95 206 LEU D C 1
ATOM 10529 O O . LEU D 1 180 ? 21.613 -66.326 -15.193 1.00 38.77 206 LEU D O 1
ATOM 10534 N N . ALA D 1 181 ? 23.409 -67.195 -16.235 1.00 38.72 207 ALA D N 1
ATOM 10535 C CA . ALA D 1 181 ? 22.699 -67.319 -17.504 1.00 40.06 207 ALA D CA 1
ATOM 10536 C C . ALA D 1 181 ? 21.489 -68.233 -17.360 1.00 41.67 207 ALA D C 1
ATOM 10537 O O . ALA D 1 181 ? 20.393 -67.915 -17.838 1.00 39.99 207 ALA D O 1
ATOM 10539 N N . THR D 1 182 ? 21.670 -69.383 -16.704 1.00 38.55 208 THR D N 1
ATOM 10540 C CA . THR D 1 182 ? 20.541 -70.273 -16.454 1.00 39.23 208 THR D CA 1
ATOM 10541 C C . THR D 1 182 ? 19.457 -69.568 -15.649 1.00 39.97 208 THR D C 1
ATOM 10542 O O . THR D 1 182 ? 18.264 -69.703 -15.947 1.00 38.74 208 THR D O 1
ATOM 10546 N N . GLY D 1 183 ? 19.854 -68.815 -14.621 1.00 38.88 209 GLY D N 1
ATOM 10547 C CA . GLY D 1 183 ? 18.879 -68.054 -13.855 1.00 40.27 209 GLY D CA 1
ATOM 10548 C C . GLY D 1 183 ? 18.128 -67.047 -14.704 1.00 42.19 209 GLY D C 1
ATOM 10549 O O . GLY D 1 183 ? 16.917 -66.867 -14.547 1.00 39.68 209 GLY D O 1
ATOM 10550 N N . LEU D 1 184 ? 18.835 -66.372 -15.613 1.00 38.44 210 LEU D N 1
ATOM 10551 C CA . LEU D 1 184 ? 18.172 -65.409 -16.486 1.00 38.95 210 LEU D CA 1
ATOM 10552 C C . LEU D 1 184 ? 17.252 -66.111 -17.477 1.00 39.39 210 LEU D C 1
ATOM 10553 O O . LEU D 1 184 ? 16.160 -65.613 -17.776 1.00 41.61 210 LEU D O 1
ATOM 10558 N N . TYR D 1 185 ? 17.674 -67.264 -18.001 1.00 38.00 211 TYR D N 1
ATOM 10559 C CA . TYR D 1 185 ? 16.774 -68.076 -18.813 1.00 38.77 211 TYR D CA 1
ATOM 10560 C C . TYR D 1 185 ? 15.493 -68.387 -18.048 1.00 44.98 211 TYR D C 1
ATOM 10561 O O . TYR D 1 185 ? 14.384 -68.237 -18.574 1.00 41.47 211 TYR D O 1
ATOM 10570 N N . ALA D 1 186 ? 15.632 -68.830 -16.795 1.00 39.93 212 ALA D N 1
ATOM 10571 C CA . ALA D 1 186 ? 14.464 -69.188 -15.997 1.00 39.11 212 ALA D CA 1
ATOM 10572 C C . ALA D 1 186 ? 13.603 -67.967 -15.695 1.00 38.93 212 ALA D C 1
ATOM 10573 O O . ALA D 1 186 ? 12.370 -68.044 -15.735 1.00 39.17 212 ALA D O 1
ATOM 10575 N N . TYR D 1 187 ? 14.234 -66.834 -15.380 1.00 38.74 213 TYR D N 1
ATOM 10576 C CA . TYR D 1 187 ? 13.467 -65.642 -15.037 1.00 38.88 213 TYR D CA 1
ATOM 10577 C C . TYR D 1 187 ? 12.627 -65.166 -16.215 1.00 42.24 213 TYR D C 1
ATOM 10578 O O . TYR D 1 187 ? 11.525 -64.641 -16.018 1.00 43.52 213 TYR D O 1
ATOM 10587 N N . GLY D 1 188 ? 13.109 -65.367 -17.439 1.00 38.38 214 GLY D N 1
ATOM 10588 C CA . GLY D 1 188 ? 12.307 -65.094 -18.615 1.00 40.58 214 GLY D CA 1
ATOM 10589 C C . GLY D 1 188 ? 11.308 -66.197 -18.901 1.00 40.64 214 GLY D C 1
ATOM 10590 O O . GLY D 1 188 ? 10.157 -65.928 -19.260 1.00 38.79 214 GLY D O 1
ATOM 10591 N N . ALA D 1 189 ? 11.740 -67.451 -18.737 1.00 38.70 215 ALA D N 1
ATOM 10592 C CA . ALA D 1 189 ? 10.856 -68.581 -19.007 1.00 43.67 215 ALA D CA 1
ATOM 10593 C C . ALA D 1 189 ? 9.652 -68.575 -18.075 1.00 42.40 215 ALA D C 1
ATOM 10594 O O . ALA D 1 189 ? 8.527 -68.868 -18.499 1.00 40.08 215 ALA D O 1
ATOM 10596 N N . ILE D 1 190 ? 9.866 -68.242 -16.801 1.00 39.65 216 ILE D N 1
ATOM 10597 C CA . ILE D 1 190 ? 8.757 -68.200 -15.854 1.00 41.92 216 ILE D CA 1
ATOM 10598 C C . ILE D 1 190 ? 7.715 -67.187 -16.304 1.00 40.17 216 ILE D C 1
ATOM 10599 O O . ILE D 1 190 ? 6.506 -67.439 -16.232 1.00 40.71 216 ILE D O 1
ATOM 10604 N N . MET D 1 191 ? 8.165 -66.025 -16.778 1.00 39.70 217 MET D N 1
ATOM 10605 C CA . MET D 1 191 ? 7.227 -65.007 -17.236 1.00 39.80 217 MET D CA 1
ATOM 10606 C C . MET D 1 191 ? 6.527 -65.428 -18.524 1.00 39.95 217 MET D C 1
ATOM 10607 O O . MET D 1 191 ? 5.374 -65.046 -18.755 1.00 40.28 217 MET D O 1
ATOM 10612 N N . ALA D 1 192 ? 7.194 -66.223 -19.365 1.00 39.74 218 ALA D N 1
ATOM 10613 C CA . ALA D 1 192 ? 6.512 -66.808 -20.516 1.00 41.08 218 ALA D CA 1
ATOM 10614 C C . ALA D 1 192 ? 5.406 -67.756 -20.070 1.00 44.36 218 ALA D C 1
ATOM 10615 O O . ALA D 1 192 ? 4.326 -67.793 -20.673 1.00 41.38 218 ALA D O 1
ATOM 10617 N N . GLY D 1 193 ? 5.657 -68.532 -19.013 1.00 42.08 219 GLY D N 1
ATOM 10618 C CA . GLY D 1 193 ? 4.618 -69.401 -18.484 1.00 41.99 219 GLY D CA 1
ATOM 10619 C C . GLY D 1 193 ? 3.425 -68.626 -17.959 1.00 42.30 219 GLY D C 1
ATOM 10620 O O . GLY D 1 193 ? 2.274 -69.005 -18.193 1.00 43.08 219 GLY D O 1
ATOM 10621 N N . LEU D 1 194 ? 3.682 -67.533 -17.236 1.00 41.83 220 LEU D N 1
ATOM 10622 C CA . LEU D 1 194 ? 2.589 -66.691 -16.760 1.00 42.72 220 LEU D CA 1
ATOM 10623 C C . LEU D 1 194 ? 1.757 -66.167 -17.924 1.00 46.07 220 LEU D C 1
ATOM 10624 O O . LEU D 1 194 ? 0.522 -66.179 -17.869 1.00 48.49 220 LEU D O 1
ATOM 10629 N N . ILE D 1 195 ? 2.416 -65.694 -18.984 1.00 41.72 221 ILE D N 1
ATOM 10630 C CA . ILE D 1 195 ? 1.690 -65.222 -20.161 1.00 45.83 221 ILE D CA 1
ATOM 10631 C C . ILE D 1 195 ? 0.802 -66.330 -20.719 1.00 46.38 221 ILE D C 1
ATOM 10632 O O . ILE D 1 195 ? -0.375 -66.109 -21.031 1.00 48.04 221 ILE D O 1
ATOM 10637 N N . GLN D 1 196 ? 1.352 -67.543 -20.850 1.00 43.45 222 GLN D N 1
ATOM 10638 C CA . GLN D 1 196 ? 0.551 -68.670 -21.323 1.00 49.39 222 GLN D CA 1
ATOM 10639 C C . GLN D 1 196 ? -0.618 -68.952 -20.389 1.00 51.42 222 GLN D C 1
ATOM 10640 O O . GLN D 1 196 ? -1.740 -69.200 -20.846 1.00 51.45 222 GLN D O 1
ATOM 10646 N N . LYS D 1 197 ? -0.384 -68.899 -19.076 1.00 50.99 223 LYS D N 1
ATOM 10647 C CA . LYS D 1 197 ? -1.481 -69.124 -18.144 1.00 49.91 223 LYS D CA 1
ATOM 10648 C C . LYS D 1 197 ? -2.552 -68.060 -18.310 1.00 49.17 223 LYS D C 1
ATOM 10649 O O . LYS D 1 197 ? -3.747 -68.344 -18.166 1.00 52.55 223 LYS D O 1
ATOM 10655 N N . TYR D 1 198 ? -2.139 -66.832 -18.623 1.00 51.39 224 TYR D N 1
ATOM 10656 C CA . TYR D 1 198 ? -3.092 -65.755 -18.851 1.00 47.41 224 TYR D CA 1
ATOM 10657 C C . TYR D 1 198 ? -3.979 -66.059 -20.052 1.00 56.96 224 TYR D C 1
ATOM 10658 O O . TYR D 1 198 ? -5.134 -65.617 -20.102 1.00 57.47 224 TYR D O 1
ATOM 10667 N N . LYS D 1 199 ? -3.452 -66.804 -21.029 1.00 59.56 225 LYS D N 1
ATOM 10668 C CA . LYS D 1 199 ? -4.175 -67.176 -22.241 1.00 62.72 225 LYS D CA 1
ATOM 10669 C C . LYS D 1 199 ? -5.028 -68.426 -22.047 1.00 64.90 225 LYS D C 1
ATOM 10670 O O . LYS D 1 199 ? -6.204 -68.442 -22.421 1.00 68.08 225 LYS D O 1
ATOM 10676 N N . THR D 1 200 ? -4.450 -69.476 -21.459 1.00 63.32 226 THR D N 1
ATOM 10677 C CA . THR D 1 200 ? -5.110 -70.771 -21.344 1.00 58.50 226 THR D CA 1
ATOM 10678 C C . THR D 1 200 ? -5.768 -71.014 -19.993 1.00 60.25 226 THR D C 1
ATOM 10679 O O . THR D 1 200 ? -6.629 -71.896 -19.895 1.00 64.45 226 THR D O 1
ATOM 10683 N N . GLY D 1 201 ? -5.392 -70.265 -18.960 1.00 59.80 227 GLY D N 1
ATOM 10684 C CA . GLY D 1 201 ? -5.867 -70.535 -17.621 1.00 58.13 227 GLY D CA 1
ATOM 10685 C C . GLY D 1 201 ? -5.243 -71.738 -16.950 1.00 59.76 227 GLY D C 1
ATOM 10686 O O . GLY D 1 201 ? -5.643 -72.080 -15.832 1.00 59.50 227 GLY D O 1
ATOM 10687 N N . LYS D 1 202 ? -4.290 -72.399 -17.596 1.00 57.63 228 LYS D N 1
ATOM 10688 C CA . LYS D 1 202 ? -3.597 -73.545 -17.033 1.00 55.93 228 LYS D CA 1
ATOM 10689 C C . LYS D 1 202 ? -2.103 -73.255 -16.986 1.00 55.05 228 LYS D C 1
ATOM 10690 O O . LYS D 1 202 ? -1.590 -72.411 -17.727 1.00 54.45 228 LYS D O 1
ATOM 10696 N N . GLY D 1 203 ? -1.406 -73.970 -16.105 1.00 51.26 229 GLY D N 1
ATOM 10697 C CA . GLY D 1 203 ? 0.027 -73.834 -15.959 1.00 48.22 229 GLY D CA 1
ATOM 10698 C C . GLY D 1 203 ? 0.797 -74.781 -16.859 1.00 52.13 229 GLY D C 1
ATOM 10699 O O . GLY D 1 203 ? 0.267 -75.369 -17.804 1.00 53.38 229 GLY D O 1
ATOM 10700 N N . LEU D 1 204 ? 2.084 -74.918 -16.554 1.00 48.16 230 LEU D N 1
ATOM 10701 C CA . LEU D 1 204 ? 2.949 -75.810 -17.313 1.00 49.20 230 LEU D CA 1
ATOM 10702 C C . LEU D 1 204 ? 4.230 -76.043 -16.525 1.00 47.79 230 LEU D C 1
ATOM 10703 O O . LEU D 1 204 ? 4.465 -75.432 -15.480 1.00 46.81 230 LEU D O 1
ATOM 10708 N N . PHE D 1 205 ? 5.058 -76.943 -17.049 1.00 49.90 231 PHE D N 1
ATOM 10709 C CA . PHE D 1 205 ? 6.342 -77.292 -16.461 1.00 47.56 231 PHE D CA 1
ATOM 10710 C C . PHE D 1 205 ? 7.471 -76.732 -17.314 1.00 50.06 231 PHE D C 1
ATOM 10711 O O . PHE D 1 205 ? 7.415 -76.784 -18.547 1.00 51.60 231 PHE D O 1
ATOM 10719 N N . ILE D 1 206 ? 8.498 -76.203 -16.653 1.00 45.58 232 ILE D N 1
ATOM 10720 C CA . ILE D 1 206 ? 9.630 -75.573 -17.321 1.00 46.02 232 ILE D CA 1
ATOM 10721 C C . ILE D 1 206 ? 10.905 -76.290 -16.900 1.00 50.77 232 ILE D C 1
ATOM 10722 O O . ILE D 1 206 ? 11.153 -76.476 -15.703 1.00 47.86 232 ILE D O 1
ATOM 10727 N N . ASP D 1 207 ? 11.716 -76.675 -17.884 1.00 47.00 233 ASP D N 1
ATOM 10728 C CA . ASP D 1 207 ? 12.978 -77.371 -17.657 1.00 47.93 233 ASP D CA 1
ATOM 10729 C C . ASP D 1 207 ? 14.125 -76.450 -18.062 1.00 50.24 233 ASP D C 1
ATOM 10730 O O . ASP D 1 207 ? 14.350 -76.215 -19.254 1.00 48.15 233 ASP D O 1
ATOM 10735 N N . CYS D 1 208 ? 14.845 -75.933 -17.068 1.00 46.82 234 CYS D N 1
ATOM 10736 C CA . CYS D 1 208 ? 16.078 -75.185 -17.275 1.00 46.37 234 CYS D CA 1
ATOM 10737 C C . CYS D 1 208 ? 17.245 -75.959 -16.679 1.00 44.83 234 CYS D C 1
ATOM 10738 O O . CYS D 1 208 ? 17.104 -76.597 -15.631 1.00 45.18 234 CYS D O 1
ATOM 10741 N N . ASN D 1 209 ? 18.399 -75.903 -17.344 1.00 41.93 235 ASN D N 1
ATOM 10742 C CA . ASN D 1 209 ? 19.580 -76.589 -16.839 1.00 46.50 235 ASN D CA 1
ATOM 10743 C C . ASN D 1 209 ? 20.833 -75.879 -17.330 1.00 41.93 235 ASN D C 1
ATOM 10744 O O . ASN D 1 209 ? 20.822 -75.185 -18.350 1.00 41.83 235 ASN D O 1
ATOM 10749 N N . LEU D 1 210 ? 21.922 -76.065 -16.578 1.00 42.22 236 LEU D N 1
ATOM 10750 C CA . LEU D 1 210 ? 23.168 -75.367 -16.882 1.00 41.58 236 LEU D CA 1
ATOM 10751 C C . LEU D 1 210 ? 23.729 -75.789 -18.233 1.00 41.39 236 LEU D C 1
ATOM 10752 O O . LEU D 1 210 ? 24.228 -74.952 -18.994 1.00 44.84 236 LEU D O 1
ATOM 10757 N N . LEU D 1 211 ? 23.670 -77.086 -18.544 1.00 41.91 237 LEU D N 1
ATOM 10758 C CA . LEU D 1 211 ? 24.239 -77.572 -19.796 1.00 45.08 237 LEU D CA 1
ATOM 10759 C C . LEU D 1 211 ? 23.575 -76.904 -20.993 1.00 43.33 237 LEU D C 1
ATOM 10760 O O . LEU D 1 211 ? 24.253 -76.348 -21.865 1.00 41.48 237 LEU D O 1
ATOM 10765 N N . SER D 1 212 ? 22.242 -76.939 -21.044 1.00 42.50 238 SER D N 1
ATOM 10766 C CA . SER D 1 212 ? 21.534 -76.336 -22.168 1.00 42.31 238 SER D CA 1
ATOM 10767 C C . SER D 1 212 ? 21.825 -74.844 -22.263 1.00 45.36 238 SER D C 1
ATOM 10768 O O . SER D 1 212 ? 22.053 -74.316 -23.358 1.00 42.92 238 SER D O 1
ATOM 10771 N N . SER D 1 213 ? 21.826 -74.148 -21.124 1.00 41.30 239 SER D N 1
ATOM 10772 C CA . SER D 1 213 ? 22.069 -72.709 -21.134 1.00 39.30 239 SER D CA 1
ATOM 10773 C C . SER D 1 213 ? 23.433 -72.384 -21.730 1.00 42.25 239 SER D C 1
ATOM 10774 O O . SER D 1 213 ? 23.554 -71.501 -22.587 1.00 41.63 239 SER D O 1
ATOM 10777 N N . GLN D 1 214 ? 24.477 -73.085 -21.284 1.00 43.84 240 GLN D N 1
ATOM 10778 C CA . GLN D 1 214 ? 25.825 -72.744 -21.727 1.00 42.17 240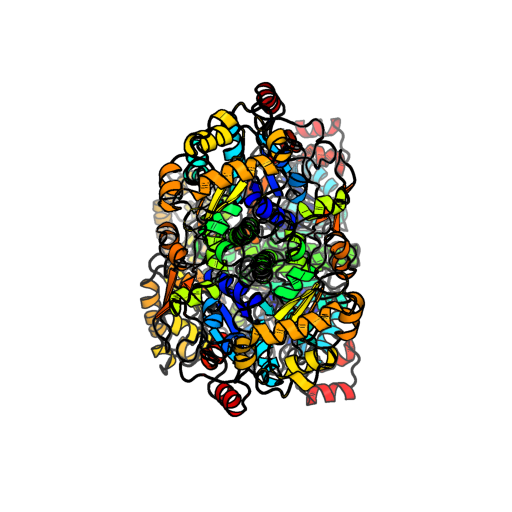 GLN D CA 1
ATOM 10779 C C . GLN D 1 214 ? 26.065 -73.175 -23.171 1.00 41.19 240 GLN D C 1
ATOM 10780 O O . GLN D 1 214 ? 26.717 -72.455 -23.938 1.00 45.89 240 GLN D O 1
ATOM 10786 N N . VAL D 1 215 ? 25.551 -74.343 -23.563 1.00 42.24 241 VAL D N 1
ATOM 10787 C CA . VAL D 1 215 ? 25.716 -74.789 -24.944 1.00 45.38 241 VAL D CA 1
ATOM 10788 C C . VAL D 1 215 ? 25.030 -73.821 -25.899 1.00 43.04 241 VAL D C 1
ATOM 10789 O O . VAL D 1 215 ? 25.567 -73.490 -26.963 1.00 44.00 241 VAL D O 1
ATOM 10793 N N . ALA D 1 216 ? 23.836 -73.347 -25.535 1.00 41.57 242 ALA D N 1
ATOM 10794 C CA . ALA D 1 216 ? 23.153 -72.365 -26.370 1.00 44.04 242 ALA D CA 1
ATOM 10795 C C . ALA D 1 216 ? 23.981 -71.094 -26.508 1.00 48.14 242 ALA D C 1
ATOM 10796 O O . ALA D 1 216 ? 24.000 -70.468 -27.575 1.00 46.39 242 ALA D O 1
ATOM 10798 N N . CYS D 1 217 ? 24.673 -70.696 -25.438 1.00 44.91 243 CYS D N 1
ATOM 10799 C CA . CYS D 1 217 ? 25.494 -69.492 -25.489 1.00 49.37 243 CYS D CA 1
ATOM 10800 C C . CYS D 1 217 ? 26.719 -69.659 -26.379 1.00 46.77 243 CYS D C 1
ATOM 10801 O O . CYS D 1 217 ? 27.321 -68.656 -26.775 1.00 46.69 243 CYS D O 1
ATOM 10804 N N . LEU D 1 218 ? 27.103 -70.896 -26.704 1.00 48.28 244 LEU D N 1
ATOM 10805 C CA . LEU D 1 218 ? 28.209 -71.090 -27.634 1.00 51.78 244 LEU D CA 1
ATOM 10806 C C . LEU D 1 218 ? 27.890 -70.496 -28.998 1.00 49.50 244 LEU D C 1
ATOM 10807 O O . LEU D 1 218 ? 28.792 -70.014 -29.692 1.00 53.42 244 LEU D O 1
ATOM 10812 N N . SER D 1 219 ? 26.619 -70.533 -29.398 1.00 47.39 245 SER D N 1
ATOM 10813 C CA . SER D 1 219 ? 26.126 -69.861 -30.596 1.00 54.10 245 SER D CA 1
ATOM 10814 C C . SER D 1 219 ? 27.041 -70.039 -31.803 1.00 52.61 245 SER D C 1
ATOM 10815 O O . SER D 1 219 ? 27.181 -71.154 -32.317 1.00 52.35 245 SER D O 1
ATOM 10818 N N . HIS D 1 220 ? 27.667 -68.953 -32.271 1.00 57.76 246 HIS D N 1
ATOM 10819 C CA . HIS D 1 220 ? 28.388 -69.023 -33.540 1.00 58.44 246 HIS D CA 1
ATOM 10820 C C . HIS D 1 220 ? 29.567 -69.985 -33.452 1.00 61.00 246 HIS D C 1
ATOM 10821 O O . HIS D 1 220 ? 29.887 -70.676 -34.426 1.00 60.44 246 HIS D O 1
ATOM 10828 N N . ILE D 1 221 ? 30.230 -70.038 -32.294 1.00 58.19 247 ILE D N 1
ATOM 10829 C CA . ILE D 1 221 ? 31.362 -70.947 -32.130 1.00 58.04 247 ILE D CA 1
ATOM 10830 C C . ILE D 1 221 ? 30.920 -72.386 -32.362 1.00 59.38 247 ILE D C 1
ATOM 10831 O O . ILE D 1 221 ? 31.591 -73.157 -33.059 1.00 57.53 247 ILE D O 1
ATOM 10836 N N . ALA D 1 222 ? 29.784 -72.771 -31.777 1.00 57.35 248 ALA D N 1
ATOM 10837 C CA . ALA D 1 222 ? 29.253 -74.108 -32.019 1.00 53.11 248 ALA D CA 1
ATOM 10838 C C . ALA D 1 222 ? 28.852 -74.280 -33.479 1.00 57.41 248 ALA D C 1
ATOM 10839 O O . ALA D 1 222 ? 29.087 -75.337 -34.075 1.00 60.01 248 ALA D O 1
ATOM 10841 N N . ALA D 1 223 ? 28.248 -73.248 -34.073 1.00 59.18 249 ALA D N 1
ATOM 10842 C CA . ALA D 1 223 ? 27.874 -73.330 -35.481 1.00 58.94 249 ALA D CA 1
ATOM 10843 C C . ALA D 1 223 ? 29.097 -73.551 -36.361 1.00 64.04 249 ALA D C 1
ATOM 10844 O O . ALA D 1 223 ? 29.030 -74.277 -37.360 1.00 63.57 249 ALA D O 1
ATOM 10846 N N . ASN D 1 224 ? 30.225 -72.929 -36.010 1.00 58.60 250 ASN D N 1
ATOM 10847 C CA . ASN D 1 224 ? 31.451 -73.145 -36.772 1.00 60.68 250 ASN D CA 1
ATOM 10848 C C . ASN D 1 224 ? 31.838 -74.618 -36.794 1.00 63.40 250 ASN D C 1
ATOM 10849 O O . ASN D 1 224 ? 32.336 -75.120 -37.808 1.00 67.00 250 ASN D O 1
ATOM 10854 N N . TYR D 1 225 ? 31.623 -75.327 -35.684 1.00 60.26 251 TYR D N 1
ATOM 10855 C CA . TYR D 1 225 ? 31.939 -76.751 -35.654 1.00 62.73 251 TYR D CA 1
ATOM 10856 C C . TYR D 1 225 ? 30.820 -77.584 -36.269 1.00 62.76 251 TYR D C 1
ATOM 10857 O O . TYR D 1 225 ? 31.077 -78.486 -37.073 1.00 65.28 251 TYR D O 1
ATOM 10866 N N . LEU D 1 226 ? 29.571 -77.301 -35.893 1.00 61.10 252 LEU D N 1
ATOM 10867 C CA . LEU D 1 226 ? 28.456 -78.098 -36.391 1.00 57.03 252 LEU D CA 1
ATOM 10868 C C . LEU D 1 226 ? 28.327 -78.006 -37.905 1.00 66.41 252 LEU D C 1
ATOM 10869 O O . LEU D 1 226 ? 27.843 -78.948 -38.544 1.00 59.36 252 LEU D O 1
ATOM 10874 N N . ILE D 1 227 ? 28.748 -76.893 -38.495 1.00 70.77 253 ILE D N 1
ATOM 10875 C CA . ILE D 1 227 ? 28.625 -76.673 -39.932 1.00 73.32 253 ILE D CA 1
ATOM 10876 C C . ILE D 1 227 ? 29.944 -76.918 -40.652 1.00 77.89 253 ILE D C 1
ATOM 10877 O O . ILE D 1 227 ? 30.001 -77.680 -41.617 1.00 77.51 253 ILE D O 1
ATOM 10882 N N . GLY D 1 228 ? 31.018 -76.278 -40.197 1.00 77.05 254 GLY D N 1
ATOM 10883 C CA . GLY D 1 228 ? 32.315 -76.401 -40.823 1.00 77.75 254 GLY D CA 1
ATOM 10884 C C . GLY D 1 228 ? 33.284 -77.335 -40.139 1.00 79.85 254 GLY D C 1
ATOM 10885 O O . GLY D 1 228 ? 34.427 -77.458 -40.591 1.00 79.31 254 GLY D O 1
ATOM 10886 N N . ALA D 1 229 ? 32.867 -78.006 -39.065 1.00 76.99 255 ALA D N 1
ATOM 10887 C CA . ALA D 1 229 ? 33.739 -78.913 -38.322 1.00 74.12 255 ALA D CA 1
ATOM 10888 C C . ALA D 1 229 ? 34.994 -78.205 -37.820 1.00 78.29 255 ALA D C 1
ATOM 10889 O O . ALA D 1 229 ? 36.031 -78.837 -37.602 1.00 82.60 255 ALA D O 1
ATOM 10891 N N . ALA D 1 230 ? 34.914 -76.890 -37.629 1.00 74.07 256 ALA D N 1
ATOM 10892 C CA . ALA D 1 230 ? 36.059 -76.107 -37.184 1.00 75.51 256 ALA D CA 1
ATOM 10893 C C . ALA D 1 230 ? 36.125 -76.113 -35.663 1.00 73.56 256 ALA D C 1
ATOM 10894 O O . ALA D 1 230 ? 35.144 -75.783 -34.989 1.00 73.38 256 ALA D O 1
ATOM 10896 N N . GLU D 1 231 ? 37.283 -76.490 -35.131 1.00 73.69 257 GLU D N 1
ATOM 10897 C CA . GLU D 1 231 ? 37.517 -76.473 -33.696 1.00 72.31 257 GLU D CA 1
ATOM 10898 C C . GLU D 1 231 ? 37.991 -75.092 -33.259 1.00 71.23 257 GLU D C 1
ATOM 10899 O O . GLU D 1 231 ? 38.659 -74.376 -34.009 1.00 73.43 257 GLU D O 1
ATOM 10905 N N . ALA D 1 232 ? 37.644 -74.726 -32.031 1.00 72.70 258 ALA D N 1
ATOM 10906 C CA . ALA D 1 232 ? 37.989 -73.425 -31.480 1.00 62.60 258 ALA D CA 1
ATOM 10907 C C . ALA D 1 232 ? 39.253 -73.512 -30.630 1.00 63.49 258 ALA D C 1
ATOM 10908 O O . ALA D 1 232 ? 39.705 -74.591 -30.239 1.00 67.42 258 ALA D O 1
ATOM 10910 N N . LYS D 1 233 ? 39.821 -72.342 -30.339 1.00 61.74 259 LYS D N 1
ATOM 10911 C CA . LYS D 1 233 ? 41.048 -72.240 -29.566 1.00 61.93 259 LYS D CA 1
ATOM 10912 C C . LYS D 1 233 ? 40.948 -71.042 -28.632 1.00 58.94 259 LYS D C 1
ATOM 10913 O O . LYS D 1 233 ? 40.048 -70.207 -28.749 1.00 54.33 259 LYS D O 1
ATOM 10919 N N . ARG D 1 234 ? 41.892 -70.964 -27.697 1.00 58.80 260 ARG D N 1
ATOM 10920 C CA . ARG D 1 234 ? 41.968 -69.838 -26.777 1.00 61.92 260 ARG D CA 1
ATOM 10921 C C . ARG D 1 234 ? 42.739 -68.681 -27.401 1.00 60.11 260 ARG D C 1
ATOM 10922 O O . ARG D 1 234 ? 43.698 -68.886 -28.151 1.00 63.02 260 ARG D O 1
ATOM 10930 N N . TRP D 1 235 ? 42.314 -67.456 -27.078 1.00 61.50 261 TRP D N 1
ATOM 10931 C CA . TRP D 1 235 ? 42.928 -66.250 -27.619 1.00 62.09 261 TRP D CA 1
ATOM 10932 C C . TRP D 1 235 ? 43.346 -65.256 -26.541 1.00 64.76 261 TRP D C 1
ATOM 10933 O O . TRP D 1 235 ? 43.766 -64.142 -26.876 1.00 66.62 261 TRP D O 1
ATOM 10944 N N . GLY D 1 236 ? 43.244 -65.619 -25.265 1.00 61.91 262 GLY D N 1
ATOM 10945 C CA . GLY D 1 236 ? 43.564 -64.690 -24.198 1.00 59.05 262 GLY D CA 1
ATOM 10946 C C . GLY D 1 236 ? 42.546 -63.574 -24.082 1.00 56.50 262 GLY D C 1
ATOM 10947 O O . GLY D 1 236 ? 41.460 -63.772 -23.529 1.00 56.06 262 GLY D O 1
ATOM 10948 N N . THR D 1 237 ? 42.884 -62.393 -24.599 1.00 52.80 263 THR D N 1
ATOM 10949 C CA . THR D 1 237 ? 41.940 -61.289 -24.694 1.00 57.80 263 THR D CA 1
ATOM 10950 C C . THR D 1 237 ? 41.703 -60.832 -26.126 1.00 58.05 263 THR D C 1
ATOM 10951 O O . THR D 1 237 ? 40.864 -59.952 -26.348 1.00 58.63 263 THR D O 1
ATOM 10955 N N . ALA D 1 238 ? 42.415 -61.397 -27.097 1.00 58.29 264 ALA D N 1
ATOM 10956 C CA . ALA D 1 238 ? 42.294 -60.990 -28.486 1.00 57.27 264 ALA D CA 1
ATOM 10957 C C . ALA D 1 238 ? 41.205 -61.795 -29.195 1.00 57.24 264 ALA D C 1
ATOM 10958 O O . ALA D 1 238 ? 40.511 -62.622 -28.599 1.00 57.60 264 ALA D O 1
ATOM 10960 N N . HIS D 1 239 ? 41.055 -61.540 -30.493 1.00 58.77 265 HIS D N 1
ATOM 10961 C CA . HIS D 1 239 ? 40.086 -62.229 -31.330 1.00 60.11 265 HIS D CA 1
ATOM 10962 C C . HIS D 1 239 ? 40.783 -62.727 -32.589 1.00 60.29 265 HIS D C 1
ATOM 10963 O O . HIS D 1 239 ? 41.809 -62.188 -33.011 1.00 59.56 265 HIS D O 1
ATOM 10970 N N . GLY D 1 240 ? 40.207 -63.771 -33.188 1.00 65.67 266 GLY D N 1
ATOM 10971 C CA . GLY D 1 240 ? 40.829 -64.387 -34.346 1.00 67.43 266 GLY D CA 1
ATOM 10972 C C . GLY D 1 240 ? 40.610 -63.642 -35.643 1.00 68.91 266 GLY D C 1
ATOM 10973 O O . GLY D 1 240 ? 41.445 -63.717 -36.549 1.00 81.71 266 GLY D O 1
ATOM 10974 N N . SER D 1 241 ? 39.500 -62.917 -35.759 1.00 66.94 267 SER D N 1
ATOM 10975 C CA . SER D 1 241 ? 39.098 -62.311 -37.021 1.00 69.70 267 SER D CA 1
ATOM 10976 C C . SER D 1 241 ? 39.209 -60.793 -37.032 1.00 64.72 267 SER D C 1
ATOM 10977 O O . SER D 1 241 ? 38.908 -60.177 -38.060 1.00 70.43 267 SER D O 1
ATOM 10980 N N . ILE D 1 242 ? 39.630 -60.172 -35.934 1.00 62.52 268 ILE D N 1
ATOM 10981 C CA . ILE D 1 242 ? 39.695 -58.717 -35.851 1.00 64.21 268 ILE D CA 1
ATOM 10982 C C . ILE D 1 242 ? 40.972 -58.316 -35.125 1.00 60.77 268 ILE D C 1
ATOM 10983 O O . ILE D 1 242 ? 41.236 -58.782 -34.012 1.00 53.92 268 ILE D O 1
ATOM 10988 N N . VAL D 1 243 ? 41.767 -57.462 -35.762 1.00 57.85 269 VAL D N 1
ATOM 10989 C CA . VAL D 1 243 ? 43.000 -56.945 -35.176 1.00 61.36 269 VAL D CA 1
ATOM 10990 C C . VAL D 1 243 ? 43.148 -55.480 -35.572 1.00 57.79 269 VAL D C 1
ATOM 10991 O O . VAL D 1 243 ? 42.943 -55.133 -36.744 1.00 64.13 269 VAL D O 1
ATOM 10995 N N . PRO D 1 244 ? 43.494 -54.587 -34.638 1.00 57.06 270 PRO D N 1
ATOM 10996 C CA . PRO D 1 244 ? 43.751 -54.835 -33.213 1.00 54.34 270 PRO D CA 1
ATOM 10997 C C . PRO D 1 244 ? 42.474 -54.811 -32.379 1.00 53.26 270 PRO D C 1
ATOM 10998 O O . PRO D 1 244 ? 41.610 -53.960 -32.575 1.00 55.13 270 PRO D O 1
ATOM 11002 N N . TYR D 1 245 ? 42.332 -55.746 -31.439 1.00 56.05 271 TYR D N 1
ATOM 11003 C CA . TYR D 1 245 ? 41.191 -55.740 -30.520 1.00 50.97 271 TYR D CA 1
ATOM 11004 C C . TYR D 1 245 ? 41.539 -56.701 -29.378 1.00 51.73 271 TYR D C 1
ATOM 11005 O O . TYR D 1 245 ? 41.307 -57.906 -29.482 1.00 52.22 271 TYR D O 1
ATOM 11014 N N . GLN D 1 246 ? 42.088 -56.151 -28.301 1.00 53.57 272 GLN D N 1
ATOM 11015 C CA . GLN D 1 246 ? 42.544 -56.964 -27.179 1.00 51.46 272 GLN D CA 1
ATOM 11016 C C . GLN D 1 246 ? 42.886 -56.037 -26.021 1.00 53.62 272 GLN D C 1
ATOM 11017 O O . GLN D 1 246 ? 42.778 -54.810 -26.124 1.00 49.84 272 GLN D O 1
ATOM 11023 N N . ALA D 1 247 ? 43.306 -56.641 -24.913 1.00 51.40 273 ALA D N 1
ATOM 11024 C CA . ALA D 1 247 ? 43.843 -55.906 -23.780 1.00 52.36 273 ALA D CA 1
ATOM 11025 C C . ALA D 1 247 ? 45.341 -55.711 -23.966 1.00 54.03 273 ALA D C 1
ATOM 11026 O O . ALA D 1 247 ? 46.050 -56.625 -24.396 1.00 54.79 273 ALA D O 1
ATOM 11028 N N . PHE D 1 248 ? 45.819 -54.513 -23.642 1.00 49.07 274 PHE D N 1
ATOM 11029 C CA . PHE D 1 248 ? 47.229 -54.168 -23.762 1.00 52.34 274 PHE D CA 1
ATOM 11030 C C . PHE D 1 248 ? 47.780 -53.789 -22.397 1.00 57.42 274 PHE D C 1
ATOM 11031 O O . PHE D 1 248 ? 47.164 -53.001 -21.672 1.00 52.74 274 PHE D O 1
ATOM 11039 N N . LYS D 1 249 ? 48.931 -54.356 -22.044 1.00 59.67 275 LYS D N 1
ATOM 11040 C CA . LYS D 1 249 ? 49.582 -53.974 -20.800 1.00 54.14 275 LYS D CA 1
ATOM 11041 C C . LYS D 1 249 ? 50.072 -52.537 -20.893 1.00 59.63 275 LYS D C 1
ATOM 11042 O O . LYS D 1 249 ? 50.760 -52.163 -21.847 1.00 64.03 275 LYS D O 1
ATOM 11048 N N . THR D 1 250 ? 49.716 -51.735 -19.898 1.00 60.19 276 THR D N 1
ATOM 11049 C CA . THR D 1 250 ? 50.154 -50.357 -19.788 1.00 62.43 276 THR D CA 1
ATOM 11050 C C . THR D 1 250 ? 51.255 -50.254 -18.736 1.00 66.28 276 THR D C 1
ATOM 11051 O O . THR D 1 250 ? 51.766 -51.261 -18.236 1.00 64.29 276 THR D O 1
ATOM 11055 N N . LYS D 1 251 ? 51.630 -49.020 -18.395 1.00 65.47 277 LYS D N 1
ATOM 11056 C CA . LYS D 1 251 ? 52.705 -48.822 -17.431 1.00 68.16 277 LYS D CA 1
ATOM 11057 C C . LYS D 1 251 ? 52.326 -49.312 -16.039 1.00 66.74 277 LYS D C 1
ATOM 11058 O O . LYS D 1 251 ? 53.201 -49.744 -15.280 1.00 69.44 277 LYS D O 1
ATOM 11064 N N . ASP D 1 252 ? 51.038 -49.266 -15.689 1.00 65.86 278 ASP D N 1
ATOM 11065 C CA . ASP D 1 252 ? 50.588 -49.663 -14.364 1.00 65.07 278 ASP D CA 1
ATOM 11066 C C . ASP D 1 252 ? 49.382 -50.592 -14.371 1.00 62.84 278 ASP D C 1
ATOM 11067 O O . ASP D 1 252 ? 48.873 -50.918 -13.293 1.00 63.81 278 ASP D O 1
ATOM 11072 N N . GLY D 1 253 ? 48.906 -51.021 -15.538 1.00 68.21 279 GLY D N 1
ATOM 11073 C CA . GLY D 1 253 ? 47.739 -51.879 -15.597 1.00 60.33 279 GLY D CA 1
ATOM 11074 C C . GLY D 1 253 ? 47.439 -52.415 -16.981 1.00 57.70 279 GLY D C 1
ATOM 11075 O O . GLY D 1 253 ? 48.345 -52.859 -17.693 1.00 56.13 279 GLY D O 1
ATOM 11076 N N . TYR D 1 254 ? 46.167 -52.382 -17.372 1.00 50.36 280 TYR D N 1
ATOM 11077 C CA . TYR D 1 254 ? 45.740 -52.891 -18.666 1.00 54.81 280 TYR D CA 1
ATOM 11078 C C . TYR D 1 254 ? 44.659 -51.986 -19.236 1.00 53.88 280 TYR D C 1
ATOM 11079 O O . TYR D 1 254 ? 43.838 -51.434 -18.499 1.00 51.22 280 TYR D O 1
ATOM 11088 N N . ILE D 1 255 ? 44.664 -51.840 -20.559 1.00 49.78 281 ILE D N 1
ATOM 11089 C CA . ILE D 1 255 ? 43.620 -51.116 -21.273 1.00 45.66 281 ILE D CA 1
ATOM 11090 C C . ILE D 1 255 ? 43.208 -51.937 -22.485 1.00 50.78 281 ILE D C 1
ATOM 11091 O O . ILE D 1 255 ? 44.063 -52.451 -23.214 1.00 46.81 281 ILE D O 1
ATOM 11096 N N . VAL D 1 256 ? 41.904 -52.060 -22.697 1.00 46.16 282 VAL D N 1
ATOM 11097 C CA . VAL D 1 256 ? 41.368 -52.721 -23.879 1.00 50.50 282 VAL D CA 1
ATOM 11098 C C . VAL D 1 256 ? 41.164 -51.679 -24.969 1.00 52.33 282 VAL D C 1
ATOM 11099 O O . VAL D 1 256 ? 40.523 -50.646 -24.742 1.00 49.98 282 VAL D O 1
ATOM 11103 N N . VAL D 1 257 ? 41.710 -51.948 -26.151 1.00 51.60 283 VAL D N 1
ATOM 11104 C CA . VAL D 1 257 ? 41.582 -51.058 -27.298 1.00 49.21 283 VAL D CA 1
ATOM 11105 C C . VAL D 1 257 ? 41.348 -51.907 -28.537 1.00 50.05 283 VAL D C 1
ATOM 11106 O O . VAL D 1 257 ? 41.962 -52.967 -28.704 1.00 49.69 283 VAL D O 1
ATOM 11110 N N . GLY D 1 258 ? 40.459 -51.437 -29.407 1.00 50.71 284 GLY D N 1
ATOM 11111 C CA . GLY D 1 258 ? 40.135 -52.158 -30.622 1.00 50.71 284 GLY D CA 1
ATOM 11112 C C . GLY D 1 258 ? 39.851 -51.204 -31.760 1.00 50.84 284 GLY D C 1
ATOM 11113 O O . GLY D 1 258 ? 39.608 -50.010 -31.556 1.00 55.39 284 GLY D O 1
ATOM 11114 N N . ALA D 1 259 ? 39.885 -51.751 -32.972 1.00 54.90 285 ALA D N 1
ATOM 11115 C CA . ALA D 1 259 ? 39.567 -50.993 -34.178 1.00 57.00 285 ALA D CA 1
ATOM 11116 C C . ALA D 1 259 ? 38.664 -51.853 -35.050 1.00 57.92 285 ALA D C 1
ATOM 11117 O O . ALA D 1 259 ? 39.110 -52.860 -35.610 1.00 60.23 285 ALA D O 1
ATOM 11119 N N . GLY D 1 260 ? 37.397 -51.459 -35.155 1.00 59.37 286 GLY D N 1
ATOM 11120 C CA . GLY D 1 260 ? 36.400 -52.182 -35.913 1.00 63.39 286 GLY D CA 1
ATOM 11121 C C . GLY D 1 260 ? 36.355 -51.867 -37.388 1.00 67.76 286 GLY D C 1
ATOM 11122 O O . GLY D 1 260 ? 35.575 -52.481 -38.121 1.00 70.95 286 GLY D O 1
ATOM 11123 N N . ASN D 1 261 ? 37.174 -50.926 -37.849 1.00 65.44 287 ASN D N 1
ATOM 11124 C CA . ASN D 1 261 ? 37.197 -50.548 -39.255 1.00 72.38 287 ASN D CA 1
ATOM 11125 C C . ASN D 1 261 ? 38.495 -49.805 -39.538 1.00 70.38 287 ASN D C 1
ATOM 11126 O O . ASN D 1 261 ? 39.279 -49.514 -38.631 1.00 70.77 287 ASN D O 1
ATOM 11131 N N . ASN D 1 262 ? 38.712 -49.504 -40.821 1.00 70.09 288 ASN D N 1
ATOM 11132 C CA . ASN D 1 262 ? 39.988 -48.936 -41.246 1.00 78.05 288 ASN D CA 1
ATOM 11133 C C . ASN D 1 262 ? 40.238 -47.552 -40.653 1.00 75.65 288 ASN D C 1
ATOM 11134 O O . ASN D 1 262 ? 41.386 -47.215 -40.343 1.00 74.57 288 ASN D O 1
ATOM 11139 N N . GLN D 1 263 ? 39.189 -46.744 -40.474 1.00 76.97 289 GLN D N 1
ATOM 11140 C CA . GLN D 1 263 ? 39.373 -45.418 -39.886 1.00 79.29 289 GLN D CA 1
ATOM 11141 C C . GLN D 1 263 ? 39.632 -45.496 -38.387 1.00 66.93 289 GLN D C 1
ATOM 11142 O O . GLN D 1 263 ? 40.431 -44.718 -37.853 1.00 68.29 289 GLN D O 1
ATOM 11148 N N . GLN D 1 264 ? 38.975 -46.426 -37.690 1.00 66.04 290 GLN D N 1
ATOM 11149 C CA . GLN D 1 264 ? 39.251 -46.586 -36.267 1.00 68.57 290 GLN D CA 1
ATOM 11150 C C . GLN D 1 264 ? 40.695 -47.011 -36.038 1.00 64.44 290 GLN D C 1
ATOM 11151 O O . GLN D 1 264 ? 41.334 -46.572 -35.075 1.00 63.15 290 GLN D O 1
ATOM 11157 N N . PHE D 1 265 ? 41.229 -47.870 -36.910 1.00 61.07 291 PHE D N 1
ATOM 11158 C CA . PHE D 1 265 ? 42.641 -48.220 -36.811 1.00 59.59 291 PHE D CA 1
ATOM 11159 C C . PHE D 1 265 ? 43.523 -46.995 -37.020 1.00 60.89 291 PHE D C 1
ATOM 11160 O O . PHE D 1 265 ? 44.512 -46.802 -36.303 1.00 55.66 291 PHE D O 1
ATOM 11168 N N . ALA D 1 266 ? 43.177 -46.152 -37.997 1.00 61.26 292 ALA D N 1
ATOM 11169 C CA . ALA D 1 266 ? 43.917 -44.910 -38.195 1.00 60.91 292 ALA D CA 1
ATOM 11170 C C . ALA D 1 266 ? 43.832 -44.022 -36.961 1.00 60.24 292 ALA D C 1
ATOM 11171 O O . ALA D 1 266 ? 44.836 -43.439 -36.535 1.00 61.37 292 ALA D O 1
ATOM 11173 N N . THR D 1 267 ? 42.639 -43.904 -36.376 1.00 56.65 293 THR D N 1
ATOM 11174 C CA . THR D 1 267 ? 42.483 -43.109 -35.162 1.00 60.96 293 THR D CA 1
ATOM 11175 C C . THR D 1 267 ? 43.399 -43.619 -34.056 1.00 60.23 293 THR D C 1
ATOM 11176 O O . THR D 1 267 ? 44.083 -42.835 -33.389 1.00 60.88 293 THR D O 1
ATOM 11180 N N . VAL D 1 268 ? 43.428 -44.938 -33.852 1.00 56.23 294 VAL D N 1
ATOM 11181 C CA . VAL D 1 268 ? 44.260 -45.512 -32.798 1.00 60.25 294 VAL D CA 1
ATOM 11182 C C . VAL D 1 268 ? 45.731 -45.211 -33.053 1.00 59.81 294 VAL D C 1
ATOM 11183 O O . VAL D 1 268 ? 46.472 -44.836 -32.136 1.00 59.39 294 VAL D O 1
ATOM 11187 N N . CYS D 1 269 ? 46.179 -45.373 -34.300 1.00 57.77 295 CYS D N 1
ATOM 11188 C CA . CYS D 1 269 ? 47.586 -45.146 -34.611 1.00 59.80 295 CYS D CA 1
ATOM 11189 C C . CYS D 1 269 ? 47.981 -43.704 -34.325 1.00 63.44 295 CYS D C 1
ATOM 11190 O O . CYS D 1 269 ? 49.061 -43.442 -33.784 1.00 62.68 295 CYS D O 1
ATOM 11193 N N . LYS D 1 270 ? 47.114 -42.753 -34.684 1.00 63.26 296 LYS D N 1
ATOM 11194 C CA . LYS D 1 270 ? 47.395 -41.345 -34.417 1.00 62.14 296 LYS D CA 1
ATOM 11195 C C . LYS D 1 270 ? 47.478 -41.068 -32.921 1.00 64.23 296 LYS D C 1
ATOM 11196 O O . LYS D 1 270 ? 48.381 -40.356 -32.465 1.00 65.06 296 LYS D O 1
ATOM 11202 N N . ILE D 1 271 ? 46.552 -41.629 -32.140 1.00 61.01 297 ILE D N 1
ATOM 11203 C CA . ILE D 1 271 ? 46.557 -41.406 -30.696 1.00 61.29 297 ILE D CA 1
ATOM 11204 C C . ILE D 1 271 ? 47.847 -41.929 -30.074 1.00 61.34 297 ILE D C 1
ATOM 11205 O O . ILE D 1 271 ? 48.383 -41.338 -29.129 1.00 63.36 297 ILE D O 1
ATOM 11210 N N . LEU D 1 272 ? 48.364 -43.042 -30.590 1.00 60.69 298 LEU D N 1
ATOM 11211 C CA . LEU D 1 272 ? 49.585 -43.644 -30.070 1.00 64.00 298 LEU D CA 1
ATOM 11212 C C . LEU D 1 272 ? 50.851 -43.017 -30.643 1.00 67.16 298 LEU D C 1
ATOM 11213 O O . LEU D 1 272 ? 51.948 -43.514 -30.367 1.00 70.76 298 LEU D O 1
ATOM 11218 N N . ASP D 1 273 ? 50.727 -41.944 -31.425 1.00 66.70 299 ASP D N 1
ATOM 11219 C CA . ASP D 1 273 ? 51.878 -41.293 -32.052 1.00 68.41 299 ASP D CA 1
ATOM 11220 C C . ASP D 1 273 ? 52.615 -42.244 -32.992 1.00 68.96 299 ASP D C 1
ATOM 11221 O O . ASP D 1 273 ? 53.846 -42.269 -33.041 1.00 68.99 299 ASP D O 1
ATOM 11226 N N . LEU D 1 274 ? 51.853 -43.037 -33.742 1.00 74.24 300 LEU D N 1
ATOM 11227 C CA . LEU D 1 274 ? 52.402 -43.954 -34.742 1.00 76.03 300 LEU D CA 1
ATOM 11228 C C . LEU D 1 274 ? 51.680 -43.757 -36.071 1.00 81.10 300 LEU D C 1
ATOM 11229 O O . LEU D 1 274 ? 51.101 -44.694 -36.628 1.00 76.80 300 LEU D O 1
ATOM 11234 N N . PRO D 1 275 ? 51.695 -42.535 -36.611 1.00 77.51 301 PRO D N 1
ATOM 11235 C CA . PRO D 1 275 ? 50.991 -42.291 -37.880 1.00 77.66 301 PRO D CA 1
ATOM 11236 C C . PRO D 1 275 ? 51.573 -43.064 -39.048 1.00 81.66 301 PRO D C 1
ATOM 11237 O O . PRO D 1 275 ? 50.868 -43.277 -40.042 1.00 85.04 301 PRO D O 1
ATOM 11241 N N . GLU D 1 276 ? 52.834 -43.491 -38.961 1.00 83.58 302 GLU D N 1
ATOM 11242 C CA . GLU D 1 276 ? 53.460 -44.217 -40.060 1.00 88.10 302 GLU D CA 1
ATOM 11243 C C . GLU D 1 276 ? 52.757 -45.533 -40.362 1.00 85.27 302 GLU D C 1
ATOM 11244 O O . GLU D 1 276 ? 52.911 -46.062 -41.469 1.00 84.20 302 GLU D O 1
ATOM 11250 N N . LEU D 1 277 ? 51.985 -46.072 -39.414 1.00 84.20 303 LEU D N 1
ATOM 11251 C CA . LEU D 1 277 ? 51.313 -47.343 -39.662 1.00 77.83 303 LEU D CA 1
ATOM 11252 C C . LEU D 1 277 ? 50.170 -47.176 -40.652 1.00 78.91 303 LEU D C 1
ATOM 11253 O O . LEU D 1 277 ? 49.793 -48.136 -41.334 1.00 77.94 303 LEU D O 1
ATOM 11258 N N . ILE D 1 278 ? 49.610 -45.968 -40.743 1.00 77.15 304 ILE D N 1
ATOM 11259 C CA . ILE D 1 278 ? 48.498 -45.730 -41.656 1.00 80.56 304 ILE D CA 1
ATOM 11260 C C . ILE D 1 278 ? 48.951 -45.945 -43.092 1.00 85.08 304 ILE D C 1
ATOM 11261 O O . ILE D 1 278 ? 48.192 -46.440 -43.934 1.00 85.77 304 ILE D O 1
ATOM 11266 N N . ASP D 1 279 ? 50.194 -45.575 -43.395 1.00 88.66 305 ASP D N 1
ATOM 11267 C CA . ASP D 1 279 ? 50.709 -45.678 -44.750 1.00 89.80 305 ASP D CA 1
ATOM 11268 C C . ASP D 1 279 ? 51.395 -47.010 -45.016 1.00 89.02 305 ASP D C 1
ATOM 11269 O O . ASP D 1 279 ? 51.765 -47.281 -46.164 1.00 90.06 305 ASP D O 1
ATOM 11274 N N . ASN D 1 280 ? 51.570 -47.844 -43.993 1.00 86.15 306 ASN D N 1
ATOM 11275 C CA . ASN D 1 280 ? 52.160 -49.162 -44.183 1.00 81.62 306 ASN D CA 1
ATOM 11276 C C . ASN D 1 280 ? 51.215 -50.059 -44.978 1.00 83.31 306 ASN D C 1
ATOM 11277 O O . ASN D 1 280 ? 50.012 -50.109 -44.707 1.00 78.48 306 ASN D O 1
ATOM 11282 N N . SER D 1 281 ? 51.767 -50.772 -45.962 1.00 84.86 307 SER D N 1
ATOM 11283 C CA . SER D 1 281 ? 50.954 -51.632 -46.819 1.00 79.87 307 SER D CA 1
ATOM 11284 C C . SER D 1 281 ? 50.304 -52.782 -46.053 1.00 82.46 307 SER D C 1
ATOM 11285 O O . SER D 1 281 ? 49.249 -53.278 -46.464 1.00 77.31 307 SER D O 1
ATOM 11288 N N . LYS D 1 282 ? 50.907 -53.219 -44.945 1.00 90.37 308 LYS D N 1
ATOM 11289 C CA . LYS D 1 282 ? 50.439 -54.408 -44.235 1.00 86.46 308 LYS D CA 1
ATOM 11290 C C . LYS D 1 282 ? 49.181 -54.187 -43.404 1.00 82.16 308 LYS D C 1
ATOM 11291 O O . LYS D 1 282 ? 48.556 -55.170 -42.991 1.00 84.36 308 LYS D O 1
ATOM 11297 N N . TYR D 1 283 ? 48.793 -52.940 -43.138 1.00 75.88 309 TYR D N 1
ATOM 11298 C CA . TYR D 1 283 ? 47.716 -52.655 -42.195 1.00 72.50 309 TYR D CA 1
ATOM 11299 C C . TYR D 1 283 ? 46.576 -51.873 -42.838 1.00 73.99 309 TYR D C 1
ATOM 11300 O O . TYR D 1 283 ? 45.798 -51.223 -42.131 1.00 68.15 309 TYR D O 1
ATOM 11309 N N . LYS D 1 284 ? 46.454 -51.931 -44.167 1.00 72.16 310 LYS D N 1
ATOM 11310 C CA . LYS D 1 284 ? 45.482 -51.092 -44.860 1.00 70.55 310 LYS D CA 1
ATOM 11311 C C . LYS D 1 284 ? 44.051 -51.558 -44.620 1.00 73.72 310 LYS D C 1
ATOM 11312 O O . LYS D 1 284 ? 43.124 -50.741 -44.655 1.00 79.37 310 LYS D O 1
ATOM 11318 N N . THR D 1 285 ? 43.848 -52.851 -44.385 1.00 72.22 311 THR D N 1
ATOM 11319 C CA . THR D 1 285 ? 42.529 -53.404 -44.117 1.00 72.07 311 THR D CA 1
ATOM 11320 C C . THR D 1 285 ? 42.582 -54.290 -42.880 1.00 69.56 311 THR D C 1
ATOM 11321 O O . THR D 1 285 ? 43.655 -54.650 -42.387 1.00 66.88 311 THR D O 1
ATOM 11325 N N . ASN D 1 286 ? 41.397 -54.636 -42.372 1.00 67.09 312 ASN D N 1
ATOM 11326 C CA . ASN D 1 286 ? 41.324 -55.561 -41.246 1.00 68.30 312 ASN D CA 1
ATOM 11327 C C . ASN D 1 286 ? 41.881 -56.927 -41.625 1.00 67.83 312 ASN D C 1
ATOM 11328 O O . ASN D 1 286 ? 42.584 -57.563 -40.831 1.00 67.13 312 ASN D O 1
ATOM 11333 N N . HIS D 1 287 ? 41.575 -57.394 -42.838 1.00 70.39 313 HIS D N 1
ATOM 11334 C CA . HIS D 1 287 ? 42.095 -58.679 -43.296 1.00 74.20 313 HIS D CA 1
ATOM 11335 C C . HIS D 1 287 ? 43.618 -58.701 -43.274 1.00 72.71 313 HIS D C 1
ATOM 11336 O O . HIS D 1 287 ? 44.226 -59.712 -42.903 1.00 72.89 313 HIS D O 1
ATOM 11343 N N . LEU D 1 288 ? 44.254 -57.596 -43.669 1.00 74.20 314 LEU D N 1
ATOM 11344 C CA . LEU D 1 288 ? 45.711 -57.544 -43.649 1.00 77.64 314 LEU D CA 1
ATOM 11345 C C . LEU D 1 288 ? 46.257 -57.411 -42.233 1.00 73.94 314 LEU D C 1
ATOM 11346 O O . LEU D 1 288 ? 47.323 -57.959 -41.930 1.00 74.29 314 LEU D O 1
ATOM 11351 N N . ARG D 1 289 ? 45.552 -56.695 -41.354 1.00 71.75 315 ARG D N 1
ATOM 11352 C CA . ARG D 1 289 ? 46.023 -56.560 -39.980 1.00 69.47 315 ARG D CA 1
ATOM 11353 C C . ARG D 1 289 ? 45.997 -57.900 -39.251 1.00 69.59 315 ARG D C 1
ATOM 11354 O O . ARG D 1 289 ? 46.932 -58.228 -38.511 1.00 67.04 315 ARG D O 1
ATOM 11362 N N . VAL D 1 290 ? 44.938 -58.688 -39.452 1.00 65.98 316 VAL D N 1
ATOM 11363 C CA . VAL D 1 290 ? 44.875 -60.022 -38.858 1.00 68.81 316 VAL D CA 1
ATOM 11364 C C . VAL D 1 290 ? 45.998 -60.899 -39.397 1.00 71.19 316 VAL D C 1
ATOM 11365 O O . VAL D 1 290 ? 46.643 -61.642 -38.647 1.00 67.87 316 VAL D O 1
ATOM 11369 N N . HIS D 1 291 ? 46.242 -60.834 -40.706 1.00 68.57 317 HIS D N 1
ATOM 11370 C CA . HIS D 1 291 ? 47.278 -61.661 -41.315 1.00 76.56 317 HIS D CA 1
ATOM 11371 C C . HIS D 1 291 ? 48.652 -61.355 -40.729 1.00 76.85 317 HIS D C 1
ATOM 11372 O O . HIS D 1 291 ? 49.485 -62.256 -40.580 1.00 73.57 317 HIS D O 1
ATOM 11379 N N . ASN D 1 292 ? 48.908 -60.092 -40.396 1.00 74.77 318 ASN D N 1
ATOM 11380 C CA . ASN D 1 292 ? 50.180 -59.651 -39.832 1.00 73.47 318 ASN D CA 1
ATOM 11381 C C . ASN D 1 292 ? 50.047 -59.306 -38.350 1.00 74.45 318 ASN D C 1
ATOM 11382 O O . ASN D 1 292 ? 50.662 -58.356 -37.861 1.00 73.49 318 ASN D O 1
ATOM 11387 N N . ARG D 1 293 ? 49.246 -60.081 -37.614 1.00 70.94 319 ARG D N 1
ATOM 11388 C CA . ARG D 1 293 ? 48.900 -59.689 -36.250 1.00 70.61 319 ARG D CA 1
ATOM 11389 C C . ARG D 1 293 ? 50.101 -59.739 -35.310 1.00 71.48 319 ARG D C 1
ATOM 11390 O O . ARG D 1 293 ? 50.218 -58.899 -34.411 1.00 71.52 319 ARG D O 1
ATOM 11398 N N . LYS D 1 294 ? 51.002 -60.707 -35.490 1.00 71.51 320 LYS D N 1
ATOM 11399 C CA . LYS D 1 294 ? 52.093 -60.860 -34.530 1.00 74.62 320 LYS D CA 1
ATOM 11400 C C . LYS D 1 294 ? 52.981 -59.623 -34.503 1.00 75.14 320 LYS D C 1
ATOM 11401 O O . LYS D 1 294 ? 53.368 -59.150 -33.427 1.00 75.47 320 LYS D O 1
ATOM 11407 N N . GLU D 1 295 ? 53.318 -59.084 -35.677 1.00 72.41 321 GLU D N 1
ATOM 11408 C CA . GLU D 1 295 ? 54.184 -57.910 -35.727 1.00 73.97 321 GLU D CA 1
ATOM 11409 C C . GLU D 1 295 ? 53.446 -56.644 -35.317 1.00 74.43 321 GLU D C 1
ATOM 11410 O O . GLU D 1 295 ? 54.005 -55.796 -34.612 1.00 73.95 321 GLU D O 1
ATOM 11416 N N . LEU D 1 296 ? 52.192 -56.506 -35.747 1.00 70.79 322 LEU D N 1
ATOM 11417 C CA . LEU D 1 296 ? 51.422 -55.310 -35.422 1.00 70.13 322 LEU D CA 1
ATOM 11418 C C . LEU D 1 296 ? 51.186 -55.199 -33.921 1.00 69.95 322 LEU D C 1
ATOM 11419 O O . LEU D 1 296 ? 51.395 -54.137 -33.324 1.00 68.19 322 LEU D O 1
ATOM 11424 N N . ILE D 1 297 ? 50.745 -56.291 -33.294 1.00 68.03 323 ILE D N 1
ATOM 11425 C CA . ILE D 1 297 ? 50.455 -56.262 -31.864 1.00 67.98 323 ILE D CA 1
ATOM 11426 C C . ILE D 1 297 ? 51.711 -55.927 -31.068 1.00 67.93 323 ILE D C 1
ATOM 11427 O O . ILE D 1 297 ? 51.653 -55.221 -30.054 1.00 68.98 323 ILE D O 1
ATOM 11432 N N . LYS D 1 298 ? 52.867 -56.428 -31.512 1.00 68.20 324 LYS D N 1
ATOM 11433 C CA . LYS D 1 298 ? 54.114 -56.119 -30.819 1.00 71.38 324 LYS D CA 1
ATOM 11434 C C . LYS D 1 298 ? 54.408 -54.625 -30.841 1.00 71.46 324 LYS D C 1
ATOM 11435 O O . LYS D 1 298 ? 54.797 -54.045 -29.821 1.00 68.38 324 LYS D O 1
ATOM 11441 N N . ILE D 1 299 ? 54.232 -53.985 -31.999 1.00 72.41 325 ILE D N 1
ATOM 11442 C CA . ILE D 1 299 ? 54.496 -52.552 -32.110 1.00 70.04 325 ILE D CA 1
ATOM 11443 C C . ILE D 1 299 ? 53.545 -51.767 -31.215 1.00 66.99 325 ILE D C 1
ATOM 11444 O O . ILE D 1 299 ? 53.958 -50.868 -30.472 1.00 67.82 325 ILE D O 1
ATOM 11449 N N . LEU D 1 300 ? 52.254 -52.098 -31.271 1.00 65.13 326 LEU D N 1
ATOM 11450 C CA . LEU D 1 300 ? 51.274 -51.394 -30.451 1.00 67.54 326 LEU D CA 1
ATOM 11451 C C . LEU D 1 300 ? 51.530 -51.620 -28.966 1.00 70.25 326 LEU D C 1
ATOM 11452 O O . LEU D 1 300 ? 51.455 -50.681 -28.165 1.00 68.65 326 LEU D O 1
ATOM 11457 N N . SER D 1 301 ? 51.833 -52.861 -28.580 1.00 69.57 327 SER D N 1
ATOM 11458 C CA . SER D 1 301 ? 52.064 -53.164 -27.171 1.00 68.88 327 SER D CA 1
ATOM 11459 C C . SER D 1 301 ? 53.245 -52.376 -26.619 1.00 72.81 327 SER D C 1
ATOM 11460 O O . SER D 1 301 ? 53.217 -51.925 -25.468 1.00 71.83 327 SER D O 1
ATOM 11463 N N . GLU D 1 302 ? 54.293 -52.198 -27.426 1.00 68.81 328 GLU D N 1
ATOM 11464 C CA . GLU D 1 302 ? 55.471 -51.472 -26.960 1.00 75.32 328 GLU D CA 1
ATOM 11465 C C . GLU D 1 302 ? 55.126 -50.054 -26.522 1.00 74.11 328 GLU D C 1
ATOM 11466 O O . GLU D 1 302 ? 55.604 -49.586 -25.482 1.00 77.00 328 GLU D O 1
ATOM 11472 N N . ARG D 1 303 ? 54.297 -49.352 -27.299 1.00 72.30 329 ARG D N 1
ATOM 11473 C CA . ARG D 1 303 ? 53.948 -47.977 -26.949 1.00 72.63 329 ARG D CA 1
ATOM 11474 C C . ARG D 1 303 ? 53.018 -47.938 -25.740 1.00 71.80 329 ARG D C 1
ATOM 11475 O O . ARG D 1 303 ? 53.225 -47.151 -24.809 1.00 71.68 329 ARG D O 1
ATOM 11483 N N . PHE D 1 304 ? 51.979 -48.782 -25.742 1.00 69.74 330 PHE D N 1
ATOM 11484 C CA . PHE D 1 304 ? 51.024 -48.803 -24.636 1.00 65.95 330 PHE D CA 1
ATOM 11485 C C . PHE D 1 304 ? 51.718 -48.934 -23.288 1.00 66.79 330 PHE D C 1
ATOM 11486 O O . PHE D 1 304 ? 51.253 -48.368 -22.290 1.00 64.94 330 PHE D O 1
ATOM 11494 N N . GLU D 1 305 ? 52.826 -49.672 -23.237 1.00 69.23 331 GLU D N 1
ATOM 11495 C CA . GLU D 1 305 ? 53.508 -49.929 -21.976 1.00 73.26 331 GLU D CA 1
ATOM 11496 C C . GLU D 1 305 ? 54.281 -48.727 -21.458 1.00 71.71 331 GLU D C 1
ATOM 11497 O O . GLU D 1 305 ? 54.714 -48.744 -20.301 1.00 74.30 331 GLU D O 1
ATOM 11503 N N . GLU D 1 306 ? 54.454 -47.688 -22.270 1.00 71.75 332 GLU D N 1
ATOM 11504 C CA . GLU D 1 306 ? 55.275 -46.546 -21.895 1.00 71.72 332 GLU D CA 1
ATOM 11505 C C . GLU D 1 306 ? 54.498 -45.494 -21.117 1.00 69.41 332 GLU D C 1
ATOM 11506 O O . GLU D 1 306 ? 55.113 -44.589 -20.545 1.00 77.69 332 GLU D O 1
ATOM 11512 N N . GLU D 1 307 ? 53.171 -45.586 -21.088 1.00 68.55 333 GLU D N 1
ATOM 11513 C CA . GLU D 1 307 ? 52.330 -44.593 -20.442 1.00 65.04 333 GLU D CA 1
ATOM 11514 C C . GLU D 1 307 ? 51.393 -45.279 -19.459 1.00 68.14 333 GLU D C 1
ATOM 11515 O O . GLU D 1 307 ? 51.047 -46.453 -19.621 1.00 65.76 333 GLU D O 1
ATOM 11521 N N . LEU D 1 308 ? 50.982 -44.530 -18.440 1.00 63.39 334 LEU D N 1
ATOM 11522 C CA . LEU D 1 308 ? 50.025 -45.039 -17.474 1.00 64.93 334 LEU D CA 1
ATOM 11523 C C . LEU D 1 308 ? 48.660 -45.232 -18.127 1.00 60.05 334 LEU D C 1
ATOM 11524 O O . LEU D 1 308 ? 48.333 -44.618 -19.146 1.00 60.94 334 LEU D O 1
ATOM 11529 N N . THR D 1 309 ? 47.858 -46.110 -17.525 1.00 60.78 335 THR D N 1
ATOM 11530 C CA . THR D 1 309 ? 46.496 -46.302 -18.010 1.00 59.28 335 THR D CA 1
ATOM 11531 C C . THR D 1 309 ? 45.728 -44.987 -18.002 1.00 59.67 335 THR D C 1
ATOM 11532 O O . THR D 1 309 ? 44.967 -44.695 -18.932 1.00 59.71 335 THR D O 1
ATOM 11536 N N . SER D 1 310 ? 45.924 -44.175 -16.960 1.00 57.33 336 SER D N 1
ATOM 11537 C CA . SER D 1 310 ? 45.210 -42.907 -16.861 1.00 56.28 336 SER D CA 1
ATOM 11538 C C . SER D 1 310 ? 45.522 -41.998 -18.044 1.00 53.71 336 SER D C 1
ATOM 11539 O O . SER D 1 310 ? 44.640 -41.284 -18.535 1.00 56.46 336 SER D O 1
ATOM 11542 N N . LYS D 1 311 ? 46.772 -42.000 -18.512 1.00 57.52 337 LYS D N 1
ATOM 11543 C CA . LYS D 1 311 ? 47.113 -41.171 -19.664 1.00 54.59 337 LYS D CA 1
ATOM 11544 C C . LYS D 1 311 ? 46.427 -41.672 -20.928 1.00 55.36 337 LYS D C 1
ATOM 11545 O O . LYS D 1 311 ? 45.903 -40.874 -21.714 1.00 54.49 337 LYS D O 1
ATOM 11551 N N . TRP D 1 312 ? 46.420 -42.990 -21.145 1.00 56.39 338 TRP D N 1
ATOM 11552 C CA . TRP D 1 312 ? 45.779 -43.524 -22.342 1.00 53.91 338 TRP D CA 1
ATOM 11553 C C . TRP D 1 312 ? 44.290 -43.211 -22.350 1.00 55.29 338 TRP D C 1
ATOM 11554 O O . TRP D 1 312 ? 43.733 -42.829 -23.386 1.00 55.62 338 TRP D O 1
ATOM 11565 N N . LEU D 1 313 ? 43.626 -43.363 -21.202 1.00 54.14 339 LEU D N 1
ATOM 11566 C CA . LEU D 1 313 ? 42.213 -43.011 -21.124 1.00 55.14 339 LEU D CA 1
ATOM 11567 C C . LEU D 1 313 ? 42.003 -41.541 -21.457 1.00 57.22 339 LEU D C 1
ATOM 11568 O O . LEU D 1 313 ? 41.010 -41.175 -22.097 1.00 58.38 339 LEU D O 1
ATOM 11573 N N . TYR D 1 314 ? 42.928 -40.683 -21.026 1.00 57.18 340 TYR D N 1
ATOM 11574 C CA . TYR D 1 314 ? 42.836 -39.267 -21.359 1.00 62.88 340 TYR D CA 1
ATOM 11575 C C . TYR D 1 314 ? 43.064 -39.040 -22.849 1.00 61.39 340 TYR D C 1
ATOM 11576 O O . TYR D 1 314 ? 42.344 -38.259 -23.481 1.00 63.08 340 TYR D O 1
ATOM 11585 N N . LEU D 1 315 ? 44.061 -39.715 -23.427 1.00 57.69 341 LEU D N 1
ATOM 11586 C CA . LEU D 1 315 ? 44.357 -39.543 -24.845 1.00 58.02 341 LEU D CA 1
ATOM 11587 C C . LEU D 1 315 ? 43.280 -40.136 -25.745 1.00 54.47 341 LEU D C 1
ATOM 11588 O O . LEU D 1 315 ? 43.153 -39.710 -26.898 1.00 55.67 341 LEU D O 1
ATOM 11593 N N . PHE D 1 316 ? 42.511 -41.104 -25.253 1.00 56.98 342 PHE D N 1
ATOM 11594 C CA . PHE D 1 316 ? 41.456 -41.737 -26.034 1.00 59.51 342 PHE D CA 1
ATOM 11595 C C . PHE D 1 316 ? 40.098 -41.073 -25.850 1.00 60.54 342 PHE D C 1
ATOM 11596 O O . PHE D 1 316 ? 39.113 -41.543 -26.429 1.00 59.51 342 PHE D O 1
ATOM 11604 N N . GLU D 1 317 ? 40.020 -40.003 -25.061 1.00 62.52 343 GLU D N 1
ATOM 11605 C CA . GLU D 1 317 ? 38.756 -39.306 -24.868 1.00 69.10 343 GLU D CA 1
ATOM 11606 C C . GLU D 1 317 ? 38.176 -38.867 -26.206 1.00 72.50 343 GLU D C 1
ATOM 11607 O O . GLU D 1 317 ? 38.852 -38.214 -27.007 1.00 70.14 343 GLU D O 1
ATOM 11613 N N . GLY D 1 318 ? 36.918 -39.230 -26.449 1.00 70.40 344 GLY D N 1
ATOM 11614 C CA . GLY D 1 318 ? 36.251 -38.821 -27.667 1.00 70.62 344 GLY D CA 1
ATOM 11615 C C . GLY D 1 318 ? 36.760 -39.465 -28.935 1.00 67.62 344 GLY D C 1
ATOM 11616 O O . GLY D 1 318 ? 36.322 -39.080 -30.023 1.00 69.59 344 GLY D O 1
ATOM 11617 N N . SER D 1 319 ? 37.671 -40.435 -28.835 1.00 66.69 345 SER D N 1
ATOM 11618 C CA . SER D 1 319 ? 38.217 -41.062 -30.035 1.00 64.35 345 SER D CA 1
ATOM 11619 C C . SER D 1 319 ? 37.146 -41.797 -30.830 1.00 64.78 345 SER D C 1
ATOM 11620 O O . SER D 1 319 ? 37.262 -41.925 -32.054 1.00 62.01 345 SER D O 1
ATOM 11623 N N . GLY D 1 320 ? 36.102 -42.283 -30.163 1.00 67.50 346 GLY D N 1
ATOM 11624 C CA . GLY D 1 320 ? 35.069 -43.040 -30.838 1.00 64.54 346 GLY D CA 1
ATOM 11625 C C . GLY D 1 320 ? 35.441 -44.458 -31.204 1.00 59.92 346 GLY D C 1
ATOM 11626 O O . GLY D 1 320 ? 34.691 -45.106 -31.944 1.00 54.77 346 GLY D O 1
ATOM 11627 N N . VAL D 1 321 ? 36.571 -44.961 -30.718 1.00 61.90 347 VAL D N 1
ATOM 11628 C CA . VAL D 1 321 ? 36.983 -46.336 -30.981 1.00 55.66 347 VAL D CA 1
ATOM 11629 C C . VAL D 1 321 ? 36.700 -47.156 -29.729 1.00 51.68 347 VAL D C 1
ATOM 11630 O O . VAL D 1 321 ? 36.582 -46.588 -28.633 1.00 52.49 347 VAL D O 1
ATOM 11634 N N . PRO D 1 322 ? 36.588 -48.481 -29.832 1.00 50.83 348 PRO D N 1
ATOM 11635 C CA . PRO D 1 322 ? 36.374 -49.304 -28.632 1.00 51.16 348 PRO D CA 1
ATOM 11636 C C . PRO D 1 322 ? 37.588 -49.245 -27.715 1.00 49.99 348 PRO D C 1
ATOM 11637 O O . PRO D 1 322 ? 38.702 -49.587 -28.117 1.00 51.27 348 PRO D O 1
ATOM 11641 N N . TYR D 1 323 ? 37.367 -48.798 -26.481 1.00 47.32 349 TYR D N 1
ATOM 11642 C CA . TYR D 1 323 ? 38.432 -48.729 -25.491 1.00 49.11 349 TYR D CA 1
ATOM 11643 C C . TYR D 1 323 ? 37.813 -48.691 -24.103 1.00 51.92 349 TYR D C 1
ATOM 11644 O O . TYR D 1 323 ? 36.709 -48.174 -23.913 1.00 52.09 349 TYR D O 1
ATOM 11653 N N . GLY D 1 324 ? 38.536 -49.253 -23.141 1.00 45.12 350 GLY D N 1
ATOM 11654 C CA . GLY D 1 324 ? 38.110 -49.242 -21.765 1.00 49.82 350 GLY D CA 1
ATOM 11655 C C . GLY D 1 324 ? 39.180 -49.795 -20.849 1.00 50.76 350 GLY D C 1
ATOM 11656 O O . GLY D 1 324 ? 39.971 -50.664 -21.231 1.00 50.75 350 GLY D O 1
ATOM 11657 N N . PRO D 1 325 ? 39.230 -49.296 -19.619 1.00 45.75 351 PRO D N 1
ATOM 11658 C CA . PRO D 1 325 ? 40.204 -49.810 -18.656 1.00 45.30 351 PRO D CA 1
ATOM 11659 C C . PRO D 1 325 ? 39.737 -51.114 -18.036 1.00 46.12 351 PRO D C 1
ATOM 11660 O O . PRO D 1 325 ? 38.540 -51.387 -17.921 1.00 46.31 351 PRO D O 1
ATOM 11664 N N . ILE D 1 326 ? 40.708 -51.930 -17.637 1.00 47.08 352 ILE D N 1
ATOM 11665 C CA . ILE D 1 326 ? 40.420 -53.117 -16.840 1.00 43.12 352 ILE D CA 1
ATOM 11666 C C . ILE D 1 326 ? 40.306 -52.668 -15.388 1.00 43.00 352 ILE D C 1
ATOM 11667 O O . ILE D 1 326 ? 41.309 -52.349 -14.745 1.00 41.52 352 ILE D O 1
ATOM 11672 N N . ASN D 1 327 ? 39.083 -52.643 -14.869 1.00 44.19 353 ASN D N 1
ATOM 11673 C CA . ASN D 1 327 ? 38.810 -52.145 -13.530 1.00 45.38 353 ASN D CA 1
ATOM 11674 C C . ASN D 1 327 ? 38.759 -53.287 -12.527 1.00 45.87 353 ASN D C 1
ATOM 11675 O O . ASN D 1 327 ? 38.277 -54.381 -12.834 1.00 47.66 353 ASN D O 1
ATOM 11680 N N . ASN D 1 328 ? 39.254 -53.020 -11.323 1.00 49.85 354 ASN D N 1
ATOM 11681 C CA . ASN D 1 328 ? 39.018 -53.889 -10.185 1.00 50.40 354 ASN D CA 1
ATOM 11682 C C . ASN D 1 328 ? 37.758 -53.417 -9.461 1.00 50.57 354 ASN D C 1
ATOM 11683 O O . ASN D 1 328 ? 37.105 -52.453 -9.868 1.00 44.31 354 ASN D O 1
ATOM 11688 N N . MET D 1 329 ? 37.397 -54.111 -8.380 1.00 50.17 355 MET D N 1
ATOM 11689 C CA . MET D 1 329 ? 36.178 -53.752 -7.661 1.00 50.13 355 MET D CA 1
ATOM 11690 C C . MET D 1 329 ? 36.218 -52.303 -7.190 1.00 48.70 355 MET D C 1
ATOM 11691 O O . MET D 1 329 ? 35.204 -51.597 -7.243 1.00 49.01 355 MET D O 1
ATOM 11696 N N . LYS D 1 330 ? 37.380 -51.839 -6.726 1.00 50.81 356 LYS D N 1
ATOM 11697 C CA . LYS D 1 330 ? 37.491 -50.460 -6.261 1.00 50.92 356 LYS D CA 1
ATOM 11698 C C . LYS D 1 330 ? 37.222 -49.478 -7.396 1.00 49.32 356 LYS D C 1
ATOM 11699 O O . LYS D 1 330 ? 36.490 -48.497 -7.225 1.00 44.39 356 LYS D O 1
ATOM 11705 N N . ASN D 1 331 ? 37.809 -49.728 -8.568 1.00 48.88 357 ASN D N 1
ATOM 11706 C CA . ASN D 1 331 ? 37.583 -48.844 -9.707 1.00 46.62 357 ASN D CA 1
ATOM 11707 C C . ASN D 1 331 ? 36.163 -48.979 -10.240 1.00 44.20 357 ASN D C 1
ATOM 11708 O O . ASN D 1 331 ? 35.566 -47.992 -10.686 1.00 48.33 357 ASN D O 1
ATOM 11713 N N . VAL D 1 332 ? 35.607 -50.192 -10.211 1.00 46.13 358 VAL D N 1
ATOM 11714 C CA . VAL D 1 332 ? 34.263 -50.403 -10.741 1.00 45.54 358 VAL D CA 1
ATOM 11715 C C . VAL D 1 332 ? 33.269 -49.491 -10.034 1.00 45.89 358 VAL D C 1
ATOM 11716 O O . VAL D 1 332 ? 32.466 -48.802 -10.674 1.00 44.52 358 VAL D O 1
ATOM 11720 N N . PHE D 1 333 ? 33.311 -49.469 -8.705 1.00 46.09 359 PHE D N 1
ATOM 11721 C CA . PHE D 1 333 ? 32.336 -48.727 -7.920 1.00 47.23 359 PHE D CA 1
ATOM 11722 C C . PHE D 1 333 ? 32.802 -47.318 -7.580 1.00 47.29 359 PHE D C 1
ATOM 11723 O O . PHE D 1 333 ? 32.121 -46.617 -6.824 1.00 50.65 359 PHE D O 1
ATOM 11731 N N . ALA D 1 334 ? 33.942 -46.892 -8.121 1.00 45.40 360 ALA D N 1
ATOM 11732 C CA . ALA D 1 334 ? 34.293 -45.482 -8.191 1.00 47.06 360 ALA D CA 1
ATOM 11733 C C . ALA D 1 334 ? 33.935 -44.869 -9.538 1.00 49.60 360 ALA D C 1
ATOM 11734 O O . ALA D 1 334 ? 33.983 -43.642 -9.679 1.00 45.80 360 ALA D O 1
ATOM 11736 N N . GLU D 1 335 ? 33.583 -45.692 -10.519 1.00 44.61 361 GLU D N 1
ATOM 11737 C CA . GLU D 1 335 ? 33.199 -45.213 -11.842 1.00 46.31 361 GLU D CA 1
ATOM 11738 C C . GLU D 1 335 ? 31.864 -44.482 -11.759 1.00 47.64 361 GLU D C 1
ATOM 11739 O O . GLU D 1 335 ? 30.861 -45.090 -11.361 1.00 43.66 361 GLU D O 1
ATOM 11745 N N . PRO D 1 336 ? 31.798 -43.196 -12.113 1.00 46.00 362 PRO D N 1
ATOM 11746 C CA . PRO D 1 336 ? 30.516 -42.477 -12.003 1.00 46.31 362 PRO D CA 1
ATOM 11747 C C . PRO D 1 336 ? 29.378 -43.122 -12.777 1.00 45.53 362 PRO D C 1
ATOM 11748 O O . PRO D 1 336 ? 28.224 -43.047 -12.335 1.00 39.52 362 PRO D O 1
ATOM 11752 N N . GLN D 1 337 ? 29.659 -43.759 -13.917 1.00 46.82 363 GLN D N 1
ATOM 11753 C CA . GLN D 1 337 ? 28.590 -44.398 -14.681 1.00 44.33 363 GLN D CA 1
ATOM 11754 C C . GLN D 1 337 ? 27.955 -45.537 -13.893 1.00 42.18 363 GLN D C 1
ATOM 11755 O O . GLN D 1 337 ? 26.731 -45.713 -13.918 1.00 44.20 363 GLN D O 1
ATOM 11761 N N . VAL D 1 338 ? 28.770 -46.321 -13.185 1.00 42.65 364 VAL D N 1
ATOM 11762 C CA . VAL D 1 338 ? 28.231 -47.415 -12.382 1.00 40.04 364 VAL D CA 1
ATOM 11763 C C . VAL D 1 338 ? 27.295 -46.869 -11.313 1.00 42.47 364 VAL D C 1
ATOM 11764 O O . VAL D 1 338 ? 26.178 -47.366 -11.123 1.00 43.38 364 VAL D O 1
ATOM 11768 N N . LEU D 1 339 ? 27.741 -45.838 -10.593 1.00 40.04 365 LEU D N 1
ATOM 11769 C CA . LEU D 1 339 ? 26.883 -45.211 -9.595 1.00 39.95 365 LEU D CA 1
ATOM 11770 C C . LEU D 1 339 ? 25.648 -44.597 -10.243 1.00 44.95 365 LEU D C 1
ATOM 11771 O O . LEU D 1 339 ? 24.544 -44.672 -9.690 1.00 43.86 365 LEU D O 1
ATOM 11776 N N . HIS D 1 340 ? 25.814 -43.997 -11.425 1.00 38.87 366 HIS D N 1
ATOM 11777 C CA . HIS D 1 340 ? 24.687 -43.365 -12.104 1.00 39.79 366 HIS D CA 1
ATOM 11778 C C . HIS D 1 340 ? 23.607 -44.379 -12.455 1.00 41.59 366 HIS D C 1
ATOM 11779 O O . HIS D 1 340 ? 22.412 -44.068 -12.399 1.00 39.69 366 HIS D O 1
ATOM 11786 N N . ASN D 1 341 ? 24.007 -45.594 -12.832 1.00 38.46 367 ASN D N 1
ATOM 11787 C CA . ASN D 1 341 ? 23.053 -46.633 -13.203 1.00 40.14 367 ASN D CA 1
ATOM 11788 C C . ASN D 1 341 ? 22.342 -47.245 -12.003 1.00 44.86 367 ASN D C 1
ATOM 11789 O O . ASN D 1 341 ? 21.558 -48.183 -12.186 1.00 40.45 367 ASN D O 1
ATOM 11794 N N . GLY D 1 342 ? 22.587 -46.745 -10.794 1.00 38.24 368 GLY D N 1
ATOM 11795 C CA . GLY D 1 342 ? 21.940 -47.301 -9.623 1.00 39.98 368 GLY D CA 1
ATOM 11796 C C . GLY D 1 342 ? 22.423 -48.678 -9.241 1.00 41.05 368 GLY D C 1
ATOM 11797 O O . GLY D 1 342 ? 21.691 -49.421 -8.583 1.00 44.65 368 GLY D O 1
ATOM 11798 N N . LEU D 1 343 ? 23.642 -49.043 -9.638 1.00 37.95 369 LEU D N 1
ATOM 11799 C CA . LEU D 1 343 ? 24.144 -50.391 -9.414 1.00 38.23 369 LEU D CA 1
ATOM 11800 C C . LEU D 1 343 ? 24.607 -50.630 -7.982 1.00 44.41 369 LEU D C 1
ATOM 11801 O O . LEU D 1 343 ? 24.876 -51.781 -7.623 1.00 43.78 369 LEU D O 1
ATOM 11806 N N . VAL D 1 344 ? 24.711 -49.587 -7.167 1.00 39.65 370 VAL D N 1
ATOM 11807 C CA . VAL D 1 344 ? 25.033 -49.728 -5.748 1.00 41.52 370 VAL D CA 1
ATOM 11808 C C . VAL D 1 344 ? 23.717 -49.547 -4.998 1.00 40.34 370 VAL D C 1
ATOM 11809 O O . VAL D 1 344 ? 23.316 -48.434 -4.655 1.00 38.47 370 VAL D O 1
ATOM 11813 N N . MET D 1 345 ? 23.038 -50.659 -4.737 1.00 42.24 371 MET D N 1
ATOM 11814 C CA . MET D 1 345 ? 21.736 -50.642 -4.084 1.00 40.59 371 MET D CA 1
ATOM 11815 C C . MET D 1 345 ? 21.919 -50.804 -2.579 1.00 43.82 371 MET D C 1
ATOM 11816 O O . MET D 1 345 ? 22.441 -51.825 -2.118 1.00 40.73 371 MET D O 1
ATOM 11821 N N . GLU D 1 346 ? 21.491 -49.801 -1.819 1.00 49.78 372 GLU D N 1
ATOM 11822 C CA . GLU D 1 346 ? 21.594 -49.827 -0.368 1.00 52.05 372 GLU D CA 1
ATOM 11823 C C . GLU D 1 346 ? 20.267 -50.257 0.242 1.00 53.33 372 GLU D C 1
ATOM 11824 O O . GLU D 1 346 ? 19.196 -49.842 -0.212 1.00 54.52 372 GLU D O 1
ATOM 11830 N N . MET D 1 347 ? 20.350 -51.094 1.272 1.00 48.39 373 MET D N 1
ATOM 11831 C CA . MET D 1 347 ? 19.188 -51.623 1.965 1.00 52.11 373 MET D CA 1
ATOM 11832 C C . MET D 1 347 ? 19.410 -51.504 3.464 1.00 53.77 373 MET D C 1
ATOM 11833 O O . MET D 1 347 ? 20.547 -51.540 3.944 1.00 52.91 373 MET D O 1
ATOM 11838 N N . GLU D 1 348 ? 18.315 -51.356 4.201 1.00 56.00 374 GLU D N 1
ATOM 11839 C CA . GLU D 1 348 ? 18.363 -51.221 5.653 1.00 59.16 374 GLU D CA 1
ATOM 11840 C C . GLU D 1 348 ? 17.976 -52.576 6.239 1.00 52.88 374 GLU D C 1
ATOM 11841 O O . GLU D 1 348 ? 16.795 -52.930 6.286 1.00 53.28 374 GLU D O 1
ATOM 11847 N N . HIS D 1 349 ? 18.975 -53.336 6.688 1.00 55.61 375 HIS D N 1
ATOM 11848 C CA . HIS D 1 349 ? 18.696 -54.641 7.275 1.00 56.27 375 HIS D CA 1
ATOM 11849 C C . HIS D 1 349 ? 18.215 -54.481 8.717 1.00 59.59 375 HIS D C 1
ATOM 11850 O O . HIS D 1 349 ? 18.727 -53.632 9.451 1.00 59.88 375 HIS D O 1
ATOM 11857 N N . PRO D 1 350 ? 17.242 -55.289 9.151 1.00 54.78 376 PRO D N 1
ATOM 11858 C CA . PRO D 1 350 ? 16.651 -55.062 10.481 1.00 55.56 376 PRO D CA 1
ATOM 11859 C C . PRO D 1 350 ? 17.629 -55.273 11.621 1.00 58.86 376 PRO D C 1
ATOM 11860 O O . PRO D 1 350 ? 17.517 -54.594 12.649 1.00 61.38 376 PRO D O 1
ATOM 11864 N N . THR D 1 351 ? 18.581 -56.195 11.477 1.00 59.73 377 THR D N 1
ATOM 11865 C CA . THR D 1 351 ? 19.555 -56.470 12.521 1.00 62.31 377 THR D CA 1
ATOM 11866 C C . THR D 1 351 ? 20.984 -56.134 12.130 1.00 61.36 377 THR D C 1
ATOM 11867 O O . THR D 1 351 ? 21.830 -55.999 13.021 1.00 55.26 377 THR D O 1
ATOM 11871 N N . VAL D 1 352 ? 21.281 -56.004 10.838 1.00 53.43 378 VAL D N 1
ATOM 11872 C CA . VAL D 1 352 ? 22.646 -55.759 10.389 1.00 56.50 378 VAL D CA 1
ATOM 11873 C C . VAL D 1 352 ? 22.905 -54.308 9.985 1.00 58.62 378 VAL D C 1
ATOM 11874 O O . VAL D 1 352 ? 24.072 -53.889 9.950 1.00 62.80 378 VAL D O 1
ATOM 11878 N N . GLY D 1 353 ? 21.868 -53.530 9.699 1.00 58.41 379 GLY D N 1
ATOM 11879 C CA . GLY D 1 353 ? 22.063 -52.146 9.308 1.00 61.38 379 GLY D CA 1
ATOM 11880 C C . GLY D 1 353 ? 22.157 -51.979 7.803 1.00 59.51 379 GLY D C 1
ATOM 11881 O O . GLY D 1 353 ? 21.714 -52.823 7.018 1.00 59.94 379 GLY D O 1
ATOM 11882 N N . LYS D 1 354 ? 22.748 -50.856 7.398 1.00 58.90 380 LYS D N 1
ATOM 11883 C CA . LYS D 1 354 ? 22.884 -50.558 5.979 1.00 59.13 380 LYS D CA 1
ATOM 11884 C C . LYS D 1 354 ? 23.835 -51.547 5.318 1.00 57.80 380 LYS D C 1
ATOM 11885 O O . LYS D 1 354 ? 24.953 -51.767 5.793 1.00 60.70 380 LYS D O 1
ATOM 11891 N N . ILE D 1 355 ? 23.385 -52.136 4.213 1.00 53.64 381 ILE D N 1
ATOM 11892 C CA . ILE D 1 355 ? 24.189 -53.045 3.409 1.00 57.25 381 ILE D CA 1
ATOM 11893 C C . ILE D 1 355 ? 24.017 -52.653 1.950 1.00 47.07 381 ILE D C 1
ATOM 11894 O O . ILE D 1 355 ? 22.960 -52.164 1.541 1.00 49.23 381 ILE D O 1
ATOM 11899 N N . SER D 1 356 ? 25.064 -52.873 1.160 1.00 49.46 382 SER D N 1
ATOM 11900 C CA . SER D 1 356 ? 25.074 -52.498 -0.248 1.00 47.67 382 SER D CA 1
ATOM 11901 C C . SER D 1 356 ? 25.384 -53.711 -1.111 1.00 44.47 382 SER D C 1
ATOM 11902 O O . SER D 1 356 ? 26.344 -54.442 -0.844 1.00 45.15 382 SER D O 1
ATOM 11905 N N . VAL D 1 357 ? 24.571 -53.918 -2.142 1.00 42.81 383 VAL D N 1
ATOM 11906 C CA . VAL D 1 357 ? 24.788 -54.987 -3.116 1.00 42.85 383 VAL D CA 1
ATOM 11907 C C . VAL D 1 357 ? 24.513 -54.443 -4.508 1.00 44.56 383 VAL D C 1
ATOM 11908 O O . VAL D 1 357 ? 23.892 -53.383 -4.670 1.00 42.82 383 VAL D O 1
ATOM 11912 N N . PRO D 1 358 ? 24.971 -55.151 -5.539 1.00 44.99 384 PRO D N 1
ATOM 11913 C CA . PRO D 1 358 ? 24.685 -54.716 -6.913 1.00 40.14 384 PRO D CA 1
ATOM 11914 C C . PRO D 1 358 ? 23.186 -54.633 -7.161 1.00 41.79 384 PRO D C 1
ATOM 11915 O O . PRO D 1 358 ? 22.430 -55.546 -6.822 1.00 39.66 384 PRO D O 1
ATOM 11919 N N . GLY D 1 359 ? 22.759 -53.521 -7.765 1.00 42.26 385 GLY D N 1
ATOM 11920 C CA . GLY D 1 359 ? 21.354 -53.277 -7.986 1.00 40.44 385 GLY D CA 1
ATOM 11921 C C . GLY D 1 359 ? 20.846 -53.932 -9.253 1.00 42.38 385 GLY D C 1
ATOM 11922 O O . GLY D 1 359 ? 21.576 -54.616 -9.985 1.00 37.36 385 GLY D O 1
ATOM 11923 N N . PRO D 1 360 ? 19.561 -53.717 -9.531 1.00 44.86 386 PRO D N 1
ATOM 11924 C CA . PRO D 1 360 ? 18.953 -54.326 -10.721 1.00 37.65 386 PRO D CA 1
ATOM 11925 C C . PRO D 1 360 ? 19.635 -53.865 -11.999 1.00 38.85 386 PRO D C 1
ATOM 11926 O O . PRO D 1 360 ? 20.094 -52.727 -12.113 1.00 39.05 386 PRO D O 1
ATOM 11930 N N . ALA D 1 361 ? 19.696 -54.774 -12.974 1.00 42.93 387 ALA D N 1
ATOM 11931 C CA . ALA D 1 361 ? 20.377 -54.475 -14.228 1.00 40.53 387 ALA D CA 1
ATOM 11932 C C . ALA D 1 361 ? 19.490 -53.716 -15.205 1.00 36.43 387 ALA D C 1
ATOM 11933 O O . ALA D 1 361 ? 20.003 -52.974 -16.051 1.00 39.60 387 ALA D O 1
ATOM 11935 N N . VAL D 1 362 ? 18.174 -53.889 -15.117 1.00 37.36 388 VAL D N 1
ATOM 11936 C CA . VAL D 1 362 ? 17.233 -53.301 -16.063 1.00 33.19 388 VAL D CA 1
ATOM 11937 C C . VAL D 1 362 ? 16.482 -52.166 -15.384 1.00 42.49 388 VAL D C 1
ATOM 11938 O O . VAL D 1 362 ? 16.136 -52.252 -14.199 1.00 43.19 388 VAL D O 1
ATOM 11942 N N . ARG D 1 363 ? 16.229 -51.103 -16.142 1.00 40.98 389 ARG D N 1
ATOM 11943 C CA . ARG D 1 363 ? 15.462 -49.954 -15.682 1.00 42.16 389 ARG D CA 1
ATOM 11944 C C . ARG D 1 363 ? 14.273 -49.744 -16.606 1.00 42.60 389 ARG D C 1
ATOM 11945 O O . ARG D 1 363 ? 14.429 -49.713 -17.832 1.00 41.89 389 ARG D O 1
ATOM 11953 N N . TYR D 1 364 ? 13.091 -49.609 -16.016 1.00 40.74 390 TYR D N 1
ATOM 11954 C CA . TYR D 1 364 ? 11.855 -49.397 -16.751 1.00 38.77 390 TYR D CA 1
ATOM 11955 C C . TYR D 1 364 ? 11.374 -47.970 -16.534 1.00 45.45 390 TYR D C 1
ATOM 11956 O O . TYR D 1 364 ? 11.601 -47.374 -15.477 1.00 40.34 390 TYR D O 1
ATOM 11965 N N . SER D 1 365 ? 10.697 -47.426 -17.544 1.00 42.66 391 SER D N 1
ATOM 11966 C CA . SER D 1 365 ? 10.286 -46.029 -17.477 1.00 45.45 391 SER D CA 1
ATOM 11967 C C . SER D 1 365 ? 9.050 -45.828 -16.611 1.00 44.69 391 SER D C 1
ATOM 11968 O O . SER D 1 365 ? 8.842 -44.728 -16.089 1.00 49.53 391 SER D O 1
ATOM 11971 N N . LYS D 1 366 ? 8.220 -46.858 -16.449 1.00 46.29 392 LYS D N 1
ATOM 11972 C CA . LYS D 1 366 ? 6.932 -46.685 -15.795 1.00 43.44 392 LYS D CA 1
ATOM 11973 C C . LYS D 1 366 ? 6.930 -47.086 -14.324 1.00 47.97 392 LYS D C 1
ATOM 11974 O O . LYS D 1 366 ? 5.913 -46.884 -13.651 1.00 46.19 392 LYS D O 1
ATOM 11980 N N . PHE D 1 367 ? 8.023 -47.645 -13.806 1.00 41.46 393 PHE D N 1
ATOM 11981 C CA . PHE D 1 367 ? 8.078 -47.995 -12.393 1.00 47.14 393 PHE D CA 1
ATOM 11982 C C . PHE D 1 367 ? 9.529 -48.054 -11.943 1.00 44.20 393 PHE D C 1
ATOM 11983 O O . PHE D 1 367 ? 10.450 -48.170 -12.757 1.00 43.38 393 PHE D O 1
ATOM 11991 N N . LYS D 1 368 ? 9.714 -47.986 -10.627 1.00 40.47 394 LYS D N 1
ATOM 11992 C CA . LYS D 1 368 ? 11.028 -47.970 -10.002 1.00 47.33 394 LYS D CA 1
ATOM 11993 C C . LYS D 1 368 ? 11.265 -49.244 -9.201 1.00 46.26 394 LYS D C 1
ATOM 11994 O O . LYS D 1 368 ? 10.350 -49.765 -8.554 1.00 46.92 394 LYS D O 1
ATOM 12000 N N . MET D 1 369 ? 12.499 -49.746 -9.258 1.00 45.29 395 MET D N 1
ATOM 12001 C CA . MET D 1 369 ? 12.918 -50.900 -8.471 1.00 47.33 395 MET D CA 1
ATOM 12002 C C . MET D 1 369 ? 14.079 -50.573 -7.540 1.00 47.51 395 MET D C 1
ATOM 12003 O O . MET D 1 369 ? 14.713 -51.492 -7.010 1.00 42.89 395 MET D O 1
ATOM 12008 N N . SER D 1 370 ? 14.372 -49.290 -7.325 1.00 53.42 396 SER D N 1
ATOM 12009 C CA . SER D 1 370 ? 15.528 -48.886 -6.535 1.00 47.16 396 SER D CA 1
ATOM 12010 C C . SER D 1 370 ? 15.340 -49.085 -5.038 1.00 55.82 396 SER D C 1
ATOM 12011 O O . SER D 1 370 ? 16.328 -49.019 -4.298 1.00 54.89 396 SER D O 1
ATOM 12014 N N . GLU D 1 371 ? 14.119 -49.328 -4.572 1.00 50.96 397 GLU D N 1
ATOM 12015 C CA . GLU D 1 371 ? 13.840 -49.518 -3.153 1.00 56.06 397 GLU D CA 1
ATOM 12016 C C . GLU D 1 371 ? 13.446 -50.978 -2.958 1.00 55.15 397 GLU D C 1
ATOM 12017 O O . GLU D 1 371 ? 12.391 -51.409 -3.436 1.00 53.63 397 GLU D O 1
ATOM 12023 N N . ALA D 1 372 ? 14.285 -51.734 -2.255 1.00 47.35 398 ALA D N 1
ATOM 12024 C CA . ALA D 1 372 ? 14.117 -53.173 -2.138 1.00 42.85 398 ALA D CA 1
ATOM 12025 C C . ALA D 1 372 ? 13.981 -53.601 -0.683 1.00 51.66 398 ALA D C 1
ATOM 12026 O O . ALA D 1 372 ? 14.570 -53.000 0.220 1.00 51.78 398 ALA D O 1
ATOM 12028 N N . ARG D 1 373 ? 13.194 -54.650 -0.475 1.00 48.63 399 ARG D N 1
ATOM 12029 C CA . ARG D 1 373 ? 13.118 -55.286 0.833 1.00 47.32 399 ARG D CA 1
ATOM 12030 C C . ARG D 1 373 ? 14.436 -55.994 1.129 1.00 49.14 399 ARG D C 1
ATOM 12031 O O . ARG D 1 373 ? 14.965 -56.696 0.258 1.00 49.21 399 ARG D O 1
ATOM 12039 N N . PRO D 1 374 ? 14.998 -55.836 2.323 1.00 49.16 400 PRO D N 1
ATOM 12040 C CA . PRO D 1 374 ? 16.292 -56.458 2.627 1.00 47.54 400 PRO D CA 1
ATOM 12041 C C . PRO D 1 374 ? 16.185 -57.971 2.616 1.00 47.40 400 PRO D C 1
ATOM 12042 O O . PRO D 1 374 ? 15.093 -58.527 2.808 1.00 48.28 400 PRO D O 1
ATOM 12046 N N . PRO D 1 375 ? 17.288 -58.673 2.378 1.00 47.31 401 PRO D N 1
ATOM 12047 C CA . PRO D 1 375 ? 17.258 -60.137 2.419 1.00 45.26 401 PRO D CA 1
ATOM 12048 C C . PRO D 1 375 ? 16.720 -60.621 3.752 1.00 45.49 401 PRO D C 1
ATOM 12049 O O . PRO D 1 375 ? 17.119 -60.117 4.813 1.00 46.69 401 PRO D O 1
ATOM 12053 N N . PRO D 1 376 ? 15.816 -61.594 3.744 1.00 46.83 402 PRO D N 1
ATOM 12054 C CA . PRO D 1 376 ? 15.163 -62.006 4.988 1.00 47.43 402 PRO D CA 1
ATOM 12055 C C . PRO D 1 376 ? 16.066 -62.855 5.867 1.00 49.33 402 PRO D C 1
ATOM 12056 O O . PRO D 1 376 ? 16.949 -63.574 5.393 1.00 48.15 402 PRO D O 1
ATOM 12060 N N . LEU D 1 377 ? 15.829 -62.757 7.172 1.00 52.08 403 LEU D N 1
ATOM 12061 C CA . LEU D 1 377 ? 16.444 -63.666 8.125 1.00 47.57 403 LEU D CA 1
ATOM 12062 C C . LEU D 1 377 ? 15.736 -65.018 8.091 1.00 50.34 403 LEU D C 1
ATOM 12063 O O . LEU D 1 377 ? 14.578 -65.133 7.679 1.00 52.75 403 LEU D O 1
ATOM 12068 N N . LEU D 1 378 ? 16.449 -66.050 8.534 1.00 55.42 404 LEU D N 1
ATOM 12069 C CA . LEU D 1 378 ? 15.926 -67.410 8.464 1.00 53.22 404 LEU D CA 1
ATOM 12070 C C . LEU D 1 378 ? 14.630 -67.526 9.255 1.00 49.29 404 LEU D C 1
ATOM 12071 O O . LEU D 1 378 ? 14.616 -67.329 10.474 1.00 55.03 404 LEU D O 1
ATOM 12076 N N . GLY D 1 379 ? 13.541 -67.845 8.559 1.00 50.62 405 GLY D N 1
ATOM 12077 C CA . GLY D 1 379 ? 12.255 -67.956 9.214 1.00 48.21 405 GLY D CA 1
ATOM 12078 C C . GLY D 1 379 ? 11.689 -66.648 9.712 1.00 51.90 405 GLY D C 1
ATOM 12079 O O . GLY D 1 379 ? 10.866 -66.649 10.630 1.00 44.93 405 GLY D O 1
ATOM 12080 N N . GLN D 1 380 ? 12.115 -65.522 9.134 1.00 48.95 406 GLN D N 1
ATOM 12081 C CA . GLN D 1 380 ? 11.650 -64.227 9.617 1.00 49.44 406 GLN D CA 1
ATOM 12082 C C . GLN D 1 380 ? 10.142 -64.076 9.466 1.00 49.04 406 GLN D C 1
ATOM 12083 O O . GLN D 1 380 ? 9.498 -63.433 10.304 1.00 44.21 406 GLN D O 1
ATOM 12089 N N . HIS D 1 381 ? 9.559 -64.658 8.417 1.00 41.51 407 HIS D N 1
ATOM 12090 C CA . HIS D 1 381 ? 8.148 -64.459 8.105 1.00 41.15 407 HIS D CA 1
ATOM 12091 C C . HIS D 1 381 ? 7.318 -65.729 8.273 1.00 43.53 407 HIS D C 1
ATOM 12092 O O . HIS D 1 381 ? 6.224 -65.825 7.709 1.00 46.92 407 HIS D O 1
ATOM 12099 N N . THR D 1 382 ? 7.803 -66.700 9.049 1.00 44.77 408 THR D N 1
ATOM 12100 C CA . THR D 1 382 ? 7.070 -67.952 9.213 1.00 48.09 408 THR D CA 1
ATOM 12101 C C . THR D 1 382 ? 5.660 -67.699 9.739 1.00 48.09 408 THR D C 1
ATOM 12102 O O . THR D 1 382 ? 4.668 -68.070 9.101 1.00 50.19 408 THR D O 1
ATOM 12106 N N . THR D 1 383 ? 5.552 -67.062 10.907 1.00 43.59 409 THR D N 1
ATOM 12107 C CA . THR D 1 383 ? 4.237 -66.801 11.485 1.00 46.43 409 THR D CA 1
ATOM 12108 C C . THR D 1 383 ? 3.413 -65.887 10.588 1.00 46.24 409 THR D C 1
ATOM 12109 O O . THR D 1 383 ? 2.223 -66.132 10.356 1.00 47.73 409 THR D O 1
ATOM 12113 N N . HIS D 1 384 ? 4.034 -64.822 10.084 1.00 45.78 410 HIS D N 1
ATOM 12114 C CA . HIS D 1 384 ? 3.345 -63.873 9.214 1.00 48.82 410 HIS D CA 1
ATOM 12115 C C . HIS D 1 384 ? 2.723 -64.583 8.012 1.00 52.36 410 HIS D C 1
ATOM 12116 O O . HIS D 1 384 ? 1.564 -64.336 7.658 1.00 51.55 410 HIS D O 1
ATOM 12123 N N . ILE D 1 385 ? 3.472 -65.494 7.388 1.00 47.29 411 ILE D N 1
ATOM 12124 C CA . ILE D 1 385 ? 2.975 -66.186 6.200 1.00 49.70 411 ILE D CA 1
ATOM 12125 C C . ILE D 1 385 ? 1.857 -67.160 6.565 1.00 53.07 411 ILE D C 1
ATOM 12126 O O . ILE D 1 385 ? 0.804 -67.195 5.917 1.00 50.57 411 ILE D O 1
ATOM 12131 N N . LEU D 1 386 ? 2.068 -67.964 7.609 1.00 46.76 412 LEU D N 1
ATOM 12132 C CA . LEU D 1 386 ? 1.080 -68.973 7.986 1.00 50.72 412 LEU D CA 1
ATOM 12133 C C . LEU D 1 386 ? -0.247 -68.341 8.385 1.00 49.66 412 LEU D C 1
ATOM 12134 O O . LEU D 1 386 ? -1.317 -68.873 8.066 1.00 49.90 412 LEU D O 1
ATOM 12139 N N . LYS D 1 387 ? -0.202 -67.208 9.084 1.00 48.50 413 LYS D N 1
ATOM 12140 C CA . LYS D 1 387 ? -1.437 -66.582 9.544 1.00 50.22 413 LYS D CA 1
ATOM 12141 C C . LYS D 1 387 ? -2.168 -65.898 8.398 1.00 50.93 413 LYS D C 1
ATOM 12142 O O . LYS D 1 387 ? -3.379 -66.074 8.228 1.00 51.41 413 LYS D O 1
ATOM 12148 N N . GLU D 1 388 ? -1.444 -65.122 7.598 1.00 51.39 414 GLU D N 1
ATOM 12149 C CA . GLU D 1 388 ? -2.071 -64.303 6.572 1.00 56.39 414 GLU D CA 1
ATOM 12150 C C . GLU D 1 388 ? -2.372 -65.091 5.300 1.00 51.27 414 GLU D C 1
ATOM 12151 O O . GLU D 1 388 ? -3.410 -64.870 4.667 1.00 52.04 414 GLU D O 1
ATOM 12157 N N . VAL D 1 389 ? -1.490 -66.006 4.897 1.00 53.35 415 VAL D N 1
ATOM 12158 C CA . VAL D 1 389 ? -1.725 -66.735 3.648 1.00 55.43 415 VAL D CA 1
ATOM 12159 C C . VAL D 1 389 ? -2.568 -67.989 3.876 1.00 53.10 415 VAL D C 1
ATOM 12160 O O . VAL D 1 389 ? -3.453 -68.303 3.073 1.00 50.24 415 VAL D O 1
ATOM 12164 N N . LEU D 1 390 ? -2.329 -68.717 4.970 1.00 48.45 416 LEU D N 1
ATOM 12165 C CA . LEU D 1 390 ? -3.027 -69.973 5.224 1.00 48.48 416 LEU D CA 1
ATOM 12166 C C . LEU D 1 390 ? -4.048 -69.906 6.352 1.00 49.43 416 LEU D C 1
ATOM 12167 O O . LEU D 1 390 ? -4.765 -70.889 6.570 1.00 47.71 416 LEU D O 1
ATOM 12172 N N . ARG D 1 391 ? -4.130 -68.792 7.080 1.00 50.65 417 ARG D N 1
ATOM 12173 C CA . ARG D 1 391 ? -5.151 -68.596 8.109 1.00 50.10 417 ARG D CA 1
ATOM 12174 C C . ARG D 1 391 ? -4.908 -69.456 9.349 1.00 49.17 417 ARG D C 1
ATOM 12175 O O . ARG D 1 391 ? -5.854 -69.847 10.038 1.00 50.41 417 ARG D O 1
ATOM 12183 N N . TYR D 1 392 ? -3.647 -69.759 9.645 1.00 48.93 418 TYR D N 1
ATOM 12184 C CA . TYR D 1 392 ? -3.315 -70.444 10.887 1.00 48.09 418 TYR D CA 1
ATOM 12185 C C . TYR D 1 392 ? -3.444 -69.494 12.073 1.00 50.10 418 TYR D C 1
ATOM 12186 O O . TYR D 1 392 ? -3.123 -68.307 11.975 1.00 51.10 418 TYR D O 1
ATOM 12195 N N . ASP D 1 393 ? -3.919 -70.019 13.200 1.00 51.26 419 ASP D N 1
ATOM 12196 C CA . ASP D 1 393 ? -3.994 -69.253 14.435 1.00 54.16 419 ASP D CA 1
ATOM 12197 C C . ASP D 1 393 ? -2.766 -69.516 15.305 1.00 58.82 419 ASP D C 1
ATOM 12198 O O . ASP D 1 393 ? -1.983 -70.438 15.063 1.00 54.68 419 ASP D O 1
ATOM 12203 N N . ASP D 1 394 ? -2.610 -68.686 16.340 1.00 57.24 420 ASP D N 1
ATOM 12204 C CA . ASP D 1 394 ? -1.462 -68.827 17.232 1.00 62.15 420 ASP D CA 1
ATOM 12205 C C . ASP D 1 394 ? -1.427 -70.195 17.900 1.00 61.62 420 ASP D C 1
ATOM 12206 O O . ASP D 1 394 ? -0.348 -70.685 18.253 1.00 60.70 420 ASP D O 1
ATOM 12211 N N . ARG D 1 395 ? -2.586 -70.831 18.069 1.00 65.56 421 ARG D N 1
ATOM 12212 C CA . ARG D 1 395 ? -2.625 -72.118 18.755 1.00 65.68 421 ARG D CA 1
ATOM 12213 C C . ARG D 1 395 ? -1.960 -73.204 17.918 1.00 63.48 421 ARG D C 1
ATOM 12214 O O . ARG D 1 395 ? -1.135 -73.975 18.423 1.00 63.72 421 ARG D O 1
ATOM 12222 N N . ALA D 1 396 ? -2.304 -73.277 16.630 1.00 56.88 422 ALA D N 1
ATOM 12223 C CA . ALA D 1 396 ? -1.711 -74.293 15.766 1.00 58.29 422 ALA D CA 1
ATOM 12224 C C . ALA D 1 396 ? -0.242 -74.000 15.491 1.00 56.20 422 ALA D C 1
ATOM 12225 O O . ALA D 1 396 ? 0.579 -74.923 15.423 1.00 55.42 422 ALA D O 1
ATOM 12227 N N . ILE D 1 397 ? 0.110 -72.723 15.328 1.00 54.61 423 ILE D N 1
ATOM 12228 C CA . ILE D 1 397 ? 1.494 -72.368 15.031 1.00 54.37 423 ILE D CA 1
ATOM 12229 C C . ILE D 1 397 ? 2.404 -72.720 16.201 1.00 55.48 423 ILE D C 1
ATOM 12230 O O . ILE D 1 397 ? 3.501 -73.258 16.010 1.00 51.65 423 ILE D O 1
ATOM 12235 N N . GLY D 1 398 ? 1.972 -72.422 17.427 1.00 56.11 424 GLY D N 1
ATOM 12236 C CA . GLY D 1 398 ? 2.778 -72.775 18.584 1.00 58.23 424 GLY D CA 1
ATOM 12237 C C . GLY D 1 398 ? 3.037 -74.266 18.678 1.00 61.63 424 GLY D C 1
ATOM 12238 O O . GLY D 1 398 ? 4.113 -74.695 19.101 1.00 64.09 424 GLY D O 1
ATOM 12239 N N . GLU D 1 399 ? 2.053 -75.078 18.284 1.00 57.76 425 GLU D N 1
ATOM 12240 C CA . GLU D 1 399 ? 2.246 -76.524 18.268 1.00 58.58 425 GLU D CA 1
ATOM 12241 C C . GLU D 1 399 ? 3.249 -76.935 17.197 1.00 57.70 425 GLU D C 1
ATOM 12242 O O . GLU D 1 399 ? 4.110 -77.789 17.439 1.00 53.58 425 GLU D O 1
ATOM 12248 N N . LEU D 1 400 ? 3.159 -76.333 16.010 1.00 55.13 426 LEU D N 1
ATOM 12249 C CA . LEU D 1 400 ? 4.107 -76.649 14.948 1.00 54.48 426 LEU D CA 1
ATOM 12250 C C . LEU D 1 400 ? 5.523 -76.252 15.337 1.00 54.72 426 LEU D C 1
ATOM 12251 O O . LEU D 1 400 ? 6.485 -76.935 14.966 1.00 52.18 426 LEU D O 1
ATOM 12256 N N . LEU D 1 401 ? 5.672 -75.150 16.074 1.00 56.35 427 LEU D N 1
ATOM 12257 C CA . LEU D 1 401 ? 6.992 -74.755 16.552 1.00 57.61 427 LEU D CA 1
ATOM 12258 C C . LEU D 1 401 ? 7.554 -75.784 17.524 1.00 56.09 427 LEU D C 1
ATOM 12259 O O . LEU D 1 401 ? 8.734 -76.146 17.445 1.00 56.37 427 LEU D O 1
ATOM 12264 N N . SER D 1 402 ? 6.724 -76.264 18.454 1.00 55.87 428 SER D N 1
ATOM 12265 C CA . SER D 1 402 ? 7.192 -77.253 19.421 1.00 64.63 428 SER D CA 1
ATOM 12266 C C . SER D 1 402 ? 7.615 -78.545 18.733 1.00 60.35 428 SER D C 1
ATOM 12267 O O . SER D 1 402 ? 8.606 -79.171 19.125 1.00 59.74 428 SER D O 1
ATOM 12270 N N . ALA D 1 403 ? 6.871 -78.965 17.708 1.00 59.87 429 ALA D N 1
ATOM 12271 C CA . ALA D 1 403 ? 7.204 -80.189 16.992 1.00 59.56 429 ALA D CA 1
ATOM 12272 C C . ALA D 1 403 ? 8.416 -80.035 16.084 1.00 58.16 429 ALA D C 1
ATOM 12273 O O . ALA D 1 403 ? 8.946 -81.047 15.613 1.00 60.37 429 ALA D O 1
ATOM 12275 N N . GLY D 1 404 ? 8.865 -78.809 15.827 1.00 56.90 430 GLY D N 1
ATOM 12276 C CA . GLY D 1 404 ? 9.971 -78.588 14.921 1.00 55.40 430 GLY D CA 1
ATOM 12277 C C . GLY D 1 404 ? 9.601 -78.561 13.457 1.00 55.15 430 GLY D C 1
ATOM 12278 O O . GLY D 1 404 ? 10.499 -78.550 12.608 1.00 56.28 430 GLY D O 1
ATOM 12279 N N . VAL D 1 405 ? 8.306 -78.564 13.132 1.00 56.08 431 VAL D N 1
ATOM 12280 C CA . VAL D 1 405 ? 7.888 -78.536 11.734 1.00 53.93 431 VAL D CA 1
ATOM 12281 C C . VAL D 1 405 ? 8.227 -77.192 11.099 1.00 60.62 431 VAL D C 1
ATOM 12282 O O . VAL D 1 405 ? 8.603 -77.123 9.922 1.00 57.29 431 VAL D O 1
ATOM 12286 N N . VAL D 1 406 ? 8.093 -76.103 11.859 1.00 54.62 432 VAL D N 1
ATOM 12287 C CA . VAL D 1 406 ? 8.413 -74.767 11.380 1.00 52.85 432 VAL D CA 1
ATOM 12288 C C . VAL D 1 406 ? 9.243 -74.055 12.439 1.00 51.87 432 VAL D C 1
ATOM 12289 O O . VAL D 1 406 ? 9.311 -74.474 13.596 1.00 56.95 432 VAL D O 1
ATOM 12293 N N . ASP D 1 407 ? 9.881 -72.963 12.024 1.00 56.87 433 ASP D N 1
ATOM 12294 C CA . ASP D 1 407 ? 10.716 -72.170 12.913 1.00 49.75 433 ASP D CA 1
ATOM 12295 C C . ASP D 1 407 ? 10.510 -70.694 12.610 1.00 57.23 433 ASP D C 1
ATOM 12296 O O . ASP D 1 407 ? 10.440 -70.297 11.443 1.00 50.78 433 ASP D O 1
ATOM 12301 N N . GLN D 1 408 ? 10.410 -69.886 13.665 1.00 55.07 434 GLN D N 1
ATOM 12302 C CA . GLN D 1 408 ? 10.204 -68.448 13.550 1.00 52.54 434 GLN D CA 1
ATOM 12303 C C . GLN D 1 408 ? 11.388 -67.708 14.154 1.00 55.23 434 GLN D C 1
ATOM 12304 O O . GLN D 1 408 ? 11.743 -67.939 15.314 1.00 50.61 434 GLN D O 1
ATOM 12310 N N . HIS D 1 409 ? 11.997 -66.823 13.369 1.00 54.66 435 HIS D N 1
ATOM 12311 C CA . HIS D 1 409 ? 13.098 -66.016 13.873 1.00 58.94 435 HIS D CA 1
ATOM 12312 C C . HIS D 1 409 ? 12.590 -65.015 14.909 1.00 63.60 435 HIS D C 1
ATOM 12313 O O . HIS D 1 409 ? 11.417 -64.633 14.912 1.00 63.73 435 HIS D O 1
ATOM 12320 N N . GLU D 1 410 ? 13.486 -64.596 15.806 1.00 59.73 436 GLU D N 1
ATOM 12321 C CA . GLU D 1 410 ? 13.120 -63.570 16.781 1.00 67.34 436 GLU D CA 1
ATOM 12322 C C . GLU D 1 410 ? 12.597 -62.317 16.091 1.00 72.39 436 GLU D C 1
ATOM 12323 O O . GLU D 1 410 ? 11.583 -61.741 16.504 1.00 73.08 436 GLU D O 1
ATOM 12329 N N . THR D 1 411 ? 13.285 -61.873 15.043 1.00 67.95 437 THR D N 1
ATOM 12330 C CA . THR D 1 411 ? 12.883 -60.676 14.321 1.00 62.81 437 THR D CA 1
ATOM 12331 C C . THR D 1 411 ? 11.819 -61.015 13.285 1.00 61.80 437 THR D C 1
ATOM 12332 O O . THR D 1 411 ? 11.993 -61.935 12.480 1.00 56.94 437 THR D O 1
ATOM 12336 N N . HIS D 1 412 ? 10.715 -60.277 13.315 1.00 61.73 438 HIS D N 1
ATOM 12337 C CA . HIS D 1 412 ? 9.634 -60.471 12.357 1.00 61.80 438 HIS D CA 1
ATOM 12338 C C . HIS D 1 412 ? 9.725 -59.451 11.228 1.00 68.41 438 HIS D C 1
ATOM 12339 O O . HIS D 1 412 ? 10.390 -58.423 11.359 1.00 69.12 438 HIS D O 1
#

Radius of gyration: 38.23 Å; Cα contacts (8 Å, |Δi|>4): 3768; chains: 4; bounding box: 61×115×84 Å

GO terms:
  GO:0005739 mitochondrion (C, IDA)
  GO:0047369 succinate-hydroxymethylglutarate CoA-transferase activity (F, IDA)
  GO:0005739 mitochondrion (C, EXP)
  GO:0005739 mitochondrion (C, HTP)

Organism: Homo sapiens (NCBI:txid9606)

InterPro domains:
  IPR003673 CoA-transferase family III [PF02515] (41-408)
  IPR023606 CoA-transferase family III domain 1 superfamily [G3DSA:3.40.50.10540] (37-438)
  IPR023606 CoA-transferase family III domain 1 superfamily [SSF89796] (39-432)
  IPR044855 CoA-transferase family III domain 3 superfamily [G3DSA:3.30.1540.10] (263-350)
  IPR050483 CoA-transferase III domain-containing protein [PTHR48207] (19-437)

Secondary structure (DSSP, 8-state):
---TTTT-EEEE---TTHHHHHHHHHHHTT-EEEEEE-TTT-SGGGG--SSEETTEEHHHHHT--S-EEEEE-TTSHHHHHHHHHHHTT-SEEEE-SPTTHHHHTT-SHHHHHHH-TT-EEEEEESS-SSSTTTTSPP-HHHHHHHTTTGGGSS-TTS-----SS-HHHHHHHHHHHHHHHHHHHHHHHH---EEEEEEHHHHHHHHHHHHHHHHHHH-PPP---TTS-SSSSSEEEEE-SSSEEEEE--SHHHHHHHHHHTT-GGGTS-TTTSSHHHHHHTHHHHHHHHHHHHTTS-HHHHHHHTTT--S-EEE---HHHHTT-HHHHHTT-EEEEEETTTEEEEEE--S-EESS------PPPPPTTTTHHHIIIIIT---HHHHHHHHHHTSEE--S--/--S---TTTT-EEEE---TTHHHHHHHHHHHTT-EEEEEE-TTT-SGGGG--SSEETTEEHHHHHT--S-EEEEE-TTSHHHHHHHHHHHHT-SEEEE-SPTTHHHHTT-SHHHHHHH-TT-EEEEEESS-SSSTTTTSPP-HHHHHHHTTTTTT-S-TTS-----SS-HHHHHHHHHHHHHHHHHHHHHHHHS--EEEEEEHHHHHHHHHTHHHHHHHHH-PPP---TT--SS-SSEEEEE-SSSEEEEE-SSHHHHHHHHHHTT-GGGTT-TTTSSHHHHHHTHHHHHHHHHHHHTTS-HHHHHHHTTT--S-EEE---HHHHTT-HHHHHTT-EEEEEETTTEEEEEE--S-EESS---S--PPPPPTTTTHHHIIIIIT---HHHHHHHHHHTSEE--S--/----TTTT-EEEE---TTHHHHHHHHHHHTT-EEEEEE-TTT-SGGGG--SSEETTEEHHHHHT--SEEEEEE-TTSHHHHHHHHHHHTT-SEEEE-SSTTHHHHTT-SHHHHHHH-TT-EEEEEESS-SSSTTTTSPP-HHHHHHHTTTTTT-SSTTS-----SS-HHHHHHHHHHHHHHHHHHHHHHHHS--EEEEEEHHHHHHHHHTHHHHHHHHH-PPP---TT--SS-SSEEEEE-SSSEEEEE-SSHHHHHHHHHHTT-GGGTT-GGGSSHHHHHHTHHHHHHHHHHHHTTS-HHHHHHHTTT--S-EEE---HHHHTT-HHHHHTT-EEEEEETTTEEEEEE--S-EESS----S-PPPPPTTTTHHHHHHHTT---HHHHHHHHHHTSEE--S--/---TTTT-EEEE---TTHHHHHHHHHHHTT-EEEEEE-TTT-SGGGG--SSEETTEEHHHHHT--SEEEEEE-TTSHHHHHHHHHHHTT-SEEEE-SPTTHHHHTT-SHHHHHHH-TT-EEEEEESS-SSSTTTTSPP-HHHHHHHTTTTTT-SSTTS-----SS-HHHHHHHHHHHHHHHHHHHHHHHHS--EEEEEEHHHHHHHHHHHHHHHHHHH-PPP---TT--SS-SSEEEEE-SSSEEEEE-SSHHHHHHHHHHTT-THHHH-GGGSSHHHHHHTHHHHHHHHHHHHTTS-HHHHHHHTTT--S-EEE---HHHHTT-HHHHHTT-EEEEEETTTEEEEEE--S-EESS----S-PPPPPTTTTHHHHHHHHH---HHHHHHHHHHTSEE--S--

Solvent-accessible surface area: 59286 Å² total; per-residue (Å²): 166,89,29,3,1,75,76,14,51,1,0,0,3,0,42,55,29,10,0,0,1,0,0,8,11,0,4,2,4,17,8,49,2,0,0,12,6,95,38,64,43,1,2,34,4,22,89,86,31,102,47,91,26,65,105,10,0,1,59,0,0,5,3,0,2,19,1,25,0,0,0,2,56,18,159,37,108,108,0,23,115,1,0,66,51,0,0,46,74,0,41,0,0,0,9,40,29,42,13,44,91,4,55,95,39,24,0,4,46,124,42,0,43,142,70,0,77,48,0,0,3,0,1,6,9,2,4,0,49,78,25,88,20,8,121,83,42,35,74,20,4,2,2,0,0,4,0,0,0,0,39,7,0,1,36,73,151,26,72,4,2,32,3,10,6,26,0,0,15,0,1,0,0,0,5,0,5,0,0,1,0,0,0,8,10,18,55,64,123,62,38,120,2,0,31,0,9,1,1,7,0,1,1,0,0,8,0,0,3,33,23,0,0,32,47,36,45,45,80,46,72,21,86,37,63,14,18,10,37,27,82,44,2,1,26,27,13,3,99,5,135,99,23,48,0,2,0,0,1,36,57,72,123,41,2,18,41,1,0,121,35,0,102,27,75,110,9,38,127,55,86,92,1,118,47,43,150,59,0,36,144,27,40,175,69,0,28,140,53,0,35,123,46,0,93,96,31,72,19,76,107,0,45,149,64,0,110,83,22,59,7,7,18,0,18,20,9,30,0,110,72,0,18,71,39,83,0,0,93,91,4,44,0,50,9,96,6,100,2,72,81,30,23,150,4,21,0,5,1,20,3,7,76,19,71,99,9,177,20,78,150,18,113,31,1,1,2,35,0,19,14,0,30,82,0,0,82,115,27,26,214,36,74,100,203,40,7,35,125,19,62,101,65,42,4,3,69,33,59,164,37,142,137,133,134,38,60,29,10,1,66,71,24,52,1,0,0,5,3,64,42,1,10,0,0,2,0,0,8,11,0,5,3,4,17,8,49,3,0,0,13,6,146,36,66,53,12,6,54,0,24,92,111,32,108,44,94,31,68,110,13,0,1,33,0,0,2,0,0,2,19,1,29,0,0,1,2,52,21,128,36,109,106,0,24,110,1,0,69,50,0,0,49,71,1,29,0,0,0,10,31,28,42,7,44,77,5,56,94,35,23,0,5,44,124,42,0,45,118,51,0,23,46,0,0,3,0,0,5,10,3,4,0,48,78,24,91,26,8,121,79,45,37,69,19,5,2,2,0,0,4,0,0,0,2,36,8,0,1,40,48,147,24,79,4,3,29,4,9,2,16,0,1,14,0,1,0,0,0,4,0,5,0,0,0,0,0,0,12,6,9,47,48,81,46,30,68,2,0,31,0,7,0,0,6,0,1,1,0,0,8,0,0,6,31,31,0,0,23,52,39,50,50,82,46,68,20,90,40,63,13,12,9,40,30,46,48,1,2,27,25,13,2,95,5,131,97,22,41,0,0,1,0,2,55,76,74,145,39,3,16,43,1,0,125,35,0,103,26,77,114,8,39,114,50,88,108,9,116,47,45,147,64,0,35,146,29,20,132,82,0,29,126,49,1,30,110,45,0,80,91,29,70,20,76,97,0,52,150,64,0,114,84,24,63,9,9,15,0,17,20,8,34,0,117,70,0,18,70,37,78,0,0,92,88,4,42,0,49,8,101,5,100,1,70,79,30,23,154,4,23,0,5,1,16,4,7,78,18,71,106,10,151,18,76,147,20,114,30,1,2,4,35,0,20,21,0,28,78,1,0,86,104,22,23,202,33,91,108,201,37,5,29,121,21,64,105,62,46,2,5,71,34,60,159,36,137,207,64,93,26,3,1,90,62,11,58,1,0,0,4,1,41,54,31,10,0,0,1,0,0,10,10,0,5,2,3,16,7,52,1,0,1,11,8,85,42,64,42,1,2,35,4,24,89,107,33,117,38,92,27,65,108,13,0,0,60,0,0,3,3,0,2,19,1,35,0,0,0,1,43,22,176,32,109,117,0,18,122,2,0,64,57,0,0,42,71,0,42,0,0,0,10,38,28,43,12,36,90,4,21,32,54,17,0,4,48,82,44,0,44,146,72,0,77,46,0,0,3,0,1,5,8,4,4,0,45,19,12,44,15,9,119,79,41,35,70,22,4,1,2,0,0,2,0,0,0,1,38,6,0,0,38,78,150,25,77,4,2,33,4,11,7,21,1,2,16,0,0,0,0,0,4,0,5,0,0,1,0,1,0,6,1,9,64,103,89,56,46,124,4,0,30,0,9,0,0,6,0,0,1,0,0,9,0,0,6,37,19,0,0,25,49,37,45,46,77,46,83,24,92,41,59,10,17,11,34,29,55,53,2,2,27,28,11,3,105,5,134,96,22,48,0,0,1,0,2,51,70,64,146,39,3,22,47,1,0,132,37,0,100,25,75,110,8,44,132,55,86,93,3,121,38,34,120,65,0,32,145,39,44,188,82,0,30,140,47,0,40,112,47,0,97,83,27,85,22,76,97,0,48,145,65,0,114,82,22,65,9,9,17,0,22,22,13,37,0,125,64,0,18,66,48,80,0,1,92,92,3,42,0,48,8,97,5,104,4,73,78,32,23,145,4,24,0,5,1,17,2,7,73,19,66,122,8,141,18,58,153,19,118,29,1,1,5,31,0,18,16,0,20,81,1,0,81,118,33,30,211,35,71,98,205,41,6,33,125,24,69,104,63,38,0,4,61,34,57,165,41,104,159,104,43,2,0,103,60,10,53,1,0,0,5,2,62,56,29,10,0,0,2,0,0,8,10,0,4,2,4,12,7,55,2,0,0,12,7,83,33,65,60,5,3,45,4,25,93,90,12,100,38,93,31,67,108,13,0,0,53,0,0,4,4,0,2,19,2,21,0,0,0,1,36,11,127,32,111,108,0,20,122,3,0,71,57,0,0,41,74,0,40,0,0,0,8,38,36,44,11,44,100,5,48,92,50,19,0,4,49,118,47,0,44,143,74,0,76,45,0,0,4,0,1,5,10,3,5,0,47,80,24,92,24,7,119,83,46,35,73,19,3,3,3,2,0,13,0,0,0,0,39,7,0,2,36,73,146,23,73,5,1,26,3,7,6,21,0,2,16,1,1,0,0,0,3,0,5,0,0,0,0,0,0,5,0,6,59,104,98,49,43,121,5,0,31,0,8,0,0,5,2,1,1,0,0,8,0,0,5,38,18,0,0,24,51,41,49,46,78,43,83,24,99,44,67,12,17,9,37,30,72,44,1,0,22,24,13,3,103,6,136,98,23,48,0,2,1,0,0,48,74,75,138,31,5,12,32,1,0,114,34,0,102,29,73,102,9,59,113,54,82,86,5,102,56,46,147,64,1,31,140,33,42,182,77,0,31,134,46,0,28,106,55,1,81,88,30,75,18,75,60,0,47,68,61,0,100,82,17,57,8,8,12,0,16,23,10,40,0,124,64,0,17,63,40,35,0,0,93,63,4,41,0,48,7,91,6,108,3,68,78,32,24,147,4,20,0,6,1,17,2,6,73,18,67,82,16,161,18,57,152,19,116,31,1,2,4,31,0,18,10,0,25,63,1,0,84,112,31,30,217,38,75,95,202,38,5,32,127,26,69,106,58,38,0,3,64,33,61,162,36,130

B-factor: mean 52.19, std 12.96, range [28.99, 125.04]

Foldseek 3Di:
DAFPQAVAEEAQAEAQFLRLQLVQVSLLRHYAYEYEAAPPCGHVQQPDDPVDQVSGHPRLQQRFWSYHAWHFDLLDPVRVVVSLLLLLSHAEYEYADQACPCVVSQRDPVSNCVSHQRHAYEYEAAPKNDDDCSRDGHDLVVLCVVLVVQQAADAQPDHTDDPPDSVLSHQLSVVVSVVRVVQVVVCVVVVGGDYHITHSNVSSNVVCPPVVVCCVPVVDHHHYHHACDQQFPPFGWAAAQPAIKTWGDRWLLLVCLVCVLLVNNVQCPPPQRVTRVSCSVVVVVVNVVVNVSRHHHDPVVSVVSCVPSPTDMDGDDDPVRQVVPVVCVVQLQFAWDQDPPSGIDTYGDDPDDDPPDDSSYIHGRDDHNQCNVVCCCVVSNDDPVVVVVCCVVVSIHHDPHD/DVQFQFDAAPAEAEQAEADFLRLQLVQLVLLRHYAYEYEAAPPCGHVQQPPDPVDQVSGHPRLQQRFWSYHAWHFHLLDPVSVVVSLLLLQSHAEYEYAAQAPPVVVSQRDPVNNCVNRQRYAYEYEAAPKNDDDCSRDGHDLVVLCVVQCVQQQDDAFVDHGDDPPDSVLSHLLSVVRSVVSVVQVVVCVVVVGGDYHITHSNVSSNVVCPPQVCCCVPVVDHHHYHHACDQQFPPFGWAAAQVAIKTFGAPWLVLVCLVCVLLVNNVQCPDPQRVTRVSCSVVVVVVNVVSNVSRHHHDPVVSVVSCVPSPTDMGGDDDPVRQVVPVVLVVQLQFQWDQDPPRGIDTYGDDPDDDPSHDSSYIGGRYDHNQCNVVCCCVVSNDDPVVSVVCCVVVRIHHDPHD/DFDFDQAPAEEEAAEAQFLRLQLVQLVLLRHYAYEYEAAPPCGHVQQPDDPVDQVSGHPRQQQRFFSYHAWYFHLQDVVRVVVSLLLLLVHAEYEYADQACPCVVSQRDPVNNCVSHQNHAYEYEAAPKNDDDCSRDGHDLVVLCVVLCNQQQDAAAVDHGDDPPDSVLSHQLSVVRSVVSVVQVVVCVVVVGGDYHITHSNVSSNVVCPVQVVCCVPVVDHHHYHHFCDQQFPPFGWAQAQAAIKTFGARWLVLVCLVCVLLVNNVQSPDPQRVTRVSCSVVVVVVVVVVNVSRHHHDPVVSVVSCVPSPGDMDGDDDPVRQVVDVVQVVQLQFQWAQDPPRGIDTYGDDPDDDDSRDSSYIHGRYDHNQCNVVCCCVVVNDDPVVVVVCCVVSRIDHDPHD/DAFPQAPAEEEQAEAQFLRLQLVQLVLLRHYAYEYEAAPPCGHVQQPDDPVDQVSGHPRQQQRFWSYHAWHFHLVDPVRVVVVLLLLLSHAEYEYEDQACPCVVSQRDPVNSCVSHQNHAYEYEAAPKNDDDCSRDGHDLVVLCVVLCVQQQDDAAVDHGDDPPDSVLSHLLSVVRSVVSVVQVVVCVVVVGGDYHITHSNVSSNVVCPVQVVCCVPVVDHHHYHHAQDQQFPPFGWAAAQDAIKTFGAPWQVLVCLLCVLLVNNVVCVDPQRNTRNSCSVVVVVVVVVSNVSRHHHDPVVSCVSCVPSPTDMDGDDDPVVCVVPVVQVVQLQFQWAQDPPRGIDTYGDDPDDDDPDDSSYIGGRYDHNQCNVVCCCVVVNDDPVVVVVCVVVSRIDHDPHD

Sequence (1612 aa):
NIKPLEGVKILDLTRVLAGPFATMNLGDLGAEVIKVERPGAGDDTRTWGPPFVGTESTYYLSVNRNKKSIAVNIKDPKGVKIIKELAAVCDVFVENYVPGKLSAMGLGYEDIDEIAPHIIYCSITGYGQTGPISQRAGYDAVASAVSGLMHITGPENGDPVRPGVAMTDLATGLYAYGAIMAGLIQKYKTGKGLFIDCNLLSSQVACLSHIAANYLIGAAEAKRWGTAHGSIVPYQAFKTKDGYIVVGAGNNQQFATVCKILDLPELIDNSKYKTNHLRVHNRKELIKILSERFEEELTSKWLYLFEGSGVPYGPINNMKNVFAEPQVLHNGLVMEMEHPTVGKISVPGPAVRYSKFKMSEARPPPLLGQHTTHILKEVLRYDDRAIGELLSAGVVDQHETHDMNNIKPLEGVKILDLTRVLAGPFATMNLGDLGAEVIKVERPGAGDDTRTWGPPFVGTESTYYLSVNRNKKSIAVNIKDPKGVKIIKELAAVCDVFVENYVPGKLSAMGLGYEDIDEIAPHIIYCSITGYGQTGPISQRAGYDAVASAVSGLMHITGPENGDPVRPGVAMTDLATGLYAYGAIMAGLIQKYKTGKGLFIDCNLLSSQVACLSHIAANYLIGAAEAKRWGTAHGSIVPYQAFKTKDGYIVVGAGNNQQFATVCKILDLPELIDNSKYKTNHLRVHNRKELIKILSERFEEELTSKWLYLFEGSGVPYGPINNMKNVFAEPQVLHNGLVMEMEHPTVGKISVPGPAVRYSKFKMSEARPPPLLGQHTTHILKEVLRYDDRAIGELLSAGVVDQHETHNNIKPLEGVKILDLTRVLAGPFATMNLGDLGAEVIKVERPGAGDDTRTWGPPFVGTESTYYLSVNRNKKSIAVNIKDPKGVKIIKELAAVCDVFVENYVPGKLSAMGLGYEDIDEIAPHIIYCSITGYGQTGPISQRAGYDAVASAVSGLMHITGPENGDPVRPGVAMTDLATGLYAYGAIMAGLIQKYKTGKGLFIDCNLLSSQVACLSHIAANYLIGAAEAKRWGTAHGSIVPYQAFKTKDGYIVVGAGNNQQFATVCKILDLPELIDNSKYKTNHLRVHNRKELIKILSERFEEELTSKWLYLFEGSGVPYGPINNMKNVFAEPQVLHNGLVMEMEHPTVGKISVPGPAVRYSKFKMSEARPPPLLGQHTTHILKEVLRYDDRAIGELLSAGVVDQHETHNIKPLEGVKILDLTRVLAGPFATMNLGDLGAEVIKVERPGAGDDTRTWGPPFVGTESTYYLSVNRNKKSIAVNIKDPKGVKIIKELAAVCDVFVENYVPGKLSAMGLGYEDIDEIAPHIIYCSITGYGQTGPISQRAGYDAVASAVSGLMHITGPENGDPVRPGVAMTDLATGLYAYGAIMAGLIQKYKTGKGLFIDCNLLSSQVACLSHIAANYLIGAAEAKRWGTAHGSIVPYQAFKTKDGYIVVGAGNNQQFATVCKILDLPELIDNSKYKTNHLRVHNRKELIKILSERFEEELTSKWLYLFEGSGVPYGPINNMKNVFAEPQVLHNGLVMEMEHPTVGKISVPGPAVRYSKFKMSEARPPPLLGQHTTHILKEVLRYDDRAIGELLSAGVVDQHETH